Protein 5VAF (pdb70)

Nearest PDB structures (foldseek):
  5vaf-assembly1_A  TM=1.002E+00  e=0.000E+00  Streptococcus gordonii
  5vaf-assembly4_D  TM=9.985E-01  e=1.748E-100  Streptococcus gordonii
  5vaf-assembly2_B  TM=9.983E-01  e=6.876E-99  Streptococcus gordonii
  5vae-assembly5_E  TM=8.268E-01  e=1.071E-94  Streptococcus gordonii
  5vae-assembly1_A  TM=8.304E-01  e=3.941E-94  Streptococcus gordonii

Structure (mmCIF, N/CA/C/O backbone):
data_5VAF
#
_entry.id   5VAF
#
_cell.length_a   41.502
_cell.length_b   99.897
_cell.length_c   179.069
_cell.angle_alpha   100.660
_cell.angle_beta   90.070
_cell.angle_gamma   95.780
#
_symmetry.space_group_name_H-M   'P 1'
#
loop_
_entity.id
_entity.type
_entity.pdbx_description
1 polymer 'Accessory Sec system protein Asp1'
2 water water
#
loop_
_atom_site.group_PDB
_atom_site.id
_atom_site.type_symbol
_atom_site.label_atom_id
_atom_site.label_alt_id
_atom_site.label_comp_id
_atom_site.label_asym_id
_atom_site.label_entity_id
_atom_site.label_seq_id
_atom_site.pdbx_PDB_ins_code
_atom_site.Cartn_x
_atom_site.Cartn_y
_atom_site.Cartn_z
_atom_site.occupancy
_atom_site.B_iso_or_equiv
_atom_site.auth_seq_id
_atom_site.auth_comp_id
_atom_site.auth_asym_id
_atom_site.auth_atom_id
_atom_site.pdbx_PDB_model_num
ATOM 1 N N . MET A 1 1 ? 11.007 11.568 17.694 1.00 49.17 1 MET A N 1
ATOM 2 C CA . MET A 1 1 ? 11.092 11.065 16.334 1.00 45.27 1 MET A CA 1
ATOM 3 C C . MET A 1 1 ? 9.906 11.584 15.533 1.00 45.09 1 MET A C 1
ATOM 4 O O . MET A 1 1 ? 8.862 11.850 16.111 1.00 49.42 1 MET A O 1
ATOM 9 N N . TYR A 1 2 ? 10.089 11.777 14.222 1.00 44.18 2 TYR A N 1
ATOM 10 C CA . TYR A 1 2 ? 9.010 12.131 13.311 1.00 36.40 2 TYR A CA 1
ATOM 11 C C . TYR A 1 2 ? 8.453 10.878 12.660 1.00 38.61 2 TYR A C 1
ATOM 12 O O . TYR A 1 2 ? 9.202 9.988 12.243 1.00 38.26 2 TYR A O 1
ATOM 21 N N . TYR A 1 3 ? 7.132 10.830 12.551 1.00 41.63 3 TYR A N 1
ATOM 22 C CA . TYR A 1 3 ? 6.433 9.770 11.845 1.00 39.03 3 TYR A CA 1
ATOM 23 C C . TYR A 1 3 ? 5.767 10.379 10.620 1.00 41.66 3 TYR A C 1
ATOM 24 O O . TYR A 1 3 ? 5.091 11.413 10.727 1.00 41.16 3 TYR A O 1
ATOM 33 N N . PHE A 1 4 ? 5.976 9.763 9.459 1.00 33.96 4 PHE A N 1
ATOM 34 C CA . PHE A 1 4 ? 5.359 10.232 8.228 1.00 37.17 4 PHE A CA 1
ATOM 35 C C . PHE A 1 4 ? 4.283 9.249 7.808 1.00 37.24 4 PHE A C 1
ATOM 36 O O . PHE A 1 4 ? 4.544 8.044 7.704 1.00 37.73 4 PHE A O 1
ATOM 44 N N . ILE A 1 5 ? 3.080 9.766 7.585 1.00 35.51 5 ILE A N 1
ATOM 45 C CA . ILE A 1 5 ? 1.966 8.969 7.085 1.00 38.40 5 ILE A CA 1
ATOM 46 C C . ILE A 1 5 ? 1.684 9.417 5.653 1.00 35.90 5 ILE A C 1
ATOM 47 O O . ILE A 1 5 ? 1.075 10.478 5.439 1.00 33.27 5 ILE A O 1
ATOM 52 N N . PRO A 1 6 ? 2.160 8.680 4.652 1.00 33.87 6 PRO A N 1
ATOM 53 C CA . PRO A 1 6 ? 1.917 9.057 3.259 1.00 40.19 6 PRO A CA 1
ATOM 54 C C . PRO A 1 6 ? 0.495 8.759 2.784 1.00 43.36 6 PRO A C 1
ATOM 55 O O . PRO A 1 6 ? -0.315 8.094 3.439 1.00 35.17 6 PRO A O 1
ATOM 59 N N . SER A 1 7 ? 0.209 9.285 1.598 1.00 40.14 7 SER A N 1
ATOM 60 C CA . SER A 1 7 ? -1.080 9.080 0.975 1.00 43.44 7 SER A CA 1
ATOM 61 C C . SER A 1 7 ? -0.866 8.309 -0.314 1.00 43.12 7 SER A C 1
ATOM 62 O O . SER A 1 7 ? -1.399 8.678 -1.362 1.00 50.36 7 SER A O 1
ATOM 65 N N . TRP A 1 8 ? -0.074 7.247 -0.250 1.00 38.36 8 TRP A N 1
ATOM 66 C CA . TRP A 1 8 ? 0.321 6.524 -1.453 1.00 38.92 8 TRP A CA 1
ATOM 67 C C . TRP A 1 8 ? -0.791 5.544 -1.824 1.00 47.62 8 TRP A C 1
ATOM 68 O O . TRP A 1 8 ? -0.724 4.333 -1.609 1.00 49.39 8 TRP A O 1
ATOM 79 N N . SER A 1 9 ? -1.843 6.114 -2.400 1.00 51.87 9 SER A N 1
ATOM 80 C CA . SER A 1 9 ? -3.079 5.393 -2.644 1.00 50.13 9 SER A CA 1
ATOM 81 C C . SER A 1 9 ? -3.186 4.966 -4.097 1.00 51.87 9 SER A C 1
ATOM 82 O O . SER A 1 9 ? -2.370 5.320 -4.947 1.00 53.11 9 SER A O 1
ATOM 85 N N . GLY A 1 10 ? -4.222 4.174 -4.370 1.00 55.96 10 GLY A N 1
ATOM 86 C CA . GLY A 1 10 ? -4.559 3.790 -5.718 1.00 55.31 10 GLY A CA 1
ATOM 87 C C . GLY A 1 10 ? -5.568 4.734 -6.352 1.00 59.25 10 GLY A C 1
ATOM 88 O O . GLY A 1 10 ? -6.106 5.652 -5.735 1.00 63.56 10 GLY A O 1
ATOM 89 N N . SER A 1 11 ? -5.826 4.478 -7.624 1.00 63.37 11 SER A N 1
ATOM 90 C CA . SER A 1 11 ? -6.802 5.260 -8.365 1.00 64.94 11 SER A CA 1
ATOM 91 C C . SER A 1 11 ? -8.199 4.643 -8.369 1.00 68.08 11 SER A C 1
ATOM 92 O O . SER A 1 11 ? -9.163 5.352 -8.680 1.00 75.56 11 SER A O 1
ATOM 95 N N . GLY A 1 12 ? -8.337 3.355 -8.043 1.00 60.25 12 GLY A N 1
ATOM 96 C CA . GLY A 1 12 ? -9.613 2.672 -8.138 1.00 68.79 12 GLY A CA 1
ATOM 97 C C . GLY A 1 12 ? -10.517 2.977 -6.958 1.00 75.80 12 GLY A C 1
ATOM 98 O O . GLY A 1 12 ? -10.228 3.826 -6.113 1.00 79.52 12 GLY A O 1
ATOM 99 N N . LYS A 1 13 ? -11.643 2.258 -6.902 1.00 73.90 13 LYS A N 1
ATOM 100 C CA . LYS A 1 13 ? -12.530 2.416 -5.751 1.00 69.79 13 LYS A CA 1
ATOM 101 C C . LYS A 1 13 ? -11.811 2.081 -4.452 1.00 63.67 13 LYS A C 1
ATOM 102 O O . LYS A 1 13 ? -12.128 2.649 -3.400 1.00 66.35 13 LYS A O 1
ATOM 108 N N . ARG A 1 14 ? -10.827 1.187 -4.503 1.00 63.57 14 ARG A N 1
ATOM 109 C CA . ARG A 1 14 ? -10.068 0.817 -3.310 1.00 60.71 14 ARG A CA 1
ATOM 110 C C . ARG A 1 14 ? -8.854 1.734 -3.226 1.00 53.48 14 ARG A C 1
ATOM 111 O O . ARG A 1 14 ? -7.804 1.476 -3.815 1.00 55.21 14 ARG A O 1
ATOM 119 N N . VAL A 1 15 ? -9.023 2.838 -2.494 1.00 50.86 15 VAL A N 1
ATOM 120 C CA . VAL A 1 15 ? -7.959 3.828 -2.347 1.00 51.67 15 VAL A CA 1
ATOM 121 C C . VAL A 1 15 ? -6.702 3.173 -1.786 1.00 52.71 15 VAL A C 1
ATOM 122 O O . VAL A 1 15 ? -5.601 3.328 -2.329 1.00 52.29 15 VAL A O 1
ATOM 126 N N . TRP A 1 16 ? -6.864 2.380 -0.723 1.00 55.09 16 TRP A N 1
ATOM 127 C CA . TRP A 1 16 ? -5.834 1.663 0.029 1.00 49.22 16 TRP A CA 1
ATOM 128 C C . TRP A 1 16 ? -5.207 0.516 -0.752 1.00 48.02 16 TRP A C 1
ATOM 129 O O . TRP A 1 16 ? -4.376 -0.212 -0.185 1.00 42.63 16 TRP A O 1
ATOM 140 N N . HIS A 1 17 ? -5.610 0.311 -2.008 1.00 50.84 17 HIS A N 1
ATOM 141 C CA . HIS A 1 17 ? -4.946 -0.623 -2.906 1.00 47.74 17 HIS A CA 1
ATOM 142 C C . HIS A 1 17 ? -4.158 0.173 -3.923 1.00 51.38 17 HIS A C 1
ATOM 143 O O . HIS A 1 17 ? -4.687 1.110 -4.532 1.00 56.63 17 HIS A O 1
ATOM 150 N N . ARG A 1 18 ? -2.897 -0.193 -4.093 1.00 48.86 18 ARG A N 1
ATOM 151 C CA . ARG A 1 18 ? -2.081 0.482 -5.077 1.00 55.34 18 ARG A CA 1
ATOM 152 C C . ARG A 1 18 ? -2.368 -0.077 -6.456 1.00 51.08 18 ARG A C 1
ATOM 153 O O . ARG A 1 18 ? -2.607 -1.279 -6.625 1.00 46.98 18 ARG A O 1
ATOM 161 N N . ASP A 1 19 ? -2.380 0.824 -7.433 1.00 53.99 19 ASP A N 1
ATOM 162 C CA . ASP A 1 19 ? -2.448 0.445 -8.843 1.00 52.85 19 ASP A CA 1
ATOM 163 C C . ASP A 1 19 ? -1.308 -0.497 -9.198 1.00 46.22 19 ASP A C 1
ATOM 164 O O . ASP A 1 19 ? -0.149 -0.238 -8.869 1.00 52.44 19 ASP A O 1
ATOM 169 N N . ILE A 1 20 ? -1.638 -1.599 -9.855 1.00 42.18 20 ILE A N 1
ATOM 170 C CA . ILE A 1 20 ? -0.634 -2.501 -10.400 1.00 47.33 20 ILE A CA 1
ATOM 171 C C . ILE A 1 20 ? -0.553 -2.232 -11.898 1.00 55.81 20 ILE A C 1
ATOM 172 O O . ILE A 1 20 ? -1.513 -2.446 -12.645 1.00 57.37 20 ILE A O 1
ATOM 177 N N . ILE A 1 21 ? 0.593 -1.729 -12.342 1.00 60.49 21 ILE A N 1
ATOM 178 C CA . ILE A 1 21 ? 0.757 -1.197 -13.685 1.00 51.65 21 ILE A CA 1
ATOM 179 C C . ILE A 1 21 ? 1.957 -1.889 -14.318 1.00 57.08 21 ILE A C 1
ATOM 180 O O . ILE A 1 21 ? 3.054 -1.834 -13.756 1.00 57.11 21 ILE A O 1
ATOM 185 N N . PRO A 1 22 ? 1.803 -2.530 -15.475 1.00 59.67 22 PRO A N 1
ATOM 186 C CA . PRO A 1 22 ? 2.972 -3.107 -16.152 1.00 58.49 22 PRO A CA 1
ATOM 187 C C . PRO A 1 22 ? 3.951 -2.011 -16.538 1.00 57.62 22 PRO A C 1
ATOM 188 O O . PRO A 1 22 ? 3.595 -0.836 -16.654 1.00 57.62 22 PRO A O 1
ATOM 192 N N . TRP A 1 23 ? 5.205 -2.414 -16.743 1.00 55.01 23 TRP A N 1
ATOM 193 C CA . TRP A 1 23 ? 6.272 -1.450 -16.981 1.00 49.32 23 TRP A CA 1
ATOM 194 C C . TRP A 1 23 ? 5.936 -0.493 -18.121 1.00 53.41 23 TRP A C 1
ATOM 195 O O . TRP A 1 23 ? 6.210 0.711 -18.035 1.00 51.86 23 TRP A O 1
ATOM 206 N N . TYR A 1 24 ? 5.304 -1.000 -19.178 1.00 56.66 24 TYR A N 1
ATOM 207 C CA . TYR A 1 24 ? 5.106 -0.258 -20.421 1.00 54.88 24 TYR A CA 1
ATOM 208 C C . TYR A 1 24 ? 3.898 0.687 -20.371 1.00 54.10 24 TYR A C 1
ATOM 209 O O . TYR A 1 24 ? 3.521 1.253 -21.401 1.00 57.14 24 TYR A O 1
ATOM 218 N N . ARG A 1 25 ? 3.267 0.832 -19.208 1.00 59.25 25 ARG A N 1
ATOM 219 C CA . ARG A 1 25 ? 2.263 1.865 -18.979 1.00 62.61 25 ARG A CA 1
ATOM 220 C C . ARG A 1 25 ? 2.630 2.744 -17.795 1.00 62.76 25 ARG A C 1
ATOM 221 O O . ARG A 1 25 ? 1.888 3.679 -17.472 1.00 62.60 25 ARG A O 1
ATOM 229 N N . SER A 1 26 ? 3.757 2.464 -17.143 1.00 62.35 26 SER A N 1
ATOM 230 C CA . SER A 1 26 ? 4.383 3.377 -16.193 1.00 56.94 26 SER A CA 1
ATOM 231 C C . SER A 1 26 ? 5.103 4.437 -17.003 1.00 51.65 26 SER A C 1
ATOM 232 O O . SER A 1 26 ? 6.181 4.183 -17.540 1.00 51.24 26 SER A O 1
ATOM 235 N N . MET A 1 27 ? 4.489 5.612 -17.131 1.00 55.36 27 MET A N 1
ATOM 236 C CA . MET A 1 27 ? 5.185 6.760 -17.698 1.00 55.49 27 MET A CA 1
ATOM 237 C C . MET A 1 27 ? 6.195 7.282 -16.684 1.00 53.88 27 MET A C 1
ATOM 238 O O . MET A 1 27 ? 5.914 7.332 -15.480 1.00 52.71 27 MET A O 1
ATOM 243 N N . GLN A 1 28 ? 7.389 7.639 -17.161 1.00 49.76 28 GLN A N 1
ATOM 244 C CA . GLN A 1 28 ? 8.394 8.174 -16.255 1.00 39.37 28 GLN A CA 1
ATOM 245 C C . GLN A 1 28 ? 7.972 9.560 -15.806 1.00 42.08 28 GLN A C 1
ATOM 246 O O . GLN A 1 28 ? 7.575 10.389 -16.626 1.00 44.42 28 GLN A O 1
ATOM 252 N N . ARG A 1 29 ? 8.034 9.808 -14.500 1.00 44.55 29 ARG A N 1
ATOM 253 C CA . ARG A 1 29 ? 7.570 11.062 -13.929 1.00 39.72 29 ARG A CA 1
ATOM 254 C C . ARG A 1 29 ? 8.628 11.615 -12.997 1.00 37.86 29 ARG A C 1
ATOM 255 O O . ARG A 1 29 ? 9.543 10.913 -12.575 1.00 36.35 29 ARG A O 1
ATOM 263 N N . LEU A 1 30 ? 8.475 12.890 -12.683 1.00 39.70 30 LEU A N 1
ATOM 264 C CA . LEU A 1 30 ? 9.183 13.549 -11.596 1.00 33.20 30 LEU A CA 1
ATOM 265 C C . LEU A 1 30 ? 8.153 13.660 -10.479 1.00 38.93 30 LEU A C 1
ATOM 266 O O . LEU A 1 30 ? 7.356 14.590 -10.432 1.00 38.68 30 LEU A O 1
ATOM 271 N N . GLU A 1 31 ? 8.139 12.680 -9.595 1.00 43.18 31 GLU A N 1
ATOM 272 C CA . GLU A 1 31 ? 7.145 12.674 -8.536 1.00 41.24 31 GLU A CA 1
ATOM 273 C C . GLU A 1 31 ? 7.381 13.854 -7.606 1.00 40.08 31 GLU A C 1
ATOM 274 O O . GLU A 1 31 ? 8.426 13.943 -6.964 1.00 39.69 31 GLU A O 1
ATOM 280 N N . PHE A 1 32 ? 6.419 14.778 -7.551 1.00 45.95 32 PHE A N 1
ATOM 281 C CA . PHE A 1 32 ? 6.536 15.978 -6.728 1.00 44.92 32 PHE A CA 1
ATOM 282 C C . PHE A 1 32 ? 5.951 15.804 -5.331 1.00 42.02 32 PHE A C 1
ATOM 283 O O . PHE A 1 32 ? 5.793 16.800 -4.611 1.00 42.55 32 PHE A O 1
ATOM 291 N N . ASP A 1 33 ? 5.648 14.565 -4.939 1.00 41.32 33 ASP A N 1
ATOM 292 C CA . ASP A 1 33 ? 5.075 14.231 -3.640 1.00 40.13 33 ASP A CA 1
ATOM 293 C C . ASP A 1 33 ? 5.746 15.012 -2.525 1.00 39.99 33 ASP A C 1
ATOM 294 O O . ASP A 1 33 ? 6.973 15.086 -2.471 1.00 39.43 33 ASP A O 1
ATOM 299 N N . ASP A 1 34 ? 4.935 15.620 -1.649 1.00 41.59 34 ASP A N 1
ATOM 300 C CA . ASP A 1 34 ? 5.499 16.253 -0.459 1.00 33.95 34 ASP A CA 1
ATOM 301 C C . ASP A 1 34 ? 6.246 15.229 0.377 1.00 39.23 34 ASP A C 1
ATOM 302 O O . ASP A 1 34 ? 7.400 15.445 0.760 1.00 42.58 34 ASP A O 1
ATOM 307 N N . THR A 1 35 ? 5.619 14.083 0.637 1.00 38.31 35 THR A N 1
ATOM 308 C CA . THR A 1 35 ? 6.167 13.170 1.631 1.00 38.47 35 THR A CA 1
ATOM 309 C C . THR A 1 35 ? 7.518 12.613 1.176 1.00 43.43 35 THR A C 1
ATOM 310 O O . THR A 1 35 ? 8.488 12.608 1.944 1.00 41.68 35 THR A O 1
ATOM 314 N N . ILE A 1 36 ? 7.624 12.182 -0.083 1.00 43.91 36 ILE A N 1
ATOM 315 C CA . ILE A 1 36 ? 8.943 11.811 -0.602 1.00 43.34 36 ILE A CA 1
ATOM 316 C C . ILE A 1 36 ? 9.955 12.908 -0.286 1.00 41.22 36 ILE A C 1
ATOM 317 O O . ILE A 1 36 ? 10.968 12.690 0.388 1.00 38.50 36 ILE A O 1
ATOM 322 N N . HIS A 1 37 ? 9.677 14.116 -0.765 1.00 41.24 37 HIS A N 1
ATOM 323 C CA . HIS A 1 37 ? 10.666 15.177 -0.669 1.00 37.09 37 HIS A CA 1
ATOM 324 C C . HIS A 1 37 ? 10.889 15.593 0.767 1.00 34.16 37 HIS A C 1
ATOM 325 O O . HIS A 1 37 ? 12.005 15.969 1.125 1.00 39.68 37 HIS A O 1
ATOM 332 N N . GLN A 1 38 ? 9.863 15.490 1.610 1.00 38.57 38 GLN A N 1
ATOM 333 C CA . GLN A 1 38 ? 10.037 15.803 3.027 1.00 38.80 38 GLN A CA 1
ATOM 334 C C . GLN A 1 38 ? 10.895 14.759 3.724 1.00 34.58 38 GLN A C 1
ATOM 335 O O . GLN A 1 38 ? 11.646 15.087 4.649 1.00 37.00 38 GLN A O 1
ATOM 341 N N . ILE A 1 39 ? 10.816 13.509 3.275 1.00 35.68 39 ILE A N 1
ATOM 342 C CA . ILE A 1 39 ? 11.567 12.431 3.909 1.00 40.25 39 ILE A CA 1
ATOM 343 C C . ILE A 1 39 ? 13.049 12.507 3.547 1.00 38.66 39 ILE A C 1
ATOM 344 O O . ILE A 1 39 ? 13.907 12.447 4.436 1.00 40.30 39 ILE A O 1
ATOM 349 N N . ARG A 1 40 ? 13.368 12.622 2.247 1.00 39.68 40 ARG A N 1
ATOM 350 C CA . ARG A 1 40 ? 14.746 12.769 1.776 1.00 33.83 40 ARG A CA 1
ATOM 351 C C . ARG A 1 40 ? 15.451 13.795 2.641 1.00 30.00 40 ARG A C 1
ATOM 352 O O . ARG A 1 40 ? 16.603 13.601 3.040 1.00 26.21 40 ARG A O 1
ATOM 360 N N . ILE A 1 41 ? 14.732 14.879 2.938 1.00 30.23 41 ILE A N 1
ATOM 361 C CA . ILE A 1 41 ? 15.258 15.932 3.799 1.00 35.21 41 ILE A CA 1
ATOM 362 C C . ILE A 1 41 ? 15.708 15.352 5.132 1.00 41.05 41 ILE A C 1
ATOM 363 O O . ILE A 1 41 ? 16.810 15.640 5.622 1.00 38.95 41 ILE A O 1
ATOM 368 N N . PHE A 1 42 ? 14.862 14.520 5.739 1.00 40.76 42 PHE A N 1
ATOM 369 C CA . PHE A 1 42 ? 15.218 13.958 7.033 1.00 39.85 42 PHE A CA 1
ATOM 370 C C . PHE A 1 42 ? 16.493 13.127 6.949 1.00 43.32 42 PHE A C 1
ATOM 371 O O . PHE A 1 42 ? 17.389 13.277 7.793 1.00 44.11 42 PHE A O 1
ATOM 379 N N . HIS A 1 43 ? 16.614 12.275 5.922 1.00 41.34 43 HIS A N 1
ATOM 380 C CA . HIS A 1 43 ? 17.854 11.521 5.747 1.00 38.47 43 HIS A CA 1
ATOM 381 C C . HIS A 1 43 ? 19.024 12.462 5.566 1.00 35.00 43 HIS A C 1
ATOM 382 O O . HIS A 1 43 ? 20.044 12.330 6.244 1.00 38.35 43 HIS A O 1
ATOM 389 N N . SER A 1 44 ? 18.873 13.446 4.679 1.00 40.33 44 SER A N 1
ATOM 390 C CA . SER A 1 44 ? 19.938 14.413 4.428 1.00 40.69 44 SER A CA 1
ATOM 391 C C . SER A 1 44 ? 20.484 14.984 5.748 1.00 41.92 44 SER A C 1
ATOM 392 O O . SER A 1 44 ? 21.701 15.007 5.971 1.00 39.32 44 SER A O 1
ATOM 395 N N . GLU A 1 45 ? 19.590 15.383 6.660 1.00 40.60 45 GLU A N 1
ATOM 396 C CA . GLU A 1 45 ? 19.948 15.905 7.976 1.00 42.04 45 GLU A CA 1
ATOM 397 C C . GLU A 1 45 ? 20.199 14.804 8.996 1.00 40.72 45 GLU A C 1
ATOM 398 O O . GLU A 1 45 ? 20.218 15.080 10.207 1.00 33.86 45 GLU A O 1
ATOM 404 N N . ASN A 1 46 ? 20.364 13.573 8.517 1.00 40.36 46 ASN A N 1
ATOM 405 C CA . ASN A 1 46 ? 20.556 12.388 9.342 1.00 43.77 46 ASN A CA 1
ATOM 406 C C . ASN A 1 46 ? 19.706 12.393 10.615 1.00 43.32 46 ASN A C 1
ATOM 407 O O . ASN A 1 46 ? 20.232 12.482 11.729 1.00 39.32 46 ASN A O 1
ATOM 412 N N . LEU A 1 47 ? 18.388 12.286 10.460 1.00 41.25 47 LEU A N 1
ATOM 413 C CA . LEU A 1 47 ? 17.486 12.340 11.597 1.00 40.38 47 LEU A CA 1
ATOM 414 C C . LEU A 1 47 ? 16.588 11.108 11.676 1.00 49.09 47 LEU A C 1
ATOM 415 O O . LEU A 1 47 ? 16.356 10.445 10.656 1.00 42.66 47 LEU A O 1
ATOM 420 N N . PRO A 1 48 ? 16.086 10.759 12.875 1.00 44.40 48 PRO A N 1
ATOM 421 C CA . PRO A 1 48 ? 15.246 9.567 12.983 1.00 39.18 48 PRO A CA 1
ATOM 422 C C . PRO A 1 48 ? 13.858 9.901 12.477 1.00 41.01 48 PRO A C 1
ATOM 423 O O . PRO A 1 48 ? 13.341 10.999 12.719 1.00 39.01 48 PRO A O 1
ATOM 427 N N . VAL A 1 49 ? 13.279 8.948 11.741 1.00 38.60 49 VAL A N 1
ATOM 428 C CA . VAL A 1 49 ? 12.017 9.131 11.023 1.00 40.89 49 VAL A CA 1
ATOM 429 C C . VAL A 1 49 ? 11.479 7.769 10.610 1.00 40.78 49 VAL A C 1
ATOM 430 O O . VAL A 1 49 ? 12.235 6.916 10.124 1.00 42.83 49 VAL A O 1
ATOM 434 N N . LYS A 1 50 ? 10.171 7.550 10.773 1.00 37.99 50 LYS A N 1
ATOM 435 C CA . LYS A 1 50 ? 9.558 6.291 10.362 1.00 38.83 50 LYS A CA 1
ATOM 436 C C . LYS A 1 50 ? 8.359 6.534 9.460 1.00 40.29 50 LYS A C 1
ATOM 437 O O . LYS A 1 50 ? 7.646 7.538 9.593 1.00 42.28 50 LYS A O 1
ATOM 443 N N . LEU A 1 51 ? 8.136 5.581 8.551 1.00 43.72 51 LEU A N 1
ATOM 444 C CA . LEU A 1 51 ? 6.996 5.574 7.633 1.00 39.56 51 LEU A CA 1
ATOM 445 C C . LEU A 1 51 ? 5.903 4.618 8.119 1.00 40.60 51 LEU A C 1
ATOM 446 O O . LEU A 1 51 ? 6.171 3.442 8.402 1.00 40.54 51 LEU A O 1
ATOM 451 N N . LEU A 1 52 ? 4.673 5.118 8.215 1.00 39.99 52 LEU A N 1
ATOM 452 C CA . LEU A 1 52 ? 3.509 4.267 8.502 1.00 39.62 52 LEU A CA 1
ATOM 453 C C . LEU A 1 52 ? 2.702 4.103 7.211 1.00 41.65 52 LEU A C 1
ATOM 454 O O . LEU A 1 52 ? 1.910 4.973 6.829 1.00 42.55 52 LEU A O 1
ATOM 459 N N . LEU A 1 53 ? 2.908 2.972 6.542 1.00 39.91 53 LEU A N 1
ATOM 460 C CA . LEU A 1 53 ? 2.338 2.705 5.221 1.00 33.08 53 LEU A CA 1
ATOM 461 C C . LEU A 1 53 ? 0.932 2.113 5.353 1.00 41.31 53 LEU A C 1
ATOM 462 O O . LEU A 1 53 ? 0.759 0.903 5.562 1.00 43.81 53 LEU A O 1
ATOM 467 N N . GLN A 1 54 ? -0.077 2.965 5.178 1.00 39.06 54 GLN A N 1
ATOM 468 C CA . GLN A 1 54 ? -1.466 2.533 5.300 1.00 37.62 54 GLN A CA 1
ATOM 469 C C . GLN A 1 54 ? -1.884 1.535 4.217 1.00 38.98 54 GLN A C 1
ATOM 470 O O . GLN A 1 54 ? -2.761 0.694 4.468 1.00 41.56 54 GLN A O 1
ATOM 476 N N . ALA A 1 55 ? -1.305 1.612 3.019 1.00 34.30 55 ALA A N 1
ATOM 477 C CA . ALA A 1 55 ? -1.886 0.960 1.846 1.00 39.33 55 ALA A CA 1
ATOM 478 C C . ALA A 1 55 ? -1.125 -0.308 1.474 1.00 37.29 55 ALA A C 1
ATOM 479 O O . ALA A 1 55 ? -0.034 -0.581 1.971 1.00 38.73 55 ALA A O 1
ATOM 481 N N . TYR A 1 56 ? -1.715 -1.066 0.550 1.00 36.89 56 TYR A N 1
ATOM 482 C CA . TYR A 1 56 ? -1.223 -2.390 0.165 1.00 36.27 56 TYR A CA 1
ATOM 483 C C . TYR A 1 56 ? -0.284 -2.224 -1.022 1.00 37.03 56 TYR A C 1
ATOM 484 O O . TYR A 1 56 ? -0.730 -2.067 -2.157 1.00 40.64 56 TYR A O 1
ATOM 493 N N . MET A 1 57 ? 1.025 -2.269 -0.768 1.00 39.82 57 MET A N 1
ATOM 494 C CA . MET A 1 57 ? 2.047 -1.981 -1.776 1.00 38.23 57 MET A CA 1
ATOM 495 C C . MET A 1 57 ? 2.960 -3.192 -1.937 1.00 40.95 57 MET A C 1
ATOM 496 O O . MET A 1 57 ? 4.030 -3.260 -1.311 1.00 37.87 57 MET A O 1
ATOM 501 N N . PRO A 1 58 ? 2.599 -4.156 -2.788 1.00 42.81 58 PRO A N 1
ATOM 502 C CA . PRO A 1 58 ? 3.482 -5.320 -3.007 1.00 42.88 58 PRO A CA 1
ATOM 503 C C . PRO A 1 58 ? 4.852 -4.964 -3.590 1.00 39.27 58 PRO A C 1
ATOM 504 O O . PRO A 1 58 ? 5.797 -5.753 -3.452 1.00 35.11 58 PRO A O 1
ATOM 508 N N . HIS A 1 59 ? 4.972 -3.837 -4.283 1.00 40.05 59 HIS A N 1
ATOM 509 C CA . HIS A 1 59 ? 6.233 -3.396 -4.862 1.00 38.10 59 HIS A CA 1
ATOM 510 C C . HIS A 1 59 ? 6.741 -2.152 -4.144 1.00 40.59 59 HIS A C 1
ATOM 511 O O . HIS A 1 59 ? 7.250 -1.218 -4.764 1.00 38.83 59 HIS A O 1
ATOM 518 N N . ALA A 1 60 ? 6.600 -2.119 -2.822 1.00 40.13 60 ALA A N 1
ATOM 519 C CA . ALA A 1 60 ? 6.973 -0.912 -2.112 1.00 39.56 60 ALA A CA 1
ATOM 520 C C . ALA A 1 60 ? 8.486 -0.741 -2.051 1.00 38.36 60 ALA A C 1
ATOM 521 O O . ALA A 1 60 ? 8.972 0.389 -1.898 1.00 36.31 60 ALA A O 1
ATOM 523 N N . ARG A 1 61 ? 9.243 -1.822 -2.212 1.00 33.45 61 ARG A N 1
ATOM 524 C CA . ARG A 1 61 ? 10.688 -1.690 -2.108 1.00 37.12 61 ARG A CA 1
ATOM 525 C C . ARG A 1 61 ? 11.271 -1.042 -3.359 1.00 45.29 61 ARG A C 1
ATOM 526 O O . ARG A 1 61 ? 12.069 -0.095 -3.266 1.00 41.53 61 ARG A O 1
ATOM 534 N N . TYR A 1 62 ? 10.843 -1.509 -4.539 1.00 44.35 62 TYR A N 1
ATOM 535 C CA . TYR A 1 62 ? 11.223 -0.844 -5.778 1.00 37.80 62 TYR A CA 1
ATOM 536 C C . TYR A 1 62 ? 10.652 0.566 -5.861 1.00 37.58 62 TYR A C 1
ATOM 537 O O . TYR A 1 62 ? 11.278 1.451 -6.458 1.00 40.64 62 TYR A O 1
ATOM 546 N N . PHE A 1 63 ? 9.467 0.797 -5.292 1.00 37.19 63 PHE A N 1
ATOM 547 C CA . PHE A 1 63 ? 8.969 2.164 -5.216 1.00 37.60 63 PHE A CA 1
ATOM 548 C C . PHE A 1 63 ? 9.893 3.027 -4.377 1.00 43.10 63 PHE A C 1
ATOM 549 O O . PHE A 1 63 ? 10.146 4.188 -4.722 1.00 43.47 63 PHE A O 1
ATOM 557 N N . LEU A 1 64 ? 10.398 2.474 -3.264 1.00 41.13 64 LEU A N 1
ATOM 558 C CA . LEU A 1 64 ? 11.226 3.245 -2.344 1.00 39.14 64 LEU A CA 1
ATOM 559 C C . LEU A 1 64 ? 12.606 3.511 -2.922 1.00 41.83 64 LEU A C 1
ATOM 560 O O . LEU A 1 64 ? 13.186 4.581 -2.690 1.00 38.36 64 LEU A O 1
ATOM 565 N N . HIS A 1 65 ? 13.154 2.536 -3.651 1.00 41.03 65 HIS A N 1
ATOM 566 C CA . HIS A 1 65 ? 14.430 2.731 -4.329 1.00 43.06 65 HIS A CA 1
ATOM 567 C C . HIS A 1 65 ? 14.336 3.830 -5.393 1.00 47.15 65 HIS A C 1
ATOM 568 O O . HIS A 1 65 ? 15.236 4.673 -5.505 1.00 42.60 65 HIS A O 1
ATOM 575 N N . ARG A 1 66 ? 13.240 3.844 -6.172 1.00 43.59 66 ARG A N 1
ATOM 576 C CA . ARG A 1 66 ? 13.082 4.809 -7.257 1.00 42.58 66 ARG A CA 1
ATOM 577 C C . ARG A 1 66 ? 12.982 6.235 -6.744 1.00 43.83 66 ARG A C 1
ATOM 578 O O . ARG A 1 66 ? 13.348 7.178 -7.457 1.00 47.08 66 ARG A O 1
ATOM 586 N N . GLN A 1 67 ? 12.465 6.430 -5.540 1.00 39.37 67 GLN A N 1
ATOM 587 C CA . GLN A 1 67 ? 12.413 7.767 -4.974 1.00 41.27 67 GLN A CA 1
ATOM 588 C C . GLN A 1 67 ? 13.593 8.054 -4.054 1.00 41.35 67 GLN A C 1
ATOM 589 O O . GLN A 1 67 ? 13.551 9.033 -3.299 1.00 42.61 67 GLN A O 1
ATOM 595 N N . ASP A 1 68 ? 14.653 7.237 -4.116 1.00 38.97 68 ASP A N 1
ATOM 596 C CA . ASP A 1 68 ? 15.865 7.454 -3.318 1.00 42.94 68 ASP A CA 1
ATOM 597 C C . ASP A 1 68 ? 15.531 7.651 -1.841 1.00 47.49 68 ASP A C 1
ATOM 598 O O . ASP A 1 68 ? 16.180 8.431 -1.144 1.00 48.55 68 ASP A O 1
ATOM 603 N N . ILE A 1 69 ? 14.483 6.973 -1.365 1.00 43.39 69 ILE A N 1
ATOM 604 C CA . ILE A 1 69 ? 14.189 6.930 0.058 1.00 44.10 69 ILE A CA 1
ATOM 605 C C . ILE A 1 69 ? 14.156 5.478 0.517 1.00 45.57 69 ILE A C 1
ATOM 606 O O . ILE A 1 69 ? 13.511 5.149 1.519 1.00 46.64 69 ILE A O 1
ATOM 611 N N . PHE A 1 70 ? 14.870 4.606 -0.201 1.00 44.91 70 PHE A N 1
ATOM 612 C CA . PHE A 1 70 ? 14.931 3.194 0.174 1.00 49.02 70 PHE A CA 1
ATOM 613 C C . PHE A 1 70 ? 15.325 3.023 1.641 1.00 50.85 70 PHE A C 1
ATOM 614 O O . PHE A 1 70 ? 14.768 2.183 2.356 1.00 44.58 70 PHE A O 1
ATOM 622 N N . GLU A 1 71 ? 16.279 3.827 2.097 1.00 53.47 71 GLU A N 1
ATOM 623 C CA . GLU A 1 71 ? 16.807 3.792 3.452 1.00 46.98 71 GLU A CA 1
ATOM 624 C C . GLU A 1 71 ? 15.749 3.856 4.545 1.00 48.00 71 GLU A C 1
ATOM 625 O O . GLU A 1 71 ? 16.048 3.510 5.695 1.00 53.25 71 GLU A O 1
ATOM 631 N N . THR A 1 72 ? 14.538 4.322 4.246 1.00 47.40 72 THR A N 1
ATOM 632 C CA . THR A 1 72 ? 13.620 4.729 5.309 1.00 50.93 72 THR A CA 1
ATOM 633 C C . THR A 1 72 ? 12.998 3.535 6.021 1.00 52.94 72 THR A C 1
ATOM 634 O O . THR A 1 72 ? 12.482 2.610 5.382 1.00 52.81 72 THR A O 1
ATOM 638 N N . GLU A 1 73 ? 13.025 3.564 7.349 1.00 53.08 73 GLU A N 1
ATOM 639 C CA . GLU A 1 73 ? 12.395 2.486 8.100 1.00 55.44 73 GLU A CA 1
ATOM 640 C C . GLU A 1 73 ? 10.885 2.632 8.016 1.00 51.06 73 GLU A C 1
ATOM 641 O O . GLU A 1 73 ? 10.346 3.736 8.159 1.00 47.02 73 GLU A O 1
ATOM 647 N N . TYR A 1 74 ? 10.195 1.531 7.770 1.00 48.28 74 TYR A N 1
ATOM 648 C CA . TYR A 1 74 ? 8.755 1.609 7.612 1.00 47.26 74 TYR A CA 1
ATOM 649 C C . TYR A 1 74 ? 8.063 0.495 8.381 1.00 44.25 74 TYR A C 1
ATOM 650 O O . TYR A 1 74 ? 8.581 -0.613 8.521 1.00 44.37 74 TYR A O 1
ATOM 659 N N . TYR A 1 75 ? 6.871 0.815 8.860 1.00 45.94 75 TYR A N 1
ATOM 660 C CA . TYR A 1 75 ? 5.895 -0.150 9.331 1.00 43.12 75 TYR A CA 1
ATOM 661 C C . TYR A 1 75 ? 4.787 -0.245 8.279 1.00 48.09 75 TYR A C 1
ATOM 662 O O . TYR A 1 75 ? 4.128 0.752 7.954 1.00 44.75 75 TYR A O 1
ATOM 671 N N . SER A 1 76 ? 4.582 -1.452 7.755 1.00 46.39 76 SER A N 1
ATOM 672 C CA . SER A 1 76 ? 3.586 -1.726 6.724 1.00 41.00 76 SER A CA 1
ATOM 673 C C . SER A 1 76 ? 2.375 -2.442 7.343 1.00 43.91 76 SER A C 1
ATOM 674 O O . SER A 1 76 ? 2.471 -3.610 7.747 1.00 43.73 76 SER A O 1
ATOM 677 N N . VAL A 1 77 ? 1.216 -1.769 7.355 1.00 42.49 77 VAL A N 1
ATOM 678 C CA . VAL A 1 77 ? -0.012 -2.385 7.872 1.00 35.68 77 VAL A CA 1
ATOM 679 C C . VAL A 1 77 ? -0.350 -3.683 7.135 1.00 38.45 77 VAL A C 1
ATOM 680 O O . VAL A 1 77 ? -0.782 -4.661 7.749 1.00 45.56 77 VAL A O 1
ATOM 684 N N . PHE A 1 78 ? -0.164 -3.727 5.818 1.00 38.37 78 PHE A N 1
ATOM 685 C CA . PHE A 1 78 ? -0.594 -4.923 5.106 1.00 35.77 78 PHE A CA 1
ATOM 686 C C . PHE A 1 78 ? 0.340 -6.093 5.366 1.00 42.46 78 PHE A C 1
ATOM 687 O O . PHE A 1 78 ? -0.101 -7.248 5.327 1.00 42.44 78 PHE A O 1
ATOM 695 N N . ASP A 1 79 ? 1.623 -5.820 5.642 1.00 43.28 79 ASP A N 1
ATOM 696 C CA . ASP A 1 79 ? 2.545 -6.903 5.987 1.00 46.11 79 ASP A CA 1
ATOM 697 C C . ASP A 1 79 ? 2.261 -7.451 7.382 1.00 46.52 79 ASP A C 1
ATOM 698 O O . ASP A 1 79 ? 2.512 -8.634 7.648 1.00 48.51 79 ASP A O 1
ATOM 703 N N . GLU A 1 80 ? 1.738 -6.628 8.288 1.00 39.54 80 GLU A N 1
ATOM 704 C CA . GLU A 1 80 ? 1.244 -7.209 9.521 1.00 39.55 80 GLU A CA 1
ATOM 705 C C . GLU A 1 80 ? 0.051 -8.108 9.233 1.00 47.36 80 GLU A C 1
ATOM 706 O O . GLU A 1 80 ? -0.068 -9.197 9.809 1.00 49.61 80 GLU A O 1
ATOM 712 N N . ILE A 1 81 ? -0.832 -7.681 8.322 1.00 45.99 81 ILE A N 1
ATOM 713 C CA . ILE A 1 81 ? -1.953 -8.527 7.915 1.00 45.99 81 ILE A CA 1
ATOM 714 C C . ILE A 1 81 ? -1.436 -9.848 7.375 1.00 44.53 81 ILE A C 1
ATOM 715 O O . ILE A 1 81 ? -1.871 -10.927 7.791 1.00 54.03 81 ILE A O 1
ATOM 720 N N . GLN A 1 82 ? -0.505 -9.777 6.440 1.00 41.40 82 GLN A N 1
ATOM 721 C CA . GLN A 1 82 ? -0.011 -10.953 5.748 1.00 44.69 82 GLN A CA 1
ATOM 722 C C . GLN A 1 82 ? 1.098 -11.669 6.506 1.00 43.54 82 GLN A C 1
ATOM 723 O O . GLN A 1 82 ? 1.646 -12.647 5.984 1.00 42.43 82 GLN A O 1
ATOM 729 N N . ALA A 1 83 ? 1.434 -11.199 7.714 1.00 45.64 83 ALA A N 1
ATOM 730 C CA . ALA A 1 83 ? 2.436 -11.820 8.591 1.00 47.26 83 ALA A CA 1
ATOM 731 C C . ALA A 1 83 ? 3.834 -11.822 7.970 1.00 46.82 83 ALA A C 1
ATOM 732 O O . ALA A 1 83 ? 4.618 -12.754 8.188 1.00 54.70 83 ALA A O 1
ATOM 734 N N . VAL A 1 84 ? 4.176 -10.781 7.213 1.00 42.76 84 VAL A N 1
ATOM 735 C CA . VAL A 1 84 ? 5.488 -10.701 6.556 1.00 55.43 84 VAL A CA 1
ATOM 736 C C . VAL A 1 84 ? 6.498 -10.231 7.601 1.00 47.87 84 VAL A C 1
ATOM 737 O O . VAL A 1 84 ? 6.506 -9.065 8.000 1.00 42.84 84 VAL A O 1
ATOM 741 N N . GLU A 1 85 ? 7.344 -11.144 8.064 1.00 54.25 85 GLU A N 1
ATOM 742 C CA . GLU A 1 85 ? 8.280 -10.843 9.141 1.00 65.20 85 GLU A CA 1
ATOM 743 C C . GLU A 1 85 ? 9.707 -10.745 8.618 1.00 67.74 85 GLU A C 1
ATOM 744 O O . GLU A 1 85 ? 10.664 -11.059 9.331 1.00 71.22 85 GLU A O 1
ATOM 750 N N . SER A 1 86 ? 9.852 -10.312 7.369 1.00 67.60 86 SER A N 1
ATOM 751 C CA . SER A 1 86 ? 11.156 -10.073 6.771 1.00 66.42 86 SER A CA 1
ATOM 752 C C . SER A 1 86 ? 10.976 -9.163 5.566 1.00 63.05 86 SER A C 1
ATOM 753 O O . SER A 1 86 ? 9.956 -9.230 4.871 1.00 60.36 86 SER A O 1
ATOM 756 N N . ASN A 1 87 ? 11.966 -8.296 5.341 1.00 57.98 87 ASN A N 1
ATOM 757 C CA . ASN A 1 87 ? 12.098 -7.564 4.088 1.00 52.52 87 ASN A CA 1
ATOM 758 C C . ASN A 1 87 ? 13.174 -8.167 3.210 1.00 57.33 87 ASN A C 1
ATOM 759 O O . ASN A 1 87 ? 13.665 -7.509 2.283 1.00 58.46 87 ASN A O 1
ATOM 764 N N . ASP A 1 88 ? 13.561 -9.404 3.508 1.00 57.35 88 ASP A N 1
ATOM 765 C CA . ASP A 1 88 ? 14.595 -10.107 2.767 1.00 62.57 88 ASP A CA 1
ATOM 766 C C . ASP A 1 88 ? 14.173 -10.303 1.324 1.00 58.15 88 ASP A C 1
ATOM 767 O O . ASP A 1 88 ? 13.305 -11.138 1.046 1.00 60.76 88 ASP A O 1
ATOM 772 N N . MET A 1 89 ? 14.778 -9.543 0.408 1.00 58.56 89 MET A N 1
ATOM 773 C CA . MET A 1 89 ? 14.403 -9.635 -0.999 1.00 63.66 89 MET A CA 1
ATOM 774 C C . MET A 1 89 ? 14.950 -10.919 -1.613 1.00 66.87 89 MET A C 1
ATOM 775 O O . MET A 1 89 ? 16.071 -11.341 -1.315 1.00 71.10 89 MET A O 1
ATOM 780 N N . GLN A 1 90 ? 14.146 -11.540 -2.480 1.00 61.90 90 GLN A N 1
ATOM 781 C CA . GLN A 1 90 ? 14.477 -12.815 -3.119 1.00 61.88 90 GLN A CA 1
ATOM 782 C C . GLN A 1 90 ? 13.856 -12.776 -4.514 1.00 67.51 90 GLN A C 1
ATOM 783 O O . GLN A 1 90 ? 12.777 -13.326 -4.753 1.00 73.35 90 GLN A O 1
ATOM 789 N N . VAL A 1 91 ? 14.528 -12.112 -5.455 1.00 60.88 91 VAL A N 1
ATOM 790 C CA . VAL A 1 91 ? 13.892 -11.801 -6.732 1.00 64.37 91 VAL A CA 1
ATOM 791 C C . VAL A 1 91 ? 13.697 -13.080 -7.540 1.00 60.98 91 VAL A C 1
ATOM 792 O O . VAL A 1 91 ? 14.648 -13.837 -7.770 1.00 63.31 91 VAL A O 1
ATOM 796 N N . LEU A 1 92 ? 12.461 -13.321 -7.983 1.00 57.73 92 LEU A N 1
ATOM 797 C CA . LEU A 1 92 ? 12.067 -14.605 -8.555 1.00 59.08 92 LEU A CA 1
ATOM 798 C C . LEU A 1 92 ? 12.370 -14.698 -10.042 1.00 65.90 92 LEU A C 1
ATOM 799 O O . LEU A 1 92 ? 12.031 -13.792 -10.815 1.00 59.87 92 LEU A O 1
ATOM 804 N N . GLN A 1 93 ? 12.980 -15.815 -10.437 1.00 71.54 93 GLN A N 1
ATOM 805 C CA . GLN A 1 93 ? 13.250 -16.091 -11.836 1.00 71.36 93 GLN A CA 1
ATOM 806 C C . GLN A 1 93 ? 12.032 -16.730 -12.474 1.00 69.15 93 GLN A C 1
ATOM 807 O O . GLN A 1 93 ? 11.217 -17.375 -11.807 1.00 69.94 93 GLN A O 1
ATOM 813 N N . ILE A 1 94 ? 11.912 -16.545 -13.787 1.00 72.47 94 ILE A N 1
ATOM 814 C CA . ILE A 1 94 ? 10.777 -17.132 -14.484 1.00 74.59 94 ILE A CA 1
ATOM 815 C C . ILE A 1 94 ? 10.731 -18.635 -14.254 1.00 73.47 94 ILE A C 1
ATOM 816 O O . ILE A 1 94 ? 9.648 -19.230 -14.188 1.00 73.06 94 ILE A O 1
ATOM 821 N N . LYS A 1 95 ? 11.897 -19.262 -14.071 1.00 73.31 95 LYS A N 1
ATOM 822 C CA . LYS A 1 95 ? 12.002 -20.716 -14.037 1.00 73.54 95 LYS A CA 1
ATOM 823 C C . LYS A 1 95 ? 11.561 -21.311 -12.705 1.00 76.74 95 LYS A C 1
ATOM 824 O O . LYS A 1 95 ? 10.987 -22.410 -12.683 1.00 75.17 95 LYS A O 1
ATOM 830 N N . ASP A 1 96 ? 11.818 -20.623 -11.594 1.00 73.85 96 ASP A N 1
ATOM 831 C CA . ASP A 1 96 ? 11.504 -21.175 -10.279 1.00 72.62 96 ASP A CA 1
ATOM 832 C C . ASP A 1 96 ? 10.081 -20.876 -9.862 1.00 75.87 96 ASP A C 1
ATOM 833 O O . ASP A 1 96 ? 9.823 -20.507 -8.716 1.00 74.23 96 ASP A O 1
ATOM 838 N N . LEU A 1 97 ? 9.130 -21.038 -10.779 1.00 78.63 97 LEU A N 1
ATOM 839 C CA . LEU A 1 97 ? 7.712 -21.000 -10.449 1.00 75.49 97 LEU A CA 1
ATOM 840 C C . LEU A 1 97 ? 7.068 -22.333 -10.798 1.00 79.51 97 LEU A C 1
ATOM 841 O O . LEU A 1 97 ? 7.540 -23.057 -11.683 1.00 79.32 97 LEU A O 1
ATOM 846 N N . GLU A 1 98 ? 5.994 -22.656 -10.086 1.00 83.07 98 GLU A N 1
ATOM 847 C CA . GLU A 1 98 ? 5.310 -23.930 -10.270 1.00 83.93 98 GLU A CA 1
ATOM 848 C C . GLU A 1 98 ? 4.552 -23.912 -11.588 1.00 80.98 98 GLU A C 1
ATOM 849 O O . GLU A 1 98 ? 3.564 -23.187 -11.734 1.00 84.49 98 GLU A O 1
ATOM 855 N N . TRP A 1 99 ? 5.017 -24.692 -12.559 1.00 81.96 99 TRP A N 1
ATOM 856 C CA . TRP A 1 99 ? 4.362 -24.783 -13.856 1.00 84.04 99 TRP A CA 1
ATOM 857 C C . TRP A 1 99 ? 3.973 -26.225 -14.141 1.00 83.77 99 TRP A C 1
ATOM 858 O O . TRP A 1 99 ? 4.715 -27.156 -13.811 1.00 81.51 99 TRP A O 1
ATOM 869 N N . GLU A 1 100 ? 2.806 -26.400 -14.765 1.00 83.97 100 GLU A N 1
ATOM 870 C CA . GLU A 1 100 ? 2.442 -27.685 -15.344 1.00 85.59 100 GLU A CA 1
ATOM 871 C C . GLU A 1 100 ? 3.547 -28.126 -16.297 1.00 88.53 100 GLU A C 1
ATOM 872 O O . GLU A 1 100 ? 4.353 -27.302 -16.744 1.00 86.94 100 GLU A O 1
ATOM 878 N N . ASP A 1 101 ? 3.593 -29.416 -16.626 1.00 91.72 101 ASP A N 1
ATOM 879 C CA . ASP A 1 101 ? 4.770 -29.961 -17.293 1.00 93.71 101 ASP A CA 1
ATOM 880 C C . ASP A 1 101 ? 4.783 -29.735 -18.803 1.00 88.17 101 ASP A C 1
ATOM 881 O O . ASP A 1 101 ? 5.833 -29.909 -19.431 1.00 86.22 101 ASP A O 1
ATOM 886 N N . ASP A 1 102 ? 3.671 -29.312 -19.396 1.00 83.03 102 ASP A N 1
ATOM 887 C CA . ASP A 1 102 ? 3.569 -29.168 -20.841 1.00 79.24 102 ASP A CA 1
ATOM 888 C C . ASP A 1 102 ? 3.459 -27.706 -21.271 1.00 83.45 102 ASP A C 1
ATOM 889 O O . ASP A 1 102 ? 2.904 -27.404 -22.334 1.00 82.70 102 ASP A O 1
ATOM 894 N N . CYS A 1 103 ? 3.986 -26.787 -20.464 1.00 86.49 103 CYS A N 1
ATOM 895 C CA . CYS A 1 103 ? 3.813 -25.358 -20.707 1.00 78.98 103 CYS A CA 1
ATOM 896 C C . CYS A 1 103 ? 4.918 -24.817 -21.604 1.00 74.58 103 CYS A C 1
ATOM 897 O O . CYS A 1 103 ? 6.108 -25.055 -21.363 1.00 64.85 103 CYS A O 1
ATOM 900 N N . GLU A 1 104 ? 4.514 -24.092 -22.638 1.00 74.81 104 GLU A N 1
ATOM 901 C CA . GLU A 1 104 ? 5.435 -23.434 -23.547 1.00 68.46 104 GLU A CA 1
ATOM 902 C C . GLU A 1 104 ? 5.340 -21.927 -23.328 1.00 69.38 104 GLU A C 1
ATOM 903 O O . GLU A 1 104 ? 4.245 -21.383 -23.150 1.00 71.38 104 GLU A O 1
ATOM 909 N N . PHE A 1 105 ? 6.495 -21.263 -23.306 1.00 70.48 105 PHE A N 1
ATOM 910 C CA . PHE A 1 105 ? 6.609 -19.851 -22.949 1.00 70.29 105 PHE A CA 1
ATOM 911 C C . PHE A 1 105 ? 6.978 -19.035 -24.186 1.00 62.98 105 PHE A C 1
ATOM 912 O O . PHE A 1 105 ? 8.002 -19.305 -24.821 1.00 61.29 105 PHE A O 1
ATOM 920 N N . ILE A 1 106 ? 6.162 -18.031 -24.512 1.00 63.19 106 ILE A N 1
ATOM 921 C CA . ILE A 1 106 ? 6.396 -17.152 -25.659 1.00 68.64 106 ILE A CA 1
ATOM 922 C C . ILE A 1 106 ? 6.699 -15.746 -25.159 1.00 70.12 106 ILE A C 1
ATOM 923 O O . ILE A 1 106 ? 5.900 -15.157 -24.416 1.00 65.51 106 ILE A O 1
ATOM 928 N N . TYR A 1 107 ? 7.823 -15.193 -25.616 1.00 71.76 107 TYR A N 1
ATOM 929 C CA . TYR A 1 107 ? 8.324 -13.890 -25.204 1.00 67.32 107 TYR A CA 1
ATOM 930 C C . TYR A 1 107 ? 7.807 -12.798 -26.140 1.00 65.22 107 TYR A C 1
ATOM 931 O O . TYR A 1 107 ? 7.448 -13.049 -27.291 1.00 70.57 107 TYR A O 1
ATOM 940 N N . THR A 1 108 ? 7.758 -11.576 -25.620 1.00 61.58 108 THR A N 1
ATOM 941 C CA . THR A 1 108 ? 7.083 -10.453 -26.254 1.00 58.72 108 THR A CA 1
ATOM 942 C C . THR A 1 108 ? 7.838 -9.195 -25.868 1.00 61.95 108 THR A C 1
ATOM 943 O O . THR A 1 108 ? 8.381 -9.122 -24.761 1.00 66.61 108 THR A O 1
ATOM 947 N N . PRO A 1 109 ? 7.906 -8.203 -26.742 1.00 63.92 109 PRO A N 1
ATOM 948 C CA . PRO A 1 109 ? 8.379 -6.883 -26.303 1.00 59.50 109 PRO A CA 1
ATOM 949 C C . PRO A 1 109 ? 7.640 -6.347 -25.078 1.00 59.00 109 PRO A C 1
ATOM 950 O O . PRO A 1 109 ? 8.084 -5.371 -24.468 1.00 63.64 109 PRO A O 1
ATOM 954 N N . PHE A 1 110 ? 6.518 -6.958 -24.701 1.00 61.71 110 PHE A N 1
ATOM 955 C CA . PHE A 1 110 ? 5.696 -6.468 -23.600 1.00 65.90 110 PHE A CA 1
ATOM 956 C C . PHE A 1 110 ? 5.623 -7.424 -22.413 1.00 69.36 110 PHE A C 1
ATOM 957 O O . PHE A 1 110 ? 5.852 -6.999 -21.274 1.00 68.85 110 PHE A O 1
ATOM 965 N N . LEU A 1 111 ? 5.299 -8.707 -22.633 1.00 65.76 111 LEU A N 1
ATOM 966 C CA . LEU A 1 111 ? 5.211 -9.671 -21.535 1.00 60.80 111 LEU A CA 1
ATOM 967 C C . LEU A 1 111 ? 5.665 -11.054 -21.990 1.00 60.30 111 LEU A C 1
ATOM 968 O O . LEU A 1 111 ? 6.471 -11.169 -22.920 1.00 63.79 111 LEU A O 1
ATOM 973 N N . ILE A 1 112 ? 5.185 -12.103 -21.325 1.00 54.38 112 ILE A N 1
ATOM 974 C CA . ILE A 1 112 ? 5.411 -13.483 -21.742 1.00 59.37 112 ILE A CA 1
ATOM 975 C C . ILE A 1 112 ? 4.050 -14.154 -21.836 1.00 59.30 112 ILE A C 1
ATOM 976 O O . ILE A 1 112 ? 3.150 -13.855 -21.044 1.00 60.11 112 ILE A O 1
ATOM 981 N N . ILE A 1 113 ? 3.891 -15.057 -22.803 1.00 58.98 113 ILE A N 1
ATOM 982 C CA . ILE A 1 113 ? 2.668 -15.844 -22.943 1.00 63.34 113 ILE A CA 1
ATOM 983 C C . ILE A 1 113 ? 2.985 -17.311 -22.669 1.00 65.20 113 ILE A C 1
ATOM 984 O O . ILE A 1 113 ? 3.940 -17.869 -23.224 1.00 63.31 113 ILE A O 1
ATOM 989 N N . VAL A 1 114 ? 2.185 -17.930 -21.807 1.00 64.41 114 VAL A N 1
ATOM 990 C CA . VAL A 1 114 ? 2.331 -19.335 -21.455 1.00 65.05 114 VAL A CA 1
ATOM 991 C C . VAL A 1 114 ? 1.164 -20.092 -22.074 1.00 64.23 114 VAL A C 1
ATOM 992 O O . VAL A 1 114 ? 0.001 -19.708 -21.890 1.00 62.46 114 VAL A O 1
ATOM 996 N N . ARG A 1 115 ? 1.472 -21.158 -22.812 1.00 64.74 115 ARG A N 1
ATOM 997 C CA . ARG A 1 115 ? 0.450 -21.981 -23.439 1.00 70.26 115 ARG A CA 1
ATOM 998 C C . ARG A 1 115 ? 0.643 -23.440 -23.044 1.00 75.68 115 ARG A C 1
ATOM 999 O O . ARG A 1 115 ? 1.766 -23.899 -22.808 1.00 75.60 115 ARG A O 1
ATOM 1007 N N . ARG A 1 116 ? -0.477 -24.155 -22.962 1.00 72.06 116 ARG A N 1
ATOM 1008 C CA . ARG A 1 116 ? -0.525 -25.560 -22.564 1.00 70.98 116 ARG A CA 1
ATOM 1009 C C . ARG A 1 116 ? -1.217 -26.322 -23.683 1.00 68.96 116 ARG A C 1
ATOM 1010 O O . ARG A 1 116 ? -2.450 -26.327 -23.758 1.00 76.95 116 ARG A O 1
ATOM 1018 N N . GLN A 1 117 ? -0.432 -26.968 -24.542 1.00 65.93 117 GLN A N 1
ATOM 1019 C CA . GLN A 1 117 ? -0.960 -27.640 -25.732 1.00 62.28 117 GLN A CA 1
ATOM 1020 C C . GLN A 1 117 ? -1.633 -26.637 -26.673 1.00 60.42 117 GLN A C 1
ATOM 1021 O O . GLN A 1 117 ? -2.740 -26.861 -27.164 1.00 57.83 117 GLN A O 1
ATOM 1027 N N . GLY A 1 118 ? -0.967 -25.509 -26.914 1.00 62.08 118 GLY A N 1
ATOM 1028 C CA . GLY A 1 118 ? -1.524 -24.472 -27.757 1.00 63.09 118 GLY A CA 1
ATOM 1029 C C . GLY A 1 118 ? -2.652 -23.669 -27.148 1.00 63.61 118 GLY A C 1
ATOM 1030 O O . GLY A 1 118 ? -3.203 -22.790 -27.824 1.00 63.76 118 GLY A O 1
ATOM 1031 N N . GLN A 1 119 ? -3.009 -23.923 -25.898 1.00 62.63 119 GLN A N 1
ATOM 1032 C CA . GLN A 1 119 ? -4.115 -23.236 -25.252 1.00 66.92 119 GLN A CA 1
ATOM 1033 C C . GLN A 1 119 ? -3.584 -22.121 -24.362 1.00 71.59 119 GLN A C 1
ATOM 1034 O O . GLN A 1 119 ? -2.532 -22.275 -23.735 1.00 74.40 119 GLN A O 1
ATOM 1040 N N . LEU A 1 120 ? -4.308 -20.995 -24.313 1.00 66.01 120 LEU A N 1
ATOM 1041 C CA . LEU A 1 120 ? -3.875 -19.877 -23.478 1.00 65.59 120 LEU A CA 1
ATOM 1042 C C . LEU A 1 120 ? -3.835 -20.285 -22.005 1.00 70.36 120 LEU A C 1
ATOM 1043 O O . LEU A 1 120 ? -4.792 -20.861 -21.473 1.00 65.40 120 LEU A O 1
ATOM 1048 N N . TYR A 1 121 ? -2.729 -19.987 -21.348 1.00 64.90 121 TYR A N 1
ATOM 1049 C CA . TYR A 1 121 ? -2.590 -20.430 -19.969 1.00 67.51 121 TYR A CA 1
ATOM 1050 C C . TYR A 1 121 ? -2.217 -19.305 -19.015 1.00 67.82 121 TYR A C 1
ATOM 1051 O O . TYR A 1 121 ? -2.737 -19.262 -17.895 1.00 63.84 121 TYR A O 1
ATOM 1060 N N . ALA A 1 122 ? -1.347 -18.382 -19.430 1.00 70.46 122 ALA A N 1
ATOM 1061 C CA . ALA A 1 122 ? -0.898 -17.332 -18.525 1.00 65.89 122 ALA A CA 1
ATOM 1062 C C . ALA A 1 122 ? -0.275 -16.170 -19.292 1.00 60.07 122 ALA A C 1
ATOM 1063 O O . ALA A 1 122 ? 0.431 -16.377 -20.281 1.00 62.09 122 ALA A O 1
ATOM 1065 N N . HIS A 1 123 ? -0.559 -14.950 -18.820 1.00 60.14 123 HIS A N 1
ATOM 1066 C CA . HIS A 1 123 ? 0.192 -13.740 -19.156 1.00 60.02 123 HIS A CA 1
ATOM 1067 C C . HIS A 1 123 ? 1.076 -13.387 -17.954 1.00 60.29 123 HIS A C 1
ATOM 1068 O O . HIS A 1 123 ? 0.562 -13.051 -16.878 1.00 54.80 123 HIS A O 1
ATOM 1075 N N . VAL A 1 124 ? 2.399 -13.452 -18.125 1.00 60.10 124 VAL A N 1
ATOM 1076 C CA . VAL A 1 124 ? 3.342 -13.112 -17.056 1.00 58.74 124 VAL A CA 1
ATOM 1077 C C . VAL A 1 124 ? 3.903 -11.718 -17.314 1.00 55.92 124 VAL A C 1
ATOM 1078 O O . VAL A 1 124 ? 4.443 -11.449 -18.394 1.00 57.26 124 VAL A O 1
ATOM 1082 N N . GLU A 1 125 ? 3.800 -10.839 -16.313 1.00 55.75 125 GLU A N 1
ATOM 1083 C CA . GLU A 1 125 ? 4.071 -9.414 -16.458 1.00 55.25 125 GLU A CA 1
ATOM 1084 C C . GLU A 1 125 ? 5.131 -8.928 -15.466 1.00 52.00 125 GLU A C 1
ATOM 1085 O O . GLU A 1 125 ? 5.360 -9.540 -14.419 1.00 51.19 125 GLU A O 1
ATOM 1091 N N . PHE A 1 126 ? 5.766 -7.796 -15.804 1.00 54.25 126 PHE A N 1
ATOM 1092 C CA . PHE A 1 126 ? 6.938 -7.289 -15.094 1.00 48.13 126 PHE A CA 1
ATOM 1093 C C . PHE A 1 126 ? 6.833 -5.790 -14.872 1.00 48.39 126 PHE A C 1
ATOM 1094 O O . PHE A 1 126 ? 6.262 -5.062 -15.687 1.00 54.99 126 PHE A O 1
ATOM 1102 N N . GLY A 1 127 ? 7.428 -5.332 -13.766 1.00 48.49 127 GLY A N 1
ATOM 1103 C CA . GLY A 1 127 ? 7.455 -3.925 -13.428 1.00 44.32 127 GLY A CA 1
ATOM 1104 C C . GLY A 1 127 ? 8.642 -3.212 -14.054 1.00 51.79 127 GLY A C 1
ATOM 1105 O O . GLY A 1 127 ? 9.401 -3.782 -14.839 1.00 54.12 127 GLY A O 1
ATOM 1106 N N . VAL A 1 128 ? 8.794 -1.937 -13.672 1.00 50.63 128 VAL A N 1
ATOM 1107 C CA . VAL A 1 128 ? 9.803 -1.006 -14.188 1.00 45.19 128 VAL A CA 1
ATOM 1108 C C . VAL A 1 128 ? 11.199 -1.633 -14.259 1.00 50.37 128 VAL A C 1
ATOM 1109 O O . VAL A 1 128 ? 11.929 -1.449 -15.241 1.00 51.87 128 VAL 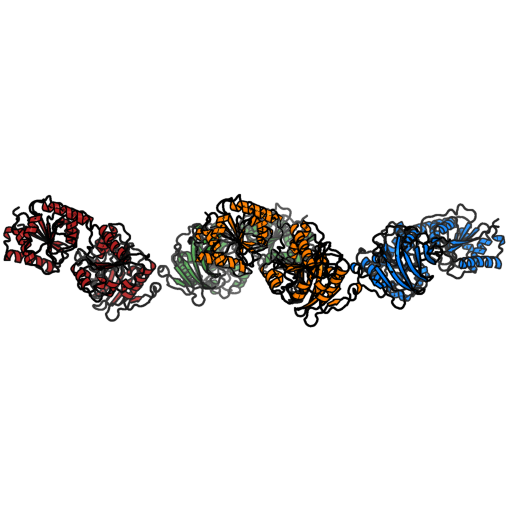A O 1
ATOM 1113 N N . GLU A 1 129 ? 11.569 -2.400 -13.231 1.00 51.62 129 GLU A N 1
ATOM 1114 C CA . GLU A 1 129 ? 12.904 -2.974 -13.108 1.00 48.87 129 GLU A CA 1
ATOM 1115 C C . GLU A 1 129 ? 12.929 -4.479 -13.402 1.00 49.83 129 GLU A C 1
ATOM 1116 O O . GLU A 1 129 ? 13.887 -5.172 -13.030 1.00 41.60 129 GLU A O 1
ATOM 1122 N N . GLY A 1 130 ? 11.897 -4.999 -14.071 1.00 50.12 130 GLY A N 1
ATOM 1123 C CA . GLY A 1 130 ? 11.935 -6.367 -14.565 1.00 51.44 130 GLY A CA 1
ATOM 1124 C C . GLY A 1 130 ? 11.745 -7.464 -13.533 1.00 53.69 130 GLY A C 1
ATOM 1125 O O . GLY A 1 130 ? 12.052 -8.631 -13.814 1.00 53.45 130 GLY A O 1
ATOM 1126 N N . PHE A 1 131 ? 11.270 -7.126 -12.337 1.00 49.86 131 PHE A N 1
ATOM 1127 C CA . PHE A 1 131 ? 10.787 -8.138 -11.412 1.00 48.95 131 PHE A CA 1
ATOM 1128 C C . PHE A 1 131 ? 9.416 -8.615 -11.862 1.00 48.34 131 PHE A C 1
ATOM 1129 O O . PHE A 1 131 ? 8.596 -7.829 -12.344 1.00 48.36 131 PHE A O 1
ATOM 1137 N N . ILE A 1 132 ? 9.174 -9.911 -11.723 1.00 46.36 132 ILE A N 1
ATOM 1138 C CA . ILE A 1 132 ? 7.843 -10.451 -11.978 1.00 50.72 132 ILE A CA 1
ATOM 1139 C C . ILE A 1 132 ? 6.813 -9.675 -11.150 1.00 48.78 132 ILE A C 1
ATOM 1140 O O . ILE A 1 132 ? 6.874 -9.661 -9.912 1.00 46.89 132 ILE A O 1
ATOM 1145 N N . SER A 1 133 ? 5.882 -8.997 -11.832 1.00 44.89 133 SER A N 1
ATOM 1146 C CA . SER A 1 133 ? 4.864 -8.164 -11.184 1.00 50.89 133 SER A CA 1
ATOM 1147 C C . SER A 1 133 ? 3.547 -8.907 -10.939 1.00 54.29 133 SER A C 1
ATOM 1148 O O . SER A 1 133 ? 3.061 -8.974 -9.802 1.00 47.89 133 SER A O 1
ATOM 1151 N N . PHE A 1 134 ? 2.938 -9.433 -12.005 1.00 52.88 134 PHE A N 1
ATOM 1152 C CA . PHE A 1 134 ? 1.731 -10.234 -11.861 1.00 53.80 134 PHE A CA 1
ATOM 1153 C C . PHE A 1 134 ? 1.620 -11.226 -13.010 1.00 50.48 134 PHE A C 1
ATOM 1154 O O . PHE A 1 134 ? 2.002 -10.923 -14.141 1.00 56.95 134 PHE A O 1
ATOM 1162 N N . ILE A 1 135 ? 1.112 -12.417 -12.708 1.00 48.71 135 ILE A N 1
ATOM 1163 C CA . ILE A 1 135 ? 0.783 -13.410 -13.722 1.00 54.92 135 ILE A CA 1
ATOM 1164 C C . ILE A 1 135 ? -0.732 -13.471 -13.828 1.00 50.57 135 ILE A C 1
ATOM 1165 O O . ILE A 1 135 ? -1.428 -13.492 -12.804 1.00 47.42 135 ILE A O 1
ATOM 1170 N N . LYS A 1 136 ? -1.238 -13.464 -15.063 1.00 51.85 136 LYS A N 1
ATOM 1171 C CA . LYS A 1 136 ? -2.662 -13.591 -15.350 1.00 51.57 136 LYS A CA 1
ATOM 1172 C C . LYS A 1 136 ? -2.926 -15.011 -15.825 1.00 54.12 136 LYS A C 1
ATOM 1173 O O . LYS A 1 136 ? -2.373 -15.435 -16.838 1.00 56.49 136 LYS A O 1
ATOM 1179 N N . PHE A 1 137 ? -3.769 -15.738 -15.101 1.00 60.89 137 PHE A N 1
ATOM 1180 C CA . PHE A 1 137 ? -4.083 -17.123 -15.417 1.00 59.24 137 PHE A CA 1
ATOM 1181 C C . PHE A 1 137 ? -5.450 -17.220 -16.080 1.00 62.68 137 PHE A C 1
ATOM 1182 O O . PHE A 1 137 ? -6.326 -16.378 -15.858 1.00 62.18 137 PHE A O 1
ATOM 1190 N N . PHE A 1 138 ? -5.624 -18.259 -16.903 1.00 70.88 138 PHE A N 1
ATOM 1191 C CA . PHE A 1 138 ? -6.794 -18.380 -17.767 1.00 72.33 138 PHE A CA 1
ATOM 1192 C C . PHE A 1 138 ? -7.360 -19.800 -17.726 1.00 70.22 138 PHE A C 1
ATOM 1193 O O . PHE A 1 138 ? -6.648 -20.772 -17.458 1.00 60.04 138 PHE A O 1
ATOM 1201 N N . LYS A 1 139 ? -8.665 -19.894 -18.000 1.00 77.58 139 LYS A N 1
ATOM 1202 C CA . LYS A 1 139 ? -9.414 -21.149 -18.131 1.00 73.41 139 LYS A CA 1
ATOM 1203 C C . LYS A 1 139 ? -10.293 -20.995 -19.368 1.00 77.40 139 LYS A C 1
ATOM 1204 O O . LYS A 1 139 ? -11.354 -20.366 -19.300 1.00 78.03 139 LYS A O 1
ATOM 1210 N N . ASP A 1 140 ? -9.855 -21.565 -20.489 1.00 81.00 140 ASP A N 1
ATOM 1211 C CA . ASP A 1 140 ? -10.554 -21.450 -21.771 1.00 91.17 140 ASP A CA 1
ATOM 1212 C C . ASP A 1 140 ? -10.814 -19.987 -22.128 1.00 81.08 140 ASP A C 1
ATOM 1213 O O . ASP A 1 140 ? -11.952 -19.529 -22.247 1.00 80.10 140 ASP A O 1
ATOM 1218 N N . ASP A 1 141 ? -9.714 -19.260 -22.291 1.00 82.61 141 ASP A N 1
ATOM 1219 C CA . ASP A 1 141 ? -9.729 -17.883 -22.780 1.00 80.99 141 ASP A CA 1
ATOM 1220 C C . ASP A 1 141 ? -10.579 -16.955 -21.916 1.00 78.59 141 ASP A C 1
ATOM 1221 O O . ASP A 1 141 ? -11.104 -15.951 -22.404 1.00 82.90 141 ASP A O 1
ATOM 1226 N N . GLN A 1 142 ? -10.715 -17.275 -20.627 1.00 75.76 142 GLN A N 1
ATOM 1227 C CA . GLN A 1 142 ? -11.307 -16.371 -19.647 1.00 75.42 142 GLN A CA 1
ATOM 1228 C C . GLN A 1 142 ? -10.380 -16.251 -18.443 1.00 68.81 142 GLN A C 1
ATOM 1229 O O . GLN A 1 142 ? -9.685 -17.199 -18.068 1.00 65.67 142 GLN A O 1
ATOM 1235 N N . LEU A 1 143 ? -10.369 -15.066 -17.846 1.00 59.96 143 LEU A N 1
ATOM 1236 C CA . LEU A 1 143 ? -9.430 -14.752 -16.777 1.00 57.14 143 LEU A CA 1
ATOM 1237 C C . LEU A 1 143 ? -9.810 -15.495 -15.494 1.00 59.50 143 LEU A C 1
ATOM 1238 O O . LEU A 1 143 ? -10.757 -15.112 -14.803 1.00 61.78 143 LEU A O 1
ATOM 1243 N N . GLU A 1 144 ? -9.074 -16.546 -15.140 1.00 58.30 144 GLU A N 1
ATOM 1244 C CA . GLU A 1 144 ? -9.359 -17.206 -13.865 1.00 55.75 144 GLU A CA 1
ATOM 1245 C C . GLU A 1 144 ? -8.780 -16.411 -12.694 1.00 57.78 144 GLU A C 1
ATOM 1246 O O . GLU A 1 144 ? -9.521 -15.768 -11.943 1.00 58.49 144 GLU A O 1
ATOM 1252 N N . LYS A 1 145 ? -7.455 -16.436 -12.527 1.00 59.24 145 LYS A N 1
ATOM 1253 C CA . LYS A 1 145 ? -6.781 -15.831 -11.383 1.00 52.66 145 LYS A CA 1
ATOM 1254 C C . LYS A 1 145 ? -5.790 -14.765 -11.829 1.00 57.69 145 LYS A C 1
ATOM 1255 O O . LYS A 1 145 ? -5.296 -14.773 -12.960 1.00 58.26 145 LYS A O 1
ATOM 1261 N N . LEU A 1 146 ? -5.471 -13.866 -10.898 1.00 60.46 146 LEU A N 1
ATOM 1262 C CA . LEU A 1 146 ? -4.383 -12.900 -11.054 1.00 58.04 146 LEU A CA 1
ATOM 1263 C C . LEU A 1 146 ? -3.514 -12.956 -9.801 1.00 54.95 146 LEU A C 1
ATOM 1264 O O . LEU A 1 146 ? -3.927 -12.497 -8.729 1.00 54.73 146 LEU A O 1
ATOM 1269 N N . ASN A 1 147 ? -2.315 -13.517 -9.933 1.00 52.69 147 ASN A N 1
ATOM 1270 C CA . ASN A 1 147 ? -1.372 -13.633 -8.822 1.00 50.31 147 ASN A CA 1
ATOM 1271 C C . ASN A 1 147 ? -0.518 -12.365 -8.767 1.00 55.70 147 ASN A C 1
ATOM 1272 O O . ASN A 1 147 ? 0.398 -12.180 -9.583 1.00 50.75 147 ASN A O 1
ATOM 1277 N N . ILE A 1 148 ? -0.819 -11.482 -7.807 1.00 53.49 148 ILE A N 1
ATOM 1278 C CA . ILE A 1 148 ? 0.009 -10.302 -7.554 1.00 49.65 148 ILE A CA 1
ATOM 1279 C C . ILE A 1 148 ? 1.261 -10.737 -6.804 1.00 46.72 148 ILE A C 1
ATOM 1280 O O . ILE A 1 148 ? 1.172 -11.382 -5.755 1.00 46.99 148 ILE A O 1
ATOM 1285 N N . PHE A 1 149 ? 2.430 -10.370 -7.317 1.00 47.93 149 PHE A N 1
ATOM 1286 C CA . PHE A 1 149 ? 3.668 -10.702 -6.630 1.00 45.96 149 PHE A CA 1
ATOM 1287 C C . PHE A 1 149 ? 4.138 -9.541 -5.769 1.00 44.97 149 PHE A C 1
ATOM 1288 O O . PHE A 1 149 ? 3.921 -8.368 -6.085 1.00 37.83 149 PHE A O 1
ATOM 1296 N N . ASP A 1 150 ? 4.722 -9.905 -4.635 1.00 42.71 150 ASP A N 1
ATOM 1297 C CA . ASP A 1 150 ? 5.534 -9.008 -3.836 1.00 40.82 150 ASP A CA 1
ATOM 1298 C C . ASP A 1 150 ? 6.899 -8.913 -4.501 1.00 40.44 150 ASP A C 1
ATOM 1299 O O . ASP A 1 150 ? 7.381 -9.898 -5.071 1.00 41.00 150 ASP A O 1
ATOM 1304 N N . ASP A 1 151 ? 7.507 -7.719 -4.469 1.00 40.48 151 ASP A N 1
ATOM 1305 C CA . ASP A 1 151 ? 8.859 -7.574 -5.024 1.00 39.58 151 ASP A CA 1
ATOM 1306 C C . ASP A 1 151 ? 9.934 -8.297 -4.205 1.00 43.15 151 ASP A C 1
ATOM 1307 O O . ASP A 1 151 ? 11.019 -8.549 -4.735 1.00 51.42 151 ASP A O 1
ATOM 1312 N N . ARG A 1 152 ? 9.672 -8.640 -2.939 1.00 40.10 152 ARG A N 1
ATOM 1313 C CA . ARG A 1 152 ? 10.609 -9.484 -2.209 1.00 48.19 152 ARG A CA 1
ATOM 1314 C C . ARG A 1 152 ? 10.583 -10.930 -2.683 1.00 54.55 152 ARG A C 1
ATOM 1315 O O . ARG A 1 152 ? 11.481 -11.695 -2.304 1.00 59.66 152 ARG A O 1
ATOM 1323 N N . GLY A 1 153 ? 9.563 -11.335 -3.446 1.00 45.60 153 GLY A N 1
ATOM 1324 C CA . GLY A 1 153 ? 9.600 -12.620 -4.118 1.00 48.29 153 GLY A CA 1
ATOM 1325 C C . GLY A 1 153 ? 8.683 -13.731 -3.653 1.00 43.92 153 GLY A C 1
ATOM 1326 O O . GLY A 1 153 ? 9.144 -14.839 -3.400 1.00 43.81 153 GLY A O 1
ATOM 1327 N N . PHE A 1 154 ? 7.382 -13.457 -3.589 1.00 50.68 154 PHE A N 1
ATOM 1328 C CA . PHE A 1 154 ? 6.327 -14.422 -3.281 1.00 48.23 154 PHE A CA 1
ATOM 1329 C C . PHE A 1 154 ? 5.003 -13.803 -3.704 1.00 45.81 154 PHE A C 1
ATOM 1330 O O . PHE A 1 154 ? 4.874 -12.571 -3.766 1.00 44.90 154 PHE A O 1
ATOM 1338 N N . VAL A 1 155 ? 4.025 -14.654 -4.029 1.00 44.94 155 VAL A N 1
ATOM 1339 C CA . VAL A 1 155 ? 2.750 -14.077 -4.459 1.00 44.72 155 VAL A CA 1
ATOM 1340 C C . VAL A 1 155 ? 2.090 -13.444 -3.235 1.00 41.93 155 VAL A C 1
ATOM 1341 O O . VAL A 1 155 ? 1.955 -14.088 -2.180 1.00 47.97 155 VAL A O 1
ATOM 1345 N N . SER A 1 156 ? 1.813 -12.136 -3.323 1.00 38.29 156 SER A N 1
ATOM 1346 C CA . SER A 1 156 ? 1.246 -11.405 -2.192 1.00 38.95 156 SER A CA 1
ATOM 1347 C C . SER A 1 156 ? -0.230 -11.727 -2.049 1.00 50.40 156 SER A C 1
ATOM 1348 O O . SER A 1 156 ? -0.678 -12.226 -1.004 1.00 48.84 156 SER A O 1
ATOM 1351 N N . SER A 1 157 ? -0.979 -11.547 -3.133 1.00 41.95 157 SER A N 1
ATOM 1352 C CA . SER A 1 157 ? -2.412 -11.751 -3.134 1.00 47.78 157 SER A CA 1
ATOM 1353 C C . SER A 1 157 ? -2.831 -12.365 -4.459 1.00 51.90 157 SER A C 1
ATOM 1354 O O . SER A 1 157 ? -2.061 -12.417 -5.425 1.00 51.91 157 SER A O 1
ATOM 1357 N N . ILE A 1 158 ? -4.069 -12.858 -4.477 1.00 47.39 158 ILE A N 1
ATOM 1358 C CA . ILE A 1 158 ? -4.643 -13.540 -5.626 1.00 49.75 158 ILE A CA 1
ATOM 1359 C C . ILE A 1 158 ? -6.053 -13.011 -5.813 1.00 51.70 158 ILE A C 1
ATOM 1360 O O . ILE A 1 158 ? -6.830 -12.944 -4.855 1.00 49.00 158 ILE A O 1
ATOM 1365 N N . VAL A 1 159 ? -6.367 -12.604 -7.031 1.00 52.35 159 VAL A N 1
ATOM 1366 C CA . VAL A 1 159 ? -7.697 -12.138 -7.384 1.00 55.22 159 VAL A CA 1
ATOM 1367 C C . VAL A 1 159 ? -8.380 -13.241 -8.171 1.00 56.27 159 VAL A C 1
ATOM 1368 O O . VAL A 1 159 ? -7.812 -13.773 -9.131 1.00 57.06 159 VAL A O 1
ATOM 1372 N N . TYR A 1 160 ? -9.586 -13.598 -7.751 1.00 56.11 160 TYR A N 1
ATOM 1373 C CA . TYR A 1 160 ? -10.395 -14.588 -8.443 1.00 60.53 160 TYR A CA 1
ATOM 1374 C C . TYR A 1 160 ? -11.494 -13.886 -9.233 1.00 61.48 160 TYR A C 1
ATOM 1375 O O . TYR A 1 160 ? -12.228 -13.049 -8.688 1.00 58.07 160 TYR A O 1
ATOM 1384 N N . TYR A 1 161 ? -11.607 -14.240 -10.511 1.00 60.90 161 TYR A N 1
ATOM 1385 C CA . TYR A 1 161 ? -12.553 -13.632 -11.435 1.00 66.04 161 TYR A CA 1
ATOM 1386 C C . TYR A 1 161 ? -13.604 -14.644 -11.907 1.00 68.73 161 TYR A C 1
ATOM 1387 O O . TYR A 1 161 ? -13.319 -15.839 -12.042 1.00 62.49 161 TYR A O 1
ATOM 1396 N N . GLU A 1 162 ? -14.832 -14.172 -12.157 1.00 70.82 162 GLU A N 1
ATOM 1397 C CA . GLU A 1 162 ? -15.822 -14.985 -12.868 1.00 79.30 162 GLU A CA 1
ATOM 1398 C C . GLU A 1 162 ? -16.497 -14.150 -13.950 1.00 82.86 162 GLU A C 1
ATOM 1399 O O . GLU A 1 162 ? -17.043 -13.075 -13.673 1.00 80.58 162 GLU A O 1
ATOM 1405 N N . ASP A 1 163 ? -16.447 -14.657 -15.185 1.00 85.98 163 ASP A N 1
ATOM 1406 C CA . ASP A 1 163 ? -16.970 -13.964 -16.361 1.00 86.97 163 ASP A CA 1
ATOM 1407 C C . ASP A 1 163 ? -16.331 -12.586 -16.515 1.00 87.56 163 ASP A C 1
ATOM 1408 O O . ASP A 1 163 ? -17.002 -11.603 -16.838 1.00 85.81 163 ASP A O 1
ATOM 1413 N N . GLY A 1 164 ? -15.020 -12.516 -16.279 1.00 83.63 164 GLY A N 1
ATOM 1414 C CA . GLY A 1 164 ? -14.294 -11.265 -16.412 1.00 86.02 164 GLY A CA 1
ATOM 1415 C C . GLY A 1 164 ? -14.770 -10.203 -15.440 1.00 79.50 164 GLY A C 1
ATOM 1416 O O . GLY A 1 164 ? -15.084 -9.072 -15.829 1.00 74.35 164 GLY A O 1
ATOM 1417 N N . GLN A 1 165 ? -14.837 -10.570 -14.164 1.00 71.52 165 GLN A N 1
ATOM 1418 C CA . GLN A 1 165 ? -15.303 -9.659 -13.131 1.00 72.73 165 GLN A CA 1
ATOM 1419 C C . GLN A 1 165 ? -14.613 -10.020 -11.821 1.00 67.43 165 GLN A C 1
ATOM 1420 O O . GLN A 1 165 ? -14.508 -11.201 -11.481 1.00 68.50 165 GLN A O 1
ATOM 1426 N N . GLU A 1 166 ? -14.115 -9.013 -11.106 1.00 63.07 166 GLU A N 1
ATOM 1427 C CA . GLU A 1 166 ? -13.519 -9.256 -9.796 1.00 63.67 166 GLU A CA 1
ATOM 1428 C C . GLU A 1 166 ? -14.537 -9.888 -8.849 1.00 63.40 166 GLU A C 1
ATOM 1429 O O . GLU A 1 166 ? -15.648 -9.377 -8.682 1.00 68.11 166 GLU A O 1
ATOM 1435 N N . VAL A 1 167 ? -14.155 -10.988 -8.205 1.00 61.17 167 VAL A N 1
ATOM 1436 C CA . VAL A 1 167 ? -15.001 -11.649 -7.209 1.00 64.98 167 VAL A CA 1
ATOM 1437 C C . VAL A 1 167 ? -14.473 -11.425 -5.790 1.00 63.00 167 VAL A C 1
ATOM 1438 O O . VAL A 1 167 ? -15.194 -10.933 -4.917 1.00 59.60 167 VAL A O 1
ATOM 1442 N N . CYS A 1 168 ? -13.217 -11.785 -5.542 1.00 62.07 168 CYS A N 1
ATOM 1443 C CA . CYS A 1 168 ? -12.640 -11.690 -4.208 1.00 62.35 168 CYS A CA 1
ATOM 1444 C C . CYS A 1 168 ? -11.127 -11.689 -4.349 1.00 55.22 168 CYS A C 1
ATOM 1445 O O . CYS A 1 168 ? -10.584 -11.978 -5.420 1.00 54.36 168 CYS A O 1
ATOM 1448 N N . GLN A 1 169 ? -10.450 -11.359 -3.252 1.00 48.89 169 GLN A N 1
ATOM 1449 C CA . GLN A 1 169 ? -8.997 -11.266 -3.261 1.00 55.27 169 GLN A CA 1
ATOM 1450 C C . GLN A 1 169 ? -8.447 -11.942 -2.020 1.00 54.88 169 GLN A C 1
ATOM 1451 O O . GLN A 1 169 ? -8.937 -11.708 -0.912 1.00 57.22 169 GLN A O 1
ATOM 1457 N N . ASP A 1 170 ? -7.423 -12.768 -2.213 1.00 54.00 170 ASP A N 1
ATOM 1458 C CA . ASP A 1 170 ? -6.842 -13.577 -1.149 1.00 52.94 170 ASP A CA 1
ATOM 1459 C C . ASP A 1 170 ? -5.432 -13.076 -0.867 1.00 51.55 170 ASP A C 1
ATOM 1460 O O . ASP A 1 170 ? -4.484 -13.446 -1.562 1.00 51.17 170 ASP A O 1
ATOM 1465 N N . TYR A 1 171 ? -5.306 -12.244 0.161 1.00 53.77 171 TYR A N 1
ATOM 1466 C CA . TYR A 1 171 ? -4.013 -11.757 0.630 1.00 54.14 171 TYR A CA 1
ATOM 1467 C C . TYR A 1 171 ? -3.271 -12.882 1.352 1.00 52.33 171 TYR A C 1
ATOM 1468 O O . TYR A 1 171 ? -3.686 -13.312 2.434 1.00 49.28 171 TYR A O 1
ATOM 1477 N N . LEU A 1 172 ? -2.168 -13.358 0.762 1.00 47.99 172 LEU A N 1
ATOM 1478 C CA . LEU A 1 172 ? -1.459 -14.517 1.286 1.00 47.99 172 LEU A CA 1
ATOM 1479 C C . LEU A 1 172 ? -0.375 -14.121 2.289 1.00 47.76 172 LEU A C 1
ATOM 1480 O O . LEU A 1 172 ? -0.084 -12.946 2.514 1.00 47.08 172 LEU A O 1
ATOM 1485 N N . ASN A 1 173 ? 0.240 -15.123 2.895 1.00 52.60 173 ASN A N 1
ATOM 1486 C CA . ASN A 1 173 ? 1.454 -14.962 3.685 1.00 54.51 173 ASN A CA 1
ATOM 1487 C C . ASN A 1 173 ? 2.611 -15.622 2.941 1.00 51.32 173 ASN A C 1
ATOM 1488 O O . ASN A 1 173 ? 2.390 -16.454 2.053 1.00 54.63 173 ASN A O 1
ATOM 1493 N N . PRO A 1 174 ? 3.858 -15.277 3.269 1.00 45.84 174 PRO A N 1
ATOM 1494 C CA . PRO A 1 174 ? 4.992 -15.752 2.462 1.00 45.19 174 PRO A CA 1
ATOM 1495 C C . PRO A 1 174 ? 5.061 -17.264 2.247 1.00 50.00 174 PRO A C 1
ATOM 1496 O O . PRO A 1 174 ? 5.819 -17.729 1.387 1.00 47.73 174 PRO A O 1
ATOM 1500 N N . ASN A 1 175 ? 4.284 -18.041 3.015 1.00 52.60 175 ASN A N 1
ATOM 1501 C CA . ASN A 1 175 ? 4.256 -19.490 2.829 1.00 54.09 175 ASN A CA 1
ATOM 1502 C C . ASN A 1 175 ? 3.264 -19.890 1.743 1.00 54.66 175 ASN A C 1
ATOM 1503 O O . ASN A 1 175 ? 3.562 -20.757 0.913 1.00 57.13 175 ASN A O 1
ATOM 1508 N N . GLY A 1 176 ? 2.088 -19.266 1.730 1.00 52.69 176 GLY A N 1
ATOM 1509 C CA . GLY A 1 176 ? 1.110 -19.530 0.697 1.00 48.09 176 GLY A CA 1
ATOM 1510 C C . GLY A 1 176 ? -0.324 -19.380 1.155 1.00 56.83 176 GLY A C 1
ATOM 1511 O O . GLY A 1 176 ? -1.236 -19.249 0.331 1.00 60.89 176 GLY A O 1
ATOM 1512 N N . ASP A 1 177 ? -0.544 -19.382 2.468 1.00 57.75 177 ASP A N 1
ATOM 1513 C CA . ASP A 1 177 ? -1.893 -19.481 3.015 1.00 61.98 177 ASP A CA 1
ATOM 1514 C C . ASP A 1 177 ? -2.559 -18.118 3.106 1.00 57.43 177 ASP A C 1
ATOM 1515 O O . ASP A 1 177 ? -1.941 -17.134 3.531 1.00 53.69 177 ASP A O 1
ATOM 1520 N N . TRP A 1 178 ? -3.832 -18.073 2.718 1.00 55.49 178 TRP A N 1
ATOM 1521 C CA . TRP A 1 178 ? -4.584 -16.832 2.806 1.00 55.15 178 TRP A CA 1
ATOM 1522 C C . TRP A 1 178 ? -4.714 -16.385 4.259 1.00 55.42 178 TRP A C 1
ATOM 1523 O O . TRP A 1 178 ? -5.126 -17.159 5.128 1.00 55.49 178 TRP A O 1
ATOM 1534 N N . ARG A 1 179 ? -4.339 -15.131 4.522 1.00 55.01 179 ARG A N 1
ATOM 1535 C CA . ARG A 1 179 ? -4.608 -14.534 5.826 1.00 52.77 179 ARG A CA 1
ATOM 1536 C C . ARG A 1 179 ? -6.006 -13.931 5.878 1.00 49.44 179 ARG A C 1
ATOM 1537 O O . ARG A 1 179 ? -6.716 -14.092 6.873 1.00 56.67 179 ARG A O 1
ATOM 1545 N N . ILE A 1 180 ? -6.418 -13.242 4.816 1.00 48.85 180 ILE A N 1
ATOM 1546 C CA . ILE A 1 180 ? -7.728 -12.611 4.730 1.00 51.37 180 ILE A CA 1
ATOM 1547 C C . ILE A 1 180 ? -8.227 -12.757 3.300 1.00 54.35 180 ILE A C 1
ATOM 1548 O O . ILE A 1 180 ? -7.452 -12.949 2.361 1.00 57.07 180 ILE A O 1
ATOM 1553 N N . ARG A 1 181 ? -9.545 -12.672 3.143 1.00 57.95 181 ARG A N 1
ATOM 1554 C CA . ARG A 1 181 ? -10.186 -12.661 1.832 1.00 56.41 181 ARG A CA 1
ATOM 1555 C C . ARG A 1 181 ? -11.135 -11.476 1.791 1.00 57.45 181 ARG A C 1
ATOM 1556 O O . ARG A 1 181 ? -12.096 -11.418 2.565 1.00 56.35 181 ARG A O 1
ATOM 1564 N N . GLU A 1 182 ? -10.851 -10.522 0.917 1.00 56.33 182 GLU A N 1
ATOM 1565 C CA . GLU A 1 182 ? -11.744 -9.401 0.692 1.00 57.15 182 GLU A CA 1
ATOM 1566 C C . GLU A 1 182 ? -12.608 -9.723 -0.518 1.00 63.66 182 GLU A C 1
ATOM 1567 O O . GLU A 1 182 ? -12.084 -10.055 -1.593 1.00 59.01 182 GLU A O 1
ATOM 1573 N N . TYR A 1 183 ? -13.922 -9.621 -0.345 1.00 61.51 183 TYR A N 1
ATOM 1574 C CA . TYR A 1 183 ? -14.835 -9.806 -1.460 1.00 61.17 183 TYR A CA 1
ATOM 1575 C C . TYR A 1 183 ? -14.963 -8.492 -2.220 1.00 56.28 183 TYR A C 1
ATOM 1576 O O . TYR A 1 183 ? -14.973 -7.411 -1.622 1.00 52.97 183 TYR A O 1
ATOM 1585 N N . LEU A 1 184 ? -15.035 -8.595 -3.549 1.00 57.19 184 LEU A N 1
ATOM 1586 C CA . LEU A 1 184 ? -14.842 -7.460 -4.445 1.00 58.98 184 LEU A CA 1
ATOM 1587 C C . LEU A 1 184 ? -16.077 -7.105 -5.254 1.00 64.64 184 LEU A C 1
ATOM 1588 O O . LEU A 1 184 ? -16.010 -6.203 -6.102 1.00 63.14 184 LEU A O 1
ATOM 1593 N N . LYS A 1 185 ? -17.190 -7.785 -5.033 1.00 67.49 185 LYS A N 1
ATOM 1594 C CA . LYS A 1 185 ? -18.417 -7.473 -5.737 1.00 65.40 185 LYS A CA 1
ATOM 1595 C C . LYS A 1 185 ? -19.254 -6.485 -4.936 1.00 64.06 185 LYS A C 1
ATOM 1596 O O . LYS A 1 185 ? -19.035 -6.260 -3.742 1.00 58.24 185 LYS A O 1
ATOM 1602 N N . PHE A 1 186 ? -20.209 -5.870 -5.634 1.00 64.05 186 PHE A N 1
ATOM 1603 C CA . PHE A 1 186 ? -21.231 -5.068 -4.969 1.00 70.78 186 PHE A CA 1
ATOM 1604 C C . PHE A 1 186 ? -21.972 -5.890 -3.914 1.00 70.69 186 PHE A C 1
ATOM 1605 O O . PHE A 1 186 ? -22.272 -5.394 -2.818 1.00 63.35 186 PHE A O 1
ATOM 1613 N N . GLU A 1 187 ? -22.277 -7.148 -4.245 1.00 71.00 187 GLU A N 1
ATOM 1614 C CA . GLU A 1 187 ? -22.809 -8.177 -3.358 1.00 71.26 187 GLU A CA 1
ATOM 1615 C C . GLU A 1 187 ? -22.248 -8.082 -1.942 1.00 71.20 187 GLU A C 1
ATOM 1616 O O . GLU A 1 187 ? -22.876 -7.492 -1.055 1.00 68.35 187 GLU A O 1
ATOM 1622 N N . ASN A 1 188 ? -21.071 -8.674 -1.727 1.00 75.89 188 ASN A N 1
ATOM 1623 C CA . ASN A 1 188 ? -20.333 -8.605 -0.469 1.00 72.59 188 ASN A CA 1
ATOM 1624 C C . ASN A 1 188 ? -19.121 -7.713 -0.674 1.00 69.47 188 ASN A C 1
ATOM 1625 O O . ASN A 1 188 ? -18.340 -7.935 -1.605 1.00 68.45 188 ASN A O 1
ATOM 1630 N N . SER A 1 189 ? -18.973 -6.702 0.179 1.00 68.61 189 SER A N 1
ATOM 1631 C CA . SER A 1 189 ? -17.931 -5.689 0.034 1.00 71.96 189 SER A CA 1
ATOM 1632 C C . SER A 1 189 ? -17.074 -5.604 1.294 1.00 75.20 189 SER A C 1
ATOM 1633 O O . SER A 1 189 ? -16.765 -4.512 1.784 1.00 73.48 189 SER A O 1
ATOM 1636 N N . HIS A 1 190 ? -16.660 -6.758 1.821 1.00 64.55 190 HIS A N 1
ATOM 1637 C CA . HIS A 1 190 ? -16.144 -6.822 3.176 1.00 55.86 190 HIS A CA 1
ATOM 1638 C C . HIS A 1 190 ? -15.134 -7.955 3.290 1.00 59.19 190 HIS A C 1
ATOM 1639 O O . HIS A 1 190 ? -14.877 -8.689 2.330 1.00 60.02 190 HIS A O 1
ATOM 1646 N N . VAL A 1 191 ? -14.544 -8.084 4.478 1.00 58.65 191 VAL A N 1
ATOM 1647 C CA . VAL A 1 191 ? -13.298 -8.828 4.648 1.00 58.33 191 VAL A CA 1
ATOM 1648 C C . VAL A 1 191 ? -13.424 -9.788 5.826 1.00 61.52 191 VAL A C 1
ATOM 1649 O O . VAL A 1 191 ? -13.804 -9.382 6.933 1.00 55.29 191 VAL A O 1
ATOM 1653 N N . VAL A 1 192 ? -13.049 -11.045 5.590 1.00 59.24 192 VAL A N 1
ATOM 1654 C CA . VAL A 1 192 ? -13.161 -12.120 6.563 1.00 58.26 192 VAL A CA 1
ATOM 1655 C C . VAL A 1 192 ? -11.789 -12.763 6.742 1.00 57.10 192 VAL A C 1
ATOM 1656 O O . VAL A 1 192 ? -11.069 -13.007 5.765 1.00 54.30 192 VAL A O 1
ATOM 1660 N N . VAL A 1 193 ? -11.433 -13.033 8.009 1.00 50.08 193 VAL A N 1
ATOM 1661 C CA . VAL A 1 193 ? -10.133 -13.564 8.392 1.00 50.72 193 VAL A CA 1
ATOM 1662 C C . VAL A 1 193 ? -10.157 -15.088 8.350 1.00 59.20 193 VAL A C 1
ATOM 1663 O O . VAL A 1 193 ? -11.179 -15.724 8.641 1.00 61.07 193 VAL A O 1
ATOM 1667 N N . ASN A 1 194 ? -9.015 -15.689 7.997 1.00 58.11 194 ASN A N 1
ATOM 1668 C CA . ASN A 1 194 ? -8.864 -17.145 8.104 1.00 59.91 194 ASN A CA 1
ATOM 1669 C C . ASN A 1 194 ? -8.831 -17.549 9.571 1.00 59.87 194 ASN A C 1
ATOM 1670 O O . ASN A 1 194 ? -7.956 -17.079 10.312 1.00 60.64 194 ASN A O 1
ATOM 1675 N N . PRO A 1 195 ? -9.733 -18.426 10.021 1.00 61.00 195 PRO A N 1
ATOM 1676 C CA . PRO A 1 195 ? -9.795 -18.776 11.452 1.00 62.80 195 PRO A CA 1
ATOM 1677 C C . PRO A 1 195 ? -8.482 -19.266 12.059 1.00 54.56 195 PRO A C 1
ATOM 1678 O O . PRO A 1 195 ? -8.230 -19.027 13.249 1.00 47.43 195 PRO A O 1
ATOM 1682 N N . VAL A 1 196 ? -7.622 -19.919 11.277 1.00 54.05 196 VAL A N 1
ATOM 1683 C CA . VAL A 1 196 ? -6.328 -20.350 11.790 1.00 52.10 196 VAL A CA 1
ATOM 1684 C C . VAL A 1 196 ? -5.544 -19.200 12.418 1.00 58.57 196 VAL A C 1
ATOM 1685 O O . VAL A 1 196 ? -4.614 -19.440 13.195 1.00 57.01 196 VAL A O 1
ATOM 1689 N N . PHE A 1 197 ? -5.915 -17.945 12.126 1.00 61.96 197 PHE A N 1
ATOM 1690 C CA . PHE A 1 197 ? -5.126 -16.776 12.498 1.00 59.42 197 PHE A CA 1
ATOM 1691 C C . PHE A 1 197 ? -5.871 -15.827 13.437 1.00 59.01 197 PHE A C 1
ATOM 1692 O O . PHE A 1 197 ? -5.548 -14.636 13.497 1.00 56.81 197 PHE A O 1
ATOM 1700 N N . SER A 1 198 ? -6.843 -16.341 14.203 1.00 60.35 198 SER A N 1
ATOM 1701 C CA . SER A 1 198 ? -7.566 -15.520 15.174 1.00 59.14 198 SER A CA 1
ATOM 1702 C C . SER A 1 198 ? -6.636 -14.839 16.176 1.00 61.69 198 SER A C 1
ATOM 1703 O O . SER A 1 198 ? -7.010 -13.807 16.755 1.00 52.55 198 SER A O 1
ATOM 1706 N N . ARG A 1 199 ? -5.447 -15.411 16.401 1.00 60.09 199 ARG A N 1
ATOM 1707 C CA . ARG A 1 199 ? -4.430 -14.765 17.223 1.00 54.81 199 ARG A CA 1
ATOM 1708 C C . ARG A 1 199 ? -4.194 -13.328 16.776 1.00 55.90 199 ARG A C 1
ATOM 1709 O O . ARG A 1 199 ? -4.138 -12.409 17.604 1.00 44.86 199 ARG A O 1
ATOM 1717 N N . ASP A 1 200 ? -4.068 -13.119 15.453 1.00 57.60 200 ASP A N 1
ATOM 1718 C CA . ASP A 1 200 ? -3.529 -11.889 14.877 1.00 52.58 200 ASP A CA 1
ATOM 1719 C C . ASP A 1 200 ? -4.574 -10.810 14.608 1.00 49.82 200 ASP A C 1
ATOM 1720 O O . ASP A 1 200 ? -4.198 -9.650 14.414 1.00 49.51 200 ASP A O 1
ATOM 1725 N N . PHE A 1 201 ? -5.862 -11.139 14.614 1.00 50.80 201 PHE A N 1
ATOM 1726 C CA . PHE A 1 201 ? -6.905 -10.175 14.295 1.00 49.72 201 PHE A CA 1
ATOM 1727 C C . PHE A 1 201 ? -7.896 -10.061 15.440 1.00 47.21 201 PHE A C 1
ATOM 1728 O O . PHE A 1 201 ? -8.200 -11.052 16.105 1.00 57.61 201 PHE A O 1
ATOM 1736 N N . ASP A 1 202 ? -8.390 -8.849 15.677 1.00 44.00 202 ASP A N 1
ATOM 1737 C CA . ASP A 1 202 ? -9.437 -8.669 16.676 1.00 50.45 202 ASP A CA 1
ATOM 1738 C C . ASP A 1 202 ? -10.737 -9.335 16.226 1.00 51.36 202 ASP A C 1
ATOM 1739 O O . ASP A 1 202 ? -11.068 -10.423 16.706 1.00 56.51 202 ASP A O 1
ATOM 1744 N N . LYS A 1 203 ? -11.476 -8.720 15.303 1.00 46.20 203 LYS A N 1
ATOM 1745 C CA . LYS A 1 203 ? -12.650 -9.389 14.755 1.00 48.51 203 LYS A CA 1
ATOM 1746 C C . LYS A 1 203 ? -12.223 -10.556 13.862 1.00 49.06 203 LYS A C 1
ATOM 1747 O O . LYS A 1 203 ? -11.040 -10.853 13.690 1.00 50.45 203 LYS A O 1
ATOM 1753 N N . LEU A 1 204 ? -13.208 -11.251 13.309 1.00 54.12 204 LEU A N 1
ATOM 1754 C CA . LEU A 1 204 ? -12.963 -12.214 12.247 1.00 56.31 204 LEU A CA 1
ATOM 1755 C C . LEU A 1 204 ? -13.574 -11.783 10.929 1.00 57.60 204 LEU A C 1
ATOM 1756 O O . LEU A 1 204 ? -13.328 -12.435 9.906 1.00 54.91 204 LEU A O 1
ATOM 1761 N N . GLU A 1 205 ? -14.343 -10.696 10.929 1.00 56.94 205 GLU A N 1
ATOM 1762 C CA . GLU A 1 205 ? -14.959 -10.170 9.723 1.00 59.88 205 GLU A CA 1
ATOM 1763 C C . GLU A 1 205 ? -15.074 -8.656 9.851 1.00 58.71 205 GLU A C 1
ATOM 1764 O O . GLU A 1 205 ? -15.415 -8.145 10.923 1.00 53.42 205 GLU A O 1
ATOM 1770 N N . TYR A 1 206 ? -14.789 -7.950 8.750 1.00 58.37 206 TYR A N 1
ATOM 1771 C CA . TYR A 1 206 ? -14.781 -6.492 8.701 1.00 58.60 206 TYR A CA 1
ATOM 1772 C C . TYR A 1 206 ? -15.708 -5.996 7.589 1.00 62.13 206 TYR A C 1
ATOM 1773 O O . TYR A 1 206 ? -15.770 -6.602 6.514 1.00 55.45 206 TYR A O 1
ATOM 1782 N N . GLU A 1 207 ? -16.428 -4.893 7.863 1.00 62.99 207 GLU A N 1
ATOM 1783 C CA . GLU A 1 207 ? -17.315 -4.279 6.869 1.00 55.99 207 GLU A CA 1
ATOM 1784 C C . GLU A 1 207 ? -16.531 -3.758 5.671 1.00 57.60 207 GLU A C 1
ATOM 1785 O O . GLU A 1 207 ? -16.848 -4.068 4.523 1.00 60.30 207 GLU A O 1
ATOM 1791 N N . CYS A 1 208 ? -15.535 -2.919 5.917 1.00 58.85 208 CYS A N 1
ATOM 1792 C CA . CYS A 1 208 ? -14.659 -2.405 4.876 1.00 52.91 208 CYS A CA 1
ATOM 1793 C C . CYS A 1 208 ? -13.217 -2.683 5.267 1.00 51.59 208 CYS A C 1
ATOM 1794 O O . CYS A 1 208 ? -12.892 -2.766 6.458 1.00 53.49 208 CYS A O 1
ATOM 1797 N N . MET A 1 209 ? -12.358 -2.845 4.263 1.00 43.83 209 MET A N 1
ATOM 1798 C CA . MET A 1 209 ? -10.927 -2.961 4.541 1.00 46.88 209 MET A CA 1
ATOM 1799 C C . MET A 1 209 ? -10.394 -1.798 5.371 1.00 46.00 209 MET A C 1
ATOM 1800 O O . MET A 1 209 ? -9.561 -2.042 6.262 1.00 39.13 209 MET A O 1
ATOM 1805 N N . PRO A 1 210 ? -10.837 -0.544 5.166 1.00 45.05 210 PRO A N 1
ATOM 1806 C CA . PRO A 1 210 ? -10.489 0.542 6.092 1.00 41.96 210 PRO A CA 1
ATOM 1807 C C . PRO A 1 210 ? -10.814 0.316 7.561 1.00 45.27 210 PRO A C 1
ATOM 1808 O O . PRO A 1 210 ? -10.602 1.231 8.358 1.00 51.90 210 PRO A O 1
ATOM 1812 N N . ASP A 1 211 ? -11.357 -0.831 7.950 1.00 45.60 211 ASP A N 1
ATOM 1813 C CA . ASP A 1 211 ? -11.491 -1.143 9.383 1.00 45.05 211 ASP A CA 1
ATOM 1814 C C . ASP A 1 211 ? -10.225 -1.859 9.852 1.00 45.27 211 ASP A C 1
ATOM 1815 O O . ASP A 1 211 ? -9.484 -1.347 10.697 1.00 42.50 211 ASP A O 1
ATOM 1820 N N . LEU A 1 212 ? -9.997 -3.064 9.323 1.00 39.43 212 LEU A N 1
ATOM 1821 C CA . LEU A 1 212 ? -8.744 -3.783 9.492 1.00 37.69 212 LEU A CA 1
ATOM 1822 C C . LEU A 1 212 ? -7.535 -2.854 9.497 1.00 44.41 212 LEU A C 1
ATOM 1823 O O . LEU A 1 212 ? -6.754 -2.827 10.457 1.00 46.97 212 LEU A O 1
ATOM 1828 N N . ILE A 1 213 ? -7.378 -2.082 8.418 1.00 44.36 213 ILE A N 1
ATOM 1829 C CA . ILE A 1 213 ? -6.248 -1.167 8.300 1.00 41.86 213 ILE A CA 1
ATOM 1830 C C . ILE A 1 213 ? -6.172 -0.263 9.524 1.00 44.49 213 ILE A C 1
ATOM 1831 O O . ILE A 1 213 ? -5.143 -0.192 10.206 1.00 40.97 213 ILE A O 1
ATOM 1836 N N . LEU A 1 214 ? -7.268 0.433 9.831 1.00 40.71 214 LEU A N 1
ATOM 1837 C CA . LEU A 1 214 ? -7.232 1.341 10.969 1.00 42.85 214 LEU A CA 1
ATOM 1838 C C . LEU A 1 214 ? -7.179 0.611 12.308 1.00 45.74 214 LEU A C 1
ATOM 1839 O O . LEU A 1 214 ? -6.833 1.226 13.323 1.00 46.30 214 LEU A O 1
ATOM 1844 N N . GLU A 1 215 ? -7.517 -0.677 12.347 1.00 46.27 215 GLU A N 1
ATOM 1845 C CA . GLU A 1 215 ? -7.308 -1.442 13.569 1.00 40.73 215 GLU A CA 1
ATOM 1846 C C . GLU A 1 215 ? -5.822 -1.626 13.833 1.00 45.53 215 GLU A C 1
ATOM 1847 O O . GLU A 1 215 ? -5.293 -1.185 14.863 1.00 42.65 215 GLU A O 1
ATOM 1853 N N . LYS A 1 216 ? -5.133 -2.276 12.895 1.00 44.53 216 LYS A N 1
ATOM 1854 C CA . LYS A 1 216 ? -3.729 -2.606 13.092 1.00 41.91 216 LYS A CA 1
ATOM 1855 C C . LYS A 1 216 ? -2.883 -1.343 13.279 1.00 47.67 216 LYS A C 1
ATOM 1856 O O . LYS A 1 216 ? -2.089 -1.252 14.229 1.00 52.18 216 LYS A O 1
ATOM 1862 N N . LEU A 1 217 ? -3.053 -0.349 12.396 1.00 40.72 217 LEU A N 1
ATOM 1863 C CA . LEU A 1 217 ? -2.271 0.881 12.507 1.00 39.45 217 LEU A CA 1
ATOM 1864 C C . LEU A 1 217 ? -2.600 1.630 13.793 1.00 41.55 217 LEU A C 1
ATOM 1865 O O . LEU A 1 217 ? -1.720 2.249 14.403 1.00 45.30 217 LEU A O 1
ATOM 1870 N N . GLY A 1 218 ? -3.856 1.587 14.224 1.00 41.77 218 GLY A N 1
ATOM 1871 C CA . GLY A 1 218 ? -4.186 2.170 15.512 1.00 46.06 218 GLY A CA 1
ATOM 1872 C C . GLY A 1 218 ? -3.436 1.520 16.660 1.00 53.85 218 GLY A C 1
ATOM 1873 O O . GLY A 1 218 ? -3.009 2.200 17.601 1.00 54.94 218 GLY A O 1
ATOM 1874 N N . TYR A 1 219 ? -3.261 0.194 16.601 1.00 52.60 219 TYR A N 1
ATOM 1875 C CA . TYR A 1 219 ? -2.526 -0.493 17.654 1.00 49.74 219 TYR A CA 1
ATOM 1876 C C . TYR A 1 219 ? -1.078 -0.029 17.695 1.00 54.02 219 TYR A C 1
ATOM 1877 O O . TYR A 1 219 ? -0.552 0.305 18.765 1.00 56.59 219 TYR A O 1
ATOM 1886 N N . TYR A 1 220 ? -0.417 -0.002 16.534 1.00 51.51 220 TYR A N 1
ATOM 1887 C CA . TYR A 1 220 ? 0.977 0.428 16.481 1.00 50.40 220 TYR A CA 1
ATOM 1888 C C . TYR A 1 220 ? 1.162 1.795 17.141 1.00 51.38 220 TYR A C 1
ATOM 1889 O O . TYR A 1 220 ? 2.095 1.994 17.930 1.00 50.00 220 TYR A O 1
ATOM 1898 N N . ILE A 1 221 ? 0.285 2.755 16.827 1.00 43.19 221 ILE A N 1
ATOM 1899 C CA . ILE A 1 221 ? 0.507 4.104 17.331 1.00 50.09 221 ILE A CA 1
ATOM 1900 C C . ILE A 1 221 ? 0.350 4.178 18.846 1.00 52.76 221 ILE A C 1
ATOM 1901 O O . ILE A 1 221 ? 0.936 5.056 19.491 1.00 56.16 221 ILE A O 1
ATOM 1906 N N . SER A 1 222 ? -0.396 3.258 19.449 1.00 52.68 222 SER A N 1
ATOM 1907 C CA . SER A 1 222 ? -0.596 3.274 20.890 1.00 56.47 222 SER A CA 1
ATOM 1908 C C . SER A 1 222 ? 0.291 2.264 21.611 1.00 55.04 222 SER A C 1
ATOM 1909 O O . SER A 1 222 ? 0.049 1.958 22.778 1.00 59.55 222 SER A O 1
ATOM 1912 N N . HIS A 1 223 ? 1.307 1.747 20.951 1.00 54.39 223 HIS A N 1
ATOM 1913 C CA . HIS A 1 223 ? 2.150 0.742 21.578 1.00 49.66 223 HIS A CA 1
ATOM 1914 C C . HIS A 1 223 ? 3.607 0.777 21.131 1.00 57.21 223 HIS A C 1
ATOM 1915 O O . HIS A 1 223 ? 4.384 -0.056 21.603 1.00 63.89 223 HIS A O 1
ATOM 1922 N N . ASN A 1 224 ? 4.017 1.677 20.235 1.00 53.11 224 ASN A N 1
ATOM 1923 C CA . ASN A 1 224 ? 5.410 1.690 19.796 1.00 54.47 224 ASN A CA 1
ATOM 1924 C C . ASN A 1 224 ? 5.999 3.078 19.647 1.00 53.32 224 ASN A C 1
ATOM 1925 O O . ASN A 1 224 ? 7.213 3.188 19.454 1.00 55.69 224 ASN A O 1
ATOM 1930 N N . VAL A 1 225 ? 5.203 4.132 19.713 1.00 56.08 225 VAL A N 1
ATOM 1931 C CA . VAL A 1 225 ? 5.693 5.477 19.465 1.00 65.78 225 VAL A CA 1
ATOM 1932 C C . VAL A 1 225 ? 5.889 6.150 20.810 1.00 61.69 225 VAL A C 1
ATOM 1933 O O . VAL A 1 225 ? 4.974 6.177 21.649 1.00 58.55 225 VAL A O 1
ATOM 1937 N N . GLU A 1 226 ? 7.103 6.641 21.036 1.00 57.46 226 GLU A N 1
ATOM 1938 C CA . GLU A 1 226 ? 7.406 7.212 22.331 1.00 65.16 226 GLU A CA 1
ATOM 1939 C C . GLU A 1 226 ? 6.744 8.578 22.468 1.00 58.64 226 GLU A C 1
ATOM 1940 O O . GLU A 1 226 ? 6.185 9.134 21.518 1.00 62.59 226 GLU A O 1
ATOM 1946 N N . GLU A 1 227 ? 6.779 9.104 23.684 1.00 58.02 227 GLU A N 1
ATOM 1947 C CA . GLU A 1 227 ? 6.071 10.342 23.951 1.00 62.88 227 GLU A CA 1
ATOM 1948 C C . GLU A 1 227 ? 6.675 11.471 23.127 1.00 60.21 227 GLU A C 1
ATOM 1949 O O . GLU A 1 227 ? 7.789 11.371 22.599 1.00 56.43 227 GLU A O 1
ATOM 1955 N N . ASP A 1 228 ? 5.900 12.540 22.983 1.00 60.32 228 ASP A N 1
ATOM 1956 C CA . ASP A 1 228 ? 6.301 13.775 22.328 1.00 59.09 228 ASP A CA 1
ATOM 1957 C C . ASP A 1 228 ? 6.516 13.627 20.816 1.00 57.38 228 ASP A C 1
ATOM 1958 O O . ASP A 1 228 ? 6.857 14.620 20.161 1.00 52.92 228 ASP A O 1
ATOM 1963 N N . SER A 1 229 ? 6.311 12.439 20.240 1.00 54.39 229 SER A N 1
ATOM 1964 C CA . SER A 1 229 ? 6.563 12.203 18.823 1.00 48.77 229 SER A CA 1
ATOM 1965 C C . SER A 1 229 ? 5.750 13.151 17.939 1.00 46.27 229 SER A C 1
ATOM 1966 O O . SER A 1 229 ? 4.717 13.691 18.340 1.00 50.30 229 SER A O 1
ATOM 1969 N N . ARG A 1 230 ? 6.235 13.342 16.712 1.00 44.11 230 ARG A N 1
ATOM 1970 C CA . ARG A 1 230 ? 5.606 14.202 15.717 1.00 40.82 230 ARG A CA 1
ATOM 1971 C C . ARG A 1 230 ? 5.065 13.358 14.572 1.00 37.51 230 ARG A C 1
ATOM 1972 O O . ARG A 1 230 ? 5.703 12.390 14.141 1.00 36.07 230 ARG A O 1
ATOM 1980 N N . PHE A 1 231 ? 3.886 13.730 14.084 1.00 33.79 231 PHE A N 1
ATOM 1981 C CA . PHE A 1 231 ? 3.227 13.022 12.993 1.00 39.75 231 PHE A CA 1
ATOM 1982 C C . PHE A 1 231 ? 3.013 13.959 11.813 1.00 35.22 231 PHE A C 1
ATOM 1983 O O . PHE A 1 231 ? 2.400 15.021 11.961 1.00 40.91 231 PHE A O 1
ATOM 1991 N N . VAL A 1 232 ? 3.508 13.573 10.649 1.00 32.49 232 VAL A N 1
ATOM 1992 C CA . VAL A 1 232 ? 3.260 14.323 9.420 1.00 39.96 232 VAL A CA 1
ATOM 1993 C C . VAL A 1 232 ? 2.272 13.518 8.591 1.00 35.21 232 VAL A C 1
ATOM 1994 O O . VAL A 1 232 ? 2.600 12.414 8.125 1.00 32.45 232 VAL A O 1
ATOM 1998 N N . VAL A 1 233 ? 1.063 14.052 8.403 1.00 34.36 233 VAL A N 1
ATOM 1999 C CA . VAL A 1 233 ? 0.034 13.370 7.617 1.00 35.67 233 VAL A CA 1
ATOM 2000 C C . VAL A 1 233 ? -0.125 14.039 6.260 1.00 30.08 233 VAL A C 1
ATOM 2001 O O . VAL A 1 233 ? -0.353 15.252 6.175 1.00 33.50 233 VAL A O 1
ATOM 2005 N N . ALA A 1 234 ? -0.028 13.250 5.199 1.00 25.74 234 ALA A N 1
ATOM 2006 C CA . ALA A 1 234 ? -0.439 13.751 3.889 1.00 36.97 234 ALA A CA 1
ATOM 2007 C C . ALA A 1 234 ? -1.954 13.779 3.854 1.00 35.63 234 ALA A C 1
ATOM 2008 O O . ALA A 1 234 ? -2.595 12.725 3.816 1.00 39.66 234 ALA A O 1
ATOM 2010 N N . ALA A 1 235 ? -2.518 14.976 3.928 1.00 32.56 235 ALA A N 1
ATOM 2011 C CA . ALA A 1 235 ? -3.960 15.155 3.826 1.00 37.49 235 ALA A CA 1
ATOM 2012 C C . ALA A 1 235 ? -4.543 14.405 2.635 1.00 37.22 235 ALA A C 1
ATOM 2013 O O . ALA A 1 235 ? -4.092 14.568 1.505 1.00 35.55 235 ALA A O 1
ATOM 2015 N N . GLN A 1 236 ? -5.548 13.576 2.902 1.00 38.92 236 GLN A N 1
ATOM 2016 C CA . GLN A 1 236 ? -6.393 13.095 1.838 1.00 39.38 236 GLN A CA 1
ATOM 2017 C C . GLN A 1 236 ? -7.302 14.230 1.396 1.00 47.15 236 GLN A C 1
ATOM 2018 O O . GLN A 1 236 ? -7.648 15.106 2.198 1.00 48.16 236 GLN A O 1
ATOM 2024 N N . PRO A 1 237 ? -7.703 14.244 0.123 1.00 46.25 237 PRO A N 1
ATOM 2025 C CA . PRO A 1 237 ? -8.657 15.266 -0.333 1.00 43.22 237 PRO A CA 1
ATOM 2026 C C . PRO A 1 237 ? -9.990 15.239 0.407 1.00 42.24 237 PRO A C 1
ATOM 2027 O O . PRO A 1 237 ? -10.796 16.148 0.211 1.00 47.45 237 PRO A O 1
ATOM 2031 N N . PHE A 1 238 ? -10.229 14.246 1.258 1.00 49.66 238 PHE A N 1
ATOM 2032 C CA . PHE A 1 238 ? -11.403 14.117 2.118 1.00 49.08 238 PHE A CA 1
ATOM 2033 C C . PHE A 1 238 ? -10.943 14.058 3.577 1.00 46.67 238 PHE A C 1
ATOM 2034 O O . PHE A 1 238 ? -9.787 14.395 3.848 1.00 45.48 238 PHE A O 1
ATOM 2042 N N . THR A 1 239 ? -11.788 13.622 4.528 1.00 55.31 239 THR A N 1
ATOM 2043 C CA . THR A 1 239 ? -11.354 13.638 5.936 1.00 56.41 239 THR A CA 1
ATOM 2044 C C . THR A 1 239 ? -10.167 12.725 6.156 1.00 47.10 239 THR A C 1
ATOM 2045 O O . THR A 1 239 ? -10.133 11.576 5.692 1.00 39.47 239 THR A O 1
ATOM 2049 N N . ASN A 1 240 ? -9.212 13.255 6.911 1.00 44.07 240 ASN A N 1
ATOM 2050 C CA . ASN A 1 240 ? -8.122 12.478 7.480 1.00 49.89 240 ASN A CA 1
ATOM 2051 C C . ASN A 1 240 ? -8.419 12.115 8.914 1.00 42.59 240 ASN A C 1
ATOM 2052 O O . ASN A 1 240 ? -7.531 12.113 9.763 1.00 44.93 240 ASN A O 1
ATOM 2057 N N . GLN A 1 241 ? -9.681 11.774 9.177 1.00 48.07 241 GLN A N 1
ATOM 2058 C CA . GLN A 1 241 ? -10.138 11.570 10.546 1.00 49.51 241 GLN A CA 1
ATOM 2059 C C . GLN A 1 241 ? -9.773 10.185 11.048 1.00 42.56 241 GLN A C 1
ATOM 2060 O O . GLN A 1 241 ? -9.168 10.047 12.113 1.00 40.80 241 GLN A O 1
ATOM 2066 N N . GLY A 1 242 ? -10.063 9.153 10.258 1.00 45.90 242 GLY A N 1
ATOM 2067 C CA . GLY A 1 242 ? -9.774 7.791 10.656 1.00 37.59 242 GLY A CA 1
ATOM 2068 C C . GLY A 1 242 ? -8.291 7.575 10.842 1.00 47.28 242 GLY A C 1
ATOM 2069 O O . GLY A 1 242 ? -7.840 6.442 11.020 1.00 55.80 242 GLY A O 1
ATOM 2070 N N . VAL A 1 243 ? -7.512 8.652 10.776 1.00 46.29 243 VAL A N 1
ATOM 2071 C CA . VAL A 1 243 ? -6.099 8.584 11.106 1.00 45.41 243 VAL A CA 1
ATOM 2072 C C . VAL A 1 243 ? -5.800 9.630 12.171 1.00 43.66 243 VAL A C 1
ATOM 2073 O O . VAL A 1 243 ? -5.149 9.335 13.182 1.00 45.13 243 VAL A O 1
ATOM 2077 N N . LEU A 1 244 ? -6.288 10.852 11.982 1.00 33.84 244 LEU A N 1
ATOM 2078 C CA . LEU A 1 244 ? -5.960 11.853 12.980 1.00 35.96 244 LEU A CA 1
ATOM 2079 C C . LEU A 1 244 ? -6.516 11.488 14.347 1.00 41.24 244 LEU A C 1
ATOM 2080 O O . LEU A 1 244 ? -6.065 12.049 15.351 1.00 39.39 244 LEU A O 1
ATOM 2085 N N . ASP A 1 245 ? -7.471 10.549 14.406 1.00 45.25 245 ASP A N 1
ATOM 2086 C CA . ASP A 1 245 ? -8.062 10.123 15.670 1.00 47.56 245 ASP A CA 1
ATOM 2087 C C . ASP A 1 245 ? -7.211 9.101 16.403 1.00 44.82 245 ASP A C 1
ATOM 2088 O O . ASP A 1 245 ? -7.315 8.995 17.623 1.00 46.82 245 ASP A O 1
ATOM 2093 N N . LEU A 1 246 ? -6.363 8.377 15.697 1.00 44.52 246 LEU A N 1
ATOM 2094 C CA . LEU A 1 246 ? -5.498 7.374 16.279 1.00 41.07 246 LEU A CA 1
ATOM 2095 C C . LEU A 1 246 ? -4.228 7.976 16.873 1.00 43.14 246 LEU A C 1
ATOM 2096 O O . LEU A 1 246 ? -3.338 7.229 17.288 1.00 42.74 246 LEU A O 1
ATOM 2101 N N . LEU A 1 247 ? -4.129 9.303 16.936 1.00 40.73 247 LEU A N 1
ATOM 2102 C CA . LEU A 1 247 ? -2.841 9.822 17.371 1.00 43.32 247 LEU A CA 1
ATOM 2103 C C . LEU A 1 247 ? -2.871 10.183 18.848 1.00 52.88 247 LEU A C 1
ATOM 2104 O O . LEU A 1 247 ? -3.880 10.713 19.339 1.00 56.86 247 LEU A O 1
ATOM 2109 N N . PRO A 1 248 ? -1.778 9.919 19.566 1.00 50.36 248 PRO A N 1
ATOM 2110 C CA . PRO A 1 248 ? -1.776 10.138 21.015 1.00 52.39 248 PRO A CA 1
ATOM 2111 C C . PRO A 1 248 ? -2.028 11.594 21.360 1.00 51.80 248 PRO A C 1
ATOM 2112 O O . PRO A 1 248 ? -1.787 12.500 20.567 1.00 52.23 248 PRO A O 1
ATOM 2116 N N . GLN A 1 249 ? -2.543 11.813 22.567 1.00 60.95 249 GLN A N 1
ATOM 2117 C CA . GLN A 1 249 ? -2.757 13.180 23.024 1.00 62.03 249 GLN A CA 1
ATOM 2118 C C . GLN A 1 249 ? -1.442 13.879 23.326 1.00 58.56 249 GLN A C 1
ATOM 2119 O O . GLN A 1 249 ? -1.413 15.111 23.417 1.00 57.73 249 GLN A O 1
ATOM 2125 N N . HIS A 1 250 ? -0.359 13.121 23.460 1.00 58.46 250 HIS A N 1
ATOM 2126 C CA . HIS A 1 250 ? 0.964 13.674 23.737 1.00 62.70 250 HIS A CA 1
ATOM 2127 C C . HIS A 1 250 ? 1.831 13.639 22.485 1.00 60.91 250 HIS A C 1
ATOM 2128 O O . HIS A 1 250 ? 2.968 13.176 22.488 1.00 63.42 250 HIS A O 1
ATOM 2135 N N . SER A 1 251 ? 1.269 14.142 21.387 1.00 61.22 251 SER A N 1
ATOM 2136 C CA . SER A 1 251 ? 1.937 14.193 20.096 1.00 54.25 251 SER A CA 1
ATOM 2137 C C . SER A 1 251 ? 1.665 15.543 19.445 1.00 52.14 251 SER A C 1
ATOM 2138 O O . SER A 1 251 ? 0.938 16.388 19.979 1.00 52.79 251 SER A O 1
ATOM 2141 N N . HIS A 1 252 ? 2.247 15.739 18.270 1.00 46.72 252 HIS A N 1
ATOM 2142 C CA . HIS A 1 252 ? 2.043 16.949 17.493 1.00 45.50 252 HIS A CA 1
ATOM 2143 C C . HIS A 1 252 ? 1.863 16.573 16.036 1.00 37.72 252 HIS A C 1
ATOM 2144 O O . HIS A 1 252 ? 2.605 15.744 15.504 1.00 41.15 252 HIS A O 1
ATOM 2151 N N . SER A 1 253 ? 0.892 17.185 15.388 1.00 35.95 253 SER A N 1
ATOM 2152 C CA . SER A 1 253 ? 0.532 16.815 14.025 1.00 39.41 253 SER A CA 1
ATOM 2153 C C . SER A 1 253 ? 0.914 17.912 13.033 1.00 33.52 253 SER A C 1
ATOM 2154 O O . SER A 1 253 ? 0.823 19.113 13.329 1.00 32.69 253 SER A O 1
ATOM 2157 N N . ILE A 1 254 ? 1.338 17.487 11.851 1.00 30.57 254 ILE A N 1
ATOM 2158 C CA . ILE A 1 254 ? 1.429 18.367 10.695 1.00 35.63 254 ILE A CA 1
ATOM 2159 C C . ILE A 1 254 ? 0.519 17.820 9.611 1.00 30.43 254 ILE A C 1
ATOM 2160 O O . ILE A 1 254 ? 0.610 16.639 9.242 1.00 30.84 254 ILE A O 1
ATOM 2165 N N . LEU A 1 255 ? -0.357 18.668 9.108 1.00 26.28 255 LEU A N 1
ATOM 2166 C CA . LEU A 1 255 ? -1.158 18.326 7.950 1.00 30.21 255 LEU A CA 1
ATOM 2167 C C . LEU A 1 255 ? -0.500 18.958 6.744 1.00 31.27 255 LEU A C 1
ATOM 2168 O O . LEU A 1 255 ? -0.404 20.189 6.662 1.00 30.69 255 LEU A O 1
ATOM 2173 N N . SER A 1 256 ? -0.034 18.119 5.824 1.00 30.08 256 SER A N 1
ATOM 2174 C CA . SER A 1 256 ? 0.640 18.581 4.620 1.00 34.39 256 SER A CA 1
ATOM 2175 C C . SER A 1 256 ? -0.250 18.395 3.403 1.00 30.20 256 SER A C 1
ATOM 2176 O O . SER A 1 256 ? -0.691 17.270 3.123 1.00 28.85 256 SER A O 1
ATOM 2179 N N . PHE A 1 257 ? -0.466 19.497 2.667 1.00 31.20 257 PHE A N 1
ATOM 2180 C CA . PHE A 1 257 ? -1.256 19.523 1.435 1.00 31.80 257 PHE A CA 1
ATOM 2181 C C . PHE A 1 257 ? -0.355 19.623 0.204 1.00 33.22 257 PHE A C 1
ATOM 2182 O O . PHE A 1 257 ? 0.302 20.647 -0.024 1.00 34.44 257 PHE A O 1
ATOM 2190 N N . PHE A 1 258 ? -0.374 18.576 -0.604 1.00 35.28 258 PHE A N 1
ATOM 2191 C CA . PHE A 1 258 ? 0.309 18.521 -1.888 1.00 38.07 258 PHE A CA 1
ATOM 2192 C C . PHE A 1 258 ? -0.709 18.855 -2.978 1.00 39.91 258 PHE A C 1
ATOM 2193 O O . PHE A 1 258 ? -1.783 18.246 -3.030 1.00 35.64 258 PHE A O 1
ATOM 2201 N N . HIS A 1 259 ? -0.367 19.824 -3.841 1.00 42.89 259 HIS A N 1
ATOM 2202 C CA . HIS A 1 259 ? -1.335 20.376 -4.789 1.00 36.31 259 HIS A CA 1
ATOM 2203 C C . HIS A 1 259 ? -1.865 19.324 -5.749 1.00 34.14 259 HIS A C 1
ATOM 2204 O O . HIS A 1 259 ? -3.052 19.341 -6.088 1.00 40.13 259 HIS A O 1
ATOM 2211 N N . GLU A 1 260 ? -1.009 18.419 -6.226 1.00 33.36 260 GLU A N 1
ATOM 2212 C CA . GLU A 1 260 ? -1.502 17.400 -7.153 1.00 37.32 260 GLU A CA 1
ATOM 2213 C C . GLU A 1 260 ? -2.512 16.474 -6.483 1.00 42.30 260 GLU A C 1
ATOM 2214 O O . GLU A 1 260 ? -3.390 15.916 -7.150 1.00 36.60 260 GLU A O 1
ATOM 2220 N N . ARG A 1 261 ? -2.423 16.317 -5.172 1.00 39.52 261 ARG A N 1
ATOM 2221 C CA . ARG A 1 261 ? -3.364 15.471 -4.476 1.00 36.44 261 ARG A CA 1
ATOM 2222 C C . ARG A 1 261 ? -4.582 16.231 -3.984 1.00 36.76 261 ARG A C 1
ATOM 2223 O O . ARG A 1 261 ? -5.668 15.653 -3.903 1.00 39.02 261 ARG A O 1
ATOM 2231 N N . ASN A 1 262 ? -4.433 17.517 -3.691 1.00 34.11 262 ASN A N 1
ATOM 2232 C CA . ASN A 1 262 ? -5.395 18.266 -2.900 1.00 36.69 262 ASN A CA 1
ATOM 2233 C C . ASN A 1 262 ? -6.000 19.427 -3.667 1.00 39.91 262 ASN A C 1
ATOM 2234 O O . ASN A 1 262 ? -6.619 20.309 -3.051 1.00 41.53 262 ASN A O 1
ATOM 2239 N N . GLN A 1 263 ? -5.801 19.481 -4.984 1.00 43.97 263 GLN A N 1
ATOM 2240 C CA . GLN A 1 263 ? -6.262 20.639 -5.743 1.00 51.10 263 GLN A CA 1
ATOM 2241 C C . GLN A 1 263 ? -7.789 20.729 -5.743 1.00 49.86 263 GLN A C 1
ATOM 2242 O O . GLN A 1 263 ? -8.352 21.787 -5.436 1.00 54.05 263 GLN A O 1
ATOM 2248 N N . ALA A 1 264 ? -8.476 19.632 -6.063 1.00 42.17 264 ALA A N 1
ATOM 2249 C CA . ALA A 1 264 ? -9.944 19.587 -6.015 1.00 51.11 264 ALA A CA 1
ATOM 2250 C C . ALA A 1 264 ? -10.436 18.918 -4.735 1.00 50.20 264 ALA A C 1
ATOM 2251 O O . ALA A 1 264 ? -11.302 18.041 -4.743 1.00 46.22 264 ALA A O 1
ATOM 2253 N N . SER A 1 265 ? -9.879 19.303 -3.599 1.00 49.07 265 SER A N 1
ATOM 2254 C CA . SER A 1 265 ? -10.193 18.545 -2.407 1.00 50.56 265 SER A CA 1
ATOM 2255 C C . SER A 1 265 ? -11.501 19.064 -1.816 1.00 53.43 265 SER A C 1
ATOM 2256 O O . SER A 1 265 ? -11.844 20.247 -1.935 1.00 55.84 265 SER A O 1
ATOM 2259 N N . ASN A 1 266 ? -12.272 18.138 -1.254 1.00 49.95 266 ASN A N 1
ATOM 2260 C CA . ASN A 1 266 ? -13.481 18.442 -0.508 1.00 39.34 266 ASN A CA 1
ATOM 2261 C C . ASN A 1 266 ? -13.139 19.421 0.611 1.00 43.66 266 ASN A C 1
ATOM 2262 O O . ASN A 1 266 ? -12.794 18.999 1.719 1.00 45.43 266 ASN A O 1
ATOM 2267 N N . ILE A 1 267 ? -13.226 20.728 0.334 1.00 40.84 267 ILE A N 1
ATOM 2268 C CA . ILE A 1 267 ? -12.689 21.733 1.253 1.00 35.78 267 ILE A CA 1
ATOM 2269 C C . ILE A 1 267 ? -13.428 21.729 2.592 1.00 40.28 267 ILE A C 1
ATOM 2270 O O . ILE A 1 267 ? -12.796 21.788 3.655 1.00 41.77 267 ILE A O 1
ATOM 2275 N N . GLU A 1 268 ? -14.767 21.651 2.590 1.00 47.88 268 GLU A N 1
ATOM 2276 C CA . GLU A 1 268 ? -15.438 21.650 3.895 1.00 46.96 268 GLU A CA 1
ATOM 2277 C C . GLU A 1 268 ? -15.308 20.310 4.608 1.00 44.83 268 GLU A C 1
ATOM 2278 O O . GLU A 1 268 ? -15.348 20.256 5.843 1.00 42.73 268 GLU A O 1
ATOM 2284 N N . ASN A 1 269 ? -15.077 19.234 3.869 1.00 43.47 269 ASN A N 1
ATOM 2285 C CA . ASN A 1 269 ? -14.858 17.962 4.528 1.00 41.04 269 ASN A CA 1
ATOM 2286 C C . ASN A 1 269 ? -13.649 17.993 5.450 1.00 47.77 269 ASN A C 1
ATOM 2287 O O . ASN A 1 269 ? -13.564 17.172 6.363 1.00 59.02 269 ASN A O 1
ATOM 2292 N N . LEU A 1 270 ? -12.720 18.917 5.254 1.00 45.66 270 LEU A N 1
ATOM 2293 C CA . LEU A 1 270 ? -11.547 18.970 6.108 1.00 41.18 270 LEU A CA 1
ATOM 2294 C C . LEU A 1 270 ? -11.721 19.857 7.328 1.00 39.35 270 LEU A C 1
ATOM 2295 O O . LEU A 1 270 ? -10.766 19.984 8.090 1.00 44.69 270 LEU A O 1
ATOM 2300 N N . LYS A 1 271 ? -12.883 20.493 7.510 1.00 39.10 271 LYS A N 1
ATOM 2301 C CA . LYS A 1 271 ? -13.130 21.378 8.651 1.00 39.71 271 LYS A CA 1
ATOM 2302 C C . LYS A 1 271 ? -12.381 20.940 9.897 1.00 43.70 271 LYS A C 1
ATOM 2303 O O . LYS A 1 271 ? -11.672 21.733 10.527 1.00 43.35 271 LYS A O 1
ATOM 2309 N N . ALA A 1 272 ? -12.497 19.651 10.229 1.00 44.09 272 ALA A N 1
ATOM 2310 C CA . ALA A 1 272 ? -12.046 19.114 11.508 1.00 47.58 272 ALA A CA 1
ATOM 2311 C C . ALA A 1 272 ? -10.573 18.748 11.526 1.00 44.81 272 ALA A C 1
ATOM 2312 O O . ALA A 1 272 ? -9.948 18.811 12.591 1.00 43.63 272 ALA A O 1
ATOM 2314 N N . ASP A 1 273 ? -10.018 18.323 10.387 1.00 44.67 273 ASP A N 1
ATOM 2315 C CA . ASP A 1 273 ? -8.574 18.123 10.302 1.00 42.66 273 ASP A CA 1
ATOM 2316 C C . ASP A 1 273 ? -7.834 19.433 10.556 1.00 36.83 273 ASP A C 1
ATOM 2317 O O . ASP A 1 273 ? -6.894 19.490 11.348 1.00 38.97 273 ASP A O 1
ATOM 2322 N N . LEU A 1 274 ? -8.276 20.511 9.927 1.00 38.35 274 LEU A N 1
ATOM 2323 C CA . LEU A 1 274 ? -7.668 21.804 10.200 1.00 44.00 274 LEU A CA 1
ATOM 2324 C C . LEU A 1 274 ? -7.841 22.246 11.648 1.00 37.28 274 LEU A C 1
ATOM 2325 O O . LEU A 1 274 ? -7.057 23.078 12.119 1.00 35.84 274 LEU A O 1
ATOM 2330 N N . GLU A 1 275 ? -8.854 21.732 12.354 1.00 39.50 275 GLU A N 1
ATOM 2331 C CA . GLU A 1 275 ? -9.016 22.056 13.773 1.00 43.82 275 GLU A CA 1
ATOM 2332 C C . GLU A 1 275 ? -8.112 21.198 14.643 1.00 39.04 275 GLU A C 1
ATOM 2333 O O . GLU A 1 275 ? -7.593 21.674 15.656 1.00 36.08 275 GLU A O 1
ATOM 2339 N N . TYR A 1 276 ? -7.882 19.953 14.232 1.00 38.21 276 TYR A N 1
ATOM 2340 C CA . TYR A 1 276 ? -7.004 19.067 14.978 1.00 34.06 276 TYR A CA 1
ATOM 2341 C C . TYR A 1 276 ? -5.566 19.519 14.885 1.00 38.15 276 TYR A C 1
ATOM 2342 O O . TYR A 1 276 ? -4.867 19.599 15.899 1.00 49.82 276 TYR A O 1
ATOM 2351 N N . ALA A 1 277 ? -5.115 19.821 13.669 1.00 40.91 277 ALA A N 1
ATOM 2352 C CA . ALA A 1 277 ? -3.696 19.821 13.341 1.00 34.17 277 ALA A CA 1
ATOM 2353 C C . ALA A 1 277 ? -2.952 20.984 13.985 1.00 33.74 277 ALA A C 1
ATOM 2354 O O . ALA A 1 277 ? -3.453 22.112 14.065 1.00 29.17 277 ALA A O 1
ATOM 2356 N N . ASP A 1 278 ? -1.725 20.698 14.425 1.00 34.67 278 ASP A N 1
ATOM 2357 C CA . ASP A 1 278 ? -0.876 21.752 14.961 1.00 33.16 278 ASP A CA 1
ATOM 2358 C C . ASP A 1 278 ? -0.364 22.650 13.863 1.00 35.21 278 ASP A C 1
ATOM 2359 O O . ASP A 1 278 ? -0.317 23.875 14.024 1.00 40.27 278 ASP A O 1
ATOM 2364 N N . LEU A 1 279 ? 0.017 22.059 12.740 1.00 35.06 279 LEU A N 1
ATOM 2365 C CA . LEU A 1 279 ? 0.570 22.791 11.618 1.00 36.37 279 LEU A CA 1
ATOM 2366 C C . LEU A 1 279 ? -0.088 22.305 10.341 1.00 37.78 279 LEU A C 1
ATOM 2367 O O . LEU A 1 279 ? -0.337 21.101 10.190 1.00 36.56 279 LEU A O 1
ATOM 2372 N N . VAL A 1 280 ? -0.352 23.236 9.421 1.00 33.99 280 VAL A N 1
ATOM 2373 C CA . VAL A 1 280 ? -0.940 22.916 8.122 1.00 33.00 280 VAL A CA 1
ATOM 2374 C C . VAL A 1 280 ? -0.046 23.501 7.034 1.00 33.72 280 VAL A C 1
ATOM 2375 O O . VAL A 1 280 ? 0.154 24.722 6.977 1.00 35.35 280 VAL A O 1
ATOM 2379 N N . LEU A 1 281 ? 0.473 22.639 6.165 1.00 29.72 281 LEU A N 1
ATOM 2380 C CA . LEU A 1 281 ? 1.385 23.042 5.107 1.00 26.34 281 LEU A CA 1
ATOM 2381 C C . LEU A 1 281 ? 0.758 22.779 3.752 1.00 32.61 281 LEU A C 1
ATOM 2382 O O . LEU A 1 281 ? 0.280 21.667 3.507 1.00 33.95 281 LEU A O 1
ATOM 2387 N N . THR A 1 282 ? 0.781 23.781 2.863 1.00 33.57 282 THR A N 1
ATOM 2388 C CA . THR A 1 282 ? 0.548 23.526 1.441 1.00 35.79 282 THR A CA 1
ATOM 2389 C C . THR A 1 282 ? 1.721 23.992 0.589 1.00 35.97 282 THR A C 1
ATOM 2390 O O . THR A 1 282 ? 2.624 24.691 1.052 1.00 35.01 282 THR A O 1
ATOM 2394 N N . ASP A 1 283 ? 1.662 23.599 -0.686 1.00 41.10 283 ASP A N 1
ATOM 2395 C CA . ASP A 1 283 ? 2.606 23.993 -1.727 1.00 34.45 283 ASP A CA 1
ATOM 2396 C C . ASP A 1 283 ? 2.089 25.096 -2.631 1.00 37.42 283 ASP A C 1
ATOM 2397 O O . ASP A 1 283 ? 2.772 25.446 -3.592 1.00 43.68 283 ASP A O 1
ATOM 2402 N N . ARG A 1 284 ? 0.901 25.631 -2.379 1.00 34.38 284 ARG A N 1
ATOM 2403 C CA . ARG A 1 284 ? 0.314 26.630 -3.254 1.00 35.36 284 ARG A CA 1
ATOM 2404 C C . ARG A 1 284 ? -0.061 27.855 -2.442 1.00 35.33 284 ARG A C 1
ATOM 2405 O O . ARG A 1 284 ? -0.753 27.733 -1.432 1.00 38.99 284 ARG A O 1
ATOM 2413 N N . MET A 1 285 ? 0.388 29.035 -2.880 1.00 37.68 285 MET A N 1
ATOM 2414 C CA . MET A 1 285 ? -0.029 30.267 -2.212 1.00 37.07 285 MET A CA 1
ATOM 2415 C C . MET A 1 285 ? -1.545 30.403 -2.188 1.00 37.14 285 MET A C 1
ATOM 2416 O O . MET A 1 285 ? -2.110 30.932 -1.223 1.00 35.49 285 MET A O 1
ATOM 2421 N N . ASP A 1 286 ? -2.222 29.945 -3.252 1.00 43.14 286 ASP A N 1
ATOM 2422 C CA . ASP A 1 286 ? -3.668 30.128 -3.351 1.00 39.94 286 ASP A CA 1
ATOM 2423 C C . ASP A 1 286 ? -4.440 29.068 -2.566 1.00 40.46 286 ASP A C 1
ATOM 2424 O O . ASP A 1 286 ? -5.525 29.374 -2.062 1.00 40.49 286 ASP A O 1
ATOM 2429 N N . PHE A 1 287 ? -3.899 27.848 -2.416 1.00 36.66 287 PHE A N 1
ATOM 2430 C CA . PHE A 1 287 ? -4.491 26.885 -1.487 1.00 37.81 287 PHE A CA 1
ATOM 2431 C C . PHE A 1 287 ? -4.470 27.417 -0.058 1.00 38.29 287 PHE A C 1
ATOM 2432 O O . PHE A 1 287 ? -5.471 27.333 0.665 1.00 42.13 287 PHE A O 1
ATOM 2440 N N . LYS A 1 288 ? -3.332 27.958 0.370 1.00 35.20 288 LYS A N 1
ATOM 2441 C CA . LYS A 1 288 ? -3.273 28.638 1.655 1.00 38.20 288 LYS A CA 1
ATOM 2442 C C . LYS A 1 288 ? -4.360 29.699 1.768 1.00 35.99 288 LYS A C 1
ATOM 2443 O O . LYS A 1 288 ? -5.169 29.685 2.698 1.00 44.36 288 LYS A O 1
ATOM 2449 N N . GLU A 1 289 ? -4.383 30.633 0.825 1.00 40.48 289 GLU A N 1
ATOM 2450 C CA . GLU A 1 289 ? -5.383 31.699 0.819 1.00 49.71 289 GLU A CA 1
ATOM 2451 C C . GLU A 1 289 ? -6.809 31.173 1.051 1.00 45.15 289 GLU A C 1
ATOM 2452 O O . GLU A 1 289 ? -7.567 31.731 1.853 1.00 37.18 289 GLU A O 1
ATOM 2458 N N . THR A 1 290 ? -7.196 30.111 0.334 1.00 44.16 290 THR A N 1
ATOM 2459 C CA . THR A 1 290 ? -8.555 29.590 0.456 1.00 44.60 290 THR A CA 1
ATOM 2460 C C . THR A 1 290 ? -8.812 29.058 1.856 1.00 43.84 290 THR A C 1
ATOM 2461 O O . THR A 1 290 ? -9.811 29.419 2.494 1.00 39.08 290 THR A O 1
ATOM 2465 N N . LEU A 1 291 ? -7.932 28.170 2.334 1.00 38.54 291 LEU A N 1
ATOM 2466 C CA . LEU A 1 291 ? -8.050 27.662 3.696 1.00 36.52 291 LEU A CA 1
ATOM 2467 C C . LEU A 1 291 ? -8.232 28.801 4.688 1.00 37.45 291 LEU A C 1
ATOM 2468 O O . LEU A 1 291 ? -9.157 28.789 5.507 1.00 41.60 291 LEU A O 1
ATOM 2473 N N . GLN A 1 292 ? -7.374 29.812 4.609 1.00 36.64 292 GLN A N 1
ATOM 2474 C CA . GLN A 1 292 ? -7.478 30.922 5.542 1.00 38.37 292 GLN A CA 1
ATOM 2475 C C . GLN A 1 292 ? -8.819 31.621 5.404 1.00 37.79 292 GLN A C 1
ATOM 2476 O O . GLN A 1 292 ? -9.483 31.908 6.403 1.00 40.70 292 GLN A O 1
ATOM 2482 N N . ASN A 1 293 ? -9.241 31.894 4.165 1.00 41.85 293 ASN A N 1
ATOM 2483 C CA . ASN A 1 293 ? -10.448 32.681 3.951 1.00 39.45 293 ASN A CA 1
ATOM 2484 C C . ASN A 1 293 ? -11.707 31.859 4.220 1.00 40.16 293 ASN A C 1
ATOM 2485 O O . ASN A 1 293 ? -12.717 32.408 4.672 1.00 38.72 293 ASN A O 1
ATOM 2490 N N . TYR A 1 294 ? -11.651 30.549 3.980 1.00 37.13 294 TYR A N 1
ATOM 2491 C CA . TYR A 1 294 ? -12.777 29.664 4.247 1.00 33.80 294 TYR A CA 1
ATOM 2492 C C . TYR A 1 294 ? -12.935 29.370 5.737 1.00 43.14 294 TYR A C 1
ATOM 2493 O O . TYR A 1 294 ? -14.061 29.349 6.246 1.00 49.48 294 TYR A O 1
ATOM 2502 N N . PHE A 1 295 ? -11.832 29.120 6.450 1.00 38.56 295 PHE A N 1
ATOM 2503 C CA . PHE A 1 295 ? -11.853 28.769 7.869 1.00 36.26 295 PHE A CA 1
ATOM 2504 C C . PHE A 1 295 ? -11.007 29.741 8.677 1.00 36.88 295 PHE A C 1
ATOM 2505 O O . PHE A 1 295 ? -9.906 29.380 9.108 1.00 39.45 295 PHE A O 1
ATOM 2513 N N . PRO A 1 296 ? -11.478 30.962 8.918 1.00 37.56 296 PRO A N 1
ATOM 2514 C CA . PRO A 1 296 ? -10.636 31.924 9.659 1.00 39.65 296 PRO A CA 1
ATOM 2515 C C . PRO A 1 296 ? -10.141 31.412 11.007 1.00 44.35 296 PRO A C 1
ATOM 2516 O O . PRO A 1 296 ? -9.023 31.750 11.418 1.00 43.19 296 PRO A O 1
ATOM 2520 N N . LEU A 1 297 ? -10.930 30.575 11.691 1.00 56.76 297 LEU A N 1
ATOM 2521 C CA . LEU A 1 297 ? -10.546 29.971 12.972 1.00 52.29 297 LEU A CA 1
ATOM 2522 C C . LEU A 1 297 ? -9.236 29.190 12.918 1.00 43.60 297 LEU A C 1
ATOM 2523 O O . LEU A 1 297 ? -8.718 28.822 13.974 1.00 46.80 297 LEU A O 1
ATOM 2528 N N . GLN A 1 298 ? -8.722 28.866 11.737 1.00 34.74 298 GLN A N 1
ATOM 2529 C CA . GLN A 1 298 ? -7.455 28.163 11.646 1.00 43.20 298 GLN A CA 1
ATOM 2530 C C . GLN A 1 298 ? -6.439 28.949 10.847 1.00 40.97 298 GLN A C 1
ATOM 2531 O O . GLN A 1 298 ? -5.389 28.401 10.496 1.00 38.13 298 GLN A O 1
ATOM 2537 N N . ALA A 1 299 ? -6.731 30.216 10.553 1.00 42.81 299 ALA A N 1
ATOM 2538 C CA . ALA A 1 299 ? -5.965 30.928 9.542 1.00 38.51 299 ALA A CA 1
ATOM 2539 C C . ALA A 1 299 ? -4.501 30.967 9.921 1.00 40.47 299 ALA A C 1
ATOM 2540 O O . ALA A 1 299 ? -3.620 30.789 9.069 1.00 40.94 299 ALA A O 1
ATOM 2542 N N . GLU A 1 300 ? -4.221 31.124 11.211 1.00 38.63 300 GLU A N 1
ATOM 2543 C CA . GLU A 1 300 ? -2.858 31.445 11.590 1.00 43.50 300 GLU A CA 1
ATOM 2544 C C . GLU A 1 300 ? -1.924 30.248 11.467 1.00 38.08 300 GLU A C 1
ATOM 2545 O O . GLU A 1 300 ? -0.720 30.442 11.258 1.00 41.70 300 GLU A O 1
ATOM 2551 N N . LYS A 1 301 ? -2.448 29.031 11.496 1.00 30.19 301 LYS A N 1
ATOM 2552 C CA . LYS A 1 301 ? -1.608 27.843 11.467 1.00 31.83 301 LYS A CA 1
ATOM 2553 C C . LYS A 1 301 ? -1.392 27.277 10.070 1.00 36.86 301 LYS A C 1
ATOM 2554 O O . LYS A 1 301 ? -0.754 26.229 9.935 1.00 39.01 301 LYS A O 1
ATOM 2560 N N . ILE A 1 302 ? -1.913 27.921 9.035 1.00 38.02 302 ILE A N 1
ATOM 2561 C CA . ILE A 1 302 ? -1.735 27.469 7.661 1.00 35.32 302 ILE A CA 1
ATOM 2562 C C . ILE A 1 302 ? -0.559 28.232 7.059 1.00 35.53 302 ILE A C 1
ATOM 2563 O O . ILE A 1 302 ? -0.515 29.472 7.116 1.00 37.68 302 ILE A O 1
ATOM 2568 N N . HIS A 1 303 ? 0.406 27.500 6.495 1.00 32.07 303 HIS A N 1
ATOM 2569 C CA . HIS A 1 303 ? 1.657 28.096 6.031 1.00 29.29 303 HIS A CA 1
ATOM 2570 C C . HIS A 1 303 ? 1.979 27.664 4.610 1.00 32.17 303 HIS A C 1
ATOM 2571 O O . HIS A 1 303 ? 1.888 26.476 4.275 1.00 29.35 303 HIS A O 1
ATOM 2578 N N . TYR A 1 304 ? 2.377 28.622 3.779 1.00 33.41 304 TYR A N 1
ATOM 2579 C CA . TYR A 1 304 ? 2.905 28.289 2.465 1.00 32.76 304 TYR A CA 1
ATOM 2580 C C . TYR A 1 304 ? 4.411 28.073 2.577 1.00 32.72 304 TYR A C 1
ATOM 2581 O O . TYR A 1 304 ? 5.128 28.911 3.134 1.00 40.75 304 TYR A O 1
ATOM 2590 N N . LEU A 1 305 ? 4.888 26.941 2.071 1.00 25.72 305 LEU A N 1
ATOM 2591 C CA . LEU A 1 305 ? 6.262 26.567 2.347 1.00 26.61 305 LEU A CA 1
ATOM 2592 C C . LEU A 1 305 ? 6.654 25.412 1.441 1.00 31.04 305 LEU A C 1
ATOM 2593 O O . LEU A 1 305 ? 5.874 24.481 1.252 1.00 35.68 305 LEU A O 1
ATOM 2598 N N . SER A 1 306 ? 7.861 25.468 0.899 1.00 33.88 306 SER A N 1
ATOM 2599 C CA . SER A 1 306 ? 8.270 24.453 -0.061 1.00 34.72 306 SER A CA 1
ATOM 2600 C C . SER A 1 306 ? 8.674 23.175 0.660 1.00 32.65 306 SER A C 1
ATOM 2601 O O . SER A 1 306 ? 9.386 23.235 1.661 1.00 36.74 306 SER A O 1
ATOM 2604 N N . PRO A 1 307 ? 8.264 22.007 0.163 1.00 34.50 307 PRO A N 1
ATOM 2605 C CA . PRO A 1 307 ? 8.854 20.756 0.635 1.00 29.78 307 PRO A CA 1
ATOM 2606 C C . PRO A 1 307 ? 10.170 20.409 -0.043 1.00 36.72 307 PRO A C 1
ATOM 2607 O O . PRO A 1 307 ? 10.678 19.305 0.166 1.00 43.33 307 PRO A O 1
ATOM 2611 N N . PHE A 1 308 ? 10.728 21.315 -0.844 1.00 37.78 308 PHE A N 1
ATOM 2612 C CA . PHE A 1 308 ? 11.898 21.038 -1.668 1.00 33.80 308 PHE A CA 1
ATOM 2613 C C . PHE A 1 308 ? 13.147 21.653 -1.058 1.00 31.12 308 PHE A C 1
ATOM 2614 O O . PHE A 1 308 ? 13.188 22.853 -0.768 1.00 28.56 308 PHE A O 1
ATOM 2622 N N . ASP A 1 309 ? 14.150 20.809 -0.856 1.00 39.70 309 ASP A N 1
ATOM 2623 C CA . ASP A 1 309 ? 15.460 21.220 -0.372 1.00 36.02 309 ASP A CA 1
ATOM 2624 C C . ASP A 1 309 ? 16.112 22.183 -1.352 1.00 35.62 309 ASP A C 1
ATOM 2625 O O . ASP A 1 309 ? 16.029 21.995 -2.565 1.00 44.88 309 ASP A O 1
ATOM 2630 N N . THR A 1 310 ? 16.823 23.171 -0.828 1.00 35.04 310 THR A N 1
ATOM 2631 C CA . THR A 1 310 ? 17.777 23.953 -1.613 1.00 38.44 310 THR A CA 1
ATOM 2632 C C . THR A 1 310 ? 19.211 23.511 -1.293 1.00 34.29 310 THR A C 1
ATOM 2633 O O . THR A 1 310 ? 19.719 23.825 -0.221 1.00 39.94 310 THR A O 1
ATOM 2637 N N . ARG A 1 311 ? 19.860 22.774 -2.209 1.00 35.58 311 ARG A N 1
ATOM 2638 C CA . ARG A 1 311 ? 21.284 22.434 -2.085 1.00 37.85 311 ARG A CA 1
ATOM 2639 C C . ARG A 1 311 ? 22.138 23.625 -2.526 1.00 37.96 311 ARG A C 1
ATOM 2640 O O . ARG A 1 311 ? 21.630 24.703 -2.825 1.00 43.56 311 ARG A O 1
ATOM 2648 N N . LEU A 1 312 ? 23.458 23.456 -2.574 1.00 38.83 312 LEU A N 1
ATOM 2649 C CA . LEU A 1 312 ? 24.363 24.434 -3.196 1.00 33.91 312 LEU A CA 1
ATOM 2650 C C . LEU A 1 312 ? 24.944 23.765 -4.436 1.00 36.18 312 LEU A C 1
ATOM 2651 O O . LEU A 1 312 ? 25.719 22.807 -4.323 1.00 29.29 312 LEU A O 1
ATOM 2656 N N . GLN A 1 313 ? 24.536 24.241 -5.616 1.00 36.45 313 GLN A N 1
ATOM 2657 C CA . GLN A 1 313 ? 24.875 23.652 -6.905 1.00 38.36 313 GLN A CA 1
ATOM 2658 C C . GLN A 1 313 ? 25.006 24.784 -7.925 1.00 42.18 313 GLN A C 1
ATOM 2659 O O . GLN A 1 313 ? 24.204 24.903 -8.850 1.00 43.31 313 GLN A O 1
ATOM 2665 N N . LEU A 1 314 ? 26.044 25.601 -7.771 1.00 40.34 314 LEU A N 1
ATOM 2666 C CA . LEU A 1 314 ? 26.174 26.787 -8.599 1.00 37.50 314 LEU A CA 1
ATOM 2667 C C . LEU A 1 314 ? 26.513 26.406 -10.035 1.00 43.70 314 LEU A C 1
ATOM 2668 O O . LEU A 1 314 ? 27.378 25.557 -10.282 1.00 46.23 314 LEU A O 1
ATOM 2673 N N . GLY A 1 315 ? 25.800 27.018 -10.985 1.00 43.92 315 GLY A N 1
ATOM 2674 C CA . GLY A 1 315 ? 25.979 26.693 -12.383 1.00 42.99 315 GLY A CA 1
ATOM 2675 C C . GLY A 1 315 ? 27.185 27.373 -12.979 1.00 37.69 315 GLY A C 1
ATOM 2676 O O . GLY A 1 315 ? 27.796 28.226 -12.344 1.00 43.23 315 GLY A O 1
ATOM 2677 N N . LYS A 1 316 ? 27.518 26.955 -14.206 1.00 43.83 316 LYS A N 1
ATOM 2678 C CA . LYS A 1 316 ? 28.664 27.434 -14.990 1.00 44.13 316 LYS A CA 1
ATOM 2679 C C . LYS A 1 316 ? 28.210 28.346 -16.137 1.00 45.08 316 LYS A C 1
ATOM 2680 O O . LYS A 1 316 ? 28.629 28.192 -17.288 1.00 38.19 316 LYS A O 1
ATOM 2686 N N . SER A 1 317 ? 27.298 29.274 -15.851 1.00 45.17 317 SER A N 1
ATOM 2687 C CA . SER A 1 317 ? 26.773 30.122 -16.908 1.00 38.29 317 SER A CA 1
ATOM 2688 C C . SER A 1 317 ? 27.711 31.274 -17.214 1.00 41.91 317 SER A C 1
ATOM 2689 O O . SER A 1 317 ? 27.637 31.847 -18.307 1.00 45.56 317 SER A O 1
ATOM 2692 N N . GLN A 1 318 ? 28.601 31.620 -16.284 1.00 41.15 318 GLN A N 1
ATOM 2693 C CA . GLN A 1 318 ? 29.623 32.601 -16.625 1.00 43.37 318 GLN A CA 1
ATOM 2694 C C . GLN A 1 318 ? 30.571 32.073 -17.693 1.00 44.55 318 GLN A C 1
ATOM 2695 O O . GLN A 1 318 ? 31.096 32.862 -18.490 1.00 49.31 318 GLN A O 1
ATOM 2701 N N . GLN A 1 319 ? 30.761 30.751 -17.749 1.00 41.87 319 GLN A N 1
ATOM 2702 C CA . GLN A 1 319 ? 31.572 30.086 -18.764 1.00 43.61 319 GLN A CA 1
ATOM 2703 C C . GLN A 1 319 ? 30.885 30.004 -20.119 1.00 43.77 319 GLN A C 1
ATOM 2704 O O . GLN A 1 319 ? 31.139 29.061 -20.875 1.00 47.85 319 GLN A O 1
ATOM 2710 N N . ARG A 1 320 ? 30.018 30.956 -20.446 1.00 39.01 320 ARG A N 1
ATOM 2711 C CA . ARG A 1 320 ? 29.183 30.815 -21.633 1.00 43.90 320 ARG A CA 1
ATOM 2712 C C . ARG A 1 320 ? 29.099 32.141 -22.366 1.00 45.05 320 ARG A C 1
ATOM 2713 O O . ARG A 1 320 ? 29.316 33.208 -21.782 1.00 45.11 320 ARG A O 1
ATOM 2721 N N . HIS A 1 321 ? 28.776 32.052 -23.664 1.00 50.06 321 HIS A N 1
ATOM 2722 C CA . HIS A 1 321 ? 28.715 33.205 -24.571 1.00 58.14 321 HIS A CA 1
ATOM 2723 C C . HIS A 1 321 ? 27.283 33.671 -24.801 1.00 53.06 321 HIS A C 1
ATOM 2724 O O . HIS A 1 321 ? 26.940 34.826 -24.532 1.00 56.86 321 HIS A O 1
ATOM 2731 N N . GLU A 1 322 ? 26.452 32.788 -25.330 1.00 46.51 322 GLU A N 1
ATOM 2732 C CA . GLU A 1 322 ? 25.024 33.021 -25.370 1.00 39.13 322 GLU A CA 1
ATOM 2733 C C . GLU A 1 322 ? 24.450 32.984 -23.963 1.00 35.24 322 GLU A C 1
ATOM 2734 O O . GLU A 1 322 ? 24.862 32.168 -23.145 1.00 39.26 322 GLU A O 1
ATOM 2740 N N . SER A 1 323 ? 23.496 33.870 -23.683 1.00 31.34 323 SER A N 1
ATOM 2741 C CA . SER A 1 323 ? 22.658 33.779 -22.488 1.00 30.85 323 SER A CA 1
ATOM 2742 C C . SER A 1 323 ? 21.523 32.776 -22.692 1.00 25.38 323 SER A C 1
ATOM 2743 O O . SER A 1 323 ? 20.616 33.007 -23.488 1.00 28.42 323 SER A O 1
ATOM 2746 N N . LYS A 1 324 ? 21.538 31.685 -21.942 1.00 32.61 324 LYS A N 1
ATOM 2747 C CA . LYS A 1 324 ? 20.485 30.671 -22.015 1.00 35.62 324 LYS A CA 1
ATOM 2748 C C . LYS A 1 324 ? 19.317 31.042 -21.111 1.00 30.44 324 LYS A C 1
ATOM 2749 O O . LYS A 1 324 ? 19.498 31.240 -19.909 1.00 26.45 324 LYS A O 1
ATOM 2755 N N . ILE A 1 325 ? 18.121 31.113 -21.682 1.00 33.09 325 ILE A N 1
ATOM 2756 C CA . ILE A 1 325 ? 16.915 31.462 -20.936 1.00 36.07 325 ILE A CA 1
ATOM 2757 C C . ILE A 1 325 ? 16.060 30.215 -20.763 1.00 34.23 325 ILE A C 1
ATOM 2758 O O . ILE A 1 325 ? 15.680 29.571 -21.749 1.00 39.44 325 ILE A O 1
ATOM 2763 N N . PHE A 1 326 ? 15.738 29.885 -19.518 1.00 28.30 326 PHE A N 1
ATOM 2764 C CA . PHE A 1 326 ? 14.855 28.765 -19.208 1.00 31.19 326 PHE A CA 1
ATOM 2765 C C . PHE A 1 326 ? 13.462 29.302 -18.848 1.00 32.41 326 PHE A C 1
ATOM 2766 O O . PHE A 1 326 ? 13.284 30.000 -17.836 1.00 30.69 326 PHE A O 1
ATOM 2774 N N . TYR A 1 327 ? 12.476 28.982 -19.677 1.00 30.23 327 TYR A N 1
ATOM 2775 C CA . TYR A 1 327 ? 11.128 29.519 -19.530 1.00 30.86 327 TYR A CA 1
ATOM 2776 C C . TYR A 1 327 ? 10.192 28.425 -19.023 1.00 29.97 327 TYR A C 1
ATOM 2777 O O . TYR A 1 327 ? 9.987 27.410 -19.703 1.00 32.13 327 TYR A O 1
ATOM 2786 N N . GLN A 1 328 ? 9.639 28.618 -17.824 1.00 27.18 328 GLN A N 1
ATOM 2787 C CA . GLN A 1 328 ? 8.820 27.582 -17.202 1.00 31.46 328 GLN A CA 1
ATOM 2788 C C . GLN A 1 328 ? 7.370 27.739 -17.643 1.00 25.06 328 GLN A C 1
ATOM 2789 O O . GLN A 1 328 ? 6.733 28.768 -17.382 1.00 22.38 328 GLN A O 1
ATOM 2795 N N . ILE A 1 329 ? 6.864 26.721 -18.319 1.00 27.18 329 ILE A N 1
ATOM 2796 C CA . ILE A 1 329 ? 5.473 26.680 -18.769 1.00 34.25 329 ILE A CA 1
ATOM 2797 C C . ILE A 1 329 ? 4.699 25.714 -17.874 1.00 33.54 329 ILE A C 1
ATOM 2798 O O . ILE A 1 329 ? 5.135 24.581 -17.639 1.00 31.52 329 ILE A O 1
ATOM 2803 N N . ASP A 1 330 ? 3.564 26.161 -17.373 1.00 31.04 330 ASP A N 1
ATOM 2804 C CA . ASP A 1 330 ? 2.677 25.313 -16.600 1.00 37.07 330 ASP A CA 1
ATOM 2805 C C . ASP A 1 330 ? 1.513 24.830 -17.479 1.00 45.63 330 ASP A C 1
ATOM 2806 O O . ASP A 1 330 ? 0.610 25.603 -17.830 1.00 42.17 330 ASP A O 1
ATOM 2811 N N . LEU A 1 331 ? 1.517 23.541 -17.808 1.00 39.91 331 LEU A N 1
ATOM 2812 C CA . LEU A 1 331 ? 0.470 23.013 -18.668 1.00 40.39 331 LEU A CA 1
ATOM 2813 C C . LEU A 1 331 ? -0.878 22.857 -17.957 1.00 47.37 331 LEU A C 1
ATOM 2814 O O . LEU A 1 331 ? -1.878 22.513 -18.596 1.00 48.49 331 LEU A O 1
ATOM 2819 N N . SER A 1 332 ? -0.936 23.121 -16.659 1.00 52.55 332 SER A N 1
ATOM 2820 C CA . SER A 1 332 ? -2.181 22.998 -15.920 1.00 53.67 332 SER A CA 1
ATOM 2821 C C . SER A 1 332 ? -3.105 24.180 -16.169 1.00 53.68 332 SER A C 1
ATOM 2822 O O . SER A 1 332 ? -4.328 24.031 -16.101 1.00 64.36 332 SER A O 1
ATOM 2825 N N . GLU A 1 333 ? -2.543 25.345 -16.437 1.00 49.92 333 GLU A N 1
ATOM 2826 C CA . GLU A 1 333 ? -3.276 26.534 -16.829 1.00 55.82 333 GLU A CA 1
ATOM 2827 C C . GLU A 1 333 ? -3.559 26.499 -18.336 1.00 60.28 333 GLU A C 1
ATOM 2828 O O . GLU A 1 333 ? -3.073 25.628 -19.067 1.00 64.79 333 GLU A O 1
ATOM 2834 N N . LEU A 1 334 ? -4.331 27.472 -18.813 1.00 53.35 334 LEU A N 1
ATOM 2835 C CA . LEU A 1 334 ? -4.338 27.747 -20.240 1.00 52.36 334 LEU A CA 1
ATOM 2836 C C . LEU A 1 334 ? -3.054 28.488 -20.577 1.00 55.82 334 LEU A C 1
ATOM 2837 O O . LEU A 1 334 ? -2.585 29.336 -19.809 1.00 56.83 334 LEU A O 1
ATOM 2842 N N . LEU A 1 335 ? -2.478 28.158 -21.723 1.00 52.91 335 LEU A N 1
ATOM 2843 C CA . LEU A 1 335 ? -1.263 28.836 -22.131 1.00 41.89 335 LEU A CA 1
ATOM 2844 C C . LEU A 1 335 ? -1.533 30.326 -22.243 1.00 37.79 335 LEU A C 1
ATOM 2845 O O . LEU A 1 335 ? -2.585 30.744 -22.729 1.00 39.45 335 LEU A O 1
ATOM 2850 N N . ASN A 1 336 ? -0.607 31.138 -21.741 1.00 33.78 336 ASN A N 1
ATOM 2851 C CA . ASN A 1 336 ? -0.780 32.580 -21.850 1.00 30.33 336 ASN A CA 1
ATOM 2852 C C . ASN A 1 336 ? -0.111 33.021 -23.139 1.00 32.40 336 ASN A C 1
ATOM 2853 O O . ASN A 1 336 ? 1.110 33.205 -23.183 1.00 36.71 336 ASN A O 1
ATOM 2858 N N . ASP A 1 337 ? -0.925 33.220 -24.185 1.00 32.60 337 ASP A N 1
ATOM 2859 C CA . ASP A 1 337 ? -0.391 33.475 -25.525 1.00 29.81 337 ASP A CA 1
ATOM 2860 C C . ASP A 1 337 ? 0.412 34.762 -25.571 1.00 30.71 337 ASP A C 1
ATOM 2861 O O . ASP A 1 337 ? 1.442 34.837 -26.250 1.00 32.72 337 ASP A O 1
ATOM 2866 N N . TYR A 1 338 ? -0.047 35.791 -24.865 1.00 32.62 338 TYR A N 1
ATOM 2867 C CA . TYR A 1 338 ? 0.736 37.017 -24.779 1.00 29.51 338 TYR A CA 1
ATOM 2868 C C . TYR A 1 338 ? 2.086 36.754 -24.126 1.00 34.55 338 TYR A C 1
ATOM 2869 O O . TYR A 1 338 ? 3.118 37.260 -24.585 1.00 31.42 338 TYR A O 1
ATOM 2878 N N . ALA A 1 339 ? 2.099 35.945 -23.063 1.00 32.79 339 ALA A N 1
ATOM 2879 C CA . ALA A 1 339 ? 3.318 35.770 -22.292 1.00 28.91 339 ALA A CA 1
ATOM 2880 C C . ALA A 1 339 ? 4.324 34.897 -23.031 1.00 34.15 339 ALA A C 1
ATOM 2881 O O . ALA A 1 339 ? 5.524 35.209 -23.056 1.00 35.34 339 ALA A O 1
ATOM 2883 N N . ILE A 1 340 ? 3.872 33.776 -23.606 1.00 25.67 340 ILE A N 1
ATOM 2884 C CA . ILE A 1 340 ? 4.776 32.991 -24.436 1.00 25.03 340 ILE A CA 1
ATOM 2885 C C . ILE A 1 340 ? 5.393 33.882 -25.496 1.00 34.04 340 ILE A C 1
ATOM 2886 O O . ILE A 1 340 ? 6.603 33.855 -25.756 1.00 35.82 340 ILE A O 1
ATOM 2891 N N . PHE A 1 341 ? 4.548 34.684 -26.135 1.00 34.73 341 PHE A N 1
ATOM 2892 C CA . PHE A 1 341 ? 5.010 35.556 -27.198 1.00 33.04 341 PHE A CA 1
ATOM 2893 C C . PHE A 1 341 ? 6.085 36.506 -26.678 1.00 30.05 341 PHE A C 1
ATOM 2894 O O . PHE A 1 341 ? 7.186 36.580 -27.226 1.00 34.99 341 PHE A O 1
ATOM 2902 N N . LYS A 1 342 ? 5.790 37.212 -25.594 1.00 30.96 342 LYS A N 1
ATOM 2903 C CA . LYS A 1 342 ? 6.738 38.154 -25.019 1.00 30.90 342 LYS A CA 1
ATOM 2904 C C . LYS A 1 342 ? 8.101 37.511 -24.733 1.00 33.19 342 LYS A C 1
ATOM 2905 O O . LYS A 1 342 ? 9.141 38.172 -24.854 1.00 30.41 342 LYS A O 1
ATOM 2911 N N . VAL A 1 343 ? 8.126 36.235 -24.344 1.00 30.47 343 VAL A N 1
ATOM 2912 C CA . VAL A 1 343 ? 9.420 35.581 -24.196 1.00 32.13 343 VAL A CA 1
ATOM 2913 C C . VAL A 1 343 ? 10.018 35.328 -25.563 1.00 31.28 343 VAL A C 1
ATOM 2914 O O . VAL A 1 343 ? 11.220 35.512 -25.771 1.00 37.30 343 VAL A O 1
ATOM 2918 N N . LEU A 1 344 ? 9.187 34.926 -26.523 1.00 32.97 344 LEU A N 1
ATOM 2919 C CA . LEU A 1 344 ? 9.677 34.677 -27.873 1.00 31.50 344 LEU A CA 1
ATOM 2920 C C . LEU A 1 344 ? 10.160 35.960 -28.534 1.00 34.20 344 LEU A C 1
ATOM 2921 O O . LEU A 1 344 ? 11.209 35.963 -29.198 1.00 36.44 344 LEU A O 1
ATOM 2926 N N . PHE A 1 345 ? 9.403 37.054 -28.375 1.00 29.67 345 PHE A N 1
ATOM 2927 C CA . PHE A 1 345 ? 9.844 38.336 -28.911 1.00 28.45 345 PHE A CA 1
ATOM 2928 C C . PHE A 1 345 ? 11.230 38.680 -28.393 1.00 33.99 345 PHE A C 1
ATOM 2929 O O . PHE A 1 345 ? 12.128 39.018 -29.173 1.00 34.71 345 PHE A O 1
ATOM 2937 N N . TYR A 1 346 ? 11.425 38.583 -27.071 1.00 34.73 346 TYR A N 1
ATOM 2938 C CA . TYR A 1 346 ? 12.700 38.969 -26.481 1.00 29.20 346 TYR A CA 1
ATOM 2939 C C . TYR A 1 346 ? 13.830 38.186 -27.116 1.00 31.50 346 TYR A C 1
ATOM 2940 O O . TYR A 1 346 ? 14.786 38.764 -27.654 1.00 26.06 346 TYR A O 1
ATOM 2949 N N . VAL A 1 347 ? 13.726 36.859 -27.065 1.00 33.12 347 VAL A N 1
ATOM 2950 C CA . VAL A 1 347 ? 14.739 36.010 -27.673 1.00 33.41 347 VAL A CA 1
ATOM 2951 C C . VAL A 1 347 ? 14.881 36.343 -29.146 1.00 31.53 347 VAL A C 1
ATOM 2952 O O . VAL A 1 347 ? 15.993 36.350 -29.684 1.00 35.24 347 VAL A O 1
ATOM 2956 N N . ALA A 1 348 ? 13.771 36.675 -29.810 1.00 32.77 348 ALA A N 1
ATOM 2957 C CA . ALA A 1 348 ? 13.826 36.913 -31.257 1.00 36.16 348 ALA A CA 1
ATOM 2958 C C . ALA A 1 348 ? 14.844 37.989 -31.604 1.00 31.98 348 ALA A C 1
ATOM 2959 O O . ALA A 1 348 ? 15.721 37.766 -32.441 1.00 33.52 348 ALA A O 1
ATOM 2961 N N . GLN A 1 349 ? 14.755 39.150 -30.932 1.00 30.65 349 GLN A N 1
ATOM 2962 C CA . GLN A 1 349 ? 15.540 40.368 -31.137 1.00 26.81 349 GLN A CA 1
ATOM 2963 C C . GLN A 1 349 ? 16.931 40.350 -30.491 1.00 29.61 349 GLN A C 1
ATOM 2964 O O . GLN A 1 349 ? 17.645 41.354 -30.573 1.00 29.97 349 GLN A O 1
ATOM 2970 N N . HIS A 1 350 ? 17.330 39.276 -29.819 1.00 32.71 350 HIS A N 1
ATOM 2971 C CA . HIS A 1 350 ? 18.632 39.208 -29.155 1.00 34.44 350 HIS A CA 1
ATOM 2972 C C . HIS A 1 350 ? 19.338 37.951 -29.645 1.00 35.04 350 HIS A C 1
ATOM 2973 O O . HIS A 1 350 ? 19.120 36.854 -29.107 1.00 30.10 350 HIS A O 1
ATOM 2980 N N . PRO A 1 351 ? 20.164 38.071 -30.695 1.00 37.99 351 PRO A N 1
ATOM 2981 C CA . PRO A 1 351 ? 20.836 36.879 -31.247 1.00 32.10 351 PRO A CA 1
ATOM 2982 C C . PRO A 1 351 ? 21.670 36.096 -30.241 1.00 32.67 351 PRO A C 1
ATOM 2983 O O . PRO A 1 351 ? 21.774 34.869 -30.384 1.00 32.42 351 PRO A O 1
ATOM 2987 N N . ASP A 1 352 ? 22.266 36.735 -29.234 1.00 30.07 352 ASP A N 1
ATOM 2988 C CA . ASP A 1 352 ? 23.072 35.979 -28.259 1.00 33.94 352 ASP A CA 1
ATOM 2989 C C . ASP A 1 352 ? 22.258 35.532 -27.033 1.00 40.50 352 ASP A C 1
ATOM 2990 O O . ASP A 1 352 ? 22.680 35.679 -25.884 1.00 41.96 352 ASP A O 1
ATOM 2995 N N . THR A 1 353 ? 21.064 34.996 -27.269 1.00 35.19 353 THR A N 1
ATOM 2996 C CA . THR A 1 353 ? 20.304 34.297 -26.255 1.00 31.05 353 THR A CA 1
ATOM 2997 C C . THR A 1 353 ? 19.756 33.015 -26.861 1.00 33.65 353 THR A C 1
ATOM 2998 O O . THR A 1 353 ? 19.530 32.929 -28.073 1.00 33.25 353 THR A O 1
ATOM 3002 N N . GLU A 1 354 ? 19.533 32.020 -26.010 1.00 28.90 354 GLU A N 1
ATOM 3003 C CA . GLU A 1 354 ? 18.754 30.861 -26.405 1.00 33.27 354 GLU A CA 1
ATOM 3004 C C . GLU A 1 354 ? 17.715 30.558 -25.336 1.00 38.43 354 GLU A C 1
ATOM 3005 O O . GLU A 1 354 ? 17.815 30.999 -24.183 1.00 40.91 354 GLU A O 1
ATOM 3011 N N . LEU A 1 355 ? 16.714 29.783 -25.743 1.00 36.41 355 LEU A N 1
ATOM 3012 C CA . LEU A 1 355 ? 15.496 29.589 -24.970 1.00 34.90 355 LEU A CA 1
ATOM 3013 C C . LEU A 1 355 ? 15.236 28.107 -24.777 1.00 32.19 355 LEU A C 1
ATOM 3014 O O . LEU A 1 355 ? 15.311 27.323 -25.728 1.00 30.92 355 LEU A O 1
ATOM 3019 N N . VAL A 1 356 ? 14.940 27.727 -23.548 1.00 34.31 356 VAL A N 1
ATOM 3020 C CA . VAL A 1 356 ? 14.381 26.419 -23.252 1.00 32.86 356 VAL A CA 1
ATOM 3021 C C . VAL A 1 356 ? 13.026 26.675 -22.629 1.00 35.42 356 VAL A C 1
ATOM 3022 O O . VAL A 1 356 ? 12.941 27.234 -21.527 1.00 40.58 356 VAL A O 1
ATOM 3026 N N . ILE A 1 357 ? 11.968 26.325 -23.349 1.00 31.36 357 ILE A N 1
ATOM 3027 C CA . ILE A 1 357 ? 10.631 26.246 -22.772 1.00 30.79 357 ILE A CA 1
ATOM 3028 C C . ILE A 1 357 ? 10.542 24.882 -22.103 1.00 33.23 357 ILE A C 1
ATOM 3029 O O . ILE A 1 357 ? 10.614 23.865 -22.797 1.00 34.67 357 ILE A O 1
ATOM 3034 N N . GLY A 1 358 ? 10.428 24.849 -20.772 1.00 30.62 358 GLY A N 1
ATOM 3035 C CA . GLY A 1 358 ? 10.369 23.595 -20.012 1.00 23.99 358 GLY A CA 1
ATOM 3036 C C . GLY A 1 358 ? 8.982 23.323 -19.453 1.00 27.86 358 GLY A C 1
ATOM 3037 O O . GLY A 1 358 ? 8.324 24.227 -18.914 1.00 27.45 358 GLY A O 1
ATOM 3038 N N . VAL A 1 359 ? 8.532 22.073 -19.582 1.00 27.00 359 VAL A N 1
ATOM 3039 C CA . VAL A 1 359 ? 7.334 21.603 -18.885 1.00 31.13 359 VAL A CA 1
ATOM 3040 C C . VAL A 1 359 ? 7.648 20.295 -18.163 1.00 33.05 359 VAL A C 1
ATOM 3041 O O . VAL A 1 359 ? 8.443 19.480 -18.640 1.00 36.45 359 VAL A O 1
ATOM 3045 N N . TYR A 1 360 ? 6.997 20.079 -17.017 1.00 30.50 360 TYR A N 1
ATOM 3046 C CA . TYR A 1 360 ? 7.147 18.845 -16.253 1.00 32.09 360 TYR A CA 1
ATOM 3047 C C . TYR A 1 360 ? 6.048 17.842 -16.577 1.00 37.18 360 TYR A C 1
ATOM 3048 O O . TYR A 1 360 ? 4.875 18.215 -16.693 1.00 33.97 360 TYR A O 1
ATOM 3057 N N . ASN A 1 361 ? 6.436 16.560 -16.676 1.00 36.75 361 ASN A N 1
ATOM 3058 C CA . ASN A 1 361 ? 5.504 15.428 -16.663 1.00 36.50 361 ASN A CA 1
ATOM 3059 C C . ASN A 1 361 ? 4.381 15.581 -17.690 1.00 43.08 361 ASN A C 1
ATOM 3060 O O . ASN A 1 361 ? 3.192 15.440 -17.379 1.00 44.54 361 ASN A O 1
ATOM 3065 N N . ALA A 1 362 ? 4.763 15.867 -18.930 1.00 47.68 362 ALA A N 1
ATOM 3066 C CA . ALA A 1 362 ? 3.795 16.211 -19.962 1.00 47.61 362 ALA A CA 1
ATOM 3067 C C . ALA A 1 362 ? 3.372 14.972 -20.737 1.00 54.31 362 ALA A C 1
ATOM 3068 O O . ALA A 1 362 ? 4.214 14.189 -21.186 1.00 49.28 362 ALA A O 1
ATOM 3070 N N . TRP A 1 363 ? 2.063 14.784 -20.864 1.00 63.26 363 TRP A N 1
ATOM 3071 C CA . TRP A 1 363 ? 1.556 13.915 -21.909 1.00 67.23 363 TRP A CA 1
ATOM 3072 C C . TRP A 1 363 ? 2.010 14.452 -23.266 1.00 63.39 363 TRP A C 1
ATOM 3073 O O . TRP A 1 363 ? 2.256 15.653 -23.435 1.00 63.53 363 TRP A O 1
ATOM 3084 N N . GLN A 1 364 ? 2.124 13.566 -24.254 1.00 61.52 364 GLN A N 1
ATOM 3085 C CA . GLN A 1 364 ? 2.618 14.081 -25.525 1.00 66.61 364 GLN A CA 1
ATOM 3086 C C . GLN A 1 364 ? 1.525 14.752 -26.354 1.00 55.49 364 GLN A C 1
ATOM 3087 O O . GLN A 1 364 ? 1.847 15.462 -27.300 1.00 53.80 364 GLN A O 1
ATOM 3093 N N . GLU A 1 365 ? 0.251 14.576 -26.005 1.00 60.70 365 GLU A N 1
ATOM 3094 C CA . GLU A 1 365 ? -0.764 15.573 -26.345 1.00 60.84 365 GLU A CA 1
ATOM 3095 C C . GLU A 1 365 ? -0.313 16.972 -25.921 1.00 57.40 365 GLU A C 1
ATOM 3096 O O . GLU A 1 365 ? -0.351 17.925 -26.710 1.00 57.80 365 GLU A O 1
ATOM 3102 N N . GLY A 1 366 ? 0.090 17.113 -24.653 1.00 57.71 366 GLY A N 1
ATOM 3103 C CA . GLY A 1 366 ? 0.448 18.413 -24.122 1.00 48.52 366 GLY A CA 1
ATOM 3104 C C . GLY A 1 366 ? 1.704 18.967 -24.748 1.00 49.89 366 GLY A C 1
ATOM 3105 O O . GLY A 1 366 ? 1.844 20.186 -24.885 1.00 45.06 366 GLY A O 1
ATOM 3106 N N . ILE A 1 367 ? 2.625 18.089 -25.151 1.00 47.46 367 ILE A N 1
ATOM 3107 C CA . ILE A 1 367 ? 3.813 18.537 -25.874 1.00 50.41 367 ILE A CA 1
ATOM 3108 C C . ILE A 1 367 ? 3.420 19.114 -27.227 1.00 53.25 367 ILE A C 1
ATOM 3109 O O . ILE A 1 367 ? 3.861 20.207 -27.611 1.00 53.21 367 ILE A O 1
ATOM 3114 N N . LYS A 1 368 ? 2.586 18.380 -27.975 1.00 54.68 368 LYS A N 1
ATOM 3115 C CA . LYS A 1 368 ? 2.075 18.888 -29.242 1.00 48.22 368 LYS A CA 1
ATOM 3116 C C . LYS A 1 368 ? 1.341 20.209 -29.061 1.00 44.07 368 LYS A C 1
ATOM 3117 O O . LYS A 1 368 ? 1.335 21.036 -29.973 1.00 45.10 368 LYS A O 1
ATOM 3123 N N . GLN A 1 369 ? 0.738 20.452 -27.899 1.00 44.52 369 GLN A N 1
ATOM 3124 C CA . GLN A 1 369 ? 0.103 21.755 -27.708 1.00 48.99 369 GLN A CA 1
ATOM 3125 C C . GLN A 1 369 ? 1.148 22.860 -27.573 1.00 42.99 369 GLN A C 1
ATOM 3126 O O . GLN A 1 369 ? 1.029 23.918 -28.198 1.00 39.11 369 GLN A O 1
ATOM 3132 N N . VAL A 1 370 ? 2.182 22.625 -26.770 1.00 44.45 370 VAL A N 1
ATOM 3133 C CA . VAL A 1 370 ? 3.189 23.649 -26.524 1.00 42.02 370 VAL A CA 1
ATOM 3134 C C . VAL A 1 370 ? 3.979 23.925 -27.793 1.00 40.20 370 VAL A C 1
ATOM 3135 O O . VAL A 1 370 ? 4.225 25.086 -28.150 1.00 35.77 370 VAL A O 1
ATOM 3139 N N . GLU A 1 371 ? 4.373 22.865 -28.501 1.00 38.64 371 GLU A N 1
ATOM 3140 C CA . GLU A 1 371 ? 5.045 23.035 -29.784 1.00 46.38 371 GLU A CA 1
ATOM 3141 C C . GLU A 1 371 ? 4.189 23.835 -30.755 1.00 47.01 371 GLU A C 1
ATOM 3142 O O . GLU A 1 371 ? 4.641 24.844 -31.313 1.00 46.78 371 GLU A O 1
ATOM 3148 N N . ASN A 1 372 ? 2.937 23.404 -30.949 1.00 40.33 372 ASN A N 1
ATOM 3149 C CA . ASN A 1 372 ? 2.073 24.027 -31.941 1.00 36.66 372 ASN A CA 1
ATOM 3150 C C . ASN A 1 372 ? 1.792 25.484 -31.611 1.00 36.13 372 ASN A C 1
ATOM 3151 O O . ASN A 1 372 ? 1.745 26.327 -32.511 1.00 48.82 372 ASN A O 1
ATOM 3156 N N . LYS A 1 373 ? 1.620 25.813 -30.339 1.00 35.21 373 LYS A N 1
ATOM 3157 C CA . LYS A 1 373 ? 1.397 27.214 -29.989 1.00 36.78 373 LYS A CA 1
ATOM 3158 C C . LYS A 1 373 ? 2.628 28.083 -30.267 1.00 39.57 373 LYS A C 1
ATOM 3159 O O . LYS A 1 373 ? 2.480 29.282 -30.532 1.00 36.70 373 LYS A O 1
ATOM 3165 N N . VAL A 1 374 ? 3.848 27.533 -30.229 1.00 37.36 374 VAL A N 1
ATOM 3166 C CA . VAL A 1 374 ? 4.963 28.431 -30.532 1.00 40.99 374 VAL A CA 1
ATOM 3167 C C . VAL A 1 374 ? 5.139 28.571 -32.043 1.00 40.73 374 VAL A C 1
ATOM 3168 O O . VAL A 1 374 ? 5.398 29.669 -32.549 1.00 38.07 374 VAL A O 1
ATOM 3172 N N . GLU A 1 375 ? 4.954 27.492 -32.798 1.00 40.76 375 GLU A N 1
ATOM 3173 C CA . GLU A 1 375 ? 4.959 27.635 -34.247 1.00 39.15 375 GLU A CA 1
ATOM 3174 C C . GLU A 1 375 ? 3.854 28.583 -34.682 1.00 45.14 375 GLU A C 1
ATOM 3175 O O . GLU A 1 375 ? 4.084 29.491 -35.489 1.00 47.62 375 GLU A O 1
ATOM 3181 N N . GLU A 1 376 ? 2.650 28.413 -34.121 1.00 44.81 376 GLU A N 1
ATOM 3182 C CA . GLU A 1 376 ? 1.549 29.309 -34.447 1.00 39.19 376 GLU A CA 1
ATOM 3183 C C . GLU A 1 376 ? 1.899 30.748 -34.089 1.00 38.50 376 GLU A C 1
ATOM 3184 O O . GLU A 1 376 ? 1.702 31.660 -34.896 1.00 39.49 376 GLU A O 1
ATOM 3190 N N . LEU A 1 377 ? 2.453 30.967 -32.895 1.00 32.41 377 LEU A N 1
ATOM 3191 C CA . LEU A 1 377 ? 2.728 32.338 -32.475 1.00 35.80 377 LEU A CA 1
ATOM 3192 C C . LEU A 1 377 ? 3.921 32.926 -33.214 1.00 34.10 377 LEU A C 1
ATOM 3193 O O . LEU A 1 377 ? 3.920 34.115 -33.536 1.00 34.96 377 LEU A O 1
ATOM 3198 N N . ILE A 1 378 ? 4.973 32.144 -33.450 1.00 32.10 378 ILE A N 1
ATOM 3199 C CA . ILE A 1 378 ? 6.060 32.683 -34.256 1.00 36.95 378 ILE A CA 1
ATOM 3200 C C . ILE A 1 378 ? 5.539 32.990 -35.641 1.00 36.31 378 ILE A C 1
ATOM 3201 O O . ILE A 1 378 ? 5.758 34.082 -36.175 1.00 37.34 378 ILE A O 1
ATOM 3206 N N . SER A 1 379 ? 4.782 32.047 -36.213 1.00 36.78 379 SER A N 1
ATOM 3207 C CA . SER A 1 379 ? 4.220 32.237 -37.546 1.00 38.41 379 SER A CA 1
ATOM 3208 C C . SER A 1 379 ? 3.399 33.513 -37.620 1.00 37.96 379 SER A C 1
ATOM 3209 O O . SER A 1 379 ? 3.630 34.368 -38.480 1.00 40.47 379 SER A O 1
ATOM 3212 N N . ASP A 1 380 ? 2.459 33.675 -36.700 1.00 37.31 380 ASP A N 1
ATOM 3213 C CA . ASP A 1 380 ? 1.508 34.767 -36.769 1.00 32.61 380 ASP A CA 1
ATOM 3214 C C . ASP A 1 380 ? 2.078 36.114 -36.345 1.00 32.94 380 ASP A C 1
ATOM 3215 O O . ASP A 1 380 ? 1.411 37.126 -36.558 1.00 38.18 380 ASP A O 1
ATOM 3220 N N . TYR A 1 381 ? 3.278 36.191 -35.767 1.00 36.16 381 TYR A N 1
ATOM 3221 C CA . TYR A 1 381 ? 3.752 37.501 -35.304 1.00 33.24 381 TYR A CA 1
ATOM 3222 C C . TYR A 1 381 ? 5.232 37.771 -35.515 1.00 37.60 381 TYR A C 1
ATOM 3223 O O . TYR A 1 381 ? 5.648 38.937 -35.437 1.00 38.15 381 TYR A O 1
ATOM 3232 N N . LEU A 1 382 ? 6.051 36.764 -35.758 1.00 37.18 382 LEU A N 1
ATOM 3233 C CA . LEU A 1 382 ? 7.481 36.971 -35.840 1.00 34.78 382 LEU A CA 1
ATOM 3234 C C . LEU A 1 382 ? 8.018 36.296 -37.086 1.00 35.80 382 LEU A C 1
ATOM 3235 O O . LEU A 1 382 ? 7.299 35.623 -37.831 1.00 41.28 382 LEU A O 1
ATOM 3240 N N . ASP A 1 383 ? 9.310 36.470 -37.290 1.00 37.89 383 ASP A N 1
ATOM 3241 C CA . ASP A 1 383 ? 10.017 35.865 -38.402 1.00 42.64 383 ASP A CA 1
ATOM 3242 C C . ASP A 1 383 ? 10.899 34.756 -37.843 1.00 38.14 383 ASP A C 1
ATOM 3243 O O . ASP A 1 383 ? 11.823 35.020 -37.061 1.00 40.37 383 ASP A O 1
ATOM 3248 N N . LEU A 1 384 ? 10.584 33.520 -38.229 1.00 32.76 384 LEU A N 1
ATOM 3249 C CA . LEU A 1 384 ? 11.352 32.352 -37.827 1.00 34.06 384 LEU A CA 1
ATOM 3250 C C . LEU A 1 384 ? 12.811 32.439 -38.248 1.00 41.71 384 LEU A C 1
ATOM 3251 O O . LEU A 1 384 ? 13.649 31.784 -37.624 1.00 42.10 384 LEU A O 1
ATOM 3256 N N . LYS A 1 385 ? 13.134 33.234 -39.281 1.00 47.92 385 LYS A N 1
ATOM 3257 C CA . LYS A 1 385 ? 14.528 33.428 -39.681 1.00 42.92 385 LYS A CA 1
ATOM 3258 C C . LYS A 1 385 ? 15.386 33.878 -38.507 1.00 37.34 385 LYS A C 1
ATOM 3259 O O . LYS A 1 385 ? 16.495 33.370 -38.316 1.00 38.61 385 LYS A O 1
ATOM 3265 N N . ASP A 1 386 ? 14.887 34.826 -37.704 1.00 37.38 386 ASP A N 1
ATOM 3266 C CA . ASP A 1 386 ? 15.659 35.361 -36.577 1.00 38.97 386 ASP A CA 1
ATOM 3267 C C . ASP A 1 386 ? 15.982 34.315 -35.503 1.00 38.97 386 ASP A C 1
ATOM 3268 O O . ASP A 1 386 ? 16.814 34.571 -34.629 1.00 44.65 386 ASP A O 1
ATOM 3273 N N . PHE A 1 387 ? 15.344 33.163 -35.515 1.00 37.86 387 PHE A N 1
ATOM 3274 C CA . PHE A 1 387 ? 15.708 32.138 -34.560 1.00 35.13 387 PHE A CA 1
ATOM 3275 C C . PHE A 1 387 ? 16.805 31.215 -35.074 1.00 37.98 387 PHE A C 1
ATOM 3276 O O . PHE A 1 387 ? 17.205 30.300 -34.358 1.00 42.91 387 PHE A O 1
ATOM 3284 N N . ILE A 1 388 ? 17.318 31.442 -36.278 1.00 43.82 388 ILE A N 1
ATOM 3285 C CA . ILE A 1 388 ? 18.372 30.605 -36.843 1.00 45.87 388 ILE A CA 1
ATOM 3286 C C . ILE A 1 388 ? 19.705 31.041 -36.258 1.00 45.79 388 ILE A C 1
ATOM 3287 O O . ILE A 1 388 ? 20.040 32.235 -36.267 1.00 46.32 388 ILE A O 1
ATOM 3292 N N . LYS A 1 389 ? 20.460 30.088 -35.711 1.00 45.79 389 LYS A N 1
ATOM 3293 C CA . LYS A 1 389 ? 21.712 30.468 -35.065 1.00 51.23 389 LYS A CA 1
ATOM 3294 C C . LYS A 1 389 ? 22.811 30.620 -36.105 1.00 54.93 389 LYS A C 1
ATOM 3295 O O . LYS A 1 389 ? 23.165 29.650 -36.796 1.00 55.26 389 LYS A O 1
ATOM 3301 N N . LYS A 1 390 ? 23.346 31.839 -36.185 1.00 55.42 390 LYS A N 1
ATOM 3302 C CA . LYS A 1 390 ? 24.380 32.248 -37.123 1.00 52.97 390 LYS A CA 1
ATOM 3303 C C . LYS A 1 390 ? 25.723 31.657 -36.725 1.00 47.71 390 LYS A C 1
ATOM 3304 O O . LYS A 1 390 ? 25.873 30.445 -36.622 1.00 48.52 390 LYS A O 1
ATOM 3310 N N . LEU A 1 407 ? 20.089 22.888 -39.970 1.00 51.48 407 LEU A N 1
ATOM 3311 C CA . LEU A 1 407 ? 19.197 24.037 -39.797 1.00 53.78 407 LEU A CA 1
ATOM 3312 C C . LEU A 1 407 ? 18.755 24.154 -38.336 1.00 59.84 407 LEU A C 1
ATOM 3313 O O . LEU A 1 407 ? 17.634 23.764 -37.989 1.00 67.14 407 LEU A O 1
ATOM 3318 N N . GLU A 1 408 ? 19.629 24.717 -37.498 1.00 56.73 408 GLU A N 1
ATOM 3319 C CA . GLU A 1 408 ? 19.506 24.680 -36.042 1.00 52.24 408 GLU A CA 1
ATOM 3320 C C . GLU A 1 408 ? 18.889 25.973 -35.508 1.00 54.07 408 GLU A C 1
ATOM 3321 O O . GLU A 1 408 ? 19.335 27.066 -35.874 1.00 53.12 408 GLU A O 1
ATOM 3327 N N . TYR A 1 409 ? 17.885 25.847 -34.620 1.00 52.92 409 TYR A N 1
ATOM 3328 C CA . TYR A 1 409 ? 17.118 26.982 -34.100 1.00 41.92 409 TYR A CA 1
ATOM 3329 C C . TYR A 1 409 ? 17.403 27.247 -32.624 1.00 33.96 409 TYR A C 1
ATOM 3330 O O . TYR A 1 409 ? 17.696 26.335 -31.853 1.00 35.86 409 TYR A O 1
ATOM 3339 N N . ARG A 1 410 ? 17.249 28.510 -32.231 1.00 32.28 410 ARG A N 1
ATOM 3340 C CA . ARG A 1 410 ? 17.696 29.024 -30.943 1.00 32.70 410 ARG A CA 1
ATOM 3341 C C . ARG A 1 410 ? 16.661 28.868 -29.825 1.00 38.52 410 ARG A C 1
ATOM 3342 O O . ARG A 1 410 ? 16.806 29.488 -28.768 1.00 41.53 410 ARG A O 1
ATOM 3350 N N . PHE A 1 411 ? 15.615 28.083 -30.036 1.00 30.89 411 PHE A N 1
ATOM 3351 C CA . PHE A 1 411 ? 14.679 27.756 -28.985 1.00 26.09 411 PHE A CA 1
ATOM 3352 C C . PHE A 1 411 ? 14.366 26.273 -29.117 1.00 31.06 411 PHE A C 1
ATOM 3353 O O . PHE A 1 411 ? 14.395 25.719 -30.215 1.00 31.72 411 PHE A O 1
ATOM 3361 N N . ARG A 1 412 ? 14.104 25.622 -27.987 1.00 32.32 412 ARG A N 1
ATOM 3362 C CA . ARG A 1 412 ? 13.556 24.280 -27.993 1.00 30.91 412 ARG A CA 1
ATOM 3363 C C . ARG A 1 412 ? 12.519 24.201 -26.884 1.00 32.47 412 ARG A C 1
ATOM 3364 O O . ARG A 1 412 ? 12.218 25.198 -26.212 1.00 31.24 412 ARG A O 1
ATOM 3372 N N . ILE A 1 413 ? 11.941 23.012 -26.730 1.00 28.87 413 ILE A N 1
ATOM 3373 C CA . ILE A 1 413 ? 10.935 22.735 -25.719 1.00 30.51 413 ILE A CA 1
ATOM 3374 C C . ILE A 1 413 ? 11.367 21.458 -25.030 1.00 37.31 413 ILE A C 1
ATOM 3375 O O . ILE A 1 413 ? 11.571 20.439 -25.701 1.00 41.97 413 ILE A O 1
ATOM 3380 N N . ARG A 1 414 ? 11.521 21.510 -23.704 1.00 33.64 414 ARG A N 1
ATOM 3381 C CA . ARG A 1 414 ? 12.064 20.395 -22.933 1.00 34.51 414 ARG A CA 1
ATOM 3382 C C . ARG A 1 414 ? 11.020 19.847 -21.975 1.00 38.02 414 ARG A C 1
ATOM 3383 O O . ARG A 1 414 ? 10.583 20.551 -21.052 1.00 36.03 414 ARG A O 1
ATOM 3391 N N . ASN A 1 415 ? 10.643 18.586 -22.176 1.00 37.10 415 ASN A N 1
ATOM 3392 C CA . ASN A 1 415 ? 9.799 17.887 -21.218 1.00 39.27 415 ASN A CA 1
ATOM 3393 C C . ASN A 1 415 ? 10.707 17.286 -20.156 1.00 36.97 415 ASN A C 1
ATOM 3394 O O . ASN A 1 415 ? 11.472 16.357 -20.439 1.00 38.09 415 ASN A O 1
ATOM 3399 N N . ILE A 1 416 ? 10.636 17.834 -18.946 1.00 32.79 416 ILE A N 1
ATOM 3400 C CA . ILE A 1 416 ? 11.425 17.361 -17.819 1.00 38.28 416 ILE A CA 1
ATOM 3401 C C . ILE A 1 416 ? 10.626 16.295 -17.069 1.00 42.75 416 ILE A C 1
ATOM 3402 O O . ILE A 1 416 ? 9.502 16.548 -16.612 1.00 36.23 416 ILE A O 1
ATOM 3407 N N . THR A 1 417 ? 11.222 15.102 -16.935 1.00 41.17 417 THR A N 1
ATOM 3408 C CA . THR A 1 417 ? 10.624 13.969 -16.239 1.00 42.37 417 THR A CA 1
ATOM 3409 C C . THR A 1 417 ? 11.601 13.335 -15.251 1.00 40.69 417 THR A C 1
ATOM 3410 O O . THR A 1 417 ? 11.417 12.175 -14.865 1.00 34.17 417 THR A O 1
ATOM 3414 N N . ASP A 1 418 ? 12.660 14.061 -14.889 1.00 41.16 418 ASP A N 1
ATOM 3415 C CA . ASP A 1 418 ? 13.748 13.591 -14.037 1.00 43.61 418 ASP A CA 1
ATOM 3416 C C . ASP A 1 418 ? 14.221 14.772 -13.216 1.00 46.56 418 ASP A C 1
ATOM 3417 O O . ASP A 1 418 ? 14.119 15.919 -13.656 1.00 48.73 418 ASP A O 1
ATOM 3422 N N . GLU A 1 419 ? 14.768 14.495 -12.034 1.00 45.61 419 GLU A N 1
ATOM 3423 C CA . GLU A 1 419 ? 15.389 15.579 -11.290 1.00 42.23 419 GLU A CA 1
ATOM 3424 C C . GLU A 1 419 ? 16.785 15.858 -11.805 1.00 41.12 419 GLU A C 1
ATOM 3425 O O . GLU A 1 419 ? 17.250 17.002 -11.763 1.00 40.40 419 GLU A O 1
ATOM 3431 N N . LEU A 1 420 ? 17.460 14.832 -12.299 1.00 38.90 420 LEU A N 1
ATOM 3432 C CA . LEU A 1 420 ? 18.801 15.053 -12.798 1.00 42.31 420 LEU A CA 1
ATOM 3433 C C . LEU A 1 420 ? 18.772 15.858 -14.092 1.00 45.28 420 LEU A C 1
ATOM 3434 O O . LEU A 1 420 ? 19.704 16.628 -14.360 1.00 47.61 420 LEU A O 1
ATOM 3439 N N . SER A 1 421 ? 17.697 15.736 -14.880 1.00 41.34 421 SER A N 1
ATOM 3440 C CA . SER A 1 421 ? 17.641 16.465 -16.140 1.00 37.47 421 SER A CA 1
ATOM 3441 C C . SER A 1 421 ? 17.394 17.950 -15.918 1.00 39.52 421 SER A C 1
ATOM 3442 O O . SER A 1 421 ? 17.996 18.786 -16.598 1.00 41.86 421 SER A O 1
ATOM 3445 N N . LEU A 1 422 ? 16.515 18.308 -14.981 1.00 38.96 422 LEU A N 1
ATOM 3446 C CA . LEU A 1 422 ? 16.331 19.724 -14.678 1.00 36.60 422 LEU A CA 1
ATOM 3447 C C . LEU A 1 422 ? 17.645 20.350 -14.242 1.00 39.62 422 LEU A C 1
ATOM 3448 O O . LEU A 1 422 ? 18.012 21.443 -14.697 1.00 34.65 422 LEU A O 1
ATOM 3453 N N . ILE A 1 423 ? 18.367 19.671 -13.346 1.00 41.47 423 ILE A N 1
ATOM 3454 C CA . ILE A 1 423 ? 19.655 20.197 -12.911 1.00 42.71 423 ILE A CA 1
ATOM 3455 C C . ILE A 1 423 ? 20.546 20.424 -14.113 1.00 41.07 423 ILE A C 1
ATOM 3456 O O . ILE A 1 423 ? 21.087 21.518 -14.311 1.00 47.07 423 ILE A O 1
ATOM 3461 N N . GLN A 1 424 ? 20.676 19.395 -14.951 1.00 36.05 424 GLN A N 1
ATOM 3462 C CA . GLN A 1 424 ? 21.472 19.500 -16.162 1.00 33.21 424 GLN A CA 1
ATOM 3463 C C . GLN A 1 424 ? 21.060 20.711 -16.997 1.00 38.32 424 GLN A C 1
ATOM 3464 O O . GLN A 1 424 ? 21.907 21.484 -17.461 1.00 41.83 424 GLN A O 1
ATOM 3470 N N . GLU A 1 425 ? 19.761 20.915 -17.190 1.00 39.50 425 GLU A N 1
ATOM 3471 C CA . GLU A 1 425 ? 19.355 22.104 -17.929 1.00 40.96 425 GLU A CA 1
ATOM 3472 C C . GLU A 1 425 ? 19.838 23.352 -17.211 1.00 36.85 425 GLU A C 1
ATOM 3473 O O . GLU A 1 425 ? 20.539 24.185 -17.793 1.00 35.23 425 GLU A O 1
ATOM 3479 N N . LEU A 1 426 ? 19.554 23.444 -15.915 1.00 39.69 426 LEU A N 1
ATOM 3480 C CA . LEU A 1 426 ? 19.779 24.691 -15.199 1.00 38.22 426 LEU A CA 1
ATOM 3481 C C . LEU A 1 426 ? 21.244 25.034 -15.058 1.00 35.36 426 LEU A C 1
ATOM 3482 O O . LEU A 1 426 ? 21.565 26.204 -14.816 1.00 32.98 426 LEU A O 1
ATOM 3487 N N . ASP A 1 427 ? 22.142 24.064 -15.207 1.00 32.95 427 ASP A N 1
ATOM 3488 C CA . ASP A 1 427 ? 23.525 24.358 -14.867 1.00 41.04 427 ASP A CA 1
ATOM 3489 C C . ASP A 1 427 ? 24.025 25.551 -15.672 1.00 39.43 427 ASP A C 1
ATOM 3490 O O . ASP A 1 427 ? 24.288 26.617 -15.108 1.00 44.02 427 ASP A O 1
ATOM 3495 N N . ASP A 1 428 ? 24.081 25.424 -16.998 1.00 38.10 428 ASP A N 1
ATOM 3496 C CA . ASP A 1 428 ? 24.491 26.542 -17.842 1.00 39.22 428 ASP A CA 1
ATOM 3497 C C . ASP A 1 428 ? 23.375 27.564 -18.111 1.00 35.23 428 ASP A C 1
ATOM 3498 O O . ASP A 1 428 ? 23.595 28.515 -18.856 1.00 39.30 428 ASP A O 1
ATOM 3503 N N . THR A 1 429 ? 22.187 27.397 -17.549 1.00 36.00 429 THR A N 1
ATOM 3504 C CA . THR A 1 429 ? 21.155 28.423 -17.645 1.00 32.18 429 THR A CA 1
ATOM 3505 C C . THR A 1 429 ? 21.597 29.717 -16.965 1.00 31.41 429 THR A C 1
ATOM 3506 O O . THR A 1 429 ? 22.209 29.705 -15.891 1.00 35.25 429 THR A O 1
ATOM 3510 N N . ARG A 1 430 ? 21.238 30.839 -17.583 1.00 26.70 430 ARG A N 1
ATOM 3511 C CA . ARG A 1 430 ? 21.623 32.171 -17.141 1.00 25.90 430 ARG A CA 1
ATOM 3512 C C . ARG A 1 430 ? 20.455 32.993 -16.609 1.00 28.06 430 ARG A C 1
ATOM 3513 O O . ARG A 1 430 ? 20.670 33.929 -15.838 1.00 29.70 430 ARG A O 1
ATOM 3521 N N . LEU A 1 431 ? 19.228 32.670 -17.001 1.00 29.13 431 LEU A N 1
ATOM 3522 C CA . LEU A 1 431 ? 18.061 33.423 -16.578 1.00 28.11 431 LEU A CA 1
ATOM 3523 C C . LEU A 1 431 ? 16.865 32.485 -16.534 1.00 33.33 431 LEU A C 1
ATOM 3524 O O . LEU A 1 431 ? 16.718 31.610 -17.396 1.00 33.32 431 LEU A O 1
ATOM 3529 N N . ILE A 1 432 ? 16.016 32.666 -15.525 1.00 33.27 432 ILE A N 1
ATOM 3530 C CA . ILE A 1 432 ? 14.769 31.933 -15.421 1.00 29.30 432 ILE A CA 1
ATOM 3531 C C . ILE A 1 432 ? 13.619 32.915 -15.581 1.00 32.07 432 ILE A C 1
ATOM 3532 O O . ILE A 1 432 ? 13.659 34.033 -15.046 1.00 27.25 432 ILE A O 1
ATOM 3537 N N . ILE A 1 433 ? 12.618 32.503 -16.368 1.00 31.38 433 ILE A N 1
ATOM 3538 C CA . ILE A 1 433 ? 11.356 33.213 -16.539 1.00 31.97 433 ILE A CA 1
ATOM 3539 C C . ILE A 1 433 ? 10.209 32.263 -16.193 1.00 33.04 433 ILE A C 1
ATOM 3540 O O . ILE A 1 433 ? 10.165 31.129 -16.692 1.00 33.32 433 ILE A O 1
ATOM 3545 N N . ASP A 1 434 ? 9.297 32.712 -15.319 1.00 30.96 434 ASP A N 1
ATOM 3546 C CA . ASP A 1 434 ? 8.076 31.959 -14.989 1.00 27.53 434 ASP A CA 1
ATOM 3547 C C . ASP A 1 434 ? 7.005 33.021 -14.792 1.00 34.07 434 ASP A C 1
ATOM 3548 O O . ASP A 1 434 ? 6.964 33.690 -13.749 1.00 31.83 434 ASP A O 1
ATOM 3553 N N . LEU A 1 435 ? 6.163 33.185 -15.816 1.00 34.67 435 LEU A N 1
ATOM 3554 C CA . LEU A 1 435 ? 5.157 34.233 -15.867 1.00 28.00 435 LEU A CA 1
ATOM 3555 C C . LEU A 1 435 ? 3.822 33.788 -15.311 1.00 32.36 435 LEU A C 1
ATOM 3556 O O . LEU A 1 435 ? 2.877 34.584 -15.328 1.00 30.54 435 LEU A O 1
ATOM 3561 N N . SER A 1 436 ? 3.747 32.552 -14.797 1.00 34.54 436 SER A N 1
ATOM 3562 C CA . SER A 1 436 ? 2.529 31.959 -14.254 1.00 34.31 436 SER A CA 1
ATOM 3563 C C . SER A 1 436 ? 2.009 32.746 -13.043 1.00 32.25 436 SER A C 1
ATOM 3564 O O . SER A 1 436 ? 2.728 33.552 -12.438 1.00 30.59 436 SER A O 1
ATOM 3567 N N . GLN A 1 437 ? 0.716 32.512 -12.716 1.00 36.74 437 GLN A N 1
ATOM 3568 C CA . GLN A 1 437 ? 0.108 33.049 -11.495 1.00 28.64 437 GLN A CA 1
ATOM 3569 C C . GLN A 1 437 ? 0.674 32.376 -10.254 1.00 34.47 437 GLN A C 1
ATOM 3570 O O . GLN A 1 437 ? 0.976 33.043 -9.263 1.00 35.36 437 GLN A O 1
ATOM 3576 N N . GLN A 1 438 ? 0.788 31.057 -10.278 1.00 32.19 438 GLN A N 1
ATOM 3577 C CA . GLN A 1 438 ? 1.508 30.317 -9.257 1.00 28.91 438 GLN A CA 1
ATOM 3578 C C . GLN A 1 438 ? 2.856 29.889 -9.810 1.00 27.62 438 GLN A C 1
ATOM 3579 O O . GLN A 1 438 ? 2.955 28.814 -10.418 1.00 26.18 438 GLN A O 1
ATOM 3585 N N . PRO A 1 439 ? 3.909 30.673 -9.612 1.00 26.74 439 PRO A N 1
ATOM 3586 C CA . PRO A 1 439 ? 5.226 30.282 -10.150 1.00 31.13 439 PRO A CA 1
ATOM 3587 C C . PRO A 1 439 ? 5.640 28.927 -9.609 1.00 31.52 439 PRO A C 1
ATOM 3588 O O . PRO A 1 439 ? 5.519 28.652 -8.413 1.00 41.09 439 PRO A O 1
ATOM 3592 N N . ASN A 1 440 ? 6.117 28.075 -10.501 1.00 27.29 440 ASN A N 1
ATOM 3593 C CA . ASN A 1 440 ? 6.445 26.712 -10.128 1.00 22.29 440 ASN A CA 1
ATOM 3594 C C . ASN A 1 440 ? 7.501 26.701 -9.025 1.00 34.07 440 ASN A C 1
ATOM 3595 O O . ASN A 1 440 ? 8.645 27.129 -9.231 1.00 36.58 440 ASN A O 1
ATOM 3600 N N . LEU A 1 441 ? 7.098 26.199 -7.853 1.00 34.43 441 LEU A N 1
ATOM 3601 C CA . LEU A 1 441 ? 7.959 26.188 -6.675 1.00 31.41 441 LEU A CA 1
ATOM 3602 C C . LEU A 1 441 ? 9.259 25.435 -6.921 1.00 30.17 441 LEU A C 1
ATOM 3603 O O . LEU A 1 441 ? 10.327 25.870 -6.478 1.00 32.21 441 LEU A O 1
ATOM 3608 N N . TYR A 1 442 ? 9.189 24.295 -7.608 1.00 26.53 442 TYR A N 1
ATOM 3609 C CA . TYR A 1 442 ? 10.364 23.446 -7.767 1.00 26.47 442 TYR A CA 1
ATOM 3610 C C . TYR A 1 442 ? 11.475 24.168 -8.545 1.00 32.85 442 TYR A C 1
ATOM 3611 O O . TYR A 1 442 ? 12.631 24.236 -8.101 1.00 27.52 442 TYR A O 1
ATOM 3620 N N . THR A 1 443 ? 11.127 24.734 -9.702 1.00 30.42 443 THR A N 1
ATOM 3621 C CA . THR A 1 443 ? 12.073 25.538 -10.459 1.00 29.59 443 THR A CA 1
ATOM 3622 C C . THR A 1 443 ? 12.635 26.671 -9.598 1.00 29.15 443 THR A C 1
ATOM 3623 O O . THR A 1 443 ? 13.831 26.980 -9.657 1.00 30.89 443 THR A O 1
ATOM 3627 N N . GLN A 1 444 ? 11.788 27.313 -8.795 1.00 28.15 444 GLN A N 1
ATOM 3628 C CA . GLN A 1 444 ? 12.310 28.326 -7.885 1.00 32.74 444 GLN A CA 1
ATOM 3629 C C . GLN A 1 444 ? 13.345 27.708 -6.947 1.00 33.89 444 GLN A C 1
ATOM 3630 O O . GLN A 1 444 ? 14.365 28.324 -6.624 1.00 32.48 444 GLN A O 1
ATOM 3636 N N . ILE A 1 445 ? 13.126 26.464 -6.542 1.00 29.08 445 ILE A N 1
ATOM 3637 C CA . ILE A 1 445 ? 14.032 25.897 -5.561 1.00 34.97 445 ILE A CA 1
ATOM 3638 C C . ILE A 1 445 ? 15.319 25.439 -6.226 1.00 31.59 445 ILE A C 1
ATOM 3639 O O . ILE A 1 445 ? 16.405 25.556 -5.644 1.00 32.96 445 ILE A O 1
ATOM 3644 N N . ALA A 1 446 ? 15.219 24.919 -7.446 1.00 28.32 446 ALA A N 1
ATOM 3645 C CA . ALA A 1 446 ? 16.411 24.514 -8.169 1.00 30.13 446 ALA A CA 1
ATOM 3646 C C . ALA A 1 446 ? 17.151 25.723 -8.731 1.00 34.34 446 ALA A C 1
ATOM 3647 O O . ALA A 1 446 ? 18.379 25.677 -8.920 1.00 31.56 446 ALA A O 1
ATOM 3649 N N . GLY A 1 447 ? 16.426 26.813 -8.981 1.00 29.88 447 GLY A N 1
ATOM 3650 C CA . GLY A 1 447 ? 17.079 28.011 -9.467 1.00 32.59 447 GLY A CA 1
ATOM 3651 C C . GLY A 1 447 ? 17.927 28.656 -8.393 1.00 36.01 447 GLY A C 1
ATOM 3652 O O . GLY A 1 447 ? 19.095 29.006 -8.628 1.00 33.31 447 GLY A O 1
ATOM 3653 N N . ILE A 1 448 ? 17.353 28.810 -7.192 1.00 34.66 448 ILE A N 1
ATOM 3654 C CA . ILE A 1 448 ? 18.128 29.286 -6.045 1.00 35.07 448 ILE A CA 1
ATOM 3655 C C . ILE A 1 448 ? 19.382 28.439 -5.865 1.00 36.22 448 ILE A C 1
ATOM 3656 O O . ILE A 1 448 ? 20.489 28.965 -5.695 1.00 31.33 448 ILE A O 1
ATOM 3661 N N . SER A 1 449 ? 19.236 27.113 -5.960 1.00 34.18 449 SER A N 1
ATOM 3662 C CA . SER A 1 449 ? 20.375 26.225 -5.768 1.00 33.95 449 SER A CA 1
ATOM 3663 C C . SER A 1 449 ? 21.456 26.412 -6.827 1.00 36.54 449 SER A C 1
ATOM 3664 O O . SER A 1 449 ? 22.580 25.951 -6.626 1.00 39.98 449 SER A O 1
ATOM 3667 N N . ALA A 1 450 ? 21.137 27.041 -7.961 1.00 39.62 450 ALA A N 1
ATOM 3668 C CA . ALA A 1 450 ? 22.106 27.287 -9.014 1.00 36.20 450 ALA A CA 1
ATOM 3669 C C . ALA A 1 450 ? 22.473 28.758 -9.169 1.00 33.89 450 ALA A C 1
ATOM 3670 O O . ALA A 1 450 ? 23.412 29.069 -9.914 1.00 34.78 450 ALA A O 1
ATOM 3672 N N . GLY A 1 451 ? 21.781 29.664 -8.480 1.00 27.64 451 GLY A N 1
ATOM 3673 C CA . GLY A 1 451 ? 22.195 31.052 -8.480 1.00 27.39 451 GLY A CA 1
ATOM 3674 C C . GLY A 1 451 ? 21.731 31.820 -9.679 1.00 28.02 451 GLY A C 1
ATOM 3675 O O . GLY A 1 451 ? 22.298 32.868 -10.010 1.00 31.11 451 GLY A O 1
ATOM 3676 N N . ILE A 1 452 ? 20.726 31.294 -10.349 1.00 29.04 452 ILE A N 1
ATOM 3677 C CA . ILE A 1 452 ? 20.141 31.904 -11.531 1.00 23.60 452 ILE A CA 1
ATOM 3678 C C . ILE A 1 452 ? 19.165 32.987 -11.085 1.00 26.26 452 ILE A C 1
ATOM 3679 O O . ILE A 1 452 ? 18.282 32.701 -10.269 1.00 29.27 452 ILE A O 1
ATOM 3684 N N . PRO A 1 453 ? 19.274 34.218 -11.585 1.00 25.12 453 PRO A N 1
ATOM 3685 C CA . PRO A 1 453 ? 18.217 35.192 -11.317 1.00 23.94 453 PRO A CA 1
ATOM 3686 C C . PRO A 1 453 ? 16.955 34.731 -12.008 1.00 27.96 453 PRO A C 1
ATOM 3687 O O . PRO A 1 453 ? 17.002 34.050 -13.039 1.00 25.30 453 PRO A O 1
ATOM 3691 N N . GLN A 1 454 ? 15.820 35.054 -11.384 1.00 31.41 454 GLN A N 1
ATOM 3692 C CA . GLN A 1 454 ? 14.520 34.512 -11.766 1.00 28.66 454 GLN A CA 1
ATOM 3693 C C . GLN A 1 454 ? 13.560 35.661 -11.993 1.00 32.58 454 GLN A C 1
ATOM 3694 O O . GLN A 1 454 ? 13.355 36.480 -11.091 1.00 34.28 454 GLN A O 1
ATOM 3700 N N . ILE A 1 455 ? 12.989 35.729 -13.198 1.00 35.66 455 ILE A N 1
ATOM 3701 C CA . ILE A 1 455 ? 11.973 36.726 -13.527 1.00 34.16 455 ILE A CA 1
ATOM 3702 C C . ILE A 1 455 ? 10.591 36.124 -13.296 1.00 33.81 455 ILE A C 1
ATOM 3703 O O . ILE A 1 455 ? 10.295 34.999 -13.739 1.00 33.19 455 ILE A O 1
ATOM 3708 N N . ASN A 1 456 ? 9.733 36.876 -12.616 1.00 29.33 456 ASN A N 1
ATOM 3709 C CA . ASN A 1 456 ? 8.501 36.300 -12.112 1.00 30.13 456 ASN A CA 1
ATOM 3710 C C . ASN A 1 456 ? 7.424 37.357 -12.074 1.00 30.06 456 ASN A C 1
ATOM 3711 O O . ASN A 1 456 ? 7.704 38.548 -11.897 1.00 32.47 456 ASN A O 1
ATOM 3716 N N . LEU A 1 457 ? 6.185 36.901 -12.202 1.00 32.87 457 LEU A N 1
ATOM 3717 C CA . LEU A 1 457 ? 5.079 37.833 -12.349 1.00 32.31 457 LEU A CA 1
ATOM 3718 C C . LEU A 1 457 ? 4.403 38.168 -11.019 1.00 34.68 457 LEU A C 1
ATOM 3719 O O . LEU A 1 457 ? 3.872 39.275 -10.867 1.00 34.93 457 LEU A O 1
ATOM 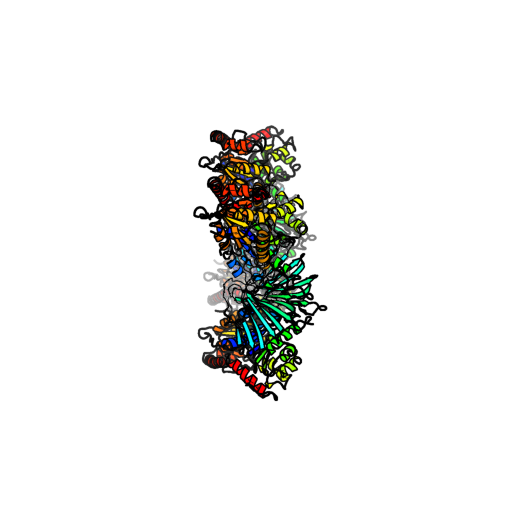3724 N N . VAL A 1 458 ? 4.461 37.267 -10.037 1.00 32.78 458 VAL A N 1
ATOM 3725 C CA . VAL A 1 458 ? 3.806 37.454 -8.745 1.00 41.19 458 VAL A CA 1
ATOM 3726 C C . VAL A 1 458 ? 4.824 37.241 -7.622 1.00 30.71 458 VAL A C 1
ATOM 3727 O O . VAL A 1 458 ? 5.700 36.370 -7.717 1.00 30.12 458 VAL A O 1
ATOM 3731 N N . ALA A 1 459 ? 4.700 38.037 -6.559 1.00 25.33 459 ALA A N 1
ATOM 3732 C CA . ALA A 1 459 ? 5.569 37.927 -5.386 1.00 28.93 459 ALA A CA 1
ATOM 3733 C C . ALA A 1 459 ? 5.440 36.573 -4.675 1.00 32.53 459 ALA A C 1
ATOM 3734 O O . ALA A 1 459 ? 4.422 35.880 -4.756 1.00 28.53 459 ALA A O 1
ATOM 3736 N N . SER A 1 460 ? 6.493 36.239 -3.920 1.00 39.45 460 SER A N 1
ATOM 3737 C CA . SER A 1 460 ? 6.773 34.907 -3.394 1.00 33.83 460 SER A CA 1
ATOM 3738 C C . SER A 1 460 ? 7.810 35.029 -2.286 1.00 39.73 460 SER A C 1
ATOM 3739 O O . SER A 1 460 ? 8.610 35.967 -2.275 1.00 41.68 460 SER A O 1
ATOM 3742 N N . ASP A 1 461 ? 7.802 34.067 -1.356 1.00 47.45 461 ASP A N 1
ATOM 3743 C CA . ASP A 1 461 ? 8.864 34.024 -0.350 1.00 46.18 461 ASP A CA 1
ATOM 3744 C C . ASP A 1 461 ? 10.224 33.759 -0.989 1.00 41.86 461 ASP A C 1
ATOM 3745 O O . ASP A 1 461 ? 11.261 34.130 -0.431 1.00 40.03 461 ASP A O 1
ATOM 3750 N N . TYR A 1 462 ? 10.238 33.119 -2.154 1.00 36.65 462 TYR A N 1
ATOM 3751 C CA . TYR A 1 462 ? 11.443 32.503 -2.674 1.00 36.04 462 TYR A CA 1
ATOM 3752 C C . TYR A 1 462 ? 12.102 33.302 -3.791 1.00 39.98 462 TYR A C 1
ATOM 3753 O O . TYR A 1 462 ? 13.238 32.987 -4.172 1.00 40.30 462 TYR A O 1
ATOM 3762 N N . VAL A 1 463 ? 11.420 34.309 -4.327 1.00 34.98 463 VAL A N 1
ATOM 3763 C CA . VAL A 1 463 ? 11.986 35.237 -5.281 1.00 25.92 463 VAL A CA 1
ATOM 3764 C C . VAL A 1 463 ? 11.649 36.623 -4.776 1.00 29.56 463 VAL A C 1
ATOM 3765 O O . VAL A 1 463 ? 10.492 37.054 -4.853 1.00 29.47 463 VAL A O 1
ATOM 3769 N N . THR A 1 464 ? 12.648 37.319 -4.251 1.00 31.20 464 THR A N 1
ATOM 3770 C CA . THR A 1 464 ? 12.446 38.648 -3.709 1.00 33.11 464 THR A CA 1
ATOM 3771 C C . THR A 1 464 ? 12.954 39.667 -4.707 1.00 34.63 464 THR A C 1
ATOM 3772 O O . THR A 1 464 ? 14.057 39.518 -5.244 1.00 35.70 464 THR A O 1
ATOM 3776 N N . HIS A 1 465 ? 12.149 40.706 -4.925 1.00 34.67 465 HIS A N 1
ATOM 3777 C CA . HIS A 1 465 ? 12.397 41.661 -5.987 1.00 32.88 465 HIS A CA 1
ATOM 3778 C C . HIS A 1 465 ? 13.754 42.322 -5.820 1.00 36.03 465 HIS A C 1
ATOM 3779 O O . HIS A 1 465 ? 14.176 42.638 -4.705 1.00 39.16 465 HIS A O 1
ATOM 3786 N N . LEU A 1 466 ? 14.440 42.514 -6.948 1.00 33.23 466 LEU A N 1
ATOM 3787 C CA . LEU A 1 466 ? 15.721 43.209 -7.007 1.00 36.45 466 LEU A CA 1
ATOM 3788 C C . LEU A 1 466 ? 16.764 42.598 -6.066 1.00 36.15 466 LEU A C 1
ATOM 3789 O O . LEU A 1 466 ? 17.789 43.226 -5.758 1.00 32.72 466 LEU A O 1
ATOM 3794 N N . GLN A 1 467 ? 16.515 41.354 -5.626 1.00 39.94 467 GLN A N 1
ATOM 3795 C CA . GLN A 1 467 ? 17.467 40.559 -4.856 1.00 35.58 467 GLN A CA 1
ATOM 3796 C C . GLN A 1 467 ? 17.876 39.405 -5.701 1.00 32.93 467 GLN A C 1
ATOM 3797 O O . GLN A 1 467 ? 18.682 39.566 -6.657 1.00 35.07 467 GLN A O 1
ATOM 3803 N N . ASN A 1 468 ? 17.386 38.186 -5.456 1.00 26.66 468 ASN A N 1
ATOM 3804 C CA . ASN A 1 468 ? 17.645 37.077 -6.340 1.00 23.69 468 ASN A CA 1
ATOM 3805 C C . ASN A 1 468 ? 16.729 37.086 -7.548 1.00 29.18 468 ASN A C 1
ATOM 3806 O O . ASN A 1 468 ? 16.773 36.134 -8.337 1.00 30.54 468 ASN A O 1
ATOM 3811 N N . GLY A 1 469 ? 15.929 38.136 -7.729 1.00 25.45 469 GLY A N 1
ATOM 3812 C CA . GLY A 1 469 ? 14.950 38.102 -8.796 1.00 29.19 469 GLY A CA 1
ATOM 3813 C C . GLY A 1 469 ? 14.274 39.439 -8.990 1.00 33.86 469 GLY A C 1
ATOM 3814 O O . GLY A 1 469 ? 14.449 40.377 -8.204 1.00 32.69 469 GLY A O 1
ATOM 3815 N N . TYR A 1 470 ? 13.485 39.492 -10.067 1.00 30.52 470 TYR A N 1
ATOM 3816 C CA . TYR A 1 470 ? 12.731 40.659 -10.500 1.00 29.98 470 TYR A CA 1
ATOM 3817 C C . TYR A 1 470 ? 11.254 40.274 -10.573 1.00 33.44 470 TYR A C 1
ATOM 3818 O O . TYR A 1 470 ? 10.890 39.307 -11.256 1.00 31.61 470 TYR A O 1
ATOM 3827 N N . ILE A 1 471 ? 10.405 41.017 -9.869 1.00 32.91 471 ILE A N 1
ATOM 3828 C CA . ILE A 1 471 ? 8.965 40.785 -9.891 1.00 33.04 471 ILE A CA 1
ATOM 3829 C C . ILE A 1 471 ? 8.343 41.859 -10.761 1.00 33.04 471 ILE A C 1
ATOM 3830 O O . ILE A 1 471 ? 8.477 43.050 -10.460 1.00 32.09 471 ILE A O 1
ATOM 3835 N N . LEU A 1 472 ? 7.668 41.437 -11.834 1.00 33.94 472 LEU A N 1
ATOM 3836 C CA . LEU A 1 472 ? 7.078 42.372 -12.780 1.00 34.81 472 LEU A CA 1
ATOM 3837 C C . LEU A 1 472 ? 5.751 42.922 -12.260 1.00 40.05 472 LEU A C 1
ATOM 3838 O O . LEU A 1 472 ? 4.919 42.190 -11.707 1.00 38.22 472 LEU A O 1
ATOM 3843 N N . ASP A 1 473 ? 5.565 44.234 -12.427 1.00 40.65 473 ASP A N 1
ATOM 3844 C CA . ASP A 1 473 ? 4.217 44.783 -12.390 1.00 43.13 473 ASP A CA 1
ATOM 3845 C C . ASP A 1 473 ? 3.331 44.112 -13.431 1.00 47.38 473 ASP A C 1
ATOM 3846 O O . ASP A 1 473 ? 2.115 43.987 -13.226 1.00 45.81 473 ASP A O 1
ATOM 3851 N N . SER A 1 474 ? 3.922 43.680 -14.550 1.00 47.58 474 SER A N 1
ATOM 3852 C CA . SER A 1 474 ? 3.174 43.216 -15.716 1.00 46.18 474 SER A CA 1
ATOM 3853 C C . SER A 1 474 ? 4.098 42.521 -16.715 1.00 44.94 474 SER A C 1
ATOM 3854 O O . SER A 1 474 ? 5.275 42.872 -16.856 1.00 47.31 474 SER A O 1
ATOM 3857 N N . ILE A 1 475 ? 3.533 41.538 -17.418 1.00 39.75 475 ILE A N 1
ATOM 3858 C CA . ILE A 1 475 ? 4.164 40.964 -18.605 1.00 42.62 475 ILE A CA 1
ATOM 3859 C C . ILE A 1 475 ? 4.616 42.039 -19.588 1.00 43.52 475 ILE A C 1
ATOM 3860 O O . ILE A 1 475 ? 5.598 41.855 -20.321 1.00 39.53 475 ILE A O 1
ATOM 3865 N N . SER A 1 476 ? 3.909 43.170 -19.636 1.00 39.29 476 SER A N 1
ATOM 3866 C CA . SER A 1 476 ? 4.325 44.258 -20.510 1.00 39.02 476 SER A CA 1
ATOM 3867 C C . SER A 1 476 ? 5.766 44.716 -20.236 1.00 44.58 476 SER A C 1
ATOM 3868 O O . SER A 1 476 ? 6.386 45.346 -21.108 1.00 40.92 476 SER A O 1
ATOM 3871 N N . GLN A 1 477 ? 6.336 44.389 -19.072 1.00 36.65 477 GLN A N 1
ATOM 3872 C CA . GLN A 1 477 ? 7.637 44.936 -18.700 1.00 43.77 477 GLN A CA 1
ATOM 3873 C C . GLN A 1 477 ? 8.779 43.906 -18.748 1.00 38.42 477 GLN A C 1
ATOM 3874 O O . GLN A 1 477 ? 9.840 44.153 -18.165 1.00 31.61 477 GLN A O 1
ATOM 3880 N N . LEU A 1 478 ? 8.602 42.787 -19.471 1.00 33.01 478 LEU A N 1
ATOM 3881 C CA . LEU A 1 478 ? 9.570 41.690 -19.434 1.00 26.46 478 LEU A CA 1
ATOM 3882 C C . LEU A 1 478 ? 10.956 42.128 -19.906 1.00 33.31 478 LEU A C 1
ATOM 3883 O O . LEU A 1 478 ? 11.966 41.831 -19.253 1.00 32.33 478 LEU A O 1
ATOM 3888 N N . ALA A 1 479 ? 11.035 42.812 -21.051 1.00 32.93 479 ALA A N 1
ATOM 3889 C CA . ALA A 1 479 ? 12.347 43.178 -21.584 1.00 30.37 479 ALA A CA 1
ATOM 3890 C C . ALA A 1 479 ? 13.193 43.923 -20.544 1.00 30.04 479 ALA A C 1
ATOM 3891 O O . ALA A 1 479 ? 14.367 43.596 -20.333 1.00 31.30 479 ALA A O 1
ATOM 3893 N N . VAL A 1 480 ? 12.599 44.906 -19.859 1.00 27.22 480 VAL A N 1
ATOM 3894 C CA . VAL A 1 480 ? 13.333 45.667 -18.849 1.00 26.64 480 VAL A CA 1
ATOM 3895 C C . VAL A 1 480 ? 14.021 44.725 -17.856 1.00 33.91 480 VAL A C 1
ATOM 3896 O O . VAL A 1 480 ? 15.223 44.852 -17.569 1.00 39.94 480 VAL A O 1
ATOM 3900 N N . ALA A 1 481 ? 13.278 43.739 -17.346 1.00 33.38 481 ALA A N 1
ATOM 3901 C CA . ALA A 1 481 ? 13.872 42.764 -16.436 1.00 32.76 481 ALA A CA 1
ATOM 3902 C C . ALA A 1 481 ? 14.920 41.899 -17.126 1.00 27.57 481 ALA A C 1
ATOM 3903 O O . ALA A 1 481 ? 15.910 41.519 -16.502 1.00 28.97 481 ALA A O 1
ATOM 3905 N N . ALA A 1 482 ? 14.717 41.548 -18.393 1.00 31.86 482 ALA A N 1
ATOM 3906 C CA . ALA A 1 482 ? 15.723 40.742 -19.075 1.00 32.37 482 ALA A CA 1
ATOM 3907 C C . ALA A 1 482 ? 16.980 41.557 -19.330 1.00 34.74 482 ALA A C 1
ATOM 3908 O O . ALA A 1 482 ? 18.098 41.078 -19.073 1.00 33.30 482 ALA A O 1
ATOM 3910 N N . ASP A 1 483 ? 16.817 42.802 -19.800 1.00 31.92 483 ASP A N 1
ATOM 3911 C CA . ASP A 1 483 ? 17.976 43.671 -19.971 1.00 33.84 483 ASP A CA 1
ATOM 3912 C C . ASP A 1 483 ? 18.749 43.755 -18.661 1.00 33.91 483 ASP A C 1
ATOM 3913 O O . ASP A 1 483 ? 19.986 43.690 -18.642 1.00 32.90 483 ASP A O 1
ATOM 3918 N N . TYR A 1 484 ? 18.015 43.857 -17.554 1.00 29.35 484 TYR A N 1
ATOM 3919 C CA . TYR A 1 484 ? 18.613 44.096 -16.250 1.00 30.81 484 TYR A CA 1
ATOM 3920 C C . TYR A 1 484 ? 19.711 43.083 -15.938 1.00 33.79 484 TYR A C 1
ATOM 3921 O O . TYR A 1 484 ? 20.829 43.458 -15.558 1.00 30.70 484 TYR A O 1
ATOM 3930 N N . TYR A 1 485 ? 19.428 41.795 -16.145 1.00 31.64 485 TYR A N 1
ATOM 3931 C CA . TYR A 1 485 ? 20.415 40.757 -15.861 1.00 30.22 485 TYR A CA 1
ATOM 3932 C C . TYR A 1 485 ? 21.324 40.422 -17.041 1.00 28.72 485 TYR A C 1
ATOM 3933 O O . TYR A 1 485 ? 22.483 40.046 -16.827 1.00 26.85 485 TYR A O 1
ATOM 3942 N N . LEU A 1 486 ? 20.851 40.548 -18.285 1.00 32.34 486 LEU A N 1
ATOM 3943 C CA . LEU A 1 486 ? 21.686 40.138 -19.416 1.00 30.03 486 LEU A CA 1
ATOM 3944 C C . LEU A 1 486 ? 22.610 41.232 -19.957 1.00 32.88 486 LEU A C 1
ATOM 3945 O O . LEU A 1 486 ? 23.603 40.895 -20.618 1.00 33.53 486 LEU A O 1
ATOM 3950 N N . GLN A 1 487 ? 22.333 42.518 -19.696 1.00 27.58 487 GLN A N 1
ATOM 3951 C CA . GLN A 1 487 ? 23.237 43.601 -20.105 1.00 30.21 487 GLN A CA 1
ATOM 3952 C C . GLN A 1 487 ? 24.221 43.858 -18.972 1.00 37.63 487 GLN A C 1
ATOM 3953 O O . GLN A 1 487 ? 23.874 44.483 -17.961 1.00 34.41 487 GLN A O 1
ATOM 3959 N N . GLY A 1 488 ? 25.463 43.393 -19.144 1.00 39.77 488 GLY A N 1
ATOM 3960 C CA . GLY A 1 488 ? 26.488 43.598 -18.137 1.00 29.53 488 GLY A CA 1
ATOM 3961 C C . GLY A 1 488 ? 26.530 42.414 -17.199 1.00 32.65 488 GLY A C 1
ATOM 3962 O O . GLY A 1 488 ? 25.903 41.378 -17.446 1.00 33.12 488 GLY A O 1
ATOM 3963 N N . LEU A 1 489 ? 27.280 42.572 -16.097 1.00 25.43 489 LEU A N 1
ATOM 3964 C CA . LEU A 1 489 ? 27.488 41.481 -15.148 1.00 24.26 489 LEU A CA 1
ATOM 3965 C C . LEU A 1 489 ? 27.148 41.915 -13.728 1.00 25.44 489 LEU A C 1
ATOM 3966 O O . LEU A 1 489 ? 26.684 41.107 -12.916 1.00 25.77 489 LEU A O 1
ATOM 3971 N N . LYS A 1 490 ? 27.390 43.190 -13.438 1.00 20.44 490 LYS A N 1
ATOM 3972 C CA . LYS A 1 490 ? 26.945 43.869 -12.234 1.00 19.23 490 LYS A CA 1
ATOM 3973 C C . LYS A 1 490 ? 25.647 43.291 -11.690 1.00 22.59 490 LYS A C 1
ATOM 3974 O O . LYS A 1 490 ? 25.653 42.573 -10.693 1.00 24.45 490 LYS A O 1
ATOM 3980 N N . ASN A 1 491 ? 24.528 43.560 -12.355 1.00 28.67 491 ASN A N 1
ATOM 3981 C CA . ASN A 1 491 ? 23.242 43.193 -11.774 1.00 28.91 491 ASN A CA 1
ATOM 3982 C C . ASN A 1 491 ? 23.158 41.694 -11.501 1.00 30.83 491 ASN A C 1
ATOM 3983 O O . ASN A 1 491 ? 22.710 41.266 -10.423 1.00 28.60 491 ASN A O 1
ATOM 3988 N N . TRP A 1 492 ? 23.624 40.886 -12.448 1.00 27.01 492 TRP A N 1
ATOM 3989 C CA . TRP A 1 492 ? 23.541 39.440 -12.290 1.00 30.89 492 TRP A CA 1
ATOM 3990 C C . TRP A 1 492 ? 24.474 38.939 -11.184 1.00 28.86 492 TRP A C 1
ATOM 3991 O O . TRP A 1 492 ? 24.155 37.982 -10.481 1.00 33.09 492 TRP A O 1
ATOM 4002 N N . ASN A 1 493 ? 25.631 39.549 -11.014 1.00 26.37 493 ASN A N 1
ATOM 4003 C CA . ASN A 1 493 ? 26.502 39.107 -9.941 1.00 30.08 493 ASN A CA 1
ATOM 4004 C C . ASN A 1 493 ? 25.844 39.364 -8.584 1.00 37.05 493 ASN A C 1
ATOM 4005 O O . ASN A 1 493 ? 25.786 38.478 -7.711 1.00 30.21 493 ASN A O 1
ATOM 4010 N N . GLN A 1 494 ? 25.314 40.579 -8.407 1.00 34.82 494 GLN A N 1
ATOM 4011 C CA . GLN A 1 494 ? 24.566 40.922 -7.206 1.00 30.41 494 GLN A CA 1
ATOM 4012 C C . GLN A 1 494 ? 23.463 39.903 -6.937 1.00 38.54 494 GLN A C 1
ATOM 4013 O O . GLN A 1 494 ? 23.329 39.387 -5.821 1.00 43.61 494 GLN A O 1
ATOM 4019 N N . ALA A 1 495 ? 22.671 39.584 -7.960 1.00 36.19 495 ALA A N 1
ATOM 4020 C CA . ALA A 1 495 ? 21.616 38.600 -7.768 1.00 36.77 495 ALA A CA 1
ATOM 4021 C C . ALA A 1 495 ? 22.189 37.254 -7.338 1.00 37.11 495 ALA A C 1
ATOM 4022 O O . ALA A 1 495 ? 21.619 36.587 -6.473 1.00 39.33 495 ALA A O 1
ATOM 4024 N N . LEU A 1 496 ? 23.319 36.836 -7.922 1.00 38.09 496 LEU A N 1
ATOM 4025 C CA . LEU A 1 496 ? 23.931 35.576 -7.498 1.00 36.06 496 LEU A CA 1
ATOM 4026 C C . LEU A 1 496 ? 24.184 35.578 -5.996 1.00 36.94 496 LEU A C 1
ATOM 4027 O O . LEU A 1 496 ? 23.938 34.582 -5.309 1.00 38.68 496 LEU A O 1
ATOM 4032 N N . ILE A 1 497 ? 24.658 36.700 -5.473 1.00 35.72 497 ILE A N 1
ATOM 4033 C CA . ILE A 1 497 ? 24.849 36.843 -4.039 1.00 35.02 497 ILE A CA 1
ATOM 4034 C C . ILE A 1 497 ? 23.551 36.568 -3.283 1.00 36.49 497 ILE A C 1
ATOM 4035 O O . ILE A 1 497 ? 23.521 35.766 -2.341 1.00 39.06 497 ILE A O 1
ATOM 4040 N N . TYR A 1 498 ? 22.460 37.225 -3.678 1.00 33.93 498 TYR A N 1
ATOM 4041 C CA . TYR A 1 498 ? 21.207 37.028 -2.955 1.00 31.72 498 TYR A CA 1
ATOM 4042 C C . TYR A 1 498 ? 20.687 35.599 -3.082 1.00 32.66 498 TYR A C 1
ATOM 4043 O O . TYR A 1 498 ? 19.988 35.121 -2.191 1.00 40.02 498 TYR A O 1
ATOM 4052 N N . SER A 1 499 ? 21.004 34.895 -4.163 1.00 31.87 499 SER A N 1
ATOM 4053 C CA . SER A 1 499 ? 20.574 33.506 -4.252 1.00 33.06 499 SER A CA 1
ATOM 4054 C C . SER A 1 499 ? 21.361 32.607 -3.297 1.00 36.75 499 SER A C 1
ATOM 4055 O O . SER A 1 499 ? 20.843 31.587 -2.819 1.00 35.56 499 SER A O 1
ATOM 4058 N N . ILE A 1 500 ? 22.615 32.953 -3.020 1.00 35.73 500 ILE A N 1
ATOM 4059 C CA . ILE A 1 500 ? 23.350 32.230 -1.992 1.00 37.83 500 ILE A CA 1
ATOM 4060 C C . ILE A 1 500 ? 22.744 32.503 -0.619 1.00 38.26 500 ILE A C 1
ATOM 4061 O O . ILE A 1 500 ? 22.594 31.590 0.199 1.00 33.37 500 ILE A O 1
ATOM 4066 N N . GLU A 1 501 ? 22.390 33.762 -0.342 1.00 35.28 501 GLU A N 1
ATOM 4067 C CA . GLU A 1 501 ? 21.712 34.063 0.908 1.00 31.23 501 GLU A CA 1
ATOM 4068 C C . GLU A 1 501 ? 20.406 33.279 1.009 1.00 38.16 501 GLU A C 1
ATOM 4069 O O . GLU A 1 501 ? 20.057 32.780 2.084 1.00 42.39 501 GLU A O 1
ATOM 4075 N N . LYS A 1 502 ? 19.692 33.122 -0.106 1.00 33.31 502 LYS A N 1
ATOM 4076 C CA . LYS A 1 502 ? 18.463 32.336 -0.091 1.00 34.59 502 LYS A CA 1
ATOM 4077 C C . LYS A 1 502 ? 18.770 30.852 0.006 1.00 40.46 502 LYS A C 1
ATOM 4078 O O . LYS A 1 502 ? 18.036 30.091 0.660 1.00 43.89 502 LYS A O 1
ATOM 4084 N N . ILE A 1 503 ? 19.849 30.424 -0.645 1.00 39.41 503 ILE A N 1
ATOM 4085 C CA . ILE A 1 503 ? 20.249 29.020 -0.581 1.00 45.59 503 ILE A CA 1
ATOM 4086 C C . ILE A 1 503 ? 20.463 28.589 0.880 1.00 43.83 503 ILE A C 1
ATOM 4087 O O . ILE A 1 503 ? 19.829 27.637 1.351 1.00 42.72 503 ILE A O 1
ATOM 4092 N N . LYS A 1 504 ? 21.282 29.344 1.647 1.00 46.51 504 LYS A N 1
ATOM 4093 C CA . LYS A 1 504 ? 21.615 28.974 3.031 1.00 42.14 504 LYS A CA 1
ATOM 4094 C C . LYS A 1 504 ? 20.387 28.999 3.912 1.00 41.06 504 LYS A C 1
ATOM 4095 O O . LYS A 1 504 ? 20.299 28.247 4.898 1.00 40.47 504 LYS A O 1
ATOM 4101 N N . LEU A 1 505 ? 19.438 29.866 3.570 1.00 34.16 505 LEU A N 1
ATOM 4102 C CA . LEU A 1 505 ? 18.262 30.139 4.382 1.00 40.03 505 LEU A CA 1
ATOM 4103 C C . LEU A 1 505 ? 17.081 29.239 4.060 1.00 39.65 505 LEU A C 1
ATOM 4104 O O . LEU A 1 505 ? 15.965 29.554 4.467 1.00 36.67 505 LEU A O 1
ATOM 4109 N N . ASN A 1 506 ? 17.302 28.121 3.367 1.00 38.11 506 ASN A N 1
ATOM 4110 C CA . ASN A 1 506 ? 16.173 27.272 2.980 1.00 35.49 506 ASN A CA 1
ATOM 4111 C C . ASN A 1 506 ? 16.601 25.826 2.747 1.00 36.55 506 ASN A C 1
ATOM 4112 O O . ASN A 1 506 ? 15.924 25.116 1.999 1.00 46.39 506 ASN A O 1
ATOM 4117 N N . THR A 1 507 ? 17.691 25.372 3.332 1.00 36.25 507 THR A N 1
ATOM 4118 C CA . THR A 1 507 ? 18.121 23.982 3.267 1.00 44.01 507 THR A CA 1
ATOM 4119 C C . THR A 1 507 ? 17.279 23.069 4.187 1.00 39.80 507 THR A C 1
ATOM 4120 O O . THR A 1 507 ? 16.468 23.518 5.002 1.00 35.62 507 THR A O 1
ATOM 4124 N N . GLY A 1 508 ? 17.528 21.763 4.081 1.00 36.29 508 GLY A N 1
ATOM 4125 C CA . GLY A 1 508 ? 16.853 20.813 4.949 1.00 35.41 508 GLY A CA 1
ATOM 4126 C C . GLY A 1 508 ? 16.929 21.194 6.411 1.00 42.20 508 GLY A C 1
ATOM 4127 O O . GLY A 1 508 ? 15.914 21.211 7.113 1.00 44.20 508 GLY A O 1
ATOM 4128 N N . HIS A 1 509 ? 18.140 21.497 6.891 1.00 40.20 509 HIS A N 1
ATOM 4129 C CA . HIS A 1 509 ? 18.309 22.003 8.245 1.00 35.05 509 HIS A CA 1
ATOM 4130 C C . HIS A 1 509 ? 17.327 23.123 8.523 1.00 36.11 509 HIS A C 1
ATOM 4131 O O . HIS A 1 509 ? 16.777 23.223 9.628 1.00 40.82 509 HIS A O 1
ATOM 4138 N N . GLN A 1 510 ? 17.055 23.951 7.511 1.00 37.51 510 GLN A N 1
ATOM 4139 C CA . GLN A 1 510 ? 16.288 25.177 7.710 1.00 39.66 510 GLN A CA 1
ATOM 4140 C C . GLN A 1 510 ? 14.787 24.929 7.680 1.00 36.68 510 GLN A C 1
ATOM 4141 O O . GLN A 1 510 ? 14.016 25.728 8.234 1.00 30.44 510 GLN A O 1
ATOM 4147 N N . VAL A 1 511 ? 14.378 23.832 7.045 1.00 37.06 511 VAL A N 1
ATOM 4148 C CA . VAL A 1 511 ? 12.978 23.453 6.979 1.00 34.60 511 VAL A CA 1
ATOM 4149 C C . VAL A 1 511 ? 12.526 22.891 8.308 1.00 35.84 511 VAL A C 1
ATOM 4150 O O . VAL A 1 511 ? 11.517 23.331 8.873 1.00 35.09 511 VAL A O 1
ATOM 4154 N N . ILE A 1 512 ? 13.265 21.903 8.820 1.00 36.33 512 ILE A N 1
ATOM 4155 C CA . ILE A 1 512 ? 12.895 21.318 10.093 1.00 33.95 512 ILE A CA 1
ATOM 4156 C C . ILE A 1 512 ? 13.043 22.349 11.199 1.00 35.90 512 ILE A C 1
ATOM 4157 O O . ILE A 1 512 ? 12.283 22.328 12.175 1.00 42.53 512 ILE A O 1
ATOM 4162 N N . LYS A 1 513 ? 13.963 23.302 11.052 1.00 28.25 513 LYS A N 1
ATOM 4163 C CA . LYS A 1 513 ? 13.967 24.438 11.971 1.00 35.76 513 LYS A CA 1
ATOM 4164 C C . LYS A 1 513 ? 12.632 25.182 11.930 1.00 34.81 513 LYS A C 1
ATOM 4165 O O . LYS A 1 513 ? 12.049 25.503 12.971 1.00 39.59 513 LYS A O 1
ATOM 4171 N N . ARG A 1 514 ? 12.133 25.459 10.728 1.00 37.89 514 ARG A N 1
ATOM 4172 C CA . ARG A 1 514 ? 10.897 26.221 10.591 1.00 37.21 514 ARG A CA 1
ATOM 4173 C C . ARG A 1 514 ? 9.701 25.411 11.081 1.00 35.96 514 ARG A C 1
ATOM 4174 O O . ARG A 1 514 ? 8.853 25.935 11.813 1.00 31.67 514 ARG A O 1
ATOM 4182 N N . TRP A 1 515 ? 9.624 24.132 10.686 1.00 35.19 515 TRP A N 1
ATOM 4183 C CA . TRP A 1 515 ? 8.638 23.218 11.256 1.00 35.39 515 TRP A CA 1
ATOM 4184 C C . TRP A 1 515 ? 8.672 23.271 12.770 1.00 39.41 515 TRP A C 1
ATOM 4185 O O . TRP A 1 515 ? 7.678 23.613 13.425 1.00 39.01 515 TRP A O 1
ATOM 4196 N N . GLU A 1 516 ? 9.820 22.905 13.342 1.00 38.06 516 GLU A N 1
ATOM 4197 C CA . GLU A 1 516 ? 9.904 22.817 14.786 1.00 38.69 516 GLU A CA 1
ATOM 4198 C C . GLU A 1 516 ? 9.546 24.140 15.444 1.00 36.79 516 GLU A C 1
ATOM 4199 O O . GLU A 1 516 ? 8.938 24.144 16.517 1.00 36.10 516 GLU A O 1
ATOM 4205 N N . LYS A 1 517 ? 9.861 25.269 14.805 1.00 32.20 517 LYS A N 1
ATOM 4206 C CA . LYS A 1 517 ? 9.512 26.542 15.423 1.00 33.94 517 LYS A CA 1
ATOM 4207 C C . LYS A 1 517 ? 8.003 26.745 15.445 1.00 37.98 517 LYS A C 1
ATOM 4208 O O . LYS A 1 517 ? 7.418 26.974 16.509 1.00 37.08 517 LYS A O 1
ATOM 4214 N N . TRP A 1 518 ? 7.357 26.643 14.277 1.00 39.21 518 TRP A N 1
ATOM 4215 C CA . TRP A 1 518 ? 5.913 26.817 14.196 1.00 34.14 518 TRP A CA 1
ATOM 4216 C C . TRP A 1 518 ? 5.205 25.945 15.220 1.00 39.09 518 TRP A C 1
ATOM 4217 O O . TRP A 1 518 ? 4.305 26.409 15.927 1.00 42.72 518 TRP A O 1
ATOM 4228 N N . LEU A 1 519 ? 5.614 24.677 15.323 1.00 36.28 519 LEU A N 1
ATOM 4229 C CA . LEU A 1 519 ? 5.076 23.790 16.348 1.00 36.41 519 LEU A CA 1
ATOM 4230 C C . LEU A 1 519 ? 5.177 24.420 17.731 1.00 42.22 519 LEU A C 1
ATOM 4231 O O . LEU A 1 519 ? 4.156 24.705 18.369 1.00 46.96 519 LEU A O 1
ATOM 4236 N N . LYS A 1 520 ? 6.406 24.675 18.198 1.00 37.21 520 LYS A N 1
ATOM 4237 C CA . LYS A 1 520 ? 6.605 25.122 19.575 1.00 37.35 520 LYS A CA 1
ATOM 4238 C C . LYS A 1 520 ? 5.837 26.407 19.891 1.00 44.34 520 LYS A C 1
ATOM 4239 O O . LYS A 1 520 ? 5.595 26.700 21.069 1.00 45.36 520 LYS A O 1
ATOM 4245 N N . GLU A 1 521 ? 5.421 27.162 18.867 1.00 41.78 521 GLU A N 1
ATOM 4246 C CA . GLU A 1 521 ? 4.528 28.296 19.080 1.00 44.92 521 GLU A CA 1
ATOM 4247 C C . GLU A 1 521 ? 3.089 27.842 19.311 1.00 50.86 521 GLU A C 1
ATOM 4248 O O . GLU A 1 521 ? 2.336 28.506 20.034 1.00 53.67 521 GLU A O 1
ATOM 4254 N N . ALA A 1 522 ? 2.681 26.736 18.689 1.00 49.94 522 ALA A N 1
ATOM 4255 C CA . ALA A 1 522 ? 1.310 26.267 18.847 1.00 50.11 522 ALA A CA 1
ATOM 4256 C C . ALA A 1 522 ? 1.120 25.641 20.216 1.00 54.70 522 ALA A C 1
ATOM 4257 O O . ALA A 1 522 ? 0.095 25.855 20.873 1.00 59.57 522 ALA A O 1
ATOM 4259 N N . ILE A 1 523 ? 2.105 24.858 20.649 1.00 52.25 523 ILE A N 1
ATOM 4260 C CA . ILE A 1 523 ? 2.174 24.415 22.035 1.00 52.52 523 ILE A CA 1
ATOM 4261 C C . ILE A 1 523 ? 2.018 25.597 22.983 1.00 54.56 523 ILE A C 1
ATOM 4262 O O . ILE A 1 523 ? 1.226 25.564 23.932 1.00 61.26 523 ILE A O 1
ATOM 4267 N N . ASP A 1 524 ? 2.760 26.667 22.722 1.00 56.88 524 ASP A N 1
ATOM 4268 C CA . ASP A 1 524 ? 2.888 27.757 23.681 1.00 61.12 524 ASP A CA 1
ATOM 4269 C C . ASP A 1 524 ? 1.653 28.651 23.765 1.00 63.78 524 ASP A C 1
ATOM 4270 O O . ASP A 1 524 ? 1.375 29.199 24.842 1.00 60.99 524 ASP A O 1
ATOM 4275 N N . GLU A 1 525 ? 0.916 28.831 22.655 1.00 63.51 525 GLU A N 1
ATOM 4276 C CA . GLU A 1 525 ? -0.147 29.834 22.601 1.00 63.27 525 GLU A CA 1
ATOM 4277 C C . GLU A 1 525 ? -1.446 29.366 23.251 1.00 63.37 525 GLU A C 1
ATOM 4278 O O . GLU A 1 525 ? -2.271 30.210 23.629 1.00 59.10 525 GLU A O 1
ATOM 4284 N N . LYS A 1 526 ? -1.633 28.056 23.395 1.00 61.12 526 LYS A N 1
ATOM 4285 C CA . LYS A 1 526 ? -2.762 27.454 24.108 1.00 61.82 526 LYS A CA 1
ATOM 4286 C C . LYS A 1 526 ? -3.241 28.225 25.352 1.00 63.98 526 LYS A C 1
ATOM 4287 O O . LYS A 1 526 ? -4.354 28.783 25.391 1.00 57.15 526 LYS A O 1
ATOM 4293 N N . MET B 1 1 ? 0.087 -52.450 14.170 1.00 47.65 1 MET B N 1
ATOM 4294 C CA . MET B 1 1 ? 0.207 -51.351 15.120 1.00 47.47 1 MET B CA 1
ATOM 4295 C C . MET B 1 1 ? -0.958 -51.348 16.085 1.00 46.75 1 MET B C 1
ATOM 4296 O O . MET B 1 1 ? -2.073 -51.669 15.703 1.00 46.15 1 MET B O 1
ATOM 4301 N N . TYR B 1 2 ? -0.711 -50.960 17.330 1.00 46.49 2 TYR B N 1
ATOM 4302 C CA . TYR B 1 2 ? -1.744 -50.986 18.350 1.00 47.35 2 TYR B CA 1
ATOM 4303 C C . TYR B 1 2 ? -2.247 -49.582 18.649 1.00 46.64 2 TYR B C 1
ATOM 4304 O O . TYR B 1 2 ? -1.463 -48.634 18.761 1.00 43.24 2 TYR B O 1
ATOM 4313 N N . TYR B 1 3 ? -3.567 -49.462 18.756 1.00 48.17 3 TYR B N 1
ATOM 4314 C CA . TYR B 1 3 ? -4.223 -48.296 19.327 1.00 46.05 3 TYR B CA 1
ATOM 4315 C C . TYR B 1 3 ? -4.845 -48.715 20.655 1.00 43.73 3 TYR B C 1
ATOM 4316 O O . TYR B 1 3 ? -5.308 -49.851 20.801 1.00 41.88 3 TYR B O 1
ATOM 4325 N N . PHE B 1 4 ? -4.826 -47.812 21.629 1.00 40.50 4 PHE B N 1
ATOM 4326 C CA . PHE B 1 4 ? -5.407 -48.065 22.939 1.00 40.09 4 PHE B CA 1
ATOM 4327 C C . PHE B 1 4 ? -6.481 -47.021 23.181 1.00 40.87 4 PHE B C 1
ATOM 4328 O O . PHE B 1 4 ? -6.179 -45.825 23.198 1.00 46.39 4 PHE B O 1
ATOM 4336 N N . ILE B 1 5 ? -7.725 -47.465 23.358 1.00 45.34 5 ILE B N 1
ATOM 4337 C CA . ILE B 1 5 ? -8.819 -46.551 23.704 1.00 42.42 5 ILE B CA 1
ATOM 4338 C C . ILE B 1 5 ? -9.106 -46.689 25.205 1.00 41.27 5 ILE B C 1
ATOM 4339 O O . ILE B 1 5 ? -9.861 -47.579 25.649 1.00 31.45 5 ILE B O 1
ATOM 4344 N N . PRO B 1 6 ? -8.515 -45.822 26.019 1.00 38.01 6 PRO B N 1
ATOM 4345 C CA . PRO B 1 6 ? -8.627 -45.974 27.467 1.00 42.57 6 PRO B CA 1
ATOM 4346 C C . PRO B 1 6 ? -9.999 -45.543 27.962 1.00 40.36 6 PRO B C 1
ATOM 4347 O O . PRO B 1 6 ? -10.842 -45.044 27.215 1.00 31.64 6 PRO B O 1
ATOM 4351 N N . SER B 1 7 ? -10.222 -45.762 29.260 1.00 45.63 7 SER B N 1
ATOM 4352 C CA . SER B 1 7 ? -11.520 -45.482 29.862 1.00 48.28 7 SER B CA 1
ATOM 4353 C C . SER B 1 7 ? -11.466 -44.375 30.902 1.00 51.21 7 SER B C 1
ATOM 4354 O O . SER B 1 7 ? -12.455 -44.165 31.614 1.00 60.44 7 SER B O 1
ATOM 4357 N N . TRP B 1 8 ? -10.347 -43.653 30.992 1.00 50.22 8 TRP B N 1
ATOM 4358 C CA . TRP B 1 8 ? -10.125 -42.604 31.985 1.00 51.33 8 TRP B CA 1
ATOM 4359 C C . TRP B 1 8 ? -11.245 -41.565 31.982 1.00 54.99 8 TRP B C 1
ATOM 4360 O O . TRP B 1 8 ? -11.266 -40.664 31.137 1.00 57.93 8 TRP B O 1
ATOM 4371 N N . SER B 1 9 ? -12.176 -41.681 32.929 1.00 55.23 9 SER B N 1
ATOM 4372 C CA . SER B 1 9 ? -13.409 -40.911 32.943 1.00 51.56 9 SER B CA 1
ATOM 4373 C C . SER B 1 9 ? -13.423 -39.939 34.122 1.00 58.67 9 SER B C 1
ATOM 4374 O O . SER B 1 9 ? -12.405 -39.718 34.790 1.00 63.05 9 SER B O 1
ATOM 4377 N N . GLY B 1 10 ? -14.587 -39.350 34.371 1.00 55.84 10 GLY B N 1
ATOM 4378 C CA . GLY B 1 10 ? -14.777 -38.463 35.497 1.00 56.19 10 GLY B CA 1
ATOM 4379 C C . GLY B 1 10 ? -15.816 -39.045 36.434 1.00 70.88 10 GLY B C 1
ATOM 4380 O O . GLY B 1 10 ? -16.751 -39.730 36.003 1.00 71.62 10 GLY B O 1
ATOM 4381 N N . SER B 1 11 ? -15.634 -38.779 37.732 1.00 67.86 11 SER B N 1
ATOM 4382 C CA . SER B 1 11 ? -16.576 -39.187 38.777 1.00 62.86 11 SER B CA 1
ATOM 4383 C C . SER B 1 11 ? -17.772 -38.236 38.771 1.00 68.14 11 SER B C 1
ATOM 4384 O O . SER B 1 11 ? -17.885 -37.304 39.572 1.00 67.99 11 SER B O 1
ATOM 4387 N N . GLY B 1 12 ? -18.686 -38.481 37.848 1.00 62.05 12 GLY B N 1
ATOM 4388 C CA . GLY B 1 12 ? -19.854 -37.637 37.738 1.00 57.61 12 GLY B CA 1
ATOM 4389 C C . GLY B 1 12 ? -20.684 -38.100 36.568 1.00 69.39 12 GLY B C 1
ATOM 4390 O O . GLY B 1 12 ? -20.300 -39.013 35.826 1.00 67.40 12 GLY B O 1
ATOM 4391 N N . LYS B 1 13 ? -21.852 -37.465 36.435 1.00 72.20 13 LYS B N 1
ATOM 4392 C CA . LYS B 1 13 ? -22.749 -37.693 35.313 1.00 57.19 13 LYS B CA 1
ATOM 4393 C C . LYS B 1 13 ? -21.950 -37.635 34.024 1.00 59.93 13 LYS B C 1
ATOM 4394 O O . LYS B 1 13 ? -21.765 -38.662 33.364 1.00 63.14 13 LYS B O 1
ATOM 4400 N N . ARG B 1 14 ? -21.424 -36.453 33.694 1.00 59.02 14 ARG B N 1
ATOM 4401 C CA . ARG B 1 14 ? -20.606 -36.274 32.500 1.00 58.90 14 ARG B CA 1
ATOM 4402 C C . ARG B 1 14 ? -19.301 -37.057 32.600 1.00 54.99 14 ARG B C 1
ATOM 4403 O O . ARG B 1 14 ? -18.306 -36.542 33.107 1.00 59.37 14 ARG B O 1
ATOM 4411 N N . VAL B 1 15 ? -19.277 -38.298 32.121 1.00 54.05 15 VAL B N 1
ATOM 4412 C CA . VAL B 1 15 ? -18.058 -39.089 32.257 1.00 57.91 15 VAL B CA 1
ATOM 4413 C C . VAL B 1 15 ? -16.974 -38.662 31.289 1.00 53.83 15 VAL B C 1
ATOM 4414 O O . VAL B 1 15 ? -15.800 -38.943 31.525 1.00 54.77 15 VAL B O 1
ATOM 4418 N N . TRP B 1 16 ? -17.315 -38.015 30.217 1.00 56.98 16 TRP B N 1
ATOM 4419 C CA . TRP B 1 16 ? -16.328 -37.556 29.254 1.00 56.47 16 TRP B CA 1
ATOM 4420 C C . TRP B 1 16 ? -15.572 -36.357 29.744 1.00 51.22 16 TRP B C 1
ATOM 4421 O O . TRP B 1 16 ? -14.926 -35.706 28.939 1.00 52.95 16 TRP B O 1
ATOM 4432 N N . HIS B 1 17 ? -15.655 -36.039 31.032 1.00 50.95 17 HIS B N 1
ATOM 4433 C CA . HIS B 1 17 ? -15.015 -34.864 31.610 1.00 53.01 17 HIS B CA 1
ATOM 4434 C C . HIS B 1 17 ? -14.273 -35.298 32.866 1.00 56.82 17 HIS B C 1
ATOM 4435 O O . HIS B 1 17 ? -14.892 -35.811 33.809 1.00 58.17 17 HIS B O 1
ATOM 4442 N N . ARG B 1 18 ? -12.954 -35.086 32.882 1.00 54.87 18 ARG B N 1
ATOM 4443 C CA . ARG B 1 18 ? -12.123 -35.516 34.005 1.00 52.55 18 ARG B CA 1
ATOM 4444 C C . ARG B 1 18 ? -12.270 -34.580 35.194 1.00 49.46 18 ARG B C 1
ATOM 4445 O O . ARG B 1 18 ? -12.430 -33.367 35.045 1.00 50.77 18 ARG B O 1
ATOM 4453 N N . ASP B 1 19 ? -12.193 -35.156 36.384 1.00 53.92 19 ASP B N 1
ATOM 4454 C CA . ASP B 1 19 ? -12.321 -34.370 37.600 1.00 54.13 19 ASP B CA 1
ATOM 4455 C C . ASP B 1 19 ? -11.150 -33.407 37.748 1.00 58.31 19 ASP B C 1
ATOM 4456 O O . ASP B 1 19 ? -9.993 -33.748 37.474 1.00 56.99 19 ASP B O 1
ATOM 4461 N N . ILE B 1 20 ? -11.466 -32.185 38.158 1.00 59.03 20 ILE B N 1
ATOM 4462 C CA . ILE B 1 20 ? -10.480 -31.143 38.402 1.00 55.79 20 ILE B CA 1
ATOM 4463 C C . ILE B 1 20 ? -10.423 -30.941 39.913 1.00 61.44 20 ILE B C 1
ATOM 4464 O O . ILE B 1 20 ? -11.412 -30.549 40.546 1.00 59.08 20 ILE B O 1
ATOM 4469 N N . ILE B 1 21 ? -9.282 -31.265 40.511 1.00 66.22 21 ILE B N 1
ATOM 4470 C CA . ILE B 1 21 ? -9.197 -31.314 41.969 1.00 64.14 21 ILE B CA 1
ATOM 4471 C C . ILE B 1 21 ? -7.939 -30.598 42.449 1.00 69.85 21 ILE B C 1
ATOM 4472 O O . ILE B 1 21 ? -6.853 -30.795 41.881 1.00 69.26 21 ILE B O 1
ATOM 4477 N N . PRO B 1 22 ? -8.040 -29.748 43.473 1.00 71.60 22 PRO B N 1
ATOM 4478 C CA . PRO B 1 22 ? -6.836 -29.134 44.041 1.00 73.59 22 PRO B CA 1
ATOM 4479 C C . PRO B 1 22 ? -5.915 -30.176 44.661 1.00 73.47 22 PRO B C 1
ATOM 4480 O O . PRO B 1 22 ? -6.364 -31.146 45.279 1.00 71.82 22 PRO B O 1
ATOM 4484 N N . TRP B 1 23 ? -4.612 -29.942 44.501 1.00 67.83 23 TRP B N 1
ATOM 4485 C CA . TRP B 1 23 ? -3.555 -30.827 44.975 1.00 69.31 23 TRP B CA 1
ATOM 4486 C C . TRP B 1 23 ? -3.839 -31.480 46.325 1.00 69.35 23 TRP B C 1
ATOM 4487 O O . TRP B 1 23 ? -3.501 -32.651 46.525 1.00 73.08 23 TRP B O 1
ATOM 4498 N N . TYR B 1 24 ? -4.465 -30.756 47.252 1.00 69.04 24 TYR B N 1
ATOM 4499 C CA . TYR B 1 24 ? -4.625 -31.253 48.617 1.00 69.81 24 TYR B CA 1
ATOM 4500 C C . TYR B 1 24 ? -5.840 -32.155 48.801 1.00 69.04 24 TYR B C 1
ATOM 4501 O O . TYR B 1 24 ? -6.075 -32.615 49.922 1.00 73.34 24 TYR B O 1
ATOM 4510 N N . ARG B 1 25 ? -6.627 -32.409 47.755 1.00 60.44 25 ARG B N 1
ATOM 4511 C CA . ARG B 1 25 ? -7.603 -33.488 47.810 1.00 62.80 25 ARG B CA 1
ATOM 4512 C C . ARG B 1 25 ? -7.268 -34.634 46.872 1.00 62.15 25 ARG B C 1
ATOM 4513 O O . ARG B 1 25 ? -7.958 -35.658 46.892 1.00 62.94 25 ARG B O 1
ATOM 4521 N N . SER B 1 26 ? -6.250 -34.490 46.038 1.00 67.23 26 SER B N 1
ATOM 4522 C CA . SER B 1 26 ? -5.778 -35.631 45.275 1.00 67.33 26 SER B CA 1
ATOM 4523 C C . SER B 1 26 ? -5.067 -36.578 46.226 1.00 67.17 26 SER B C 1
ATOM 4524 O O . SER B 1 26 ? -4.205 -36.153 46.998 1.00 68.81 26 SER B O 1
ATOM 4527 N N . MET B 1 27 ? -5.437 -37.851 46.190 1.00 63.52 27 MET B N 1
ATOM 4528 C CA . MET B 1 27 ? -4.845 -38.849 47.067 1.00 65.97 27 MET B CA 1
ATOM 4529 C C . MET B 1 27 ? -3.807 -39.677 46.317 1.00 64.15 27 MET B C 1
ATOM 4530 O O . MET B 1 27 ? -4.033 -40.095 45.178 1.00 63.47 27 MET B O 1
ATOM 4535 N N . GLN B 1 28 ? -2.668 -39.912 46.969 1.00 57.96 28 GLN B N 1
ATOM 4536 C CA . GLN B 1 28 ? -1.663 -40.816 46.428 1.00 55.58 28 GLN B CA 1
ATOM 4537 C C . GLN B 1 28 ? -2.246 -42.213 46.245 1.00 59.82 28 GLN B C 1
ATOM 4538 O O . GLN B 1 28 ? -2.859 -42.775 47.158 1.00 61.44 28 GLN B O 1
ATOM 4544 N N . ARG B 1 29 ? -2.051 -42.780 45.061 1.00 50.94 29 ARG B N 1
ATOM 4545 C CA . ARG B 1 29 ? -2.586 -44.091 44.764 1.00 45.36 29 ARG B CA 1
ATOM 4546 C C . ARG B 1 29 ? -1.593 -44.861 43.923 1.00 46.16 29 ARG B C 1
ATOM 4547 O O . ARG B 1 29 ? -0.754 -44.280 43.235 1.00 53.44 29 ARG B O 1
ATOM 4555 N N . LEU B 1 30 ? -1.709 -46.179 43.962 1.00 43.24 30 LEU B N 1
ATOM 4556 C CA . LEU B 1 30 ? -1.077 -47.044 42.973 1.00 45.24 30 LEU B CA 1
ATOM 4557 C C . LEU B 1 30 ? -2.141 -47.432 41.949 1.00 48.37 30 LEU B C 1
ATOM 4558 O O . LEU B 1 30 ? -3.050 -48.205 42.262 1.00 50.78 30 LEU B O 1
ATOM 4563 N N . GLU B 1 31 ? -2.019 -46.926 40.719 1.00 46.51 31 GLU B N 1
ATOM 4564 C CA . GLU B 1 31 ? -3.034 -47.184 39.698 1.00 45.93 31 GLU B CA 1
ATOM 4565 C C . GLU B 1 31 ? -2.774 -48.529 39.013 1.00 42.23 31 GLU B C 1
ATOM 4566 O O . GLU B 1 31 ? -1.788 -48.702 38.292 1.00 38.26 31 GLU B O 1
ATOM 4572 N N . PHE B 1 32 ? -3.661 -49.493 39.245 1.00 46.42 32 PHE B N 1
ATOM 4573 C CA . PHE B 1 32 ? -3.649 -50.756 38.521 1.00 45.49 32 PHE B CA 1
ATOM 4574 C C . PHE B 1 32 ? -4.480 -50.702 37.227 1.00 42.54 32 PHE B C 1
ATOM 4575 O O . PHE B 1 32 ? -4.832 -51.762 36.688 1.00 40.00 32 PHE B O 1
ATOM 4583 N N . ASP B 1 33 ? -4.818 -49.498 36.740 1.00 40.54 33 ASP B N 1
ATOM 4584 C CA . ASP B 1 33 ? -5.643 -49.346 35.540 1.00 39.98 33 ASP B CA 1
ATOM 4585 C C . ASP B 1 33 ? -5.059 -50.126 34.372 1.00 37.92 33 ASP B C 1
ATOM 4586 O O . ASP B 1 33 ? -3.882 -49.970 34.035 1.00 40.76 33 ASP B O 1
ATOM 4591 N N . ASP B 1 34 ? -5.892 -50.971 33.757 1.00 34.98 34 ASP B N 1
ATOM 4592 C CA . ASP B 1 34 ? -5.379 -51.929 32.782 1.00 33.89 34 ASP B CA 1
ATOM 4593 C C . ASP B 1 34 ? -4.587 -51.230 31.686 1.00 41.37 34 ASP B C 1
ATOM 4594 O O . ASP B 1 34 ? -3.537 -51.719 31.249 1.00 39.86 34 ASP B O 1
ATOM 4599 N N . THR B 1 35 ? -5.054 -50.062 31.258 1.00 38.99 35 THR B N 1
ATOM 4600 C CA . THR B 1 35 ? -4.505 -49.466 30.054 1.00 40.88 35 THR B CA 1
ATOM 4601 C C . THR B 1 35 ? -3.105 -48.926 30.312 1.00 42.96 35 THR B C 1
ATOM 4602 O O . THR B 1 35 ? -2.151 -49.287 29.607 1.00 39.11 35 THR B O 1
ATOM 4606 N N . ILE B 1 36 ? -2.957 -48.104 31.353 1.00 40.64 36 ILE B N 1
ATOM 4607 C CA . ILE B 1 36 ? -1.670 -47.539 31.732 1.00 38.19 36 ILE B CA 1
ATOM 4608 C C . ILE B 1 36 ? -0.593 -48.620 31.673 1.00 41.79 36 ILE B C 1
ATOM 4609 O O . ILE B 1 36 ? 0.409 -48.461 30.968 1.00 40.46 36 ILE B O 1
ATOM 4614 N N . HIS B 1 37 ? -0.827 -49.752 32.354 1.00 41.69 37 HIS B N 1
ATOM 4615 C CA . HIS B 1 37 ? 0.193 -50.799 32.440 1.00 39.60 37 HIS B CA 1
ATOM 4616 C C . HIS B 1 37 ? 0.405 -51.483 31.100 1.00 41.01 37 HIS B C 1
ATOM 4617 O O . HIS B 1 37 ? 1.537 -51.862 30.758 1.00 40.40 37 HIS B O 1
ATOM 4624 N N . GLN B 1 38 ? -0.674 -51.663 30.334 1.00 42.55 38 GLN B N 1
ATOM 4625 C CA . GLN B 1 38 ? -0.542 -52.303 29.033 1.00 39.14 38 GLN B CA 1
ATOM 4626 C C . GLN B 1 38 ? 0.307 -51.442 28.108 1.00 40.48 38 GLN B C 1
ATOM 4627 O O . GLN B 1 38 ? 1.143 -51.962 27.355 1.00 35.87 38 GLN B O 1
ATOM 4633 N N . ILE B 1 39 ? 0.150 -50.116 28.217 1.00 41.49 39 ILE B N 1
ATOM 4634 C CA . ILE B 1 39 ? 0.936 -49.167 27.432 1.00 38.01 39 ILE B CA 1
ATOM 4635 C C . ILE B 1 39 ? 2.414 -49.284 27.769 1.00 42.24 39 ILE B C 1
ATOM 4636 O O . ILE B 1 39 ? 3.265 -49.337 26.868 1.00 43.39 39 ILE B O 1
ATOM 4641 N N . ARG B 1 40 ? 2.737 -49.270 29.074 1.00 34.14 40 ARG B N 1
ATOM 4642 C CA . ARG B 1 40 ? 4.120 -49.357 29.543 1.00 35.40 40 ARG B CA 1
ATOM 4643 C C . ARG B 1 40 ? 4.876 -50.495 28.879 1.00 35.45 40 ARG B C 1
ATOM 4644 O O . ARG B 1 40 ? 6.032 -50.337 28.470 1.00 33.68 40 ARG B O 1
ATOM 4652 N N . ILE B 1 41 ? 4.238 -51.662 28.803 1.00 35.63 41 ILE B N 1
ATOM 4653 C CA . ILE B 1 41 ? 4.870 -52.845 28.234 1.00 36.31 41 ILE B CA 1
ATOM 4654 C C . ILE B 1 41 ? 5.259 -52.597 26.792 1.00 39.77 41 ILE B C 1
ATOM 4655 O O . ILE B 1 41 ? 6.301 -53.082 26.330 1.00 43.31 41 ILE B O 1
ATOM 4660 N N . PHE B 1 42 ? 4.421 -51.852 26.051 1.00 36.01 42 PHE B N 1
ATOM 4661 C CA . PHE B 1 42 ? 4.691 -51.591 24.637 1.00 38.78 42 PHE B CA 1
ATOM 4662 C C . PHE B 1 42 ? 5.926 -50.705 24.456 1.00 45.84 42 PHE B C 1
ATOM 4663 O O . PHE B 1 42 ? 6.756 -50.953 23.568 1.00 42.73 42 PHE B O 1
ATOM 4671 N N . HIS B 1 43 ? 6.070 -49.681 25.303 1.00 43.77 43 HIS B N 1
ATOM 4672 C CA . HIS B 1 43 ? 7.233 -48.808 25.242 1.00 38.54 43 HIS B CA 1
ATOM 4673 C C . HIS B 1 43 ? 8.512 -49.567 25.571 1.00 46.86 43 HIS B C 1
ATOM 4674 O O . HIS B 1 43 ? 9.524 -49.440 24.867 1.00 49.60 43 HIS B O 1
ATOM 4681 N N . SER B 1 44 ? 8.490 -50.358 26.650 1.00 46.59 44 SER B N 1
ATOM 4682 C CA . SER B 1 44 ? 9.677 -51.116 27.035 1.00 43.63 44 SER B CA 1
ATOM 4683 C C . SER B 1 44 ? 10.085 -52.120 25.965 1.00 42.31 44 SER B C 1
ATOM 4684 O O . SER B 1 44 ? 11.204 -52.638 26.008 1.00 45.98 44 SER B O 1
ATOM 4687 N N . GLU B 1 45 ? 9.195 -52.429 25.032 1.00 39.93 45 GLU B N 1
ATOM 4688 C CA . GLU B 1 45 ? 9.552 -53.184 23.846 1.00 48.09 45 GLU B CA 1
ATOM 4689 C C . GLU B 1 45 ? 9.556 -52.306 22.603 1.00 46.97 45 GLU B C 1
ATOM 4690 O O . GLU B 1 45 ? 9.773 -52.805 21.495 1.00 38.83 45 GLU B O 1
ATOM 4696 N N . ASN B 1 46 ? 9.316 -51.011 22.776 1.00 49.92 46 ASN B N 1
ATOM 4697 C CA . ASN B 1 46 ? 9.460 -50.011 21.724 1.00 53.68 46 ASN B CA 1
ATOM 4698 C C . ASN B 1 46 ? 8.820 -50.461 20.407 1.00 51.05 46 ASN B C 1
ATOM 4699 O O . ASN B 1 46 ? 9.415 -50.354 19.333 1.00 54.93 46 ASN B O 1
ATOM 4704 N N . LEU B 1 47 ? 7.495 -51.019 20.505 1.00 50.30 47 LEU B N 1
ATOM 4705 C CA . LEU B 1 47 ? 6.599 -51.249 19.375 1.00 45.51 47 LEU B CA 1
ATOM 4706 C C . LEU B 1 47 ? 5.683 -50.041 19.177 1.00 49.28 47 LEU B C 1
ATOM 4707 O O . LEU B 1 47 ? 5.339 -49.349 20.140 1.00 49.63 47 LEU B O 1
ATOM 4712 N N . PRO B 1 48 ? 5.278 -49.738 17.947 1.00 46.02 48 PRO B N 1
ATOM 4713 C CA . PRO B 1 48 ? 4.390 -48.595 17.740 1.00 47.82 48 PRO B CA 1
ATOM 4714 C C . PRO B 1 48 ? 3.086 -48.809 18.482 1.00 49.06 48 PRO B C 1
ATOM 4715 O O . PRO B 1 48 ? 2.551 -49.920 18.523 1.00 46.01 48 PRO B O 1
ATOM 4719 N N . VAL B 1 49 ? 2.579 -47.722 19.055 1.00 41.87 49 VAL B N 1
ATOM 4720 C CA . VAL B 1 49 ? 1.341 -47.718 19.810 1.00 38.97 49 VAL B CA 1
ATOM 4721 C C . VAL B 1 49 ? 0.916 -46.275 20.037 1.00 45.16 49 VAL B C 1
ATOM 4722 O O . VAL B 1 49 ? 1.769 -45.387 20.151 1.00 50.04 49 VAL B O 1
ATOM 4726 N N . LYS B 1 50 ? -0.393 -46.010 20.104 1.00 46.36 50 LYS B N 1
ATOM 4727 C CA . LYS B 1 50 ? -0.800 -44.672 20.531 1.00 45.68 50 LYS B CA 1
ATOM 4728 C C . LYS B 1 50 ? -2.260 -44.644 20.949 1.00 48.54 50 LYS B C 1
ATOM 4729 O O . LYS B 1 50 ? -3.084 -45.392 20.417 1.00 47.91 50 LYS B O 1
ATOM 4735 N N . LEU B 1 51 ? -2.565 -43.738 21.886 1.00 46.99 51 LEU B N 1
ATOM 4736 C CA . LEU B 1 51 ? -3.865 -43.685 22.537 1.00 45.63 51 LEU B CA 1
ATOM 4737 C C . LEU B 1 51 ? -4.813 -42.815 21.736 1.00 48.81 51 LEU B C 1
ATOM 4738 O O . LEU B 1 51 ? -4.412 -41.765 21.227 1.00 46.61 51 LEU B O 1
ATOM 4743 N N . LEU B 1 52 ? -6.074 -43.247 21.649 1.00 46.42 52 LEU B N 1
ATOM 4744 C CA . LEU B 1 52 ? -7.170 -42.403 21.196 1.00 41.87 52 LEU B CA 1
ATOM 4745 C C . LEU B 1 52 ? -7.937 -41.937 22.427 1.00 44.92 52 LEU B C 1
ATOM 4746 O O . LEU B 1 52 ? -8.520 -42.761 23.146 1.00 46.60 52 LEU B O 1
ATOM 4751 N N . LEU B 1 53 ? -7.951 -40.619 22.654 1.00 42.07 53 LEU B N 1
ATOM 4752 C CA . LEU B 1 53 ? -8.369 -40.031 23.924 1.00 44.30 53 LEU B CA 1
ATOM 4753 C C . LEU B 1 53 ? -9.759 -39.423 23.802 1.00 46.99 53 LEU B C 1
ATOM 4754 O O . LEU B 1 53 ? -9.917 -38.321 23.267 1.00 45.31 53 LEU B O 1
ATOM 4759 N N . GLN B 1 54 ? -10.757 -40.102 24.371 1.00 50.66 54 GLN B N 1
ATOM 4760 C CA . GLN B 1 54 ? -12.129 -39.628 24.231 1.00 46.11 54 GLN B CA 1
ATOM 4761 C C . GLN B 1 54 ? -12.401 -38.412 25.100 1.00 49.25 54 GLN B C 1
ATOM 4762 O O . GLN B 1 54 ? -12.942 -37.412 24.616 1.00 47.24 54 GLN B O 1
ATOM 4768 N N . ALA B 1 55 ? -12.051 -38.480 26.387 1.00 49.01 55 ALA B N 1
ATOM 4769 C CA . ALA B 1 55 ? -12.585 -37.527 27.351 1.00 45.46 55 ALA B CA 1
ATOM 4770 C C . ALA B 1 55 ? -11.767 -36.243 27.419 1.00 42.65 55 ALA B C 1
ATOM 4771 O O . ALA B 1 55 ? -10.569 -36.222 27.126 1.00 43.29 55 ALA B O 1
ATOM 4773 N N . TYR B 1 56 ? -12.452 -35.163 27.802 1.00 41.83 56 TYR B N 1
ATOM 4774 C CA . TYR B 1 56 ? -11.864 -33.890 28.204 1.00 44.23 56 TYR B CA 1
ATOM 4775 C C . TYR B 1 56 ? -10.847 -34.058 29.330 1.00 49.12 56 TYR B C 1
ATOM 4776 O O . TYR B 1 56 ? -11.233 -34.262 30.487 1.00 45.34 56 TYR B O 1
ATOM 4785 N N . MET B 1 57 ? -9.551 -33.963 29.005 1.00 51.64 57 MET B N 1
ATOM 4786 C CA . MET B 1 57 ? -8.453 -34.165 29.955 1.00 46.85 57 MET B CA 1
ATOM 4787 C C . MET B 1 57 ? -7.576 -32.920 29.982 1.00 42.44 57 MET B C 1
ATOM 4788 O O . MET B 1 57 ? -6.452 -32.942 29.466 1.00 38.32 57 MET B O 1
ATOM 4793 N N . PRO B 1 58 ? -8.038 -31.833 30.612 1.00 47.24 58 PRO B N 1
ATOM 4794 C CA . PRO B 1 58 ? -7.252 -30.585 30.612 1.00 48.10 58 PRO B CA 1
ATOM 4795 C C . PRO B 1 58 ? -5.890 -30.692 31.289 1.00 50.78 58 PRO B C 1
ATOM 4796 O O . PRO B 1 58 ? -5.130 -29.718 31.235 1.00 55.47 58 PRO B O 1
ATOM 4800 N N . HIS B 1 59 ? -5.568 -31.809 31.941 1.00 45.78 59 HIS B N 1
ATOM 4801 C CA . HIS B 1 59 ? -4.300 -31.994 32.630 1.00 44.67 59 HIS B CA 1
ATOM 4802 C C . HIS B 1 59 ? -3.664 -33.316 32.245 1.00 44.49 59 HIS B C 1
ATOM 4803 O O . HIS B 1 59 ? -3.054 -33.989 33.079 1.00 49.63 59 HIS B O 1
ATOM 4810 N N . ALA B 1 60 ? -3.795 -33.733 30.991 1.00 47.24 60 ALA B N 1
ATOM 4811 C CA . ALA B 1 60 ? -3.311 -35.066 30.652 1.00 44.27 60 ALA B CA 1
ATOM 4812 C C . ALA B 1 60 ? -1.793 -35.143 30.569 1.00 49.72 60 ALA B C 1
ATOM 4813 O O . ALA B 1 60 ? -1.264 -36.253 30.456 1.00 50.83 60 ALA B O 1
ATOM 4815 N N . ARG B 1 61 ? -1.078 -34.014 30.621 1.00 52.03 61 ARG B N 1
ATOM 4816 C CA . ARG B 1 61 ? 0.379 -34.090 30.575 1.00 55.15 61 ARG B CA 1
ATOM 4817 C C . ARG B 1 61 ? 0.959 -34.443 31.938 1.00 51.41 61 ARG B C 1
ATOM 4818 O O . ARG B 1 61 ? 1.848 -35.294 32.040 1.00 54.83 61 ARG B O 1
ATOM 4826 N N . TYR B 1 62 ? 0.476 -33.804 33.001 1.00 50.41 62 TYR B N 1
ATOM 4827 C CA . TYR B 1 62 ? 0.901 -34.233 34.329 1.00 60.52 62 TYR B CA 1
ATOM 4828 C C . TYR B 1 62 ? 0.340 -35.603 34.704 1.00 56.84 62 TYR B C 1
ATOM 4829 O O . TYR B 1 62 ? 0.865 -36.243 35.626 1.00 59.53 62 TYR B O 1
ATOM 4838 N N . PHE B 1 63 ? -0.705 -36.068 34.014 1.00 51.31 63 PHE B N 1
ATOM 4839 C CA . PHE B 1 63 ? -1.215 -37.410 34.261 1.00 51.52 63 PHE B CA 1
ATOM 4840 C C . PHE B 1 63 ? -0.320 -38.459 33.621 1.00 50.00 63 PHE B C 1
ATOM 4841 O O . PHE B 1 63 ? -0.073 -39.515 34.213 1.00 53.71 63 PHE B O 1
ATOM 4849 N N . LEU B 1 64 ? 0.175 -38.180 32.421 1.00 49.16 64 LEU B N 1
ATOM 4850 C CA . LEU B 1 64 ? 0.961 -39.163 31.687 1.00 53.14 64 LEU B CA 1
ATOM 4851 C C . LEU B 1 64 ? 2.373 -39.291 32.233 1.00 53.00 64 LEU B C 1
ATOM 4852 O O . LEU B 1 64 ? 2.956 -40.381 32.165 1.00 51.84 64 LEU B O 1
ATOM 4857 N N . HIS B 1 65 ? 2.935 -38.200 32.768 1.00 55.12 65 HIS B N 1
ATOM 4858 C CA . HIS B 1 65 ? 4.241 -38.276 33.421 1.00 59.77 65 HIS B CA 1
ATOM 4859 C C . HIS B 1 65 ? 4.154 -39.042 34.741 1.00 51.49 65 HIS B C 1
ATOM 4860 O O . HIS B 1 65 ? 5.023 -39.869 35.046 1.00 51.31 65 HIS B O 1
ATOM 4867 N N . ARG B 1 66 ? 3.115 -38.775 35.536 1.00 50.66 66 ARG B N 1
ATOM 4868 C CA . ARG B 1 66 ? 2.951 -39.463 36.814 1.00 56.98 66 ARG B CA 1
ATOM 4869 C C . ARG B 1 66 ? 2.778 -40.962 36.625 1.00 49.69 66 ARG B C 1
ATOM 4870 O O . ARG B 1 66 ? 3.299 -41.759 37.417 1.00 38.87 66 ARG B O 1
ATOM 4878 N N . GLN B 1 67 ? 2.026 -41.363 35.599 1.00 48.19 67 GLN B N 1
ATOM 4879 C CA . GLN B 1 67 ? 1.874 -42.768 35.246 1.00 45.71 67 GLN B CA 1
ATOM 4880 C C . GLN B 1 67 ? 3.064 -43.294 34.474 1.00 47.93 67 GLN B C 1
ATOM 4881 O O . GLN B 1 67 ? 3.105 -44.495 34.165 1.00 42.57 67 GLN B O 1
ATOM 4887 N N . ASP B 1 68 ? 4.024 -42.412 34.208 1.00 48.27 68 ASP B N 1
ATOM 4888 C CA . ASP B 1 68 ? 5.168 -42.628 33.331 1.00 51.46 68 ASP B CA 1
ATOM 4889 C C . ASP B 1 68 ? 4.770 -43.414 32.087 1.00 50.07 68 ASP B C 1
ATOM 4890 O O . ASP B 1 68 ? 5.301 -44.484 31.783 1.00 49.95 68 ASP B O 1
ATOM 4895 N N . ILE B 1 69 ? 3.813 -42.839 31.359 1.00 50.72 69 ILE B N 1
ATOM 4896 C CA . ILE B 1 69 ? 3.562 -43.235 29.979 1.00 49.36 69 ILE B CA 1
ATOM 4897 C C . ILE B 1 69 ? 3.552 -41.964 29.140 1.00 46.95 69 ILE B C 1
ATOM 4898 O O . ILE B 1 69 ? 2.600 -41.702 28.399 1.00 51.14 69 ILE B O 1
ATOM 4903 N N . PHE B 1 70 ? 4.621 -41.168 29.249 1.00 45.42 70 PHE B N 1
ATOM 4904 C CA . PHE B 1 70 ? 4.628 -39.822 28.694 1.00 48.69 70 PHE B CA 1
ATOM 4905 C C . PHE B 1 70 ? 5.069 -39.788 27.241 1.00 51.82 70 PHE B C 1
ATOM 4906 O O . PHE B 1 70 ? 4.625 -38.914 26.487 1.00 49.58 70 PHE B O 1
ATOM 4914 N N . GLU B 1 71 ? 5.909 -40.730 26.824 1.00 51.58 71 GLU B N 1
ATOM 4915 C CA . GLU B 1 71 ? 6.350 -40.814 25.441 1.00 52.40 71 GLU B CA 1
ATOM 4916 C C . GLU B 1 71 ? 5.300 -41.447 24.504 1.00 53.09 71 GLU B C 1
ATOM 4917 O O . GLU B 1 71 ? 5.668 -41.893 23.403 1.00 55.83 71 GLU B O 1
ATOM 4923 N N . THR B 1 72 ? 4.021 -41.471 24.898 1.00 50.35 72 THR B N 1
ATOM 4924 C CA . THR B 1 72 ? 2.965 -42.136 24.131 1.00 52.13 72 THR B CA 1
ATOM 4925 C C . THR B 1 72 ? 2.294 -41.148 23.173 1.00 48.62 72 THR B C 1
ATOM 4926 O O . THR B 1 72 ? 1.686 -40.162 23.619 1.00 45.03 72 THR B O 1
ATOM 4930 N N . GLU B 1 73 ? 2.400 -41.415 21.861 1.00 44.24 73 GLU B N 1
ATOM 4931 C CA . GLU B 1 73 ? 1.633 -40.665 20.862 1.00 50.41 73 GLU B CA 1
ATOM 4932 C C . GLU B 1 73 ? 0.154 -40.617 21.246 1.00 52.28 73 GLU B C 1
ATOM 4933 O O . GLU B 1 73 ? -0.409 -41.597 21.744 1.00 49.05 73 GLU B O 1
ATOM 4939 N N . TYR B 1 74 ? -0.497 -39.480 21.017 1.00 47.70 74 TYR B N 1
ATOM 4940 C CA . TYR B 1 74 ? -1.932 -39.536 21.239 1.00 49.52 74 TYR B CA 1
ATOM 4941 C C . TYR B 1 74 ? -2.693 -38.600 20.314 1.00 50.06 74 TYR B C 1
ATOM 4942 O O . TYR B 1 74 ? -2.286 -37.458 20.073 1.00 47.04 74 TYR B O 1
ATOM 4951 N N . TYR B 1 75 ? -3.781 -39.135 19.770 1.00 47.98 75 TYR B N 1
ATOM 4952 C CA . TYR B 1 75 ? -4.865 -38.341 19.228 1.00 52.28 75 TYR B CA 1
ATOM 4953 C C . TYR B 1 75 ? -5.842 -38.026 20.352 1.00 45.62 75 TYR B C 1
ATOM 4954 O O . TYR B 1 75 ? -6.178 -38.898 21.151 1.00 49.91 75 TYR B O 1
ATOM 4963 N N . SER B 1 76 ? -6.299 -36.780 20.416 1.00 46.57 76 SER B N 1
ATOM 4964 C CA . SER B 1 76 ? -7.189 -36.348 21.491 1.00 50.73 76 SER B CA 1
ATOM 4965 C C . SER B 1 76 ? -8.415 -35.649 20.903 1.00 52.12 76 SER B C 1
ATOM 4966 O O . SER B 1 76 ? -8.317 -34.524 20.398 1.00 50.92 76 SER B O 1
ATOM 4969 N N . VAL B 1 77 ? -9.565 -36.324 20.985 1.00 42.68 77 VAL B N 1
ATOM 4970 C CA . VAL B 1 77 ? -10.868 -35.814 20.571 1.00 47.47 77 VAL B CA 1
ATOM 4971 C C . VAL B 1 77 ? -11.054 -34.342 20.934 1.00 55.65 77 VAL B C 1
ATOM 4972 O O . VAL B 1 77 ? -11.514 -33.547 20.104 1.00 59.82 77 VAL B O 1
ATOM 4976 N N . PHE B 1 78 ? -10.692 -33.957 22.162 1.00 55.77 78 PHE B N 1
ATOM 4977 C CA . PHE B 1 78 ? -10.896 -32.573 22.581 1.00 52.88 78 PHE B CA 1
ATOM 4978 C C . PHE B 1 78 ? -9.831 -31.626 22.050 1.00 60.89 78 PHE B C 1
ATOM 4979 O O . PHE B 1 78 ? -10.122 -30.442 21.855 1.00 61.61 78 PHE B O 1
ATOM 4987 N N . ASP B 1 79 ? -8.599 -32.105 21.840 1.00 58.92 79 ASP B N 1
ATOM 4988 C CA . ASP B 1 79 ? -7.606 -31.300 21.135 1.00 58.26 79 ASP B CA 1
ATOM 4989 C C . ASP B 1 79 ? -8.185 -30.759 19.838 1.00 64.97 79 ASP B C 1
ATOM 4990 O O . ASP B 1 79 ? -8.211 -29.544 19.607 1.00 70.82 79 ASP B O 1
ATOM 4995 N N . GLU B 1 80 ? -8.663 -31.661 18.975 1.00 58.67 80 GLU B N 1
ATOM 4996 C CA . GLU B 1 80 ? -9.273 -31.218 17.730 1.00 58.65 80 GLU B CA 1
ATOM 4997 C C . GLU B 1 80 ? -10.423 -30.250 17.997 1.00 65.74 80 GLU B C 1
ATOM 4998 O O . GLU B 1 80 ? -10.509 -29.192 17.360 1.00 72.07 80 GLU B O 1
ATOM 5004 N N . ILE B 1 81 ? -11.286 -30.572 18.968 1.00 61.39 81 ILE B N 1
ATOM 5005 C CA . ILE B 1 81 ? -12.515 -29.807 19.165 1.00 60.06 81 ILE B CA 1
ATOM 5006 C C . ILE B 1 81 ? -12.197 -28.353 19.472 1.00 61.81 81 ILE B C 1
ATOM 5007 O O . ILE B 1 81 ? -12.810 -27.441 18.904 1.00 68.16 81 ILE B O 1
ATOM 5012 N N . GLN B 1 82 ? -11.229 -28.101 20.353 1.00 62.24 82 GLN B N 1
ATOM 5013 C CA . GLN B 1 82 ? -10.845 -26.727 20.656 1.00 66.51 82 GLN B CA 1
ATOM 5014 C C . GLN B 1 82 ? -9.609 -26.280 19.873 1.00 59.35 82 GLN B C 1
ATOM 5015 O O . GLN B 1 82 ? -8.946 -25.321 20.269 1.00 57.51 82 GLN B O 1
ATOM 5021 N N . ALA B 1 83 ? -9.306 -26.939 18.760 1.00 62.53 83 ALA B N 1
ATOM 5022 C CA . ALA B 1 83 ? -8.276 -26.491 17.820 1.00 70.65 83 ALA B CA 1
ATOM 5023 C C . ALA B 1 83 ? -6.959 -26.167 18.530 1.00 71.86 83 ALA B C 1
ATOM 5024 O O . ALA B 1 83 ? -6.440 -25.046 18.464 1.00 71.92 83 ALA B O 1
ATOM 5026 N N . VAL B 1 84 ? -6.416 -27.177 19.207 1.00 67.81 84 VAL B N 1
ATOM 5027 C CA . VAL B 1 84 ? -5.201 -27.021 20.000 1.00 63.12 84 VAL B CA 1
ATOM 5028 C C . VAL B 1 84 ? -4.009 -27.393 19.126 1.00 67.69 84 VAL B C 1
ATOM 5029 O O . VAL B 1 84 ? -3.818 -28.565 18.788 1.00 65.10 84 VAL B O 1
ATOM 5033 N N . GLU B 1 85 ? -3.186 -26.379 18.825 1.00 72.66 85 GLU B N 1
ATOM 5034 C CA . GLU B 1 85 ? -2.205 -26.414 17.739 1.00 73.82 85 GLU B CA 1
ATOM 5035 C C . GLU B 1 85 ? -1.214 -27.555 17.913 1.00 76.41 85 GLU B C 1
ATOM 5036 O O . GLU B 1 85 ? -0.923 -28.298 16.966 1.00 72.62 85 GLU B O 1
ATOM 5042 N N . SER B 1 86 ? -0.654 -27.672 19.112 1.00 74.62 86 SER B N 1
ATOM 5043 C CA . SER B 1 86 ? 0.490 -28.519 19.383 1.00 73.52 86 SER B CA 1
ATOM 5044 C C . SER B 1 86 ? 0.471 -28.866 20.863 1.00 72.48 86 SER B C 1
ATOM 5045 O O . SER B 1 86 ? -0.529 -28.650 21.554 1.00 71.61 86 SER B O 1
ATOM 5048 N N . ASN B 1 87 ? 1.594 -29.387 21.356 1.00 77.08 87 ASN B N 1
ATOM 5049 C CA . ASN B 1 87 ? 1.712 -29.804 22.744 1.00 69.57 87 ASN B CA 1
ATOM 5050 C C . ASN B 1 87 ? 2.863 -29.157 23.488 1.00 75.04 87 ASN B C 1
ATOM 5051 O O . ASN B 1 87 ? 3.079 -29.505 24.656 1.00 82.19 87 ASN B O 1
ATOM 5056 N N . ASP B 1 88 ? 3.625 -28.256 22.861 1.00 74.92 88 ASP B N 1
ATOM 5057 C CA . ASP B 1 88 ? 4.757 -27.660 23.563 1.00 77.56 88 ASP B CA 1
ATOM 5058 C C . ASP B 1 88 ? 4.258 -26.968 24.829 1.00 76.34 88 ASP B C 1
ATOM 5059 O O . ASP B 1 88 ? 3.441 -26.043 24.766 1.00 73.33 88 ASP B O 1
ATOM 5064 N N . MET B 1 89 ? 4.718 -27.459 25.981 1.00 74.48 89 MET B N 1
ATOM 5065 C CA . MET B 1 89 ? 4.189 -27.014 27.262 1.00 68.17 89 MET B CA 1
ATOM 5066 C C . MET B 1 89 ? 4.656 -25.602 27.606 1.00 72.34 89 MET B C 1
ATOM 5067 O O . MET B 1 89 ? 5.828 -25.256 27.433 1.00 80.76 89 MET B O 1
ATOM 5072 N N . GLN B 1 90 ? 3.719 -24.787 28.096 1.00 73.32 90 GLN B N 1
ATOM 5073 C CA . GLN B 1 90 ? 3.971 -23.433 28.587 1.00 74.73 90 GLN B CA 1
ATOM 5074 C C . GLN B 1 90 ? 3.448 -23.381 30.016 1.00 76.02 90 GLN B C 1
ATOM 5075 O O . GLN B 1 90 ? 2.232 -23.396 30.233 1.00 80.18 90 GLN B O 1
ATOM 5081 N N . VAL B 1 91 ? 4.318 -23.335 31.000 1.00 76.55 91 VAL B N 1
ATOM 5082 C CA . VAL B 1 91 ? 3.772 -23.177 32.341 1.00 84.61 91 VAL B CA 1
ATOM 5083 C C . VAL B 1 91 ? 3.517 -21.710 32.611 1.00 89.73 91 VAL B C 1
ATOM 5084 O O . VAL B 1 91 ? 4.303 -20.833 32.230 1.00 92.52 91 VAL B O 1
ATOM 5088 N N . LEU B 1 92 ? 2.410 -21.463 33.286 1.00 90.52 92 LEU B N 1
ATOM 5089 C CA . LEU B 1 92 ? 1.945 -20.133 33.608 1.00 92.23 92 LEU B CA 1
ATOM 5090 C C . LEU B 1 92 ? 2.288 -19.822 35.061 1.00 95.83 92 LEU B C 1
ATOM 5091 O O . LEU B 1 92 ? 2.270 -20.707 35.924 1.00 91.13 92 LEU B O 1
ATOM 5096 N N . GLN B 1 93 ? 2.642 -18.569 35.313 1.00 102.10 93 GLN B N 1
ATOM 5097 C CA . GLN B 1 93 ? 2.857 -18.069 36.656 1.00 102.70 93 GLN B CA 1
ATOM 5098 C C . GLN B 1 93 ? 1.673 -17.195 37.041 1.00 100.19 93 GLN B C 1
ATOM 5099 O O . GLN B 1 93 ? 1.036 -16.570 36.188 1.00 103.26 93 GLN B O 1
ATOM 5105 N N . ILE B 1 94 ? 1.377 -17.169 38.340 1.00 97.37 94 ILE B N 1
ATOM 5106 C CA . ILE B 1 94 ? 0.134 -16.578 38.816 1.00 95.90 94 ILE B CA 1
ATOM 5107 C C . ILE B 1 94 ? 0.023 -15.098 38.476 1.00 99.48 94 ILE B C 1
ATOM 5108 O O . ILE B 1 94 ? -1.089 -14.564 38.402 1.00 99.67 94 ILE B O 1
ATOM 5113 N N . LYS B 1 95 ? 1.152 -14.416 38.263 1.00 104.94 95 LYS B N 1
ATOM 5114 C CA . LYS B 1 95 ? 1.128 -13.016 37.852 1.00 107.22 95 LYS B CA 1
ATOM 5115 C C . LYS B 1 95 ? 0.954 -12.845 36.348 1.00 104.55 95 LYS B C 1
ATOM 5116 O O . LYS B 1 95 ? 0.623 -11.747 35.894 1.00 104.73 95 LYS B O 1
ATOM 5122 N N . ASP B 1 96 ? 1.165 -13.905 35.570 1.00 101.18 96 ASP B N 1
ATOM 5123 C CA . ASP B 1 96 ? 1.094 -13.808 34.117 1.00 102.75 96 ASP B CA 1
ATOM 5124 C C . ASP B 1 96 ? -0.311 -13.486 33.629 1.00 105.21 96 ASP B C 1
ATOM 5125 O O . ASP B 1 96 ? -0.476 -13.052 32.481 1.00 99.45 96 ASP B O 1
ATOM 5130 N N . LEU B 1 97 ? -1.324 -13.711 34.462 1.00 106.10 97 LEU B N 1
ATOM 5131 C CA . LEU B 1 97 ? -2.711 -13.673 34.020 1.00 106.68 97 LEU B CA 1
ATOM 5132 C C . LEU B 1 97 ? -3.217 -12.241 33.872 1.00 109.01 97 LEU B C 1
ATOM 5133 O O . LEU B 1 97 ? -2.629 -11.286 34.390 1.00 111.22 97 LEU B O 1
ATOM 5138 N N . GLU B 1 98 ? -4.329 -12.104 33.149 1.00 109.31 98 GLU B N 1
ATOM 5139 C CA . GLU B 1 98 ? -5.064 -10.846 33.163 1.00 107.65 98 GLU B CA 1
ATOM 5140 C C . GLU B 1 98 ? -5.592 -10.615 34.573 1.00 104.65 98 GLU B C 1
ATOM 5141 O O . GLU B 1 98 ? -6.321 -11.447 35.128 1.00 102.96 98 GLU B O 1
ATOM 5147 N N . TRP B 1 99 ? -5.160 -9.521 35.184 1.00 101.63 99 TRP B N 1
ATOM 5148 C CA . TRP B 1 99 ? -5.456 -9.274 36.580 1.00 103.14 99 TRP B CA 1
ATOM 5149 C C . TRP B 1 99 ? -5.889 -7.833 36.768 1.00 105.76 99 TRP B C 1
ATOM 5150 O O . TRP B 1 99 ? -5.327 -6.915 36.161 1.00 100.43 99 TRP B O 1
ATOM 5161 N N . GLU B 1 100 ? -6.906 -7.661 37.612 1.00 110.00 100 GLU B N 1
ATOM 5162 C CA . GLU B 1 100 ? -7.453 -6.366 37.990 1.00 114.32 100 GLU B CA 1
ATOM 5163 C C . GLU B 1 100 ? -6.343 -5.392 38.366 1.00 115.69 100 GLU B C 1
ATOM 5164 O O . GLU B 1 100 ? -5.282 -5.813 38.835 1.00 118.96 100 GLU B O 1
ATOM 5170 N N . ASP B 1 101 ? -6.552 -4.094 38.147 1.00 119.44 101 ASP B N 1
ATOM 5171 C CA . ASP B 1 101 ? -5.695 -3.092 38.778 1.00 115.81 101 ASP B CA 1
ATOM 5172 C C . ASP B 1 101 ? -5.713 -3.228 40.304 1.00 114.98 101 ASP B C 1
ATOM 5173 O O . ASP B 1 101 ? -4.678 -3.071 40.963 1.00 110.94 101 ASP B O 1
ATOM 5178 N N . ASP B 1 102 ? -6.878 -3.540 40.883 1.00 113.76 102 ASP B N 1
ATOM 5179 C CA . ASP B 1 102 ? -7.066 -3.513 42.332 1.00 112.18 102 ASP B CA 1
ATOM 5180 C C . ASP B 1 102 ? -6.506 -4.734 43.045 1.00 115.35 102 ASP B C 1
ATOM 5181 O O . ASP B 1 102 ? -6.411 -4.718 44.278 1.00 113.33 102 ASP B O 1
ATOM 5186 N N . CYS B 1 103 ? -6.159 -5.790 42.316 1.00 116.47 103 CYS B N 1
ATOM 5187 C CA . CYS B 1 103 ? -6.043 -7.113 42.916 1.00 109.37 103 CYS B CA 1
ATOM 5188 C C . CYS B 1 103 ? -4.947 -7.185 43.976 1.00 109.26 103 CYS B C 1
ATOM 5189 O O . CYS B 1 103 ? -3.758 -7.012 43.678 1.00 107.85 103 CYS B O 1
ATOM 5192 N N . GLU B 1 104 ? -5.363 -7.438 45.216 1.00 106.83 104 GLU B N 1
ATOM 5193 C CA . GLU B 1 104 ? -4.482 -8.025 46.206 1.00 104.45 104 GLU B CA 1
ATOM 5194 C C . GLU B 1 104 ? -4.183 -9.480 45.834 1.00 102.67 104 GLU B C 1
ATOM 5195 O O . GLU B 1 104 ? -4.809 -10.072 44.950 1.00 103.67 104 GLU B O 1
ATOM 5201 N N . PHE B 1 105 ? -3.223 -10.068 46.544 1.00 98.20 105 PHE B N 1
ATOM 5202 C CA . PHE B 1 105 ? -2.882 -11.474 46.342 1.00 92.92 105 PHE B CA 1
ATOM 5203 C C . PHE B 1 105 ? -2.474 -12.029 47.704 1.00 93.14 105 PHE B C 1
ATOM 5204 O O . PHE B 1 105 ? -1.354 -11.783 48.162 1.00 99.72 105 PHE B O 1
ATOM 5212 N N . ILE B 1 106 ? -3.373 -12.770 48.340 1.00 89.72 106 ILE B N 1
ATOM 5213 C CA . ILE B 1 106 ? -3.176 -13.251 49.706 1.00 91.31 106 ILE B CA 1
ATOM 5214 C C . ILE B 1 106 ? -2.885 -14.757 49.673 1.00 92.44 106 ILE B C 1
ATOM 5215 O O . ILE B 1 106 ? -3.789 -15.579 49.463 1.00 90.19 106 ILE B O 1
ATOM 5220 N N . TYR B 1 107 ? -1.617 -15.117 49.896 1.00 89.13 107 TYR B N 1
ATOM 5221 C CA . TYR B 1 107 ? -1.131 -16.477 49.689 1.00 85.62 107 TYR B CA 1
ATOM 5222 C C . TYR B 1 107 ? -1.329 -17.315 50.949 1.00 85.84 107 TYR B C 1
ATOM 5223 O O . TYR B 1 107 ? -1.029 -16.858 52.056 1.00 89.46 107 TYR B O 1
ATOM 5232 N N . THR B 1 108 ? -1.841 -18.533 50.781 1.00 86.09 108 THR B N 1
ATOM 5233 C CA . THR B 1 108 ? -2.196 -19.426 51.875 1.00 84.98 108 THR B CA 1
ATOM 5234 C C . THR B 1 108 ? -1.597 -20.814 51.671 1.00 84.31 108 THR B C 1
ATOM 5235 O O . THR B 1 108 ? -1.228 -21.182 50.550 1.00 87.72 108 THR B O 1
ATOM 5239 N N . PRO B 1 109 ? -1.471 -21.607 52.749 1.00 79.51 109 PRO B N 1
ATOM 5240 C CA . PRO B 1 109 ? -1.005 -23.004 52.612 1.00 81.51 109 PRO B CA 1
ATOM 5241 C C . PRO B 1 109 ? -1.726 -23.844 51.562 1.00 83.66 109 PRO B C 1
ATOM 5242 O O . PRO B 1 109 ? -1.108 -24.737 50.967 1.00 83.68 109 PRO B O 1
ATOM 5246 N N . PHE B 1 110 ? -3.017 -23.619 51.340 1.00 81.60 110 PHE B N 1
ATOM 5247 C CA . PHE B 1 110 ? -3.785 -24.463 50.433 1.00 79.18 110 PHE B CA 1
ATOM 5248 C C . PHE B 1 110 ? -3.890 -23.884 49.027 1.00 78.69 110 PHE B C 1
ATOM 5249 O O . PHE B 1 110 ? -3.798 -24.633 48.048 1.00 76.51 110 PHE B O 1
ATOM 5257 N N . LEU B 1 111 ? -4.072 -22.571 48.902 1.00 81.37 111 LEU B N 1
ATOM 5258 C CA . LEU B 1 111 ? -4.292 -21.935 47.607 1.00 80.00 111 LEU B CA 1
ATOM 5259 C C . LEU B 1 111 ? -4.179 -20.426 47.767 1.00 84.95 111 LEU B C 1
ATOM 5260 O O . LEU B 1 111 ? -4.369 -19.883 48.860 1.00 89.36 111 LEU B O 1
ATOM 5265 N N . ILE B 1 112 ? -3.886 -19.753 46.653 1.00 85.66 112 ILE B N 1
ATOM 5266 C CA . ILE B 1 112 ? -3.963 -18.298 46.616 1.00 86.30 112 ILE B CA 1
ATOM 5267 C C . ILE B 1 112 ? -5.418 -17.851 46.654 1.00 84.30 112 ILE B C 1
ATOM 5268 O O . ILE B 1 112 ? -6.307 -18.496 46.085 1.00 82.18 112 ILE B O 1
ATOM 5273 N N . ILE B 1 113 ? -5.671 -16.718 47.302 1.00 82.33 113 ILE B N 1
ATOM 5274 C CA . ILE B 1 113 ? -6.970 -16.066 47.214 1.00 84.53 113 ILE B CA 1
ATOM 5275 C C . ILE B 1 113 ? -6.712 -14.651 46.722 1.00 91.23 113 ILE B C 1
ATOM 5276 O O . ILE B 1 113 ? -5.940 -13.902 47.341 1.00 92.54 113 ILE B O 1
ATOM 5281 N N . VAL B 1 114 ? -7.299 -14.305 45.576 1.00 96.43 114 VAL B N 1
ATOM 5282 C CA . VAL B 1 114 ? -7.066 -13.006 44.943 1.00 99.14 114 VAL B CA 1
ATOM 5283 C C . VAL B 1 114 ? -8.218 -12.061 45.242 1.00 101.26 114 VAL B C 1
ATOM 5284 O O . VAL B 1 114 ? -9.393 -12.462 45.232 1.00 99.17 114 VAL B O 1
ATOM 5288 N N . ARG B 1 115 ? -7.880 -10.800 45.484 1.00 104.87 115 ARG B N 1
ATOM 5289 C CA . ARG B 1 115 ? -8.863 -9.743 45.622 1.00 105.50 115 ARG B CA 1
ATOM 5290 C C . ARG B 1 115 ? -8.223 -8.456 45.093 1.00 107.93 115 ARG B C 1
ATOM 5291 O O . ARG B 1 115 ? -7.703 -7.633 45.861 1.00 109.61 115 ARG B O 1
ATOM 5299 N N . GLY B 1 118 ? -13.770 -5.448 50.970 1.00 110.59 118 GLY B N 1
ATOM 5300 C CA . GLY B 1 118 ? -14.512 -6.669 51.228 1.00 114.49 118 GLY B CA 1
ATOM 5301 C C . GLY B 1 118 ? -15.306 -7.145 50.021 1.00 114.16 118 GLY B C 1
ATOM 5302 O O . GLY B 1 118 ? -16.354 -7.765 50.134 1.00 108.37 118 GLY B O 1
ATOM 5303 N N . GLN B 1 119 ? -14.785 -6.794 48.848 1.00 113.10 119 GLN B N 1
ATOM 5304 C CA . GLN B 1 119 ? -15.209 -7.234 47.518 1.00 113.96 119 GLN B CA 1
ATOM 5305 C C . GLN B 1 119 ? -14.426 -8.469 47.042 1.00 111.73 119 GLN B C 1
ATOM 5306 O O . GLN B 1 119 ? -13.919 -8.485 45.916 1.00 114.10 119 GLN B O 1
ATOM 5312 N N . LEU B 1 120 ? -14.351 -9.525 47.871 1.00 107.71 120 LEU B N 1
ATOM 5313 C CA . LEU B 1 120 ? -13.712 -10.812 47.556 1.00 102.85 120 LEU B CA 1
ATOM 5314 C C . LEU B 1 120 ? -13.877 -11.267 46.107 1.00 100.03 120 LEU B C 1
ATOM 5315 O O . LEU B 1 120 ? -14.979 -11.192 45.554 1.00 95.99 120 LEU B O 1
ATOM 5320 N N . TYR B 1 121 ? -12.810 -11.787 45.493 1.00 100.79 121 TYR B N 1
ATOM 5321 C CA . TYR B 1 121 ? -12.820 -11.986 44.043 1.00 100.94 121 TYR B CA 1
ATOM 5322 C C . TYR B 1 121 ? -12.674 -13.445 43.619 1.00 96.79 121 TYR B C 1
ATOM 5323 O O . TYR B 1 121 ? -13.658 -14.067 43.211 1.00 95.08 121 TYR B O 1
ATOM 5332 N N . ALA B 1 122 ? -11.464 -13.999 43.678 1.00 93.51 122 ALA B N 1
ATOM 5333 C CA . ALA B 1 122 ? -11.242 -15.292 43.053 1.00 89.88 122 ALA B CA 1
ATOM 5334 C C . ALA B 1 122 ? -10.339 -16.156 43.936 1.00 84.94 122 ALA B C 1
ATOM 5335 O O . ALA B 1 122 ? -9.955 -15.772 45.046 1.00 79.04 122 ALA B O 1
ATOM 5337 N N . HIS B 1 123 ? -10.010 -17.348 43.406 1.00 82.64 123 HIS B N 1
ATOM 5338 C CA . HIS B 1 123 ? -9.322 -18.438 44.106 1.00 80.47 123 HIS B CA 1
ATOM 5339 C C . HIS B 1 123 ? -8.451 -19.156 43.069 1.00 81.87 123 HIS B C 1
ATOM 5340 O O . HIS B 1 123 ? -8.919 -20.030 42.344 1.00 81.65 123 HIS B O 1
ATOM 5347 N N . VAL B 1 124 ? -7.179 -18.779 43.001 1.00 82.32 124 VAL B N 1
ATOM 5348 C CA . VAL B 1 124 ? -6.240 -19.525 42.167 1.00 76.37 124 VAL B CA 1
ATOM 5349 C C . VAL B 1 124 ? -5.922 -20.853 42.855 1.00 80.68 124 VAL B C 1
ATOM 5350 O O . VAL B 1 124 ? -5.550 -20.892 44.041 1.00 78.90 124 VAL B O 1
ATOM 5354 N N . GLU B 1 125 ? -6.107 -21.954 42.128 1.00 79.18 125 GLU B N 1
ATOM 5355 C CA . GLU B 1 125 ? -5.908 -23.281 42.687 1.00 78.60 125 GLU B CA 1
ATOM 5356 C C . GLU B 1 125 ? -4.879 -24.043 41.862 1.00 76.03 125 GLU B C 1
ATOM 5357 O O . GLU B 1 125 ? -4.666 -23.741 40.683 1.00 72.18 125 GLU B O 1
ATOM 5363 N N . PHE B 1 126 ? -4.259 -25.052 42.487 1.00 73.46 126 PHE B N 1
ATOM 5364 C CA . PHE B 1 126 ? -3.153 -25.770 41.868 1.00 72.81 126 PHE B CA 1
ATOM 5365 C C . PHE B 1 126 ? -3.365 -27.279 41.848 1.00 67.58 126 PHE B C 1
ATOM 5366 O O . PHE B 1 126 ? -3.967 -27.861 42.754 1.00 64.02 126 PHE B O 1
ATOM 5374 N N . GLY B 1 127 ? -2.822 -27.906 40.796 1.00 66.52 127 GLY B N 1
ATOM 5375 C CA . GLY B 1 127 ? -2.768 -29.348 40.680 1.00 62.63 127 GLY B CA 1
ATOM 5376 C C . GLY B 1 127 ? -1.613 -29.928 41.469 1.00 65.54 127 GLY B C 1
ATOM 5377 O O . GLY B 1 127 ? -0.864 -29.217 42.141 1.00 67.13 127 GLY B O 1
ATOM 5378 N N . VAL B 1 128 ? -1.451 -31.254 41.358 1.00 67.70 128 VAL B N 1
ATOM 5379 C CA . VAL B 1 128 ? -0.604 -31.990 42.307 1.00 69.46 128 VAL B CA 1
ATOM 5380 C C . VAL B 1 128 ? 0.847 -31.528 42.229 1.00 61.41 128 VAL B C 1
ATOM 5381 O O . VAL B 1 128 ? 1.548 -31.469 43.246 1.00 60.77 128 VAL B O 1
ATOM 5385 N N . GLU B 1 129 ? 1.317 -31.188 41.029 1.00 60.44 129 GLU B N 1
ATOM 5386 C CA . GLU B 1 129 ? 2.690 -30.744 40.846 1.00 58.65 129 GLU B CA 1
ATOM 5387 C C . GLU B 1 129 ? 2.859 -29.257 41.097 1.00 57.07 129 GLU B C 1
ATOM 5388 O O . GLU B 1 129 ? 3.982 -28.754 40.991 1.00 52.36 129 GLU B O 1
ATOM 5394 N N . GLY B 1 130 ? 1.775 -28.550 41.422 1.00 55.55 130 GLY B N 1
ATOM 5395 C CA . GLY B 1 130 ? 1.822 -27.136 41.712 1.00 58.81 130 GLY B CA 1
ATOM 5396 C C . GLY B 1 130 ? 1.495 -26.209 40.558 1.00 65.49 130 GLY B C 1
ATOM 5397 O O . GLY B 1 130 ? 1.612 -24.987 40.721 1.00 68.39 130 GLY B O 1
ATOM 5398 N N . PHE B 1 131 ? 1.106 -26.736 39.399 1.00 61.75 131 PHE B N 1
ATOM 5399 C CA . PHE B 1 131 ? 0.690 -25.876 38.299 1.00 69.89 131 PHE B CA 1
ATOM 5400 C C . PHE B 1 131 ? -0.693 -25.295 38.580 1.00 69.70 131 PHE B C 1
ATOM 5401 O O . PHE B 1 131 ? -1.495 -25.876 39.316 1.00 64.35 131 PHE B O 1
ATOM 5409 N N . ILE B 1 132 ? -0.976 -24.142 37.976 1.00 71.69 132 ILE B N 1
ATOM 5410 C CA . ILE B 1 132 ? -2.298 -23.536 38.117 1.00 74.68 132 ILE B CA 1
ATOM 5411 C C . ILE B 1 132 ? -3.331 -24.483 37.517 1.00 67.22 132 ILE B C 1
ATOM 5412 O O . ILE B 1 132 ? -3.384 -24.677 36.299 1.00 66.13 132 ILE B O 1
ATOM 5417 N N . SER B 1 133 ? -4.147 -25.094 38.369 1.00 67.83 133 SER B N 1
ATOM 5418 C CA . SER B 1 133 ? -5.156 -26.034 37.889 1.00 71.13 133 SER B CA 1
ATOM 5419 C C . SER B 1 133 ? -6.394 -25.304 37.382 1.00 66.01 133 SER B C 1
ATOM 5420 O O . SER B 1 133 ? -6.874 -25.562 36.269 1.00 58.93 133 SER B O 1
ATOM 5423 N N . PHE B 1 134 ? -6.917 -24.390 38.192 1.00 67.77 134 PHE B N 1
ATOM 5424 C CA . PHE B 1 134 ? -8.111 -23.632 37.851 1.00 67.25 134 PHE B CA 1
ATOM 5425 C C . PHE B 1 134 ? -8.195 -22.413 38.763 1.00 68.33 134 PHE B C 1
ATOM 5426 O O . PHE B 1 134 ? -7.430 -22.266 39.723 1.00 71.24 134 PHE B O 1
ATOM 5434 N N . ILE B 1 135 ? -9.139 -21.533 38.436 1.00 68.30 135 ILE B N 1
ATOM 5435 C CA . ILE B 1 135 ? -9.486 -20.382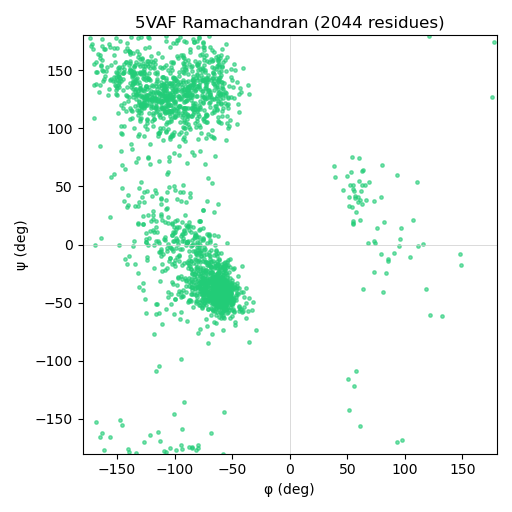 39.261 1.00 72.85 135 ILE B CA 1
ATOM 5436 C C . ILE B 1 135 ? -11.006 -20.314 39.357 1.00 74.24 135 ILE B C 1
ATOM 5437 O O . ILE B 1 135 ? -11.703 -20.393 38.337 1.00 67.16 135 ILE B O 1
ATOM 5442 N N . LYS B 1 136 ? -11.515 -20.201 40.585 1.00 76.74 136 LYS B N 1
ATOM 5443 C CA . LYS B 1 136 ? -12.924 -19.924 40.847 1.00 76.44 136 LYS B CA 1
ATOM 5444 C C . LYS B 1 136 ? -13.120 -18.414 40.929 1.00 80.05 136 LYS B C 1
ATOM 5445 O O . LYS B 1 136 ? -12.422 -17.749 41.696 1.00 86.54 136 LYS B O 1
ATOM 5451 N N . PHE B 1 137 ? -14.077 -17.872 40.178 1.00 76.57 137 PHE B N 1
ATOM 5452 C CA . PHE B 1 137 ? -14.382 -16.446 40.232 1.00 78.57 137 PHE B CA 1
ATOM 5453 C C . PHE B 1 137 ? -15.660 -16.207 41.027 1.00 82.75 137 PHE B C 1
ATOM 5454 O O . PHE B 1 137 ? -16.631 -16.953 40.890 1.00 86.91 137 PHE B O 1
ATOM 5462 N N . PHE B 1 138 ? -15.658 -15.167 41.864 1.00 89.49 138 PHE B N 1
ATOM 5463 C CA . PHE B 1 138 ? -16.787 -14.860 42.736 1.00 91.80 138 PHE B CA 1
ATOM 5464 C C . PHE B 1 138 ? -17.363 -13.482 42.422 1.00 95.64 138 PHE B C 1
ATOM 5465 O O . PHE B 1 138 ? -16.694 -12.610 41.855 1.00 94.79 138 PHE B O 1
ATOM 5473 N N . LYS B 1 139 ? -18.630 -13.308 42.799 1.00 97.47 139 LYS B N 1
ATOM 5474 C CA . LYS B 1 139 ? -19.273 -12.002 42.879 1.00 101.47 139 LYS B CA 1
ATOM 5475 C C . LYS B 1 139 ? -20.323 -12.117 43.971 1.00 103.26 139 LYS B C 1
ATOM 5476 O O . LYS B 1 139 ? -21.143 -13.044 43.943 1.00 97.57 139 LYS B O 1
ATOM 5482 N N . ASP B 1 140 ? -20.286 -11.172 44.915 1.00 108.96 140 ASP B N 1
ATOM 5483 C CA . ASP B 1 140 ? -20.770 -11.384 46.276 1.00 105.52 140 ASP B CA 1
ATOM 5484 C C . ASP B 1 140 ? -19.945 -12.504 46.902 1.00 103.96 140 ASP B C 1
ATOM 5485 O O . ASP B 1 140 ? -18.807 -12.744 46.479 1.00 105.02 140 ASP B O 1
ATOM 5490 N N . ASP B 1 141 ? -20.485 -13.183 47.913 1.00 99.74 141 ASP B N 1
ATOM 5491 C CA . ASP B 1 141 ? -19.841 -14.386 48.442 1.00 94.93 141 ASP B CA 1
ATOM 5492 C C . ASP B 1 141 ? -20.334 -15.632 47.725 1.00 94.10 141 ASP B C 1
ATOM 5493 O O . ASP B 1 141 ? -20.493 -16.698 48.328 1.00 93.30 141 ASP B O 1
ATOM 5498 N N . GLN B 1 142 ? -20.565 -15.494 46.416 1.00 95.81 142 GLN B N 1
ATOM 5499 C CA . GLN B 1 142 ? -21.185 -16.493 45.557 1.00 93.47 142 GLN B CA 1
ATOM 5500 C C . GLN B 1 142 ? -20.242 -16.821 44.407 1.00 90.94 142 GLN B C 1
ATOM 5501 O O . GLN B 1 142 ? -19.554 -15.932 43.891 1.00 91.49 142 GLN B O 1
ATOM 5507 N N . LEU B 1 143 ? -20.211 -18.094 43.998 1.00 85.25 143 LEU B N 1
ATOM 5508 C CA . LEU B 1 143 ? -19.353 -18.514 42.889 1.00 86.17 143 LEU B CA 1
ATOM 5509 C C . LEU B 1 143 ? -20.046 -18.242 41.553 1.00 84.80 143 LEU B C 1
ATOM 5510 O O . LEU B 1 143 ? -21.116 -18.796 41.270 1.00 85.19 143 LEU B O 1
ATOM 5515 N N . GLU B 1 144 ? -19.423 -17.402 40.727 1.00 80.70 144 GLU B N 1
ATOM 5516 C CA . GLU B 1 144 ? -19.974 -16.996 39.442 1.00 79.68 144 GLU B CA 1
ATOM 5517 C C . GLU B 1 144 ? -19.375 -17.770 38.273 1.00 80.22 144 GLU B C 1
ATOM 5518 O O . GLU B 1 144 ? -20.111 -18.266 37.417 1.00 80.54 144 GLU B O 1
ATOM 5524 N N . LYS B 1 145 ? -18.054 -17.905 38.227 1.00 76.29 145 LYS B N 1
ATOM 5525 C CA . LYS B 1 145 ? -17.393 -18.377 37.020 1.00 75.18 145 LYS B CA 1
ATOM 5526 C C . LYS B 1 145 ? -16.142 -19.157 37.403 1.00 77.96 145 LYS B C 1
ATOM 5527 O O . LYS B 1 145 ? -15.433 -18.776 38.335 1.00 82.61 145 LYS B O 1
ATOM 5533 N N . LEU B 1 146 ? -15.879 -20.253 36.690 1.00 78.72 146 LEU B N 1
ATOM 5534 C CA . LEU B 1 146 ? -14.729 -21.110 36.968 1.00 71.14 146 LEU B CA 1
ATOM 5535 C C . LEU B 1 146 ? -13.895 -21.279 35.709 1.00 69.89 146 LEU B C 1
ATOM 5536 O O . LEU B 1 146 ? -14.436 -21.557 34.631 1.00 65.02 146 LEU B O 1
ATOM 5541 N N . ASN B 1 147 ? -12.575 -21.141 35.860 1.00 76.18 147 ASN B N 1
ATOM 5542 C CA . ASN B 1 147 ? -11.628 -21.158 34.748 1.00 74.67 147 ASN B CA 1
ATOM 5543 C C . ASN B 1 147 ? -10.735 -22.393 34.858 1.00 69.75 147 ASN B C 1
ATOM 5544 O O . ASN B 1 147 ? -9.729 -22.375 35.568 1.00 69.50 147 ASN B O 1
ATOM 5549 N N . ILE B 1 148 ? -11.098 -23.457 34.140 1.00 66.17 148 ILE B N 1
ATOM 5550 C CA . ILE B 1 148 ? -10.240 -24.631 34.039 1.00 61.99 148 ILE B CA 1
ATOM 5551 C C . ILE B 1 148 ? -9.044 -24.301 33.159 1.00 62.94 148 ILE B C 1
ATOM 5552 O O . ILE B 1 148 ? -9.204 -23.847 32.017 1.00 62.58 148 ILE B O 1
ATOM 5557 N N . PHE B 1 149 ? -7.840 -24.534 33.676 1.00 64.06 149 PHE B N 1
ATOM 5558 C CA . PHE B 1 149 ? -6.609 -24.287 32.930 1.00 61.89 149 PHE B CA 1
ATOM 5559 C C . PHE B 1 149 ? -6.063 -25.574 32.338 1.00 60.09 149 PHE B C 1
ATOM 5560 O O . PHE B 1 149 ? -5.931 -26.581 33.037 1.00 58.45 149 PHE B O 1
ATOM 5568 N N . ASP B 1 150 ? -5.734 -25.534 31.055 1.00 62.22 150 ASP B N 1
ATOM 5569 C CA . ASP B 1 150 ? -4.923 -26.594 30.487 1.00 62.34 150 ASP B CA 1
ATOM 5570 C C . ASP B 1 150 ? -3.536 -26.555 31.118 1.00 67.23 150 ASP B C 1
ATOM 5571 O O . ASP B 1 150 ? -3.017 -25.491 31.481 1.00 66.32 150 ASP B O 1
ATOM 5576 N N . ASP B 1 151 ? -2.943 -27.734 31.276 1.00 69.13 151 ASP B N 1
ATOM 5577 C CA . ASP B 1 151 ? -1.622 -27.809 31.886 1.00 69.99 151 ASP B CA 1
ATOM 5578 C C . ASP B 1 151 ? -0.500 -27.446 30.916 1.00 70.57 151 ASP B C 1
ATOM 5579 O O . ASP B 1 151 ? 0.667 -27.407 31.325 1.00 75.88 151 ASP B O 1
ATOM 5584 N N . ARG B 1 152 ? -0.816 -27.206 29.644 1.00 68.43 152 ARG B N 1
ATOM 5585 C CA . ARG B 1 152 ? 0.125 -26.563 28.738 1.00 69.93 152 ARG B CA 1
ATOM 5586 C C . ARG B 1 152 ? -0.061 -25.053 28.712 1.00 71.31 152 ARG B C 1
ATOM 5587 O O . ARG B 1 152 ? 0.495 -24.383 27.833 1.00 71.02 152 ARG B O 1
ATOM 5595 N N . GLY B 1 153 ? -0.848 -24.517 29.647 1.00 70.92 153 GLY B N 1
ATOM 5596 C CA . GLY B 1 153 ? -0.787 -23.120 30.028 1.00 69.11 153 GLY B CA 1
ATOM 5597 C C . GLY B 1 153 ? -1.721 -22.172 29.313 1.00 71.14 153 GLY B C 1
ATOM 5598 O O . GLY B 1 153 ? -1.259 -21.226 28.669 1.00 80.06 153 GLY B O 1
ATOM 5599 N N . PHE B 1 154 ? -3.027 -22.401 29.421 1.00 69.14 154 PHE B N 1
ATOM 5600 C CA . PHE B 1 154 ? -4.031 -21.466 28.925 1.00 65.95 154 PHE B CA 1
ATOM 5601 C C . PHE B 1 154 ? -5.378 -21.928 29.447 1.00 63.27 154 PHE B C 1
ATOM 5602 O O . PHE B 1 154 ? -5.562 -23.106 29.763 1.00 62.83 154 PHE B O 1
ATOM 5610 N N . VAL B 1 155 ? -6.314 -20.984 29.546 1.00 66.36 155 VAL B N 1
ATOM 5611 C CA . VAL B 1 155 ? -7.683 -21.311 29.934 1.00 63.72 155 VAL B CA 1
ATOM 5612 C C . VAL B 1 155 ? -8.309 -22.185 28.852 1.00 65.53 155 VAL B C 1
ATOM 5613 O O . VAL B 1 155 ? -8.426 -21.772 27.692 1.00 68.79 155 VAL B O 1
ATOM 5617 N N . SER B 1 156 ? -8.709 -23.403 29.231 1.00 60.34 156 SER B N 1
ATOM 5618 C CA . SER B 1 156 ? -9.294 -24.381 28.321 1.00 57.26 156 SER B CA 1
ATOM 5619 C C . SER B 1 156 ? -10.811 -24.336 28.327 1.00 63.02 156 SER B C 1
ATOM 5620 O O . SER B 1 156 ? -11.438 -24.361 27.262 1.00 61.89 156 SER B O 1
ATOM 5623 N N . SER B 1 157 ? -11.407 -24.277 29.520 1.00 64.18 157 SER B N 1
ATOM 5624 C CA . SER B 1 157 ? -12.850 -24.221 29.692 1.00 63.24 157 SER B CA 1
ATOM 5625 C C . SER B 1 157 ? -13.216 -23.084 30.619 1.00 68.64 157 SER B C 1
ATOM 5626 O O . SER B 1 157 ? -12.482 -22.759 31.555 1.00 77.79 157 SER B O 1
ATOM 5629 N N . ILE B 1 158 ? -14.378 -22.506 30.369 1.00 64.56 158 ILE B N 1
ATOM 5630 C CA . ILE B 1 158 ? -15.044 -21.648 31.332 1.00 67.57 158 ILE B CA 1
ATOM 5631 C C . ILE B 1 158 ? -16.401 -22.272 31.588 1.00 67.08 158 ILE B C 1
ATOM 5632 O O . ILE B 1 158 ? -17.108 -22.630 30.640 1.00 68.88 158 ILE B O 1
ATOM 5637 N N . VAL B 1 159 ? -16.750 -22.443 32.853 1.00 62.88 159 VAL B N 1
ATOM 5638 C CA . VAL B 1 159 ? -18.090 -22.867 33.213 1.00 66.12 159 VAL B CA 1
ATOM 5639 C C . VAL B 1 159 ? -18.718 -21.727 33.995 1.00 67.08 159 VAL B C 1
ATOM 5640 O O . VAL B 1 159 ? -18.127 -21.225 34.959 1.00 68.89 159 VAL B O 1
ATOM 5644 N N . TYR B 1 160 ? -19.880 -21.276 33.543 1.00 65.36 160 TYR B N 1
ATOM 5645 C CA . TYR B 1 160 ? -20.564 -20.165 34.179 1.00 67.81 160 TYR B CA 1
ATOM 5646 C C . TYR B 1 160 ? -21.623 -20.693 35.136 1.00 70.31 160 TYR B C 1
ATOM 5647 O O . TYR B 1 160 ? -22.051 -21.845 35.057 1.00 71.83 160 TYR B O 1
ATOM 5656 N N . TYR B 1 161 ? -22.029 -19.837 36.062 1.00 73.57 161 TYR B N 1
ATOM 5657 C CA . TYR B 1 161 ? -22.968 -20.220 37.101 1.00 73.70 161 TYR B CA 1
ATOM 5658 C C . TYR B 1 161 ? -24.036 -19.145 37.253 1.00 72.90 161 TYR B C 1
ATOM 5659 O O . TYR B 1 161 ? -23.782 -17.953 37.049 1.00 71.77 161 TYR B O 1
ATOM 5668 N N . GLU B 1 162 ? -25.245 -19.583 37.593 1.00 77.96 162 GLU B N 1
ATOM 5669 C CA . GLU B 1 162 ? -26.285 -18.699 38.096 1.00 81.01 162 GLU B CA 1
ATOM 5670 C C . GLU B 1 162 ? -26.913 -19.372 39.306 1.00 79.28 162 GLU B C 1
ATOM 5671 O O . GLU B 1 162 ? -27.079 -20.595 39.325 1.00 74.75 162 GLU B O 1
ATOM 5677 N N . ASP B 1 163 ? -27.205 -18.572 40.337 1.00 86.07 163 ASP B N 1
ATOM 5678 C CA . ASP B 1 163 ? -27.709 -19.064 41.626 1.00 90.25 163 ASP B CA 1
ATOM 5679 C C . ASP B 1 163 ? -26.778 -20.115 42.231 1.00 85.79 163 ASP B C 1
ATOM 5680 O O . ASP B 1 163 ? -27.179 -20.890 43.110 1.00 83.61 163 ASP B O 1
ATOM 5685 N N . GLY B 1 164 ? -25.533 -20.161 41.766 1.00 84.56 164 GLY B N 1
ATOM 5686 C CA . GLY B 1 164 ? -24.609 -21.182 42.214 1.00 92.12 164 GLY B CA 1
ATOM 5687 C C . GLY B 1 164 ? -24.968 -22.579 41.744 1.00 85.76 164 GLY B C 1
ATOM 5688 O O . GLY B 1 164 ? -25.111 -23.499 42.556 1.00 85.94 164 GLY B O 1
ATOM 5689 N N . GLN B 1 165 ? -25.146 -22.740 40.433 1.00 80.56 165 GLN B N 1
ATOM 5690 C CA . GLN B 1 165 ? -25.337 -24.044 39.809 1.00 77.02 165 GLN B CA 1
ATOM 5691 C C . GLN B 1 165 ? -24.716 -24.003 38.422 1.00 76.09 165 GLN B C 1
ATOM 5692 O O . GLN B 1 165 ? -24.772 -22.973 37.745 1.00 73.97 165 GLN B O 1
ATOM 5698 N N . GLU B 1 166 ? -24.119 -25.120 38.009 1.00 74.48 166 GLU B N 1
ATOM 5699 C CA . GLU B 1 166 ? -23.580 -25.213 36.660 1.00 65.99 166 GLU B CA 1
ATOM 5700 C C . GLU B 1 166 ? -24.677 -24.931 35.641 1.00 69.40 166 GLU B C 1
ATOM 5701 O O . GLU B 1 166 ? -25.821 -25.360 35.803 1.00 72.21 166 GLU B O 1
ATOM 5707 N N . VAL B 1 167 ? -24.321 -24.185 34.595 1.00 73.33 167 VAL B N 1
ATOM 5708 C CA . VAL B 1 167 ? -25.261 -23.728 33.576 1.00 66.66 167 VAL B CA 1
ATOM 5709 C C . VAL B 1 167 ? -24.779 -24.155 32.196 1.00 68.22 167 VAL B C 1
ATOM 5710 O O . VAL B 1 167 ? -25.481 -24.874 31.472 1.00 69.37 167 VAL B O 1
ATOM 5714 N N . CYS B 1 168 ? -23.577 -23.713 31.823 1.00 71.26 168 CYS B N 1
ATOM 5715 C CA . CYS B 1 168 ? -22.996 -24.016 30.520 1.00 69.93 168 CYS B CA 1
ATOM 5716 C C . CYS B 1 168 ? -21.478 -24.010 30.638 1.00 67.04 168 CYS B C 1
ATOM 5717 O O . CYS B 1 168 ? -20.909 -23.378 31.532 1.00 65.32 168 CYS B O 1
ATOM 5720 N N . GLN B 1 169 ? -20.824 -24.705 29.711 1.00 66.20 169 GLN B N 1
ATOM 5721 C CA . GLN B 1 169 ? -19.370 -24.777 29.674 1.00 71.07 169 GLN B CA 1
ATOM 5722 C C . GLN B 1 169 ? -18.876 -24.387 28.284 1.00 72.54 169 GLN B C 1
ATOM 5723 O O . GLN B 1 169 ? -19.335 -24.933 27.274 1.00 71.69 169 GLN B O 1
ATOM 5729 N N . ASP B 1 170 ? -17.957 -23.431 28.230 1.00 73.46 170 ASP B N 1
ATOM 5730 C CA . ASP B 1 170 ? -17.255 -23.129 26.991 1.00 76.27 170 ASP B CA 1
ATOM 5731 C C . ASP B 1 170 ? -16.021 -24.017 26.878 1.00 73.78 170 ASP B C 1
ATOM 5732 O O . ASP B 1 170 ? -15.516 -24.552 27.868 1.00 73.72 170 ASP B O 1
ATOM 5737 N N . TYR B 1 171 ? -15.539 -24.181 25.645 1.00 69.95 171 TYR B N 1
ATOM 5738 C CA . TYR B 1 171 ? -14.334 -24.967 25.375 1.00 68.96 171 TYR B CA 1
ATOM 5739 C C . TYR B 1 171 ? -13.450 -24.128 24.453 1.00 68.55 171 TYR B C 1
ATOM 5740 O O . TYR B 1 171 ? -13.342 -24.392 23.254 1.00 69.50 171 TYR B O 1
ATOM 5749 N N . LEU B 1 172 ? -12.818 -23.110 25.032 1.00 66.42 172 LEU B N 1
ATOM 5750 C CA . LEU B 1 172 ? -12.040 -22.150 24.267 1.00 66.78 172 LEU B CA 1
ATOM 5751 C C . LEU B 1 172 ? -10.903 -22.837 23.519 1.00 68.21 172 LEU B C 1
ATOM 5752 O O . LEU B 1 172 ? -10.523 -23.969 23.822 1.00 69.73 172 LEU B O 1
ATOM 5757 N N . ASN B 1 173 ? -10.351 -22.130 22.527 1.00 67.12 173 ASN B N 1
ATOM 5758 C CA . ASN B 1 173 ? -9.117 -22.587 21.898 1.00 65.28 173 ASN B CA 1
ATOM 5759 C C . ASN B 1 173 ? -7.945 -21.881 22.574 1.00 64.70 173 ASN B C 1
ATOM 5760 O O . ASN B 1 173 ? -8.151 -21.104 23.519 1.00 62.87 173 ASN B O 1
ATOM 5765 N N . PRO B 1 174 ? -6.706 -22.169 22.175 1.00 66.63 174 PRO B N 1
ATOM 5766 C CA . PRO B 1 174 ? -5.579 -21.386 22.701 1.00 66.77 174 PRO B CA 1
ATOM 5767 C C . PRO B 1 174 ? -5.760 -19.879 22.612 1.00 62.76 174 PRO B C 1
ATOM 5768 O O . PRO B 1 174 ? -5.306 -19.161 23.512 1.00 66.28 174 PRO B O 1
ATOM 5772 N N . ASN B 1 175 ? -6.416 -19.372 21.565 1.00 68.35 175 ASN B N 1
ATOM 5773 C CA . ASN B 1 175 ? -6.598 -17.927 21.438 1.00 67.12 175 ASN B CA 1
ATOM 5774 C C . ASN B 1 175 ? -7.410 -17.359 22.597 1.00 65.04 175 ASN B C 1
ATOM 5775 O O . ASN B 1 175 ? -7.134 -16.249 23.062 1.00 64.47 175 ASN B O 1
ATOM 5780 N N . GLY B 1 176 ? -8.386 -18.109 23.097 1.00 66.64 176 GLY B N 1
ATOM 5781 C CA . GLY B 1 176 ? -9.254 -17.635 24.158 1.00 68.81 176 GLY B CA 1
ATOM 5782 C C . GLY B 1 176 ? -10.706 -17.502 23.760 1.00 68.85 176 GLY B C 1
ATOM 5783 O O . GLY B 1 176 ? -11.528 -17.098 24.595 1.00 70.69 176 GLY B O 1
ATOM 5784 N N . ASP B 1 177 ? -11.073 -17.812 22.530 1.00 65.91 177 ASP B N 1
ATOM 5785 C CA . ASP B 1 177 ? -12.453 -17.709 22.100 1.00 73.95 177 ASP B CA 1
ATOM 5786 C C . ASP B 1 177 ? -13.037 -19.108 21.952 1.00 74.49 177 ASP B C 1
ATOM 5787 O O . ASP B 1 177 ? -12.313 -20.084 21.729 1.00 70.65 177 ASP B O 1
ATOM 5792 N N . TRP B 1 178 ? -14.355 -19.198 22.094 1.00 74.94 178 TRP B N 1
ATOM 5793 C CA . TRP B 1 178 ? -15.003 -20.484 22.303 1.00 75.22 178 TRP B CA 1
ATOM 5794 C C . TRP B 1 178 ? -15.198 -21.231 20.989 1.00 74.55 178 TRP B C 1
ATOM 5795 O O . TRP B 1 178 ? -15.643 -20.659 19.988 1.00 77.90 178 TRP B O 1
ATOM 5806 N N . ARG B 1 179 ? -14.853 -22.515 20.998 1.00 72.08 179 ARG B N 1
ATOM 5807 C CA . ARG B 1 179 ? -15.161 -23.380 19.873 1.00 73.33 179 ARG B CA 1
ATOM 5808 C C . ARG B 1 179 ? -16.549 -23.998 20.015 1.00 72.57 179 ARG B C 1
ATOM 5809 O O . ARG B 1 179 ? -17.347 -23.954 19.074 1.00 66.04 179 ARG B O 1
ATOM 5817 N N . ILE B 1 180 ? -16.859 -24.565 21.184 1.00 67.91 180 ILE B N 1
ATOM 5818 C CA . ILE B 1 180 ? -18.181 -25.108 21.450 1.00 61.01 180 ILE B CA 1
ATOM 5819 C C . ILE B 1 180 ? -18.631 -24.620 22.815 1.00 64.52 180 ILE B C 1
ATOM 5820 O O . ILE B 1 180 ? -17.819 -24.231 23.656 1.00 71.32 180 ILE B O 1
ATOM 5825 N N . ARG B 1 181 ? -19.952 -24.615 23.014 1.00 68.49 181 ARG B N 1
ATOM 5826 C CA . ARG B 1 181 ? -20.573 -24.283 24.297 1.00 72.36 181 ARG B CA 1
ATOM 5827 C C . ARG B 1 181 ? -21.556 -25.390 24.653 1.00 69.59 181 ARG B C 1
ATOM 5828 O O . ARG B 1 181 ? -22.504 -25.646 23.905 1.00 66.54 181 ARG B O 1
ATOM 5836 N N . GLU B 1 182 ? -21.324 -26.052 25.782 1.00 70.09 182 GLU B N 1
ATOM 5837 C CA . GLU B 1 182 ? -22.115 -27.198 26.206 1.00 68.69 182 GLU B CA 1
ATOM 5838 C C . GLU B 1 182 ? -22.944 -26.817 27.424 1.00 71.81 182 GLU B C 1
ATOM 5839 O O . GLU B 1 182 ? -22.411 -26.285 28.407 1.00 67.40 182 GLU B O 1
ATOM 5845 N N . TYR B 1 183 ? -24.247 -27.087 27.348 1.00 72.31 183 TYR B N 1
ATOM 5846 C CA . TYR B 1 183 ? -25.189 -26.720 28.391 1.00 70.74 183 TYR B CA 1
ATOM 5847 C C . TYR B 1 183 ? -25.353 -27.882 29.357 1.00 71.32 183 TYR B C 1
ATOM 5848 O O . TYR B 1 183 ? -25.385 -29.045 28.946 1.00 71.30 183 TYR B O 1
ATOM 5857 N N . LEU B 1 184 ? -25.459 -27.558 30.647 1.00 67.02 184 LEU B N 1
ATOM 5858 C CA . LEU B 1 184 ? -25.266 -28.538 31.708 1.00 67.05 184 LEU B CA 1
ATOM 5859 C C . LEU B 1 184 ? -26.497 -28.703 32.592 1.00 71.34 184 LEU B C 1
ATOM 5860 O O . LEU B 1 184 ? -26.387 -29.180 33.728 1.00 70.32 184 LEU B O 1
ATOM 5865 N N . LYS B 1 185 ? -27.662 -28.312 32.104 1.00 74.31 185 LYS B N 1
ATOM 5866 C CA . LYS B 1 185 ? -28.908 -28.550 32.811 1.00 75.32 185 LYS B CA 1
ATOM 5867 C C . LYS B 1 185 ? -29.600 -29.784 32.236 1.00 79.27 185 LYS B C 1
ATOM 5868 O O . LYS B 1 185 ? -29.157 -30.376 31.246 1.00 77.54 185 LYS B O 1
ATOM 5874 N N . PHE B 1 186 ? -30.689 -30.187 32.897 1.00 78.85 186 PHE B N 1
ATOM 5875 C CA . PHE B 1 186 ? -31.543 -31.248 32.367 1.00 78.26 186 PHE B CA 1
ATOM 5876 C C . PHE B 1 186 ? -32.292 -30.766 31.121 1.00 81.50 186 PHE B C 1
ATOM 5877 O O . PHE B 1 186 ? -32.421 -31.504 30.130 1.00 80.79 186 PHE B O 1
ATOM 5885 N N . GLU B 1 187 ? -32.709 -29.500 31.134 1.00 77.85 187 GLU B N 1
ATOM 5886 C CA . GLU B 1 187 ? -33.415 -28.845 30.050 1.00 76.76 187 GLU B CA 1
ATOM 5887 C C . GLU B 1 187 ? -32.457 -28.584 28.875 1.00 80.26 187 GLU B C 1
ATOM 5888 O O . GLU B 1 187 ? -32.594 -29.231 27.838 1.00 85.24 187 GLU B O 1
ATOM 5894 N N . ASN B 1 188 ? -31.511 -27.647 29.034 1.00 82.61 188 ASN B N 1
ATOM 5895 C CA . ASN B 1 188 ? -30.476 -27.406 28.051 1.00 88.58 188 ASN B CA 1
ATOM 5896 C C . ASN B 1 188 ? -29.388 -28.428 28.294 1.00 83.00 188 ASN B C 1
ATOM 5897 O O . ASN B 1 188 ? -28.653 -28.323 29.259 1.00 82.28 188 ASN B O 1
ATOM 5902 N N . SER B 1 189 ? -29.321 -29.444 27.432 1.00 78.22 189 SER B N 1
ATOM 5903 C CA . SER B 1 189 ? -28.326 -30.499 27.590 1.00 75.23 189 SER B CA 1
ATOM 5904 C C . SER B 1 189 ? -27.581 -30.788 26.282 1.00 78.91 189 SER B C 1
ATOM 5905 O O . SER B 1 189 ? -27.000 -31.881 26.114 1.00 72.44 189 SER B O 1
ATOM 5908 N N . HIS B 1 190 ? -27.620 -29.858 25.328 1.00 76.96 190 HIS B N 1
ATOM 5909 C CA . HIS B 1 190 ? -27.032 -30.038 24.010 1.00 73.52 190 HIS B CA 1
ATOM 5910 C C . HIS B 1 190 ? -25.730 -29.250 23.908 1.00 72.18 190 HIS B C 1
ATOM 5911 O O . HIS B 1 190 ? -25.260 -28.650 24.877 1.00 68.77 190 HIS B O 1
ATOM 5918 N N . VAL B 1 191 ? -25.133 -29.252 22.717 1.00 73.63 191 VAL B N 1
ATOM 5919 C CA . VAL B 1 191 ? -23.859 -28.554 22.485 1.00 77.85 191 VAL B CA 1
ATOM 5920 C C . VAL B 1 191 ? -23.980 -27.648 21.253 1.00 69.51 191 VAL B C 1
ATOM 5921 O O . VAL B 1 191 ? -24.261 -28.125 20.145 1.00 61.67 191 VAL B O 1
ATOM 5925 N N . VAL B 1 192 ? -23.764 -26.347 21.456 1.00 70.01 192 VAL B N 1
ATOM 5926 C CA . VAL B 1 192 ? -23.799 -25.354 20.395 1.00 67.93 192 VAL B CA 1
ATOM 5927 C C . VAL B 1 192 ? -22.399 -25.218 19.827 1.00 57.95 192 VAL B C 1
ATOM 5928 O O . VAL B 1 192 ? -21.449 -24.947 20.559 1.00 60.84 192 VAL B O 1
ATOM 5932 N N . VAL B 1 193 ? -22.258 -25.420 18.532 1.00 57.18 193 VAL B N 1
ATOM 5933 C CA . VAL B 1 193 ? -20.992 -25.157 17.856 1.00 66.90 193 VAL B CA 1
ATOM 5934 C C . VAL B 1 193 ? -20.966 -23.703 17.394 1.00 63.72 193 VAL B C 1
ATOM 5935 O O . VAL B 1 193 ? -21.926 -23.210 16.790 1.00 67.41 193 VAL B O 1
ATOM 5939 N N . ASN B 1 194 ? -19.869 -23.025 17.667 1.00 66.36 194 ASN B N 1
ATOM 5940 C CA . ASN B 1 194 ? -19.712 -21.626 17.289 1.00 72.69 194 ASN B CA 1
ATOM 5941 C C . ASN B 1 194 ? -19.631 -21.500 15.776 1.00 74.63 194 ASN B C 1
ATOM 5942 O O . ASN B 1 194 ? -18.639 -21.955 15.182 1.00 69.23 194 ASN B O 1
ATOM 5947 N N . PRO B 1 195 ? -20.621 -20.885 15.118 1.00 72.26 195 PRO B N 1
ATOM 5948 C CA . PRO B 1 195 ? -20.665 -20.927 13.646 1.00 73.89 195 PRO B CA 1
ATOM 5949 C C . PRO B 1 195 ? -19.427 -20.338 12.997 1.00 71.16 195 PRO B C 1
ATOM 5950 O O . PRO B 1 195 ? -19.172 -20.603 11.816 1.00 61.10 195 PRO B O 1
ATOM 5954 N N . VAL B 1 196 ? -18.642 -19.567 13.750 1.00 74.33 196 VAL B N 1
ATOM 5955 C CA . VAL B 1 196 ? -17.376 -19.032 13.259 1.00 74.41 196 VAL B CA 1
ATOM 5956 C C . VAL B 1 196 ? -16.408 -20.148 12.881 1.00 75.70 196 VAL B C 1
ATOM 5957 O O . VAL B 1 196 ? -15.552 -19.972 11.998 1.00 68.45 196 VAL B O 1
ATOM 5961 N N . PHE B 1 197 ? -16.522 -21.311 13.533 1.00 74.89 197 PHE B N 1
ATOM 5962 C CA . PHE B 1 197 ? -15.682 -22.465 13.239 1.00 67.00 197 PHE B CA 1
ATOM 5963 C C . PHE B 1 197 ? -16.463 -23.603 12.611 1.00 67.58 197 PHE B C 1
ATOM 5964 O O . PHE B 1 197 ? -16.044 -24.758 12.712 1.00 64.36 197 PHE B O 1
ATOM 5972 N N . SER B 1 198 ? -17.585 -23.293 11.951 1.00 73.18 198 SER B N 1
ATOM 5973 C CA . SER B 1 198 ? -18.368 -24.308 11.251 1.00 74.48 198 SER B CA 1
ATOM 5974 C C . SER B 1 198 ? -17.549 -25.066 10.213 1.00 71.20 198 SER B C 1
ATOM 5975 O O . SER B 1 198 ? -17.982 -26.131 9.748 1.00 65.96 198 SER B O 1
ATOM 5978 N N . ARG B 1 199 ? -16.387 -24.530 9.837 1.00 72.03 199 ARG B N 1
ATOM 5979 C CA . ARG B 1 199 ? -15.368 -25.216 9.053 1.00 74.05 199 ARG B CA 1
ATOM 5980 C C . ARG B 1 199 ? -15.063 -26.614 9.588 1.00 77.94 199 ARG B C 1
ATOM 5981 O O . ARG B 1 199 ? -14.844 -27.546 8.806 1.00 76.61 199 ARG B O 1
ATOM 5989 N N . ASP B 1 200 ? -15.064 -26.762 10.919 1.00 75.50 200 ASP B N 1
ATOM 5990 C CA . ASP B 1 200 ? -14.509 -27.922 11.609 1.00 70.85 200 ASP B CA 1
ATOM 5991 C C . ASP B 1 200 ? -15.550 -28.904 12.142 1.00 69.80 200 ASP B C 1
ATOM 5992 O O . ASP B 1 200 ? -15.171 -29.927 12.718 1.00 68.71 200 ASP B O 1
ATOM 5997 N N . PHE B 1 201 ? -16.843 -28.629 11.993 1.00 69.95 201 PHE B N 1
ATOM 5998 C CA . PHE B 1 201 ? -17.861 -29.432 12.656 1.00 67.13 201 PHE B CA 1
ATOM 5999 C C . PHE B 1 201 ? -18.936 -29.857 11.669 1.00 66.79 201 PHE B C 1
ATOM 6000 O O . PHE B 1 201 ? -19.427 -29.030 10.893 1.00 73.76 201 PHE B O 1
ATOM 6008 N N . ASP B 1 202 ? -19.311 -31.144 11.720 1.00 63.02 202 ASP B N 1
ATOM 6009 C CA . ASP B 1 202 ? -20.333 -31.660 10.812 1.00 61.08 202 ASP B CA 1
ATOM 6010 C C . ASP B 1 202 ? -21.657 -30.935 11.013 1.00 62.99 202 ASP B C 1
ATOM 6011 O O . ASP B 1 202 ? -22.298 -30.516 10.041 1.00 69.11 202 ASP B O 1
ATOM 6016 N N . LYS B 1 203 ? -22.071 -30.757 12.264 1.00 60.46 203 LYS B N 1
ATOM 6017 C CA . LYS B 1 203 ? -23.325 -30.077 12.557 1.00 62.44 203 LYS B CA 1
ATOM 6018 C C . LYS B 1 203 ? -23.046 -28.770 13.291 1.00 59.04 203 LYS B C 1
ATOM 6019 O O . LYS B 1 203 ? -21.932 -28.247 13.232 1.00 63.14 203 LYS B O 1
ATOM 6025 N N . LEU B 1 204 ? -24.036 -28.235 13.956 1.00 62.34 204 LEU B N 1
ATOM 6026 C CA . LEU B 1 204 ? -23.879 -27.045 14.782 1.00 62.57 204 LEU B CA 1
ATOM 6027 C C . LEU B 1 204 ? -24.472 -27.227 16.174 1.00 68.29 204 LEU B C 1
ATOM 6028 O O . LEU B 1 204 ? -23.909 -26.718 17.151 1.00 71.73 204 LEU B O 1
ATOM 6033 N N . GLU B 1 205 ? -25.592 -27.934 16.291 1.00 60.93 205 GLU B N 1
ATOM 6034 C CA . GLU B 1 205 ? -26.123 -28.368 17.573 1.00 65.66 205 GLU B CA 1
ATOM 6035 C C . GLU B 1 205 ? -25.941 -29.880 17.675 1.00 66.84 205 GLU B C 1
ATOM 6036 O O . GLU B 1 205 ? -26.146 -30.607 16.694 1.00 64.84 205 GLU B O 1
ATOM 6042 N N . TYR B 1 206 ? -25.499 -30.337 18.848 1.00 69.78 206 TYR B N 1
ATOM 6043 C CA . TYR B 1 206 ? -25.387 -31.753 19.182 1.00 70.29 206 TYR B CA 1
ATOM 6044 C C . TYR B 1 206 ? -26.181 -32.027 20.451 1.00 71.40 206 TYR B C 1
ATOM 6045 O O . TYR B 1 206 ? -25.951 -31.375 21.475 1.00 67.77 206 TYR B O 1
ATOM 6054 N N . GLU B 1 207 ? -27.093 -33.008 20.387 1.00 76.12 207 GLU B N 1
ATOM 6055 C CA . GLU B 1 207 ? -27.941 -33.346 21.532 1.00 68.51 207 GLU B CA 1
ATOM 6056 C C . GLU B 1 207 ? -27.139 -33.593 22.805 1.00 64.78 207 GLU B C 1
ATOM 6057 O O . GLU B 1 207 ? -27.617 -33.302 23.903 1.00 69.60 207 GLU B O 1
ATOM 6063 N N . CYS B 1 208 ? -25.928 -34.129 22.685 1.00 61.92 208 CYS B N 1
ATOM 6064 C CA . CYS B 1 208 ? -25.149 -34.515 23.853 1.00 61.11 208 CYS B CA 1
ATOM 6065 C C . CYS B 1 208 ? -23.674 -34.617 23.468 1.00 64.50 208 CYS B C 1
ATOM 6066 O O . CYS B 1 208 ? -23.342 -34.955 22.323 1.00 62.90 208 CYS B O 1
ATOM 6069 N N . MET B 1 209 ? -22.794 -34.332 24.437 1.00 58.38 209 MET B N 1
ATOM 6070 C CA . MET B 1 209 ? -21.357 -34.371 24.167 1.00 56.46 209 MET B CA 1
ATOM 6071 C C . MET B 1 209 ? -20.897 -35.690 23.560 1.00 52.94 209 MET B C 1
ATOM 6072 O O . MET B 1 209 ? -20.045 -35.652 22.657 1.00 53.71 209 MET B O 1
ATOM 6077 N N . PRO B 1 210 ? -21.382 -36.856 23.988 1.00 53.11 210 PRO B N 1
ATOM 6078 C CA . PRO B 1 210 ? -20.953 -38.102 23.332 1.00 57.38 210 PRO B CA 1
ATOM 6079 C C . PRO B 1 210 ? -21.121 -38.111 21.821 1.00 54.18 210 PRO B C 1
ATOM 6080 O O . PRO B 1 210 ? -20.315 -38.736 21.117 1.00 49.69 210 PRO B O 1
ATOM 6084 N N . ASP B 1 211 ? -22.137 -37.424 21.299 1.00 55.95 211 ASP B N 1
ATOM 6085 C CA . ASP B 1 211 ? -22.340 -37.379 19.856 1.00 52.14 211 ASP B CA 1
ATOM 6086 C C . ASP B 1 211 ? -21.159 -36.706 19.161 1.00 56.53 211 ASP B C 1
ATOM 6087 O O . ASP B 1 211 ? -20.580 -37.257 18.216 1.00 59.83 211 ASP B O 1
ATOM 6092 N N . LEU B 1 212 ? -20.789 -35.507 19.621 1.00 54.45 212 LEU B N 1
ATOM 6093 C CA . LEU B 1 212 ? -19.624 -34.813 19.077 1.00 54.50 212 LEU B CA 1
ATOM 6094 C C . LEU B 1 212 ? -18.358 -35.664 19.180 1.00 61.18 212 LEU B C 1
ATOM 6095 O O . LEU B 1 212 ? -17.562 -35.721 18.229 1.00 57.10 212 LEU B O 1
ATOM 6100 N N . ILE B 1 213 ? -18.163 -36.334 20.331 1.00 57.03 213 ILE B N 1
ATOM 6101 C CA . ILE B 1 213 ? -16.952 -37.114 20.592 1.00 49.14 213 ILE B CA 1
ATOM 6102 C C . ILE B 1 213 ? -16.799 -38.215 19.554 1.00 52.93 213 ILE B C 1
ATOM 6103 O O . ILE B 1 213 ? -15.787 -38.294 18.843 1.00 54.15 213 ILE B O 1
ATOM 6108 N N . LEU B 1 214 ? -17.806 -39.099 19.474 1.00 49.00 214 LEU B N 1
ATOM 6109 C CA . LEU B 1 214 ? -17.744 -40.231 18.559 1.00 53.53 214 LEU B CA 1
ATOM 6110 C C . LEU B 1 214 ? -17.734 -39.787 17.115 1.00 54.00 214 LEU B C 1
ATOM 6111 O O . LEU B 1 214 ? -17.341 -40.559 16.251 1.00 55.35 214 LEU B O 1
ATOM 6116 N N . GLU B 1 215 ? -18.154 -38.565 16.823 1.00 52.33 215 GLU B N 1
ATOM 6117 C CA . GLU B 1 215 ? -17.905 -38.026 15.488 1.00 63.00 215 GLU B CA 1
ATOM 6118 C C . GLU B 1 215 ? -16.408 -37.832 15.257 1.00 60.76 215 GLU B C 1
ATOM 6119 O O . GLU B 1 215 ? -15.806 -38.482 14.389 1.00 58.93 215 GLU B O 1
ATOM 6125 N N . LYS B 1 216 ? -15.800 -36.895 15.997 1.00 57.95 216 LYS B N 1
ATOM 6126 C CA . LYS B 1 216 ? -14.383 -36.616 15.798 1.00 56.97 216 LYS B CA 1
ATOM 6127 C C . LYS B 1 216 ? -13.570 -37.901 15.841 1.00 57.10 216 LYS B C 1
ATOM 6128 O O . LYS B 1 216 ? -12.694 -38.115 14.997 1.00 54.58 216 LYS B O 1
ATOM 6134 N N . LEU B 1 217 ? -13.892 -38.799 16.781 1.00 58.12 217 LEU B N 1
ATOM 6135 C CA . LEU B 1 217 ? -13.116 -40.031 16.913 1.00 59.05 217 LEU B CA 1
ATOM 6136 C C . LEU B 1 217 ? -13.344 -40.960 15.720 1.00 57.40 217 LEU B C 1
ATOM 6137 O O . LEU B 1 217 ? -12.388 -41.530 15.170 1.00 51.36 217 LEU B O 1
ATOM 6142 N N . GLY B 1 218 ? -14.600 -41.122 15.306 1.00 53.36 218 GLY B N 1
ATOM 6143 C CA . GLY B 1 218 ? -14.884 -41.998 14.185 1.00 54.92 218 GLY B CA 1
ATOM 6144 C C . GLY B 1 218 ? -14.218 -41.541 12.907 1.00 57.45 218 GLY B C 1
ATOM 6145 O O . GLY B 1 218 ? -13.845 -42.367 12.071 1.00 58.46 218 GLY B O 1
ATOM 6146 N N . TYR B 1 219 ? -14.060 -40.223 12.741 1.00 59.95 219 TYR B N 1
ATOM 6147 C CA . TYR B 1 219 ? -13.370 -39.689 11.571 1.00 62.85 219 TYR B CA 1
ATOM 6148 C C . TYR B 1 219 ? -11.859 -39.869 11.685 1.00 60.64 219 TYR B C 1
ATOM 6149 O O . TYR B 1 219 ? -11.190 -40.076 10.667 1.00 59.43 219 TYR B O 1
ATOM 6158 N N . TYR B 1 220 ? -11.302 -39.807 12.903 1.00 61.18 220 TYR B N 1
ATOM 6159 C CA . TYR B 1 220 ? -9.897 -40.172 13.078 1.00 51.48 220 TYR B CA 1
ATOM 6160 C C . TYR B 1 220 ? -9.665 -41.636 12.716 1.00 53.26 220 TYR B C 1
ATOM 6161 O O . TYR B 1 220 ? -8.732 -41.964 11.974 1.00 50.73 220 TYR B O 1
ATOM 6170 N N . ILE B 1 221 ? -10.488 -42.536 13.262 1.00 51.27 221 ILE B N 1
ATOM 6171 C CA . ILE B 1 221 ? -10.312 -43.963 13.013 1.00 49.66 221 ILE B CA 1
ATOM 6172 C C . ILE B 1 221 ? -10.478 -44.301 11.537 1.00 56.48 221 ILE B C 1
ATOM 6173 O O . ILE B 1 221 ? -9.906 -45.284 11.043 1.00 60.63 221 ILE B O 1
ATOM 6178 N N . SER B 1 222 ? -11.229 -43.486 10.802 1.00 59.52 222 SER B N 1
ATOM 6179 C CA . SER B 1 222 ? -11.523 -43.766 9.405 1.00 59.96 222 SER B CA 1
ATOM 6180 C C . SER B 1 222 ? -10.457 -43.265 8.440 1.00 61.20 222 SER B C 1
ATOM 6181 O O . SER B 1 222 ? -10.455 -43.689 7.279 1.00 61.99 222 SER B O 1
ATOM 6184 N N . HIS B 1 223 ? -9.537 -42.404 8.884 1.00 59.01 223 HIS B N 1
ATOM 6185 C CA . HIS B 1 223 ? -8.658 -41.728 7.943 1.00 54.29 223 HIS B CA 1
ATOM 6186 C C . HIS B 1 223 ? -7.191 -41.673 8.337 1.00 60.85 223 HIS B C 1
ATOM 6187 O O . HIS B 1 223 ? -6.408 -41.051 7.613 1.00 62.88 223 HIS B O 1
ATOM 6194 N N . ASN B 1 224 ? -6.794 -42.272 9.455 1.00 61.61 224 ASN B N 1
ATOM 6195 C CA . ASN B 1 224 ? -5.391 -42.467 9.761 1.00 50.86 224 ASN B CA 1
ATOM 6196 C C . ASN B 1 224 ? -5.055 -43.923 10.013 1.00 57.28 224 ASN B C 1
ATOM 6197 O O . ASN B 1 224 ? -3.866 -44.275 9.997 1.00 66.22 224 ASN B O 1
ATOM 6202 N N . VAL B 1 225 ? -6.060 -44.780 10.197 1.00 49.68 225 VAL B N 1
ATOM 6203 C CA . VAL B 1 225 ? -5.865 -46.127 10.729 1.00 58.61 225 VAL B CA 1
ATOM 6204 C C . VAL B 1 225 ? -5.763 -47.113 9.569 1.00 49.66 225 VAL B C 1
ATOM 6205 O O . VAL B 1 225 ? -6.712 -47.279 8.789 1.00 50.27 225 VAL B O 1
ATOM 6209 N N . GLU B 1 226 ? -4.618 -47.785 9.482 1.00 44.12 226 GLU B N 1
ATOM 6210 C CA . GLU B 1 226 ? -4.327 -48.713 8.411 1.00 48.35 226 GLU B CA 1
ATOM 6211 C C . GLU B 1 226 ? -4.908 -50.091 8.709 1.00 49.74 226 GLU B C 1
ATOM 6212 O O . GLU B 1 226 ? -5.494 -50.345 9.765 1.00 52.29 226 GLU B O 1
ATOM 6218 N N . GLU B 1 227 ? -4.753 -50.989 7.746 1.00 54.68 227 GLU B N 1
ATOM 6219 C CA . GLU B 1 227 ? -5.435 -52.267 7.781 1.00 53.22 227 GLU B CA 1
ATOM 6220 C C . GLU B 1 227 ? -4.704 -53.232 8.701 1.00 53.94 227 GLU B C 1
ATOM 6221 O O . GLU B 1 227 ? -3.502 -53.101 8.950 1.00 58.37 227 GLU B O 1
ATOM 6227 N N . ASP B 1 228 ? -5.459 -54.205 9.219 1.00 49.48 228 ASP B N 1
ATOM 6228 C CA . ASP B 1 228 ? -4.947 -55.190 10.163 1.00 46.73 228 ASP B CA 1
ATOM 6229 C C . ASP B 1 228 ? -4.295 -54.504 11.359 1.00 49.96 228 ASP B C 1
ATOM 6230 O O . ASP B 1 228 ? -3.325 -55.005 11.941 1.00 48.41 228 ASP B O 1
ATOM 6235 N N . SER B 1 229 ? -4.826 -53.334 11.708 1.00 47.05 229 SER B N 1
ATOM 6236 C CA . SER B 1 229 ? -4.484 -52.645 12.938 1.00 44.32 229 SER B CA 1
ATOM 6237 C C . SER B 1 229 ? -5.239 -53.284 14.099 1.00 43.77 229 SER B C 1
ATOM 6238 O O . SER B 1 229 ? -6.279 -53.920 13.910 1.00 47.74 229 SER B O 1
ATOM 6241 N N . ARG B 1 230 ? -4.704 -53.111 15.311 1.00 44.93 230 ARG B N 1
ATOM 6242 C CA . ARG B 1 230 ? -5.235 -53.750 16.512 1.00 40.26 230 ARG B CA 1
ATOM 6243 C C . ARG B 1 230 ? -5.709 -52.696 17.506 1.00 38.81 230 ARG B C 1
ATOM 6244 O O . ARG B 1 230 ? -4.968 -51.769 17.842 1.00 39.68 230 ARG B O 1
ATOM 6252 N N . PHE B 1 231 ? -6.950 -52.842 17.967 1.00 44.82 231 PHE B N 1
ATOM 6253 C CA . PHE B 1 231 ? -7.566 -51.935 18.930 1.00 44.03 231 PHE B CA 1
ATOM 6254 C C . PHE B 1 231 ? -7.720 -52.621 20.280 1.00 42.99 231 PHE B C 1
ATOM 6255 O O . PHE B 1 231 ? -8.178 -53.765 20.355 1.00 44.35 231 PHE B O 1
ATOM 6263 N N . VAL B 1 232 ? -7.335 -51.926 21.346 1.00 39.65 232 VAL B N 1
ATOM 6264 C CA . VAL B 1 232 ? -7.505 -52.434 22.700 1.00 42.72 232 VAL B CA 1
ATOM 6265 C C . VAL B 1 232 ? -8.434 -51.472 23.433 1.00 41.30 232 VAL B C 1
ATOM 6266 O O . VAL B 1 232 ? -8.050 -50.338 23.761 1.00 35.26 232 VAL B O 1
ATOM 6270 N N . VAL B 1 233 ? -9.665 -51.921 23.679 1.00 38.59 233 VAL B N 1
ATOM 6271 C CA . VAL B 1 233 ? -10.699 -51.067 24.237 1.00 38.92 233 VAL B CA 1
ATOM 6272 C C . VAL B 1 233 ? -10.869 -51.380 25.718 1.00 38.69 233 VAL B C 1
ATOM 6273 O O . VAL B 1 233 ? -11.054 -52.539 26.114 1.00 36.31 233 VAL B O 1
ATOM 6277 N N . ALA B 1 234 ? -10.778 -50.344 26.533 1.00 37.20 234 ALA B N 1
ATOM 6278 C CA . ALA B 1 234 ? -11.028 -50.472 27.953 1.00 33.54 234 ALA B CA 1
ATOM 6279 C C . ALA B 1 234 ? -12.538 -50.461 28.049 1.00 42.14 234 ALA B C 1
ATOM 6280 O O . ALA B 1 234 ? -13.179 -49.406 28.105 1.00 44.29 234 ALA B O 1
ATOM 6282 N N . ALA B 1 235 ? -13.104 -51.663 27.988 1.00 42.87 235 ALA B N 1
ATOM 6283 C CA . ALA B 1 235 ? -14.536 -51.863 28.114 1.00 41.49 235 ALA B CA 1
ATOM 6284 C C . ALA B 1 235 ? -15.095 -51.037 29.254 1.00 44.15 235 ALA B C 1
ATOM 6285 O O . ALA B 1 235 ? -14.732 -51.260 30.412 1.00 46.30 235 ALA B O 1
ATOM 6287 N N . GLN B 1 236 ? -15.944 -50.057 28.939 1.00 47.16 236 GLN B N 1
ATOM 6288 C CA . GLN B 1 236 ? -16.745 -49.433 29.975 1.00 47.40 236 GLN B CA 1
ATOM 6289 C C . GLN B 1 236 ? -17.664 -50.486 30.603 1.00 46.24 236 GLN B C 1
ATOM 6290 O O . GLN B 1 236 ? -17.893 -51.555 30.024 1.00 42.38 236 GLN B O 1
ATOM 6296 N N . PRO B 1 237 ? -18.170 -50.227 31.815 1.00 50.18 237 PRO B N 1
ATOM 6297 C CA . PRO B 1 237 ? -19.128 -51.161 32.432 1.00 49.00 237 PRO B CA 1
ATOM 6298 C C . PRO B 1 237 ? -20.491 -51.192 31.765 1.00 46.13 237 PRO B C 1
ATOM 6299 O O . PRO B 1 237 ? -21.316 -52.018 32.153 1.00 50.54 237 PRO B O 1
ATOM 6303 N N . PHE B 1 238 ? -20.761 -50.322 30.796 1.00 55.81 238 PHE B N 1
ATOM 6304 C CA . PHE B 1 238 ? -21.997 -50.377 30.024 1.00 51.43 238 PHE B CA 1
ATOM 6305 C C . PHE B 1 238 ? -21.783 -51.025 28.660 1.00 48.09 238 PHE B C 1
ATOM 6306 O O . PHE B 1 238 ? -20.983 -51.952 28.509 1.00 48.69 238 PHE B O 1
ATOM 6314 N N . THR B 1 239 ? -22.510 -50.553 27.656 1.00 56.56 239 THR B N 1
ATOM 6315 C CA . THR B 1 239 ? -22.240 -50.988 26.296 1.00 57.22 239 THR B CA 1
ATOM 6316 C C . THR B 1 239 ? -21.043 -50.228 25.747 1.00 51.47 239 THR B C 1
ATOM 6317 O O . THR B 1 239 ? -20.763 -49.090 26.144 1.00 49.27 239 THR B O 1
ATOM 6321 N N . ASN B 1 240 ? -20.312 -50.894 24.853 1.00 50.56 240 ASN B N 1
ATOM 6322 C CA . ASN B 1 240 ? -19.218 -50.271 24.119 1.00 54.81 240 ASN B CA 1
ATOM 6323 C C . ASN B 1 240 ? -19.502 -50.225 22.622 1.00 52.72 240 ASN B C 1
ATOM 6324 O O . ASN B 1 240 ? -18.567 -50.097 21.827 1.00 55.66 240 ASN B O 1
ATOM 6329 N N . GLN B 1 241 ? -20.774 -50.332 22.212 1.00 51.29 241 GLN B N 1
ATOM 6330 C CA . GLN B 1 241 ? -21.054 -50.330 20.781 1.00 53.12 241 GLN B CA 1
ATOM 6331 C C . GLN B 1 241 ? -20.788 -48.961 20.169 1.00 52.56 241 GLN B C 1
ATOM 6332 O O . GLN B 1 241 ? -20.307 -48.879 19.035 1.00 50.22 241 GLN B O 1
ATOM 6338 N N . GLY B 1 242 ? -21.055 -47.884 20.913 1.00 51.16 242 GLY B N 1
ATOM 6339 C CA . GLY B 1 242 ? -20.804 -46.546 20.411 1.00 46.40 242 GLY B CA 1
ATOM 6340 C C . GLY B 1 242 ? -19.368 -46.315 19.999 1.00 49.80 242 GLY B C 1
ATOM 6341 O O . GLY B 1 242 ? -19.095 -45.407 19.207 1.00 58.55 242 GLY B O 1
ATOM 6342 N N . VAL B 1 243 ? -18.439 -47.115 20.509 1.00 46.28 243 VAL B N 1
ATOM 6343 C CA . VAL B 1 243 ? -17.074 -47.092 20.021 1.00 45.68 243 VAL B CA 1
ATOM 6344 C C . VAL B 1 243 ? -16.787 -48.279 19.116 1.00 45.40 243 VAL B C 1
ATOM 6345 O O . VAL B 1 243 ? -16.179 -48.122 18.057 1.00 45.87 243 VAL B O 1
ATOM 6349 N N . LEU B 1 244 ? -17.249 -49.469 19.490 1.00 46.81 244 LEU B N 1
ATOM 6350 C CA . LEU B 1 244 ? -16.939 -50.642 18.684 1.00 49.08 244 LEU B CA 1
ATOM 6351 C C . LEU B 1 244 ? -17.486 -50.512 17.275 1.00 50.64 244 LEU B C 1
ATOM 6352 O O . LEU B 1 244 ? -16.906 -51.060 16.334 1.00 53.87 244 LEU B O 1
ATOM 6357 N N . ASP B 1 245 ? -18.578 -49.772 17.104 1.00 55.33 245 ASP B N 1
ATOM 6358 C CA . ASP B 1 245 ? -19.138 -49.527 15.779 1.00 53.47 245 ASP B CA 1
ATOM 6359 C C . ASP B 1 245 ? -18.348 -48.509 14.970 1.00 48.91 245 ASP B C 1
ATOM 6360 O O . ASP B 1 245 ? -18.774 -48.161 13.865 1.00 50.67 245 ASP B O 1
ATOM 6365 N N . LEU B 1 246 ? -17.209 -48.040 15.467 1.00 50.14 246 LEU B N 1
ATOM 6366 C CA . LEU B 1 246 ? -16.366 -47.110 14.730 1.00 39.08 246 LEU B CA 1
ATOM 6367 C C . LEU B 1 246 ? -15.167 -47.800 14.105 1.00 42.74 246 LEU B C 1
ATOM 6368 O O . LEU B 1 246 ? -14.290 -47.130 13.561 1.00 50.12 246 LEU B O 1
ATOM 6373 N N . LEU B 1 247 ? -15.110 -49.123 14.152 1.00 45.71 247 LEU B N 1
ATOM 6374 C CA . LEU B 1 247 ? -13.833 -49.766 13.941 1.00 48.34 247 LEU B CA 1
ATOM 6375 C C . LEU B 1 247 ? -13.767 -50.475 12.604 1.00 49.92 247 LEU B C 1
ATOM 6376 O O . LEU B 1 247 ? -14.650 -51.281 12.284 1.00 50.08 247 LEU B O 1
ATOM 6381 N N . PRO B 1 248 ? -12.702 -50.224 11.838 1.00 53.67 248 PRO B N 1
ATOM 6382 C CA . PRO B 1 248 ? -12.546 -50.857 10.520 1.00 52.41 248 PRO B CA 1
ATOM 6383 C C . PRO B 1 248 ? -12.753 -52.367 10.564 1.00 52.69 248 PRO B C 1
ATOM 6384 O O . PRO B 1 248 ? -12.233 -53.055 11.441 1.00 60.30 248 PRO B O 1
ATOM 6388 N N . GLN B 1 249 ? -13.509 -52.893 9.602 1.00 53.42 249 GLN B N 1
ATOM 6389 C CA . GLN B 1 249 ? -13.608 -54.343 9.493 1.00 56.57 249 GLN B CA 1
ATOM 6390 C C . GLN B 1 249 ? -12.245 -54.963 9.219 1.00 57.88 249 GLN B C 1
ATOM 6391 O O . GLN B 1 249 ? -12.000 -56.116 9.596 1.00 63.52 249 GLN B O 1
ATOM 6397 N N . HIS B 1 250 ? -11.337 -54.219 8.593 1.00 50.51 250 HIS B N 1
ATOM 6398 C CA . HIS B 1 250 ? -9.996 -54.749 8.389 1.00 53.45 250 HIS B CA 1
ATOM 6399 C C . HIS B 1 250 ? -9.130 -54.652 9.643 1.00 54.53 250 HIS B C 1
ATOM 6400 O O . HIS B 1 250 ? -7.939 -54.969 9.583 1.00 54.25 250 HIS B O 1
ATOM 6407 N N . SER B 1 251 ? -9.692 -54.238 10.769 1.00 48.35 251 SER B N 1
ATOM 6408 C CA . SER B 1 251 ? -8.975 -54.178 12.027 1.00 49.80 251 SER B CA 1
ATOM 6409 C C . SER B 1 251 ? -9.458 -55.291 12.959 1.00 54.56 251 SER B C 1
ATOM 6410 O O . SER B 1 251 ? -10.351 -56.081 12.616 1.00 50.17 251 SER B O 1
ATOM 6413 N N . HIS B 1 252 ? -8.851 -55.343 14.154 1.00 46.92 252 HIS B N 1
ATOM 6414 C CA . HIS B 1 252 ? -9.124 -56.383 15.140 1.00 42.66 252 HIS B CA 1
ATOM 6415 C C . HIS B 1 252 ? -9.196 -55.766 16.527 1.00 45.46 252 HIS B C 1
ATOM 6416 O O . HIS B 1 252 ? -8.549 -54.755 16.814 1.00 43.74 252 HIS B O 1
ATOM 6423 N N . SER B 1 253 ? -9.988 -56.404 17.387 1.00 43.36 253 SER B N 1
ATOM 6424 C CA . SER B 1 253 ? -10.444 -55.806 18.632 1.00 44.15 253 SER B CA 1
ATOM 6425 C C . SER B 1 253 ? -10.099 -56.686 19.827 1.00 41.57 253 SER B C 1
ATOM 6426 O O . SER B 1 253 ? -10.455 -57.873 19.865 1.00 41.34 253 SER B O 1
ATOM 6429 N N . ILE B 1 254 ? -9.418 -56.096 20.803 1.00 35.74 254 ILE B N 1
ATOM 6430 C CA . ILE B 1 254 ? -9.241 -56.697 22.114 1.00 39.35 254 ILE B CA 1
ATOM 6431 C C . ILE B 1 254 ? -10.074 -55.895 23.100 1.00 42.77 254 ILE B C 1
ATOM 6432 O O . ILE B 1 254 ? -9.845 -54.688 23.288 1.00 38.14 254 ILE B O 1
ATOM 6437 N N . LEU B 1 255 ? -11.054 -56.558 23.711 1.00 33.58 255 LEU B N 1
ATOM 6438 C CA . LEU B 1 255 ? -11.820 -55.948 24.779 1.00 34.10 255 LEU B CA 1
ATOM 6439 C C . LEU B 1 255 ? -11.199 -56.345 26.121 1.00 35.47 255 LEU B C 1
ATOM 6440 O O . LEU B 1 255 ? -11.014 -57.533 26.403 1.00 33.85 255 LEU B O 1
ATOM 6445 N N . SER B 1 256 ? -10.860 -55.351 26.939 1.00 33.99 256 SER B N 1
ATOM 6446 C CA . SER B 1 256 ? -10.063 -55.563 28.146 1.00 35.92 256 SER B CA 1
ATOM 6447 C C . SER B 1 256 ? -10.831 -55.110 29.386 1.00 33.61 256 SER B C 1
ATOM 6448 O O . SER B 1 256 ? -11.140 -53.921 29.526 1.00 35.12 256 SER B O 1
ATOM 6451 N N . PHE B 1 257 ? -11.122 -56.050 30.291 1.00 33.75 257 PHE B N 1
ATOM 6452 C CA . PHE B 1 257 ? -11.876 -55.760 31.515 1.00 39.06 257 PHE B CA 1
ATOM 6453 C C . PHE B 1 257 ? -10.948 -55.696 32.729 1.00 35.29 257 PHE B C 1
ATOM 6454 O O . PHE B 1 257 ? -10.213 -56.650 33.007 1.00 33.16 257 PHE B O 1
ATOM 6462 N N . PHE B 1 258 ? -11.028 -54.596 33.474 1.00 33.49 258 PHE B N 1
ATOM 6463 C CA . PHE B 1 258 ? -10.160 -54.348 34.620 1.00 40.62 258 PHE B CA 1
ATOM 6464 C C . PHE B 1 258 ? -10.998 -54.269 35.896 1.00 41.88 258 PHE B C 1
ATOM 6465 O O . PHE B 1 258 ? -12.006 -53.554 35.935 1.00 39.28 258 PHE B O 1
ATOM 6473 N N . HIS B 1 259 ? -10.568 -54.997 36.946 1.00 46.18 259 HIS B N 1
ATOM 6474 C CA . HIS B 1 259 ? -11.475 -55.318 38.055 1.00 42.51 259 HIS B CA 1
ATOM 6475 C C . HIS B 1 259 ? -12.105 -54.072 38.647 1.00 41.09 259 HIS B C 1
ATOM 6476 O O . HIS B 1 259 ? -13.313 -54.050 38.895 1.00 38.73 259 HIS B O 1
ATOM 6483 N N . GLU B 1 260 ? -11.316 -53.016 38.859 1.00 42.50 260 GLU B N 1
ATOM 6484 C CA . GLU B 1 260 ? -11.853 -51.865 39.572 1.00 39.10 260 GLU B CA 1
ATOM 6485 C C . GLU B 1 260 ? -12.860 -51.110 38.721 1.00 42.28 260 GLU B C 1
ATOM 6486 O O . GLU B 1 260 ? -13.786 -50.493 39.260 1.00 45.83 260 GLU B O 1
ATOM 6492 N N . ARG B 1 261 ? -12.749 -51.211 37.396 1.00 43.12 261 ARG B N 1
ATOM 6493 C CA . ARG B 1 261 ? -13.682 -50.515 36.518 1.00 38.39 261 ARG B CA 1
ATOM 6494 C C . ARG B 1 261 ? -14.960 -51.325 36.282 1.00 37.22 261 ARG B C 1
ATOM 6495 O O . ARG B 1 261 ? -16.057 -50.753 36.239 1.00 34.82 261 ARG B O 1
ATOM 6503 N N . ASN B 1 262 ? -14.839 -52.645 36.130 1.00 34.29 262 ASN B N 1
ATOM 6504 C CA . ASN B 1 262 ? -15.910 -53.483 35.621 1.00 37.60 262 ASN B CA 1
ATOM 6505 C C . ASN B 1 262 ? -16.553 -54.364 36.676 1.00 44.83 262 ASN B C 1
ATOM 6506 O O . ASN B 1 262 ? -17.384 -55.206 36.330 1.00 45.57 262 ASN B O 1
ATOM 6511 N N . GLN B 1 263 ? -16.186 -54.199 37.948 1.00 51.06 263 GLN B N 1
ATOM 6512 C CA . GLN B 1 263 ? -16.581 -55.133 39.010 1.00 54.65 263 GLN B CA 1
ATOM 6513 C C . GLN B 1 263 ? -18.097 -55.188 39.204 1.00 57.27 263 GLN B C 1
ATOM 6514 O O . GLN B 1 263 ? -18.605 -56.133 39.818 1.00 67.15 263 GLN B O 1
ATOM 6520 N N . ALA B 1 264 ? -18.836 -54.204 38.702 1.00 56.38 264 ALA B N 1
ATOM 6521 C CA . ALA B 1 264 ? -20.289 -54.285 38.671 1.00 60.32 264 ALA B CA 1
ATOM 6522 C C . ALA B 1 264 ? -20.819 -54.037 37.253 1.00 55.53 264 ALA B C 1
ATOM 6523 O O . ALA B 1 264 ? -21.786 -53.302 37.046 1.00 45.01 264 ALA B O 1
ATOM 6525 N N . SER B 1 265 ? -20.202 -54.660 36.252 1.00 52.63 265 SER B N 1
ATOM 6526 C CA . SER B 1 265 ? -20.638 -54.442 34.880 1.00 57.37 265 SER B CA 1
ATOM 6527 C C . SER B 1 265 ? -22.077 -54.900 34.670 1.00 59.11 265 SER B C 1
ATOM 6528 O O . SER B 1 265 ? -22.521 -55.931 35.195 1.00 54.16 265 SER B O 1
ATOM 6531 N N . ASN B 1 266 ? -22.807 -54.101 33.905 1.00 50.06 266 ASN B N 1
ATOM 6532 C CA . ASN B 1 266 ? -24.049 -54.542 33.294 1.00 54.04 266 ASN B CA 1
ATOM 6533 C C . ASN B 1 266 ? -23.688 -55.642 32.303 1.00 54.86 266 ASN B C 1
ATOM 6534 O O . ASN B 1 266 ? -23.652 -55.386 31.093 1.00 58.83 266 ASN B O 1
ATOM 6539 N N . ILE B 1 267 ? -23.391 -56.850 32.791 1.00 53.25 267 ILE B N 1
ATOM 6540 C CA . ILE B 1 267 ? -23.363 -58.006 31.905 1.00 49.92 267 ILE B CA 1
ATOM 6541 C C . ILE B 1 267 ? -24.734 -58.060 31.241 1.00 61.42 267 ILE B C 1
ATOM 6542 O O . ILE B 1 267 ? -25.700 -57.480 31.757 1.00 64.62 267 ILE B O 1
ATOM 6547 N N . GLU B 1 268 ? -24.830 -58.734 30.092 1.00 59.61 268 GLU B N 1
ATOM 6548 C CA . GLU B 1 268 ? -26.028 -58.745 29.244 1.00 61.53 268 GLU B CA 1
ATOM 6549 C C . GLU B 1 268 ? -26.039 -57.476 28.409 1.00 54.23 268 GLU B C 1
ATOM 6550 O O . GLU B 1 268 ? -26.359 -57.523 27.217 1.00 56.36 268 GLU B O 1
ATOM 6556 N N . ASN B 1 269 ? -25.671 -56.346 29.007 1.00 50.26 269 ASN B N 1
ATOM 6557 C CA . ASN B 1 269 ? -25.395 -55.169 28.196 1.00 50.82 269 ASN B CA 1
ATOM 6558 C C . ASN B 1 269 ? -24.085 -55.290 27.428 1.00 58.24 269 ASN B C 1
ATOM 6559 O O . ASN B 1 269 ? -23.787 -54.437 26.584 1.00 59.62 269 ASN B O 1
ATOM 6564 N N . LEU B 1 270 ? -23.288 -56.316 27.702 1.00 59.09 270 LEU B N 1
ATOM 6565 C CA . LEU B 1 270 ? -22.026 -56.503 27.007 1.00 54.91 270 LEU B CA 1
ATOM 6566 C C . LEU B 1 270 ? -22.147 -57.464 25.842 1.00 52.11 270 LEU B C 1
ATOM 6567 O O . LEU B 1 270 ? -21.198 -57.579 25.059 1.00 55.61 270 LEU B O 1
ATOM 6572 N N . LYS B 1 271 ? -23.283 -58.145 25.726 1.00 50.31 271 LYS B N 1
ATOM 6573 C CA . LYS B 1 271 ? -23.476 -59.247 24.808 1.00 49.14 271 LYS B CA 1
ATOM 6574 C C . LYS B 1 271 ? -22.951 -58.913 23.409 1.00 48.76 271 LYS B C 1
ATOM 6575 O O . LYS B 1 271 ? -22.256 -59.718 22.785 1.00 47.76 271 LYS B O 1
ATOM 6581 N N . ALA B 1 272 ? -23.267 -57.719 22.921 1.00 46.60 272 ALA B N 1
ATOM 6582 C CA . ALA B 1 272 ? -22.850 -57.325 21.580 1.00 49.02 272 ALA B CA 1
ATOM 6583 C C . ALA B 1 272 ? -21.368 -56.974 21.531 1.00 49.21 272 ALA B C 1
ATOM 6584 O O . ALA B 1 272 ? -20.738 -57.127 20.479 1.00 43.22 272 ALA B O 1
ATOM 6586 N N . ASP B 1 273 ? -20.813 -56.489 22.647 1.00 49.82 273 ASP B N 1
ATOM 6587 C CA . ASP B 1 273 ? -19.380 -56.212 22.721 1.00 44.98 273 ASP B CA 1
ATOM 6588 C C . ASP B 1 273 ? -18.580 -57.501 22.849 1.00 40.79 273 ASP B C 1
ATOM 6589 O O . ASP B 1 273 ? -17.577 -57.689 22.157 1.00 36.95 273 ASP B O 1
ATOM 6594 N N . LEU B 1 274 ? -19.021 -58.413 23.714 1.00 42.44 274 LEU B N 1
ATOM 6595 C CA . LEU B 1 274 ? -18.350 -59.700 23.795 1.00 39.35 274 LEU B CA 1
ATOM 6596 C C . LEU B 1 274 ? -18.458 -60.454 22.480 1.00 37.73 274 LEU B C 1
ATOM 6597 O O . LEU B 1 274 ? -17.518 -61.155 22.092 1.00 33.79 274 LEU B O 1
ATOM 6602 N N . GLU B 1 275 ? -19.570 -60.285 21.758 1.00 44.60 275 GLU B N 1
ATOM 6603 C CA . GLU B 1 275 ? -19.728 -60.961 20.467 1.00 47.39 275 GLU B CA 1
ATOM 6604 C C . GLU B 1 275 ? -18.925 -60.292 19.361 1.00 42.86 275 GLU B C 1
ATOM 6605 O O . GLU B 1 275 ? -18.360 -60.978 18.501 1.00 42.77 275 GLU B O 1
ATOM 6611 N N . TYR B 1 276 ? -18.860 -58.961 19.364 1.00 43.72 276 TYR B N 1
ATOM 6612 C CA . TYR B 1 276 ? -18.014 -58.258 18.404 1.00 39.77 276 TYR B CA 1
ATOM 6613 C C . TYR B 1 276 ? -16.538 -58.616 18.596 1.00 43.27 276 TYR B C 1
ATOM 6614 O O . TYR B 1 276 ? -15.833 -58.938 17.633 1.00 43.40 276 TYR B O 1
ATOM 6623 N N . ALA B 1 277 ? -16.055 -58.573 19.837 1.00 47.72 277 ALA B N 1
ATOM 6624 C CA . ALA B 1 277 ? -14.620 -58.490 20.085 1.00 39.79 277 ALA B CA 1
ATOM 6625 C C . ALA B 1 277 ? -13.893 -59.757 19.656 1.00 38.23 277 ALA B C 1
ATOM 6626 O O . ALA B 1 277 ? -14.370 -60.872 19.871 1.00 35.77 277 ALA B O 1
ATOM 6628 N N . ASP B 1 278 ? -12.721 -59.577 19.036 1.00 41.77 278 ASP B N 1
ATOM 6629 C CA . ASP B 1 278 ? -11.947 -60.729 18.588 1.00 37.72 278 ASP B CA 1
ATOM 6630 C C . ASP B 1 278 ? -11.336 -61.469 19.764 1.00 43.13 278 ASP B C 1
ATOM 6631 O O . ASP B 1 278 ? -11.189 -62.697 19.716 1.00 47.65 278 ASP B O 1
ATOM 6636 N N . LEU B 1 279 ? -10.973 -60.754 20.824 1.00 41.71 279 LEU B N 1
ATOM 6637 C CA . LEU B 1 279 ? -10.499 -61.412 22.031 1.00 36.78 279 LEU B CA 1
ATOM 6638 C C . LEU B 1 279 ? -10.837 -60.532 23.219 1.00 35.80 279 LEU B C 1
ATOM 6639 O O . LEU B 1 279 ? -10.886 -59.298 23.108 1.00 32.51 279 LEU B O 1
ATOM 6644 N N . VAL B 1 280 ? -11.093 -61.180 24.352 1.00 36.10 280 VAL B N 1
ATOM 6645 C CA . VAL B 1 280 ? -11.424 -60.490 25.594 1.00 39.99 280 VAL B CA 1
ATOM 6646 C C . VAL B 1 280 ? -10.417 -60.905 26.662 1.00 40.38 280 VAL B C 1
ATOM 6647 O O . VAL B 1 280 ? -10.080 -62.091 26.777 1.00 40.61 280 VAL B O 1
ATOM 6651 N N . LEU B 1 281 ? -9.914 -59.923 27.418 1.00 38.61 281 LEU B N 1
ATOM 6652 C CA . LEU B 1 281 ? -8.999 -60.148 28.533 1.00 37.07 281 LEU B CA 1
ATOM 6653 C C . LEU B 1 281 ? -9.606 -59.591 29.814 1.00 36.72 281 LEU B C 1
ATOM 6654 O O . LEU B 1 281 ? -10.234 -58.522 29.800 1.00 36.46 281 LEU B O 1
ATOM 6659 N N . THR B 1 282 ? -9.411 -60.315 30.921 1.00 31.99 282 THR B N 1
ATOM 6660 C CA . THR B 1 282 ? -9.863 -59.897 32.248 1.00 32.28 282 THR B CA 1
ATOM 6661 C C . THR B 1 282 ? -8.743 -60.161 33.244 1.00 28.19 282 THR B C 1
ATOM 6662 O O . THR B 1 282 ? -8.005 -61.142 33.133 1.00 32.62 282 THR B O 1
ATOM 6666 N N . ASP B 1 283 ? -8.630 -59.283 34.230 1.00 24.02 283 ASP B N 1
ATOM 6667 C CA . ASP B 1 283 ? -7.642 -59.415 35.291 1.00 28.76 283 ASP B CA 1
ATOM 6668 C C . ASP B 1 283 ? -8.152 -60.204 36.528 1.00 38.62 283 ASP B C 1
ATOM 6669 O O . ASP B 1 283 ? -7.634 -60.010 37.647 1.00 37.82 283 ASP B O 1
ATOM 6674 N N . ARG B 1 284 ? -9.134 -61.097 36.367 1.00 40.45 284 ARG B N 1
ATOM 6675 C CA . ARG B 1 284 ? -9.725 -61.795 37.507 1.00 47.76 284 ARG B CA 1
ATOM 6676 C C . ARG B 1 284 ? -10.225 -63.167 37.089 1.00 42.53 284 ARG B C 1
ATOM 6677 O O . ARG B 1 284 ? -10.847 -63.306 36.034 1.00 47.06 284 ARG B O 1
ATOM 6685 N N . MET B 1 285 ? -9.959 -64.177 37.917 1.00 41.58 285 MET B N 1
ATOM 6686 C CA . MET B 1 285 ? -10.423 -65.511 37.559 1.00 46.39 285 MET B CA 1
ATOM 6687 C C . MET B 1 285 ? -11.942 -65.565 37.596 1.00 45.02 285 MET B C 1
ATOM 6688 O O . MET B 1 285 ? -12.571 -66.007 36.632 1.00 44.50 285 MET B O 1
ATOM 6693 N N . ASP B 1 286 ? -12.554 -65.022 38.654 1.00 43.41 286 ASP B N 1
ATOM 6694 C CA . ASP B 1 286 ? -14.008 -65.105 38.794 1.00 41.52 286 ASP B CA 1
ATOM 6695 C C . ASP B 1 286 ? -14.744 -64.385 37.660 1.00 43.19 286 ASP B C 1
ATOM 6696 O O . ASP B 1 286 ? -15.696 -64.930 37.096 1.00 46.70 286 ASP B O 1
ATOM 6701 N N . PHE B 1 287 ? -14.328 -63.159 37.307 1.00 45.02 287 PHE B N 1
ATOM 6702 C CA . PHE B 1 287 ? -14.987 -62.447 36.204 1.00 44.51 287 PHE B CA 1
ATOM 6703 C C . PHE B 1 287 ? -14.818 -63.177 34.870 1.00 43.13 287 PHE B C 1
ATOM 6704 O O . PHE B 1 287 ? -15.716 -63.140 34.019 1.00 38.67 287 PHE B O 1
ATOM 6712 N N . LYS B 1 288 ? -13.679 -63.839 34.667 1.00 41.66 288 LYS B N 1
ATOM 6713 C CA . LYS B 1 288 ? -13.526 -64.665 33.478 1.00 44.25 288 LYS B CA 1
ATOM 6714 C C . LYS B 1 288 ? -14.655 -65.683 33.383 1.00 43.12 288 LYS B C 1
ATOM 6715 O O . LYS B 1 288 ? -15.296 -65.820 32.339 1.00 45.75 288 LYS B O 1
ATOM 6721 N N . GLU B 1 289 ? -14.946 -66.369 34.486 1.00 44.63 289 GLU B N 1
ATOM 6722 C CA . GLU B 1 289 ? -15.882 -67.485 34.455 1.00 47.44 289 GLU B CA 1
ATOM 6723 C C . GLU B 1 289 ? -17.331 -67.007 34.420 1.00 48.12 289 GLU B C 1
ATOM 6724 O O . GLU B 1 289 ? -18.168 -67.606 33.732 1.00 46.45 289 GLU B O 1
ATOM 6730 N N . THR B 1 290 ? -17.640 -65.924 35.141 1.00 46.53 290 THR B N 1
ATOM 6731 C CA . THR B 1 290 ? -18.950 -65.295 35.012 1.00 45.29 290 THR B CA 1
ATOM 6732 C C . THR B 1 290 ? -19.280 -65.015 33.549 1.00 46.63 290 THR B C 1
ATOM 6733 O O . THR B 1 290 ? -20.383 -65.326 33.081 1.00 47.07 290 THR B O 1
ATOM 6737 N N . LEU B 1 291 ? -18.325 -64.428 32.809 1.00 43.38 291 LEU B N 1
ATOM 6738 C CA . LEU B 1 291 ? -18.545 -64.173 31.386 1.00 42.28 291 LEU B CA 1
ATOM 6739 C C . LEU B 1 291 ? -18.683 -65.476 30.607 1.00 44.67 291 LEU B C 1
ATOM 6740 O O . LEU B 1 291 ? -19.584 -65.621 29.769 1.00 42.83 291 LEU B O 1
ATOM 6745 N N . GLN B 1 292 ? -17.805 -66.439 30.875 1.00 41.88 292 GLN B N 1
ATOM 6746 C CA . GLN B 1 292 ? -17.852 -67.691 30.134 1.00 44.82 292 GLN B CA 1
ATOM 6747 C C . GLN B 1 292 ? -19.148 -68.428 30.401 1.00 43.64 292 GLN B C 1
ATOM 6748 O O . GLN B 1 292 ? -19.715 -69.057 29.495 1.00 42.81 292 GLN B O 1
ATOM 6754 N N . ASN B 1 293 ? -19.618 -68.380 31.650 1.00 42.36 293 ASN B N 1
ATOM 6755 C CA . ASN B 1 293 ? -20.823 -69.106 32.023 1.00 39.06 293 ASN B CA 1
ATOM 6756 C C . ASN B 1 293 ? -22.071 -68.397 31.505 1.00 40.53 293 ASN B C 1
ATOM 6757 O O . ASN B 1 293 ? -23.021 -69.050 31.065 1.00 42.26 293 ASN B O 1
ATOM 6762 N N . TYR B 1 294 ? -22.075 -67.063 31.543 1.00 39.91 294 TYR B N 1
ATOM 6763 C CA . TYR B 1 294 ? -23.196 -66.286 31.033 1.00 37.56 294 TYR B CA 1
ATOM 6764 C C . TYR B 1 294 ? -23.251 -66.305 29.512 1.00 45.46 294 TYR B C 1
ATOM 6765 O O . TYR B 1 294 ? -24.342 -66.310 28.930 1.00 46.94 294 TYR B O 1
ATOM 6774 N N . PHE B 1 295 ? -22.090 -66.302 28.851 1.00 48.26 295 PHE B N 1
ATOM 6775 C CA . PHE B 1 295 ? -21.987 -66.263 27.393 1.00 46.02 295 PHE B CA 1
ATOM 6776 C C . PHE B 1 295 ? -21.216 -67.491 26.915 1.00 46.47 295 PHE B C 1
ATOM 6777 O O . PHE B 1 295 ? -20.088 -67.380 26.418 1.00 42.75 295 PHE B O 1
ATOM 6785 N N . PRO B 1 296 ? -21.816 -68.681 27.041 1.00 48.21 296 PRO B N 1
ATOM 6786 C CA . PRO B 1 296 ? -21.078 -69.918 26.742 1.00 40.87 296 PRO B CA 1
ATOM 6787 C C . PRO B 1 296 ? -20.530 -69.976 25.339 1.00 37.24 296 PRO B C 1
ATOM 6788 O O . PRO B 1 296 ? -19.515 -70.650 25.134 1.00 38.96 296 PRO B O 1
ATOM 6792 N N . LEU B 1 297 ? -21.193 -69.327 24.363 1.00 41.89 297 LEU B N 1
ATOM 6793 C CA . LEU B 1 297 ? -20.777 -69.303 22.954 1.00 43.00 297 LEU B CA 1
ATOM 6794 C C . LEU B 1 297 ? -19.617 -68.356 22.692 1.00 39.90 297 LEU B C 1
ATOM 6795 O O . LEU B 1 297 ? -19.154 -68.269 21.553 1.00 46.29 297 LEU B O 1
ATOM 6800 N N . GLN B 1 298 ? -19.186 -67.619 23.706 1.00 40.67 298 GLN B N 1
ATOM 6801 C CA . GLN B 1 298 ? -18.061 -66.713 23.632 1.00 38.14 298 GLN B CA 1
ATOM 6802 C C . GLN B 1 298 ? -16.914 -67.167 24.512 1.00 38.21 298 GLN B C 1
ATOM 6803 O O . GLN B 1 298 ? -15.888 -66.484 24.581 1.00 36.61 298 GLN B O 1
ATOM 6809 N N . ALA B 1 299 ? -17.061 -68.320 25.162 1.00 39.23 299 ALA B N 1
ATOM 6810 C CA . ALA B 1 299 ? -16.148 -68.700 26.229 1.00 39.83 299 ALA B CA 1
ATOM 6811 C C . ALA B 1 299 ? -14.696 -68.754 25.756 1.00 41.77 299 ALA B C 1
ATOM 6812 O O . ALA B 1 299 ? -13.800 -68.256 26.453 1.00 40.89 299 ALA B O 1
ATOM 6814 N N . GLU B 1 300 ? -14.442 -69.348 24.577 1.00 37.54 300 GLU B N 1
ATOM 6815 C CA . GLU B 1 300 ? -13.060 -69.620 24.170 1.00 43.13 300 GLU B CA 1
ATOM 6816 C C . GLU B 1 300 ? -12.234 -68.347 24.009 1.00 38.30 300 GLU B C 1
ATOM 6817 O O . GLU B 1 300 ? -11.017 -68.377 24.210 1.00 34.77 300 GLU B O 1
ATOM 6823 N N . LYS B 1 301 ? -12.866 -67.231 23.658 1.00 32.87 301 LYS B N 1
ATOM 6824 C CA . LYS B 1 301 ? -12.145 -65.991 23.395 1.00 36.62 301 LYS B CA 1
ATOM 6825 C C . LYS B 1 301 ? -11.840 -65.195 24.660 1.00 36.89 301 LYS B C 1
ATOM 6826 O O . LYS B 1 301 ? -11.225 -64.120 24.579 1.00 33.79 301 LYS B O 1
ATOM 6832 N N . ILE B 1 302 ? -12.237 -65.686 25.824 1.00 38.16 302 ILE B N 1
ATOM 6833 C CA . ILE B 1 302 ? -12.137 -64.926 27.059 1.00 38.80 302 ILE B CA 1
ATOM 6834 C C . ILE B 1 302 ? -10.999 -65.484 27.899 1.00 38.29 302 ILE B C 1
ATOM 6835 O O . ILE B 1 302 ? -10.951 -66.687 28.192 1.00 36.83 302 ILE B O 1
ATOM 6840 N N . HIS B 1 303 ? -10.083 -64.604 28.282 1.00 40.77 303 HIS B N 1
ATOM 6841 C CA . HIS B 1 303 ? -8.839 -65.006 28.905 1.00 38.44 303 HIS B CA 1
ATOM 6842 C C . HIS B 1 303 ? -8.630 -64.215 30.179 1.00 40.16 303 HIS B C 1
ATOM 6843 O O . HIS B 1 303 ? -8.829 -62.991 30.196 1.00 33.72 303 HIS B O 1
ATOM 6850 N N . TYR B 1 304 ? -8.275 -64.943 31.243 1.00 36.19 304 TYR B N 1
ATOM 6851 C CA . TYR B 1 304 ? -7.648 -64.371 32.421 1.00 37.26 304 TYR B CA 1
ATOM 6852 C C . TYR B 1 304 ? -6.188 -64.121 32.102 1.00 34.98 304 TYR B C 1
ATOM 6853 O O . TYR B 1 304 ? -5.472 -65.052 31.720 1.00 36.80 304 TYR B O 1
ATOM 6862 N N . LEU B 1 305 ? -5.746 -62.875 32.251 1.00 34.52 305 LEU B N 1
ATOM 6863 C CA . LEU B 1 305 ? -4.382 -62.506 31.895 1.00 38.43 305 LEU B CA 1
ATOM 6864 C C . LEU B 1 305 ? -3.921 -61.343 32.756 1.00 37.97 305 LEU B C 1
ATOM 6865 O O . LEU B 1 305 ? -4.641 -60.345 32.892 1.00 36.54 305 LEU B O 1
ATOM 6870 N N . SER B 1 306 ? -2.712 -61.462 33.301 1.00 40.34 306 SER B N 1
ATOM 6871 C CA . SER B 1 306 ? -2.117 -60.354 34.062 1.00 41.81 306 SER B CA 1
ATOM 6872 C C . SER B 1 306 ? -1.762 -59.180 33.153 1.00 32.60 306 SER B C 1
ATOM 6873 O O . SER B 1 306 ? -1.102 -59.381 32.127 1.00 28.73 306 SER B O 1
ATOM 6876 N N . PRO B 1 307 ? -2.150 -57.951 33.505 1.00 33.65 307 PRO B N 1
ATOM 6877 C CA . PRO B 1 307 ? -1.687 -56.773 32.769 1.00 32.70 307 PRO B CA 1
ATOM 6878 C C . PRO B 1 307 ? -0.322 -56.260 33.202 1.00 34.65 307 PRO B C 1
ATOM 6879 O O . PRO B 1 307 ? 0.090 -55.199 32.720 1.00 36.57 307 PRO B O 1
ATOM 6883 N N . PHE B 1 308 ? 0.369 -56.962 34.108 1.00 33.18 308 PHE B N 1
ATOM 6884 C CA . PHE B 1 308 ? 1.642 -56.520 34.665 1.00 30.79 308 PHE B CA 1
ATOM 6885 C C . PHE B 1 308 ? 2.768 -57.466 34.257 1.00 35.62 308 PHE B C 1
ATOM 6886 O O . PHE B 1 308 ? 2.627 -58.690 34.363 1.00 31.08 308 PHE B O 1
ATOM 6894 N N . ASP B 1 309 ? 3.891 -56.902 33.808 1.00 37.97 309 ASP B N 1
ATOM 6895 C CA . ASP B 1 309 ? 4.996 -57.705 33.299 1.00 34.50 309 ASP B CA 1
ATOM 6896 C C . ASP B 1 309 ? 5.979 -58.053 34.414 1.00 39.72 309 ASP B C 1
ATOM 6897 O O . ASP B 1 309 ? 6.140 -57.308 35.388 1.00 36.11 309 ASP B O 1
ATOM 6902 N N . THR B 1 310 ? 6.636 -59.204 34.261 1.00 36.57 310 THR B N 1
ATOM 6903 C CA . THR B 1 310 ? 7.661 -59.625 35.206 1.00 38.63 310 THR B CA 1
ATOM 6904 C C . THR B 1 310 ? 9.038 -59.104 34.780 1.00 39.88 310 THR B C 1
ATOM 6905 O O . THR B 1 310 ? 9.309 -58.894 33.596 1.00 40.43 310 THR B O 1
ATOM 6909 N N . ARG B 1 311 ? 9.895 -58.861 35.772 1.00 37.94 311 ARG B N 1
ATOM 6910 C CA . ARG B 1 311 ? 11.278 -58.466 35.568 1.00 37.33 311 ARG B CA 1
ATOM 6911 C C . ARG B 1 311 ? 12.154 -59.275 36.496 1.00 42.82 311 ARG B C 1
ATOM 6912 O O . ARG B 1 311 ? 11.721 -59.725 37.560 1.00 43.27 311 ARG B O 1
ATOM 6920 N N . LEU B 1 312 ? 13.411 -59.437 36.107 1.00 48.53 312 LEU B N 1
ATOM 6921 C CA . LEU B 1 312 ? 14.390 -59.949 37.060 1.00 39.81 312 LEU B CA 1
ATOM 6922 C C . LEU B 1 312 ? 14.666 -58.850 38.081 1.00 39.98 312 LEU B C 1
ATOM 6923 O O . LEU B 1 312 ? 15.182 -57.783 37.737 1.00 42.91 312 LEU B O 1
ATOM 6928 N N . GLN B 1 313 ? 14.241 -59.067 39.320 1.00 39.32 313 GLN B N 1
ATOM 6929 C CA . GLN B 1 313 ? 14.510 -58.136 40.414 1.00 41.01 313 GLN B CA 1
ATOM 6930 C C . GLN B 1 313 ? 14.695 -58.953 41.684 1.00 37.13 313 GLN B C 1
ATOM 6931 O O . GLN B 1 313 ? 14.104 -58.660 42.724 1.00 36.85 313 GLN B O 1
ATOM 6937 N N . LEU B 1 314 ? 15.520 -59.995 41.591 1.00 34.77 314 LEU B N 1
ATOM 6938 C CA . LEU B 1 314 ? 15.676 -60.988 42.651 1.00 34.75 314 LEU B CA 1
ATOM 6939 C C . LEU B 1 314 ? 16.158 -60.359 43.961 1.00 38.36 314 LEU B C 1
ATOM 6940 O O . LEU B 1 314 ? 17.220 -59.734 44.024 1.00 48.07 314 LEU B O 1
ATOM 6945 N N . GLY B 1 315 ? 15.385 -60.519 45.014 1.00 35.98 315 GLY B N 1
ATOM 6946 C CA . GLY B 1 315 ? 15.715 -59.872 46.261 1.00 40.34 315 GLY B CA 1
ATOM 6947 C C . GLY B 1 315 ? 16.797 -60.612 47.015 1.00 42.92 315 GLY B C 1
ATOM 6948 O O . GLY B 1 315 ? 17.270 -61.672 46.603 1.00 46.56 315 GLY B O 1
ATOM 6949 N N . LYS B 1 316 ? 17.173 -60.042 48.159 1.00 40.83 316 LYS B N 1
ATOM 6950 C CA . LYS B 1 316 ? 18.290 -60.510 48.973 1.00 45.35 316 LYS B CA 1
ATOM 6951 C C . LYS B 1 316 ? 17.812 -61.003 50.336 1.00 48.93 316 LYS B C 1
ATOM 6952 O O . LYS B 1 316 ? 18.388 -60.688 51.385 1.00 46.85 316 LYS B O 1
ATOM 6958 N N . SER B 1 317 ? 16.731 -61.773 50.343 1.00 48.97 317 SER B N 1
ATOM 6959 C CA . SER B 1 317 ? 16.310 -62.379 51.593 1.00 45.06 317 SER B CA 1
ATOM 6960 C C . SER B 1 317 ? 17.375 -63.339 52.108 1.00 44.32 317 SER B C 1
ATOM 6961 O O . SER B 1 317 ? 17.512 -63.518 53.323 1.00 48.34 317 SER B O 1
ATOM 6964 N N . GLN B 1 318 ? 18.169 -63.929 51.209 1.00 45.04 318 GLN B N 1
ATOM 6965 C CA . GLN B 1 318 ? 19.203 -64.864 51.646 1.00 46.50 318 GLN B CA 1
ATOM 6966 C C . GLN B 1 318 ? 20.230 -64.232 52.579 1.00 48.18 318 GLN B C 1
ATOM 6967 O O . GLN B 1 318 ? 20.927 -64.965 53.289 1.00 49.27 318 GLN B O 1
ATOM 6973 N N . GLN B 1 319 ? 20.339 -62.901 52.590 1.00 52.72 319 GLN B N 1
ATOM 6974 C CA . GLN B 1 319 ? 21.209 -62.160 53.493 1.00 49.81 319 GLN B CA 1
ATOM 6975 C C . GLN B 1 319 ? 20.543 -61.843 54.828 1.00 47.01 319 GLN B C 1
ATOM 6976 O O . GLN B 1 319 ? 20.990 -60.930 55.532 1.00 50.30 319 GLN B O 1
ATOM 6982 N N . ARG B 1 320 ? 19.484 -62.553 55.188 1.00 46.80 320 ARG B N 1
ATOM 6983 C CA . ARG B 1 320 ? 18.687 -62.189 56.345 1.00 45.79 320 ARG B CA 1
ATOM 6984 C C . ARG B 1 320 ? 18.645 -63.340 57.340 1.00 59.09 320 ARG B C 1
ATOM 6985 O O . ARG B 1 320 ? 18.698 -64.516 56.957 1.00 62.21 320 ARG B O 1
ATOM 6993 N N . HIS B 1 321 ? 18.565 -62.991 58.631 1.00 60.71 321 HIS B N 1
ATOM 6994 C CA . HIS B 1 321 ? 18.372 -63.995 59.672 1.00 65.23 321 HIS B CA 1
ATOM 6995 C C . HIS B 1 321 ? 16.893 -64.177 60.020 1.00 58.90 321 HIS B C 1
ATOM 6996 O O . HIS B 1 321 ? 16.417 -65.316 60.121 1.00 58.93 321 HIS B O 1
ATOM 7003 N N . GLU B 1 322 ? 16.138 -63.093 60.174 1.00 53.73 322 GLU B N 1
ATOM 7004 C CA . GLU B 1 322 ? 14.692 -63.240 60.276 1.00 53.49 322 GLU B CA 1
ATOM 7005 C C . GLU B 1 322 ? 14.109 -63.587 58.916 1.00 45.72 322 GLU B C 1
ATOM 7006 O O . GLU B 1 322 ? 14.571 -63.102 57.883 1.00 49.40 322 GLU B O 1
ATOM 7012 N N . SER B 1 323 ? 13.090 -64.432 58.918 1.00 43.02 323 SER B N 1
ATOM 7013 C CA . SER B 1 323 ? 12.318 -64.707 57.709 1.00 49.01 323 SER B CA 1
ATOM 7014 C C . SER B 1 323 ? 11.143 -63.733 57.660 1.00 42.78 323 SER B C 1
ATOM 7015 O O . SER B 1 323 ? 10.181 -63.864 58.424 1.00 33.49 323 SER B O 1
ATOM 7018 N N . LYS B 1 324 ? 11.243 -62.726 56.774 1.00 49.47 324 LYS B N 1
ATOM 7019 C CA . LYS B 1 324 ? 10.178 -61.741 56.606 1.00 44.97 324 LYS B CA 1
ATOM 7020 C C . LYS B 1 324 ? 9.104 -62.305 55.698 1.00 42.46 324 LYS B C 1
ATOM 7021 O O . LYS B 1 324 ? 9.362 -62.572 54.516 1.00 40.31 324 LYS B O 1
ATOM 7027 N N . ILE B 1 325 ? 7.908 -62.464 56.255 1.00 37.45 325 ILE B N 1
ATOM 7028 C CA . ILE B 1 325 ? 6.747 -62.965 55.543 1.00 38.34 325 ILE B CA 1
ATOM 7029 C C . ILE B 1 325 ? 5.890 -61.774 55.156 1.00 39.56 325 ILE B C 1
ATOM 7030 O O . ILE B 1 325 ? 5.612 -60.908 55.996 1.00 40.93 325 ILE B O 1
ATOM 7035 N N . PHE B 1 326 ? 5.472 -61.724 53.890 1.00 39.00 326 PHE B N 1
ATOM 7036 C CA . PHE B 1 326 ? 4.584 -60.672 53.393 1.00 45.01 326 PHE B CA 1
ATOM 7037 C C . PHE B 1 326 ? 3.196 -61.262 53.146 1.00 42.01 326 PHE B C 1
ATOM 7038 O O . PHE B 1 326 ? 3.022 -62.122 52.272 1.00 39.04 326 PHE B O 1
ATOM 7046 N N . TYR B 1 327 ? 2.217 -60.810 53.920 1.00 40.72 327 TYR B N 1
ATOM 7047 C CA . TYR B 1 327 ? 0.860 -61.332 53.858 1.00 34.57 327 TYR B CA 1
ATOM 7048 C C . TYR B 1 327 ? 0.018 -60.272 53.170 1.00 38.11 327 TYR B C 1
ATOM 7049 O O . TYR B 1 327 ? -0.057 -59.136 53.653 1.00 42.91 327 TYR B O 1
ATOM 7058 N N . GLN B 1 328 ? -0.580 -60.627 52.032 1.00 36.58 328 GLN B N 1
ATOM 7059 C CA . GLN B 1 328 ? -1.387 -59.695 51.256 1.00 37.63 328 GLN B CA 1
ATOM 7060 C C . GLN B 1 328 ? -2.856 -59.896 51.590 1.00 38.38 328 GLN B C 1
ATOM 7061 O O . GLN B 1 328 ? -3.334 -61.033 51.691 1.00 38.27 328 GLN B O 1
ATOM 7067 N N . ILE B 1 329 ? -3.566 -58.776 51.737 1.00 35.64 329 ILE B N 1
ATOM 7068 C CA . ILE B 1 329 ? -4.919 -58.732 52.272 1.00 45.38 329 ILE B CA 1
ATOM 7069 C C . ILE B 1 329 ? -5.784 -57.868 51.361 1.00 46.27 329 ILE B C 1
ATOM 7070 O O . ILE B 1 329 ? -5.300 -56.908 50.752 1.00 47.06 329 ILE B O 1
ATOM 7075 N N . ASP B 1 330 ? -7.074 -58.204 51.263 1.00 41.63 330 ASP B N 1
ATOM 7076 C CA . ASP B 1 330 ? -7.983 -57.469 50.391 1.00 47.11 330 ASP B CA 1
ATOM 7077 C C . ASP B 1 330 ? -9.032 -56.719 51.205 1.00 47.59 330 ASP B C 1
ATOM 7078 O O . ASP B 1 330 ? -10.078 -57.274 51.548 1.00 46.27 330 ASP B O 1
ATOM 7083 N N . LEU B 1 331 ? -8.773 -55.435 51.460 1.00 51.57 331 LEU B N 1
ATOM 7084 C CA . LEU B 1 331 ? -9.782 -54.599 52.103 1.00 55.39 331 LEU B CA 1
ATOM 7085 C C . LEU B 1 331 ? -11.061 -54.544 51.286 1.00 59.99 331 LEU B C 1
ATOM 7086 O O . LEU B 1 331 ? -12.155 -54.361 51.841 1.00 58.07 331 LEU B O 1
ATOM 7091 N N . SER B 1 332 ? -10.943 -54.715 49.970 1.00 60.88 332 SER B N 1
ATOM 7092 C CA . SER B 1 332 ? -12.087 -54.688 49.073 1.00 58.61 332 SER B CA 1
ATOM 7093 C C . SER B 1 332 ? -12.872 -55.984 49.193 1.00 61.76 332 SER B C 1
ATOM 7094 O O . SER B 1 332 ? -13.491 -56.420 48.219 1.00 67.52 332 SER B O 1
ATOM 7097 N N . GLU B 1 333 ? -12.854 -56.604 50.377 1.00 61.64 333 GLU B N 1
ATOM 7098 C CA . GLU B 1 333 ? -13.576 -57.846 50.637 1.00 56.96 333 GLU B CA 1
ATOM 7099 C C . GLU B 1 333 ? -13.522 -58.150 52.134 1.00 60.10 333 GLU B C 1
ATOM 7100 O O . GLU B 1 333 ? -12.755 -57.542 52.890 1.00 58.30 333 GLU B O 1
ATOM 7106 N N . LEU B 1 334 ? -14.342 -59.128 52.541 1.00 64.16 334 LEU B N 1
ATOM 7107 C CA . LEU B 1 334 ? -14.590 -59.447 53.948 1.00 56.70 334 LEU B CA 1
ATOM 7108 C C . LEU B 1 334 ? -13.350 -60.063 54.608 1.00 47.99 334 LEU B C 1
ATOM 7109 O O . LEU B 1 334 ? -12.899 -61.144 54.215 1.00 46.08 334 LEU B O 1
ATOM 7114 N N . LEU B 1 335 ? -12.814 -59.384 55.625 1.00 43.98 335 LEU B N 1
ATOM 7115 C CA . LEU B 1 335 ? -11.618 -59.840 56.329 1.00 43.93 335 LEU B CA 1
ATOM 7116 C C . LEU B 1 335 ? -11.805 -61.209 56.965 1.00 42.81 335 LEU B C 1
ATOM 7117 O O . LEU B 1 335 ? -12.443 -61.328 58.015 1.00 45.30 335 LEU B O 1
ATOM 7122 N N . ASN B 1 336 ? -11.231 -62.241 56.361 1.00 40.51 336 ASN B N 1
ATOM 7123 C CA . ASN B 1 336 ? -11.361 -63.598 56.887 1.00 36.28 336 ASN B CA 1
ATOM 7124 C C . ASN B 1 336 ? -10.609 -63.705 58.218 1.00 33.20 336 ASN B C 1
ATOM 7125 O O . ASN B 1 336 ? -9.393 -63.906 58.249 1.00 35.72 336 ASN B O 1
ATOM 7130 N N . ASP B 1 337 ? -11.351 -63.599 59.330 1.00 37.77 337 ASP B N 1
ATOM 7131 C CA . ASP B 1 337 ? -10.752 -63.668 60.667 1.00 36.59 337 ASP B CA 1
ATOM 7132 C C . ASP B 1 337 ? -9.927 -64.930 60.855 1.00 36.34 337 ASP B C 1
ATOM 7133 O O . ASP B 1 337 ? -8.866 -64.900 61.494 1.00 38.92 337 ASP B O 1
ATOM 7138 N N . TYR B 1 338 ? -10.395 -66.056 60.320 1.00 33.30 338 TYR B N 1
ATOM 7139 C CA . TYR B 1 338 ? -9.622 -67.285 60.493 1.00 37.81 338 TYR B CA 1
ATOM 7140 C C . TYR B 1 338 ? -8.311 -67.226 59.724 1.00 38.03 338 TYR B C 1
ATOM 7141 O O . TYR B 1 338 ? -7.281 -67.726 60.202 1.00 29.97 338 TYR B O 1
ATOM 7150 N N . ALA B 1 339 ? -8.347 -66.643 58.514 1.00 35.94 339 ALA B N 1
ATOM 7151 C CA . ALA B 1 339 ? -7.142 -66.523 57.709 1.00 31.43 339 ALA B CA 1
ATOM 7152 C C . ALA B 1 339 ? -6.117 -65.646 58.410 1.00 33.13 339 ALA B C 1
ATOM 7153 O O . ALA B 1 339 ? -4.966 -66.047 58.610 1.00 32.04 339 ALA B O 1
ATOM 7155 N N . ILE B 1 340 ? -6.530 -64.448 58.810 1.00 29.86 340 ILE B N 1
ATOM 7156 C CA . ILE B 1 340 ? -5.644 -63.590 59.575 1.00 29.73 340 ILE B CA 1
ATOM 7157 C C . ILE B 1 340 ? -5.111 -64.333 60.792 1.00 40.20 340 ILE B C 1
ATOM 7158 O O . ILE B 1 340 ? -3.899 -64.335 61.055 1.00 42.03 340 ILE B O 1
ATOM 7163 N N . PHE B 1 341 ? -6.006 -64.999 61.543 1.00 42.96 341 PHE B N 1
ATOM 7164 C CA . PHE B 1 341 ? -5.589 -65.650 62.786 1.00 36.52 341 PHE B CA 1
ATOM 7165 C C . PHE B 1 341 ? -4.437 -66.609 62.538 1.00 34.34 341 PHE B C 1
ATOM 7166 O O . PHE B 1 341 ? -3.423 -66.560 63.237 1.00 37.29 341 PHE B O 1
ATOM 7174 N N . LYS B 1 342 ? -4.586 -67.502 61.552 1.00 32.90 342 LYS B N 1
ATOM 7175 C CA . LYS B 1 342 ? -3.577 -68.532 61.321 1.00 33.02 342 LYS B CA 1
ATOM 7176 C C . LYS B 1 342 ? -2.222 -67.937 60.958 1.00 36.80 342 LYS B C 1
ATOM 7177 O O . LYS B 1 342 ? -1.185 -68.534 61.262 1.00 35.89 342 LYS B O 1
ATOM 7183 N N . VAL B 1 343 ? -2.200 -66.775 60.304 1.00 33.41 343 VAL B N 1
ATOM 7184 C CA . VAL B 1 343 ? -0.916 -66.192 59.943 1.00 33.65 343 VAL B CA 1
ATOM 7185 C C . VAL B 1 343 ? -0.222 -65.653 61.183 1.00 33.26 343 VAL B C 1
ATOM 7186 O O . VAL B 1 343 ? 0.974 -65.880 61.386 1.00 34.09 343 VAL B O 1
ATOM 7190 N N . LEU B 1 344 ? -0.963 -64.939 62.031 1.00 32.01 344 LEU B N 1
ATOM 7191 C CA . LEU B 1 344 ? -0.418 -64.485 63.306 1.00 31.88 344 LEU B CA 1
ATOM 7192 C C . LEU B 1 344 ? -0.008 -65.662 64.180 1.00 35.86 344 LEU B C 1
ATOM 7193 O O . LEU B 1 344 ? 1.010 -65.611 64.881 1.00 38.52 344 LEU B O 1
ATOM 7198 N N . PHE B 1 345 ? -0.802 -66.729 64.175 1.00 37.93 345 PHE B N 1
ATOM 7199 C CA . PHE B 1 345 ? -0.413 -67.891 64.952 1.00 33.95 345 PHE B CA 1
ATOM 7200 C C . PHE B 1 345 ? 0.964 -68.359 64.529 1.00 30.94 345 PHE B C 1
ATOM 7201 O O . PHE B 1 345 ? 1.837 -68.578 65.370 1.00 36.90 345 PHE B O 1
ATOM 7209 N N . TYR B 1 346 ? 1.195 -68.470 63.221 1.00 33.51 346 TYR B N 1
ATOM 7210 C CA . TYR B 1 346 ? 2.480 -68.969 62.763 1.00 28.05 346 TYR B CA 1
ATOM 7211 C C . TYR B 1 346 ? 3.601 -68.080 63.268 1.00 31.99 346 TYR B C 1
ATOM 7212 O O . TYR B 1 346 ? 4.658 -68.566 63.685 1.00 31.12 346 TYR B O 1
ATOM 7221 N N . VAL B 1 347 ? 3.368 -66.776 63.281 1.00 32.92 347 VAL B N 1
ATOM 7222 C CA . VAL B 1 347 ? 4.446 -65.848 63.549 1.00 32.99 347 VAL B CA 1
ATOM 7223 C C . VAL B 1 347 ? 4.761 -65.828 65.033 1.00 38.17 347 VAL B C 1
ATOM 7224 O O . VAL B 1 347 ? 5.927 -65.948 65.435 1.00 43.45 347 VAL B O 1
ATOM 7228 N N . ALA B 1 348 ? 3.728 -65.707 65.869 1.00 40.99 348 ALA B N 1
ATOM 7229 C CA . ALA B 1 348 ? 3.884 -65.941 67.305 1.00 39.71 348 ALA B CA 1
ATOM 7230 C C . ALA B 1 348 ? 4.770 -67.146 67.573 1.00 32.73 348 ALA B C 1
ATOM 7231 O O . ALA B 1 348 ? 5.820 -67.026 68.198 1.00 40.20 348 ALA B O 1
ATOM 7233 N N . GLN B 1 349 ? 4.382 -68.305 67.051 1.00 31.21 349 GLN B N 1
ATOM 7234 C CA . GLN B 1 349 ? 5.078 -69.554 67.318 1.00 33.92 349 GLN B CA 1
ATOM 7235 C C . GLN B 1 349 ? 6.458 -69.669 66.675 1.00 37.51 349 GLN B C 1
ATOM 7236 O O . GLN B 1 349 ? 7.098 -70.717 66.741 1.00 35.91 349 GLN B O 1
ATOM 7242 N N . HIS B 1 350 ? 6.963 -68.586 66.092 1.00 35.97 350 HIS B N 1
ATOM 7243 C CA . HIS B 1 350 ? 8.223 -68.612 65.348 1.00 36.69 350 HIS B CA 1
ATOM 7244 C C . HIS B 1 350 ? 8.936 -67.278 65.540 1.00 41.11 350 HIS B C 1
ATOM 7245 O O . HIS B 1 350 ? 8.641 -66.304 64.823 1.00 36.18 350 HIS B O 1
ATOM 7252 N N . PRO B 1 351 ? 9.859 -67.184 66.514 1.00 40.01 351 PRO B N 1
ATOM 7253 C CA . PRO B 1 351 ? 10.538 -65.894 66.759 1.00 40.01 351 PRO B CA 1
ATOM 7254 C C . PRO B 1 351 ? 11.400 -65.485 65.591 1.00 37.22 351 PRO B C 1
ATOM 7255 O O . PRO B 1 351 ? 11.473 -64.301 65.241 1.00 35.14 351 PRO B O 1
ATOM 7259 N N . ASP B 1 352 ? 12.030 -66.473 64.974 1.00 37.89 352 ASP B N 1
ATOM 7260 C CA . ASP B 1 352 ? 12.769 -66.432 63.727 1.00 38.51 352 ASP B CA 1
ATOM 7261 C C . ASP B 1 352 ? 12.138 -65.598 62.603 1.00 50.72 352 ASP B C 1
ATOM 7262 O O . ASP B 1 352 ? 12.839 -65.246 61.650 1.00 56.77 352 ASP B O 1
ATOM 7267 N N . THR B 1 353 ? 10.839 -65.282 62.673 1.00 45.24 353 THR B N 1
ATOM 7268 C CA . THR B 1 353 ? 10.108 -64.663 61.571 1.00 39.68 353 THR B CA 1
ATOM 7269 C C . THR B 1 353 ? 9.633 -63.255 61.908 1.00 36.09 353 THR B C 1
ATOM 7270 O O . THR B 1 353 ? 9.596 -62.849 63.066 1.00 37.99 353 THR B O 1
ATOM 7274 N N . GLU B 1 354 ? 9.240 -62.513 60.879 1.00 38.06 354 GLU B N 1
ATOM 7275 C CA . GLU B 1 354 ? 8.522 -61.264 61.084 1.00 42.03 354 GLU B CA 1
ATOM 7276 C C . GLU B 1 354 ? 7.435 -61.122 60.011 1.00 42.61 354 GLU B C 1
ATOM 7277 O O . GLU B 1 354 ? 7.371 -61.899 59.052 1.00 41.82 354 GLU B O 1
ATOM 7283 N N . LEU B 1 355 ? 6.546 -60.139 60.190 1.00 38.01 355 LEU B N 1
ATOM 7284 C CA . LEU B 1 355 ? 5.297 -60.095 59.437 1.00 33.94 355 LEU B CA 1
ATOM 7285 C C . LEU B 1 355 ? 4.957 -58.673 59.029 1.00 38.09 355 LEU B C 1
ATOM 7286 O O . LEU B 1 355 ? 4.848 -57.793 59.887 1.00 40.21 355 LEU B O 1
ATOM 7291 N N . VAL B 1 356 ? 4.777 -58.441 57.728 1.00 37.60 356 VAL B N 1
ATOM 7292 C CA . VAL B 1 356 ? 4.110 -57.234 57.249 1.00 33.30 356 VAL B CA 1
ATOM 7293 C C . VAL B 1 356 ? 2.741 -57.640 56.730 1.00 38.77 356 VAL B C 1
ATOM 7294 O O . VAL B 1 356 ? 2.589 -58.713 56.124 1.00 41.01 356 VAL B O 1
ATOM 7298 N N . ILE B 1 357 ? 1.754 -56.783 56.954 1.00 37.59 357 ILE B N 1
ATOM 7299 C CA . ILE B 1 357 ? 0.400 -57.015 56.482 1.00 36.58 357 ILE B CA 1
ATOM 7300 C C . ILE B 1 357 ? 0.117 -55.961 55.416 1.00 37.68 357 ILE B C 1
ATOM 7301 O O . ILE B 1 357 ? -0.154 -54.792 55.718 1.00 36.51 357 ILE B O 1
ATOM 7306 N N . GLY B 1 358 ? 0.233 -56.358 54.151 1.00 37.66 358 GLY B N 1
ATOM 7307 C CA . GLY B 1 358 ? 0.224 -55.401 53.059 1.00 38.63 358 GLY B CA 1
ATOM 7308 C C . GLY B 1 358 ? -1.171 -55.137 52.533 1.00 37.08 358 GLY B C 1
ATOM 7309 O O . GLY B 1 358 ? -1.902 -56.071 52.193 1.00 39.75 358 GLY B O 1
ATOM 7310 N N . VAL B 1 359 ? -1.527 -53.855 52.433 1.00 37.82 359 VAL B N 1
ATOM 7311 C CA . VAL B 1 359 ? -2.773 -53.449 51.794 1.00 44.72 359 VAL B CA 1
ATOM 7312 C C . VAL B 1 359 ? -2.491 -52.392 50.718 1.00 47.52 359 VAL B C 1
ATOM 7313 O O . VAL B 1 359 ? -1.477 -51.687 50.752 1.00 44.29 359 VAL B O 1
ATOM 7317 N N . TYR B 1 360 ? -3.405 -52.298 49.739 1.00 51.53 360 TYR B N 1
ATOM 7318 C CA . TYR B 1 360 ? -3.279 -51.391 48.590 1.00 44.40 360 TYR B CA 1
ATOM 7319 C C . TYR B 1 360 ? -4.296 -50.262 48.677 1.00 45.96 360 TYR B C 1
ATOM 7320 O O . TYR B 1 360 ? -5.506 -50.516 48.700 1.00 47.97 360 TYR B O 1
ATOM 7329 N N . ASN B 1 361 ? -3.807 -49.021 48.658 1.00 46.90 361 ASN B N 1
ATOM 7330 C CA . ASN B 1 361 ? -4.650 -47.845 48.413 1.00 51.28 361 ASN B CA 1
ATOM 7331 C C . ASN B 1 361 ? -5.765 -47.732 49.446 1.00 48.82 361 ASN B C 1
ATOM 7332 O O . ASN B 1 361 ? -6.906 -47.394 49.125 1.00 51.17 361 ASN B O 1
ATOM 7337 N N . ALA B 1 362 ? -5.428 -48.009 50.693 1.00 45.26 362 ALA B N 1
ATOM 7338 C CA . ALA B 1 362 ? -6.412 -47.995 51.752 1.00 53.87 362 ALA B CA 1
ATOM 7339 C C . ALA B 1 362 ? -6.692 -46.577 52.230 1.00 55.82 362 ALA B C 1
ATOM 7340 O O . ALA B 1 362 ? -5.815 -45.709 52.242 1.00 54.79 362 ALA B O 1
ATOM 7342 N N . TRP B 1 363 ? -7.937 -46.356 52.625 1.00 62.96 363 TRP B N 1
ATOM 7343 C CA . TRP B 1 363 ? -8.324 -45.184 53.388 1.00 66.79 363 TRP B CA 1
ATOM 7344 C C . TRP B 1 363 ? -7.841 -45.327 54.826 1.00 61.44 363 TRP B C 1
ATOM 7345 O O . TRP B 1 363 ? -7.539 -46.428 55.291 1.00 63.34 363 TRP B O 1
ATOM 7356 N N . GLN B 1 364 ? -7.779 -44.202 55.543 1.00 59.11 364 GLN B N 1
ATOM 7357 C CA . GLN B 1 364 ? -7.438 -44.282 56.961 1.00 64.92 364 GLN B CA 1
ATOM 7358 C C . GLN B 1 364 ? -8.426 -45.170 57.711 1.00 66.29 364 GLN B C 1
ATOM 7359 O O . GLN B 1 364 ? -8.025 -46.033 58.503 1.00 62.26 364 GLN B O 1
ATOM 7365 N N . GLU B 1 365 ? -9.723 -44.997 57.441 1.00 65.01 365 GLU B N 1
ATOM 7366 C CA . GLU B 1 365 ? -10.756 -45.868 57.990 1.00 63.05 365 GLU B CA 1
ATOM 7367 C C . GLU B 1 365 ? -10.441 -47.352 57.814 1.00 63.37 365 GLU B C 1
ATOM 7368 O O . GLU B 1 365 ? -10.996 -48.192 58.538 1.00 64.83 365 GLU B O 1
ATOM 7374 N N . GLY B 1 366 ? -9.573 -47.697 56.872 1.00 58.12 366 GLY B N 1
ATOM 7375 C CA . GLY B 1 366 ? -9.350 -49.088 56.556 1.00 55.31 366 GLY B CA 1
ATOM 7376 C C . GLY B 1 366 ? -8.000 -49.534 57.042 1.00 53.06 366 GLY B C 1
ATOM 7377 O O . GLY B 1 366 ? -7.765 -50.734 57.209 1.00 50.57 366 GLY B O 1
ATOM 7378 N N . ILE B 1 367 ? -7.093 -48.578 57.245 1.00 48.90 367 ILE B N 1
ATOM 7379 C CA . ILE B 1 367 ? -5.881 -48.892 57.987 1.00 50.73 367 ILE B CA 1
ATOM 7380 C C . ILE B 1 367 ? -6.234 -49.181 59.434 1.00 53.06 367 ILE B C 1
ATOM 7381 O O . ILE B 1 367 ? -5.953 -50.263 59.954 1.00 51.97 367 ILE B O 1
ATOM 7386 N N . LYS B 1 368 ? -6.905 -48.240 60.088 1.00 56.89 368 LYS B N 1
ATOM 7387 C CA . LYS B 1 368 ? -7.330 -48.475 61.461 1.00 61.50 368 LYS B CA 1
ATOM 7388 C C . LYS B 1 368 ? -8.332 -49.620 61.588 1.00 55.50 368 LYS B C 1
ATOM 7389 O O . LYS B 1 368 ? -8.645 -50.007 62.715 1.00 53.15 368 LYS B O 1
ATOM 7395 N N . GLN B 1 369 ? -8.792 -50.208 60.486 1.00 53.60 369 GLN B N 1
ATOM 7396 C CA . GLN B 1 369 ? -9.686 -51.357 60.581 1.00 55.38 369 GLN B CA 1
ATOM 7397 C C . GLN B 1 369 ? -8.914 -52.670 60.647 1.00 51.89 369 GLN B C 1
ATOM 7398 O O . GLN B 1 369 ? -9.177 -53.510 61.516 1.00 52.26 369 GLN B O 1
ATOM 7404 N N . VAL B 1 370 ? -7.968 -52.860 59.726 1.00 49.83 370 VAL B N 1
ATOM 7405 C CA . VAL B 1 370 ? -7.101 -54.029 59.782 1.00 48.52 370 VAL B CA 1
ATOM 7406 C C . VAL B 1 370 ? -6.230 -53.977 61.034 1.00 49.04 370 VAL B C 1
ATOM 7407 O O . VAL B 1 370 ? -5.982 -55.001 61.679 1.00 51.37 370 VAL B O 1
ATOM 7411 N N . GLU B 1 371 ? -5.783 -52.782 61.424 1.00 49.68 371 GLU B N 1
ATOM 7412 C CA . GLU B 1 371 ? -5.026 -52.655 62.663 1.00 46.08 371 GLU B CA 1
ATOM 7413 C C . GLU B 1 371 ? -5.852 -53.079 63.865 1.00 50.19 371 GLU B C 1
ATOM 7414 O O . GLU B 1 371 ? -5.284 -53.486 64.884 1.00 43.81 371 GLU B O 1
ATOM 7420 N N . ASN B 1 372 ? -7.183 -53.024 63.755 1.00 52.58 372 ASN B N 1
ATOM 7421 C CA . ASN B 1 372 ? -8.029 -53.454 64.858 1.00 44.60 372 ASN B CA 1
ATOM 7422 C C . ASN B 1 372 ? -8.251 -54.958 64.839 1.00 49.73 372 ASN B C 1
ATOM 7423 O O . ASN B 1 372 ? -7.979 -55.632 65.836 1.00 55.19 372 ASN B O 1
ATOM 7428 N N . LYS B 1 373 ? -8.715 -55.518 63.717 1.00 52.04 373 LYS B N 1
ATOM 7429 C CA . LYS B 1 373 ? -8.849 -56.970 63.673 1.00 47.53 373 LYS B CA 1
ATOM 7430 C C . LYS B 1 373 ? -7.564 -57.643 64.114 1.00 46.37 373 LYS B C 1
ATOM 7431 O O . LYS B 1 373 ? -7.607 -58.688 64.770 1.00 51.55 373 LYS B O 1
ATOM 7437 N N . VAL B 1 374 ? -6.412 -57.040 63.819 1.00 44.08 374 VAL B N 1
ATOM 7438 C CA . VAL B 1 374 ? -5.166 -57.647 64.268 1.00 43.49 374 VAL B CA 1
ATOM 7439 C C . VAL B 1 374 ? -5.071 -57.585 65.781 1.00 44.19 374 VAL B C 1
ATOM 7440 O O . VAL B 1 374 ? -4.706 -58.570 66.429 1.00 39.95 374 VAL B O 1
ATOM 7444 N N . GLU B 1 375 ? -5.425 -56.443 66.373 1.00 45.91 375 GLU B N 1
ATOM 7445 C CA . GLU B 1 375 ? -5.308 -56.331 67.820 1.00 43.46 375 GLU B CA 1
ATOM 7446 C C . GLU B 1 375 ? -6.396 -57.130 68.534 1.00 48.24 375 GLU B C 1
ATOM 7447 O O . GLU B 1 375 ? -6.115 -57.752 69.561 1.00 48.95 375 GLU B O 1
ATOM 7453 N N . GLU B 1 376 ? -7.634 -57.150 68.013 1.00 44.81 376 GLU B N 1
ATOM 7454 C CA . GLU B 1 376 ? -8.647 -58.026 68.602 1.00 44.15 376 GLU B CA 1
ATOM 7455 C C . GLU B 1 376 ? -8.208 -59.481 68.528 1.00 43.96 376 GLU B C 1
ATOM 7456 O O . GLU B 1 376 ? -8.337 -60.230 69.501 1.00 45.83 376 GLU B O 1
ATOM 7462 N N . LEU B 1 377 ? -7.715 -59.913 67.362 1.00 41.93 377 LEU B N 1
ATOM 7463 C CA . LEU B 1 377 ? -7.391 -61.327 67.190 1.00 43.26 377 LEU B CA 1
ATOM 7464 C C . LEU B 1 377 ? -6.240 -61.764 68.093 1.00 42.03 377 LEU B C 1
ATOM 7465 O O . LEU B 1 377 ? -6.264 -62.886 68.611 1.00 42.41 377 LEU B O 1
ATOM 7470 N N . ILE B 1 378 ? -5.224 -60.911 68.297 1.00 35.56 378 ILE B N 1
ATOM 7471 C CA . ILE B 1 378 ? -4.172 -61.247 69.254 1.00 39.35 378 ILE B CA 1
ATOM 7472 C C . ILE B 1 378 ? -4.747 -61.281 70.666 1.00 47.06 378 ILE B C 1
ATOM 7473 O O . ILE B 1 378 ? -4.556 -62.248 71.419 1.00 40.78 378 ILE B O 1
ATOM 7478 N N . SER B 1 379 ? -5.471 -60.220 71.032 1.00 46.89 379 SER B N 1
ATOM 7479 C CA . SER B 1 379 ? -6.173 -60.152 72.305 1.00 40.21 379 SER B CA 1
ATOM 7480 C C . SER B 1 379 ? -6.942 -61.425 72.606 1.00 49.44 379 SER B C 1
ATOM 7481 O O . SER B 1 379 ? -7.022 -61.841 73.767 1.00 55.47 379 SER B O 1
ATOM 7484 N N . ASP B 1 380 ? -7.503 -62.067 71.581 1.00 45.62 380 ASP B N 1
ATOM 7485 C CA . ASP B 1 380 ? -8.473 -63.123 71.813 1.00 46.48 380 ASP B CA 1
ATOM 7486 C C . ASP B 1 380 ? -7.914 -64.528 71.686 1.00 48.06 380 ASP B C 1
ATOM 7487 O O . ASP B 1 380 ? -8.565 -65.470 72.152 1.00 56.02 380 ASP B O 1
ATOM 7492 N N . TYR B 1 381 ? -6.748 -64.717 71.082 1.00 42.52 381 TYR B N 1
ATOM 7493 C CA . TYR B 1 381 ? -6.259 -66.076 70.905 1.00 42.15 381 TYR B CA 1
ATOM 7494 C C . TYR B 1 381 ? -4.794 -66.279 71.256 1.00 47.20 381 TYR B C 1
ATOM 7495 O O . TYR B 1 381 ? -4.388 -67.433 71.454 1.00 49.91 381 TYR B O 1
ATOM 7504 N N . LEU B 1 382 ? -3.997 -65.214 71.364 1.00 46.53 382 LEU B N 1
ATOM 7505 C CA . LEU B 1 382 ? -2.550 -65.328 71.504 1.00 41.80 382 LEU B CA 1
ATOM 7506 C C . LEU B 1 382 ? -2.049 -64.420 72.624 1.00 40.56 382 LEU B C 1
ATOM 7507 O O . LEU B 1 382 ? -2.813 -63.711 73.290 1.00 42.53 382 LEU B O 1
ATOM 7512 N N . ASP B 1 383 ? -0.747 -64.440 72.821 1.00 41.18 383 ASP B N 1
ATOM 7513 C CA . ASP B 1 383 ? -0.088 -63.530 73.741 1.00 48.79 383 ASP B CA 1
ATOM 7514 C C . ASP B 1 383 ? 0.693 -62.525 72.908 1.00 44.41 383 ASP B C 1
ATOM 7515 O O . ASP B 1 383 ? 1.650 -62.897 72.223 1.00 42.09 383 ASP B O 1
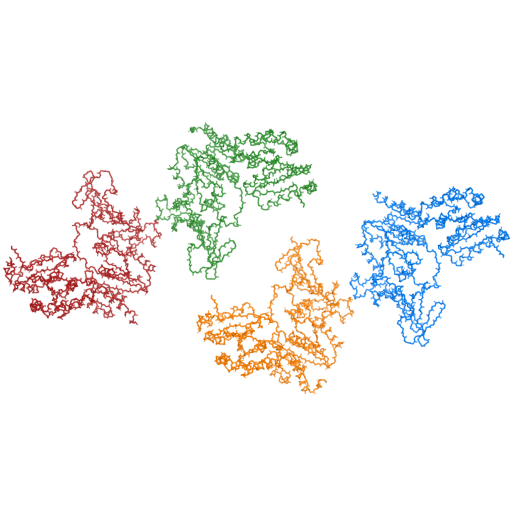ATOM 7520 N N . LEU B 1 384 ? 0.269 -61.260 72.961 1.00 41.72 384 LEU B N 1
ATOM 7521 C CA . LEU B 1 384 ? 1.010 -60.149 72.380 1.00 40.68 384 LEU B CA 1
ATOM 7522 C C . LEU B 1 384 ? 2.500 -60.238 72.702 1.00 43.69 384 LEU B C 1
ATOM 7523 O O . LEU B 1 384 ? 3.341 -59.946 71.855 1.00 46.72 384 LEU B O 1
ATOM 7528 N N . LYS B 1 385 ? 2.827 -60.681 73.917 1.00 49.01 385 LYS B N 1
ATOM 7529 C CA . LYS B 1 385 ? 4.211 -60.768 74.371 1.00 46.79 385 LYS B CA 1
ATOM 7530 C C . LYS B 1 385 ? 5.081 -61.585 73.424 1.00 47.53 385 LYS B C 1
ATOM 7531 O O . LYS B 1 385 ? 6.301 -61.376 73.365 1.00 43.87 385 LYS B O 1
ATOM 7537 N N . ASP B 1 386 ? 4.491 -62.536 72.707 1.00 42.82 386 ASP B N 1
ATOM 7538 C CA . ASP B 1 386 ? 5.290 -63.406 71.860 1.00 42.79 386 ASP B CA 1
ATOM 7539 C C . ASP B 1 386 ? 5.730 -62.733 70.570 1.00 48.60 386 ASP B C 1
ATOM 7540 O O . ASP B 1 386 ? 6.558 -63.302 69.845 1.00 48.22 386 ASP B O 1
ATOM 7545 N N . PHE B 1 387 ? 5.192 -61.555 70.256 1.00 46.14 387 PHE B N 1
ATOM 7546 C CA . PHE B 1 387 ? 5.624 -60.796 69.089 1.00 47.95 387 PHE B CA 1
ATOM 7547 C C . PHE B 1 387 ? 6.649 -59.722 69.435 1.00 50.02 387 PHE B C 1
ATOM 7548 O O . PHE B 1 387 ? 7.077 -58.981 68.546 1.00 46.60 387 PHE B O 1
ATOM 7556 N N . ILE B 1 388 ? 7.025 -59.608 70.710 1.00 49.42 388 ILE B N 1
ATOM 7557 C CA . ILE B 1 388 ? 8.104 -58.720 71.106 1.00 47.25 388 ILE B CA 1
ATOM 7558 C C . ILE B 1 388 ? 9.401 -59.233 70.504 1.00 54.22 388 ILE B C 1
ATOM 7559 O O . ILE B 1 388 ? 9.694 -60.440 70.553 1.00 44.63 388 ILE B O 1
ATOM 7564 N N . LYS B 1 389 ? 10.168 -58.313 69.905 1.00 55.49 389 LYS B N 1
ATOM 7565 C CA . LYS B 1 389 ? 11.436 -58.625 69.258 1.00 56.55 389 LYS B CA 1
ATOM 7566 C C . LYS B 1 389 ? 12.552 -58.571 70.292 1.00 58.98 389 LYS B C 1
ATOM 7567 O O . LYS B 1 389 ? 12.697 -57.568 71.002 1.00 58.63 389 LYS B O 1
ATOM 7573 N N . LYS B 1 390 ? 13.334 -59.647 70.377 1.00 63.17 390 LYS B N 1
ATOM 7574 C CA . LYS B 1 390 ? 14.381 -59.765 71.400 1.00 62.89 390 LYS B CA 1
ATOM 7575 C C . LYS B 1 390 ? 15.687 -60.344 70.851 1.00 70.09 390 LYS B C 1
ATOM 7576 O O . LYS B 1 390 ? 16.031 -60.148 69.679 1.00 74.34 390 LYS B O 1
ATOM 7582 N N . LEU B 1 407 ? 8.569 -50.184 72.846 1.00 50.23 407 LEU B N 1
ATOM 7583 C CA . LEU B 1 407 ? 8.806 -51.538 72.331 1.00 62.43 407 LEU B CA 1
ATOM 7584 C C . LEU B 1 407 ? 8.513 -51.697 70.824 1.00 66.55 407 LEU B C 1
ATOM 7585 O O . LEU B 1 407 ? 7.583 -51.076 70.296 1.00 63.71 407 LEU B O 1
ATOM 7590 N N . GLU B 1 408 ? 9.301 -52.544 70.150 1.00 67.34 408 GLU B N 1
ATOM 7591 C CA . GLU B 1 408 ? 9.109 -52.886 68.742 1.00 65.71 408 GLU B CA 1
ATOM 7592 C C . GLU B 1 408 ? 8.513 -54.290 68.610 1.00 54.65 408 GLU B C 1
ATOM 7593 O O . GLU B 1 408 ? 8.915 -55.219 69.321 1.00 58.92 408 GLU B O 1
ATOM 7599 N N . TYR B 1 409 ? 7.565 -54.445 67.687 1.00 53.10 409 TYR B N 1
ATOM 7600 C CA . TYR B 1 409 ? 6.867 -55.707 67.470 1.00 51.11 409 TYR B CA 1
ATOM 7601 C C . TYR B 1 409 ? 7.209 -56.307 66.108 1.00 42.52 409 TYR B C 1
ATOM 7602 O O . TYR B 1 409 ? 7.540 -55.594 65.167 1.00 52.51 409 TYR B O 1
ATOM 7611 N N . ARG B 1 410 ? 7.116 -57.633 66.012 1.00 42.19 410 ARG B N 1
ATOM 7612 C CA . ARG B 1 410 ? 7.475 -58.398 64.822 1.00 40.42 410 ARG B CA 1
ATOM 7613 C C . ARG B 1 410 ? 6.372 -58.420 63.741 1.00 45.61 410 ARG B C 1
ATOM 7614 O O . ARG B 1 410 ? 6.495 -59.161 62.756 1.00 42.55 410 ARG B O 1
ATOM 7622 N N . PHE B 1 411 ? 5.310 -57.634 63.892 1.00 37.43 411 PHE B N 1
ATOM 7623 C CA . PHE B 1 411 ? 4.238 -57.586 62.917 1.00 33.72 411 PHE B CA 1
ATOM 7624 C C . PHE B 1 411 ? 3.874 -56.131 62.710 1.00 36.57 411 PHE B C 1
ATOM 7625 O O . PHE B 1 411 ? 3.851 -55.362 63.674 1.00 39.40 411 PHE B O 1
ATOM 7633 N N . ARG B 1 412 ? 3.593 -55.756 61.460 1.00 34.58 412 ARG B N 1
ATOM 7634 C CA . ARG B 1 412 ? 3.171 -54.395 61.156 1.00 33.04 412 ARG B CA 1
ATOM 7635 C C . ARG B 1 412 ? 2.377 -54.404 59.863 1.00 41.37 412 ARG B C 1
ATOM 7636 O O . ARG B 1 412 ? 2.333 -55.396 59.134 1.00 45.43 412 ARG B O 1
ATOM 7644 N N . ILE B 1 413 ? 1.755 -53.274 59.585 1.00 39.07 413 ILE B N 1
ATOM 7645 C CA . ILE B 1 413 ? 0.856 -53.155 58.460 1.00 37.62 413 ILE B CA 1
ATOM 7646 C C . ILE B 1 413 ? 1.465 -52.130 57.513 1.00 44.59 413 ILE B C 1
ATOM 7647 O O . ILE B 1 413 ? 2.306 -51.323 57.912 1.00 43.67 413 ILE B O 1
ATOM 7652 N N . ARG B 1 414 ? 1.108 -52.220 56.225 1.00 44.04 414 ARG B N 1
ATOM 7653 C CA . ARG B 1 414 ? 1.693 -51.308 55.244 1.00 43.87 414 ARG B CA 1
ATOM 7654 C C . ARG B 1 414 ? 0.679 -50.948 54.165 1.00 47.39 414 ARG B C 1
ATOM 7655 O O . ARG B 1 414 ? 0.216 -51.807 53.402 1.00 45.76 414 ARG B O 1
ATOM 7663 N N . ASN B 1 415 ? 0.360 -49.664 54.089 1.00 45.33 415 ASN B N 1
ATOM 7664 C CA . ASN B 1 415 ? -0.505 -49.129 53.048 1.00 41.67 415 ASN B CA 1
ATOM 7665 C C . ASN B 1 415 ? 0.364 -48.776 51.850 1.00 46.00 415 ASN B C 1
ATOM 7666 O O . ASN B 1 415 ? 1.013 -47.726 51.826 1.00 40.93 415 ASN B O 1
ATOM 7671 N N . ILE B 1 416 ? 0.373 -49.646 50.845 1.00 47.04 416 ILE B N 1
ATOM 7672 C CA . ILE B 1 416 ? 1.219 -49.438 49.675 1.00 45.70 416 ILE B CA 1
ATOM 7673 C C . ILE B 1 416 ? 0.492 -48.523 48.698 1.00 49.88 416 ILE B C 1
ATOM 7674 O O . ILE B 1 416 ? -0.566 -48.880 48.173 1.00 51.08 416 ILE B O 1
ATOM 7679 N N . THR B 1 417 ? 1.066 -47.335 48.452 1.00 51.52 417 THR B N 1
ATOM 7680 C CA . THR B 1 417 ? 0.541 -46.391 47.469 1.00 54.97 417 THR B CA 1
ATOM 7681 C C . THR B 1 417 ? 1.614 -45.936 46.479 1.00 50.39 417 THR B C 1
ATOM 7682 O O . THR B 1 417 ? 1.503 -44.848 45.918 1.00 48.08 417 THR B O 1
ATOM 7686 N N . ASP B 1 418 ? 2.659 -46.736 46.278 1.00 50.65 418 ASP B N 1
ATOM 7687 C CA . ASP B 1 418 ? 3.736 -46.450 45.335 1.00 52.77 418 ASP B CA 1
ATOM 7688 C C . ASP B 1 418 ? 4.164 -47.781 44.764 1.00 51.94 418 ASP B C 1
ATOM 7689 O O . ASP B 1 418 ? 4.390 -48.721 45.531 1.00 51.92 418 ASP B O 1
ATOM 7694 N N . GLU B 1 419 ? 4.308 -47.859 43.441 1.00 48.64 419 GLU B N 1
ATOM 7695 C CA . GLU B 1 419 ? 4.827 -49.094 42.868 1.00 49.32 419 GLU B CA 1
ATOM 7696 C C . GLU B 1 419 ? 6.202 -49.426 43.430 1.00 51.64 419 GLU B C 1
ATOM 7697 O O . GLU B 1 419 ? 6.570 -50.604 43.510 1.00 54.46 419 GLU B O 1
ATOM 7703 N N . LEU B 1 420 ? 6.954 -48.410 43.865 1.00 50.39 420 LEU B N 1
ATOM 7704 C CA . LEU B 1 420 ? 8.299 -48.643 44.379 1.00 53.09 420 LEU B CA 1
ATOM 7705 C C . LEU B 1 420 ? 8.300 -49.085 45.849 1.00 50.39 420 LEU B C 1
ATOM 7706 O O . LEU B 1 420 ? 9.140 -49.898 46.247 1.00 50.82 420 LEU B O 1
ATOM 7711 N N . SER B 1 421 ? 7.381 -48.571 46.674 1.00 52.90 421 SER B N 1
ATOM 7712 C CA . SER B 1 421 ? 7.241 -49.085 48.040 1.00 53.38 421 SER B CA 1
ATOM 7713 C C . SER B 1 421 ? 7.101 -50.605 48.057 1.00 51.02 421 SER B C 1
ATOM 7714 O O . SER B 1 421 ? 7.724 -51.287 48.880 1.00 52.85 421 SER B O 1
ATOM 7717 N N . LEU B 1 422 ? 6.284 -51.150 47.152 1.00 45.62 422 LEU B N 1
ATOM 7718 C CA . LEU B 1 422 ? 6.046 -52.587 47.138 1.00 45.73 422 LEU B CA 1
ATOM 7719 C C . LEU B 1 422 ? 7.310 -53.349 46.785 1.00 42.42 422 LEU B C 1
ATOM 7720 O O . LEU B 1 422 ? 7.584 -54.405 47.364 1.00 47.56 422 LEU B O 1
ATOM 7725 N N . ILE B 1 423 ? 8.088 -52.835 45.837 1.00 44.39 423 ILE B N 1
ATOM 7726 C CA . ILE B 1 423 ? 9.347 -53.484 45.494 1.00 46.55 423 ILE B CA 1
ATOM 7727 C C . ILE B 1 423 ? 10.279 -53.457 46.689 1.00 46.00 423 ILE B C 1
ATOM 7728 O O . ILE B 1 423 ? 10.958 -54.447 46.991 1.00 47.69 423 ILE B O 1
ATOM 7733 N N . GLN B 1 424 ? 10.326 -52.315 47.384 1.00 45.63 424 GLN B N 1
ATOM 7734 C CA . GLN B 1 424 ? 11.212 -52.163 48.533 1.00 46.77 424 GLN B CA 1
ATOM 7735 C C . GLN B 1 424 ? 10.924 -53.222 49.582 1.00 47.57 424 GLN B C 1
ATOM 7736 O O . GLN B 1 424 ? 11.822 -53.961 50.008 1.00 49.56 424 GLN B O 1
ATOM 7742 N N . GLU B 1 425 ? 9.665 -53.305 50.012 1.00 44.85 425 GLU B N 1
ATOM 7743 C CA . GLU B 1 425 ? 9.289 -54.275 51.025 1.00 39.99 425 GLU B CA 1
ATOM 7744 C C . GLU B 1 425 ? 9.696 -55.673 50.608 1.00 38.38 425 GLU B C 1
ATOM 7745 O O . GLU B 1 425 ? 10.247 -56.436 51.410 1.00 38.76 425 GLU B O 1
ATOM 7751 N N . LEU B 1 426 ? 9.465 -56.015 49.347 1.00 34.50 426 LEU B N 1
ATOM 7752 C CA . LEU B 1 426 ? 9.702 -57.382 48.918 1.00 36.05 426 LEU B CA 1
ATOM 7753 C C . LEU B 1 426 ? 11.166 -57.680 48.649 1.00 38.03 426 LEU B C 1
ATOM 7754 O O . LEU B 1 426 ? 11.523 -58.859 48.549 1.00 32.60 426 LEU B O 1
ATOM 7759 N N . ASP B 1 427 ? 12.016 -56.649 48.540 1.00 40.90 427 ASP B N 1
ATOM 7760 C CA . ASP B 1 427 ? 13.396 -56.887 48.141 1.00 42.92 427 ASP B CA 1
ATOM 7761 C C . ASP B 1 427 ? 14.148 -57.737 49.147 1.00 41.67 427 ASP B C 1
ATOM 7762 O O . ASP B 1 427 ? 15.162 -58.341 48.787 1.00 44.33 427 ASP B O 1
ATOM 7767 N N . ASP B 1 428 ? 13.672 -57.821 50.386 1.00 43.94 428 ASP B N 1
ATOM 7768 C CA . ASP B 1 428 ? 14.185 -58.820 51.316 1.00 43.65 428 ASP B CA 1
ATOM 7769 C C . ASP B 1 428 ? 13.105 -59.753 51.858 1.00 40.99 428 ASP B C 1
ATOM 7770 O O . ASP B 1 428 ? 13.411 -60.585 52.714 1.00 41.18 428 ASP B O 1
ATOM 7775 N N . THR B 1 429 ? 11.864 -59.664 51.368 1.00 37.39 429 THR B N 1
ATOM 7776 C CA . THR B 1 429 ? 10.805 -60.552 51.842 1.00 32.98 429 THR B CA 1
ATOM 7777 C C . THR B 1 429 ? 11.095 -62.003 51.468 1.00 35.34 429 THR B C 1
ATOM 7778 O O . THR B 1 429 ? 11.486 -62.302 50.339 1.00 34.76 429 THR B O 1
ATOM 7782 N N . ARG B 1 430 ? 10.876 -62.915 52.434 1.00 41.17 430 ARG B N 1
ATOM 7783 C CA . ARG B 1 430 ? 11.254 -64.323 52.313 1.00 35.18 430 ARG B CA 1
ATOM 7784 C C . ARG B 1 430 ? 10.127 -65.211 51.793 1.00 35.13 430 ARG B C 1
ATOM 7785 O O . ARG B 1 430 ? 10.388 -66.242 51.145 1.00 30.41 430 ARG B O 1
ATOM 7793 N N . LEU B 1 431 ? 8.881 -64.839 52.071 1.00 31.24 431 LEU B N 1
ATOM 7794 C CA . LEU B 1 431 ? 7.755 -65.715 51.793 1.00 32.68 431 LEU B CA 1
ATOM 7795 C C . LEU B 1 431 ? 6.523 -64.841 51.677 1.00 36.50 431 LEU B C 1
ATOM 7796 O O . LEU B 1 431 ? 6.329 -63.934 52.498 1.00 37.67 431 LEU B O 1
ATOM 7801 N N . ILE B 1 432 ? 5.719 -65.077 50.640 1.00 34.47 432 ILE B N 1
ATOM 7802 C CA . ILE B 1 432 ? 4.523 -64.281 50.390 1.00 32.46 432 ILE B CA 1
ATOM 7803 C C . ILE B 1 432 ? 3.315 -65.135 50.721 1.00 35.76 432 ILE B C 1
ATOM 7804 O O . ILE B 1 432 ? 3.314 -66.352 50.489 1.00 38.10 432 ILE B O 1
ATOM 7809 N N . ILE B 1 433 ? 2.302 -64.513 51.312 1.00 34.43 433 ILE B N 1
ATOM 7810 C CA . ILE B 1 433 ? 1.068 -65.212 51.630 1.00 38.46 433 ILE B CA 1
ATOM 7811 C C . ILE B 1 433 ? -0.104 -64.364 51.156 1.00 36.31 433 ILE B C 1
ATOM 7812 O O . ILE B 1 433 ? -0.291 -63.237 51.633 1.00 38.19 433 ILE B O 1
ATOM 7817 N N . ASP B 1 434 ? -0.864 -64.879 50.192 1.00 33.47 434 ASP B N 1
ATOM 7818 C CA . ASP B 1 434 ? -2.158 -64.305 49.820 1.00 40.55 434 ASP B CA 1
ATOM 7819 C C . ASP B 1 434 ? -3.173 -65.427 50.000 1.00 37.27 434 ASP B C 1
ATOM 7820 O O . ASP B 1 434 ? -3.085 -66.465 49.334 1.00 38.74 434 ASP B O 1
ATOM 7825 N N . LEU B 1 435 ? -4.078 -65.268 50.959 1.00 36.51 435 LEU B N 1
ATOM 7826 C CA . LEU B 1 435 ? -5.023 -66.333 51.282 1.00 39.33 435 LEU B CA 1
ATOM 7827 C C . LEU B 1 435 ? -6.389 -66.073 50.686 1.00 41.80 435 LEU B C 1
ATOM 7828 O O . LEU B 1 435 ? -7.340 -66.778 51.021 1.00 31.55 435 LEU B O 1
ATOM 7833 N N . SER B 1 436 ? -6.490 -65.086 49.794 1.00 44.10 436 SER B N 1
ATOM 7834 C CA . SER B 1 436 ? -7.752 -64.600 49.280 1.00 30.17 436 SER B CA 1
ATOM 7835 C C . SER B 1 436 ? -8.342 -65.544 48.246 1.00 35.01 436 SER B C 1
ATOM 7836 O O . SER B 1 436 ? -7.688 -66.465 47.749 1.00 35.95 436 SER B O 1
ATOM 7839 N N . GLN B 1 437 ? -9.637 -65.327 47.983 1.00 47.64 437 GLN B N 1
ATOM 7840 C CA . GLN B 1 437 ? -10.356 -66.093 46.971 1.00 49.24 437 GLN B CA 1
ATOM 7841 C C . GLN B 1 437 ? -9.826 -65.771 45.591 1.00 42.09 437 GLN B C 1
ATOM 7842 O O . GLN B 1 437 ? -9.631 -66.668 44.765 1.00 42.59 437 GLN B O 1
ATOM 7848 N N . GLN B 1 438 ? -9.556 -64.495 45.347 1.00 40.84 438 GLN B N 1
ATOM 7849 C CA . GLN B 1 438 ? -8.864 -64.033 44.154 1.00 39.52 438 GLN B CA 1
ATOM 7850 C C . GLN B 1 438 ? -7.536 -63.445 44.598 1.00 38.85 438 GLN B C 1
ATOM 7851 O O . GLN B 1 438 ? -7.473 -62.256 44.960 1.00 38.45 438 GLN B O 1
ATOM 7857 N N . PRO B 1 439 ? -6.433 -64.255 44.607 1.00 34.22 439 PRO B N 1
ATOM 7858 C CA . PRO B 1 439 ? -5.087 -63.706 44.829 1.00 32.33 439 PRO B CA 1
ATOM 7859 C C . PRO B 1 439 ? -4.799 -62.421 44.081 1.00 32.98 439 PRO B C 1
ATOM 7860 O O . PRO B 1 439 ? -5.126 -62.270 42.898 1.00 39.22 439 PRO B O 1
ATOM 7864 N N . ASN B 1 440 ? -4.205 -61.478 44.793 1.00 29.05 440 ASN B N 1
ATOM 7865 C CA . ASN B 1 440 ? -3.837 -60.194 44.217 1.00 31.78 440 ASN B CA 1
ATOM 7866 C C . ASN B 1 440 ? -2.876 -60.374 43.041 1.00 37.24 440 ASN B C 1
ATOM 7867 O O . ASN B 1 440 ? -1.719 -60.769 43.248 1.00 37.47 440 ASN B O 1
ATOM 7872 N N . LEU B 1 441 ? -3.341 -60.089 41.808 1.00 38.86 441 LEU B N 1
ATOM 7873 C CA . LEU B 1 441 ? -2.511 -60.304 40.613 1.00 37.83 441 LEU B CA 1
ATOM 7874 C C . LEU B 1 441 ? -1.201 -59.533 40.695 1.00 30.83 441 LEU B C 1
ATOM 7875 O O . LEU B 1 441 ? -0.123 -60.077 40.424 1.00 31.19 441 LEU B O 1
ATOM 7880 N N . TYR B 1 442 ? -1.274 -58.265 41.076 1.00 28.09 442 TYR B N 1
ATOM 7881 C CA . TYR B 1 442 ? -0.074 -57.440 41.107 1.00 31.85 442 TYR B CA 1
ATOM 7882 C C . TYR B 1 442 ? 0.999 -58.060 41.999 1.00 39.01 442 TYR B C 1
ATOM 7883 O O . TYR B 1 442 ? 2.102 -58.357 41.525 1.00 41.23 442 TYR B O 1
ATOM 7892 N N . THR B 1 443 ? 0.673 -58.319 43.281 1.00 34.00 443 THR B N 1
ATOM 7893 C CA . THR B 1 443 ? 1.647 -58.911 44.204 1.00 33.91 443 THR B CA 1
ATOM 7894 C C . THR B 1 443 ? 2.258 -60.193 43.641 1.00 33.62 443 THR B C 1
ATOM 7895 O O . THR B 1 443 ? 3.484 -60.361 43.638 1.00 37.49 443 THR B O 1
ATOM 7899 N N . GLN B 1 444 ? 1.418 -61.113 43.157 1.00 33.77 444 GLN B N 1
ATOM 7900 C CA . GLN B 1 444 ? 1.935 -62.357 42.588 1.00 32.83 444 GLN B CA 1
ATOM 7901 C C . GLN B 1 444 ? 2.986 -62.099 41.518 1.00 34.46 444 GLN B C 1
ATOM 7902 O O . GLN B 1 444 ? 3.955 -62.858 41.410 1.00 33.54 444 GLN B O 1
ATOM 7908 N N . ILE B 1 445 ? 2.800 -61.049 40.700 1.00 28.90 445 ILE B N 1
ATOM 7909 C CA . ILE B 1 445 ? 3.774 -60.749 39.651 1.00 34.72 445 ILE B CA 1
ATOM 7910 C C . ILE B 1 445 ? 5.069 -60.219 40.266 1.00 33.94 445 ILE B C 1
ATOM 7911 O O . ILE B 1 445 ? 6.157 -60.749 40.011 1.00 29.94 445 ILE B O 1
ATOM 7916 N N . ALA B 1 446 ? 4.964 -59.156 41.074 1.00 31.93 446 ALA B N 1
ATOM 7917 C CA . ALA B 1 446 ? 6.106 -58.658 41.832 1.00 32.33 446 ALA B CA 1
ATOM 7918 C C . ALA B 1 446 ? 6.844 -59.786 42.537 1.00 38.67 446 ALA B C 1
ATOM 7919 O O . ALA B 1 446 ? 8.084 -59.836 42.521 1.00 38.37 446 ALA B O 1
ATOM 7921 N N . GLY B 1 447 ? 6.097 -60.707 43.156 1.00 34.83 447 GLY B N 1
ATOM 7922 C CA . GLY B 1 447 ? 6.733 -61.814 43.851 1.00 37.46 447 GLY B CA 1
ATOM 7923 C C . GLY B 1 447 ? 7.479 -62.751 42.918 1.00 37.11 447 GLY B C 1
ATOM 7924 O O . GLY B 1 447 ? 8.552 -63.259 43.259 1.00 36.98 447 GLY B O 1
ATOM 7925 N N . ILE B 1 448 ? 6.913 -63.014 41.737 1.00 34.76 448 ILE B N 1
ATOM 7926 C CA . ILE B 1 448 ? 7.674 -63.735 40.723 1.00 34.49 448 ILE B CA 1
ATOM 7927 C C . ILE B 1 448 ? 8.947 -62.969 40.400 1.00 34.63 448 ILE B C 1
ATOM 7928 O O . ILE B 1 448 ? 10.023 -63.554 40.259 1.00 32.41 448 ILE B O 1
ATOM 7933 N N . SER B 1 449 ? 8.853 -61.643 40.353 1.00 32.01 449 SER B N 1
ATOM 7934 C CA . SER B 1 449 ? 9.934 -60.776 39.932 1.00 32.29 449 SER B CA 1
ATOM 7935 C C . SER B 1 449 ? 10.991 -60.576 40.996 1.00 41.35 449 SER B C 1
ATOM 7936 O O . SER B 1 449 ? 11.997 -59.924 40.709 1.00 44.14 449 SER B O 1
ATOM 7939 N N . ALA B 1 450 ? 10.782 -61.085 42.213 1.00 37.12 450 ALA B N 1
ATOM 7940 C CA . ALA B 1 450 ? 11.830 -61.111 43.227 1.00 34.78 450 ALA B CA 1
ATOM 7941 C C . ALA B 1 450 ? 12.185 -62.536 43.624 1.00 36.16 450 ALA B C 1
ATOM 7942 O O . ALA B 1 450 ? 12.912 -62.744 44.616 1.00 36.06 450 ALA B O 1
ATOM 7944 N N . GLY B 1 451 ? 11.694 -63.518 42.873 1.00 29.98 451 GLY B N 1
ATOM 7945 C CA . GLY B 1 451 ? 11.934 -64.915 43.198 1.00 35.79 451 GLY B CA 1
ATOM 7946 C C . GLY B 1 451 ? 11.430 -65.330 44.563 1.00 30.88 451 GLY B C 1
ATOM 7947 O O . GLY B 1 451 ? 12.078 -66.132 45.239 1.00 36.10 451 GLY B O 1
ATOM 7948 N N . ILE B 1 452 ? 10.294 -64.797 44.985 1.00 28.23 452 ILE B N 1
ATOM 7949 C CA . ILE B 1 452 ? 9.720 -65.103 46.293 1.00 38.56 452 ILE B CA 1
ATOM 7950 C C . ILE B 1 452 ? 8.690 -66.233 46.203 1.00 39.91 452 ILE B C 1
ATOM 7951 O O . ILE B 1 452 ? 7.799 -66.203 45.333 1.00 40.69 452 ILE B O 1
ATOM 7956 N N . PRO B 1 453 ? 8.768 -67.241 47.077 1.00 34.76 453 PRO B N 1
ATOM 7957 C CA . PRO B 1 453 ? 7.756 -68.318 47.072 1.00 38.49 453 PRO B CA 1
ATOM 7958 C C . PRO B 1 453 ? 6.415 -67.838 47.616 1.00 36.14 453 PRO B C 1
ATOM 7959 O O . PRO B 1 453 ? 6.353 -67.043 48.557 1.00 38.91 453 PRO B O 1
ATOM 7963 N N . GLN B 1 454 ? 5.328 -68.334 47.027 1.00 35.00 454 GLN B N 1
ATOM 7964 C CA . GLN B 1 454 ? 4.007 -67.776 47.297 1.00 32.64 454 GLN B CA 1
ATOM 7965 C C . GLN B 1 454 ? 3.014 -68.864 47.677 1.00 37.09 454 GLN B C 1
ATOM 7966 O O . GLN B 1 454 ? 2.748 -69.779 46.892 1.00 32.06 454 GLN B O 1
ATOM 7972 N N . ILE B 1 455 ? 2.476 -68.759 48.888 1.00 38.26 455 ILE B N 1
ATOM 7973 C CA . ILE B 1 455 ? 1.436 -69.654 49.366 1.00 36.28 455 ILE B CA 1
ATOM 7974 C C . ILE B 1 455 ? 0.094 -69.051 48.983 1.00 36.97 455 ILE B C 1
ATOM 7975 O O . ILE B 1 455 ? -0.142 -67.854 49.187 1.00 40.55 455 ILE B O 1
ATOM 7980 N N . ASN B 1 456 ? -0.782 -69.858 48.410 1.00 29.89 456 ASN B N 1
ATOM 7981 C CA . ASN B 1 456 ? -2.102 -69.367 48.086 1.00 31.63 456 ASN B CA 1
ATOM 7982 C C . ASN B 1 456 ? -3.139 -70.403 48.472 1.00 38.48 456 ASN B C 1
ATOM 7983 O O . ASN B 1 456 ? -2.836 -71.577 48.712 1.00 36.42 456 ASN B O 1
ATOM 7988 N N . LEU B 1 457 ? -4.379 -69.929 48.517 1.00 39.90 457 LEU B N 1
ATOM 7989 C CA . LEU B 1 457 ? -5.520 -70.787 48.748 1.00 32.97 457 LEU B CA 1
ATOM 7990 C C . LEU B 1 457 ? -6.007 -71.449 47.461 1.00 39.99 457 LEU B C 1
ATOM 7991 O O . LEU B 1 457 ? -6.458 -72.601 47.500 1.00 39.31 457 LEU B O 1
ATOM 7996 N N . VAL B 1 458 ? -5.872 -70.755 46.323 1.00 46.42 458 VAL B N 1
ATOM 7997 C CA . VAL B 1 458 ? -6.615 -71.023 45.092 1.00 47.32 458 VAL B CA 1
ATOM 7998 C C . VAL B 1 458 ? -5.643 -71.083 43.915 1.00 41.52 458 VAL B C 1
ATOM 7999 O O . VAL B 1 458 ? -5.023 -70.073 43.566 1.00 32.86 458 VAL B O 1
ATOM 8003 N N . ALA B 1 459 ? -5.535 -72.257 43.290 1.00 43.91 459 ALA B N 1
ATOM 8004 C CA . ALA B 1 459 ? -4.771 -72.438 42.052 1.00 45.41 459 ALA B CA 1
ATOM 8005 C C . ALA B 1 459 ? -4.945 -71.288 41.068 1.00 42.75 459 ALA B C 1
ATOM 8006 O O . ALA B 1 459 ? -5.992 -70.632 41.057 1.00 42.43 459 ALA B O 1
ATOM 8008 N N . SER B 1 460 ? -3.923 -71.053 40.237 1.00 50.16 460 SER B N 1
ATOM 8009 C CA . SER B 1 460 ? -3.786 -69.866 39.389 1.00 46.10 460 SER B CA 1
ATOM 8010 C C . SER B 1 460 ? -2.712 -70.131 38.340 1.00 48.86 460 SER B C 1
ATOM 8011 O O . SER B 1 460 ? -1.901 -71.054 38.473 1.00 46.56 460 SER B O 1
ATOM 8014 N N . ASP B 1 461 ? -2.717 -69.303 37.290 1.00 50.02 461 ASP B N 1
ATOM 8015 C CA . ASP B 1 461 ? -1.661 -69.399 36.288 1.00 49.13 461 ASP B CA 1
ATOM 8016 C C . ASP B 1 461 ? -0.295 -69.087 36.884 1.00 46.49 461 ASP B C 1
ATOM 8017 O O . ASP B 1 461 ? 0.704 -69.690 36.480 1.00 50.02 461 ASP B O 1
ATOM 8022 N N . TYR B 1 462 ? -0.228 -68.171 37.853 1.00 42.90 462 TYR B N 1
ATOM 8023 C CA . TYR B 1 462 ? 1.034 -67.549 38.239 1.00 41.31 462 TYR B CA 1
ATOM 8024 C C . TYR B 1 462 ? 1.671 -68.146 39.484 1.00 44.75 462 TYR B C 1
ATOM 8025 O O . TYR B 1 462 ? 2.838 -67.850 39.754 1.00 44.69 462 TYR B O 1
ATOM 8034 N N . VAL B 1 463 ? 0.947 -68.958 40.253 1.00 45.03 463 VAL B N 1
ATOM 8035 C CA . VAL B 1 463 ? 1.531 -69.739 41.339 1.00 37.44 463 VAL B CA 1
ATOM 8036 C C . VAL B 1 463 ? 1.112 -71.185 41.129 1.00 34.94 463 VAL B C 1
ATOM 8037 O O . VAL B 1 463 ? -0.087 -71.484 41.056 1.00 41.03 463 VAL B O 1
ATOM 8041 N N . THR B 1 464 ? 2.090 -72.073 41.006 1.00 33.72 464 THR B N 1
ATOM 8042 C CA . THR B 1 464 ? 1.865 -73.425 40.517 1.00 33.96 464 THR B CA 1
ATOM 8043 C C . THR B 1 464 ? 2.350 -74.387 41.576 1.00 41.71 464 THR B C 1
ATOM 8044 O O . THR B 1 464 ? 3.514 -74.310 41.973 1.00 46.81 464 THR B O 1
ATOM 8048 N N . HIS B 1 465 ? 1.475 -75.301 42.011 1.00 40.69 465 HIS B N 1
ATOM 8049 C CA . HIS B 1 465 ? 1.724 -76.035 43.247 1.00 39.02 465 HIS B CA 1
ATOM 8050 C C . HIS B 1 465 ? 3.111 -76.663 43.284 1.00 38.93 465 HIS B C 1
ATOM 8051 O O . HIS B 1 465 ? 3.606 -77.176 42.275 1.00 34.94 465 HIS B O 1
ATOM 8058 N N . LEU B 1 466 ? 3.699 -76.669 44.492 1.00 38.42 466 LEU B N 1
ATOM 8059 C CA . LEU B 1 466 ? 5.099 -76.997 44.714 1.00 36.28 466 LEU B CA 1
ATOM 8060 C C . LEU B 1 466 ? 5.820 -76.102 43.726 1.00 46.80 466 LEU B C 1
ATOM 8061 O O . LEU B 1 466 ? 5.345 -74.980 43.548 1.00 56.04 466 LEU B O 1
ATOM 8066 N N . GLN B 1 467 ? 6.900 -76.509 43.061 1.00 40.13 467 GLN B N 1
ATOM 8067 C CA . GLN B 1 467 ? 7.422 -75.563 42.068 1.00 44.84 467 GLN B CA 1
ATOM 8068 C C . GLN B 1 467 ? 7.632 -74.151 42.621 1.00 42.10 467 GLN B C 1
ATOM 8069 O O . GLN B 1 467 ? 8.377 -73.933 43.576 1.00 49.36 467 GLN B O 1
ATOM 8075 N N . ASN B 1 468 ? 6.883 -73.211 42.079 1.00 36.31 468 ASN B N 1
ATOM 8076 C CA . ASN B 1 468 ? 7.027 -71.787 42.347 1.00 39.72 468 ASN B CA 1
ATOM 8077 C C . ASN B 1 468 ? 6.261 -71.297 43.583 1.00 39.95 468 ASN B C 1
ATOM 8078 O O . ASN B 1 468 ? 6.503 -70.186 44.076 1.00 35.81 468 ASN B O 1
ATOM 8083 N N . GLY B 1 469 ? 5.347 -72.076 44.105 1.00 42.85 469 GLY B N 1
ATOM 8084 C CA . GLY B 1 469 ? 4.643 -71.661 45.291 1.00 37.50 469 GLY B CA 1
ATOM 8085 C C . GLY B 1 469 ? 3.975 -72.844 45.914 1.00 34.14 469 GLY B C 1
ATOM 8086 O O . GLY B 1 469 ? 4.318 -73.993 45.636 1.00 34.83 469 GLY B O 1
ATOM 8087 N N . TYR B 1 470 ? 3.009 -72.577 46.781 1.00 33.97 470 TYR B N 1
ATOM 8088 C CA . TYR B 1 470 ? 2.316 -73.661 47.466 1.00 30.49 470 TYR B CA 1
ATOM 8089 C C . TYR B 1 470 ? 0.850 -73.352 47.390 1.00 30.12 470 TYR B C 1
ATOM 8090 O O . TYR B 1 470 ? 0.447 -72.219 47.666 1.00 34.62 470 TYR B O 1
ATOM 8099 N N . ILE B 1 471 ? 0.061 -74.343 47.007 1.00 31.75 471 ILE B N 1
ATOM 8100 C CA . ILE B 1 471 ? -1.388 -74.205 46.935 1.00 32.96 471 ILE B CA 1
ATOM 8101 C C . ILE B 1 471 ? -1.977 -75.125 48.000 1.00 37.69 471 ILE B C 1
ATOM 8102 O O . ILE B 1 471 ? -1.884 -76.357 47.886 1.00 38.45 471 ILE B O 1
ATOM 8107 N N . LEU B 1 472 ? -2.571 -74.525 49.040 1.00 35.53 472 LEU B N 1
ATOM 8108 C CA . LEU B 1 472 ? -3.204 -75.267 50.124 1.00 36.70 472 LEU B CA 1
ATOM 8109 C C . LEU B 1 472 ? -4.533 -75.862 49.679 1.00 36.75 472 LEU B C 1
ATOM 8110 O O . LEU B 1 472 ? -5.158 -75.407 48.723 1.00 42.83 472 LEU B O 1
ATOM 8115 N N . ASP B 1 473 ? -4.973 -76.897 50.396 1.00 44.44 473 ASP B N 1
ATOM 8116 C CA . ASP B 1 473 ? -6.370 -77.324 50.276 1.00 41.84 473 ASP B CA 1
ATOM 8117 C C . ASP B 1 473 ? -7.263 -76.529 51.205 1.00 41.54 473 ASP B C 1
ATOM 8118 O O . ASP B 1 473 ? -8.427 -76.279 50.881 1.00 42.79 473 ASP B O 1
ATOM 8123 N N . SER B 1 474 ? -6.717 -76.143 52.357 1.00 41.41 474 SER B N 1
ATOM 8124 C CA . SER B 1 474 ? -7.401 -75.427 53.418 1.00 31.03 474 SER B CA 1
ATOM 8125 C C . SER B 1 474 ? -6.396 -74.532 54.139 1.00 37.03 474 SER B C 1
ATOM 8126 O O . SER B 1 474 ? -5.219 -74.886 54.292 1.00 37.22 474 SER B O 1
ATOM 8129 N N . ILE B 1 475 ? -6.867 -73.372 54.572 1.00 34.40 475 ILE B N 1
ATOM 8130 C CA . ILE B 1 475 ? -6.091 -72.484 55.422 1.00 26.71 475 ILE B CA 1
ATOM 8131 C C . ILE B 1 475 ? -5.433 -73.274 56.532 1.00 33.60 475 ILE B C 1
ATOM 8132 O O . ILE B 1 475 ? -4.312 -72.973 56.932 1.00 40.98 475 ILE B O 1
ATOM 8137 N N . SER B 1 476 ? -6.133 -74.280 57.058 1.00 42.93 476 SER B N 1
ATOM 8138 C CA . SER B 1 476 ? -5.566 -75.087 58.133 1.00 39.09 476 SER B CA 1
ATOM 8139 C C . SER B 1 476 ? -4.219 -75.700 57.760 1.00 43.31 476 SER B C 1
ATOM 8140 O O . SER B 1 476 ? -3.423 -75.998 58.655 1.00 46.30 476 SER B O 1
ATOM 8143 N N . GLN B 1 477 ? -3.928 -75.899 56.468 1.00 41.70 477 GLN B N 1
ATOM 8144 C CA . GLN B 1 477 ? -2.639 -76.508 56.137 1.00 44.40 477 GLN B CA 1
ATOM 8145 C C . GLN B 1 477 ? -1.501 -75.494 56.045 1.00 36.46 477 GLN B C 1
ATOM 8146 O O . GLN B 1 477 ? -0.400 -75.867 55.646 1.00 34.64 477 GLN B O 1
ATOM 8152 N N . LEU B 1 478 ? -1.738 -74.258 56.482 1.00 32.56 478 LEU B N 1
ATOM 8153 C CA . LEU B 1 478 ? -0.815 -73.158 56.237 1.00 31.51 478 LEU B CA 1
ATOM 8154 C C . LEU B 1 478 ? 0.542 -73.388 56.894 1.00 36.17 478 LEU B C 1
ATOM 8155 O O . LEU B 1 478 ? 1.586 -73.109 56.294 1.00 38.47 478 LEU B O 1
ATOM 8160 N N . ALA B 1 479 ? 0.559 -73.855 58.143 1.00 35.43 479 ALA B N 1
ATOM 8161 C CA . ALA B 1 479 ? 1.844 -73.996 58.815 1.00 29.82 479 ALA B CA 1
ATOM 8162 C C . ALA B 1 479 ? 2.734 -75.010 58.108 1.00 35.39 479 ALA B C 1
ATOM 8163 O O . ALA B 1 479 ? 3.957 -74.883 58.143 1.00 40.44 479 ALA B O 1
ATOM 8165 N N . VAL B 1 480 ? 2.143 -76.024 57.476 1.00 34.27 480 VAL B N 1
ATOM 8166 C CA . VAL B 1 480 ? 2.914 -76.980 56.688 1.00 33.32 480 VAL B CA 1
ATOM 8167 C C . VAL B 1 480 ? 3.574 -76.278 55.506 1.00 41.23 480 VAL B C 1
ATOM 8168 O O . VAL B 1 480 ? 4.768 -76.468 55.223 1.00 45.39 480 VAL B O 1
ATOM 8172 N N . ALA B 1 481 ? 2.807 -75.451 54.797 1.00 37.49 481 ALA B N 1
ATOM 8173 C CA . ALA B 1 481 ? 3.344 -74.767 53.626 1.00 37.48 481 ALA B CA 1
ATOM 8174 C C . ALA B 1 481 ? 4.480 -73.831 54.016 1.00 36.83 481 ALA B C 1
ATOM 8175 O O . ALA B 1 481 ? 5.559 -73.865 53.416 1.00 38.37 481 ALA B O 1
ATOM 8177 N N . ALA B 1 482 ? 4.255 -73.000 55.041 1.00 36.05 482 ALA B N 1
ATOM 8178 C CA . ALA B 1 482 ? 5.313 -72.149 55.569 1.00 35.59 482 ALA B CA 1
ATOM 8179 C C . ALA B 1 482 ? 6.512 -72.975 56.023 1.00 40.98 482 ALA B C 1
ATOM 8180 O O . ALA B 1 482 ? 7.666 -72.593 55.777 1.00 42.73 482 ALA B O 1
ATOM 8182 N N . ASP B 1 483 ? 6.260 -74.117 56.678 1.00 37.70 483 ASP B N 1
ATOM 8183 C CA . ASP B 1 483 ? 7.357 -74.968 57.142 1.00 43.15 483 ASP B CA 1
ATOM 8184 C C . ASP B 1 483 ? 8.173 -75.476 55.966 1.00 43.25 483 ASP B C 1
ATOM 8185 O O . ASP B 1 483 ? 9.402 -75.604 56.068 1.00 43.56 483 ASP B O 1
ATOM 8190 N N . TYR B 1 484 ? 7.498 -75.727 54.834 1.00 42.66 484 TYR B N 1
ATOM 8191 C CA . TYR B 1 484 ? 8.145 -76.262 53.633 1.00 41.61 484 TYR B CA 1
ATOM 8192 C C . TYR B 1 484 ? 9.235 -75.337 53.104 1.00 38.30 484 TYR B C 1
ATOM 8193 O O . TYR B 1 484 ? 10.255 -75.803 52.583 1.00 33.22 484 TYR B O 1
ATOM 8202 N N . TYR B 1 485 ? 9.021 -74.023 53.207 1.00 39.41 485 TYR B N 1
ATOM 8203 C CA . TYR B 1 485 ? 9.875 -73.021 52.582 1.00 35.72 485 TYR B CA 1
ATOM 8204 C C . TYR B 1 485 ? 10.835 -72.357 53.554 1.00 39.42 485 TYR B C 1
ATOM 8205 O O . TYR B 1 485 ? 11.807 -71.739 53.116 1.00 40.91 485 TYR B O 1
ATOM 8214 N N . LEU B 1 486 ? 10.586 -72.476 54.857 1.00 44.34 486 LEU B N 1
ATOM 8215 C CA . LEU B 1 486 ? 11.325 -71.752 55.872 1.00 38.98 486 LEU B CA 1
ATOM 8216 C C . LEU B 1 486 ? 12.202 -72.643 56.736 1.00 44.72 486 LEU B C 1
ATOM 8217 O O . LEU B 1 486 ? 13.014 -72.116 57.509 1.00 46.12 486 LEU B O 1
ATOM 8222 N N . GLN B 1 487 ? 12.068 -73.968 56.636 1.00 39.44 487 GLN B N 1
ATOM 8223 C CA . GLN B 1 487 ? 12.948 -74.879 57.365 1.00 42.31 487 GLN B CA 1
ATOM 8224 C C . GLN B 1 487 ? 14.074 -75.304 56.431 1.00 47.92 487 GLN B C 1
ATOM 8225 O O . GLN B 1 487 ? 14.036 -76.360 55.794 1.00 51.52 487 GLN B O 1
ATOM 8231 N N . GLY B 1 488 ? 15.100 -74.472 56.368 1.00 40.90 488 GLY B N 1
ATOM 8232 C CA . GLY B 1 488 ? 16.210 -74.775 55.505 1.00 39.01 488 GLY B CA 1
ATOM 8233 C C . GLY B 1 488 ? 16.106 -74.045 54.185 1.00 42.14 488 GLY B C 1
ATOM 8234 O O . GLY B 1 488 ? 15.286 -73.141 53.977 1.00 42.17 488 GLY B O 1
ATOM 8235 N N . LEU B 1 489 ? 16.966 -74.485 53.266 1.00 39.46 489 LEU B N 1
ATOM 8236 C CA . LEU B 1 489 ? 17.249 -73.767 52.035 1.00 37.40 489 LEU B CA 1
ATOM 8237 C C . LEU B 1 489 ? 16.883 -74.520 50.772 1.00 28.98 489 LEU B C 1
ATOM 8238 O O . LEU B 1 489 ? 16.761 -73.889 49.727 1.00 29.13 489 LEU B O 1
ATOM 8243 N N . LYS B 1 490 ? 16.741 -75.838 50.831 1.00 24.97 490 LYS B N 1
ATOM 8244 C CA . LYS B 1 490 ? 16.543 -76.619 49.625 1.00 28.19 490 LYS B CA 1
ATOM 8245 C C . LYS B 1 490 ? 15.285 -76.181 48.892 1.00 41.84 490 LYS B C 1
ATOM 8246 O O . LYS B 1 490 ? 15.354 -75.688 47.753 1.00 42.29 490 LYS B O 1
ATOM 8252 N N . ASN B 1 491 ? 14.118 -76.348 49.538 1.00 37.95 491 ASN B N 1
ATOM 8253 C CA . ASN B 1 491 ? 12.846 -76.028 48.891 1.00 35.36 491 ASN B CA 1
ATOM 8254 C C . ASN B 1 491 ? 12.805 -74.569 48.419 1.00 38.02 491 ASN B C 1
ATOM 8255 O O . ASN B 1 491 ? 12.464 -74.283 47.262 1.00 35.70 491 ASN B O 1
ATOM 8260 N N . TRP B 1 492 ? 13.151 -73.628 49.305 1.00 34.12 492 TRP B N 1
ATOM 8261 C CA . TRP B 1 492 ? 13.079 -72.217 48.940 1.00 30.84 492 TRP B CA 1
ATOM 8262 C C . TRP B 1 492 ? 13.970 -71.918 47.734 1.00 38.13 492 TRP B C 1
ATOM 8263 O O . TRP B 1 492 ? 13.596 -71.142 46.841 1.00 37.91 492 TRP B O 1
ATOM 8274 N N . ASN B 1 493 ? 15.147 -72.537 47.684 1.00 33.78 493 ASN B N 1
ATOM 8275 C CA . ASN B 1 493 ? 16.003 -72.398 46.522 1.00 32.43 493 ASN B CA 1
ATOM 8276 C C . ASN B 1 493 ? 15.317 -72.916 45.258 1.00 39.67 493 ASN B C 1
ATOM 8277 O O . ASN B 1 493 ? 15.240 -72.204 44.245 1.00 40.89 493 ASN B O 1
ATOM 8282 N N . GLN B 1 494 ? 14.805 -74.149 45.281 1.00 38.65 494 GLN B N 1
ATOM 8283 C CA . GLN B 1 494 ? 14.167 -74.624 44.057 1.00 40.45 494 GLN B CA 1
ATOM 8284 C C . GLN B 1 494 ? 12.963 -73.767 43.687 1.00 44.38 494 GLN B C 1
ATOM 8285 O O . GLN B 1 494 ? 12.686 -73.566 42.494 1.00 43.45 494 GLN B O 1
ATOM 8291 N N . ALA B 1 495 ? 12.259 -73.227 44.685 1.00 40.61 495 ALA B N 1
ATOM 8292 C CA . ALA B 1 495 ? 11.240 -72.231 44.385 1.00 39.13 495 ALA B CA 1
ATOM 8293 C C . ALA B 1 495 ? 11.829 -71.051 43.617 1.00 39.97 495 ALA B C 1
ATOM 8294 O O . ALA B 1 495 ? 11.201 -70.558 42.678 1.00 39.65 495 ALA B O 1
ATOM 8296 N N . LEU B 1 496 ? 13.040 -70.592 43.981 1.00 39.45 496 LEU B N 1
ATOM 8297 C CA . LEU B 1 496 ? 13.669 -69.514 43.210 1.00 36.71 496 LEU B CA 1
ATOM 8298 C C . LEU B 1 496 ? 13.871 -69.916 41.753 1.00 38.28 496 LEU B C 1
ATOM 8299 O O . LEU B 1 496 ? 13.601 -69.121 40.845 1.00 39.75 496 LEU B O 1
ATOM 8304 N N . ILE B 1 497 ? 14.317 -71.151 41.504 1.00 36.83 497 ILE B N 1
ATOM 8305 C CA . ILE B 1 497 ? 14.529 -71.608 40.128 1.00 36.70 497 ILE B CA 1
ATOM 8306 C C . ILE B 1 497 ? 13.238 -71.478 39.313 1.00 41.75 497 ILE B C 1
ATOM 8307 O O . ILE B 1 497 ? 13.199 -70.808 38.272 1.00 39.15 497 ILE B O 1
ATOM 8312 N N . TYR B 1 498 ? 12.155 -72.106 39.791 1.00 47.87 498 TYR B N 1
ATOM 8313 C CA . TYR B 1 498 ? 10.865 -72.026 39.099 1.00 42.15 498 TYR B CA 1
ATOM 8314 C C . TYR B 1 498 ? 10.380 -70.590 38.973 1.00 39.08 498 TYR B C 1
ATOM 8315 O O . TYR B 1 498 ? 9.886 -70.191 37.915 1.00 45.33 498 TYR B O 1
ATOM 8324 N N . SER B 1 499 ? 10.490 -69.803 40.044 1.00 36.09 499 SER B N 1
ATOM 8325 C CA . SER B 1 499 ? 10.137 -68.390 39.954 1.00 36.09 499 SER B CA 1
ATOM 8326 C C . SER B 1 499 ? 10.935 -67.692 38.859 1.00 42.66 499 SER B C 1
ATOM 8327 O O . SER B 1 499 ? 10.406 -66.833 38.131 1.00 40.53 499 SER B O 1
ATOM 8330 N N . ILE B 1 500 ? 12.215 -68.043 38.732 1.00 36.91 500 ILE B N 1
ATOM 8331 C CA . ILE B 1 500 ? 13.028 -67.447 37.688 1.00 35.87 500 ILE B CA 1
ATOM 8332 C C . ILE B 1 500 ? 12.429 -67.766 36.315 1.00 44.08 500 ILE B C 1
ATOM 8333 O O . ILE B 1 500 ? 12.211 -66.869 35.489 1.00 41.14 500 ILE B O 1
ATOM 8338 N N . GLU B 1 501 ? 12.095 -69.040 36.067 1.00 36.57 501 GLU B N 1
ATOM 8339 C CA . GLU B 1 501 ? 11.417 -69.356 34.816 1.00 37.71 501 GLU B CA 1
ATOM 8340 C C . GLU B 1 501 ? 10.054 -68.679 34.715 1.00 44.66 501 GLU B C 1
ATOM 8341 O O . GLU B 1 501 ? 9.605 -68.342 33.610 1.00 41.38 501 GLU B O 1
ATOM 8347 N N . LYS B 1 502 ? 9.362 -68.501 35.837 1.00 43.81 502 LYS B N 1
ATOM 8348 C CA . LYS B 1 502 ? 8.096 -67.787 35.796 1.00 40.41 502 LYS B CA 1
ATOM 8349 C C . LYS B 1 502 ? 8.315 -66.358 35.317 1.00 42.73 502 LYS B C 1
ATOM 8350 O O . LYS B 1 502 ? 7.514 -65.815 34.538 1.00 44.64 502 LYS B O 1
ATOM 8356 N N . ILE B 1 503 ? 9.429 -65.750 35.735 1.00 43.48 503 ILE B N 1
ATOM 8357 C CA . ILE B 1 503 ? 9.757 -64.397 35.277 1.00 44.33 503 ILE B CA 1
ATOM 8358 C C . ILE B 1 503 ? 9.826 -64.350 33.752 1.00 39.55 503 ILE B C 1
ATOM 8359 O O . ILE B 1 503 ? 9.195 -63.503 33.116 1.00 35.17 503 ILE B O 1
ATOM 8364 N N . LYS B 1 504 ? 10.582 -65.291 33.154 1.00 43.94 504 LYS B N 1
ATOM 8365 C CA . LYS B 1 504 ? 10.881 -65.338 31.721 1.00 34.36 504 LYS B CA 1
ATOM 8366 C C . LYS B 1 504 ? 9.642 -65.584 30.858 1.00 45.35 504 LYS B C 1
ATOM 8367 O O . LYS B 1 504 ? 9.601 -65.157 29.692 1.00 46.07 504 LYS B O 1
ATOM 8373 N N . LEU B 1 505 ? 8.638 -66.297 31.383 1.00 47.37 505 LEU B N 1
ATOM 8374 C CA . LEU B 1 505 ? 7.420 -66.537 30.623 1.00 37.83 505 LEU B CA 1
ATOM 8375 C C . LEU B 1 505 ? 6.462 -65.364 30.651 1.00 36.61 505 LEU B C 1
ATOM 8376 O O . LEU B 1 505 ? 5.416 -65.443 30.004 1.00 43.80 505 LEU B O 1
ATOM 8381 N N . ASN B 1 506 ? 6.779 -64.283 31.359 1.00 33.79 506 ASN B N 1
ATOM 8382 C CA . ASN B 1 506 ? 5.792 -63.238 31.579 1.00 35.00 506 ASN B CA 1
ATOM 8383 C C . ASN B 1 506 ? 6.400 -61.839 31.484 1.00 41.83 506 ASN B C 1
ATOM 8384 O O . ASN B 1 506 ? 5.934 -60.908 32.159 1.00 40.21 506 ASN B O 1
ATOM 8389 N N . THR B 1 507 ? 7.398 -61.661 30.599 1.00 47.15 507 THR B N 1
ATOM 8390 C CA . THR B 1 507 ? 8.272 -60.485 30.631 1.00 50.47 507 THR B CA 1
ATOM 8391 C C . THR B 1 507 ? 7.635 -59.236 30.038 1.00 52.42 507 THR B C 1
ATOM 8392 O O . THR B 1 507 ? 8.069 -58.118 30.371 1.00 54.02 507 THR B O 1
ATOM 8396 N N . GLY B 1 508 ? 6.632 -59.393 29.172 1.00 50.50 508 GLY B N 1
ATOM 8397 C CA . GLY B 1 508 ? 6.105 -58.257 28.435 1.00 47.10 508 GLY B CA 1
ATOM 8398 C C . GLY B 1 508 ? 6.299 -58.481 26.959 1.00 41.63 508 GLY B C 1
ATOM 8399 O O . GLY B 1 508 ? 5.448 -58.124 26.148 1.00 42.17 508 GLY B O 1
ATOM 8400 N N . HIS B 1 509 ? 7.443 -59.074 26.611 1.00 48.81 509 HIS B N 1
ATOM 8401 C CA . HIS B 1 509 ? 7.601 -59.695 25.301 1.00 45.27 509 HIS B CA 1
ATOM 8402 C C . HIS B 1 509 ? 6.675 -60.896 25.148 1.00 40.72 509 HIS B C 1
ATOM 8403 O O . HIS B 1 509 ? 6.140 -61.142 24.064 1.00 39.26 509 HIS B O 1
ATOM 8410 N N . GLN B 1 510 ? 6.499 -61.672 26.217 1.00 45.85 510 GLN B N 1
ATOM 8411 C CA . GLN B 1 510 ? 5.648 -62.856 26.146 1.00 47.94 510 GLN B CA 1
ATOM 8412 C C . GLN B 1 510 ? 4.159 -62.495 26.185 1.00 43.45 510 GLN B C 1
ATOM 8413 O O . GLN B 1 510 ? 3.333 -63.186 25.573 1.00 38.96 510 GLN B O 1
ATOM 8419 N N . VAL B 1 511 ? 3.812 -61.420 26.897 1.00 41.87 511 VAL B N 1
ATOM 8420 C CA . VAL B 1 511 ? 2.434 -60.946 26.957 1.00 33.56 511 VAL B CA 1
ATOM 8421 C C . VAL B 1 511 ? 1.919 -60.639 25.561 1.00 35.22 511 VAL B C 1
ATOM 8422 O O . VAL B 1 511 ? 0.947 -61.240 25.096 1.00 38.89 511 VAL B O 1
ATOM 8426 N N . ILE B 1 512 ? 2.560 -59.677 24.887 1.00 36.20 512 ILE B N 1
ATOM 8427 C CA . ILE B 1 512 ? 2.188 -59.300 23.523 1.00 31.77 512 ILE B CA 1
ATOM 8428 C C . ILE B 1 512 ? 2.138 -60.534 22.635 1.00 32.58 512 ILE B C 1
ATOM 8429 O O . ILE B 1 512 ? 1.221 -60.710 21.824 1.00 36.25 512 ILE B O 1
ATOM 8434 N N . LYS B 1 513 ? 3.142 -61.396 22.762 1.00 28.79 513 LYS B N 1
ATOM 8435 C CA . LYS B 1 513 ? 3.128 -62.649 22.029 1.00 30.79 513 LYS B CA 1
ATOM 8436 C C . LYS B 1 513 ? 1.873 -63.436 22.357 1.00 38.56 513 LYS B C 1
ATOM 8437 O O . LYS B 1 513 ? 1.257 -64.042 21.467 1.00 38.55 513 LYS B O 1
ATOM 8443 N N . ARG B 1 514 ? 1.461 -63.406 23.637 1.00 40.06 514 ARG B N 1
ATOM 8444 C CA . ARG B 1 514 ? 0.266 -64.132 24.055 1.00 39.24 514 ARG B CA 1
ATOM 8445 C C . ARG B 1 514 ? -1.003 -63.462 23.533 1.00 37.45 514 ARG B C 1
ATOM 8446 O O . ARG B 1 514 ? -1.926 -64.162 23.103 1.00 39.15 514 ARG B O 1
ATOM 8454 N N . TRP B 1 515 ? -1.070 -62.117 23.559 1.00 29.55 515 TRP B N 1
ATOM 8455 C CA . TRP B 1 515 ? -2.155 -61.409 22.877 1.00 33.39 515 TRP B CA 1
ATOM 8456 C C . TRP B 1 515 ? -2.212 -61.810 21.405 1.00 40.14 515 TRP B C 1
ATOM 8457 O O . TRP B 1 515 ? -3.269 -62.172 20.878 1.00 44.70 515 TRP B O 1
ATOM 8468 N N . GLU B 1 516 ? -1.078 -61.728 20.721 1.00 36.05 516 GLU B N 1
ATOM 8469 C CA . GLU B 1 516 ? -1.071 -61.996 19.296 1.00 37.24 516 GLU B CA 1
ATOM 8470 C C . GLU B 1 516 ? -1.465 -63.436 19.018 1.00 34.38 516 GLU B C 1
ATOM 8471 O O . GLU B 1 516 ? -2.316 -63.698 18.169 1.00 40.22 516 GLU B O 1
ATOM 8477 N N . LYS B 1 517 ? -0.876 -64.390 19.731 1.00 36.05 517 LYS B N 1
ATOM 8478 C CA . LYS B 1 517 ? -1.292 -65.772 19.518 1.00 41.14 517 LYS B CA 1
ATOM 8479 C C . LYS B 1 517 ? -2.792 -65.914 19.765 1.00 45.48 517 LYS B C 1
ATOM 8480 O O . LYS B 1 517 ? -3.535 -66.372 18.885 1.00 44.54 517 LYS B O 1
ATOM 8486 N N . TRP B 1 518 ? -3.261 -65.449 20.934 1.00 39.77 518 TRP B N 1
ATOM 8487 C CA . TRP B 1 518 ? -4.663 -65.606 21.314 1.00 41.37 518 TRP B CA 1
ATOM 8488 C C . TRP B 1 518 ? -5.592 -64.883 20.354 1.00 42.40 518 TRP B C 1
ATOM 8489 O O . TRP B 1 518 ? -6.659 -65.405 19.998 1.00 41.49 518 TRP B O 1
ATOM 8500 N N . LEU B 1 519 ? -5.224 -63.664 19.960 1.00 39.17 519 LEU B N 1
ATOM 8501 C CA . LEU B 1 519 ? -5.999 -62.946 18.951 1.00 40.15 519 LEU B CA 1
ATOM 8502 C C . LEU B 1 519 ? -6.148 -63.772 17.684 1.00 40.18 519 LEU B C 1
ATOM 8503 O O . LEU B 1 519 ? -7.225 -63.813 17.080 1.00 37.80 519 LEU B O 1
ATOM 8508 N N . LYS B 1 520 ? -5.078 -64.447 17.272 1.00 39.49 520 LYS B N 1
ATOM 8509 C CA . LYS B 1 520 ? -5.146 -65.185 16.023 1.00 40.11 520 LYS B CA 1
ATOM 8510 C C . LYS B 1 520 ? -5.879 -66.502 16.209 1.00 36.96 520 LYS B C 1
ATOM 8511 O O . LYS B 1 520 ? -6.644 -66.908 15.328 1.00 36.08 520 LYS B O 1
ATOM 8517 N N . GLU B 1 521 ? -5.684 -67.157 17.364 1.00 40.99 521 GLU B N 1
ATOM 8518 C CA . GLU B 1 521 ? -6.406 -68.395 17.668 1.00 42.58 521 GLU B CA 1
ATOM 8519 C C . GLU B 1 521 ? -7.917 -68.167 17.753 1.00 40.47 521 GLU B C 1
ATOM 8520 O O . GLU B 1 521 ? -8.703 -68.989 17.272 1.00 37.33 521 GLU B O 1
ATOM 8526 N N . ALA B 1 522 ? -8.340 -67.054 18.365 1.00 37.01 522 ALA B N 1
ATOM 8527 C CA . ALA B 1 522 ? -9.764 -66.769 18.507 1.00 37.31 522 ALA B CA 1
ATOM 8528 C C . ALA B 1 522 ? -10.420 -66.446 17.170 1.00 45.70 522 ALA B C 1
ATOM 8529 O O . ALA B 1 522 ? -11.538 -66.895 16.903 1.00 50.61 522 ALA B O 1
ATOM 8531 N N . ILE B 1 523 ? -9.769 -65.623 16.344 1.00 45.33 523 ILE B N 1
ATOM 8532 C CA . ILE B 1 523 ? -10.296 -65.280 15.022 1.00 43.68 523 ILE B CA 1
ATOM 8533 C C . ILE B 1 523 ? -10.361 -66.520 14.152 1.00 45.20 523 ILE B C 1
ATOM 8534 O O . ILE B 1 523 ? -11.239 -66.645 13.287 1.00 46.12 523 ILE B O 1
ATOM 8539 N N . ASP B 1 524 ? -9.437 -67.456 14.363 1.00 43.64 524 ASP B N 1
ATOM 8540 C CA . ASP B 1 524 ? -9.501 -68.734 13.675 1.00 47.72 524 ASP B CA 1
ATOM 8541 C C . ASP B 1 524 ? -10.683 -69.569 14.151 1.00 52.09 524 ASP B C 1
ATOM 8542 O O . ASP B 1 524 ? -11.035 -70.555 13.494 1.00 60.80 524 ASP B O 1
ATOM 8547 N N . GLU B 1 525 ? -11.296 -69.196 15.277 1.00 52.08 525 GLU B N 1
ATOM 8548 C CA . GLU B 1 525 ? -12.546 -69.789 15.741 1.00 55.14 525 GLU B CA 1
ATOM 8549 C C . GLU B 1 525 ? -13.770 -69.104 15.128 1.00 50.21 525 GLU B C 1
ATOM 8550 O O . GLU B 1 525 ? -14.772 -69.769 14.826 1.00 53.82 525 GLU B O 1
ATOM 8556 N N . LYS B 1 526 ? -13.695 -67.786 14.946 1.00 41.81 526 LYS B N 1
ATOM 8557 C CA . LYS B 1 526 ? -14.716 -67.041 14.230 1.00 39.04 526 LYS B CA 1
ATOM 8558 C C . LYS B 1 526 ? -14.912 -67.618 12.843 1.00 42.72 526 LYS B C 1
ATOM 8559 O O . LYS B 1 526 ? -13.967 -67.759 12.071 1.00 43.57 526 LYS B O 1
ATOM 8565 N N . VAL B 1 527 ? -16.127 -67.904 12.492 1.00 49.31 527 VAL B N 1
ATOM 8566 C CA . VAL B 1 527 ? -16.408 -68.570 11.274 1.00 48.61 527 VAL B CA 1
ATOM 8567 C C . VAL B 1 527 ? -16.375 -67.743 10.029 1.00 49.62 527 VAL B C 1
ATOM 8568 O O . VAL B 1 527 ? -16.223 -68.254 8.947 1.00 44.21 527 VAL B O 1
ATOM 8572 N N . ASP B 1 528 ? -16.391 -66.454 10.178 1.00 50.06 528 ASP B N 1
ATOM 8573 C CA . ASP B 1 528 ? -16.410 -65.628 9.018 1.00 55.33 528 ASP B CA 1
ATOM 8574 C C . ASP B 1 528 ? -15.206 -64.764 8.739 1.00 53.53 528 ASP B C 1
ATOM 8575 O O . ASP B 1 528 ? -15.198 -64.074 7.777 1.00 54.41 528 ASP B O 1
ATOM 8580 N N . LYS B 1 529 ? -14.179 -64.824 9.551 1.00 50.31 529 LYS B N 1
ATOM 8581 C CA . LYS B 1 529 ? -13.032 -63.986 9.371 1.00 47.16 529 LYS B CA 1
ATOM 8582 C C . LYS B 1 529 ? -11.796 -64.757 9.105 1.00 48.84 529 LYS B C 1
ATOM 8583 O O . LYS B 1 529 ? -11.695 -65.866 9.511 1.00 50.71 529 LYS B O 1
ATOM 8589 N N . LEU B 1 530 ? -10.868 -64.159 8.387 1.00 49.27 530 LEU B N 1
ATOM 8590 C CA . LEU B 1 530 ? -9.563 -64.737 8.065 1.00 49.13 530 LEU B CA 1
ATOM 8591 C C . LEU B 1 530 ? -8.541 -64.406 9.149 1.00 43.83 530 LEU B C 1
ATOM 8592 O O . LEU B 1 530 ? -8.452 -63.258 9.604 1.00 44.75 530 LEU B O 1
ATOM 8597 N N . VAL B 1 531 ? -7.760 -65.403 9.552 1.00 45.03 531 VAL B N 1
ATOM 8598 C CA . VAL B 1 531 ? -6.815 -65.169 10.658 1.00 53.00 531 VAL B CA 1
ATOM 8599 C C . VAL B 1 531 ? -5.648 -64.326 10.153 1.00 49.28 531 VAL B C 1
ATOM 8600 O O . VAL B 1 531 ? -5.041 -64.670 9.130 1.00 56.72 531 VAL B O 1
ATOM 8604 N N . PRO B 1 532 ? -5.322 -63.209 10.801 1.00 50.08 532 PRO B N 1
ATOM 8605 C CA . PRO B 1 532 ? -4.303 -62.300 10.268 1.00 56.11 532 PRO B CA 1
ATOM 8606 C C . PRO B 1 532 ? -2.908 -62.602 10.801 1.00 59.07 532 PRO B C 1
ATOM 8607 O O . PRO B 1 532 ? -2.734 -63.152 11.890 1.00 56.06 532 PRO B O 1
ATOM 8611 N N . ARG B 1 533 ? -1.891 -62.235 10.017 1.00 64.96 533 ARG B N 1
ATOM 8612 C CA . ARG B 1 533 ? -2.051 -61.648 8.681 1.00 71.77 533 ARG B CA 1
ATOM 8613 C C . ARG B 1 533 ? -1.126 -62.339 7.664 1.00 74.48 533 ARG B C 1
ATOM 8614 O O . ARG B 1 533 ? 0.096 -62.123 7.647 1.00 72.50 533 ARG B O 1
ATOM 8622 N N . MET C 1 1 ? 10.414 5.528 111.205 1.00 44.00 1 MET C N 1
ATOM 8623 C CA . MET C 1 1 ? 10.575 4.418 110.269 1.00 46.63 1 MET C CA 1
ATOM 8624 C C . MET C 1 1 ? 9.656 4.666 109.078 1.00 46.23 1 MET C C 1
ATOM 8625 O O . MET C 1 1 ? 8.667 5.386 109.214 1.00 48.74 1 MET C O 1
ATOM 8630 N N . TYR C 1 2 ? 9.973 4.114 107.906 1.00 44.19 2 TYR C N 1
ATOM 8631 C CA . TYR C 1 2 ? 9.120 4.279 106.734 1.00 48.12 2 TYR C CA 1
ATOM 8632 C C . TYR C 1 2 ? 8.557 2.933 106.299 1.00 48.03 2 TYR C C 1
ATOM 8633 O O . TYR C 1 2 ? 9.273 1.921 106.249 1.00 44.62 2 TYR C O 1
ATOM 8642 N N . TYR C 1 3 ? 7.266 2.958 105.973 1.00 44.97 3 TYR C N 1
ATOM 8643 C CA . TYR C 1 3 ? 6.467 1.793 105.634 1.00 42.87 3 TYR C CA 1
ATOM 8644 C C . TYR C 1 3 ? 5.739 2.074 104.324 1.00 42.08 3 TYR C C 1
ATOM 8645 O O . TYR C 1 3 ? 5.082 3.117 104.177 1.00 38.15 3 TYR C O 1
ATOM 8654 N N . PHE C 1 4 ? 5.858 1.150 103.377 1.00 36.85 4 PHE C N 1
ATOM 8655 C CA . PHE C 1 4 ? 5.285 1.324 102.047 1.00 39.05 4 PHE C CA 1
ATOM 8656 C C . PHE C 1 4 ? 4.199 0.278 101.827 1.00 36.90 4 PHE C C 1
ATOM 8657 O O . PHE C 1 4 ? 4.484 -0.922 101.818 1.00 41.17 4 PHE C O 1
ATOM 8665 N N . ILE C 1 5 ? 2.957 0.726 101.687 1.00 35.08 5 ILE C N 1
ATOM 8666 C CA . ILE C 1 5 ? 1.892 -0.157 101.218 1.00 38.17 5 ILE C CA 1
ATOM 8667 C C . ILE C 1 5 ? 1.752 0.007 99.702 1.00 43.81 5 ILE C C 1
ATOM 8668 O O . ILE C 1 5 ? 1.109 0.957 99.209 1.00 34.57 5 ILE C O 1
ATOM 8673 N N . PRO C 1 6 ? 2.367 -0.874 98.923 1.00 36.39 6 PRO C N 1
ATOM 8674 C CA . PRO C 1 6 ? 2.176 -0.816 97.483 1.00 36.31 6 PRO C CA 1
ATOM 8675 C C . PRO C 1 6 ? 0.750 -1.166 97.107 1.00 39.73 6 PRO C C 1
ATOM 8676 O O . PRO C 1 6 ? -0.005 -1.797 97.850 1.00 36.19 6 PRO C O 1
ATOM 8680 N N . SER C 1 7 ? 0.385 -0.701 95.926 1.00 46.70 7 SER C N 1
ATOM 8681 C CA . SER C 1 7 ? -0.781 -1.208 95.243 1.00 43.79 7 SER C CA 1
ATOM 8682 C C . SER C 1 7 ? -0.311 -2.096 94.106 1.00 43.54 7 SER C C 1
ATOM 8683 O O . SER C 1 7 ? -0.531 -1.777 92.935 1.00 52.35 7 SER C O 1
ATOM 8686 N N . TRP C 1 8 ? 0.377 -3.185 94.437 1.00 41.47 8 TRP C N 1
ATOM 8687 C CA . TRP C 1 8 ? 0.752 -4.192 93.451 1.00 41.75 8 TRP C CA 1
ATOM 8688 C C . TRP C 1 8 ? -0.395 -5.187 93.384 1.00 51.15 8 TRP C C 1
ATOM 8689 O O . TRP C 1 8 ? -0.650 -5.915 94.347 1.00 53.20 8 TRP C O 1
ATOM 8700 N N . SER C 1 9 ? -1.101 -5.191 92.264 1.00 52.50 9 SER C N 1
ATOM 8701 C CA . SER C 1 9 ? -2.353 -5.900 92.101 1.00 47.71 9 SER C CA 1
ATOM 8702 C C . SER C 1 9 ? -2.251 -6.864 90.926 1.00 56.75 9 SER C C 1
ATOM 8703 O O . SER C 1 9 ? -1.220 -6.968 90.253 1.00 59.38 9 SER C O 1
ATOM 8706 N N . GLY C 1 10 ? -3.338 -7.591 90.702 1.00 58.28 10 GLY C N 1
ATOM 8707 C CA . GLY C 1 10 ? -3.563 -8.299 89.459 1.00 58.69 10 GLY C CA 1
ATOM 8708 C C . GLY C 1 10 ? -4.677 -7.588 88.720 1.00 60.27 10 GLY C C 1
ATOM 8709 O O . GLY C 1 10 ? -5.521 -6.932 89.335 1.00 61.42 10 GLY C O 1
ATOM 8710 N N . SER C 1 11 ? -4.670 -7.695 87.394 1.00 66.44 11 SER C N 1
ATOM 8711 C CA . SER C 1 11 ? -5.757 -7.115 86.609 1.00 68.96 11 SER C CA 1
ATOM 8712 C C . SER C 1 11 ? -7.038 -7.943 86.694 1.00 70.37 11 SER C C 1
ATOM 8713 O O . SER C 1 11 ? -8.024 -7.632 86.018 1.00 65.64 11 SER C O 1
ATOM 8716 N N . GLY C 1 12 ? -7.033 -8.984 87.522 1.00 76.29 12 GLY C N 1
ATOM 8717 C CA . GLY C 1 12 ? -8.196 -9.810 87.716 1.00 69.35 12 GLY C CA 1
ATOM 8718 C C . GLY C 1 12 ? -9.213 -9.174 88.640 1.00 72.70 12 GLY C C 1
ATOM 8719 O O . GLY C 1 12 ? -9.028 -8.090 89.201 1.00 66.51 12 GLY C O 1
ATOM 8720 N N . LYS C 1 13 ? -10.318 -9.898 88.804 1.00 78.56 13 LYS C N 1
ATOM 8721 C CA . LYS C 1 13 ? -11.427 -9.405 89.606 1.00 66.94 13 LYS C CA 1
ATOM 8722 C C . LYS C 1 13 ? -11.093 -9.410 91.094 1.00 61.02 13 LYS C C 1
ATOM 8723 O O . LYS C 1 13 ? -11.608 -8.580 91.855 1.00 60.39 13 LYS C O 1
ATOM 8729 N N . ARG C 1 14 ? -10.275 -10.362 91.524 1.00 58.06 14 ARG C N 1
ATOM 8730 C CA . ARG C 1 14 ? -9.570 -10.288 92.796 1.00 62.45 14 ARG C CA 1
ATOM 8731 C C . ARG C 1 14 ? -8.334 -9.419 92.571 1.00 56.91 14 ARG C C 1
ATOM 8732 O O . ARG C 1 14 ? -7.346 -9.860 91.980 1.00 57.65 14 ARG C O 1
ATOM 8740 N N . VAL C 1 15 ? -8.409 -8.153 92.988 1.00 50.81 15 VAL C N 1
ATOM 8741 C CA . VAL C 1 15 ? -7.268 -7.267 92.818 1.00 53.37 15 VAL C CA 1
ATOM 8742 C C . VAL C 1 15 ? -6.113 -7.674 93.708 1.00 52.71 15 VAL C C 1
ATOM 8743 O O . VAL C 1 15 ? -4.962 -7.355 93.405 1.00 54.34 15 VAL C O 1
ATOM 8747 N N . TRP C 1 16 ? -6.388 -8.368 94.800 1.00 55.01 16 TRP C N 1
ATOM 8748 C CA . TRP C 1 16 ? -5.358 -8.859 95.703 1.00 54.33 16 TRP C CA 1
ATOM 8749 C C . TRP C 1 16 ? -4.745 -10.160 95.218 1.00 50.52 16 TRP C C 1
ATOM 8750 O O . TRP C 1 16 ? -4.025 -10.807 95.979 1.00 49.99 16 TRP C O 1
ATOM 8761 N N . HIS C 1 17 ? -5.044 -10.584 93.993 1.00 53.46 17 HIS C N 1
ATOM 8762 C CA . HIS C 1 17 ? -4.408 -11.753 93.399 1.00 55.33 17 HIS C CA 1
ATOM 8763 C C . HIS C 1 17 ? -3.698 -11.331 92.122 1.00 58.50 17 HIS C C 1
ATOM 8764 O O . HIS C 1 17 ? -4.319 -10.760 91.217 1.00 60.09 17 HIS C O 1
ATOM 8771 N N . ARG C 1 18 ? -2.406 -11.629 92.046 1.00 56.65 18 ARG C N 1
ATOM 8772 C CA . ARG C 1 18 ? -1.586 -11.175 90.936 1.00 60.38 18 ARG C CA 1
ATOM 8773 C C . ARG C 1 18 ? -1.698 -12.139 89.764 1.00 57.56 18 ARG C C 1
ATOM 8774 O O . ARG C 1 18 ? -1.761 -13.358 89.946 1.00 54.49 18 ARG C O 1
ATOM 8782 N N . ASP C 1 19 ? -1.730 -11.580 88.556 1.00 57.12 19 ASP C N 1
ATOM 8783 C CA . ASP C 1 19 ? -1.834 -12.403 87.359 1.00 59.85 19 ASP C CA 1
ATOM 8784 C C . ASP C 1 19 ? -0.649 -13.353 87.264 1.00 59.19 19 ASP C C 1
ATOM 8785 O O . ASP C 1 19 ? 0.489 -12.988 87.575 1.00 62.59 19 ASP C O 1
ATOM 8790 N N . ILE C 1 20 ? -0.918 -14.585 86.853 1.00 55.28 20 ILE C N 1
ATOM 8791 C CA . ILE C 1 20 ? 0.130 -15.564 86.587 1.00 62.16 20 ILE C CA 1
ATOM 8792 C C . ILE C 1 20 ? 0.239 -15.696 85.073 1.00 64.74 20 ILE C C 1
ATOM 8793 O O . ILE C 1 20 ? -0.755 -15.981 84.392 1.00 61.16 20 ILE C O 1
ATOM 8798 N N . ILE C 1 21 ? 1.433 -15.454 84.541 1.00 69.03 21 ILE C N 1
ATOM 8799 C CA . ILE C 1 21 ? 1.598 -15.275 83.100 1.00 63.23 21 ILE C CA 1
ATOM 8800 C C . ILE C 1 21 ? 2.826 -16.040 82.614 1.00 65.46 21 ILE C C 1
ATOM 8801 O O . ILE C 1 21 ? 3.933 -15.870 83.159 1.00 59.43 21 ILE C O 1
ATOM 8806 N N . PRO C 1 22 ? 2.680 -16.891 81.600 1.00 64.10 22 PRO C N 1
ATOM 8807 C CA . PRO C 1 22 ? 3.851 -17.561 81.032 1.00 67.29 22 PRO C CA 1
ATOM 8808 C C . PRO C 1 22 ? 4.742 -16.556 80.324 1.00 72.68 22 PRO C C 1
ATOM 8809 O O . PRO C 1 22 ? 4.287 -15.522 79.824 1.00 65.94 22 PRO C O 1
ATOM 8813 N N . TRP C 1 23 ? 6.029 -16.885 80.266 1.00 72.45 23 TRP C N 1
ATOM 8814 C CA . TRP C 1 23 ? 7.010 -15.897 79.856 1.00 72.83 23 TRP C CA 1
ATOM 8815 C C . TRP C 1 23 ? 6.797 -15.378 78.440 1.00 73.72 23 TRP C C 1
ATOM 8816 O O . TRP C 1 23 ? 7.405 -14.365 78.084 1.00 73.68 23 TRP C O 1
ATOM 8827 N N . TYR C 1 24 ? 5.948 -16.018 77.637 1.00 74.23 24 TYR C N 1
ATOM 8828 C CA . TYR C 1 24 ? 5.725 -15.595 76.257 1.00 76.05 24 TYR C CA 1
ATOM 8829 C C . TYR C 1 24 ? 4.539 -14.647 76.099 1.00 73.01 24 TYR C C 1
ATOM 8830 O O . TYR C 1 24 ? 4.285 -14.172 74.988 1.00 76.18 24 TYR C O 1
ATOM 8839 N N . ARG C 1 25 ? 3.798 -14.372 77.170 1.00 75.02 25 ARG C N 1
ATOM 8840 C CA . ARG C 1 25 ? 2.878 -13.243 77.202 1.00 74.92 25 ARG C CA 1
ATOM 8841 C C . ARG C 1 25 ? 3.348 -12.152 78.153 1.00 71.02 25 ARG C C 1
ATOM 8842 O O . ARG C 1 25 ? 2.856 -11.023 78.074 1.00 71.34 25 ARG C O 1
ATOM 8850 N N . SER C 1 26 ? 4.279 -12.471 79.050 1.00 75.23 26 SER C N 1
ATOM 8851 C CA . SER C 1 26 ? 4.882 -11.481 79.930 1.00 75.66 26 SER C CA 1
ATOM 8852 C C . SER C 1 26 ? 5.822 -10.614 79.114 1.00 72.24 26 SER C C 1
ATOM 8853 O O . SER C 1 26 ? 7.001 -10.949 78.966 1.00 79.89 26 SER C O 1
ATOM 8856 N N . MET C 1 27 ? 5.331 -9.506 78.581 1.00 58.36 27 MET C N 1
ATOM 8857 C CA . MET C 1 27 ? 6.169 -8.739 77.679 1.00 68.47 27 MET C CA 1
ATOM 8858 C C . MET C 1 27 ? 6.771 -7.515 78.366 1.00 66.54 27 MET C C 1
ATOM 8859 O O . MET C 1 27 ? 6.244 -6.981 79.345 1.00 66.05 27 MET C O 1
ATOM 8864 N N . GLN C 1 28 ? 7.890 -7.071 77.794 1.00 71.09 28 GLN C N 1
ATOM 8865 C CA . GLN C 1 28 ? 8.831 -6.162 78.435 1.00 56.26 28 GLN C CA 1
ATOM 8866 C C . GLN C 1 28 ? 8.244 -4.767 78.601 1.00 54.15 28 GLN C C 1
ATOM 8867 O O . GLN C 1 28 ? 7.769 -4.165 77.635 1.00 61.83 28 GLN C O 1
ATOM 8873 N N . ARG C 1 29 ? 8.316 -4.237 79.817 1.00 47.35 29 ARG C N 1
ATOM 8874 C CA . ARG C 1 29 ? 7.879 -2.881 80.110 1.00 48.12 29 ARG C CA 1
ATOM 8875 C C . ARG C 1 29 ? 8.945 -2.178 80.937 1.00 48.53 29 ARG C C 1
ATOM 8876 O O . ARG C 1 29 ? 9.872 -2.800 81.459 1.00 48.54 29 ARG C O 1
ATOM 8884 N N . LEU C 1 30 ? 8.805 -0.860 81.043 1.00 45.17 30 LEU C N 1
ATOM 8885 C CA . LEU C 1 30 ? 9.572 -0.047 81.974 1.00 44.91 30 LEU C CA 1
ATOM 8886 C C . LEU C 1 30 ? 8.593 0.441 83.028 1.00 50.21 30 LEU C C 1
ATOM 8887 O O . LEU C 1 30 ? 7.667 1.195 82.703 1.00 46.83 30 LEU C O 1
ATOM 8892 N N . GLU C 1 31 ? 8.815 0.035 84.286 1.00 49.53 31 GLU C N 1
ATOM 8893 C CA . GLU C 1 31 ? 7.854 0.267 85.368 1.00 51.26 31 GLU C CA 1
ATOM 8894 C C . GLU C 1 31 ? 8.047 1.656 85.980 1.00 43.45 31 GLU C C 1
ATOM 8895 O O . GLU C 1 31 ? 9.036 1.904 86.671 1.00 42.01 31 GLU C O 1
ATOM 8901 N N . PHE C 1 32 ? 7.082 2.551 85.747 1.00 45.77 32 PHE C N 1
ATOM 8902 C CA . PHE C 1 32 ? 7.058 3.888 86.327 1.00 43.20 32 PHE C CA 1
ATOM 8903 C C . PHE C 1 32 ? 6.353 3.944 87.684 1.00 44.56 32 PHE C C 1
ATOM 8904 O O . PHE C 1 32 ? 6.008 5.045 88.145 1.00 43.15 32 PHE C O 1
ATOM 8912 N N . ASP C 1 33 ? 6.148 2.786 88.328 1.00 46.33 33 ASP C N 1
ATOM 8913 C CA . ASP C 1 33 ? 5.374 2.673 89.567 1.00 43.38 33 ASP C CA 1
ATOM 8914 C C . ASP C 1 33 ? 5.938 3.553 90.678 1.00 43.92 33 ASP C C 1
ATOM 8915 O O . ASP C 1 33 ? 7.124 3.450 91.019 1.00 44.27 33 ASP C O 1
ATOM 8920 N N . ASP C 1 34 ? 5.073 4.399 91.264 1.00 42.56 34 ASP C N 1
ATOM 8921 C CA . ASP C 1 34 ? 5.527 5.344 92.287 1.00 38.67 34 ASP C CA 1
ATOM 8922 C C . ASP C 1 34 ? 6.327 4.630 93.366 1.00 45.95 34 ASP C C 1
ATOM 8923 O O . ASP C 1 34 ? 7.475 4.995 93.657 1.00 48.60 34 ASP C O 1
ATOM 8928 N N . THR C 1 35 ? 5.761 3.557 93.913 1.00 46.94 35 THR C N 1
ATOM 8929 C CA . THR C 1 35 ? 6.345 2.942 95.096 1.00 47.17 35 THR C CA 1
ATOM 8930 C C . THR C 1 35 ? 7.715 2.339 94.793 1.00 47.95 35 THR C C 1
ATOM 8931 O O . THR C 1 35 ? 8.655 2.502 95.583 1.00 44.42 35 THR C O 1
ATOM 8935 N N . ILE C 1 36 ? 7.859 1.661 93.649 1.00 45.72 36 ILE C N 1
ATOM 8936 C CA . ILE C 1 36 ? 9.143 1.046 93.336 1.00 42.68 36 ILE C CA 1
ATOM 8937 C C . ILE C 1 36 ? 10.232 2.104 93.297 1.00 43.06 36 ILE C C 1
ATOM 8938 O O . ILE C 1 36 ? 11.332 1.904 93.821 1.00 44.44 36 ILE C O 1
ATOM 8943 N N . HIS C 1 37 ? 9.935 3.262 92.721 1.00 41.48 37 HIS C N 1
ATOM 8944 C CA . HIS C 1 37 ? 10.994 4.253 92.574 1.00 43.08 37 HIS C CA 1
ATOM 8945 C C . HIS C 1 37 ? 11.256 4.963 93.888 1.00 40.61 37 HIS C C 1
ATOM 8946 O O . HIS C 1 37 ? 12.414 5.213 94.240 1.00 41.63 37 HIS C O 1
ATOM 8953 N N . GLN C 1 38 ? 10.188 5.273 94.629 1.00 47.59 38 GLN C N 1
ATOM 8954 C CA . GLN C 1 38 ? 10.335 5.792 95.988 1.00 44.74 38 GLN C CA 1
ATOM 8955 C C . GLN C 1 38 ? 11.198 4.869 96.835 1.00 39.54 38 GLN C C 1
ATOM 8956 O O . GLN C 1 38 ? 12.011 5.331 97.640 1.00 40.60 38 GLN C O 1
ATOM 8962 N N . ILE C 1 39 ? 11.051 3.559 96.646 1.00 41.84 39 ILE C N 1
ATOM 8963 C CA . ILE C 1 39 ? 11.782 2.592 97.462 1.00 45.58 39 ILE C CA 1
ATOM 8964 C C . ILE C 1 39 ? 13.284 2.731 97.235 1.00 44.01 39 ILE C C 1
ATOM 8965 O O . ILE C 1 39 ? 14.048 2.965 98.178 1.00 43.76 39 ILE C O 1
ATOM 8970 N N . ARG C 1 40 ? 13.720 2.584 95.978 1.00 42.82 40 ARG C N 1
ATOM 8971 C CA . ARG C 1 40 ? 15.098 2.802 95.535 1.00 38.23 40 ARG C CA 1
ATOM 8972 C C . ARG C 1 40 ? 15.777 3.945 96.267 1.00 37.63 40 ARG C C 1
ATOM 8973 O O . ARG C 1 40 ? 16.932 3.829 96.690 1.00 36.91 40 ARG C O 1
ATOM 8981 N N . ILE C 1 41 ? 15.056 5.059 96.394 1.00 33.78 41 ILE C N 1
ATOM 8982 C CA . ILE C 1 41 ? 15.586 6.234 97.065 1.00 35.65 41 ILE C CA 1
ATOM 8983 C C . ILE C 1 41 ? 15.873 5.942 98.536 1.00 45.13 41 ILE C C 1
ATOM 8984 O O . ILE C 1 41 ? 16.846 6.464 99.109 1.00 44.53 41 ILE C O 1
ATOM 8989 N N . PHE C 1 42 ? 15.061 5.098 99.175 1.00 43.31 42 PHE C N 1
ATOM 8990 C CA . PHE C 1 42 ? 15.344 4.785 100.570 1.00 43.16 42 PHE C CA 1
ATOM 8991 C C . PHE C 1 42 ? 16.566 3.883 100.695 1.00 44.71 42 PHE C C 1
ATOM 8992 O O . PHE C 1 42 ? 17.379 4.065 101.611 1.00 50.45 42 PHE C O 1
ATOM 9000 N N . HIS C 1 43 ? 16.746 2.943 99.765 1.00 41.43 43 HIS C N 1
ATOM 9001 C CA . HIS C 1 43 ? 17.965 2.142 99.764 1.00 39.16 43 HIS C CA 1
ATOM 9002 C C . HIS C 1 43 ? 19.180 2.999 99.432 1.00 45.02 43 HIS C C 1
ATOM 9003 O O . HIS C 1 43 ? 20.134 3.067 100.214 1.00 47.41 43 HIS C O 1
ATOM 9010 N N . SER C 1 44 ? 19.157 3.674 98.276 1.00 46.29 44 SER C N 1
ATOM 9011 C CA . SER C 1 44 ? 20.293 4.486 97.856 1.00 39.89 44 SER C CA 1
ATOM 9012 C C . SER C 1 44 ? 20.621 5.563 98.879 1.00 46.47 44 SER C C 1
ATOM 9013 O O . SER C 1 44 ? 21.766 6.028 98.944 1.00 45.97 44 SER C O 1
ATOM 9016 N N . GLU C 1 45 ? 19.651 5.958 99.694 1.00 47.86 45 GLU C N 1
ATOM 9017 C CA . GLU C 1 45 ? 19.964 6.803 100.835 1.00 50.99 45 GLU C CA 1
ATOM 9018 C C . GLU C 1 45 ? 20.337 5.988 102.063 1.00 48.87 45 GLU C C 1
ATOM 9019 O O . GLU C 1 45 ? 20.891 6.553 103.013 1.00 47.07 45 GLU C O 1
ATOM 9025 N N . ASN C 1 46 ? 20.066 4.678 102.043 1.00 47.09 46 ASN C N 1
ATOM 9026 C CA . ASN C 1 46 ? 20.400 3.756 103.129 1.00 52.47 46 ASN C CA 1
ATOM 9027 C C . ASN C 1 46 ? 19.657 4.123 104.422 1.00 51.57 46 ASN C C 1
ATOM 9028 O O . ASN C 1 46 ? 20.257 4.448 105.452 1.00 50.52 46 ASN C O 1
ATOM 9033 N N . LEU C 1 47 ? 18.327 4.042 104.355 1.00 46.35 47 LEU C N 1
ATOM 9034 C CA . LEU C 1 47 ? 17.457 4.337 105.484 1.00 45.30 47 LEU C CA 1
ATOM 9035 C C . LEU C 1 47 ? 16.514 3.176 105.756 1.00 45.90 47 LEU C C 1
ATOM 9036 O O . LEU C 1 47 ? 16.203 2.403 104.845 1.00 48.21 47 LEU C O 1
ATOM 9041 N N . PRO C 1 48 ? 16.049 3.020 107.000 1.00 49.38 48 PRO C N 1
ATOM 9042 C CA . PRO C 1 48 ? 15.095 1.939 107.292 1.00 49.40 48 PRO C CA 1
ATOM 9043 C C . PRO C 1 48 ? 13.778 2.171 106.571 1.00 43.30 48 PRO C C 1
ATOM 9044 O O . PRO C 1 48 ? 13.146 3.228 106.700 1.00 36.04 48 PRO C O 1
ATOM 9048 N N . VAL C 1 49 ? 13.377 1.162 105.808 1.00 41.49 49 VAL C N 1
ATOM 9049 C CA . VAL C 1 49 ? 12.111 1.170 105.094 1.00 45.97 49 VAL C CA 1
ATOM 9050 C C . VAL C 1 49 ? 11.633 -0.270 105.015 1.00 43.91 49 VAL C C 1
ATOM 9051 O O . VAL C 1 49 ? 12.437 -1.204 105.006 1.00 45.83 49 VAL C O 1
ATOM 9055 N N . LYS C 1 50 ? 10.317 -0.455 104.981 1.00 41.63 50 LYS C N 1
ATOM 9056 C CA . LYS C 1 50 ? 9.761 -1.801 104.943 1.00 45.69 50 LYS C CA 1
ATOM 9057 C C . LYS C 1 50 ? 8.499 -1.846 104.098 1.00 44.18 50 LYS C C 1
ATOM 9058 O O . LYS C 1 50 ? 7.674 -0.925 104.136 1.00 38.57 50 LYS C O 1
ATOM 9064 N N . LEU C 1 51 ? 8.350 -2.947 103.367 1.00 40.49 51 LEU C N 1
ATOM 9065 C CA . LEU C 1 51 ? 7.171 -3.197 102.566 1.00 41.23 51 LEU C CA 1
ATOM 9066 C C . LEU C 1 51 ? 6.158 -3.981 103.383 1.00 43.84 51 LEU C C 1
ATOM 9067 O O . LEU C 1 51 ? 6.491 -5.029 103.944 1.00 44.07 51 LEU C O 1
ATOM 9072 N N . LEU C 1 52 ? 4.926 -3.472 103.443 1.00 42.84 52 LEU C N 1
ATOM 9073 C CA . LEU C 1 52 ? 3.774 -4.223 103.944 1.00 39.57 52 LEU C CA 1
ATOM 9074 C C . LEU C 1 52 ? 2.989 -4.708 102.728 1.00 36.79 52 LEU C C 1
ATOM 9075 O O . LEU C 1 52 ? 2.133 -4.001 102.189 1.00 33.46 52 LEU C O 1
ATOM 9080 N N . LEU C 1 53 ? 3.278 -5.935 102.305 1.00 37.95 53 LEU C N 1
ATOM 9081 C CA . LEU C 1 53 ? 2.636 -6.527 101.139 1.00 37.72 53 LEU C CA 1
ATOM 9082 C C . LEU C 1 53 ? 1.281 -7.116 101.521 1.00 45.37 53 LEU C C 1
ATOM 9083 O O . LEU C 1 53 ? 1.199 -8.014 102.368 1.00 47.25 53 LEU C O 1
ATOM 9088 N N . GLN C 1 54 ? 0.214 -6.650 100.880 1.00 44.69 54 GLN C N 1
ATOM 9089 C CA . GLN C 1 54 ? -1.065 -7.269 101.164 1.00 43.17 54 GLN C CA 1
ATOM 9090 C C . GLN C 1 54 ? -1.580 -8.166 100.052 1.00 44.83 54 GLN C C 1
ATOM 9091 O O . GLN C 1 54 ? -2.376 -9.062 100.337 1.00 50.25 54 GLN C O 1
ATOM 9097 N N . ALA C 1 55 ? -1.110 -8.016 98.820 1.00 42.60 55 ALA C N 1
ATOM 9098 C CA . ALA C 1 55 ? -1.558 -8.932 97.778 1.00 48.20 55 ALA C CA 1
ATOM 9099 C C . ALA C 1 55 ? -0.813 -10.269 97.839 1.00 47.75 55 ALA C C 1
ATOM 9100 O O . ALA C 1 55 ? 0.310 -10.367 98.343 1.00 47.53 55 ALA C O 1
ATOM 9102 N N . TYR C 1 56 ? -1.465 -11.305 97.319 1.00 42.25 56 TYR C N 1
ATOM 9103 C CA . TYR C 1 56 ? -0.870 -12.627 97.172 1.00 43.13 56 TYR C CA 1
ATOM 9104 C C . TYR C 1 56 ? 0.064 -12.626 95.964 1.00 47.61 56 TYR C C 1
ATOM 9105 O O . TYR C 1 56 ? -0.378 -12.384 94.835 1.00 46.72 56 TYR C O 1
ATOM 9114 N N . MET C 1 57 ? 1.354 -12.881 96.196 1.00 50.01 57 MET C N 1
ATOM 9115 C CA . MET C 1 57 ? 2.388 -12.761 95.165 1.00 44.24 57 MET C CA 1
ATOM 9116 C C . MET C 1 57 ? 3.294 -13.983 95.193 1.00 52.36 57 MET C C 1
ATOM 9117 O O . MET C 1 57 ? 4.470 -13.893 95.572 1.00 47.98 57 MET C O 1
ATOM 9122 N N . PRO C 1 58 ? 2.785 -15.138 94.760 1.00 51.56 58 PRO C N 1
ATOM 9123 C CA . PRO C 1 58 ? 3.606 -16.360 94.707 1.00 54.27 58 PRO C CA 1
ATOM 9124 C C . PRO C 1 58 ? 5.009 -16.189 94.129 1.00 53.75 58 PRO C C 1
ATOM 9125 O O . PRO C 1 58 ? 5.908 -16.963 94.476 1.00 53.15 58 PRO C O 1
ATOM 9129 N N . HIS C 1 59 ? 5.216 -15.200 93.256 1.00 48.54 59 HIS C N 1
ATOM 9130 C CA . HIS C 1 59 ? 6.516 -14.963 92.631 1.00 54.67 59 HIS C CA 1
ATOM 9131 C C . HIS C 1 59 ? 7.066 -13.576 92.963 1.00 51.05 59 HIS C C 1
ATOM 9132 O O . HIS C 1 59 ? 7.621 -12.885 92.105 1.00 49.83 59 HIS C O 1
ATOM 9139 N N . ALA C 1 60 ? 6.933 -13.149 94.211 1.00 48.92 60 ALA C N 1
ATOM 9140 C CA . ALA C 1 60 ? 7.347 -11.800 94.556 1.00 47.15 60 ALA C CA 1
ATOM 9141 C C . ALA C 1 60 ? 8.852 -11.665 94.776 1.00 51.52 60 ALA C C 1
ATOM 9142 O O . ALA C 1 60 ? 9.321 -10.546 95.000 1.00 51.54 60 ALA C O 1
ATOM 9144 N N . ARG C 1 61 ? 9.635 -12.744 94.730 1.00 48.72 61 ARG C N 1
ATOM 9145 C CA . ARG C 1 61 ? 11.066 -12.496 94.868 1.00 53.35 61 ARG C CA 1
ATOM 9146 C C . ARG C 1 61 ? 11.722 -12.205 93.524 1.00 53.38 61 ARG C C 1
ATOM 9147 O O . ARG C 1 61 ? 12.608 -11.344 93.448 1.00 47.55 61 ARG C O 1
ATOM 9155 N N . TYR C 1 62 ? 11.277 -12.861 92.450 1.00 50.17 62 TYR C N 1
ATOM 9156 C CA . TYR C 1 62 ? 11.724 -12.441 91.127 1.00 52.96 62 TYR C CA 1
ATOM 9157 C C . TYR C 1 62 ? 11.229 -11.041 90.812 1.00 51.00 62 TYR C C 1
ATOM 9158 O O . TYR C 1 62 ? 11.962 -10.231 90.231 1.00 57.41 62 TYR C O 1
ATOM 9167 N N . PHE C 1 63 ? 9.994 -10.733 91.200 1.00 44.54 63 PHE C N 1
ATOM 9168 C CA . PHE C 1 63 ? 9.476 -9.386 91.013 1.00 48.72 63 PHE C CA 1
ATOM 9169 C C . PHE C 1 63 ? 10.440 -8.339 91.563 1.00 49.78 63 PHE C C 1
ATOM 9170 O O . PHE C 1 63 ? 10.810 -7.386 90.863 1.00 44.73 63 PHE C O 1
ATOM 9178 N N . LEU C 1 64 ? 10.863 -8.514 92.821 1.00 47.16 64 LEU C N 1
ATOM 9179 C CA . LEU C 1 64 ? 11.697 -7.527 93.494 1.00 45.97 64 LEU C CA 1
ATOM 9180 C C . LEU C 1 64 ? 13.127 -7.531 92.968 1.00 47.37 64 LEU C C 1
ATOM 9181 O O . LEU C 1 64 ? 13.773 -6.483 92.967 1.00 48.19 64 LEU C O 1
ATOM 9186 N N . HIS C 1 65 ? 13.633 -8.688 92.524 1.00 45.42 65 HIS C N 1
ATOM 9187 C CA . HIS C 1 65 ? 14.936 -8.748 91.869 1.00 48.59 65 HIS C CA 1
ATOM 9188 C C . HIS C 1 65 ? 14.927 -7.991 90.543 1.00 59.56 65 HIS C C 1
ATOM 9189 O O . HIS C 1 65 ? 15.938 -7.382 90.153 1.00 56.57 65 HIS C O 1
ATOM 9196 N N . ARG C 1 66 ? 13.787 -8.001 89.855 1.00 56.17 66 ARG C N 1
ATOM 9197 C CA . ARG C 1 66 ? 13.666 -7.459 88.513 1.00 52.12 66 ARG C CA 1
ATOM 9198 C C . ARG C 1 66 ? 13.396 -5.963 88.508 1.00 51.21 66 ARG C C 1
ATOM 9199 O O . ARG C 1 66 ? 13.711 -5.289 87.521 1.00 51.70 66 ARG C O 1
ATOM 9207 N N . GLN C 1 67 ? 12.802 -5.428 89.571 1.00 47.10 67 GLN C N 1
ATOM 9208 C CA . GLN C 1 67 ? 12.715 -3.987 89.751 1.00 47.23 67 GLN C CA 1
ATOM 9209 C C . GLN C 1 67 ? 13.802 -3.472 90.680 1.00 48.79 67 GLN C C 1
ATOM 9210 O O . GLN C 1 67 ? 13.817 -2.280 91.004 1.00 48.24 67 GLN C O 1
ATOM 9216 N N . ASP C 1 68 ? 14.697 -4.356 91.124 1.00 50.12 68 ASP C N 1
ATOM 9217 C CA . ASP C 1 68 ? 15.954 -3.987 91.779 1.00 56.54 68 ASP C CA 1
ATOM 9218 C C . ASP C 1 68 ? 15.748 -3.475 93.204 1.00 54.16 68 ASP C C 1
ATOM 9219 O O . ASP C 1 68 ? 16.437 -2.556 93.655 1.00 54.69 68 ASP C O 1
ATOM 9224 N N . ILE C 1 69 ? 14.802 -4.068 93.926 1.00 51.54 69 ILE C N 1
ATOM 9225 C CA . ILE C 1 69 ? 14.616 -3.701 95.324 1.00 52.74 69 ILE C CA 1
ATOM 9226 C C . ILE C 1 69 ? 14.529 -4.974 96.164 1.00 50.61 69 ILE C C 1
ATOM 9227 O O . ILE C 1 69 ? 13.859 -5.027 97.201 1.00 49.91 69 ILE C O 1
ATOM 9232 N N . PHE C 1 70 ? 15.262 -5.997 95.733 1.00 49.61 70 PHE C N 1
ATOM 9233 C CA . PHE C 1 70 ? 15.264 -7.289 96.397 1.00 48.55 70 PHE C CA 1
ATOM 9234 C C . PHE C 1 70 ? 15.846 -7.213 97.809 1.00 51.37 70 PHE C C 1
ATOM 9235 O O . PHE C 1 70 ? 15.645 -8.134 98.601 1.00 52.49 70 PHE C O 1
ATOM 9243 N N . GLU C 1 71 ? 16.554 -6.135 98.134 1.00 56.83 71 GLU C N 1
ATOM 9244 C CA . GLU C 1 71 ? 17.096 -5.841 99.457 1.00 51.72 71 GLU C CA 1
ATOM 9245 C C . GLU C 1 71 ? 16.046 -5.304 100.420 1.00 46.52 71 GLU C C 1
ATOM 9246 O O . GLU C 1 71 ? 16.382 -4.993 101.564 1.00 47.58 71 GLU C O 1
ATOM 9252 N N . THR C 1 72 ? 14.799 -5.158 99.987 1.00 44.70 72 THR C N 1
ATOM 9253 C CA . THR C 1 72 ? 13.775 -4.548 100.828 1.00 49.30 72 THR C CA 1
ATOM 9254 C C . THR C 1 72 ? 13.194 -5.613 101.757 1.00 47.37 72 THR C C 1
ATOM 9255 O O . THR C 1 72 ? 12.669 -6.631 101.296 1.00 46.51 72 THR C O 1
ATOM 9259 N N . GLU C 1 73 ? 13.314 -5.400 103.062 1.00 47.59 73 GLU C N 1
ATOM 9260 C CA . GLU C 1 73 ? 12.687 -6.302 104.017 1.00 50.37 73 GLU C CA 1
ATOM 9261 C C . GLU C 1 73 ? 11.178 -6.073 104.008 1.00 52.01 73 GLU C C 1
ATOM 9262 O O . GLU C 1 73 ? 10.722 -4.925 104.001 1.00 51.24 73 GLU C O 1
ATOM 9268 N N . TYR C 1 74 ? 10.398 -7.162 103.989 1.00 50.40 74 TYR C N 1
ATOM 9269 C CA . TYR C 1 74 ? 8.951 -7.047 103.836 1.00 47.52 74 TYR C CA 1
ATOM 9270 C C . TYR C 1 74 ? 8.192 -7.976 104.765 1.00 45.16 74 TYR C C 1
ATOM 9271 O O . TYR C 1 74 ? 8.617 -9.098 105.043 1.00 47.33 74 TYR C O 1
ATOM 9280 N N . TYR C 1 75 ? 7.044 -7.493 105.214 1.00 43.84 75 TYR C N 1
ATOM 9281 C CA . TYR C 1 75 ? 5.994 -8.330 105.770 1.00 45.53 75 TYR C CA 1
ATOM 9282 C C . TYR C 1 75 ? 4.983 -8.641 104.670 1.00 49.22 75 TYR C C 1
ATOM 9283 O O . TYR C 1 75 ? 4.357 -7.722 104.119 1.00 47.21 75 TYR C O 1
ATOM 9292 N N . SER C 1 76 ? 4.816 -9.928 104.356 1.00 53.17 76 SER C N 1
ATOM 9293 C CA . SER C 1 76 ? 3.771 -10.385 103.436 1.00 59.38 76 SER C CA 1
ATOM 9294 C C . SER C 1 76 ? 2.563 -10.902 104.217 1.00 49.42 76 SER C C 1
ATOM 9295 O O . SER C 1 76 ? 2.717 -11.669 105.171 1.00 45.37 76 SER C O 1
ATOM 9298 N N . VAL C 1 77 ? 1.367 -10.476 103.809 1.00 44.90 77 VAL C N 1
ATOM 9299 C CA . VAL C 1 77 ? 0.152 -10.941 104.473 1.00 50.13 77 VAL C CA 1
ATOM 9300 C C . VAL C 1 77 ? -0.108 -12.409 104.143 1.00 51.02 77 VAL C C 1
ATOM 9301 O O . VAL C 1 77 ? -0.352 -13.232 105.032 1.00 50.03 77 VAL C O 1
ATOM 9305 N N . PHE C 1 78 ? -0.053 -12.765 102.865 1.00 50.17 78 PHE C N 1
ATOM 9306 C CA . PHE C 1 78 ? -0.277 -14.156 102.516 1.00 50.74 78 PHE C CA 1
ATOM 9307 C C . PHE C 1 78 ? 0.851 -15.063 102.982 1.00 47.17 78 PHE C C 1
ATOM 9308 O O . PHE C 1 78 ? 0.631 -16.263 103.126 1.00 49.44 78 PHE C O 1
ATOM 9316 N N . ASP C 1 79 ? 2.050 -14.532 103.222 1.00 53.01 79 ASP C N 1
ATOM 9317 C CA . ASP C 1 79 ? 3.103 -15.387 103.761 1.00 53.08 79 ASP C CA 1
ATOM 9318 C C . ASP C 1 79 ? 2.804 -15.791 105.200 1.00 55.38 79 ASP C C 1
ATOM 9319 O O . ASP C 1 79 ? 3.185 -16.891 105.618 1.00 60.24 79 ASP C O 1
ATOM 9324 N N . GLU C 1 80 ? 2.128 -14.926 105.968 1.00 46.59 80 GLU C N 1
ATOM 9325 C CA . GLU C 1 80 ? 1.597 -15.347 107.261 1.00 51.70 80 GLU C CA 1
ATOM 9326 C C . GLU C 1 80 ? 0.382 -16.254 107.084 1.00 53.53 80 GLU C C 1
ATOM 9327 O O . GLU C 1 80 ? 0.312 -17.324 107.693 1.00 53.39 80 GLU C O 1
ATOM 9333 N N . ILE C 1 81 ? -0.574 -15.839 106.235 1.00 57.11 81 ILE C N 1
ATOM 9334 C CA . ILE C 1 81 ? -1.794 -16.604 105.957 1.00 53.23 81 ILE C CA 1
ATOM 9335 C C . ILE C 1 81 ? -1.466 -18.041 105.582 1.00 52.37 81 ILE C C 1
ATOM 9336 O O . ILE C 1 81 ? -2.205 -18.973 105.930 1.00 53.33 81 ILE C O 1
ATOM 9341 N N . GLN C 1 82 ? -0.366 -18.246 104.859 1.00 46.60 82 GLN C N 1
ATOM 9342 C CA . GLN C 1 82 ? 0.065 -19.583 104.480 1.00 52.79 82 GLN C CA 1
ATOM 9343 C C . GLN C 1 82 ? 1.149 -20.137 105.392 1.00 54.77 82 GLN C C 1
ATOM 9344 O O . GLN C 1 82 ? 1.617 -21.258 105.158 1.00 55.77 82 GLN C O 1
ATOM 9350 N N . ALA C 1 83 ? 1.535 -19.393 106.434 1.00 53.77 83 ALA C N 1
ATOM 9351 C CA . ALA C 1 83 ? 2.497 -19.855 107.444 1.00 59.51 83 ALA C CA 1
ATOM 9352 C C . ALA C 1 83 ? 3.807 -20.318 106.799 1.00 65.41 83 ALA C C 1
ATOM 9353 O O . ALA C 1 83 ? 4.332 -21.399 107.092 1.00 61.22 83 ALA C O 1
ATOM 9355 N N . VAL C 1 84 ? 4.326 -19.487 105.898 1.00 64.62 84 VAL C N 1
ATOM 9356 C CA . VAL C 1 84 ? 5.587 -19.752 105.217 1.00 67.13 84 VAL C CA 1
ATOM 9357 C C . VAL C 1 84 ? 6.684 -19.072 106.025 1.00 66.15 84 VAL C C 1
ATOM 9358 O O . VAL C 1 84 ? 6.746 -17.841 106.088 1.00 62.72 84 VAL C O 1
ATOM 9362 N N . GLU C 1 85 ? 7.541 -19.879 106.657 1.00 66.42 85 GLU C N 1
ATOM 9363 C CA . GLU C 1 85 ? 8.470 -19.354 107.652 1.00 66.99 85 GLU C CA 1
ATOM 9364 C C . GLU C 1 85 ? 9.662 -18.662 107.002 1.00 64.43 85 GLU C C 1
ATOM 9365 O O . GLU C 1 85 ? 9.962 -17.506 107.313 1.00 63.41 85 GLU C O 1
ATOM 9371 N N . SER C 1 86 ? 10.332 -19.348 106.085 1.00 57.75 86 SER C N 1
ATOM 9372 C CA . SER C 1 86 ? 11.570 -18.883 105.485 1.00 52.77 86 SER C CA 1
ATOM 9373 C C . SER C 1 86 ? 11.315 -18.140 104.169 1.00 70.11 86 SER C C 1
ATOM 9374 O O . SER C 1 86 ? 10.239 -18.224 103.561 1.00 67.78 86 SER C O 1
ATOM 9377 N N . ASN C 1 87 ? 12.328 -17.389 103.734 1.00 67.88 87 ASN C N 1
ATOM 9378 C CA . ASN C 1 87 ? 12.357 -16.846 102.384 1.00 60.94 87 ASN C CA 1
ATOM 9379 C C . ASN C 1 87 ? 13.410 -17.529 101.530 1.00 67.34 87 ASN C C 1
ATOM 9380 O O . ASN C 1 87 ? 13.613 -17.129 100.373 1.00 74.47 87 ASN C O 1
ATOM 9385 N N . ASP C 1 88 ? 14.076 -18.554 102.070 1.00 67.74 88 ASP C N 1
ATOM 9386 C CA . ASP C 1 88 ? 15.083 -19.323 101.351 1.00 71.66 88 ASP C CA 1
ATOM 9387 C C . ASP C 1 88 ? 14.503 -19.854 100.053 1.00 73.55 88 ASP C C 1
ATOM 9388 O O . ASP C 1 88 ? 13.621 -20.719 100.066 1.00 73.98 88 ASP C O 1
ATOM 9393 N N . MET C 1 89 ? 14.965 -19.330 98.922 1.00 72.45 89 MET C N 1
ATOM 9394 C CA . MET C 1 89 ? 14.518 -19.876 97.650 1.00 73.42 89 MET C CA 1
ATOM 9395 C C . MET C 1 89 ? 15.210 -21.213 97.421 1.00 73.00 89 MET C C 1
ATOM 9396 O O . MET C 1 89 ? 16.420 -21.266 97.179 1.00 82.78 89 MET C O 1
ATOM 9401 N N . GLN C 1 90 ? 14.454 -22.294 97.522 1.00 69.68 90 GLN C N 1
ATOM 9402 C CA . GLN C 1 90 ? 14.926 -23.587 97.052 1.00 78.46 90 GLN C CA 1
ATOM 9403 C C . GLN C 1 90 ? 14.642 -23.660 95.555 1.00 83.41 90 GLN C C 1
ATOM 9404 O O . GLN C 1 90 ? 13.482 -23.597 95.136 1.00 81.97 90 GLN C O 1
ATOM 9410 N N . VAL C 1 91 ? 15.704 -23.744 94.747 1.00 86.40 91 VAL C N 1
ATOM 9411 C CA . VAL C 1 91 ? 15.546 -23.828 93.302 1.00 88.21 91 VAL C CA 1
ATOM 9412 C C . VAL C 1 91 ? 14.640 -25.009 92.948 1.00 90.39 91 VAL C C 1
ATOM 9413 O O . VAL C 1 91 ? 14.575 -26.012 93.668 1.00 95.16 91 VAL C O 1
ATOM 9417 N N . LEU C 1 92 ? 13.900 -24.875 91.851 1.00 90.57 92 LEU C N 1
ATOM 9418 C CA . LEU C 1 92 ? 13.036 -25.942 91.367 1.00 88.55 92 LEU C CA 1
ATOM 9419 C C . LEU C 1 92 ? 13.452 -26.368 89.967 1.00 93.29 92 LEU C C 1
ATOM 9420 O O . LEU C 1 92 ? 13.765 -25.527 89.117 1.00 96.17 92 LEU C O 1
ATOM 9425 N N . GLN C 1 93 ? 13.469 -27.676 89.732 1.00 94.78 93 GLN C N 1
ATOM 9426 C CA . GLN C 1 93 ? 13.585 -28.193 88.379 1.00 92.39 93 GLN C CA 1
ATOM 9427 C C . GLN C 1 93 ? 12.634 -29.371 88.240 1.00 96.69 93 GLN C C 1
ATOM 9428 O O . GLN C 1 93 ? 12.262 -30.019 89.224 1.00 95.21 93 GLN C O 1
ATOM 9434 N N . ILE C 1 94 ? 12.245 -29.626 86.989 1.00 95.02 94 ILE C N 1
ATOM 9435 C CA . ILE C 1 94 ? 11.019 -30.361 86.687 1.00 96.40 94 ILE C CA 1
ATOM 9436 C C . ILE C 1 94 ? 11.012 -31.745 87.326 1.00 96.03 94 ILE C C 1
ATOM 9437 O O . ILE C 1 94 ? 9.957 -32.237 87.746 1.00 94.95 94 ILE C O 1
ATOM 9442 N N . LYS C 1 95 ? 12.174 -32.379 87.447 1.00 98.48 95 LYS C N 1
ATOM 9443 C CA . LYS C 1 95 ? 12.209 -33.780 87.851 1.00 104.72 95 LYS C CA 1
ATOM 9444 C C . LYS C 1 95 ? 11.988 -33.998 89.345 1.00 102.24 95 LYS C C 1
ATOM 9445 O O . LYS C 1 95 ? 11.842 -35.150 89.764 1.00 96.77 95 LYS C O 1
ATOM 9451 N N . ASP C 1 96 ? 11.943 -32.942 90.154 1.00 102.72 96 ASP C N 1
ATOM 9452 C CA . ASP C 1 96 ? 11.650 -33.105 91.572 1.00 103.68 96 ASP C CA 1
ATOM 9453 C C . ASP C 1 96 ? 10.163 -33.216 91.856 1.00 107.94 96 ASP C C 1
ATOM 9454 O O . ASP C 1 96 ? 9.782 -33.465 93.006 1.00 108.32 96 ASP C O 1
ATOM 9459 N N . LEU C 1 97 ? 9.322 -33.051 90.842 1.00 106.21 97 LEU C N 1
ATOM 9460 C CA . LEU C 1 97 ? 7.894 -32.903 91.063 1.00 107.82 97 LEU C CA 1
ATOM 9461 C C . LEU C 1 97 ? 7.213 -34.256 91.225 1.00 112.09 97 LEU C C 1
ATOM 9462 O O . LEU C 1 97 ? 7.538 -35.223 90.528 1.00 112.01 97 LEU C O 1
ATOM 9467 N N . GLU C 1 98 ? 6.268 -34.307 92.166 1.00 117.27 98 GLU C N 1
ATOM 9468 C CA . GLU C 1 98 ? 5.433 -35.481 92.398 1.00 114.18 98 GLU C CA 1
ATOM 9469 C C . GLU C 1 98 ? 4.796 -35.959 91.098 1.00 114.98 98 GLU C C 1
ATOM 9470 O O . GLU C 1 98 ? 4.144 -35.184 90.391 1.00 115.24 98 GLU C O 1
ATOM 9476 N N . TRP C 1 99 ? 4.972 -37.243 90.792 1.00 115.24 99 TRP C N 1
ATOM 9477 C CA . TRP C 1 99 ? 4.454 -37.790 89.544 1.00 114.71 99 TRP C CA 1
ATOM 9478 C C . TRP C 1 99 ? 4.365 -39.306 89.637 1.00 117.89 99 TRP C C 1
ATOM 9479 O O . TRP C 1 99 ? 4.902 -39.928 90.557 1.00 117.56 99 TRP C O 1
ATOM 9490 N N . GLU C 1 100 ? 3.678 -39.891 88.655 1.00 113.65 100 GLU C N 1
ATOM 9491 C CA . GLU C 1 100 ? 3.575 -41.338 88.520 1.00 112.29 100 GLU C CA 1
ATOM 9492 C C . GLU C 1 100 ? 4.795 -41.860 87.763 1.00 115.26 100 GLU C C 1
ATOM 9493 O O . GLU C 1 100 ? 5.731 -41.119 87.453 1.00 115.20 100 GLU C O 1
ATOM 9499 N N . ASP C 1 101 ? 4.797 -43.159 87.464 1.00 116.79 101 ASP C N 1
ATOM 9500 C CA . ASP C 1 101 ? 5.787 -43.741 86.565 1.00 113.63 101 ASP C CA 1
ATOM 9501 C C . ASP C 1 101 ? 5.085 -44.054 85.256 1.00 110.02 101 ASP C C 1
ATOM 9502 O O . ASP C 1 101 ? 5.031 -45.211 84.826 1.00 108.42 101 ASP C O 1
ATOM 9507 N N . ASP C 1 102 ? 4.550 -43.014 84.619 1.00 110.72 102 ASP C N 1
ATOM 9508 C CA . ASP C 1 102 ? 3.480 -43.185 83.646 1.00 112.58 102 ASP C CA 1
ATOM 9509 C C . ASP C 1 102 ? 3.336 -41.923 82.790 1.00 112.78 102 ASP C C 1
ATOM 9510 O O . ASP C 1 102 ? 2.455 -41.830 81.925 1.00 110.94 102 ASP C O 1
ATOM 9515 N N . CYS C 1 103 ? 4.246 -40.970 82.974 1.00 109.27 103 CYS C N 1
ATOM 9516 C CA . CYS C 1 103 ? 4.153 -39.665 82.339 1.00 103.54 103 CYS C CA 1
ATOM 9517 C C . CYS C 1 103 ? 5.187 -39.509 81.234 1.00 98.52 103 CYS C C 1
ATOM 9518 O O . CYS C 1 103 ? 6.355 -39.874 81.402 1.00 94.39 103 CYS C O 1
ATOM 9521 N N . GLU C 1 104 ? 4.744 -38.944 80.114 1.00 100.20 104 GLU C N 1
ATOM 9522 C CA . GLU C 1 104 ? 5.590 -38.671 78.960 1.00 99.75 104 GLU C CA 1
ATOM 9523 C C . GLU C 1 104 ? 5.884 -37.174 78.897 1.00 99.05 104 GLU C C 1
ATOM 9524 O O . GLU C 1 104 ? 4.975 -36.360 78.688 1.00 97.63 104 GLU C O 1
ATOM 9530 N N . PHE C 1 105 ? 7.154 -36.818 79.076 1.00 95.32 105 PHE C N 1
ATOM 9531 C CA . PHE C 1 105 ? 7.589 -35.424 79.165 1.00 89.26 105 PHE C CA 1
ATOM 9532 C C . PHE C 1 105 ? 7.999 -34.955 77.768 1.00 90.10 105 PHE C C 1
ATOM 9533 O O . PHE C 1 105 ? 9.154 -35.071 77.361 1.00 89.53 105 PHE C O 1
ATOM 9541 N N . ILE C 1 106 ? 7.038 -34.397 77.032 1.00 90.27 106 ILE C N 1
ATOM 9542 C CA . ILE C 1 106 ? 7.279 -33.926 75.666 1.00 89.26 106 ILE C CA 1
ATOM 9543 C C . ILE C 1 106 ? 7.722 -32.466 75.737 1.00 92.73 106 ILE C C 1
ATOM 9544 O O . ILE C 1 106 ? 6.895 -31.548 75.763 1.00 91.19 106 ILE C O 1
ATOM 9549 N N . TYR C 1 107 ? 9.034 -32.247 75.714 1.00 93.62 107 TYR C N 1
ATOM 9550 C CA . TYR C 1 107 ? 9.589 -30.906 75.822 1.00 87.20 107 TYR C CA 1
ATOM 9551 C C . TYR C 1 107 ? 9.392 -30.150 74.511 1.00 84.43 107 TYR C C 1
ATOM 9552 O O . TYR C 1 107 ? 9.753 -30.643 73.441 1.00 88.00 107 TYR C O 1
ATOM 9561 N N . THR C 1 108 ? 8.803 -28.954 74.601 1.00 84.51 108 THR C N 1
ATOM 9562 C CA . THR C 1 108 ? 8.488 -28.103 73.455 1.00 86.21 108 THR C CA 1
ATOM 9563 C C . THR C 1 108 ? 9.192 -26.760 73.661 1.00 87.23 108 THR C C 1
ATOM 9564 O O . THR C 1 108 ? 9.863 -26.589 74.687 1.00 87.95 108 THR C O 1
ATOM 9568 N N . PRO C 1 109 ? 9.107 -25.795 72.732 1.00 86.78 109 PRO C N 1
ATOM 9569 C CA . PRO C 1 109 ? 9.786 -24.509 72.986 1.00 88.37 109 PRO C CA 1
ATOM 9570 C C . PRO C 1 109 ? 9.085 -23.642 74.022 1.00 85.59 109 PRO C C 1
ATOM 9571 O O . PRO C 1 109 ? 9.755 -22.933 74.785 1.00 79.95 109 PRO C O 1
ATOM 9575 N N . PHE C 1 110 ? 7.752 -23.689 74.076 1.00 87.32 110 PHE C N 1
ATOM 9576 C CA . PHE C 1 110 ? 6.989 -22.773 74.917 1.00 86.89 110 PHE C CA 1
ATOM 9577 C C . PHE C 1 110 ? 6.882 -23.274 76.353 1.00 85.80 110 PHE C C 1
ATOM 9578 O O . PHE C 1 110 ? 6.913 -22.474 77.294 1.00 86.16 110 PHE C O 1
ATOM 9586 N N . LEU C 1 111 ? 6.753 -24.586 76.537 1.00 85.04 111 LEU C N 1
ATOM 9587 C CA . LEU C 1 111 ? 6.409 -25.168 77.828 1.00 78.38 111 LEU C CA 1
ATOM 9588 C C . LEU C 1 111 ? 6.789 -26.646 77.809 1.00 82.01 111 LEU C C 1
ATOM 9589 O O . LEU C 1 111 ? 7.366 -27.145 76.839 1.00 85.31 111 LEU C O 1
ATOM 9594 N N . ILE C 1 112 ? 6.471 -27.348 78.895 1.00 81.42 112 ILE C N 1
ATOM 9595 C CA . ILE C 1 112 ? 6.594 -28.801 78.954 1.00 82.38 112 ILE C CA 1
ATOM 9596 C C . ILE C 1 112 ? 5.199 -29.413 78.884 1.00 85.78 112 ILE C C 1
ATOM 9597 O O . ILE C 1 112 ? 4.306 -29.043 79.660 1.00 83.39 112 ILE C O 1
ATOM 9602 N N . ILE C 1 113 ? 5.018 -30.353 77.957 1.00 87.28 113 ILE C N 1
ATOM 9603 C CA . ILE C 1 113 ? 3.763 -31.084 77.786 1.00 90.80 113 ILE C CA 1
ATOM 9604 C C . ILE C 1 113 ? 3.952 -32.489 78.349 1.00 85.97 113 ILE C C 1
ATOM 9605 O O . ILE C 1 113 ? 4.748 -33.282 77.830 1.00 90.05 113 ILE C O 1
ATOM 9610 N N . VAL C 1 114 ? 3.223 -32.797 79.409 1.00 86.17 114 VAL C N 1
ATOM 9611 C CA . VAL C 1 114 ? 3.295 -34.101 80.056 1.00 94.66 114 VAL C CA 1
ATOM 9612 C C . VAL C 1 114 ? 2.123 -34.946 79.539 1.00 93.13 114 VAL C C 1
ATOM 9613 O O . VAL C 1 114 ? 1.013 -34.426 79.278 1.00 92.60 114 VAL C O 1
ATOM 9617 N N . ARG C 1 115 ? 2.392 -36.207 79.235 1.00 97.18 115 ARG C N 1
ATOM 9618 C CA . ARG C 1 115 ? 1.327 -37.083 78.777 1.00 101.74 115 ARG C CA 1
ATOM 9619 C C . ARG C 1 115 ? 1.382 -38.403 79.525 1.00 105.33 115 ARG C C 1
ATOM 9620 O O . ARG C 1 115 ? 2.437 -39.034 79.591 1.00 107.63 115 ARG C O 1
ATOM 9628 N N . ARG C 1 116 ? 0.246 -38.812 80.082 1.00 105.02 116 ARG C N 1
ATOM 9629 C CA . ARG C 1 116 ? 0.091 -40.142 80.635 1.00 105.56 116 ARG C CA 1
ATOM 9630 C C . ARG C 1 116 ? -0.855 -40.934 79.743 1.00 110.88 116 ARG C C 1
ATOM 9631 O O . ARG C 1 116 ? -1.859 -40.401 79.255 1.00 109.66 116 ARG C O 1
ATOM 9639 N N . GLN C 1 117 ? -0.506 -42.200 79.506 1.00 114.38 117 GLN C N 1
ATOM 9640 C CA . GLN C 1 117 ? -1.206 -43.062 78.556 1.00 114.97 117 GLN C CA 1
ATOM 9641 C C . GLN C 1 117 ? -1.219 -42.465 77.153 1.00 107.93 117 GLN C C 1
ATOM 9642 O O . GLN C 1 117 ? -0.184 -42.430 76.481 1.00 101.74 117 GLN C O 1
ATOM 9648 N N . GLY C 1 118 ? -2.378 -42.005 76.690 1.00 107.10 118 GLY C N 1
ATOM 9649 C CA . GLY C 1 118 ? -2.465 -41.534 75.324 1.00 103.99 118 GLY C CA 1
ATOM 9650 C C . GLY C 1 118 ? -2.997 -40.125 75.174 1.00 103.19 118 GLY C C 1
ATOM 9651 O O . GLY C 1 118 ? -3.271 -39.683 74.054 1.00 102.74 118 GLY C O 1
ATOM 9652 N N . GLN C 1 119 ? -3.145 -39.397 76.278 1.00 104.76 119 GLN C N 1
ATOM 9653 C CA . GLN C 1 119 ? -3.775 -38.087 76.211 1.00 104.52 119 GLN C CA 1
ATOM 9654 C C . GLN C 1 119 ? -3.057 -37.084 77.111 1.00 100.75 119 GLN C C 1
ATOM 9655 O O . GLN C 1 119 ? -2.232 -37.437 77.959 1.00 95.00 119 GLN C O 1
ATOM 9661 N N . LEU C 1 120 ? -3.400 -35.814 76.890 1.00 97.24 120 LEU C N 1
ATOM 9662 C CA . LEU C 1 120 ? -2.892 -34.643 77.586 1.00 90.59 120 LEU C CA 1
ATOM 9663 C C . LEU C 1 120 ? -3.000 -34.774 79.102 1.00 85.54 120 LEU C C 1
ATOM 9664 O O . LEU C 1 120 ? -4.095 -34.657 79.652 1.00 91.09 120 LEU C O 1
ATOM 9669 N N . TYR C 1 121 ? -1.886 -34.985 79.798 1.00 87.18 121 TYR C N 1
ATOM 9670 C CA . TYR C 1 121 ? -1.942 -35.015 81.260 1.00 91.73 121 TYR C CA 1
ATOM 9671 C C . TYR C 1 121 ? -1.781 -33.625 81.885 1.00 91.11 121 TYR C C 1
ATOM 9672 O O . TYR C 1 121 ? -2.565 -33.250 82.766 1.00 89.73 121 TYR C O 1
ATOM 9681 N N . ALA C 1 122 ? -0.784 -32.850 81.451 1.00 90.53 122 ALA C N 1
ATOM 9682 C CA . ALA C 1 122 ? -0.465 -31.597 82.126 1.00 82.03 122 ALA C CA 1
ATOM 9683 C C . ALA C 1 122 ? 0.265 -30.645 81.184 1.00 82.76 122 ALA C C 1
ATOM 9684 O O . ALA C 1 122 ? 0.643 -30.997 80.062 1.00 79.53 122 ALA C O 1
ATOM 9686 N N . HIS C 1 123 ? 0.451 -29.419 81.675 1.00 80.96 123 HIS C N 1
ATOM 9687 C CA . HIS C 1 123 ? 1.249 -28.382 81.024 1.00 75.47 123 HIS C CA 1
ATOM 9688 C C . HIS C 1 123 ? 2.079 -27.713 82.109 1.00 70.41 123 HIS C C 1
ATOM 9689 O O . HIS C 1 123 ? 1.530 -26.995 82.948 1.00 67.54 123 HIS C O 1
ATOM 9696 N N . VAL C 1 124 ? 3.381 -27.948 82.110 1.00 69.97 124 VAL C N 1
ATOM 9697 C CA . VAL C 1 124 ? 4.260 -27.238 83.032 1.00 70.96 124 VAL C CA 1
ATOM 9698 C C . VAL C 1 124 ? 4.637 -25.901 82.407 1.00 69.43 124 VAL C C 1
ATOM 9699 O O . VAL C 1 124 ? 4.931 -25.826 81.208 1.00 68.75 124 VAL C O 1
ATOM 9703 N N . GLU C 1 125 ? 4.599 -24.829 83.198 1.00 68.46 125 GLU C N 1
ATOM 9704 C CA . GLU C 1 125 ? 4.841 -23.496 82.664 1.00 72.46 125 GLU C CA 1
ATOM 9705 C C . GLU C 1 125 ? 5.910 -22.767 83.479 1.00 76.36 125 GLU C C 1
ATOM 9706 O O . GLU C 1 125 ? 6.196 -23.116 84.631 1.00 71.95 125 GLU C O 1
ATOM 9712 N N . PHE C 1 126 ? 6.503 -21.740 82.852 1.00 74.66 126 PHE C N 1
ATOM 9713 C CA . PHE C 1 126 ? 7.665 -21.052 83.401 1.00 70.63 126 PHE C CA 1
ATOM 9714 C C . PHE C 1 126 ? 7.543 -19.547 83.218 1.00 72.20 126 PHE C C 1
ATOM 9715 O O . PHE C 1 126 ? 6.945 -19.063 82.248 1.00 70.26 126 PHE C O 1
ATOM 9723 N N . GLY C 1 127 ? 8.137 -18.816 84.167 1.00 65.59 127 GLY C N 1
ATOM 9724 C CA . GLY C 1 127 ? 8.114 -17.367 84.172 1.00 63.10 127 GLY C CA 1
ATOM 9725 C C . GLY C 1 127 ? 9.325 -16.755 83.487 1.00 68.81 127 GLY C C 1
ATOM 9726 O O . GLY C 1 127 ? 10.193 -17.443 82.941 1.00 64.73 127 GLY C O 1
ATOM 9727 N N . VAL C 1 128 ? 9.378 -15.418 83.549 1.00 70.64 128 VAL C N 1
ATOM 9728 C CA . VAL C 1 128 ? 10.330 -14.639 82.751 1.00 70.07 128 VAL C CA 1
ATOM 9729 C C . VAL C 1 128 ? 11.750 -15.148 82.957 1.00 67.49 128 VAL C C 1
ATOM 9730 O O . VAL C 1 128 ? 12.505 -15.344 81.996 1.00 62.19 128 VAL C O 1
ATOM 9734 N N . GLU C 1 129 ? 12.128 -15.381 84.215 1.00 67.33 129 GLU C N 1
ATOM 9735 C CA . GLU C 1 129 ? 13.477 -15.817 84.541 1.00 61.81 129 GLU C CA 1
ATOM 9736 C C . GLU C 1 129 ? 13.677 -17.310 84.343 1.00 59.43 129 GLU C C 1
ATOM 9737 O O . GLU C 1 129 ? 14.812 -17.784 84.451 1.00 55.53 129 GLU C O 1
ATOM 9743 N N . GLY C 1 130 ? 12.612 -18.051 84.055 1.00 65.41 130 GLY C N 1
ATOM 9744 C CA . GLY C 1 130 ? 12.715 -19.461 83.753 1.00 67.29 130 GLY C CA 1
ATOM 9745 C C . GLY C 1 130 ? 12.457 -20.397 84.906 1.00 59.49 130 GLY C C 1
ATOM 9746 O O . GLY C 1 130 ? 12.788 -21.582 84.802 1.00 58.64 130 GLY C O 1
ATOM 9747 N N . PHE C 1 131 ? 11.889 -19.906 86.000 1.00 64.46 131 PHE C N 1
ATOM 9748 C CA . PHE C 1 131 ? 11.466 -20.759 87.098 1.00 62.00 131 PHE C CA 1
ATOM 9749 C C . PHE C 1 131 ? 10.139 -21.415 86.768 1.00 61.02 131 PHE C C 1
ATOM 9750 O O . PHE C 1 131 ? 9.339 -20.886 85.995 1.00 64.23 131 PHE C O 1
ATOM 9758 N N . ILE C 1 132 ? 9.904 -22.576 87.374 1.00 64.66 132 ILE C N 1
ATOM 9759 C CA . ILE C 1 132 ? 8.585 -23.190 87.305 1.00 69.98 132 ILE C CA 1
ATOM 9760 C C . ILE C 1 132 ? 7.582 -22.285 88.008 1.00 69.37 132 ILE C C 1
ATOM 9761 O O . ILE C 1 132 ? 7.774 -21.897 89.168 1.00 70.07 132 ILE C O 1
ATOM 9766 N N . SER C 1 133 ? 6.508 -21.926 87.305 1.00 63.16 133 SER C N 1
ATOM 9767 C CA . SER C 1 133 ? 5.540 -20.970 87.831 1.00 62.96 133 SER C CA 1
ATOM 9768 C C . SER C 1 133 ? 4.213 -21.652 88.139 1.00 70.40 133 SER C C 1
ATOM 9769 O O . SER C 1 133 ? 3.821 -21.752 89.305 1.00 68.90 133 SER C O 1
ATOM 9772 N N . PHE C 1 134 ? 3.492 -22.095 87.120 1.00 73.24 134 PHE C N 1
ATOM 9773 C CA . PHE C 1 134 ? 2.237 -22.789 87.318 1.00 69.44 134 PHE C CA 1
ATOM 9774 C C . PHE C 1 134 ? 2.244 -24.062 86.484 1.00 73.97 134 PHE C C 1
ATOM 9775 O O . PHE C 1 134 ? 2.980 -24.178 85.496 1.00 72.77 134 PHE C O 1
ATOM 9783 N N . ILE C 1 135 ? 1.451 -25.039 86.920 1.00 68.47 135 ILE C N 1
ATOM 9784 C CA . ILE C 1 135 ? 1.253 -26.273 86.167 1.00 73.38 135 ILE C CA 1
ATOM 9785 C C . ILE C 1 135 ? -0.241 -26.482 85.970 1.00 77.28 135 ILE C C 1
ATOM 9786 O O . ILE C 1 135 ? -0.988 -26.647 86.945 1.00 79.19 135 ILE C O 1
ATOM 9791 N N . LYS C 1 136 ? -0.673 -26.480 84.718 1.00 70.87 136 LYS C N 1
ATOM 9792 C CA . LYS C 1 136 ? -2.041 -26.826 84.391 1.00 73.73 136 LYS C CA 1
ATOM 9793 C C . LYS C 1 136 ? -2.160 -28.340 84.277 1.00 79.10 136 LYS C C 1
ATOM 9794 O O . LYS C 1 136 ? -1.354 -28.986 83.602 1.00 78.16 136 LYS C O 1
ATOM 9800 N N . PHE C 1 137 ? -3.139 -28.904 84.972 1.00 82.42 137 PHE C N 1
ATOM 9801 C CA . PHE C 1 137 ? -3.498 -30.301 84.805 1.00 80.64 137 PHE C CA 1
ATOM 9802 C C . PHE C 1 137 ? -4.689 -30.401 83.865 1.00 84.90 137 PHE C C 1
ATOM 9803 O O . PHE C 1 137 ? -5.384 -29.418 83.596 1.00 83.70 137 PHE C O 1
ATOM 9811 N N . PHE C 1 138 ? -4.904 -31.599 83.337 1.00 87.14 138 PHE C N 1
ATOM 9812 C CA . PHE C 1 138 ? -5.904 -31.781 82.299 1.00 81.76 138 PHE C CA 1
ATOM 9813 C C . PHE C 1 138 ? -6.541 -33.152 82.434 1.00 86.57 138 PHE C C 1
ATOM 9814 O O . PHE C 1 138 ? -5.860 -34.142 82.725 1.00 81.74 138 PHE C O 1
ATOM 9822 N N . LYS C 1 139 ? -7.854 -33.189 82.211 1.00 94.41 139 LYS C N 1
ATOM 9823 C CA . LYS C 1 139 ? -8.638 -34.418 82.131 1.00 89.33 139 LYS C CA 1
ATOM 9824 C C . LYS C 1 139 ? -9.620 -34.222 80.983 1.00 85.94 139 LYS C C 1
ATOM 9825 O O . LYS C 1 139 ? -10.549 -33.418 81.100 1.00 87.65 139 LYS C O 1
ATOM 9831 N N . ASP C 1 140 ? -9.386 -34.914 79.864 1.00 90.05 140 ASP C N 1
ATOM 9832 C CA . ASP C 1 140 ? -10.236 -34.821 78.679 1.00 94.60 140 ASP C CA 1
ATOM 9833 C C . ASP C 1 140 ? -10.410 -33.372 78.223 1.00 91.55 140 ASP C C 1
ATOM 9834 O O . ASP C 1 140 ? -11.468 -32.785 78.456 1.00 98.14 140 ASP C O 1
ATOM 9839 N N . ASP C 1 141 ? -9.394 -32.768 77.598 1.00 88.67 141 ASP C N 1
ATOM 9840 C CA . ASP C 1 141 ? -9.585 -31.508 76.879 1.00 91.22 141 ASP C CA 1
ATOM 9841 C C . ASP C 1 141 ? -9.762 -30.390 77.932 1.00 90.67 141 ASP C C 1
ATOM 9842 O O . ASP C 1 141 ? -9.377 -29.235 77.678 1.00 93.48 141 ASP C O 1
ATOM 9847 N N . GLN C 1 142 ? -10.207 -30.735 79.165 1.00 89.26 142 GLN C N 1
ATOM 9848 C CA . GLN C 1 142 ? -10.640 -29.744 80.158 1.00 88.28 142 GLN C CA 1
ATOM 9849 C C . GLN C 1 142 ? -9.589 -29.494 81.242 1.00 85.86 142 GLN C C 1
ATOM 9850 O O . GLN C 1 142 ? -8.939 -30.422 81.732 1.00 85.92 142 GLN C O 1
ATOM 9856 N N . LEU C 1 143 ? -9.438 -28.221 81.611 1.00 79.62 143 LEU C N 1
ATOM 9857 C CA . LEU C 1 143 ? -8.509 -27.805 82.653 1.00 80.91 143 LEU C CA 1
ATOM 9858 C C . LEU C 1 143 ? -9.106 -28.236 83.986 1.00 79.62 143 LEU C C 1
ATOM 9859 O O . LEU C 1 143 ? -10.082 -27.653 84.461 1.00 82.62 143 LEU C O 1
ATOM 9864 N N . GLU C 1 144 ? -8.554 -29.290 84.583 1.00 74.85 144 GLU C N 1
ATOM 9865 C CA . GLU C 1 144 ? -9.115 -29.741 85.850 1.00 79.98 144 GLU C CA 1
ATOM 9866 C C . GLU C 1 144 ? -8.505 -28.991 87.030 1.00 84.11 144 GLU C C 1
ATOM 9867 O O . GLU C 1 144 ? -9.232 -28.513 87.907 1.00 83.67 144 GLU C O 1
ATOM 9873 N N . LYS C 1 145 ? -7.177 -28.874 87.072 1.00 83.81 145 LYS C N 1
ATOM 9874 C CA . LYS C 1 145 ? -6.494 -28.270 88.208 1.00 76.54 145 LYS C CA 1
ATOM 9875 C C . LYS C 1 145 ? -5.379 -27.358 87.724 1.00 76.38 145 LYS C C 1
ATOM 9876 O O . LYS C 1 145 ? -4.758 -27.615 86.689 1.00 75.91 145 LYS C O 1
ATOM 9882 N N . LEU C 1 146 ? -5.113 -26.305 88.502 1.00 79.58 146 LEU C N 1
ATOM 9883 C CA . LEU C 1 146 ? -3.952 -25.437 88.311 1.00 73.38 146 LEU C CA 1
ATOM 9884 C C . LEU C 1 146 ? -3.118 -25.371 89.585 1.00 66.65 146 LEU C C 1
ATOM 9885 O O . LEU C 1 146 ? -3.626 -25.010 90.654 1.00 63.29 146 LEU C O 1
ATOM 9890 N N . ASN C 1 147 ? -1.829 -25.687 89.455 1.00 69.70 147 ASN C N 1
ATOM 9891 C CA . ASN C 1 147 ? -0.865 -25.613 90.549 1.00 67.81 147 ASN C CA 1
ATOM 9892 C C . ASN C 1 147 ? -0.040 -24.335 90.410 1.00 66.62 147 ASN C C 1
ATOM 9893 O O . ASN C 1 147 ? 0.746 -24.201 89.469 1.00 69.00 147 ASN C O 1
ATOM 9898 N N . ILE C 1 148 ? -0.203 -23.402 91.350 1.00 64.64 148 ILE C N 1
ATOM 9899 C CA . ILE C 1 148 ? 0.568 -22.159 91.378 1.00 61.30 148 ILE C CA 1
ATOM 9900 C C . ILE C 1 148 ? 1.750 -22.334 92.326 1.00 65.47 148 ILE C C 1
ATOM 9901 O O . ILE C 1 148 ? 1.562 -22.538 93.533 1.00 64.62 148 ILE C O 1
ATOM 9906 N N . PHE C 1 149 ? 2.969 -22.226 91.789 1.00 67.80 149 PHE C N 1
ATOM 9907 C CA . PHE C 1 149 ? 4.187 -22.415 92.571 1.00 65.23 149 PHE C CA 1
ATOM 9908 C C . PHE C 1 149 ? 4.695 -21.097 93.155 1.00 59.88 149 PHE C C 1
ATOM 9909 O O . PHE C 1 149 ? 4.528 -20.024 92.571 1.00 57.80 149 PHE C O 1
ATOM 9917 N N . ASP C 1 150 ? 5.310 -21.197 94.332 1.00 61.50 150 ASP C N 1
ATOM 9918 C CA . ASP C 1 150 ? 6.049 -20.097 94.933 1.00 63.90 150 ASP C CA 1
ATOM 9919 C C . ASP C 1 150 ? 7.462 -20.074 94.363 1.00 66.13 150 ASP C C 1
ATOM 9920 O O . ASP C 1 150 ? 8.097 -21.124 94.208 1.00 71.37 150 ASP C O 1
ATOM 9925 N N . ASP C 1 151 ? 7.962 -18.877 94.056 1.00 59.85 151 ASP C N 1
ATOM 9926 C CA . ASP C 1 151 ? 9.312 -18.836 93.501 1.00 62.58 151 ASP C CA 1
ATOM 9927 C C . ASP C 1 151 ? 10.377 -19.230 94.525 1.00 68.38 151 ASP C C 1
ATOM 9928 O O . ASP C 1 151 ? 11.560 -19.349 94.164 1.00 69.74 151 ASP C O 1
ATOM 9933 N N . ARG C 1 152 ? 9.976 -19.452 95.781 1.00 65.53 152 ARG C N 1
ATOM 9934 C CA . ARG C 1 152 ? 10.834 -20.056 96.789 1.00 65.32 152 ARG C CA 1
ATOM 9935 C C . ARG C 1 152 ? 10.940 -21.563 96.631 1.00 68.77 152 ARG C C 1
ATOM 9936 O O . ARG C 1 152 ? 11.596 -22.209 97.458 1.00 69.26 152 ARG C O 1
ATOM 9944 N N . GLY C 1 153 ? 10.310 -22.128 95.601 1.00 65.03 153 GLY C N 1
ATOM 9945 C CA . GLY C 1 153 ? 10.402 -23.548 95.326 1.00 72.98 153 GLY C CA 1
ATOM 9946 C C . GLY C 1 153 ? 9.498 -24.425 96.172 1.00 75.22 153 GLY C C 1
ATOM 9947 O O . GLY C 1 153 ? 9.971 -25.179 97.033 1.00 69.85 153 GLY C O 1
ATOM 9948 N N . PHE C 1 154 ? 8.194 -24.311 95.943 1.00 70.20 154 PHE C N 1
ATOM 9949 C CA . PHE C 1 154 ? 7.177 -25.240 96.435 1.00 69.24 154 PHE C CA 1
ATOM 9950 C C . PHE C 1 154 ? 5.865 -24.799 95.794 1.00 66.75 154 PHE C C 1
ATOM 9951 O O . PHE C 1 154 ? 5.824 -23.804 95.066 1.00 63.01 154 PHE C O 1
ATOM 9959 N N . VAL C 1 155 ? 4.794 -25.543 96.060 1.00 60.84 155 VAL C N 1
ATOM 9960 C CA . VAL C 1 155 ? 3.493 -25.253 95.466 1.00 66.52 155 VAL C CA 1
ATOM 9961 C C . VAL C 1 155 ? 2.706 -24.365 96.434 1.00 65.23 155 VAL C C 1
ATOM 9962 O O . VAL C 1 155 ? 2.273 -24.805 97.504 1.00 62.58 155 VAL C O 1
ATOM 9966 N N . SER C 1 156 ? 2.532 -23.096 96.049 1.00 63.12 156 SER C N 1
ATOM 9967 C CA . SER C 1 156 ? 1.908 -22.096 96.916 1.00 65.97 156 SER C CA 1
ATOM 9968 C C . SER C 1 156 ? 0.409 -22.345 97.068 1.00 64.39 156 SER C C 1
ATOM 9969 O O . SER C 1 156 ? -0.113 -22.435 98.188 1.00 57.77 156 SER C O 1
ATOM 9972 N N . SER C 1 157 ? -0.311 -22.418 95.951 1.00 60.78 157 SER C N 1
ATOM 9973 C CA . SER C 1 157 ? -1.750 -22.610 96.007 1.00 65.90 157 SER C CA 1
ATOM 9974 C C . SER C 1 157 ? -2.181 -23.577 94.910 1.00 64.92 157 SER C C 1
ATOM 9975 O O . SER C 1 157 ? -1.411 -23.916 94.006 1.00 63.32 157 SER C O 1
ATOM 9978 N N . ILE C 1 158 ? -3.424 -24.053 95.030 1.00 69.39 158 ILE C N 1
ATOM 9979 C CA . ILE C 1 158 ? -4.040 -24.974 94.079 1.00 71.49 158 ILE C CA 1
ATOM 9980 C C . ILE C 1 158 ? -5.426 -24.449 93.725 1.00 67.36 158 ILE C C 1
ATOM 9981 O O . ILE C 1 158 ? -6.215 -24.105 94.613 1.00 64.18 158 ILE C O 1
ATOM 9986 N N . VAL C 1 159 ? -5.723 -24.401 92.436 1.00 66.61 159 VAL C N 1
ATOM 9987 C CA . VAL C 1 159 ? -7.049 -24.055 91.953 1.00 64.86 159 VAL C CA 1
ATOM 9988 C C . VAL C 1 159 ? -7.646 -25.302 91.324 1.00 67.18 159 VAL C C 1
ATOM 9989 O O . VAL C 1 159 ? -7.064 -25.885 90.400 1.00 68.48 159 VAL C O 1
ATOM 9993 N N . TYR C 1 160 ? -8.799 -25.718 91.828 1.00 72.02 160 TYR C N 1
ATOM 9994 C CA . TYR C 1 160 ? -9.544 -26.828 91.253 1.00 71.59 160 TYR C CA 1
ATOM 9995 C C . TYR C 1 160 ? -10.704 -26.264 90.434 1.00 71.17 160 TYR C C 1
ATOM 9996 O O . TYR C 1 160 ? -11.423 -25.374 90.903 1.00 72.79 160 TYR C O 1
ATOM 10005 N N . TYR C 1 161 ? -10.860 -26.756 89.203 1.00 74.65 161 TYR C N 1
ATOM 10006 C CA . TYR C 1 161 ? -11.905 -26.323 88.275 1.00 82.01 161 TYR C CA 1
ATOM 10007 C C . TYR C 1 161 ? -12.979 -27.418 88.142 1.00 84.39 161 TYR C C 1
ATOM 10008 O O . TYR C 1 161 ? -12.901 -28.485 88.763 1.00 79.67 161 TYR C O 1
ATOM 10017 N N . GLU C 1 162 ? -13.976 -27.149 87.296 1.00 86.37 162 GLU C N 1
ATOM 10018 C CA . GLU C 1 162 ? -15.127 -28.042 87.147 1.00 91.80 162 GLU C CA 1
ATOM 10019 C C . GLU C 1 162 ? -15.867 -27.645 85.859 1.00 86.20 162 GLU C C 1
ATOM 10020 O O . GLU C 1 162 ? -16.841 -26.893 85.909 1.00 88.56 162 GLU C O 1
ATOM 10026 N N . ASP C 1 163 ? -15.411 -28.177 84.717 1.00 85.87 163 ASP C N 1
ATOM 10027 C CA . ASP C 1 163 ? -16.044 -27.938 83.414 1.00 90.68 163 ASP C CA 1
ATOM 10028 C C . ASP C 1 163 ? -15.961 -26.458 83.023 1.00 88.34 163 ASP C C 1
ATOM 10029 O O . ASP C 1 163 ? -16.963 -25.756 82.896 1.00 78.51 163 ASP C O 1
ATOM 10034 N N . GLY C 1 164 ? -14.720 -25.994 82.842 1.00 92.73 164 GLY C N 1
ATOM 10035 C CA . GLY C 1 164 ? -14.451 -24.679 82.282 1.00 92.84 164 GLY C CA 1
ATOM 10036 C C . GLY C 1 164 ? -14.599 -23.503 83.227 1.00 85.72 164 GLY C C 1
ATOM 10037 O O . GLY C 1 164 ? -14.245 -22.378 82.849 1.00 82.58 164 GLY C O 1
ATOM 10038 N N . GLN C 1 165 ? -15.116 -23.712 84.430 1.00 85.80 165 GLN C N 1
ATOM 10039 C CA . GLN C 1 165 ? -15.279 -22.653 85.413 1.00 85.23 165 GLN C CA 1
ATOM 10040 C C . GLN C 1 165 ? -14.292 -22.858 86.555 1.00 83.51 165 GLN C C 1
ATOM 10041 O O . GLN C 1 165 ? -14.003 -23.997 86.942 1.00 83.55 165 GLN C O 1
ATOM 10047 N N . GLU C 1 166 ? -13.769 -21.761 87.098 1.00 78.96 166 GLU C N 1
ATOM 10048 C CA . GLU C 1 166 ? -12.932 -21.849 88.286 1.00 75.80 166 GLU C CA 1
ATOM 10049 C C . GLU C 1 166 ? -13.825 -21.853 89.520 1.00 82.98 166 GLU C C 1
ATOM 10050 O O . GLU C 1 166 ? -14.690 -20.984 89.679 1.00 87.43 166 GLU C O 1
ATOM 10056 N N . VAL C 1 167 ? -13.637 -22.856 90.370 1.00 81.21 167 VAL C N 1
ATOM 10057 C CA . VAL C 1 167 ? -14.512 -23.083 91.515 1.00 80.40 167 VAL C CA 1
ATOM 10058 C C . VAL C 1 167 ? -13.873 -22.614 92.816 1.00 76.22 167 VAL C C 1
ATOM 10059 O O . VAL C 1 167 ? -14.474 -21.855 93.579 1.00 77.55 167 VAL C O 1
ATOM 10063 N N . CYS C 1 168 ? -12.643 -23.034 93.082 1.00 72.02 168 CYS C N 1
ATOM 10064 C CA . CYS C 1 168 ? -12.117 -22.832 94.418 1.00 73.03 168 CYS C CA 1
ATOM 10065 C C . CYS C 1 168 ? -10.595 -22.873 94.405 1.00 72.40 168 CYS C C 1
ATOM 10066 O O . CYS C 1 168 ? -9.991 -23.538 93.558 1.00 71.45 168 CYS C O 1
ATOM 10069 N N . GLN C 1 169 ? -9.982 -22.168 95.363 1.00 65.20 169 GLN C N 1
ATOM 10070 C CA . GLN C 1 169 ? -8.531 -22.045 95.418 1.00 68.41 169 GLN C CA 1
ATOM 10071 C C . GLN C 1 169 ? -7.998 -22.413 96.794 1.00 62.86 169 GLN C C 1
ATOM 10072 O O . GLN C 1 169 ? -8.413 -21.841 97.807 1.00 59.19 169 GLN C O 1
ATOM 10078 N N . ASP C 1 170 ? -7.037 -23.326 96.811 1.00 62.07 170 ASP C N 1
ATOM 10079 C CA . ASP C 1 170 ? -6.447 -23.859 98.034 1.00 67.51 170 ASP C CA 1
ATOM 10080 C C . ASP C 1 170 ? -5.033 -23.305 98.196 1.00 64.17 170 ASP C C 1
ATOM 10081 O O . ASP C 1 170 ? -4.081 -23.832 97.614 1.00 61.22 170 ASP C O 1
ATOM 10086 N N . TYR C 1 171 ? -4.900 -22.256 99.005 1.00 62.57 171 TYR C N 1
ATOM 10087 C CA . TYR C 1 171 ? -3.592 -21.775 99.440 1.00 59.09 171 TYR C CA 1
ATOM 10088 C C . TYR C 1 171 ? -3.016 -22.719 100.495 1.00 62.61 171 TYR C C 1
ATOM 10089 O O . TYR C 1 171 ? -3.578 -22.861 101.587 1.00 62.78 171 TYR C O 1
ATOM 10098 N N . LEU C 1 172 ? -1.899 -23.371 100.169 1.00 64.46 172 LEU C N 1
ATOM 10099 C CA . LEU C 1 172 ? -1.278 -24.353 101.047 1.00 59.93 172 LEU C CA 1
ATOM 10100 C C . LEU C 1 172 ? -0.187 -23.701 101.894 1.00 60.05 172 LEU C C 1
ATOM 10101 O O . LEU C 1 172 ? -0.010 -22.478 101.890 1.00 54.56 172 LEU C O 1
ATOM 10106 N N . ASN C 1 173 ? 0.567 -24.533 102.637 1.00 59.66 173 ASN C N 1
ATOM 10107 C CA . ASN C 1 173 ? 1.812 -24.125 103.285 1.00 55.26 173 ASN C CA 1
ATOM 10108 C C . ASN C 1 173 ? 2.958 -24.816 102.538 1.00 61.60 173 ASN C C 1
ATOM 10109 O O . ASN C 1 173 ? 2.711 -25.475 101.514 1.00 62.42 173 ASN C O 1
ATOM 10114 N N . PRO C 1 174 ? 4.228 -24.660 102.954 1.00 60.35 174 PRO C N 1
ATOM 10115 C CA . PRO C 1 174 ? 5.300 -25.359 102.230 1.00 64.73 174 PRO C CA 1
ATOM 10116 C C . PRO C 1 174 ? 5.207 -26.876 102.320 1.00 63.03 174 PRO C C 1
ATOM 10117 O O . PRO C 1 174 ? 5.969 -27.597 101.669 1.00 69.81 174 PRO C O 1
ATOM 10121 N N . ASN C 1 175 ? 4.261 -27.366 103.113 1.00 64.90 175 ASN C N 1
ATOM 10122 C CA . ASN C 1 175 ? 4.090 -28.787 103.390 1.00 65.40 175 ASN C CA 1
ATOM 10123 C C . ASN C 1 175 ? 2.992 -29.423 102.539 1.00 59.89 175 ASN C C 1
ATOM 10124 O O . ASN C 1 175 ? 2.799 -30.640 102.600 1.00 66.39 175 ASN C O 1
ATOM 10129 N N . GLY C 1 176 ? 2.291 -28.642 101.724 1.00 59.63 176 GLY C N 1
ATOM 10130 C CA . GLY C 1 176 ? 1.157 -29.137 100.990 1.00 60.84 176 GLY C CA 1
ATOM 10131 C C . GLY C 1 176 ? -0.148 -29.105 101.757 1.00 62.34 176 GLY C C 1
ATOM 10132 O O . GLY C 1 176 ? -1.210 -29.256 101.146 1.00 65.64 176 GLY C O 1
ATOM 10133 N N . ASP C 1 177 ? -0.094 -28.918 103.075 1.00 60.72 177 ASP C N 1
ATOM 10134 C CA . ASP C 1 177 ? -1.311 -28.768 103.859 1.00 63.94 177 ASP C CA 1
ATOM 10135 C C . ASP C 1 177 ? -2.093 -27.556 103.371 1.00 62.62 177 ASP C C 1
ATOM 10136 O O . ASP C 1 177 ? -1.556 -26.451 103.297 1.00 61.78 177 ASP C O 1
ATOM 10141 N N . TRP C 1 178 ? -3.360 -27.762 103.026 1.00 67.55 178 TRP C N 1
ATOM 10142 C CA . TRP C 1 178 ? -4.226 -26.633 102.716 1.00 66.71 178 TRP C CA 1
ATOM 10143 C C . TRP C 1 178 ? -4.456 -25.795 103.973 1.00 63.46 178 TRP C C 1
ATOM 10144 O O . TRP C 1 178 ? -4.532 -26.320 105.086 1.00 64.26 178 TRP C O 1
ATOM 10155 N N . ARG C 1 179 ? -4.525 -24.478 103.800 1.00 66.06 179 ARG C N 1
ATOM 10156 C CA . ARG C 1 179 ? -4.724 -23.575 104.928 1.00 63.32 179 ARG C CA 1
ATOM 10157 C C . ARG C 1 179 ? -6.037 -22.811 104.840 1.00 68.02 179 ARG C C 1
ATOM 10158 O O . ARG C 1 179 ? -6.813 -22.817 105.803 1.00 68.64 179 ARG C O 1
ATOM 10166 N N . ILE C 1 180 ? -6.329 -22.162 103.716 1.00 62.65 180 ILE C N 1
ATOM 10167 C CA . ILE C 1 180 ? -7.632 -21.543 103.514 1.00 62.19 180 ILE C CA 1
ATOM 10168 C C . ILE C 1 180 ? -8.146 -21.926 102.137 1.00 67.10 180 ILE C C 1
ATOM 10169 O O . ILE C 1 180 ? -7.385 -21.968 101.163 1.00 67.52 180 ILE C O 1
ATOM 10174 N N . ARG C 1 181 ? -9.438 -22.230 102.068 1.00 68.59 181 ARG C N 1
ATOM 10175 C CA . ARG C 1 181 ? -10.149 -22.348 100.808 1.00 66.36 181 ARG C CA 1
ATOM 10176 C C . ARG C 1 181 ? -10.772 -21.001 100.467 1.00 65.25 181 ARG C C 1
ATOM 10177 O O . ARG C 1 181 ? -11.270 -20.297 101.350 1.00 65.22 181 ARG C O 1
ATOM 10185 N N . GLU C 1 182 ? -10.721 -20.630 99.190 1.00 63.65 182 GLU C N 1
ATOM 10186 C CA . GLU C 1 182 ? -11.466 -19.479 98.695 1.00 69.74 182 GLU C CA 1
ATOM 10187 C C . GLU C 1 182 ? -12.369 -19.921 97.567 1.00 70.24 182 GLU C C 1
ATOM 10188 O O . GLU C 1 182 ? -11.905 -20.536 96.599 1.00 71.36 182 GLU C O 1
ATOM 10194 N N . TYR C 1 183 ? -13.639 -19.566 97.679 1.00 71.61 183 TYR C N 1
ATOM 10195 C CA . TYR C 1 183 ? -14.639 -19.964 96.700 1.00 76.34 183 TYR C CA 1
ATOM 10196 C C . TYR C 1 183 ? -14.831 -18.815 95.718 1.00 75.00 183 TYR C C 1
ATOM 10197 O O . TYR C 1 183 ? -15.357 -17.755 96.086 1.00 76.78 183 TYR C O 1
ATOM 10206 N N . LEU C 1 184 ? -14.401 -19.035 94.474 1.00 70.96 184 LEU C N 1
ATOM 10207 C CA . LEU C 1 184 ? -14.303 -17.994 93.456 1.00 78.71 184 LEU C CA 1
ATOM 10208 C C . LEU C 1 184 ? -15.598 -17.795 92.692 1.00 77.16 184 LEU C C 1
ATOM 10209 O O . LEU C 1 184 ? -15.712 -16.832 91.927 1.00 77.24 184 LEU C O 1
ATOM 10214 N N . LYS C 1 185 ? -16.556 -18.692 92.896 1.00 80.61 185 LYS C N 1
ATOM 10215 C CA . LYS C 1 185 ? -17.907 -18.618 92.366 1.00 82.01 185 LYS C CA 1
ATOM 10216 C C . LYS C 1 185 ? -18.615 -17.336 92.838 1.00 78.61 185 LYS C C 1
ATOM 10217 O O . LYS C 1 185 ? -18.141 -16.601 93.710 1.00 76.10 185 LYS C O 1
ATOM 10223 N N . PHE C 1 186 ? -19.763 -17.061 92.221 1.00 82.41 186 PHE C N 1
ATOM 10224 C CA . PHE C 1 186 ? -20.618 -15.964 92.665 1.00 86.90 186 PHE C CA 1
ATOM 10225 C C . PHE C 1 186 ? -21.512 -16.411 93.821 1.00 85.68 186 PHE C C 1
ATOM 10226 O O . PHE C 1 186 ? -21.678 -15.682 94.810 1.00 78.42 186 PHE C O 1
ATOM 10234 N N . GLU C 1 187 ? -22.065 -17.621 93.713 1.00 84.55 187 GLU C N 1
ATOM 10235 C CA . GLU C 1 187 ? -22.880 -18.244 94.745 1.00 82.56 187 GLU C CA 1
ATOM 10236 C C . GLU C 1 187 ? -22.090 -18.346 96.036 1.00 86.17 187 GLU C C 1
ATOM 10237 O O . GLU C 1 187 ? -22.351 -17.602 96.987 1.00 92.00 187 GLU C O 1
ATOM 10243 N N . ASN C 1 188 ? -21.129 -19.268 96.083 1.00 91.96 188 ASN C N 1
ATOM 10244 C CA . ASN C 1 188 ? -20.170 -19.339 97.185 1.00 92.65 188 ASN C CA 1
ATOM 10245 C C . ASN C 1 188 ? -18.992 -18.439 96.820 1.00 84.14 188 ASN C C 1
ATOM 10246 O O . ASN C 1 188 ? -18.234 -18.750 95.895 1.00 81.31 188 ASN C O 1
ATOM 10251 N N . SER C 1 189 ? -18.841 -17.313 97.538 1.00 85.32 189 SER C N 1
ATOM 10252 C CA . SER C 1 189 ? -17.872 -16.281 97.161 1.00 81.96 189 SER C CA 1
ATOM 10253 C C . SER C 1 189 ? -17.072 -15.789 98.365 1.00 78.98 189 SER C C 1
ATOM 10254 O O . SER C 1 189 ? -16.677 -14.617 98.419 1.00 72.06 189 SER C O 1
ATOM 10257 N N . HIS C 1 190 ? -16.815 -16.680 99.327 1.00 82.95 190 HIS C N 1
ATOM 10258 C CA . HIS C 1 190 ? -16.203 -16.344 100.611 1.00 73.90 190 HIS C CA 1
ATOM 10259 C C . HIS C 1 190 ? -14.978 -17.215 100.863 1.00 69.17 190 HIS C C 1
ATOM 10260 O O . HIS C 1 190 ? -14.524 -17.923 99.955 1.00 71.81 190 HIS C O 1
ATOM 10267 N N . VAL C 1 191 ? -14.428 -17.172 102.079 1.00 70.22 191 VAL C N 1
ATOM 10268 C CA . VAL C 1 191 ? -13.199 -17.897 102.414 1.00 73.99 191 VAL C CA 1
ATOM 10269 C C . VAL C 1 191 ? -13.375 -18.567 103.779 1.00 69.19 191 VAL C C 1
ATOM 10270 O O . VAL C 1 191 ? -13.946 -17.972 104.701 1.00 62.35 191 VAL C O 1
ATOM 10274 N N . VAL C 1 192 ? -12.866 -19.801 103.906 1.00 70.56 192 VAL C N 1
ATOM 10275 C CA . VAL C 1 192 ? -13.035 -20.624 105.104 1.00 68.87 192 VAL C CA 1
ATOM 10276 C C . VAL C 1 192 ? -11.678 -21.167 105.560 1.00 64.19 192 VAL C C 1
ATOM 10277 O O . VAL C 1 192 ? -10.901 -21.689 104.752 1.00 60.06 192 VAL C O 1
ATOM 10281 N N . VAL C 1 193 ? -11.419 -21.066 106.865 1.00 66.45 193 VAL C N 1
ATOM 10282 C CA . VAL C 1 193 ? -10.159 -21.477 107.480 1.00 61.65 193 VAL C CA 1
ATOM 10283 C C . VAL C 1 193 ? -10.209 -22.944 107.898 1.00 66.56 193 VAL C C 1
ATOM 10284 O O . VAL C 1 193 ? -11.072 -23.348 108.692 1.00 67.55 193 VAL C O 1
ATOM 10288 N N . ASN C 1 194 ? -9.248 -23.725 107.413 1.00 62.22 194 ASN C N 1
ATOM 10289 C CA . ASN C 1 194 ? -9.035 -25.077 107.894 1.00 59.94 194 ASN C CA 1
ATOM 10290 C C . ASN C 1 194 ? -8.878 -25.053 109.413 1.00 67.56 194 ASN C C 1
ATOM 10291 O O . ASN C 1 194 ? -7.973 -24.375 109.927 1.00 62.89 194 ASN C O 1
ATOM 10296 N N . PRO C 1 195 ? -9.730 -25.765 110.158 1.00 69.30 195 PRO C N 1
ATOM 10297 C CA . PRO C 1 195 ? -9.699 -25.642 111.625 1.00 68.69 195 PRO C CA 1
ATOM 10298 C C . PRO C 1 195 ? -8.385 -26.074 112.264 1.00 63.92 195 PRO C C 1
ATOM 10299 O O . PRO C 1 195 ? -8.021 -25.519 113.309 1.00 61.36 195 PRO C O 1
ATOM 10303 N N . VAL C 1 196 ? -7.657 -27.032 111.671 1.00 61.18 196 VAL C N 1
ATOM 10304 C CA . VAL C 1 196 ? -6.373 -27.450 112.243 1.00 65.93 196 VAL C CA 1
ATOM 10305 C C . VAL C 1 196 ? -5.437 -26.255 112.425 1.00 65.56 196 VAL C C 1
ATOM 10306 O O . VAL C 1 196 ? -4.642 -26.221 113.375 1.00 57.78 196 VAL C O 1
ATOM 10310 N N . PHE C 1 197 ? -5.538 -25.244 111.553 1.00 67.40 197 PHE C N 1
ATOM 10311 C CA . PHE C 1 197 ? -4.639 -24.094 111.571 1.00 61.21 197 PHE C CA 1
ATOM 10312 C C . PHE C 1 197 ? -5.288 -22.826 112.125 1.00 62.42 197 PHE C C 1
ATOM 10313 O O . PHE C 1 197 ? -4.842 -21.718 111.805 1.00 61.65 197 PHE C O 1
ATOM 10321 N N . SER C 1 198 ? -6.326 -22.958 112.946 1.00 65.70 198 SER C N 1
ATOM 10322 C CA . SER C 1 198 ? -6.820 -21.801 113.676 1.00 66.70 198 SER C CA 1
ATOM 10323 C C . SER C 1 198 ? -5.940 -21.571 114.905 1.00 74.42 198 SER C C 1
ATOM 10324 O O . SER C 1 198 ? -5.069 -22.387 115.227 1.00 72.16 198 SER C O 1
ATOM 10327 N N . ARG C 1 199 ? -6.225 -20.469 115.610 1.00 72.78 199 ARG C N 1
ATOM 10328 C CA . ARG C 1 199 ? -5.363 -19.827 116.600 1.00 70.51 199 ARG C CA 1
ATOM 10329 C C . ARG C 1 199 ? -4.437 -18.889 115.845 1.00 72.03 199 ARG C C 1
ATOM 10330 O O . ARG C 1 199 ? -3.775 -18.036 116.445 1.00 70.07 199 ARG C O 1
ATOM 10338 N N . ASP C 1 200 ? -4.421 -19.047 114.520 1.00 71.53 200 ASP C N 1
ATOM 10339 C CA . ASP C 1 200 ? -3.815 -18.121 113.573 1.00 64.26 200 ASP C CA 1
ATOM 10340 C C . ASP C 1 200 ? -4.845 -17.245 112.857 1.00 67.16 200 ASP C C 1
ATOM 10341 O O . ASP C 1 200 ? -4.465 -16.369 112.071 1.00 71.60 200 ASP C O 1
ATOM 10346 N N . PHE C 1 201 ? -6.136 -17.462 113.101 1.00 63.68 201 PHE C N 1
ATOM 10347 C CA . PHE C 1 201 ? -7.182 -16.687 112.457 1.00 58.60 201 PHE C CA 1
ATOM 10348 C C . PHE C 1 201 ? -8.279 -16.374 113.464 1.00 62.22 201 PHE C C 1
ATOM 10349 O O . PHE C 1 201 ? -8.808 -17.284 114.114 1.00 64.19 201 PHE C O 1
ATOM 10357 N N . ASP C 1 202 ? -8.610 -15.080 113.585 1.00 62.93 202 ASP C N 1
ATOM 10358 C CA . ASP C 1 202 ? -9.676 -14.592 114.463 1.00 59.79 202 ASP C CA 1
ATOM 10359 C C . ASP C 1 202 ? -11.063 -15.062 114.038 1.00 53.54 202 ASP C C 1
ATOM 10360 O O . ASP C 1 202 ? -12.034 -14.834 114.768 1.00 51.29 202 ASP C O 1
ATOM 10365 N N . LYS C 1 203 ? -11.193 -15.669 112.870 1.00 50.98 203 LYS C N 1
ATOM 10366 C CA . LYS C 1 203 ? -12.464 -16.217 112.442 1.00 51.30 203 LYS C CA 1
ATOM 10367 C C . LYS C 1 203 ? -12.182 -17.551 111.780 1.00 54.65 203 LYS C C 1
ATOM 10368 O O . LYS C 1 203 ? -11.035 -17.884 111.465 1.00 51.18 203 LYS C O 1
ATOM 10374 N N . LEU C 1 204 ? -13.248 -18.328 111.600 1.00 59.77 204 LEU C N 1
ATOM 10375 C CA . LEU C 1 204 ? -13.180 -19.608 110.915 1.00 57.65 204 LEU C CA 1
ATOM 10376 C C . LEU C 1 204 ? -13.717 -19.507 109.506 1.00 61.23 204 LEU C C 1
ATOM 10377 O O . LEU C 1 204 ? -13.693 -20.494 108.766 1.00 67.08 204 LEU C O 1
ATOM 10382 N N . GLU C 1 205 ? -14.205 -18.331 109.130 1.00 58.46 205 GLU C N 1
ATOM 10383 C CA . GLU C 1 205 ? -14.590 -18.039 107.763 1.00 59.60 205 GLU C CA 1
ATOM 10384 C C . GLU C 1 205 ? -14.735 -16.529 107.641 1.00 64.25 205 GLU C C 1
ATOM 10385 O O . GLU C 1 205 ? -14.869 -15.815 108.644 1.00 59.72 205 GLU C O 1
ATOM 10391 N N . TYR C 1 206 ? -14.679 -16.053 106.395 1.00 63.18 206 TYR C N 1
ATOM 10392 C CA . TYR C 1 206 ? -14.751 -14.636 106.083 1.00 58.18 206 TYR C CA 1
ATOM 10393 C C . TYR C 1 206 ? -15.612 -14.464 104.838 1.00 61.09 206 TYR C C 1
ATOM 10394 O O . TYR C 1 206 ? -15.642 -15.337 103.971 1.00 64.82 206 TYR C O 1
ATOM 10403 N N . GLU C 1 207 ? -16.316 -13.334 104.753 1.00 65.09 207 GLU C N 1
ATOM 10404 C CA . GLU C 1 207 ? -17.028 -12.977 103.527 1.00 65.43 207 GLU C CA 1
ATOM 10405 C C . GLU C 1 207 ? -16.045 -12.578 102.426 1.00 65.70 207 GLU C C 1
ATOM 10406 O O . GLU C 1 207 ? -15.670 -13.404 101.585 1.00 59.79 207 GLU C O 1
ATOM 10412 N N . CYS C 1 208 ? -15.641 -11.302 102.427 1.00 66.35 208 CYS C N 1
ATOM 10413 C CA . CYS C 1 208 ? -14.562 -10.816 101.574 1.00 54.99 208 CYS C CA 1
ATOM 10414 C C . CYS C 1 208 ? -13.271 -11.583 101.863 1.00 59.43 208 CYS C C 1
ATOM 10415 O O . CYS C 1 208 ? -13.063 -12.103 102.965 1.00 58.75 208 CYS C O 1
ATOM 10418 N N . MET C 1 209 ? -12.398 -11.670 100.853 1.00 57.37 209 MET C N 1
ATOM 10419 C CA . MET C 1 209 ? -11.005 -12.033 101.120 1.00 56.90 209 MET C CA 1
ATOM 10420 C C . MET C 1 209 ? -10.289 -10.816 101.713 1.00 49.86 209 MET C C 1
ATOM 10421 O O . MET C 1 209 ? -9.429 -10.976 102.593 1.00 46.34 209 MET C O 1
ATOM 10426 N N . PRO C 1 210 ? -10.612 -9.592 101.271 1.00 43.73 210 PRO C N 1
ATOM 10427 C CA . PRO C 1 210 ? -10.141 -8.401 101.993 1.00 45.01 210 PRO C CA 1
ATOM 10428 C C . PRO C 1 210 ? -10.302 -8.448 103.494 1.00 51.26 210 PRO C C 1
ATOM 10429 O O . PRO C 1 210 ? -9.471 -7.854 104.197 1.00 54.22 210 PRO C O 1
ATOM 10433 N N . ASP C 1 211 ? -11.349 -9.102 104.014 1.00 51.89 211 ASP C N 1
ATOM 10434 C CA . ASP C 1 211 ? -11.548 -9.143 105.464 1.00 52.66 211 ASP C CA 1
ATOM 10435 C C . ASP C 1 211 ? -10.423 -9.929 106.147 1.00 46.93 211 ASP C C 1
ATOM 10436 O O . ASP C 1 211 ? -9.860 -9.488 107.159 1.00 39.93 211 ASP C O 1
ATOM 10441 N N . LEU C 1 212 ? -10.067 -11.094 105.593 1.00 43.54 212 LEU C N 1
ATOM 10442 C CA . LEU C 1 212 ? -8.941 -11.832 106.146 1.00 43.27 212 LEU C CA 1
ATOM 10443 C C . LEU C 1 212 ? -7.648 -11.047 105.966 1.00 52.43 212 LEU C C 1
ATOM 10444 O O . LEU C 1 212 ? -6.800 -11.022 106.868 1.00 50.20 212 LEU C O 1
ATOM 10449 N N . ILE C 1 213 ? -7.491 -10.371 104.821 1.00 54.63 213 ILE C N 1
ATOM 10450 C CA . ILE C 1 213 ? -6.284 -9.580 104.596 1.00 47.52 213 ILE C CA 1
ATOM 10451 C C . ILE C 1 213 ? -6.192 -8.456 105.620 1.00 48.88 213 ILE C C 1
ATOM 10452 O O . ILE C 1 213 ? -5.171 -8.298 106.304 1.00 46.02 213 ILE C O 1
ATOM 10457 N N . LEU C 1 214 ? -7.281 -7.685 105.772 1.00 48.00 214 LEU C N 1
ATOM 10458 C CA . LEU C 1 214 ? -7.269 -6.538 106.683 1.00 49.37 214 LEU C CA 1
ATOM 10459 C C . LEU C 1 214 ? -7.138 -6.961 108.143 1.00 52.78 214 LEU C C 1
ATOM 10460 O O . LEU C 1 214 ? -6.599 -6.198 108.957 1.00 51.25 214 LEU C O 1
ATOM 10465 N N . GLU C 1 215 ? -7.626 -8.156 108.499 1.00 47.29 215 GLU C N 1
ATOM 10466 C CA . GLU C 1 215 ? -7.341 -8.680 109.830 1.00 53.44 215 GLU C CA 1
ATOM 10467 C C . GLU C 1 215 ? -5.835 -8.830 110.040 1.00 54.31 215 GLU C C 1
ATOM 10468 O O . GLU C 1 215 ? -5.268 -8.288 110.999 1.00 56.78 215 GLU C O 1
ATOM 10474 N N . LYS C 1 216 ? -5.165 -9.548 109.138 1.00 50.34 216 LYS C N 1
ATOM 10475 C CA . LYS C 1 216 ? -3.752 -9.845 109.340 1.00 51.66 216 LYS C CA 1
ATOM 10476 C C . LYS C 1 216 ? -2.889 -8.592 109.190 1.00 53.31 216 LYS C C 1
ATOM 10477 O O . LYS C 1 216 ? -2.031 -8.316 110.039 1.00 51.15 216 LYS C O 1
ATOM 10483 N N . LEU C 1 217 ? -3.104 -7.806 108.132 1.00 56.85 217 LEU C N 1
ATOM 10484 C CA . LEU C 1 217 ? -2.332 -6.571 107.997 1.00 53.59 217 LEU C CA 1
ATOM 10485 C C . LEU C 1 217 ? -2.532 -5.671 109.211 1.00 55.29 217 LEU C C 1
ATOM 10486 O O . LEU C 1 217 ? -1.565 -5.134 109.768 1.00 54.28 217 LEU C O 1
ATOM 10491 N N . GLY C 1 218 ? -3.786 -5.514 109.646 1.00 55.84 218 GLY C N 1
ATOM 10492 C CA . GLY C 1 218 ? -4.074 -4.622 110.753 1.00 52.07 218 GLY C CA 1
ATOM 10493 C C . GLY C 1 218 ? -3.468 -5.079 112.059 1.00 53.36 218 GLY C C 1
ATOM 10494 O O . GLY C 1 218 ? -3.183 -4.256 112.937 1.00 51.75 218 GLY C O 1
ATOM 10495 N N . TYR C 1 219 ? -3.268 -6.388 112.219 1.00 53.89 219 TYR C N 1
ATOM 10496 C CA . TYR C 1 219 ? -2.634 -6.843 113.444 1.00 55.86 219 TYR C CA 1
ATOM 10497 C C . TYR C 1 219 ? -1.147 -6.529 113.415 1.00 56.66 219 TYR C C 1
ATOM 10498 O O . TYR C 1 219 ? -0.599 -6.053 114.417 1.00 59.85 219 TYR C O 1
ATOM 10507 N N . TYR C 1 220 ? -0.489 -6.742 112.263 1.00 56.20 220 TYR C N 1
ATOM 10508 C CA . TYR C 1 220 ? 0.934 -6.419 112.142 1.00 53.99 220 TYR C CA 1
ATOM 10509 C C . TYR C 1 220 ? 1.202 -4.973 112.530 1.00 52.64 220 TYR C C 1
ATOM 10510 O O . TYR C 1 220 ? 2.143 -4.686 113.280 1.00 49.77 220 TYR C O 1
ATOM 10519 N N . ILE C 1 221 ? 0.414 -4.042 111.992 1.00 52.07 221 ILE C N 1
ATOM 10520 C CA . ILE C 1 221 ? 0.620 -2.639 112.338 1.00 55.49 221 ILE C CA 1
ATOM 10521 C C . ILE C 1 221 ? 0.372 -2.419 113.825 1.00 57.37 221 ILE C C 1
ATOM 10522 O O . ILE C 1 221 ? 1.126 -1.707 114.501 1.00 53.42 221 ILE C O 1
ATOM 10527 N N . SER C 1 222 ? -0.668 -3.053 114.367 1.00 57.20 222 SER C N 1
ATOM 10528 C CA . SER C 1 222 ? -1.033 -2.786 115.749 1.00 60.30 222 SER C CA 1
ATOM 10529 C C . SER C 1 222 ? 0.057 -3.188 116.737 1.00 55.84 222 SER C C 1
ATOM 10530 O O . SER C 1 222 ? 0.132 -2.604 117.825 1.00 50.64 222 SER C O 1
ATOM 10533 N N . HIS C 1 223 ? 0.916 -4.151 116.384 1.00 56.77 223 HIS C N 1
ATOM 10534 C CA . HIS C 1 223 ? 1.863 -4.704 117.344 1.00 55.61 223 HIS C CA 1
ATOM 10535 C C . HIS C 1 223 ? 3.331 -4.653 116.934 1.00 54.03 223 HIS C C 1
ATOM 10536 O O . HIS C 1 223 ? 4.178 -5.099 117.709 1.00 54.08 223 HIS C O 1
ATOM 10543 N N . ASN C 1 224 ? 3.679 -4.092 115.775 1.00 57.28 224 ASN C N 1
ATOM 10544 C CA . ASN C 1 224 ? 5.082 -3.975 115.397 1.00 51.75 224 ASN C CA 1
ATOM 10545 C C . ASN C 1 224 ? 5.534 -2.557 115.074 1.00 54.25 224 ASN C C 1
ATOM 10546 O O . ASN C 1 224 ? 6.746 -2.326 114.976 1.00 53.87 224 ASN C O 1
ATOM 10551 N N . VAL C 1 225 ? 4.615 -1.604 114.937 1.00 51.26 225 VAL C N 1
ATOM 10552 C CA . VAL C 1 225 ? 4.909 -0.293 114.360 1.00 54.65 225 VAL C CA 1
ATOM 10553 C C . VAL C 1 225 ? 5.068 0.707 115.499 1.00 50.18 225 VAL C C 1
ATOM 10554 O O . VAL C 1 225 ? 4.116 0.963 116.249 1.00 47.44 225 VAL C O 1
ATOM 10558 N N . GLU C 1 226 ? 6.269 1.272 115.619 1.00 45.52 226 GLU C N 1
ATOM 10559 C CA . GLU C 1 226 ? 6.573 2.253 116.646 1.00 46.35 226 GLU C CA 1
ATOM 10560 C C . GLU C 1 226 ? 5.799 3.542 116.405 1.00 49.62 226 GLU C C 1
ATOM 10561 O O . GLU C 1 226 ? 5.231 3.770 115.336 1.00 56.34 226 GLU C O 1
ATOM 10567 N N . GLU C 1 227 ? 5.795 4.407 117.415 1.00 54.67 227 GLU C N 1
ATOM 10568 C CA . GLU C 1 227 ? 5.114 5.686 117.285 1.00 53.42 227 GLU C CA 1
ATOM 10569 C C . GLU C 1 227 ? 5.884 6.613 116.356 1.00 53.35 227 GLU C C 1
ATOM 10570 O O . GLU C 1 227 ? 7.095 6.475 116.158 1.00 52.61 227 GLU C O 1
ATOM 10576 N N . ASP C 1 228 ? 5.162 7.588 115.803 1.00 58.84 228 ASP C N 1
ATOM 10577 C CA . ASP C 1 228 ? 5.701 8.596 114.883 1.00 53.80 228 ASP C CA 1
ATOM 10578 C C . ASP C 1 228 ? 6.402 7.959 113.690 1.00 44.86 228 ASP C C 1
ATOM 10579 O O . ASP C 1 228 ? 7.183 8.606 113.000 1.00 47.15 228 ASP C O 1
ATOM 10584 N N . SER C 1 229 ? 6.079 6.696 113.433 1.00 44.95 229 SER C N 1
ATOM 10585 C CA . SER C 1 229 ? 6.394 5.994 112.203 1.00 43.39 229 SER C CA 1
ATOM 10586 C C . SER C 1 229 ? 5.780 6.737 111.015 1.00 44.76 229 SER C C 1
ATOM 10587 O O . SER C 1 229 ? 5.127 7.772 111.189 1.00 45.37 229 SER C O 1
ATOM 10590 N N . ARG C 1 230 ? 5.971 6.226 109.802 1.00 46.87 230 ARG C N 1
ATOM 10591 C CA . ARG C 1 230 ? 5.534 6.934 108.603 1.00 43.72 230 ARG C CA 1
ATOM 10592 C C . ARG C 1 230 ? 4.989 5.940 107.591 1.00 39.94 230 ARG C C 1
ATOM 10593 O O . ARG C 1 230 ? 5.661 4.958 107.262 1.00 43.08 230 ARG C O 1
ATOM 10601 N N . PHE C 1 231 ? 3.782 6.197 107.097 1.00 34.46 231 PHE C N 1
ATOM 10602 C CA . PHE C 1 231 ? 3.104 5.277 106.188 1.00 42.57 231 PHE C CA 1
ATOM 10603 C C . PHE C 1 231 ? 2.910 5.932 104.823 1.00 43.52 231 PHE C C 1
ATOM 10604 O O . PHE C 1 231 ? 2.214 6.952 104.710 1.00 44.00 231 PHE C O 1
ATOM 10612 N N . VAL C 1 232 ? 3.501 5.343 103.787 1.00 39.79 232 VAL C N 1
ATOM 10613 C CA . VAL C 1 232 ? 3.307 5.814 102.415 1.00 44.35 232 VAL C CA 1
ATOM 10614 C C . VAL C 1 232 ? 2.335 4.862 101.731 1.00 42.44 232 VAL C C 1
ATOM 10615 O O . VAL C 1 232 ? 2.650 3.684 101.518 1.00 44.64 232 VAL C O 1
ATOM 10619 N N . VAL C 1 233 ? 1.152 5.349 101.373 1.00 37.68 233 VAL C N 1
ATOM 10620 C CA . VAL C 1 233 ? 0.119 4.484 100.824 1.00 35.22 233 VAL C CA 1
ATOM 10621 C C . VAL C 1 233 ? -0.071 4.818 99.359 1.00 32.53 233 VAL C C 1
ATOM 10622 O O . VAL C 1 233 ? -0.443 5.945 99.006 1.00 31.17 233 VAL C O 1
ATOM 10626 N N . ALA C 1 234 ? 0.206 3.838 98.510 1.00 31.95 234 ALA C N 1
ATOM 10627 C CA . ALA C 1 234 ? -0.111 3.947 97.102 1.00 28.87 234 ALA C CA 1
ATOM 10628 C C . ALA C 1 234 ? -1.623 3.974 97.010 1.00 39.20 234 ALA C C 1
ATOM 10629 O O . ALA C 1 234 ? -2.260 2.912 96.989 1.00 42.11 234 ALA C O 1
ATOM 10631 N N . ALA C 1 235 ? -2.203 5.178 97.007 1.00 38.62 235 ALA C N 1
ATOM 10632 C CA . ALA C 1 235 ? -3.650 5.327 96.911 1.00 37.40 235 ALA C CA 1
ATOM 10633 C C . ALA C 1 235 ? -4.206 4.421 95.826 1.00 39.15 235 ALA C C 1
ATOM 10634 O O . ALA C 1 235 ? -3.591 4.230 94.776 1.00 37.42 235 ALA C O 1
ATOM 10636 N N . GLN C 1 236 ? -5.330 3.831 96.101 1.00 44.76 236 GLN C N 1
ATOM 10637 C CA . GLN C 1 236 ? -5.909 3.033 95.047 1.00 43.52 236 GLN C CA 1
ATOM 10638 C C . GLN C 1 236 ? -7.039 3.819 94.392 1.00 46.22 236 GLN C C 1
ATOM 10639 O O . GLN C 1 236 ? -7.551 4.777 94.980 1.00 51.35 236 GLN C O 1
ATOM 10645 N N . PRO C 1 237 ? -7.393 3.497 93.121 1.00 43.24 237 PRO C N 1
ATOM 10646 C CA . PRO C 1 237 ? -8.492 4.194 92.419 1.00 40.89 237 PRO C CA 1
ATOM 10647 C C . PRO C 1 237 ? -9.756 4.489 93.214 1.00 44.94 237 PRO C C 1
ATOM 10648 O O . PRO C 1 237 ? -10.361 5.549 93.065 1.00 54.00 237 PRO C O 1
ATOM 10652 N N . PHE C 1 238 ? -10.183 3.546 94.029 1.00 52.05 238 PHE C N 1
ATOM 10653 C CA . PHE C 1 238 ? -11.353 3.689 94.883 1.00 55.48 238 PHE C CA 1
ATOM 10654 C C . PHE C 1 238 ? -10.927 4.180 96.275 1.00 51.19 238 PHE C C 1
ATOM 10655 O O . PHE C 1 238 ? -9.842 4.738 96.456 1.00 52.27 238 PHE C O 1
ATOM 10663 N N . THR C 1 239 ? -11.761 3.957 97.284 1.00 56.92 239 THR C N 1
ATOM 10664 C CA . THR C 1 239 ? -11.397 4.344 98.644 1.00 61.17 239 THR C CA 1
ATOM 10665 C C . THR C 1 239 ? -10.149 3.596 99.121 1.00 53.87 239 THR C C 1
ATOM 10666 O O . THR C 1 239 ? -9.831 2.495 98.655 1.00 52.59 239 THR C O 1
ATOM 10670 N N . ASN C 1 240 ? -9.435 4.220 100.063 1.00 47.59 240 ASN C N 1
ATOM 10671 C CA . ASN C 1 240 ? -8.312 3.592 100.750 1.00 49.29 240 ASN C CA 1
ATOM 10672 C C . ASN C 1 240 ? -8.552 3.482 102.255 1.00 49.44 240 ASN C C 1
ATOM 10673 O O . ASN C 1 240 ? -7.596 3.332 103.015 1.00 48.20 240 ASN C O 1
ATOM 10678 N N . GLN C 1 241 ? -9.814 3.523 102.702 1.00 54.34 241 GLN C N 1
ATOM 10679 C CA . GLN C 1 241 ? -10.094 3.517 104.139 1.00 54.74 241 GLN C CA 1
ATOM 10680 C C . GLN C 1 241 ? -9.821 2.157 104.779 1.00 54.13 241 GLN C C 1
ATOM 10681 O O . GLN C 1 241 ? -9.416 2.101 105.948 1.00 51.97 241 GLN C O 1
ATOM 10687 N N . GLY C 1 242 ? -10.024 1.062 104.042 1.00 49.20 242 GLY C N 1
ATOM 10688 C CA . GLY C 1 242 ? -9.741 -0.250 104.600 1.00 43.10 242 GLY C CA 1
ATOM 10689 C C . GLY C 1 242 ? -8.324 -0.361 105.126 1.00 52.82 242 GLY C C 1
ATOM 10690 O O . GLY C 1 242 ? -8.074 -1.004 106.149 1.00 54.17 242 GLY C O 1
ATOM 10691 N N . VAL C 1 243 ? -7.379 0.283 104.449 1.00 57.10 243 VAL C N 1
ATOM 10692 C CA . VAL C 1 243 ? -5.999 0.276 104.919 1.00 45.55 243 VAL C CA 1
ATOM 10693 C C . VAL C 1 243 ? -5.727 1.449 105.847 1.00 47.52 243 VAL C C 1
ATOM 10694 O O . VAL C 1 243 ? -5.058 1.292 106.872 1.00 50.46 243 VAL C O 1
ATOM 10698 N N . LEU C 1 244 ? -6.250 2.634 105.541 1.00 40.17 244 LEU C N 1
ATOM 10699 C CA . LEU C 1 244 ? -5.928 3.767 106.394 1.00 42.53 244 LEU C CA 1
ATOM 10700 C C . LEU C 1 244 ? -6.477 3.573 107.797 1.00 51.81 244 LEU C C 1
ATOM 10701 O O . LEU C 1 244 ? -5.830 3.977 108.770 1.00 49.67 244 LEU C O 1
ATOM 10706 N N . ASP C 1 245 ? -7.634 2.905 107.930 1.00 59.58 245 ASP C N 1
ATOM 10707 C CA . ASP C 1 245 ? -8.250 2.724 109.246 1.00 54.32 245 ASP C CA 1
ATOM 10708 C C . ASP C 1 245 ? -7.384 1.899 110.191 1.00 58.38 245 ASP C C 1
ATOM 10709 O O . ASP C 1 245 ? -7.597 1.945 111.411 1.00 68.64 245 ASP C O 1
ATOM 10714 N N . LEU C 1 246 ? -6.408 1.157 109.671 1.00 56.39 246 LEU C N 1
ATOM 10715 C CA . LEU C 1 246 ? -5.489 0.415 110.523 1.00 47.54 246 LEU C CA 1
ATOM 10716 C C . LEU C 1 246 ? -4.367 1.268 111.095 1.00 46.90 246 LEU C C 1
ATOM 10717 O O . LEU C 1 246 ? -3.626 0.783 111.951 1.00 49.27 246 LEU C O 1
ATOM 10722 N N . LEU C 1 247 ? -4.211 2.500 110.657 1.00 48.06 247 LEU C N 1
ATOM 10723 C CA . LEU C 1 247 ? -2.980 3.213 110.982 1.00 53.10 247 LEU C CA 1
ATOM 10724 C C . LEU C 1 247 ? -3.071 3.816 112.379 1.00 50.69 247 LEU C C 1
ATOM 10725 O O . LEU C 1 247 ? -4.076 4.457 112.706 1.00 52.10 247 LEU C O 1
ATOM 10730 N N . PRO C 1 248 ? -2.050 3.637 113.218 1.00 49.94 248 PRO C N 1
ATOM 10731 C CA . PRO C 1 248 ? -2.115 4.163 114.586 1.00 50.54 248 PRO C CA 1
ATOM 10732 C C . PRO C 1 248 ? -2.216 5.677 114.593 1.00 54.32 248 PRO C C 1
ATOM 10733 O O . PRO C 1 248 ? -1.767 6.357 113.668 1.00 57.68 248 PRO C O 1
ATOM 10737 N N . GLN C 1 249 ? -2.818 6.208 115.657 1.00 55.29 249 GLN C N 1
ATOM 10738 C CA . GLN C 1 249 ? -2.930 7.655 115.775 1.00 55.03 249 GLN C CA 1
ATOM 10739 C C . GLN C 1 249 ? -1.560 8.311 115.763 1.00 57.43 249 GLN C C 1
ATOM 10740 O O . GLN C 1 249 ? -1.409 9.434 115.260 1.00 54.30 249 GLN C O 1
ATOM 10746 N N . HIS C 1 250 ? -0.548 7.619 116.294 1.00 58.76 250 HIS C N 1
ATOM 10747 C CA . HIS C 1 250 ? 0.805 8.146 116.377 1.00 55.99 250 HIS C CA 1
ATOM 10748 C C . HIS C 1 250 ? 1.613 7.887 115.114 1.00 53.20 250 HIS C C 1
ATOM 10749 O O . HIS C 1 250 ? 2.837 8.005 115.134 1.00 51.35 250 HIS C O 1
ATOM 10756 N N . SER C 1 251 ? 0.964 7.537 114.020 1.00 54.64 251 SER C N 1
ATOM 10757 C CA . SER C 1 251 ? 1.649 7.426 112.748 1.00 51.51 251 SER C CA 1
ATOM 10758 C C . SER C 1 251 ? 1.447 8.705 111.932 1.00 46.52 251 SER C C 1
ATOM 10759 O O . SER C 1 251 ? 0.736 9.641 112.322 1.00 46.45 251 SER C O 1
ATOM 10762 N N . HIS C 1 252 ? 2.105 8.750 110.786 1.00 43.94 252 HIS C N 1
ATOM 10763 C CA . HIS C 1 252 ? 1.913 9.827 109.829 1.00 41.17 252 HIS C CA 1
ATOM 10764 C C . HIS C 1 252 ? 1.826 9.203 108.445 1.00 39.97 252 HIS C C 1
ATOM 10765 O O . HIS C 1 252 ? 2.563 8.264 108.117 1.00 39.60 252 HIS C O 1
ATOM 10772 N N . SER C 1 253 ? 0.895 9.710 107.654 1.00 38.07 253 SER C N 1
ATOM 10773 C CA . SER C 1 253 ? 0.457 9.045 106.438 1.00 41.05 253 SER C CA 1
ATOM 10774 C C . SER C 1 253 ? 0.741 9.917 105.222 1.00 37.41 253 SER C C 1
ATOM 10775 O O . SER C 1 253 ? 0.495 11.133 105.235 1.00 34.45 253 SER C O 1
ATOM 10778 N N . ILE C 1 254 ? 1.261 9.291 104.173 1.00 38.36 254 ILE C N 1
ATOM 10779 C CA . ILE C 1 254 ? 1.368 9.923 102.861 1.00 42.01 254 ILE C CA 1
ATOM 10780 C C . ILE C 1 254 ? 0.575 9.095 101.872 1.00 37.88 254 ILE C C 1
ATOM 10781 O O . ILE C 1 254 ? 0.828 7.892 101.705 1.00 36.31 254 ILE C O 1
ATOM 10786 N N . LEU C 1 255 ? -0.369 9.736 101.209 1.00 35.85 255 LEU C N 1
ATOM 10787 C CA . LEU C 1 255 ? -1.131 9.097 100.154 1.00 36.37 255 LEU C CA 1
ATOM 10788 C C . LEU C 1 255 ? -0.515 9.491 98.812 1.00 37.84 255 LEU C C 1
ATOM 10789 O O . LEU C 1 255 ? -0.487 10.679 98.464 1.00 36.83 255 LEU C O 1
ATOM 10794 N N . SER C 1 256 ? -0.009 8.496 98.077 1.00 33.11 256 SER C N 1
ATOM 10795 C CA . SER C 1 256 ? 0.745 8.701 96.842 1.00 35.80 256 SER C CA 1
ATOM 10796 C C . SER C 1 256 ? -0.089 8.290 95.631 1.00 37.54 256 SER C C 1
ATOM 10797 O O . SER C 1 256 ? -0.480 7.122 95.506 1.00 36.12 256 SER C O 1
ATOM 10800 N N . PHE C 1 257 ? -0.330 9.240 94.726 1.00 40.22 257 PHE C N 1
ATOM 10801 C CA . PHE C 1 257 ? -1.076 8.996 93.493 1.00 40.66 257 PHE C CA 1
ATOM 10802 C C . PHE C 1 257 ? -0.119 8.858 92.303 1.00 40.64 257 PHE C C 1
ATOM 10803 O O . PHE C 1 257 ? 0.754 9.706 92.090 1.00 44.64 257 PHE C O 1
ATOM 10811 N N . PHE C 1 258 ? -0.288 7.788 91.537 1.00 38.98 258 PHE C N 1
ATOM 10812 C CA . PHE C 1 258 ? 0.547 7.473 90.387 1.00 36.66 258 PHE C CA 1
ATOM 10813 C C . PHE C 1 258 ? -0.372 7.318 89.181 1.00 42.84 258 PHE C C 1
ATOM 10814 O O . PHE C 1 258 ? -1.348 6.558 89.237 1.00 41.84 258 PHE C O 1
ATOM 10822 N N . HIS C 1 259 ? -0.038 8.026 88.092 1.00 45.67 259 HIS C N 1
ATOM 10823 C CA . HIS C 1 259 ? -0.991 8.307 87.018 1.00 41.03 259 HIS C CA 1
ATOM 10824 C C . HIS C 1 259 ? -1.595 7.046 86.412 1.00 43.52 259 HIS C C 1
ATOM 10825 O O . HIS C 1 259 ? -2.804 7.005 86.149 1.00 47.83 259 HIS C O 1
ATOM 10832 N N . GLU C 1 260 ? -0.778 6.018 86.148 1.00 39.74 260 GLU C N 1
ATOM 10833 C CA . GLU C 1 260 ? -1.325 4.808 85.539 1.00 39.06 260 GLU C CA 1
ATOM 10834 C C . GLU C 1 260 ? -2.317 4.119 86.465 1.00 45.19 260 GLU C C 1
ATOM 10835 O O . GLU C 1 260 ? -3.329 3.576 86.014 1.00 44.78 260 GLU C O 1
ATOM 10841 N N . ARG C 1 261 ? -2.051 4.136 87.763 1.00 46.45 261 ARG C N 1
ATOM 10842 C CA . ARG C 1 261 ? -2.981 3.523 88.687 1.00 41.84 261 ARG C CA 1
ATOM 10843 C C . ARG C 1 261 ? -4.205 4.400 88.940 1.00 44.21 261 ARG C C 1
ATOM 10844 O O . ARG C 1 261 ? -5.285 3.867 89.244 1.00 38.66 261 ARG C O 1
ATOM 10852 N N . ASN C 1 262 ? -4.073 5.732 88.805 1.00 36.87 262 ASN C N 1
ATOM 10853 C CA . ASN C 1 262 ? -4.980 6.633 89.510 1.00 41.64 262 ASN C CA 1
ATOM 10854 C C . ASN C 1 262 ? -5.648 7.664 88.607 1.00 48.41 262 ASN C C 1
ATOM 10855 O O . ASN C 1 262 ? -6.172 8.661 89.118 1.00 50.95 262 ASN C O 1
ATOM 10860 N N . GLN C 1 263 ? -5.666 7.456 87.286 1.00 51.97 263 GLN C N 1
ATOM 10861 C CA . GLN C 1 263 ? -6.324 8.428 86.406 1.00 60.77 263 GLN C CA 1
ATOM 10862 C C . GLN C 1 263 ? -7.842 8.351 86.541 1.00 64.98 263 GLN C C 1
ATOM 10863 O O . GLN C 1 263 ? -8.495 9.313 86.968 1.00 66.35 263 GLN C O 1
ATOM 10869 N N . ALA C 1 264 ? -8.428 7.216 86.163 1.00 63.44 264 ALA C N 1
ATOM 10870 C CA . ALA C 1 264 ? -9.884 7.070 86.184 1.00 72.68 264 ALA C CA 1
ATOM 10871 C C . ALA C 1 264 ? -10.338 6.556 87.555 1.00 70.10 264 ALA C C 1
ATOM 10872 O O . ALA C 1 264 ? -10.793 5.421 87.730 1.00 73.97 264 ALA C O 1
ATOM 10874 N N . SER C 1 265 ? -10.211 7.430 88.545 1.00 55.97 265 SER C N 1
ATOM 10875 C CA . SER C 1 265 ? -10.500 7.073 89.923 1.00 62.23 265 SER C CA 1
ATOM 10876 C C . SER C 1 265 ? -11.746 7.809 90.394 1.00 63.36 265 SER C C 1
ATOM 10877 O O . SER C 1 265 ? -11.917 8.998 90.103 1.00 65.16 265 SER C O 1
ATOM 10880 N N . ASN C 1 266 ? -12.627 7.100 91.105 1.00 60.32 266 ASN C N 1
ATOM 10881 C CA . ASN C 1 266 ? -13.734 7.795 91.748 1.00 60.89 266 ASN C CA 1
ATOM 10882 C C . ASN C 1 266 ? -13.110 8.913 92.573 1.00 54.49 266 ASN C C 1
ATOM 10883 O O . ASN C 1 266 ? -12.553 8.639 93.640 1.00 56.30 266 ASN C O 1
ATOM 10888 N N . ILE C 1 267 ? -13.140 10.159 92.090 1.00 49.48 267 ILE C N 1
ATOM 10889 C CA . ILE C 1 267 ? -12.471 11.224 92.836 1.00 47.44 267 ILE C CA 1
ATOM 10890 C C . ILE C 1 267 ? -13.281 11.619 94.067 1.00 51.22 267 ILE C C 1
ATOM 10891 O O . ILE C 1 267 ? -12.710 11.900 95.128 1.00 46.81 267 ILE C O 1
ATOM 10896 N N . GLU C 1 268 ? -14.617 11.629 93.960 1.00 56.61 268 GLU C N 1
ATOM 10897 C CA . GLU C 1 268 ? -15.442 11.918 95.133 1.00 53.97 268 GLU C CA 1
ATOM 10898 C C . GLU C 1 268 ? -15.302 10.823 96.185 1.00 49.12 268 GLU C C 1
ATOM 10899 O O . GLU C 1 268 ? -15.389 11.100 97.389 1.00 46.76 268 GLU C O 1
ATOM 10905 N N . ASN C 1 269 ? -15.036 9.594 95.755 1.00 47.51 269 ASN C N 1
ATOM 10906 C CA . ASN C 1 269 ? -14.804 8.451 96.639 1.00 46.68 269 ASN C CA 1
ATOM 10907 C C . ASN C 1 269 ? -13.483 8.507 97.363 1.00 48.04 269 ASN C C 1
ATOM 10908 O O . ASN C 1 269 ? -13.042 7.533 97.998 1.00 50.66 269 ASN C O 1
ATOM 10913 N N . LEU C 1 270 ? -12.789 9.629 97.263 1.00 48.77 270 LEU C N 1
ATOM 10914 C CA . LEU C 1 270 ? -11.517 9.818 97.928 1.00 44.60 270 LEU C CA 1
ATOM 10915 C C . LEU C 1 270 ? -11.592 10.951 98.924 1.00 40.15 270 LEU C C 1
ATOM 10916 O O . LEU C 1 270 ? -10.583 11.260 99.558 1.00 46.69 270 LEU C O 1
ATOM 10921 N N . LYS C 1 271 ? -12.745 11.598 99.041 1.00 35.23 271 LYS C N 1
ATOM 10922 C CA . LYS C 1 271 ? -13.020 12.608 100.051 1.00 38.37 271 LYS C CA 1
ATOM 10923 C C . LYS C 1 271 ? -12.308 12.353 101.378 1.00 46.48 271 LYS C C 1
ATOM 10924 O O . LYS C 1 271 ? -11.542 13.207 101.825 1.00 41.12 271 LYS C O 1
ATOM 10930 N N . ALA C 1 272 ? -12.519 11.181 102.001 1.00 42.15 272 ALA C N 1
ATOM 10931 C CA . ALA C 1 272 ? -12.027 10.954 103.362 1.00 44.81 272 ALA C CA 1
ATOM 10932 C C . ALA C 1 272 ? -10.561 10.523 103.418 1.00 52.30 272 ALA C C 1
ATOM 10933 O O . ALA C 1 272 ? -9.897 10.736 104.447 1.00 50.34 272 ALA C O 1
ATOM 10935 N N . ASP C 1 273 ? -10.056 9.864 102.365 1.00 50.33 273 ASP C N 1
ATOM 10936 C CA . ASP C 1 273 ? -8.616 9.661 102.250 1.00 43.07 273 ASP C CA 1
ATOM 10937 C C . ASP C 1 273 ? -7.900 11.003 102.185 1.00 41.25 273 ASP C C 1
ATOM 10938 O O . ASP C 1 273 ? -6.901 11.230 102.870 1.00 39.72 273 ASP C O 1
ATOM 10943 N N . LEU C 1 274 ? -8.447 11.926 101.411 1.00 40.50 274 LEU C N 1
ATOM 10944 C CA . LEU C 1 274 ? -7.855 13.240 101.269 1.00 39.65 274 LEU C CA 1
ATOM 10945 C C . LEU C 1 274 ? -7.857 14.006 102.582 1.00 34.65 274 LEU C C 1
ATOM 10946 O O . LEU C 1 274 ? -6.992 14.856 102.808 1.00 36.76 274 LEU C O 1
ATOM 10951 N N . GLU C 1 275 ? -8.802 13.724 103.458 1.00 41.00 275 GLU C N 1
ATOM 10952 C CA . GLU C 1 275 ? -8.791 14.353 104.772 1.00 48.72 275 GLU C CA 1
ATOM 10953 C C . GLU C 1 275 ? -7.959 13.570 105.781 1.00 43.16 275 GLU C C 1
ATOM 10954 O O . GLU C 1 275 ? -7.316 14.185 106.643 1.00 39.32 275 GLU C O 1
ATOM 10960 N N . TYR C 1 276 ? -7.897 12.238 105.667 1.00 42.61 276 TYR C N 1
ATOM 10961 C CA . TYR C 1 276 ? -7.094 11.484 106.627 1.00 48.19 276 TYR C CA 1
ATOM 10962 C C . TYR C 1 276 ? -5.604 11.695 106.394 1.00 43.91 276 TYR C C 1
ATOM 10963 O O . TYR C 1 276 ? -4.833 11.818 107.354 1.00 47.78 276 TYR C O 1
ATOM 10972 N N . ALA C 1 277 ? -5.176 11.721 105.137 1.00 43.37 277 ALA C N 1
ATOM 10973 C CA . ALA C 1 277 ? -3.748 11.756 104.841 1.00 42.09 277 ALA C CA 1
ATOM 10974 C C . ALA C 1 277 ? -3.118 13.021 105.385 1.00 37.99 277 ALA C C 1
ATOM 10975 O O . ALA C 1 277 ? -3.660 14.120 105.234 1.00 35.52 277 ALA C O 1
ATOM 10977 N N . ASP C 1 278 ? -1.970 12.851 106.041 1.00 39.73 278 ASP C N 1
ATOM 10978 C CA . ASP C 1 278 ? -1.209 14.012 106.483 1.00 38.62 278 ASP C CA 1
ATOM 10979 C C . ASP C 1 278 ? -0.654 14.778 105.290 1.00 38.47 278 ASP C C 1
ATOM 10980 O O . ASP C 1 278 ? -0.662 16.015 105.280 1.00 41.34 278 ASP C O 1
ATOM 10985 N N . LEU C 1 279 ? -0.238 14.061 104.251 1.00 38.14 279 LEU C N 1
ATOM 10986 C CA . LEU C 1 279 ? 0.315 14.652 103.041 1.00 34.69 279 LEU C CA 1
ATOM 10987 C C . LEU C 1 279 ? -0.117 13.826 101.834 1.00 35.07 279 LEU C C 1
ATOM 10988 O O . LEU C 1 279 ? -0.318 12.606 101.932 1.00 32.01 279 LEU C O 1
ATOM 10993 N N . VAL C 1 280 ? -0.237 14.491 100.684 1.00 33.39 280 VAL C N 1
ATOM 10994 C CA . VAL C 1 280 ? -0.715 13.861 99.458 1.00 35.28 280 VAL C CA 1
ATOM 10995 C C . VAL C 1 280 ? 0.235 14.200 98.312 1.00 36.38 280 VAL C C 1
ATOM 10996 O O . VAL C 1 280 ? 0.424 15.380 97.993 1.00 39.97 280 VAL C O 1
ATOM 11000 N N . LEU C 1 281 ? 0.791 13.171 97.665 1.00 33.41 281 LEU C N 1
ATOM 11001 C CA . LEU C 1 281 ? 1.719 13.330 96.547 1.00 34.25 281 LEU C CA 1
ATOM 11002 C C . LEU C 1 281 ? 1.135 12.792 95.246 1.00 38.95 281 LEU C C 1
ATOM 11003 O O . LEU C 1 281 ? 0.664 11.653 95.197 1.00 40.88 281 LEU C O 1
ATOM 11008 N N . THR C 1 282 ? 1.207 13.594 94.184 1.00 39.11 282 THR C N 1
ATOM 11009 C CA . THR C 1 282 ? 0.780 13.172 92.853 1.00 38.67 282 THR C CA 1
ATOM 11010 C C . THR C 1 282 ? 1.872 13.467 91.822 1.00 43.63 282 THR C C 1
ATOM 11011 O O . THR C 1 282 ? 2.641 14.432 91.942 1.00 41.25 282 THR C O 1
ATOM 11015 N N . ASP C 1 283 ? 1.942 12.613 90.807 1.00 39.55 283 ASP C N 1
ATOM 11016 C CA . ASP C 1 283 ? 2.959 12.708 89.775 1.00 38.65 283 ASP C CA 1
ATOM 11017 C C . ASP C 1 283 ? 2.451 13.399 88.508 1.00 45.21 283 ASP C C 1
ATOM 11018 O O . ASP C 1 283 ? 3.108 13.323 87.464 1.00 43.64 283 ASP C O 1
ATOM 11023 N N . ARG C 1 284 ? 1.293 14.060 88.583 1.00 46.50 284 ARG C N 1
ATOM 11024 C CA . ARG C 1 284 ? 0.666 14.744 87.457 1.00 44.77 284 ARG C CA 1
ATOM 11025 C C . ARG C 1 284 ? 0.293 16.158 87.887 1.00 40.24 284 ARG C C 1
ATOM 11026 O O . ARG C 1 284 ? -0.362 16.339 88.915 1.00 43.67 284 ARG C O 1
ATOM 11034 N N . MET C 1 285 ? 0.708 17.159 87.111 1.00 39.37 285 MET C N 1
ATOM 11035 C CA . MET C 1 285 ? 0.292 18.526 87.411 1.00 43.50 285 MET C CA 1
ATOM 11036 C C . MET C 1 285 ? -1.226 18.699 87.287 1.00 47.09 285 MET C C 1
ATOM 11037 O O . MET C 1 285 ? -1.824 19.501 88.020 1.00 46.27 285 MET C O 1
ATOM 11042 N N . ASP C 1 286 ? -1.867 17.968 86.366 1.00 43.27 286 ASP C N 1
ATOM 11043 C CA . ASP C 1 286 ? -3.306 18.108 86.171 1.00 39.89 286 ASP C CA 1
ATOM 11044 C C . ASP C 1 286 ? -4.111 17.358 87.224 1.00 46.29 286 ASP C C 1
ATOM 11045 O O . ASP C 1 286 ? -5.210 17.800 87.574 1.00 45.50 286 ASP C O 1
ATOM 11050 N N . PHE C 1 287 ? -3.601 16.218 87.711 1.00 45.81 287 PHE C N 1
ATOM 11051 C CA . PHE C 1 287 ? -4.220 15.544 88.852 1.00 45.80 287 PHE C CA 1
ATOM 11052 C C . PHE C 1 287 ? -4.120 16.396 90.113 1.00 46.47 287 PHE C C 1
ATOM 11053 O O . PHE C 1 287 ? -5.045 16.415 90.931 1.00 44.62 287 PHE C O 1
ATOM 11061 N N . LYS C 1 288 ? -3.014 17.125 90.282 1.00 44.85 288 LYS C N 1
ATOM 11062 C CA . LYS C 1 288 ? -2.918 18.028 91.422 1.00 45.27 288 LYS C CA 1
ATOM 11063 C C . LYS C 1 288 ? -3.979 19.119 91.357 1.00 45.26 288 LYS C C 1
ATOM 11064 O O . LYS C 1 288 ? -4.578 19.470 92.377 1.00 49.32 288 LYS C O 1
ATOM 11070 N N . GLU C 1 289 ? -4.228 19.663 90.165 1.00 52.26 289 GLU C N 1
ATOM 11071 C CA . GLU C 1 289 ? -5.215 20.729 90.007 1.00 53.06 289 GLU C CA 1
ATOM 11072 C C . GLU C 1 289 ? -6.640 20.205 90.218 1.00 50.77 289 GLU C C 1
ATOM 11073 O O . GLU C 1 289 ? -7.431 20.798 90.965 1.00 45.60 289 GLU C O 1
ATOM 11079 N N . THR C 1 290 ? -6.983 19.098 89.554 1.00 50.04 290 THR C N 1
ATOM 11080 C CA . THR C 1 290 ? -8.275 18.453 89.763 1.00 44.29 290 THR C CA 1
ATOM 11081 C C . THR C 1 290 ? -8.561 18.280 91.245 1.00 47.97 290 THR C C 1
ATOM 11082 O O . THR C 1 290 ? -9.647 18.627 91.725 1.00 47.50 290 THR C O 1
ATOM 11086 N N . LEU C 1 291 ? -7.573 17.768 91.995 1.00 47.46 291 LEU C N 1
ATOM 11087 C CA . LEU C 1 291 ? -7.760 17.468 93.409 1.00 39.89 291 LEU C CA 1
ATOM 11088 C C . LEU C 1 291 ? -7.772 18.710 94.286 1.00 36.63 291 LEU C C 1
ATOM 11089 O O . LEU C 1 291 ? -8.183 18.622 95.436 1.00 43.00 291 LEU C O 1
ATOM 11094 N N . GLN C 1 292 ? -7.354 19.858 93.787 1.00 38.92 292 GLN C N 1
ATOM 11095 C CA . GLN C 1 292 ? -7.312 21.056 94.611 1.00 43.75 292 GLN C CA 1
ATOM 11096 C C . GLN C 1 292 ? -8.510 21.969 94.392 1.00 44.98 292 GLN C C 1
ATOM 11097 O O . GLN C 1 292 ? -8.762 22.850 95.228 1.00 40.33 292 GLN C O 1
ATOM 11103 N N . ASN C 1 293 ? -9.183 21.767 93.283 1.00 44.86 293 ASN C N 1
ATOM 11104 C CA . ASN C 1 293 ? -10.364 22.510 92.932 1.00 46.80 293 ASN C CA 1
ATOM 11105 C C . ASN C 1 293 ? -11.562 21.795 93.481 1.00 47.56 293 ASN C C 1
ATOM 11106 O O . ASN C 1 293 ? -12.520 22.384 93.879 1.00 48.46 293 ASN C O 1
ATOM 11111 N N . TYR C 1 294 ? -11.467 20.498 93.455 1.00 45.20 294 TYR C N 1
ATOM 11112 C CA . TYR C 1 294 ? -12.361 19.596 94.053 1.00 42.82 294 TYR C CA 1
ATOM 11113 C C . TYR C 1 294 ? -11.623 19.344 95.330 1.00 52.60 294 TYR C C 1
ATOM 11114 O O . TYR C 1 294 ? -10.450 19.032 95.356 1.00 58.96 294 TYR C O 1
ATOM 11123 N N . PHE C 1 295 ? -12.308 19.388 96.422 1.00 46.60 295 PHE C N 1
ATOM 11124 C CA . PHE C 1 295 ? -11.660 19.304 97.726 1.00 43.07 295 PHE C CA 1
ATOM 11125 C C . PHE C 1 295 ? -10.750 20.500 98.036 1.00 42.71 295 PHE C C 1
ATOM 11126 O O . PHE C 1 295 ? -9.605 20.334 98.402 1.00 39.46 295 PHE C O 1
ATOM 11134 N N . PRO C 1 296 ? -11.266 21.734 97.885 1.00 45.80 296 PRO C N 1
ATOM 11135 C CA . PRO C 1 296 ? -10.390 22.906 98.023 1.00 41.18 296 PRO C CA 1
ATOM 11136 C C . PRO C 1 296 ? -9.839 23.120 99.420 1.00 42.82 296 PRO C C 1
ATOM 11137 O O . PRO C 1 296 ? -8.925 23.942 99.572 1.00 45.47 296 PRO C O 1
ATOM 11141 N N . LEU C 1 297 ? -10.381 22.451 100.445 1.00 46.49 297 LEU C N 1
ATOM 11142 C CA . LEU C 1 297 ? -9.809 22.548 101.790 1.00 46.85 297 LEU C CA 1
ATOM 11143 C C . LEU C 1 297 ? -8.532 21.713 101.905 1.00 45.75 297 LEU C C 1
ATOM 11144 O O . LEU C 1 297 ? -7.469 22.232 102.264 1.00 50.94 297 LEU C O 1
ATOM 11149 N N . GLN C 1 298 ? -8.617 20.429 101.567 1.00 37.45 298 GLN C N 1
ATOM 11150 C CA . GLN C 1 298 ? -7.478 19.522 101.484 1.00 40.35 298 GLN C CA 1
ATOM 11151 C C . GLN C 1 298 ? -6.352 20.028 100.573 1.00 45.74 298 GLN C C 1
ATOM 11152 O O . GLN C 1 298 ? -5.231 19.497 100.590 1.00 37.73 298 GLN C O 1
ATOM 11158 N N . ALA C 1 299 ? -6.649 21.036 99.749 1.00 50.07 299 ALA C N 1
ATOM 11159 C CA . ALA C 1 299 ? -5.619 21.661 98.934 1.00 46.78 299 ALA C CA 1
ATOM 11160 C C . ALA C 1 299 ? -4.712 22.488 99.829 1.00 54.28 299 ALA C C 1
ATOM 11161 O O . ALA C 1 299 ? -5.191 23.124 100.776 1.00 61.68 299 ALA C O 1
ATOM 11163 N N . GLU C 1 300 ? -3.402 22.454 99.527 1.00 45.50 300 GLU C N 1
ATOM 11164 C CA . GLU C 1 300 ? -2.273 23.027 100.291 1.00 51.91 300 GLU C CA 1
ATOM 11165 C C . GLU C 1 300 ? -1.524 21.909 101.006 1.00 44.52 300 GLU C C 1
ATOM 11166 O O . GLU C 1 300 ? -0.431 22.113 101.550 1.00 45.27 300 GLU C O 1
ATOM 11172 N N . LYS C 1 301 ? -2.124 20.725 100.996 1.00 37.63 301 LYS C N 1
ATOM 11173 C CA . LYS C 1 301 ? -1.508 19.480 101.414 1.00 31.04 301 LYS C CA 1
ATOM 11174 C C . LYS C 1 301 ? -1.058 18.655 100.216 1.00 33.26 301 LYS C C 1
ATOM 11175 O O . LYS C 1 301 ? -0.396 17.629 100.375 1.00 29.28 301 LYS C O 1
ATOM 11181 N N . ILE C 1 302 ? -1.380 19.107 99.014 1.00 38.23 302 ILE C N 1
ATOM 11182 C CA . ILE C 1 302 ? -1.351 18.280 97.822 1.00 34.76 302 ILE C CA 1
ATOM 11183 C C . ILE C 1 302 ? -0.259 18.821 96.905 1.00 37.41 302 ILE C C 1
ATOM 11184 O O . ILE C 1 302 ? -0.252 20.012 96.557 1.00 37.87 302 ILE C O 1
ATOM 11189 N N . HIS C 1 303 ? 0.685 17.958 96.547 1.00 31.16 303 HIS C N 1
ATOM 11190 C CA . HIS C 1 303 ? 1.965 18.403 96.018 1.00 31.84 303 HIS C CA 1
ATOM 11191 C C . HIS C 1 303 ? 2.294 17.678 94.728 1.00 38.37 303 HIS C C 1
ATOM 11192 O O . HIS C 1 303 ? 2.114 16.457 94.627 1.00 35.26 303 HIS C O 1
ATOM 11199 N N . TYR C 1 304 ? 2.799 18.433 93.751 1.00 36.91 304 TYR C N 1
ATOM 11200 C CA . TYR C 1 304 ? 3.345 17.837 92.542 1.00 39.38 304 T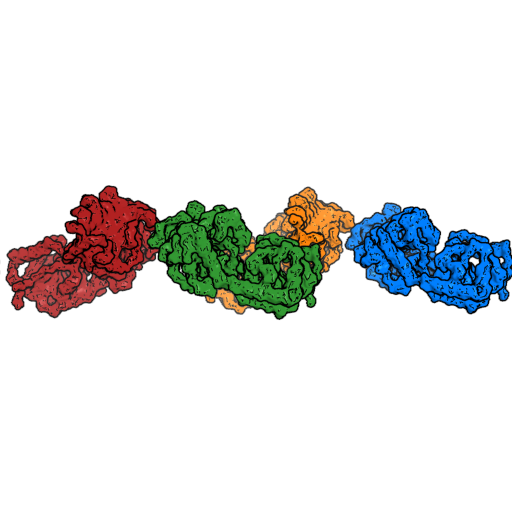YR C CA 1
ATOM 11201 C C . TYR C 1 304 ? 4.819 17.525 92.776 1.00 36.90 304 TYR C C 1
ATOM 11202 O O . TYR C 1 304 ? 5.550 18.351 93.326 1.00 38.80 304 TYR C O 1
ATOM 11211 N N . LEU C 1 305 ? 5.252 16.339 92.366 1.00 30.36 305 LEU C N 1
ATOM 11212 C CA . LEU C 1 305 ? 6.557 15.887 92.810 1.00 35.40 305 LEU C CA 1
ATOM 11213 C C . LEU C 1 305 ? 6.961 14.638 92.048 1.00 39.62 305 LEU C C 1
ATOM 11214 O O . LEU C 1 305 ? 6.157 13.719 91.872 1.00 48.47 305 LEU C O 1
ATOM 11219 N N . SER C 1 306 ? 8.214 14.593 91.639 1.00 43.24 306 SER C N 1
ATOM 11220 C CA . SER C 1 306 ? 8.696 13.421 90.935 1.00 46.15 306 SER C CA 1
ATOM 11221 C C . SER C 1 306 ? 8.878 12.252 91.897 1.00 38.34 306 SER C C 1
ATOM 11222 O O . SER C 1 306 ? 9.175 12.445 93.079 1.00 41.55 306 SER C O 1
ATOM 11225 N N . PRO C 1 307 ? 8.681 11.044 91.421 1.00 38.99 307 PRO C N 1
ATOM 11226 C CA . PRO C 1 307 ? 9.108 9.873 92.186 1.00 42.59 307 PRO C CA 1
ATOM 11227 C C . PRO C 1 307 ? 10.546 9.512 91.868 1.00 40.60 307 PRO C C 1
ATOM 11228 O O . PRO C 1 307 ? 11.175 8.742 92.596 1.00 40.77 307 PRO C O 1
ATOM 11232 N N . PHE C 1 308 ? 11.072 10.040 90.777 1.00 38.91 308 PHE C N 1
ATOM 11233 C CA . PHE C 1 308 ? 12.398 9.663 90.318 1.00 39.82 308 PHE C CA 1
ATOM 11234 C C . PHE C 1 308 ? 13.444 10.697 90.712 1.00 40.22 308 PHE C C 1
ATOM 11235 O O . PHE C 1 308 ? 13.195 11.906 90.698 1.00 37.97 308 PHE C O 1
ATOM 11243 N N . ASP C 1 309 ? 14.609 10.208 91.087 1.00 39.83 309 ASP C N 1
ATOM 11244 C CA . ASP C 1 309 ? 15.634 11.061 91.642 1.00 40.33 309 ASP C CA 1
ATOM 11245 C C . ASP C 1 309 ? 16.675 11.324 90.573 1.00 40.77 309 ASP C C 1
ATOM 11246 O O . ASP C 1 309 ? 16.900 10.503 89.681 1.00 41.97 309 ASP C O 1
ATOM 11251 N N . THR C 1 310 ? 17.288 12.492 90.666 1.00 40.57 310 THR C N 1
ATOM 11252 C CA . THR C 1 310 ? 18.381 12.851 89.786 1.00 44.88 310 THR C CA 1
ATOM 11253 C C . THR C 1 310 ? 19.673 12.150 90.201 1.00 39.44 310 THR C C 1
ATOM 11254 O O . THR C 1 310 ? 19.881 11.820 91.369 1.00 47.29 310 THR C O 1
ATOM 11258 N N . ARG C 1 311 ? 20.508 11.874 89.210 1.00 37.32 311 ARG C N 1
ATOM 11259 C CA . ARG C 1 311 ? 21.870 11.392 89.370 1.00 33.06 311 ARG C CA 1
ATOM 11260 C C . ARG C 1 311 ? 22.752 12.320 88.560 1.00 42.90 311 ARG C C 1
ATOM 11261 O O . ARG C 1 311 ? 22.301 12.931 87.583 1.00 42.91 311 ARG C O 1
ATOM 11269 N N . LEU C 1 312 ? 24.010 12.433 88.958 1.00 41.85 312 LEU C N 1
ATOM 11270 C CA . LEU C 1 312 ? 25.002 12.961 88.036 1.00 33.87 312 LEU C CA 1
ATOM 11271 C C . LEU C 1 312 ? 25.370 11.851 87.053 1.00 39.29 312 LEU C C 1
ATOM 11272 O O . LEU C 1 312 ? 25.852 10.784 87.461 1.00 39.20 312 LEU C O 1
ATOM 11277 N N . GLN C 1 313 ? 25.080 12.076 85.769 1.00 35.23 313 GLN C N 1
ATOM 11278 C CA . GLN C 1 313 ? 25.411 11.124 84.714 1.00 36.69 313 GLN C CA 1
ATOM 11279 C C . GLN C 1 313 ? 25.524 11.869 83.391 1.00 36.65 313 GLN C C 1
ATOM 11280 O O . GLN C 1 313 ? 24.827 11.547 82.420 1.00 38.00 313 GLN C O 1
ATOM 11286 N N . LEU C 1 314 ? 26.423 12.848 83.353 1.00 30.13 314 LEU C N 1
ATOM 11287 C CA . LEU C 1 314 ? 26.424 13.853 82.305 1.00 32.66 314 LEU C CA 1
ATOM 11288 C C . LEU C 1 314 ? 26.741 13.275 80.924 1.00 40.27 314 LEU C C 1
ATOM 11289 O O . LEU C 1 314 ? 27.446 12.265 80.766 1.00 34.57 314 LEU C O 1
ATOM 11294 N N . GLY C 1 315 ? 26.209 13.948 79.914 1.00 44.45 315 GLY C N 1
ATOM 11295 C CA . GLY C 1 315 ? 26.238 13.427 78.563 1.00 48.93 315 GLY C CA 1
ATOM 11296 C C . GLY C 1 315 ? 27.475 13.852 77.799 1.00 48.48 315 GLY C C 1
ATOM 11297 O O . GLY C 1 315 ? 28.070 14.891 78.069 1.00 55.06 315 GLY C O 1
ATOM 11298 N N . LYS C 1 316 ? 27.861 13.018 76.843 1.00 49.92 316 LYS C N 1
ATOM 11299 C CA . LYS C 1 316 ? 29.021 13.282 75.985 1.00 52.90 316 LYS C CA 1
ATOM 11300 C C . LYS C 1 316 ? 28.574 13.829 74.627 1.00 47.92 316 LYS C C 1
ATOM 11301 O O . LYS C 1 316 ? 28.940 13.344 73.553 1.00 42.15 316 LYS C O 1
ATOM 11307 N N . SER C 1 317 ? 27.727 14.858 74.688 1.00 46.80 317 SER C N 1
ATOM 11308 C CA . SER C 1 317 ? 27.156 15.439 73.483 1.00 46.55 317 SER C CA 1
ATOM 11309 C C . SER C 1 317 ? 28.106 16.432 72.841 1.00 45.18 317 SER C C 1
ATOM 11310 O O . SER C 1 317 ? 28.028 16.656 71.625 1.00 48.00 317 SER C O 1
ATOM 11313 N N . GLN C 1 318 ? 29.002 17.021 73.638 1.00 47.39 318 GLN C N 1
ATOM 11314 C CA . GLN C 1 318 ? 30.068 17.855 73.091 1.00 46.87 318 GLN C CA 1
ATOM 11315 C C . GLN C 1 318 ? 30.920 17.082 72.089 1.00 49.29 318 GLN C C 1
ATOM 11316 O O . GLN C 1 318 ? 31.222 17.588 71.000 1.00 45.34 318 GLN C O 1
ATOM 11322 N N . GLN C 1 319 ? 31.269 15.836 72.415 1.00 50.31 319 GLN C N 1
ATOM 11323 C CA . GLN C 1 319 ? 31.921 14.926 71.471 1.00 54.04 319 GLN C CA 1
ATOM 11324 C C . GLN C 1 319 ? 31.127 14.539 70.215 1.00 55.02 319 GLN C C 1
ATOM 11325 O O . GLN C 1 319 ? 31.268 13.404 69.737 1.00 58.64 319 GLN C O 1
ATOM 11331 N N . ARG C 1 320 ? 30.320 15.442 69.641 1.00 45.81 320 ARG C N 1
ATOM 11332 C CA . ARG C 1 320 ? 29.479 15.079 68.499 1.00 41.84 320 ARG C CA 1
ATOM 11333 C C . ARG C 1 320 ? 29.228 16.293 67.621 1.00 49.90 320 ARG C C 1
ATOM 11334 O O . ARG C 1 320 ? 29.027 17.390 68.151 1.00 60.35 320 ARG C O 1
ATOM 11342 N N . HIS C 1 321 ? 29.237 16.104 66.284 1.00 55.66 321 HIS C N 1
ATOM 11343 C CA . HIS C 1 321 ? 29.012 17.209 65.337 1.00 61.16 321 HIS C CA 1
ATOM 11344 C C . HIS C 1 321 ? 27.547 17.334 64.944 1.00 54.98 321 HIS C C 1
ATOM 11345 O O . HIS C 1 321 ? 27.013 18.445 64.873 1.00 58.13 321 HIS C O 1
ATOM 11352 N N . GLU C 1 322 ? 26.896 16.215 64.660 1.00 53.86 322 GLU C N 1
ATOM 11353 C CA . GLU C 1 322 ? 25.448 16.202 64.535 1.00 49.58 322 GLU C CA 1
ATOM 11354 C C . GLU C 1 322 ? 24.806 16.444 65.901 1.00 49.89 322 GLU C C 1
ATOM 11355 O O . GLU C 1 322 ? 25.124 15.753 66.875 1.00 52.59 322 GLU C O 1
ATOM 11361 N N . SER C 1 323 ? 23.905 17.422 65.980 1.00 45.65 323 SER C N 1
ATOM 11362 C CA . SER C 1 323 ? 23.084 17.605 67.174 1.00 43.76 323 SER C CA 1
ATOM 11363 C C . SER C 1 323 ? 21.921 16.614 67.183 1.00 40.53 323 SER C C 1
ATOM 11364 O O . SER C 1 323 ? 21.039 16.678 66.321 1.00 38.34 323 SER C O 1
ATOM 11367 N N . LYS C 1 324 ? 21.906 15.724 68.178 1.00 42.12 324 LYS C N 1
ATOM 11368 C CA . LYS C 1 324 ? 20.849 14.729 68.342 1.00 41.98 324 LYS C CA 1
ATOM 11369 C C . LYS C 1 324 ? 19.758 15.298 69.239 1.00 37.59 324 LYS C C 1
ATOM 11370 O O . LYS C 1 324 ? 20.013 15.621 70.406 1.00 36.31 324 LYS C O 1
ATOM 11376 N N . ILE C 1 325 ? 18.548 15.431 68.689 1.00 36.88 325 ILE C N 1
ATOM 11377 C CA . ILE C 1 325 ? 17.390 15.952 69.417 1.00 41.90 325 ILE C CA 1
ATOM 11378 C C . ILE C 1 325 ? 16.513 14.785 69.847 1.00 37.38 325 ILE C C 1
ATOM 11379 O O . ILE C 1 325 ? 16.126 13.955 69.019 1.00 42.17 325 ILE C O 1
ATOM 11384 N N . PHE C 1 326 ? 16.192 14.720 71.133 1.00 36.20 326 PHE C N 1
ATOM 11385 C CA . PHE C 1 326 ? 15.270 13.716 71.655 1.00 37.24 326 PHE C CA 1
ATOM 11386 C C . PHE C 1 326 ? 13.897 14.358 71.822 1.00 37.35 326 PHE C C 1
ATOM 11387 O O . PHE C 1 326 ? 13.757 15.376 72.518 1.00 32.87 326 PHE C O 1
ATOM 11395 N N . TYR C 1 327 ? 12.898 13.772 71.166 1.00 37.01 327 TYR C N 1
ATOM 11396 C CA . TYR C 1 327 ? 11.534 14.283 71.150 1.00 32.42 327 TYR C CA 1
ATOM 11397 C C . TYR C 1 327 ? 10.643 13.298 71.898 1.00 35.16 327 TYR C C 1
ATOM 11398 O O . TYR C 1 327 ? 10.508 12.137 71.491 1.00 37.18 327 TYR C O 1
ATOM 11407 N N . GLN C 1 328 ? 10.064 13.749 73.006 1.00 35.10 328 GLN C N 1
ATOM 11408 C CA . GLN C 1 328 ? 9.263 12.884 73.857 1.00 33.65 328 GLN C CA 1
ATOM 11409 C C . GLN C 1 328 ? 7.799 13.012 73.486 1.00 36.48 328 GLN C C 1
ATOM 11410 O O . GLN C 1 328 ? 7.252 14.124 73.469 1.00 35.63 328 GLN C O 1
ATOM 11416 N N . ILE C 1 329 ? 7.173 11.869 73.202 1.00 39.30 329 ILE C N 1
ATOM 11417 C CA . ILE C 1 329 ? 5.791 11.798 72.731 1.00 41.06 329 ILE C CA 1
ATOM 11418 C C . ILE C 1 329 ? 4.970 11.037 73.759 1.00 42.70 329 ILE C C 1
ATOM 11419 O O . ILE C 1 329 ? 5.316 9.908 74.127 1.00 44.19 329 ILE C O 1
ATOM 11424 N N . ASP C 1 330 ? 3.888 11.654 74.214 1.00 41.24 330 ASP C N 1
ATOM 11425 C CA . ASP C 1 330 ? 2.858 10.939 74.944 1.00 40.85 330 ASP C CA 1
ATOM 11426 C C . ASP C 1 330 ? 1.998 10.181 73.935 1.00 49.02 330 ASP C C 1
ATOM 11427 O O . ASP C 1 330 ? 1.256 10.787 73.151 1.00 45.84 330 ASP C O 1
ATOM 11432 N N . LEU C 1 331 ? 2.107 8.855 73.940 1.00 49.28 331 LEU C N 1
ATOM 11433 C CA . LEU C 1 331 ? 1.253 8.040 73.088 1.00 51.29 331 LEU C CA 1
ATOM 11434 C C . LEU C 1 331 ? -0.145 7.842 73.690 1.00 56.92 331 LEU C C 1
ATOM 11435 O O . LEU C 1 331 ? -1.126 7.668 72.956 1.00 56.14 331 LEU C O 1
ATOM 11440 N N . SER C 1 332 ? -0.275 7.897 75.013 1.00 57.10 332 SER C N 1
ATOM 11441 C CA . SER C 1 332 ? -1.587 7.799 75.633 1.00 56.21 332 SER C CA 1
ATOM 11442 C C . SER C 1 332 ? -2.342 9.089 75.357 1.00 60.79 332 SER C C 1
ATOM 11443 O O . SER C 1 332 ? -3.070 9.592 76.220 1.00 62.14 332 SER C O 1
ATOM 11446 N N . GLU C 1 333 ? -2.160 9.632 74.154 1.00 56.44 333 GLU C N 1
ATOM 11447 C CA . GLU C 1 333 ? -2.672 10.944 73.799 1.00 57.96 333 GLU C CA 1
ATOM 11448 C C . GLU C 1 333 ? -2.851 11.017 72.295 1.00 60.92 333 GLU C C 1
ATOM 11449 O O . GLU C 1 333 ? -2.189 10.304 71.533 1.00 60.94 333 GLU C O 1
ATOM 11455 N N . LEU C 1 334 ? -3.760 11.891 71.871 1.00 61.01 334 LEU C N 1
ATOM 11456 C CA . LEU C 1 334 ? -3.808 12.236 70.459 1.00 62.22 334 LEU C CA 1
ATOM 11457 C C . LEU C 1 334 ? -2.501 12.891 70.063 1.00 57.07 334 LEU C C 1
ATOM 11458 O O . LEU C 1 334 ? -2.095 13.895 70.659 1.00 56.53 334 LEU C O 1
ATOM 11463 N N . LEU C 1 335 ? -1.842 12.321 69.065 1.00 50.59 335 LEU C N 1
ATOM 11464 C CA . LEU C 1 335 ? -0.682 12.975 68.496 1.00 48.32 335 LEU C CA 1
ATOM 11465 C C . LEU C 1 335 ? -1.060 14.389 68.088 1.00 47.91 335 LEU C C 1
ATOM 11466 O O . LEU C 1 335 ? -2.058 14.598 67.395 1.00 50.44 335 LEU C O 1
ATOM 11471 N N . ASN C 1 336 ? -0.308 15.370 68.579 1.00 45.78 336 ASN C N 1
ATOM 11472 C CA . ASN C 1 336 ? -0.507 16.730 68.102 1.00 42.96 336 ASN C CA 1
ATOM 11473 C C . ASN C 1 336 ? 0.219 16.855 66.774 1.00 40.64 336 ASN C C 1
ATOM 11474 O O . ASN C 1 336 ? 1.452 16.871 66.733 1.00 42.84 336 ASN C O 1
ATOM 11479 N N . ASP C 1 337 ? -0.560 16.944 65.690 1.00 45.55 337 ASP C N 1
ATOM 11480 C CA . ASP C 1 337 ? 0.003 16.970 64.346 1.00 41.75 337 ASP C CA 1
ATOM 11481 C C . ASP C 1 337 ? 0.856 18.211 64.124 1.00 39.85 337 ASP C C 1
ATOM 11482 O O . ASP C 1 337 ? 1.904 18.137 63.475 1.00 37.40 337 ASP C O 1
ATOM 11487 N N . TYR C 1 338 ? 0.414 19.362 64.642 1.00 38.40 338 TYR C N 1
ATOM 11488 C CA . TYR C 1 338 ? 1.217 20.578 64.529 1.00 37.34 338 TYR C CA 1
ATOM 11489 C C . TYR C 1 338 ? 2.540 20.425 65.252 1.00 39.90 338 TYR C C 1
ATOM 11490 O O . TYR C 1 338 ? 3.580 20.879 64.757 1.00 39.99 338 TYR C O 1
ATOM 11499 N N . ALA C 1 339 ? 2.511 19.797 66.434 1.00 36.71 339 ALA C N 1
ATOM 11500 C CA . ALA C 1 339 ? 3.721 19.528 67.192 1.00 32.89 339 ALA C CA 1
ATOM 11501 C C . ALA C 1 339 ? 4.680 18.633 66.416 1.00 40.61 339 ALA C C 1
ATOM 11502 O O . ALA C 1 339 ? 5.856 18.977 66.214 1.00 36.69 339 ALA C O 1
ATOM 11504 N N . ILE C 1 340 ? 4.203 17.464 65.988 1.00 30.93 340 ILE C N 1
ATOM 11505 C CA . ILE C 1 340 ? 5.096 16.563 65.282 1.00 30.40 340 ILE C CA 1
ATOM 11506 C C . ILE C 1 340 ? 5.706 17.261 64.081 1.00 44.12 340 ILE C C 1
ATOM 11507 O O . ILE C 1 340 ? 6.900 17.097 63.789 1.00 47.94 340 ILE C O 1
ATOM 11512 N N . PHE C 1 341 ? 4.917 18.104 63.407 1.00 42.05 341 PHE C N 1
ATOM 11513 C CA . PHE C 1 341 ? 5.390 18.765 62.197 1.00 39.41 341 PHE C CA 1
ATOM 11514 C C . PHE C 1 341 ? 6.514 19.758 62.497 1.00 40.44 341 PHE C C 1
ATOM 11515 O O . PHE C 1 341 ? 7.543 19.747 61.816 1.00 36.67 341 PHE C O 1
ATOM 11523 N N . LYS C 1 342 ? 6.339 20.633 63.504 1.00 38.60 342 LYS C N 1
ATOM 11524 C CA . LYS C 1 342 ? 7.364 21.644 63.770 1.00 39.36 342 LYS C CA 1
ATOM 11525 C C . LYS C 1 342 ? 8.713 21.004 64.087 1.00 42.43 342 LYS C C 1
ATOM 11526 O O . LYS C 1 342 ? 9.760 21.496 63.647 1.00 49.12 342 LYS C O 1
ATOM 11532 N N . VAL C 1 343 ? 8.712 19.915 64.855 1.00 35.92 343 VAL C N 1
ATOM 11533 C CA . VAL C 1 343 ? 9.971 19.247 65.152 1.00 35.96 343 VAL C CA 1
ATOM 11534 C C . VAL C 1 343 ? 10.525 18.612 63.886 1.00 34.23 343 VAL C C 1
ATOM 11535 O O . VAL C 1 343 ? 11.743 18.534 63.703 1.00 34.77 343 VAL C O 1
ATOM 11539 N N . LEU C 1 344 ? 9.653 18.166 62.981 1.00 39.03 344 LEU C N 1
ATOM 11540 C CA . LEU C 1 344 ? 10.132 17.624 61.711 1.00 40.95 344 LEU C CA 1
ATOM 11541 C C . LEU C 1 344 ? 10.656 18.739 60.814 1.00 42.08 344 LEU C C 1
ATOM 11542 O O . LEU C 1 344 ? 11.778 18.653 60.290 1.00 44.14 344 LEU C O 1
ATOM 11547 N N . PHE C 1 345 ? 9.873 19.812 60.663 1.00 35.48 345 PHE C N 1
ATOM 11548 C CA . PHE C 1 345 ? 10.287 20.931 59.832 1.00 35.11 345 PHE C CA 1
ATOM 11549 C C . PHE C 1 345 ? 11.663 21.414 60.251 1.00 41.05 345 PHE C C 1
ATOM 11550 O O . PHE C 1 345 ? 12.559 21.591 59.412 1.00 39.06 345 PHE C O 1
ATOM 11558 N N . TYR C 1 346 ? 11.860 21.592 61.560 1.00 40.12 346 TYR C N 1
ATOM 11559 C CA . TYR C 1 346 ? 13.138 22.103 62.043 1.00 38.47 346 TYR C CA 1
ATOM 11560 C C . TYR C 1 346 ? 14.268 21.168 61.652 1.00 37.20 346 TYR C C 1
ATOM 11561 O O . TYR C 1 346 ? 15.260 21.597 61.058 1.00 32.16 346 TYR C O 1
ATOM 11570 N N . VAL C 1 347 ? 14.121 19.876 61.967 1.00 41.43 347 VAL C N 1
ATOM 11571 C CA . VAL C 1 347 ? 15.174 18.906 61.680 1.00 41.26 347 VAL C CA 1
ATOM 11572 C C . VAL C 1 347 ? 15.482 18.882 60.189 1.00 40.76 347 VAL C C 1
ATOM 11573 O O . VAL C 1 347 ? 16.640 18.704 59.783 1.00 37.51 347 VAL C O 1
ATOM 11577 N N . ALA C 1 348 ? 14.453 19.085 59.352 1.00 42.45 348 ALA C N 1
ATOM 11578 C CA . ALA C 1 348 ? 14.644 19.085 57.898 1.00 42.36 348 ALA C CA 1
ATOM 11579 C C . ALA C 1 348 ? 15.500 20.256 57.455 1.00 39.53 348 ALA C C 1
ATOM 11580 O O . ALA C 1 348 ? 16.434 20.093 56.668 1.00 40.55 348 ALA C O 1
ATOM 11582 N N . GLN C 1 349 ? 15.189 21.447 57.966 1.00 40.95 349 GLN C N 1
ATOM 11583 C CA . GLN C 1 349 ? 15.874 22.670 57.585 1.00 39.45 349 GLN C CA 1
ATOM 11584 C C . GLN C 1 349 ? 17.295 22.775 58.134 1.00 36.69 349 GLN C C 1
ATOM 11585 O O . GLN C 1 349 ? 18.077 23.592 57.632 1.00 37.97 349 GLN C O 1
ATOM 11591 N N . HIS C 1 350 ? 17.646 21.987 59.144 1.00 38.18 350 HIS C N 1
ATOM 11592 C CA . HIS C 1 350 ? 18.965 22.061 59.773 1.00 34.24 350 HIS C CA 1
ATOM 11593 C C . HIS C 1 350 ? 19.679 20.732 59.600 1.00 37.41 350 HIS C C 1
ATOM 11594 O O . HIS C 1 350 ? 19.358 19.760 60.301 1.00 38.57 350 HIS C O 1
ATOM 11601 N N . PRO C 1 351 ? 20.621 20.618 58.659 1.00 41.08 351 PRO C N 1
ATOM 11602 C CA . PRO C 1 351 ? 21.096 19.277 58.274 1.00 38.16 351 PRO C CA 1
ATOM 11603 C C . PRO C 1 351 ? 21.904 18.581 59.344 1.00 39.28 351 PRO C C 1
ATOM 11604 O O . PRO C 1 351 ? 21.961 17.343 59.334 1.00 44.54 351 PRO C O 1
ATOM 11608 N N . ASP C 1 352 ? 22.526 19.310 60.267 1.00 37.54 352 ASP C N 1
ATOM 11609 C CA . ASP C 1 352 ? 23.350 18.666 61.285 1.00 45.27 352 ASP C CA 1
ATOM 11610 C C . ASP C 1 352 ? 22.552 18.320 62.552 1.00 49.30 352 ASP C C 1
ATOM 11611 O O . ASP C 1 352 ? 23.139 17.947 63.575 1.00 48.94 352 ASP C O 1
ATOM 11616 N N . THR C 1 353 ? 21.234 18.436 62.504 1.00 44.09 353 THR C N 1
ATOM 11617 C CA . THR C 1 353 ? 20.401 17.863 63.536 1.00 41.74 353 THR C CA 1
ATOM 11618 C C . THR C 1 353 ? 20.079 16.411 63.205 1.00 40.91 353 THR C C 1
ATOM 11619 O O . THR C 1 353 ? 20.293 15.933 62.094 1.00 37.71 353 THR C O 1
ATOM 11623 N N . GLU C 1 354 ? 19.534 15.723 64.199 1.00 39.77 354 GLU C N 1
ATOM 11624 C CA . GLU C 1 354 ? 19.261 14.298 64.158 1.00 42.35 354 GLU C CA 1
ATOM 11625 C C . GLU C 1 354 ? 18.125 14.068 65.154 1.00 42.28 354 GLU C C 1
ATOM 11626 O O . GLU C 1 354 ? 18.063 14.759 66.175 1.00 46.60 354 GLU C O 1
ATOM 11632 N N . LEU C 1 355 ? 17.188 13.168 64.845 1.00 33.67 355 LEU C N 1
ATOM 11633 C CA . LEU C 1 355 ? 15.961 13.043 65.639 1.00 34.92 355 LEU C CA 1
ATOM 11634 C C . LEU C 1 355 ? 15.761 11.627 66.169 1.00 31.48 355 LEU C C 1
ATOM 11635 O O . LEU C 1 355 ? 15.918 10.642 65.444 1.00 30.61 355 LEU C O 1
ATOM 11640 N N . VAL C 1 356 ? 15.419 11.532 67.436 1.00 33.05 356 VAL C N 1
ATOM 11641 C CA . VAL C 1 356 ? 14.950 10.289 68.027 1.00 39.65 356 VAL C CA 1
ATOM 11642 C C . VAL C 1 356 ? 13.588 10.622 68.621 1.00 41.10 356 VAL C C 1
ATOM 11643 O O . VAL C 1 356 ? 13.499 11.316 69.648 1.00 41.69 356 VAL C O 1
ATOM 11647 N N . ILE C 1 357 ? 12.519 10.184 67.963 1.00 35.06 357 ILE C N 1
ATOM 11648 C CA . ILE C 1 357 ? 11.197 10.263 68.581 1.00 42.91 357 ILE C CA 1
ATOM 11649 C C . ILE C 1 357 ? 11.063 9.118 69.581 1.00 36.83 357 ILE C C 1
ATOM 11650 O O . ILE C 1 357 ? 11.171 7.940 69.215 1.00 32.53 357 ILE C O 1
ATOM 11655 N N . GLY C 1 358 ? 10.843 9.464 70.847 1.00 37.65 358 GLY C N 1
ATOM 11656 C CA . GLY C 1 358 ? 10.765 8.485 71.929 1.00 39.67 358 GLY C CA 1
ATOM 11657 C C . GLY C 1 358 ? 9.346 8.296 72.446 1.00 36.22 358 GLY C C 1
ATOM 11658 O O . GLY C 1 358 ? 8.628 9.271 72.703 1.00 36.20 358 GLY C O 1
ATOM 11659 N N . VAL C 1 359 ? 8.961 7.029 72.595 1.00 34.02 359 VAL C N 1
ATOM 11660 C CA . VAL C 1 359 ? 7.761 6.635 73.329 1.00 40.06 359 VAL C CA 1
ATOM 11661 C C . VAL C 1 359 ? 8.140 5.500 74.276 1.00 41.91 359 VAL C C 1
ATOM 11662 O O . VAL C 1 359 ? 8.981 4.660 73.928 1.00 40.80 359 VAL C O 1
ATOM 11666 N N . TYR C 1 360 ? 7.542 5.483 75.481 1.00 39.22 360 TYR C N 1
ATOM 11667 C CA . TYR C 1 360 ? 7.725 4.359 76.409 1.00 40.88 360 TYR C CA 1
ATOM 11668 C C . TYR C 1 360 ? 6.607 3.345 76.231 1.00 40.35 360 TYR C C 1
ATOM 11669 O O . TYR C 1 360 ? 5.433 3.715 76.167 1.00 46.93 360 TYR C O 1
ATOM 11678 N N . ASN C 1 361 ? 6.975 2.060 76.193 1.00 43.99 361 ASN C N 1
ATOM 11679 C CA . ASN C 1 361 ? 6.039 0.972 76.495 1.00 44.81 361 ASN C CA 1
ATOM 11680 C C . ASN C 1 361 ? 4.935 0.877 75.452 1.00 48.83 361 ASN C C 1
ATOM 11681 O O . ASN C 1 361 ? 3.776 0.623 75.779 1.00 48.45 361 ASN C O 1
ATOM 11686 N N . ALA C 1 362 ? 5.289 1.099 74.196 1.00 49.54 362 ALA C N 1
ATOM 11687 C CA . ALA C 1 362 ? 4.289 1.144 73.154 1.00 48.07 362 ALA C CA 1
ATOM 11688 C C . ALA C 1 362 ? 3.894 -0.262 72.730 1.00 55.29 362 ALA C C 1
ATOM 11689 O O . ALA C 1 362 ? 4.744 -1.148 72.583 1.00 47.35 362 ALA C O 1
ATOM 11691 N N . TRP C 1 363 ? 2.588 -0.464 72.557 1.00 60.26 363 TRP C N 1
ATOM 11692 C CA . TRP C 1 363 ? 2.117 -1.609 71.796 1.00 67.18 363 TRP C CA 1
ATOM 11693 C C . TRP C 1 363 ? 2.625 -1.471 70.366 1.00 66.37 363 TRP C C 1
ATOM 11694 O O . TRP C 1 363 ? 2.664 -0.365 69.816 1.00 62.49 363 TRP C O 1
ATOM 11705 N N . GLN C 1 364 ? 3.030 -2.593 69.759 1.00 67.61 364 GLN C N 1
ATOM 11706 C CA . GLN C 1 364 ? 3.531 -2.538 68.386 1.00 64.30 364 GLN C CA 1
ATOM 11707 C C . GLN C 1 364 ? 2.549 -1.839 67.458 1.00 65.03 364 GLN C C 1
ATOM 11708 O O . GLN C 1 364 ? 2.957 -1.290 66.425 1.00 67.68 364 GLN C O 1
ATOM 11714 N N . GLU C 1 365 ? 1.267 -1.825 67.818 1.00 61.76 365 GLU C N 1
ATOM 11715 C CA . GLU C 1 365 ? 0.293 -1.066 67.051 1.00 60.96 365 GLU C CA 1
ATOM 11716 C C . GLU C 1 365 ? 0.612 0.418 67.124 1.00 59.66 365 GLU C C 1
ATOM 11717 O O . GLU C 1 365 ? 0.779 1.087 66.097 1.00 60.07 365 GLU C O 1
ATOM 11723 N N . GLY C 1 366 ? 0.720 0.944 68.344 1.00 60.09 366 GLY C N 1
ATOM 11724 C CA . GLY C 1 366 ? 1.066 2.343 68.513 1.00 63.76 366 GLY C CA 1
ATOM 11725 C C . GLY C 1 366 ? 2.421 2.709 67.933 1.00 58.64 366 GLY C C 1
ATOM 11726 O O . GLY C 1 366 ? 2.620 3.843 67.497 1.00 51.07 366 GLY C O 1
ATOM 11727 N N . ILE C 1 367 ? 3.377 1.771 67.940 1.00 59.05 367 ILE C N 1
ATOM 11728 C CA . ILE C 1 367 ? 4.657 2.022 67.282 1.00 57.35 367 ILE C CA 1
ATOM 11729 C C . ILE C 1 367 ? 4.434 2.312 65.805 1.00 61.95 367 ILE C C 1
ATOM 11730 O O . ILE C 1 367 ? 4.943 3.304 65.268 1.00 61.71 367 ILE C O 1
ATOM 11735 N N . LYS C 1 368 ? 3.655 1.460 65.129 1.00 59.86 368 LYS C N 1
ATOM 11736 C CA . LYS C 1 368 ? 3.317 1.744 63.741 1.00 59.92 368 LYS C CA 1
ATOM 11737 C C . LYS C 1 368 ? 2.345 2.908 63.633 1.00 55.42 368 LYS C C 1
ATOM 11738 O O . LYS C 1 368 ? 2.195 3.480 62.553 1.00 58.39 368 LYS C O 1
ATOM 11744 N N . GLN C 1 369 ? 1.690 3.300 64.715 1.00 54.85 369 GLN C N 1
ATOM 11745 C CA . GLN C 1 369 ? 0.884 4.505 64.590 1.00 55.28 369 GLN C CA 1
ATOM 11746 C C . GLN C 1 369 ? 1.766 5.740 64.535 1.00 53.02 369 GLN C C 1
ATOM 11747 O O . GLN C 1 369 ? 1.379 6.754 63.945 1.00 55.64 369 GLN C O 1
ATOM 11753 N N . VAL C 1 370 ? 2.955 5.662 65.131 1.00 56.86 370 VAL C N 1
ATOM 11754 C CA . VAL C 1 370 ? 3.880 6.787 65.137 1.00 53.59 370 VAL C CA 1
ATOM 11755 C C . VAL C 1 370 ? 4.637 6.857 63.818 1.00 54.22 370 VAL C C 1
ATOM 11756 O O . VAL C 1 370 ? 4.845 7.943 63.267 1.00 53.45 370 VAL C O 1
ATOM 11760 N N . GLU C 1 371 ? 5.068 5.699 63.307 1.00 52.74 371 GLU C N 1
ATOM 11761 C CA . GLU C 1 371 ? 5.646 5.620 61.971 1.00 53.97 371 GLU C CA 1
ATOM 11762 C C . GLU C 1 371 ? 4.735 6.266 60.937 1.00 56.83 371 GLU C C 1
ATOM 11763 O O . GLU C 1 371 ? 5.193 7.013 60.059 1.00 53.59 371 GLU C O 1
ATOM 11769 N N . ASN C 1 372 ? 3.432 6.016 61.053 1.00 52.80 372 ASN C N 1
ATOM 11770 C CA . ASN C 1 372 ? 2.496 6.488 60.043 1.00 49.26 372 ASN C CA 1
ATOM 11771 C C . ASN C 1 372 ? 2.331 8.000 60.097 1.00 51.63 372 ASN C C 1
ATOM 11772 O O . ASN C 1 372 ? 2.382 8.665 59.058 1.00 60.44 372 ASN C O 1
ATOM 11777 N N . LYS C 1 373 ? 2.136 8.580 61.286 1.00 49.18 373 LYS C N 1
ATOM 11778 C CA . LYS C 1 373 ? 1.954 10.030 61.288 1.00 51.02 373 LYS C CA 1
ATOM 11779 C C . LYS C 1 373 ? 3.211 10.751 60.816 1.00 50.10 373 LYS C C 1
ATOM 11780 O O . LYS C 1 373 ? 3.109 11.796 60.162 1.00 46.08 373 LYS C O 1
ATOM 11786 N N . VAL C 1 374 ? 4.398 10.203 61.088 1.00 48.58 374 VAL C N 1
ATOM 11787 C CA . VAL C 1 374 ? 5.608 10.877 60.628 1.00 51.37 374 VAL C CA 1
ATOM 11788 C C . VAL C 1 374 ? 5.678 10.868 59.106 1.00 45.08 374 VAL C C 1
ATOM 11789 O O . VAL C 1 374 ? 5.863 11.918 58.484 1.00 42.28 374 VAL C O 1
ATOM 11793 N N . GLU C 1 375 ? 5.498 9.697 58.479 1.00 46.28 375 GLU C N 1
ATOM 11794 C CA . GLU C 1 375 ? 5.615 9.624 57.020 1.00 45.99 375 GLU C CA 1
ATOM 11795 C C . GLU C 1 375 ? 4.504 10.402 56.318 1.00 47.45 375 GLU C C 1
ATOM 11796 O O . GLU C 1 375 ? 4.728 10.995 55.251 1.00 39.34 375 GLU C O 1
ATOM 11802 N N . GLU C 1 376 ? 3.312 10.421 56.915 1.00 50.70 376 GLU C N 1
ATOM 11803 C CA . GLU C 1 376 ? 2.194 11.165 56.351 1.00 47.78 376 GLU C CA 1
ATOM 11804 C C . GLU C 1 376 ? 2.442 12.665 56.442 1.00 46.30 376 GLU C C 1
ATOM 11805 O O . GLU C 1 376 ? 2.207 13.397 55.477 1.00 50.78 376 GLU C O 1
ATOM 11811 N N . LEU C 1 377 ? 2.954 13.139 57.575 1.00 49.19 377 LEU C N 1
ATOM 11812 C CA . LEU C 1 377 ? 3.268 14.558 57.689 1.00 48.37 377 LEU C CA 1
ATOM 11813 C C . LEU C 1 377 ? 4.426 14.969 56.784 1.00 47.01 377 LEU C C 1
ATOM 11814 O O . LEU C 1 377 ? 4.523 16.148 56.423 1.00 43.42 377 LEU C O 1
ATOM 11819 N N . ILE C 1 378 ? 5.295 14.040 56.392 1.00 39.41 378 ILE C N 1
ATOM 11820 C CA . ILE C 1 378 ? 6.346 14.426 55.468 1.00 45.40 378 ILE C CA 1
ATOM 11821 C C . ILE C 1 378 ? 5.802 14.497 54.048 1.00 50.59 378 ILE C C 1
ATOM 11822 O O . ILE C 1 378 ? 5.963 15.515 53.357 1.00 42.57 378 ILE C O 1
ATOM 11827 N N . SER C 1 379 ? 5.137 13.424 53.605 1.00 50.98 379 SER C N 1
ATOM 11828 C CA . SER C 1 379 ? 4.380 13.466 52.360 1.00 50.72 379 SER C CA 1
ATOM 11829 C C . SER C 1 379 ? 3.637 14.788 52.233 1.00 50.92 379 SER C C 1
ATOM 11830 O O . SER C 1 379 ? 3.859 15.555 51.290 1.00 52.38 379 SER C O 1
ATOM 11833 N N . ASP C 1 380 ? 2.790 15.093 53.215 1.00 44.72 380 ASP C N 1
ATOM 11834 C CA . ASP C 1 380 ? 1.838 16.178 53.046 1.00 44.15 380 ASP C CA 1
ATOM 11835 C C . ASP C 1 380 ? 2.430 17.556 53.311 1.00 42.02 380 ASP C C 1
ATOM 11836 O O . ASP C 1 380 ? 1.742 18.548 53.038 1.00 40.48 380 ASP C O 1
ATOM 11841 N N . TYR C 1 381 ? 3.672 17.664 53.818 1.00 42.62 381 TYR C N 1
ATOM 11842 C CA . TYR C 1 381 ? 4.209 18.993 54.150 1.00 39.97 381 TYR C CA 1
ATOM 11843 C C . TYR C 1 381 ? 5.690 19.207 53.887 1.00 41.16 381 TYR C C 1
ATOM 11844 O O . TYR C 1 381 ? 6.131 20.364 53.934 1.00 39.65 381 TYR C O 1
ATOM 11853 N N . LEU C 1 382 ? 6.479 18.171 53.624 1.00 43.60 382 LEU C N 1
ATOM 11854 C CA . LEU C 1 382 ? 7.911 18.377 53.457 1.00 46.96 382 LEU C CA 1
ATOM 11855 C C . LEU C 1 382 ? 8.465 17.498 52.345 1.00 46.81 382 LEU C C 1
ATOM 11856 O O . LEU C 1 382 ? 7.786 16.640 51.773 1.00 46.72 382 LEU C O 1
ATOM 11861 N N . ASP C 1 383 ? 9.727 17.731 52.053 1.00 47.32 383 ASP C N 1
ATOM 11862 C CA . ASP C 1 383 ? 10.479 16.912 51.121 1.00 51.79 383 ASP C CA 1
ATOM 11863 C C . ASP C 1 383 ? 11.273 15.900 51.940 1.00 47.74 383 ASP C C 1
ATOM 11864 O O . ASP C 1 383 ? 12.165 16.272 52.711 1.00 44.00 383 ASP C O 1
ATOM 11869 N N . LEU C 1 384 ? 10.922 14.622 51.795 1.00 47.57 384 LEU C N 1
ATOM 11870 C CA . LEU C 1 384 ? 11.658 13.570 52.475 1.00 42.47 384 LEU C CA 1
ATOM 11871 C C . LEU C 1 384 ? 13.135 13.571 52.098 1.00 45.73 384 LEU C C 1
ATOM 11872 O O . LEU C 1 384 ? 13.948 13.025 52.845 1.00 46.11 384 LEU C O 1
ATOM 11877 N N . LYS C 1 385 ? 13.502 14.199 50.974 1.00 53.30 385 LYS C N 1
ATOM 11878 C CA . LYS C 1 385 ? 14.904 14.282 50.564 1.00 49.43 385 LYS C CA 1
ATOM 11879 C C . LYS C 1 385 ? 15.766 14.890 51.657 1.00 46.13 385 LYS C C 1
ATOM 11880 O O . LYS C 1 385 ? 16.894 14.445 51.888 1.00 51.84 385 LYS C O 1
ATOM 11886 N N . ASP C 1 386 ? 15.248 15.897 52.354 1.00 44.05 386 ASP C N 1
ATOM 11887 C CA . ASP C 1 386 ? 16.045 16.618 53.339 1.00 47.27 386 ASP C CA 1
ATOM 11888 C C . ASP C 1 386 ? 16.384 15.815 54.578 1.00 43.05 386 ASP C C 1
ATOM 11889 O O . ASP C 1 386 ? 17.005 16.379 55.486 1.00 48.05 386 ASP C O 1
ATOM 11894 N N . PHE C 1 387 ? 16.030 14.536 54.661 1.00 45.73 387 PHE C N 1
ATOM 11895 C CA . PHE C 1 387 ? 16.310 13.739 55.850 1.00 46.29 387 PHE C CA 1
ATOM 11896 C C . PHE C 1 387 ? 17.353 12.653 55.611 1.00 48.33 387 PHE C C 1
ATOM 11897 O O . PHE C 1 387 ? 17.733 11.960 56.559 1.00 44.37 387 PHE C O 1
ATOM 11905 N N . ILE C 1 388 ? 17.834 12.486 54.382 1.00 49.97 388 ILE C N 1
ATOM 11906 C CA . ILE C 1 388 ? 18.943 11.571 54.133 1.00 54.48 388 ILE C CA 1
ATOM 11907 C C . ILE C 1 388 ? 20.225 12.232 54.617 1.00 62.23 388 ILE C C 1
ATOM 11908 O O . ILE C 1 388 ? 20.577 13.331 54.165 1.00 54.73 388 ILE C O 1
ATOM 11913 N N . LYS C 1 389 ? 20.924 11.570 55.539 1.00 60.28 389 LYS C N 1
ATOM 11914 C CA . LYS C 1 389 ? 22.224 12.074 55.949 1.00 59.97 389 LYS C CA 1
ATOM 11915 C C . LYS C 1 389 ? 23.234 11.752 54.858 1.00 60.84 389 LYS C C 1
ATOM 11916 O O . LYS C 1 389 ? 23.282 10.624 54.355 1.00 59.22 389 LYS C O 1
ATOM 11922 N N . LYS C 1 390 ? 24.016 12.754 54.480 1.00 58.07 390 LYS C N 1
ATOM 11923 C CA . LYS C 1 390 ? 24.992 12.618 53.420 1.00 56.56 390 LYS C CA 1
ATOM 11924 C C . LYS C 1 390 ? 26.409 12.650 53.976 1.00 60.74 390 LYS C C 1
ATOM 11925 O O . LYS C 1 390 ? 26.674 13.312 54.981 1.00 59.55 390 LYS C O 1
ATOM 11931 N N . LEU C 1 407 ? 20.154 3.511 52.518 1.00 71.34 407 LEU C N 1
ATOM 11932 C CA . LEU C 1 407 ? 20.041 4.952 52.747 1.00 77.06 407 LEU C CA 1
ATOM 11933 C C . LEU C 1 407 ? 19.616 5.277 54.174 1.00 78.73 407 LEU C C 1
ATOM 11934 O O . LEU C 1 407 ? 18.492 4.961 54.572 1.00 76.35 407 LEU C O 1
ATOM 11939 N N . GLU C 1 408 ? 20.504 5.924 54.928 1.00 73.21 408 GLU C N 1
ATOM 11940 C CA . GLU C 1 408 ? 20.241 6.250 56.324 1.00 67.81 408 GLU C CA 1
ATOM 11941 C C . GLU C 1 408 ? 19.432 7.540 56.440 1.00 59.25 408 GLU C C 1
ATOM 11942 O O . GLU C 1 408 ? 19.729 8.540 55.777 1.00 64.64 408 GLU C O 1
ATOM 11948 N N . TYR C 1 409 ? 18.412 7.525 57.295 1.00 48.81 409 TYR C N 1
ATOM 11949 C CA . TYR C 1 409 ? 17.605 8.718 57.506 1.00 49.56 409 TYR C CA 1
ATOM 11950 C C . TYR C 1 409 ? 17.946 9.387 58.829 1.00 41.31 409 TYR C C 1
ATOM 11951 O O . TYR C 1 409 ? 18.281 8.731 59.814 1.00 56.07 409 TYR C O 1
ATOM 11960 N N . ARG C 1 410 ? 17.835 10.704 58.847 1.00 38.22 410 ARG C N 1
ATOM 11961 C CA . ARG C 1 410 ? 18.220 11.520 59.989 1.00 39.66 410 ARG C CA 1
ATOM 11962 C C . ARG C 1 410 ? 17.193 11.533 61.129 1.00 45.29 410 ARG C C 1
ATOM 11963 O O . ARG C 1 410 ? 17.321 12.370 62.030 1.00 45.23 410 ARG C O 1
ATOM 11971 N N . PHE C 1 411 ? 16.197 10.644 61.112 1.00 41.94 411 PHE C N 1
ATOM 11972 C CA . PHE C 1 411 ? 15.207 10.542 62.169 1.00 31.26 411 PHE C CA 1
ATOM 11973 C C . PHE C 1 411 ? 14.824 9.076 62.348 1.00 41.81 411 PHE C C 1
ATOM 11974 O O . PHE C 1 411 ? 14.818 8.298 61.388 1.00 41.64 411 PHE C O 1
ATOM 11982 N N . ARG C 1 412 ? 14.503 8.703 63.589 1.00 38.21 412 ARG C N 1
ATOM 11983 C CA . ARG C 1 412 ? 13.977 7.380 63.864 1.00 34.77 412 ARG C CA 1
ATOM 11984 C C . ARG C 1 412 ? 13.056 7.456 65.070 1.00 41.51 412 ARG C C 1
ATOM 11985 O O . ARG C 1 412 ? 12.990 8.471 65.770 1.00 39.41 412 ARG C O 1
ATOM 11993 N N . ILE C 1 413 ? 12.338 6.356 65.295 1.00 42.68 413 ILE C N 1
ATOM 11994 C CA . ILE C 1 413 ? 11.405 6.202 66.402 1.00 38.35 413 ILE C CA 1
ATOM 11995 C C . ILE C 1 413 ? 11.982 5.160 67.345 1.00 36.00 413 ILE C C 1
ATOM 11996 O O . ILE C 1 413 ? 12.315 4.051 66.914 1.00 40.22 413 ILE C O 1
ATOM 12001 N N . ARG C 1 414 ? 12.112 5.511 68.622 1.00 35.63 414 ARG C N 1
ATOM 12002 C CA . ARG C 1 414 ? 12.680 4.607 69.625 1.00 44.79 414 ARG C CA 1
ATOM 12003 C C . ARG C 1 414 ? 11.612 4.193 70.637 1.00 45.88 414 ARG C C 1
ATOM 12004 O O . ARG C 1 414 ? 11.000 5.044 71.297 1.00 45.25 414 ARG C O 1
ATOM 12012 N N . ASN C 1 415 ? 11.402 2.892 70.775 1.00 40.70 415 ASN C N 1
ATOM 12013 C CA . ASN C 1 415 ? 10.521 2.378 71.809 1.00 46.49 415 ASN C CA 1
ATOM 12014 C C . ASN C 1 415 ? 11.362 1.991 73.025 1.00 43.51 415 ASN C C 1
ATOM 12015 O O . ASN C 1 415 ? 12.041 0.960 73.017 1.00 41.98 415 ASN C O 1
ATOM 12020 N N . ILE C 1 416 ? 11.298 2.817 74.068 1.00 45.53 416 ILE C N 1
ATOM 12021 C CA . ILE C 1 416 ? 12.030 2.602 75.315 1.00 45.84 416 ILE C CA 1
ATOM 12022 C C . ILE C 1 416 ? 11.220 1.695 76.244 1.00 43.25 416 ILE C C 1
ATOM 12023 O O . ILE C 1 416 ? 10.136 2.075 76.705 1.00 41.02 416 ILE C O 1
ATOM 12028 N N . THR C 1 417 ? 11.767 0.522 76.565 1.00 42.97 417 THR C N 1
ATOM 12029 C CA . THR C 1 417 ? 11.111 -0.455 77.441 1.00 49.45 417 THR C CA 1
ATOM 12030 C C . THR C 1 417 ? 12.042 -0.909 78.588 1.00 47.60 417 THR C C 1
ATOM 12031 O O . THR C 1 417 ? 12.056 -2.085 78.978 1.00 45.73 417 THR C O 1
ATOM 12035 N N . ASP C 1 418 ? 12.787 0.031 79.183 1.00 40.84 418 ASP C N 1
ATOM 12036 C CA . ASP C 1 418 ? 14.086 -0.268 79.789 1.00 44.13 418 ASP C CA 1
ATOM 12037 C C . ASP C 1 418 ? 14.731 1.026 80.274 1.00 43.98 418 ASP C C 1
ATOM 12038 O O . ASP C 1 418 ? 14.891 1.968 79.497 1.00 45.49 418 ASP C O 1
ATOM 12043 N N . GLU C 1 419 ? 15.143 1.082 81.539 1.00 43.86 419 GLU C N 1
ATOM 12044 C CA . GLU C 1 419 ? 15.675 2.340 82.045 1.00 45.97 419 GLU C CA 1
ATOM 12045 C C . GLU C 1 419 ? 17.064 2.637 81.484 1.00 50.77 419 GLU C C 1
ATOM 12046 O O . GLU C 1 419 ? 17.400 3.806 81.253 1.00 50.11 419 GLU C O 1
ATOM 12052 N N . LEU C 1 420 ? 17.877 1.605 81.241 1.00 49.73 420 LEU C N 1
ATOM 12053 C CA . LEU C 1 420 ? 19.215 1.845 80.710 1.00 49.71 420 LEU C CA 1
ATOM 12054 C C . LEU C 1 420 ? 19.158 2.390 79.289 1.00 51.94 420 LEU C C 1
ATOM 12055 O O . LEU C 1 420 ? 19.916 3.302 78.933 1.00 53.63 420 LEU C O 1
ATOM 12060 N N . SER C 1 421 ? 18.274 1.840 78.459 1.00 52.58 421 SER C N 1
ATOM 12061 C CA . SER C 1 421 ? 18.197 2.302 77.081 1.00 45.62 421 SER C CA 1
ATOM 12062 C C . SER C 1 421 ? 18.022 3.809 77.019 1.00 45.66 421 SER C C 1
ATOM 12063 O O . SER C 1 421 ? 18.718 4.484 76.249 1.00 51.24 421 SER C O 1
ATOM 12066 N N . LEU C 1 422 ? 17.154 4.366 77.869 1.00 37.01 422 LEU C N 1
ATOM 12067 C CA . LEU C 1 422 ? 16.909 5.803 77.801 1.00 38.03 422 LEU C CA 1
ATOM 12068 C C . LEU C 1 422 ? 18.162 6.594 78.153 1.00 44.63 422 LEU C C 1
ATOM 12069 O O . LEU C 1 422 ? 18.470 7.606 77.503 1.00 46.95 422 LEU C O 1
ATOM 12074 N N . ILE C 1 423 ? 18.898 6.147 79.176 1.00 43.85 423 ILE C N 1
ATOM 12075 C CA . ILE C 1 423 ? 20.203 6.734 79.472 1.00 44.11 423 ILE C CA 1
ATOM 12076 C C . ILE C 1 423 ? 21.068 6.709 78.224 1.00 46.53 423 ILE C C 1
ATOM 12077 O O . ILE C 1 423 ? 21.676 7.718 77.844 1.00 47.28 423 ILE C O 1
ATOM 12082 N N . GLN C 1 424 ? 21.117 5.547 77.563 1.00 44.02 424 GLN C N 1
ATOM 12083 C CA . GLN C 1 424 ? 21.976 5.383 76.400 1.00 44.62 424 GLN C CA 1
ATOM 12084 C C . GLN C 1 424 ? 21.522 6.279 75.260 1.00 52.26 424 GLN C C 1
ATOM 12085 O O . GLN C 1 424 ? 22.352 6.876 74.555 1.00 54.51 424 GLN C O 1
ATOM 12091 N N . GLU C 1 425 ? 20.210 6.395 75.054 1.00 47.85 425 GLU C N 1
ATOM 12092 C CA . GLU C 1 425 ? 19.766 7.342 74.047 1.00 46.12 425 GLU C CA 1
ATOM 12093 C C . GLU C 1 425 ? 20.203 8.740 74.429 1.00 43.56 425 GLU C C 1
ATOM 12094 O O . GLU C 1 425 ? 20.719 9.485 73.591 1.00 43.06 425 GLU C O 1
ATOM 12100 N N . LEU C 1 426 ? 20.082 9.079 75.714 1.00 40.47 426 LEU C N 1
ATOM 12101 C CA . LEU C 1 426 ? 20.258 10.452 76.164 1.00 41.01 426 LEU C CA 1
ATOM 12102 C C . LEU C 1 426 ? 21.698 10.863 76.411 1.00 40.76 426 LEU C C 1
ATOM 12103 O O . LEU C 1 426 ? 21.914 12.035 76.717 1.00 39.74 426 LEU C O 1
ATOM 12108 N N . ASP C 1 427 ? 22.683 9.961 76.320 1.00 47.67 427 ASP C N 1
ATOM 12109 C CA . ASP C 1 427 ? 24.061 10.370 76.606 1.00 50.78 427 ASP C CA 1
ATOM 12110 C C . ASP C 1 427 ? 24.498 11.404 75.577 1.00 51.90 427 ASP C C 1
ATOM 12111 O O . ASP C 1 427 ? 24.666 12.585 75.904 1.00 52.88 427 ASP C O 1
ATOM 12116 N N . ASP C 1 428 ? 24.629 10.976 74.326 1.00 48.72 428 ASP C N 1
ATOM 12117 C CA . ASP C 1 428 ? 24.939 11.854 73.209 1.00 49.00 428 ASP C CA 1
ATOM 12118 C C . ASP C 1 428 ? 23.740 12.659 72.702 1.00 46.41 428 ASP C C 1
ATOM 12119 O O . ASP C 1 428 ? 23.773 13.103 71.555 1.00 49.45 428 ASP C O 1
ATOM 12124 N N . THR C 1 429 ? 22.683 12.851 73.480 1.00 45.15 429 THR C N 1
ATOM 12125 C CA . THR C 1 429 ? 21.604 13.749 73.078 1.00 43.64 429 THR C CA 1
ATOM 12126 C C . THR C 1 429 ? 21.964 15.189 73.453 1.00 39.93 429 THR C C 1
ATOM 12127 O O . THR C 1 429 ? 22.493 15.453 74.537 1.00 46.98 429 THR C O 1
ATOM 12131 N N . ARG C 1 430 ? 21.692 16.123 72.541 1.00 40.42 430 ARG C N 1
ATOM 12132 C CA . ARG C 1 430 ? 21.985 17.538 72.758 1.00 38.82 430 ARG C CA 1
ATOM 12133 C C . ARG C 1 430 ? 20.759 18.368 73.157 1.00 37.09 430 ARG C C 1
ATOM 12134 O O . ARG C 1 430 ? 20.885 19.333 73.920 1.00 34.65 430 ARG C O 1
ATOM 12142 N N . LEU C 1 431 ? 19.578 18.048 72.655 1.00 30.65 431 LEU C N 1
ATOM 12143 C CA . LEU C 1 431 ? 18.395 18.790 73.050 1.00 34.13 431 LEU C CA 1
ATOM 12144 C C . LEU C 1 431 ? 17.279 17.791 73.305 1.00 41.13 431 LEU C C 1
ATOM 12145 O O . LEU C 1 431 ? 17.223 16.736 72.662 1.00 42.61 431 LEU C O 1
ATOM 12150 N N . ILE C 1 432 ? 16.419 18.107 74.280 1.00 38.58 432 ILE C N 1
ATOM 12151 C CA . ILE C 1 432 ? 15.176 17.372 74.507 1.00 36.12 432 ILE C CA 1
ATOM 12152 C C . ILE C 1 432 ? 14.023 18.268 74.084 1.00 32.18 432 ILE C C 1
ATOM 12153 O O . ILE C 1 432 ? 14.002 19.463 74.422 1.00 30.45 432 ILE C O 1
ATOM 12158 N N . ILE C 1 433 ? 13.096 17.701 73.307 1.00 27.67 433 ILE C N 1
ATOM 12159 C CA . ILE C 1 433 ? 11.803 18.312 73.003 1.00 33.29 433 ILE C CA 1
ATOM 12160 C C . ILE C 1 433 ? 10.722 17.431 73.617 1.00 32.64 433 ILE C C 1
ATOM 12161 O O . ILE C 1 433 ? 10.650 16.230 73.324 1.00 32.54 433 ILE C O 1
ATOM 12166 N N . ASP C 1 434 ? 9.891 18.011 74.474 1.00 33.17 434 ASP C N 1
ATOM 12167 C CA . ASP C 1 434 ? 8.648 17.375 74.908 1.00 33.47 434 ASP C CA 1
ATOM 12168 C C . ASP C 1 434 ? 7.621 18.496 74.884 1.00 36.88 434 ASP C C 1
ATOM 12169 O O . ASP C 1 434 ? 7.774 19.498 75.594 1.00 31.41 434 ASP C O 1
ATOM 12174 N N . LEU C 1 435 ? 6.626 18.372 73.999 1.00 41.75 435 LEU C N 1
ATOM 12175 C CA . LEU C 1 435 ? 5.636 19.428 73.809 1.00 39.24 435 LEU C CA 1
ATOM 12176 C C . LEU C 1 435 ? 4.269 19.017 74.310 1.00 37.95 435 LEU C C 1
ATOM 12177 O O . LEU C 1 435 ? 3.269 19.613 73.901 1.00 36.92 435 LEU C O 1
ATOM 12182 N N . SER C 1 436 ? 4.218 18.020 75.199 1.00 41.90 436 SER C N 1
ATOM 12183 C CA . SER C 1 436 ? 2.965 17.537 75.759 1.00 33.37 436 SER C CA 1
ATOM 12184 C C . SER C 1 436 ? 2.400 18.540 76.757 1.00 41.11 436 SER C C 1
ATOM 12185 O O . SER C 1 436 ? 3.092 19.450 77.233 1.00 44.42 436 SER C O 1
ATOM 12188 N N . GLN C 1 437 ? 1.101 18.369 77.047 1.00 45.81 437 GLN C N 1
ATOM 12189 C CA . GLN C 1 437 ? 0.415 19.164 78.057 1.00 42.85 437 GLN C CA 1
ATOM 12190 C C . GLN C 1 437 ? 0.902 18.821 79.445 1.00 40.29 437 GLN C C 1
ATOM 12191 O O . GLN C 1 437 ? 0.805 19.650 80.352 1.00 47.53 437 GLN C O 1
ATOM 12197 N N . GLN C 1 438 ? 1.422 17.613 79.609 1.00 39.31 438 GLN C N 1
ATOM 12198 C CA . GLN C 1 438 ? 2.057 17.141 80.830 1.00 36.35 438 GLN C CA 1
ATOM 12199 C C . GLN C 1 438 ? 3.366 16.525 80.366 1.00 40.26 438 GLN C C 1
ATOM 12200 O O . GLN C 1 438 ? 3.392 15.351 79.963 1.00 40.56 438 GLN C O 1
ATOM 12206 N N . PRO C 1 439 ? 4.459 17.295 80.365 1.00 36.51 439 PRO C N 1
ATOM 12207 C CA . PRO C 1 439 ? 5.752 16.749 79.941 1.00 31.30 439 PRO C CA 1
ATOM 12208 C C . PRO C 1 439 ? 6.094 15.479 80.702 1.00 35.55 439 PRO C C 1
ATOM 12209 O O . PRO C 1 439 ? 5.915 15.396 81.920 1.00 42.20 439 PRO C O 1
ATOM 12213 N N . ASN C 1 440 ? 6.595 14.487 79.976 1.00 31.16 440 ASN C N 1
ATOM 12214 C CA . ASN C 1 440 ? 6.914 13.209 80.590 1.00 24.88 440 ASN C CA 1
ATOM 12215 C C . ASN C 1 440 ? 7.943 13.401 81.687 1.00 36.02 440 ASN C C 1
ATOM 12216 O O . ASN C 1 440 ? 9.049 13.900 81.442 1.00 42.15 440 ASN C O 1
ATOM 12221 N N . LEU C 1 441 ? 7.560 12.998 82.900 1.00 43.69 441 LEU C N 1
ATOM 12222 C CA . LEU C 1 441 ? 8.310 13.338 84.105 1.00 39.13 441 LEU C CA 1
ATOM 12223 C C . LEU C 1 441 ? 9.584 12.523 84.214 1.00 31.81 441 LEU C C 1
ATOM 12224 O O . LEU C 1 441 ? 10.622 13.034 84.650 1.00 29.33 441 LEU C O 1
ATOM 12229 N N . TYR C 1 442 ? 9.523 11.257 83.818 1.00 29.03 442 TYR C N 1
ATOM 12230 C CA . TYR C 1 442 ? 10.709 10.417 83.868 1.00 31.92 442 TYR C CA 1
ATOM 12231 C C . TYR C 1 442 ? 11.808 10.958 82.966 1.00 40.09 442 TYR C C 1
ATOM 12232 O O . TYR C 1 442 ? 12.985 10.976 83.349 1.00 36.72 442 TYR C O 1
ATOM 1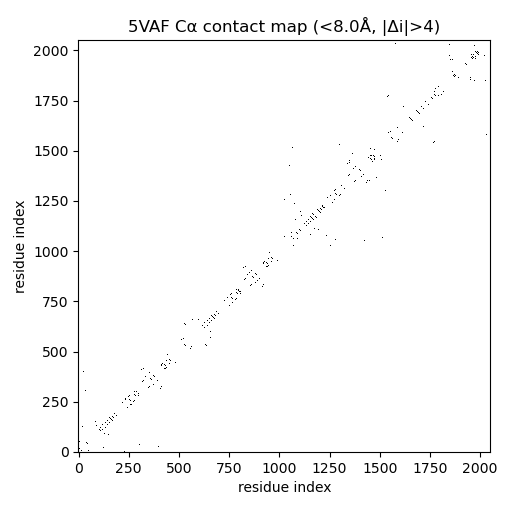2241 N N . THR C 1 443 ? 11.431 11.390 81.753 1.00 42.67 443 THR C N 1
ATOM 12242 C CA . THR C 1 443 ? 12.363 12.002 80.809 1.00 35.23 443 THR C CA 1
ATOM 12243 C C . THR C 1 443 ? 12.948 13.294 81.371 1.00 36.51 443 THR C C 1
ATOM 12244 O O . THR C 1 443 ? 14.161 13.534 81.293 1.00 35.31 443 THR C O 1
ATOM 12248 N N . GLN C 1 444 ? 12.078 14.154 81.909 1.00 33.12 444 GLN C N 1
ATOM 12249 C CA . GLN C 1 444 ? 12.506 15.419 82.493 1.00 32.95 444 GLN C CA 1
ATOM 12250 C C . GLN C 1 444 ? 13.642 15.222 83.492 1.00 34.62 444 GLN C C 1
ATOM 12251 O O . GLN C 1 444 ? 14.648 15.941 83.457 1.00 32.98 444 GLN C O 1
ATOM 12257 N N . ILE C 1 445 ? 13.482 14.257 84.404 1.00 31.62 445 ILE C N 1
ATOM 12258 C CA . ILE C 1 445 ? 14.502 13.991 85.414 1.00 33.21 445 ILE C CA 1
ATOM 12259 C C . ILE C 1 445 ? 15.779 13.505 84.741 1.00 36.08 445 ILE C C 1
ATOM 12260 O O . ILE C 1 445 ? 16.839 14.141 84.834 1.00 35.06 445 ILE C O 1
ATOM 12265 N N . ALA C 1 446 ? 15.684 12.372 84.037 1.00 31.71 446 ALA C N 1
ATOM 12266 C CA . ALA C 1 446 ? 16.835 11.810 83.349 1.00 33.56 446 ALA C CA 1
ATOM 12267 C C . ALA C 1 446 ? 17.528 12.845 82.458 1.00 37.88 446 ALA C C 1
ATOM 12268 O O . ALA C 1 446 ? 18.748 12.778 82.248 1.00 31.12 446 ALA C O 1
ATOM 12270 N N . GLY C 1 447 ? 16.776 13.824 81.955 1.00 31.99 447 GLY C N 1
ATOM 12271 C CA . GLY C 1 447 ? 17.393 14.893 81.196 1.00 35.10 447 GLY C CA 1
ATOM 12272 C C . GLY C 1 447 ? 18.195 15.842 82.065 1.00 38.74 447 GLY C C 1
ATOM 12273 O O . GLY C 1 447 ? 19.295 16.266 81.683 1.00 39.11 447 GLY C O 1
ATOM 12274 N N . ILE C 1 448 ? 17.653 16.213 83.232 1.00 35.25 448 ILE C N 1
ATOM 12275 C CA . ILE C 1 448 ? 18.468 16.946 84.195 1.00 33.84 448 ILE C CA 1
ATOM 12276 C C . ILE C 1 448 ? 19.727 16.149 84.514 1.00 35.53 448 ILE C C 1
ATOM 12277 O O . ILE C 1 448 ? 20.836 16.691 84.536 1.00 34.09 448 ILE C O 1
ATOM 12282 N N . SER C 1 449 ? 19.577 14.838 84.700 1.00 34.23 449 SER C N 1
ATOM 12283 C CA . SER C 1 449 ? 20.693 13.996 85.090 1.00 32.07 449 SER C CA 1
ATOM 12284 C C . SER C 1 449 ? 21.838 14.065 84.093 1.00 37.40 449 SER C C 1
ATOM 12285 O O . SER C 1 449 ? 23.000 13.900 84.479 1.00 44.11 449 SER C O 1
ATOM 12288 N N . ALA C 1 450 ? 21.542 14.313 82.818 1.00 37.26 450 ALA C N 1
ATOM 12289 C CA . ALA C 1 450 ? 22.552 14.298 81.772 1.00 32.12 450 ALA C CA 1
ATOM 12290 C C . ALA C 1 450 ? 22.911 15.681 81.276 1.00 35.61 450 ALA C C 1
ATOM 12291 O O . ALA C 1 450 ? 23.831 15.807 80.457 1.00 43.39 450 ALA C O 1
ATOM 12293 N N . GLY C 1 451 ? 22.256 16.721 81.773 1.00 28.45 451 GLY C N 1
ATOM 12294 C CA . GLY C 1 451 ? 22.712 18.057 81.458 1.00 31.96 451 GLY C CA 1
ATOM 12295 C C . GLY C 1 451 ? 22.275 18.503 80.085 1.00 39.28 451 GLY C C 1
ATOM 12296 O O . GLY C 1 451 ? 23.049 19.150 79.362 1.00 41.14 451 GLY C O 1
ATOM 12297 N N . ILE C 1 452 ? 21.044 18.180 79.719 1.00 35.99 452 ILE C N 1
ATOM 12298 C CA . ILE C 1 452 ? 20.460 18.374 78.400 1.00 35.35 452 ILE C CA 1
ATOM 12299 C C . ILE C 1 452 ? 19.401 19.462 78.527 1.00 34.99 452 ILE C C 1
ATOM 12300 O O . ILE C 1 452 ? 18.492 19.329 79.359 1.00 38.25 452 ILE C O 1
ATOM 12305 N N . PRO C 1 453 ? 19.471 20.547 77.760 1.00 32.56 453 PRO C N 1
ATOM 12306 C CA . PRO C 1 453 ? 18.412 21.552 77.855 1.00 35.55 453 PRO C CA 1
ATOM 12307 C C . PRO C 1 453 ? 17.116 20.959 77.338 1.00 34.99 453 PRO C C 1
ATOM 12308 O O . PRO C 1 453 ? 17.111 20.073 76.478 1.00 36.39 453 PRO C O 1
ATOM 12312 N N . GLN C 1 454 ? 16.006 21.418 77.905 1.00 35.55 454 GLN C N 1
ATOM 12313 C CA . GLN C 1 454 ? 14.707 20.839 77.595 1.00 30.35 454 GLN C CA 1
ATOM 12314 C C . GLN C 1 454 ? 13.774 21.949 77.192 1.00 34.92 454 GLN C C 1
ATOM 12315 O O . GLN C 1 454 ? 13.566 22.894 77.959 1.00 35.47 454 GLN C O 1
ATOM 12321 N N . ILE C 1 455 ? 13.252 21.845 75.983 1.00 33.56 455 ILE C N 1
ATOM 12322 C CA . ILE C 1 455 ? 12.223 22.748 75.515 1.00 33.84 455 ILE C CA 1
ATOM 12323 C C . ILE C 1 455 ? 10.869 22.137 75.840 1.00 37.27 455 ILE C C 1
ATOM 12324 O O . ILE C 1 455 ? 10.603 20.965 75.533 1.00 31.81 455 ILE C O 1
ATOM 12329 N N . ASN C 1 456 ? 10.025 22.932 76.481 1.00 34.74 456 ASN C N 1
ATOM 12330 C CA . ASN C 1 456 ? 8.760 22.473 77.005 1.00 36.32 456 ASN C CA 1
ATOM 12331 C C . ASN C 1 456 ? 7.698 23.496 76.656 1.00 34.34 456 ASN C C 1
ATOM 12332 O O . ASN C 1 456 ? 7.947 24.710 76.638 1.00 27.29 456 ASN C O 1
ATOM 12337 N N . LEU C 1 457 ? 6.492 22.975 76.455 1.00 33.58 457 LEU C N 1
ATOM 12338 C CA . LEU C 1 457 ? 5.323 23.778 76.153 1.00 33.67 457 LEU C CA 1
ATOM 12339 C C . LEU C 1 457 ? 4.726 24.460 77.382 1.00 37.68 457 LEU C C 1
ATOM 12340 O O . LEU C 1 457 ? 4.039 25.478 77.238 1.00 34.55 457 LEU C O 1
ATOM 12345 N N . VAL C 1 458 ? 5.011 23.946 78.583 1.00 41.89 458 VAL C N 1
ATOM 12346 C CA . VAL C 1 458 ? 4.288 24.270 79.814 1.00 41.49 458 VAL C CA 1
ATOM 12347 C C . VAL C 1 458 ? 5.244 24.314 81.011 1.00 37.38 458 VAL C C 1
ATOM 12348 O O . VAL C 1 458 ? 5.924 23.329 81.317 1.00 36.08 458 VAL C O 1
ATOM 12352 N N . ALA C 1 459 ? 5.300 25.455 81.698 1.00 32.09 459 ALA C N 1
ATOM 12353 C CA . ALA C 1 459 ? 6.084 25.599 82.921 1.00 33.67 459 ALA C CA 1
ATOM 12354 C C . ALA C 1 459 ? 5.867 24.471 83.927 1.00 44.11 459 ALA C C 1
ATOM 12355 O O . ALA C 1 459 ? 4.803 23.831 83.943 1.00 42.72 459 ALA C O 1
ATOM 12357 N N . SER C 1 460 ? 6.869 24.253 84.785 1.00 43.23 460 SER C N 1
ATOM 12358 C CA . SER C 1 460 ? 6.955 23.155 85.745 1.00 37.33 460 SER C CA 1
ATOM 12359 C C . SER C 1 460 ? 8.174 23.397 86.636 1.00 46.33 460 SER C C 1
ATOM 12360 O O . SER C 1 460 ? 9.005 24.271 86.369 1.00 45.86 460 SER C O 1
ATOM 12363 N N . ASP C 1 461 ? 8.290 22.595 87.693 1.00 49.46 461 ASP C N 1
ATOM 12364 C CA . ASP C 1 461 ? 9.379 22.829 88.633 1.00 48.07 461 ASP C CA 1
ATOM 12365 C C . ASP C 1 461 ? 10.706 22.311 88.106 1.00 46.58 461 ASP C C 1
ATOM 12366 O O . ASP C 1 461 ? 11.759 22.851 88.459 1.00 49.26 461 ASP C O 1
ATOM 12371 N N . TYR C 1 462 ? 10.680 21.294 87.248 1.00 46.13 462 TYR C N 1
ATOM 12372 C CA . TYR C 1 462 ? 11.906 20.650 86.792 1.00 41.36 462 TYR C CA 1
ATOM 12373 C C . TYR C 1 462 ? 12.528 21.319 85.570 1.00 43.29 462 TYR C C 1
ATOM 12374 O O . TYR C 1 462 ? 13.712 21.096 85.295 1.00 46.09 462 TYR C O 1
ATOM 12383 N N . VAL C 1 463 ? 11.779 22.140 84.838 1.00 42.57 463 VAL C N 1
ATOM 12384 C CA . VAL C 1 463 ? 12.319 22.888 83.714 1.00 35.59 463 VAL C CA 1
ATOM 12385 C C . VAL C 1 463 ? 11.905 24.341 83.871 1.00 37.54 463 VAL C C 1
ATOM 12386 O O . VAL C 1 463 ? 10.709 24.654 83.901 1.00 35.40 463 VAL C O 1
ATOM 12390 N N . THR C 1 464 ? 12.893 25.222 83.968 1.00 38.51 464 THR C N 1
ATOM 12391 C CA . THR C 1 464 ? 12.701 26.618 84.322 1.00 35.63 464 THR C CA 1
ATOM 12392 C C . THR C 1 464 ? 13.226 27.485 83.193 1.00 41.28 464 THR C C 1
ATOM 12393 O O . THR C 1 464 ? 14.353 27.281 82.728 1.00 45.77 464 THR C O 1
ATOM 12397 N N . HIS C 1 465 ? 12.426 28.467 82.780 1.00 43.07 465 HIS C N 1
ATOM 12398 C CA . HIS C 1 465 ? 12.701 29.215 81.557 1.00 40.55 465 HIS C CA 1
ATOM 12399 C C . HIS C 1 465 ? 14.019 29.980 81.643 1.00 39.47 465 HIS C C 1
ATOM 12400 O O . HIS C 1 465 ? 14.205 30.826 82.521 1.00 41.72 465 HIS C O 1
ATOM 12407 N N . LEU C 1 466 ? 14.919 29.683 80.708 1.00 37.10 466 LEU C N 1
ATOM 12408 C CA . LEU C 1 466 ? 16.244 30.270 80.546 1.00 40.95 466 LEU C CA 1
ATOM 12409 C C . LEU C 1 466 ? 17.238 29.779 81.596 1.00 43.50 466 LEU C C 1
ATOM 12410 O O . LEU C 1 466 ? 18.399 30.219 81.599 1.00 42.19 466 LEU C O 1
ATOM 12415 N N . GLN C 1 467 ? 16.832 28.884 82.489 1.00 43.60 467 GLN C N 1
ATOM 12416 C CA . GLN C 1 467 ? 17.807 28.206 83.325 1.00 38.62 467 GLN C CA 1
ATOM 12417 C C . GLN C 1 467 ? 18.163 26.885 82.647 1.00 38.30 467 GLN C C 1
ATOM 12418 O O . GLN C 1 467 ? 18.962 26.886 81.704 1.00 39.62 467 GLN C O 1
ATOM 12424 N N . ASN C 1 468 ? 17.562 25.765 83.061 1.00 35.15 468 ASN C N 1
ATOM 12425 C CA . ASN C 1 468 ? 17.925 24.482 82.469 1.00 33.27 468 ASN C CA 1
ATOM 12426 C C . ASN C 1 468 ? 17.081 24.138 81.242 1.00 38.29 468 ASN C C 1
ATOM 12427 O O . ASN C 1 468 ? 17.288 23.074 80.639 1.00 36.69 468 ASN C O 1
ATOM 12432 N N . GLY C 1 469 ? 16.174 25.022 80.840 1.00 36.96 469 GLY C N 1
ATOM 12433 C CA . GLY C 1 469 ? 15.415 24.806 79.625 1.00 34.87 469 GLY C CA 1
ATOM 12434 C C . GLY C 1 469 ? 14.717 26.068 79.164 1.00 34.23 469 GLY C C 1
ATOM 12435 O O . GLY C 1 469 ? 15.004 27.167 79.640 1.00 36.00 469 GLY C O 1
ATOM 12436 N N . TYR C 1 470 ? 13.776 25.888 78.238 1.00 33.90 470 TYR C N 1
ATOM 12437 C CA . TYR C 1 470 ? 13.059 26.974 77.572 1.00 35.47 470 TYR C CA 1
ATOM 12438 C C . TYR C 1 470 ? 11.593 26.600 77.584 1.00 36.15 470 TYR C C 1
ATOM 12439 O O . TYR C 1 470 ? 11.254 25.452 77.268 1.00 39.37 470 TYR C O 1
ATOM 12448 N N . ILE C 1 471 ? 10.726 27.546 77.946 1.00 34.02 471 ILE C N 1
ATOM 12449 C CA . ILE C 1 471 ? 9.286 27.315 77.899 1.00 40.45 471 ILE C CA 1
ATOM 12450 C C . ILE C 1 471 ? 8.662 28.303 76.927 1.00 39.74 471 ILE C C 1
ATOM 12451 O O . ILE C 1 471 ? 8.726 29.524 77.133 1.00 37.19 471 ILE C O 1
ATOM 12456 N N . LEU C 1 472 ? 8.043 27.753 75.880 1.00 40.40 472 LEU C N 1
ATOM 12457 C CA . LEU C 1 472 ? 7.495 28.522 74.775 1.00 41.09 472 LEU C CA 1
ATOM 12458 C C . LEU C 1 472 ? 6.122 29.067 75.123 1.00 40.86 472 LEU C C 1
ATOM 12459 O O . LEU C 1 472 ? 5.271 28.333 75.626 1.00 45.33 472 LEU C O 1
ATOM 12464 N N . ASP C 1 473 ? 5.908 30.352 74.849 1.00 43.80 473 ASP C N 1
ATOM 12465 C CA . ASP C 1 473 ? 4.553 30.897 74.859 1.00 43.49 473 ASP C CA 1
ATOM 12466 C C . ASP C 1 473 ? 3.621 30.016 74.042 1.00 42.95 473 ASP C C 1
ATOM 12467 O O . ASP C 1 473 ? 2.532 29.638 74.490 1.00 45.15 473 ASP C O 1
ATOM 12472 N N . SER C 1 474 ? 4.051 29.677 72.832 1.00 44.48 474 SER C N 1
ATOM 12473 C CA . SER C 1 474 ? 3.296 28.879 71.881 1.00 40.25 474 SER C CA 1
ATOM 12474 C C . SER C 1 474 ? 4.219 27.877 71.201 1.00 43.70 474 SER C C 1
ATOM 12475 O O . SER C 1 474 ? 5.411 28.123 71.000 1.00 46.80 474 SER C O 1
ATOM 12478 N N . ILE C 1 475 ? 3.643 26.747 70.813 1.00 40.06 475 ILE C N 1
ATOM 12479 C CA . ILE C 1 475 ? 4.391 25.732 70.096 1.00 34.97 475 ILE C CA 1
ATOM 12480 C C . ILE C 1 475 ? 4.873 26.221 68.739 1.00 42.25 475 ILE C C 1
ATOM 12481 O O . ILE C 1 475 ? 5.697 25.559 68.096 1.00 40.46 475 ILE C O 1
ATOM 12486 N N . SER C 1 476 ? 4.424 27.404 68.312 1.00 50.31 476 SER C N 1
ATOM 12487 C CA . SER C 1 476 ? 4.940 28.045 67.106 1.00 48.16 476 SER C CA 1
ATOM 12488 C C . SER C 1 476 ? 6.285 28.734 67.327 1.00 45.10 476 SER C C 1
ATOM 12489 O O . SER C 1 476 ? 6.899 29.211 66.357 1.00 37.93 476 SER C O 1
ATOM 12492 N N . GLN C 1 477 ? 6.760 28.809 68.568 1.00 39.57 477 GLN C N 1
ATOM 12493 C CA . GLN C 1 477 ? 8.059 29.413 68.824 1.00 42.22 477 GLN C CA 1
ATOM 12494 C C . GLN C 1 477 ? 9.188 28.383 68.829 1.00 33.03 477 GLN C C 1
ATOM 12495 O O . GLN C 1 477 ? 10.328 28.723 69.140 1.00 30.80 477 GLN C O 1
ATOM 12501 N N . LEU C 1 478 ? 8.897 27.144 68.436 1.00 36.17 478 LEU C N 1
ATOM 12502 C CA . LEU C 1 478 ? 9.860 26.059 68.588 1.00 33.84 478 LEU C CA 1
ATOM 12503 C C . LEU C 1 478 ? 11.223 26.409 68.007 1.00 30.11 478 LEU C C 1
ATOM 12504 O O . LEU C 1 478 ? 12.252 26.039 68.573 1.00 36.05 478 LEU C O 1
ATOM 12509 N N . ALA C 1 479 ? 11.259 27.127 66.883 1.00 36.75 479 ALA C N 1
ATOM 12510 C CA . ALA C 1 479 ? 12.523 27.268 66.163 1.00 31.43 479 ALA C CA 1
ATOM 12511 C C . ALA C 1 479 ? 13.479 28.197 66.898 1.00 30.56 479 ALA C C 1
ATOM 12512 O O . ALA C 1 479 ? 14.672 27.912 66.989 1.00 30.45 479 ALA C O 1
ATOM 12514 N N . VAL C 1 480 ? 12.965 29.310 67.422 1.00 31.82 480 VAL C N 1
ATOM 12515 C CA . VAL C 1 480 ? 13.733 30.199 68.290 1.00 28.37 480 VAL C CA 1
ATOM 12516 C C . VAL C 1 480 ? 14.413 29.421 69.422 1.00 40.16 480 VAL C C 1
ATOM 12517 O O . VAL C 1 480 ? 15.626 29.560 69.658 1.00 45.97 480 VAL C O 1
ATOM 12521 N N . ALA C 1 481 ? 13.650 28.576 70.134 1.00 38.88 481 ALA C N 1
ATOM 12522 C CA . ALA C 1 481 ? 14.188 27.922 71.331 1.00 37.03 481 ALA C CA 1
ATOM 12523 C C . ALA C 1 481 ? 15.259 26.894 70.993 1.00 32.77 481 ALA C C 1
ATOM 12524 O O . ALA C 1 481 ? 16.293 26.839 71.657 1.00 40.31 481 ALA C O 1
ATOM 12526 N N . ALA C 1 482 ? 15.036 26.061 69.980 1.00 30.75 482 ALA C N 1
ATOM 12527 C CA . ALA C 1 482 ? 16.093 25.143 69.563 1.00 36.68 482 ALA C CA 1
ATOM 12528 C C . ALA C 1 482 ? 17.327 25.900 69.055 1.00 42.02 482 ALA C C 1
ATOM 12529 O O . ALA C 1 482 ? 18.461 25.530 69.389 1.00 43.02 482 ALA C O 1
ATOM 12531 N N . ASP C 1 483 ? 17.130 26.964 68.252 1.00 36.87 483 ASP C N 1
ATOM 12532 C CA . ASP C 1 483 ? 18.246 27.826 67.844 1.00 40.71 483 ASP C CA 1
ATOM 12533 C C . ASP C 1 483 ? 18.993 28.363 69.057 1.00 40.49 483 ASP C C 1
ATOM 12534 O O . ASP C 1 483 ? 20.226 28.500 69.032 1.00 38.23 483 ASP C O 1
ATOM 12539 N N . TYR C 1 484 ? 18.257 28.689 70.123 1.00 34.99 484 TYR C N 1
ATOM 12540 C CA . TYR C 1 484 ? 18.881 29.253 71.317 1.00 40.70 484 TYR C CA 1
ATOM 12541 C C . TYR C 1 484 ? 19.868 28.285 71.976 1.00 37.06 484 TYR C C 1
ATOM 12542 O O . TYR C 1 484 ? 20.868 28.722 72.552 1.00 36.26 484 TYR C O 1
ATOM 12551 N N . TYR C 1 485 ? 19.629 26.981 71.895 1.00 32.72 485 TYR C N 1
ATOM 12552 C CA . TYR C 1 485 ? 20.584 26.028 72.443 1.00 34.17 485 TYR C CA 1
ATOM 12553 C C . TYR C 1 485 ? 21.527 25.435 71.406 1.00 36.85 485 TYR C C 1
ATOM 12554 O O . TYR C 1 485 ? 22.701 25.188 71.722 1.00 35.84 485 TYR C O 1
ATOM 12563 N N . LEU C 1 486 ? 21.047 25.220 70.178 1.00 38.51 486 LEU C N 1
ATOM 12564 C CA . LEU C 1 486 ? 21.793 24.497 69.153 1.00 40.88 486 LEU C CA 1
ATOM 12565 C C . LEU C 1 486 ? 22.741 25.369 68.339 1.00 41.92 486 LEU C C 1
ATOM 12566 O O . LEU C 1 486 ? 23.663 24.828 67.709 1.00 36.40 486 LEU C O 1
ATOM 12571 N N . GLN C 1 487 ? 22.544 26.687 68.341 1.00 40.93 487 GLN C N 1
ATOM 12572 C CA . GLN C 1 487 ? 23.244 27.611 67.442 1.00 43.12 487 GLN C CA 1
ATOM 12573 C C . GLN C 1 487 ? 24.308 28.348 68.247 1.00 43.48 487 GLN C C 1
ATOM 12574 O O . GLN C 1 487 ? 24.175 29.538 68.561 1.00 41.59 487 GLN C O 1
ATOM 12580 N N . GLY C 1 488 ? 25.359 27.606 68.608 1.00 40.17 488 GLY C N 1
ATOM 12581 C CA . GLY C 1 488 ? 26.438 28.094 69.454 1.00 36.74 488 GLY C CA 1
ATOM 12582 C C . GLY C 1 488 ? 26.592 27.257 70.718 1.00 46.12 488 GLY C C 1
ATOM 12583 O O . GLY C 1 488 ? 25.851 26.302 70.965 1.00 48.08 488 GLY C O 1
ATOM 12584 N N . LEU C 1 489 ? 27.586 27.652 71.529 1.00 40.09 489 LEU C N 1
ATOM 12585 C CA . LEU C 1 489 ? 28.034 26.965 72.747 1.00 34.30 489 LEU C CA 1
ATOM 12586 C C . LEU C 1 489 ? 27.617 27.646 74.044 1.00 34.96 489 LEU C C 1
ATOM 12587 O O . LEU C 1 489 ? 27.286 26.967 75.010 1.00 36.90 489 LEU C O 1
ATOM 12592 N N . LYS C 1 490 ? 27.681 28.970 74.101 1.00 30.42 490 LYS C N 1
ATOM 12593 C CA . LYS C 1 490 ? 27.384 29.750 75.288 1.00 31.93 490 LYS C CA 1
ATOM 12594 C C . LYS C 1 490 ? 26.076 29.341 75.970 1.00 38.52 490 LYS C C 1
ATOM 12595 O O . LYS C 1 490 ? 26.096 28.785 77.079 1.00 36.20 490 LYS C O 1
ATOM 12601 N N . ASN C 1 491 ? 24.935 29.626 75.327 1.00 41.30 491 ASN C N 1
ATOM 12602 C CA . ASN C 1 491 ? 23.636 29.370 75.951 1.00 39.70 491 ASN C CA 1
ATOM 12603 C C . ASN C 1 491 ? 23.529 27.926 76.446 1.00 41.36 491 ASN C C 1
ATOM 12604 O O . ASN C 1 491 ? 23.109 27.672 77.585 1.00 38.31 491 ASN C O 1
ATOM 12609 N N . TRP C 1 492 ? 23.942 26.968 75.608 1.00 39.07 492 TRP C N 1
ATOM 12610 C CA . TRP C 1 492 ? 23.857 25.559 75.987 1.00 34.37 492 TRP C CA 1
ATOM 12611 C C . TRP C 1 492 ? 24.696 25.275 77.214 1.00 34.44 492 TRP C C 1
ATOM 12612 O O . TRP C 1 492 ? 24.280 24.530 78.107 1.00 38.05 492 TRP C O 1
ATOM 12623 N N . ASN C 1 493 ? 25.884 25.869 77.273 1.00 40.03 493 ASN C N 1
ATOM 12624 C CA . ASN C 1 493 ? 26.784 25.658 78.398 1.00 35.60 493 ASN C CA 1
ATOM 12625 C C . ASN C 1 493 ? 26.188 26.213 79.686 1.00 34.41 493 ASN C C 1
ATOM 12626 O O . ASN C 1 493 ? 26.182 25.547 80.722 1.00 35.01 493 ASN C O 1
ATOM 12631 N N . GLN C 1 494 ? 25.669 27.433 79.636 1.00 34.26 494 GLN C N 1
ATOM 12632 C CA . GLN C 1 494 ? 25.004 27.979 80.804 1.00 32.13 494 GLN C CA 1
ATOM 12633 C C . GLN C 1 494 ? 23.835 27.097 81.242 1.00 43.41 494 GLN C C 1
ATOM 12634 O O . GLN C 1 494 ? 23.541 27.002 82.446 1.00 43.25 494 GLN C O 1
ATOM 12640 N N . ALA C 1 495 ? 23.173 26.420 80.293 1.00 40.13 495 ALA C N 1
ATOM 12641 C CA . ALA C 1 495 ? 22.111 25.490 80.678 1.00 40.53 495 ALA C CA 1
ATOM 12642 C C . ALA C 1 495 ? 22.675 24.309 81.463 1.00 43.31 495 ALA C C 1
ATOM 12643 O O . ALA C 1 495 ? 22.083 23.882 82.465 1.00 41.72 495 ALA C O 1
ATOM 12645 N N . LEU C 1 496 ? 23.827 23.777 81.032 1.00 37.85 496 LEU C N 1
ATOM 12646 C CA . LEU C 1 496 ? 24.433 22.663 81.747 1.00 36.97 496 LEU C CA 1
ATOM 12647 C C . LEU C 1 496 ? 24.766 23.038 83.186 1.00 37.18 496 LEU C C 1
ATOM 12648 O O . LEU C 1 496 ? 24.782 22.175 84.066 1.00 40.19 496 LEU C O 1
ATOM 12653 N N . ILE C 1 497 ? 24.997 24.316 83.457 1.00 35.49 497 ILE C N 1
ATOM 12654 C CA . ILE C 1 497 ? 25.288 24.711 84.825 1.00 38.08 497 ILE C CA 1
ATOM 12655 C C . ILE C 1 497 ? 24.022 24.707 85.672 1.00 40.17 497 ILE C C 1
ATOM 12656 O O . ILE C 1 497 ? 24.050 24.324 86.848 1.00 42.69 497 ILE C O 1
ATOM 12661 N N . TYR C 1 498 ? 22.899 25.123 85.089 1.00 40.10 498 TYR C N 1
ATOM 12662 C CA . TYR C 1 498 ? 21.619 25.116 85.783 1.00 35.14 498 TYR C CA 1
ATOM 12663 C C . TYR C 1 498 ? 21.035 23.714 85.883 1.00 41.09 498 TYR C C 1
ATOM 12664 O O . TYR C 1 498 ? 20.303 23.392 86.835 1.00 39.10 498 TYR C O 1
ATOM 12673 N N . SER C 1 499 ? 21.326 22.879 84.897 1.00 37.30 499 SER C N 1
ATOM 12674 C CA . SER C 1 499 ? 20.916 21.490 84.980 1.00 36.26 499 SER C CA 1
ATOM 12675 C C . SER C 1 499 ? 21.664 20.768 86.104 1.00 42.45 499 SER C C 1
ATOM 12676 O O . SER C 1 499 ? 21.088 19.918 86.805 1.00 38.07 499 SER C O 1
ATOM 12679 N N . ILE C 1 500 ? 22.947 21.112 86.302 1.00 43.69 500 ILE C N 1
ATOM 12680 C CA . ILE C 1 500 ? 23.712 20.585 87.434 1.00 43.61 500 ILE C CA 1
ATOM 12681 C C . ILE C 1 500 ? 23.068 21.004 88.756 1.00 44.65 500 ILE C C 1
ATOM 12682 O O . ILE C 1 500 ? 22.904 20.189 89.672 1.00 43.98 500 ILE C O 1
ATOM 12687 N N . GLU C 1 501 ? 22.691 22.282 88.874 1.00 40.84 501 GLU C N 1
ATOM 12688 C CA . GLU C 1 501 ? 22.019 22.749 90.083 1.00 39.96 501 GLU C CA 1
ATOM 12689 C C . GLU C 1 501 ? 20.696 22.017 90.320 1.00 47.61 501 GLU C C 1
ATOM 12690 O O . GLU C 1 501 ? 20.373 21.658 91.464 1.00 47.52 501 GLU C O 1
ATOM 12696 N N . LYS C 1 502 ? 19.918 21.783 89.255 1.00 45.18 502 LYS C N 1
ATOM 12697 C CA . LYS C 1 502 ? 18.698 20.989 89.385 1.00 43.66 502 LYS C CA 1
ATOM 12698 C C . LYS C 1 502 ? 19.006 19.600 89.939 1.00 44.74 502 LYS C C 1
ATOM 12699 O O . LYS C 1 502 ? 18.312 19.103 90.840 1.00 42.01 502 LYS C O 1
ATOM 12705 N N . ILE C 1 503 ? 20.035 18.948 89.387 1.00 47.01 503 ILE C N 1
ATOM 12706 C CA . ILE C 1 503 ? 20.452 17.634 89.880 1.00 45.97 503 ILE C CA 1
ATOM 12707 C C . ILE C 1 503 ? 20.584 17.672 91.394 1.00 47.93 503 ILE C C 1
ATOM 12708 O O . ILE C 1 503 ? 19.908 16.930 92.116 1.00 49.69 503 ILE C O 1
ATOM 12713 N N . LYS C 1 504 ? 21.423 18.590 91.889 1.00 46.66 504 LYS C N 1
ATOM 12714 C CA . LYS C 1 504 ? 21.702 18.677 93.317 1.00 45.60 504 LYS C CA 1
ATOM 12715 C C . LYS C 1 504 ? 20.435 18.903 94.134 1.00 49.92 504 LYS C C 1
ATOM 12716 O O . LYS C 1 504 ? 20.380 18.501 95.311 1.00 52.55 504 LYS C O 1
ATOM 12722 N N . LEU C 1 505 ? 19.406 19.520 93.542 1.00 42.36 505 LEU C N 1
ATOM 12723 C CA . LEU C 1 505 ? 18.187 19.800 94.294 1.00 40.40 505 LEU C CA 1
ATOM 12724 C C . LEU C 1 505 ? 17.160 18.677 94.250 1.00 40.48 505 LEU C C 1
ATOM 12725 O O . LEU C 1 505 ? 16.101 18.828 94.867 1.00 38.05 505 LEU C O 1
ATOM 12730 N N . ASN C 1 506 ? 17.448 17.550 93.587 1.00 39.31 506 ASN C N 1
ATOM 12731 C CA . ASN C 1 506 ? 16.452 16.500 93.376 1.00 38.47 506 ASN C CA 1
ATOM 12732 C C . ASN C 1 506 ? 17.086 15.105 93.450 1.00 42.45 506 ASN C C 1
ATOM 12733 O O . ASN C 1 506 ? 16.661 14.178 92.754 1.00 43.26 506 ASN C O 1
ATOM 12738 N N . THR C 1 507 ? 18.059 14.921 94.360 1.00 49.56 507 THR C N 1
ATOM 12739 C CA . THR C 1 507 ? 19.043 13.830 94.293 1.00 51.92 507 THR C CA 1
ATOM 12740 C C . THR C 1 507 ? 18.549 12.508 94.871 1.00 53.42 507 THR C C 1
ATOM 12741 O O . THR C 1 507 ? 19.070 11.439 94.505 1.00 55.35 507 THR C O 1
ATOM 12745 N N . GLY C 1 508 ? 17.597 12.559 95.797 1.00 44.32 508 GLY C N 1
ATOM 12746 C CA . GLY C 1 508 ? 17.177 11.387 96.534 1.00 39.10 508 GLY C CA 1
ATOM 12747 C C . GLY C 1 508 ? 17.150 11.819 97.975 1.00 41.86 508 GLY C C 1
ATOM 12748 O O . GLY C 1 508 ? 16.100 11.839 98.622 1.00 41.94 508 GLY C O 1
ATOM 12749 N N . HIS C 1 509 ? 18.332 12.207 98.456 1.00 47.15 509 HIS C N 1
ATOM 12750 C CA . HIS C 1 509 ? 18.468 12.937 99.709 1.00 42.23 509 HIS C CA 1
ATOM 12751 C C . HIS C 1 509 ? 17.529 14.131 99.778 1.00 34.11 509 HIS C C 1
ATOM 12752 O O . HIS C 1 509 ? 16.989 14.448 100.841 1.00 34.11 509 HIS C O 1
ATOM 12759 N N . GLN C 1 510 ? 17.343 14.823 98.658 1.00 41.51 510 GLN C N 1
ATOM 12760 C CA . GLN C 1 510 ? 16.506 16.017 98.642 1.00 41.98 510 GLN C CA 1
ATOM 12761 C C . GLN C 1 510 ? 15.014 15.688 98.618 1.00 37.96 510 GLN C C 1
ATOM 12762 O O . GLN C 1 510 ? 14.195 16.531 99.007 1.00 32.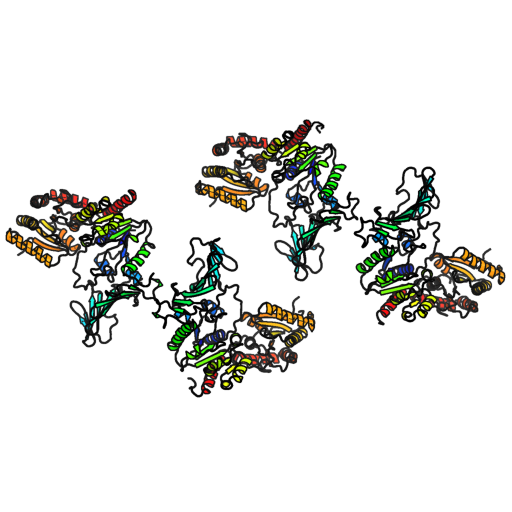63 510 GLN C O 1
ATOM 12768 N N . VAL C 1 511 ? 14.661 14.464 98.219 1.00 35.01 511 VAL C N 1
ATOM 12769 C CA . VAL C 1 511 ? 13.268 14.046 98.137 1.00 34.04 511 VAL C CA 1
ATOM 12770 C C . VAL C 1 511 ? 12.734 13.657 99.507 1.00 35.18 511 VAL C C 1
ATOM 12771 O O . VAL C 1 511 ? 11.634 14.064 99.897 1.00 35.67 511 VAL C O 1
ATOM 12775 N N . ILE C 1 512 ? 13.476 12.825 100.243 1.00 37.27 512 ILE C N 1
ATOM 12776 C CA . ILE C 1 512 ? 13.076 12.545 101.614 1.00 28.85 512 ILE C CA 1
ATOM 12777 C C . ILE C 1 512 ? 13.055 13.831 102.407 1.00 28.67 512 ILE C C 1
ATOM 12778 O O . ILE C 1 512 ? 12.117 14.096 103.161 1.00 33.61 512 ILE C O 1
ATOM 12783 N N . LYS C 1 513 ? 14.076 14.661 102.232 1.00 28.99 513 LYS C N 1
ATOM 12784 C CA . LYS C 1 513 ? 14.132 15.913 102.970 1.00 32.92 513 LYS C CA 1
ATOM 12785 C C . LYS C 1 513 ? 12.851 16.712 102.776 1.00 36.03 513 LYS C C 1
ATOM 12786 O O . LYS C 1 513 ? 12.369 17.367 103.715 1.00 36.06 513 LYS C O 1
ATOM 12792 N N . ARG C 1 514 ? 12.272 16.642 101.563 1.00 35.60 514 ARG C N 1
ATOM 12793 C CA . ARG C 1 514 ? 11.109 17.423 101.131 1.00 33.76 514 ARG C CA 1
ATOM 12794 C C . ARG C 1 514 ? 9.772 16.778 101.522 1.00 32.82 514 ARG C C 1
ATOM 12795 O O . ARG C 1 514 ? 8.885 17.472 102.031 1.00 30.83 514 ARG C O 1
ATOM 12803 N N . TRP C 1 515 ? 9.595 15.475 101.251 1.00 27.94 515 TRP C N 1
ATOM 12804 C CA . TRP C 1 515 ? 8.540 14.709 101.904 1.00 32.28 515 TRP C CA 1
ATOM 12805 C C . TRP C 1 515 ? 8.413 15.103 103.370 1.00 40.77 515 TRP C C 1
ATOM 12806 O O . TRP C 1 515 ? 7.321 15.449 103.845 1.00 40.15 515 TRP C O 1
ATOM 12817 N N . GLU C 1 516 ? 9.534 15.044 104.102 1.00 33.47 516 GLU C N 1
ATOM 12818 C CA . GLU C 1 516 ? 9.494 15.345 105.523 1.00 32.95 516 GLU C CA 1
ATOM 12819 C C . GLU C 1 516 ? 9.124 16.800 105.765 1.00 34.47 516 GLU C C 1
ATOM 12820 O O . GLU C 1 516 ? 8.206 17.094 106.538 1.00 33.59 516 GLU C O 1
ATOM 12826 N N . LYS C 1 517 ? 9.794 17.737 105.097 1.00 33.90 517 LYS C N 1
ATOM 12827 C CA . LYS C 1 517 ? 9.451 19.128 105.363 1.00 39.78 517 LYS C CA 1
ATOM 12828 C C . LYS C 1 517 ? 7.966 19.379 105.089 1.00 43.88 517 LYS C C 1
ATOM 12829 O O . LYS C 1 517 ? 7.255 19.939 105.934 1.00 41.76 517 LYS C O 1
ATOM 12835 N N . TRP C 1 518 ? 7.474 18.920 103.928 1.00 40.28 518 TRP C N 1
ATOM 12836 C CA . TRP C 1 518 ? 6.061 19.068 103.570 1.00 42.82 518 TRP C CA 1
ATOM 12837 C C . TRP C 1 518 ? 5.139 18.375 104.573 1.00 42.81 518 TRP C C 1
ATOM 12838 O O . TRP C 1 518 ? 4.113 18.941 104.983 1.00 39.46 518 TRP C O 1
ATOM 12849 N N . LEU C 1 519 ? 5.476 17.136 104.953 1.00 44.32 519 LEU C N 1
ATOM 12850 C CA . LEU C 1 519 ? 4.742 16.414 106.001 1.00 44.75 519 LEU C CA 1
ATOM 12851 C C . LEU C 1 519 ? 4.558 17.259 107.256 1.00 38.55 519 LEU C C 1
ATOM 12852 O O . LEU C 1 519 ? 3.435 17.462 107.724 1.00 42.23 519 LEU C O 1
ATOM 12857 N N . LYS C 1 520 ? 5.663 17.759 107.810 1.00 39.26 520 LYS C N 1
ATOM 12858 C CA . LYS C 1 520 ? 5.611 18.560 109.024 1.00 39.61 520 LYS C CA 1
ATOM 12859 C C . LYS C 1 520 ? 4.884 19.884 108.802 1.00 40.95 520 LYS C C 1
ATOM 12860 O O . LYS C 1 520 ? 4.275 20.416 109.738 1.00 41.55 520 LYS C O 1
ATOM 12866 N N . GLU C 1 521 ? 4.918 20.425 107.580 1.00 44.08 521 GLU C N 1
ATOM 12867 C CA . GLU C 1 521 ? 4.199 21.670 107.321 1.00 47.10 521 GLU C CA 1
ATOM 12868 C C . GLU C 1 521 ? 2.716 21.416 107.109 1.00 45.28 521 GLU C C 1
ATOM 12869 O O . GLU C 1 521 ? 1.877 22.208 107.556 1.00 46.22 521 GLU C O 1
ATOM 12875 N N . ALA C 1 522 ? 2.370 20.312 106.453 1.00 41.05 522 ALA C N 1
ATOM 12876 C CA . ALA C 1 522 ? 0.960 19.968 106.337 1.00 46.60 522 ALA C CA 1
ATOM 12877 C C . ALA C 1 522 ? 0.351 19.761 107.717 1.00 44.38 522 ALA C C 1
ATOM 12878 O O . ALA C 1 522 ? -0.595 20.462 108.099 1.00 46.93 522 ALA C O 1
ATOM 12880 N N . ILE C 1 523 ? 0.914 18.822 108.495 1.00 44.09 523 ILE C N 1
ATOM 12881 C CA . ILE C 1 523 ? 0.430 18.545 109.853 1.00 43.17 523 ILE C CA 1
ATOM 12882 C C . ILE C 1 523 ? 0.341 19.826 110.668 1.00 42.16 523 ILE C C 1
ATOM 12883 O O . ILE C 1 523 ? -0.580 20.012 111.466 1.00 44.03 523 ILE C O 1
ATOM 12888 N N . ASP C 1 524 ? 1.295 20.733 110.484 1.00 45.20 524 ASP C N 1
ATOM 12889 C CA . ASP C 1 524 ? 1.260 21.966 111.256 1.00 49.63 524 ASP C CA 1
ATOM 12890 C C . ASP C 1 524 ? 0.016 22.801 110.961 1.00 45.60 524 ASP C C 1
ATOM 12891 O O . ASP C 1 524 ? -0.337 23.664 111.773 1.00 46.38 524 ASP C O 1
ATOM 12896 N N . GLU C 1 525 ? -0.659 22.583 109.828 1.00 44.26 525 GLU C N 1
ATOM 12897 C CA . GLU C 1 525 ? -1.909 23.303 109.610 1.00 51.14 525 GLU C CA 1
ATOM 12898 C C . GLU C 1 525 ? -3.151 22.499 109.998 1.00 48.34 525 GLU C C 1
ATOM 12899 O O . GLU C 1 525 ? -4.228 23.085 110.129 1.00 54.04 525 GLU C O 1
ATOM 12905 N N . LYS C 1 526 ? -3.034 21.189 110.203 1.00 45.75 526 LYS C N 1
ATOM 12906 C CA . LYS C 1 526 ? -4.089 20.445 110.880 1.00 42.34 526 LYS C CA 1
ATOM 12907 C C . LYS C 1 526 ? -4.293 20.978 112.289 1.00 44.05 526 LYS C C 1
ATOM 12908 O O . LYS C 1 526 ? -3.334 21.132 113.046 1.00 48.07 526 LYS C O 1
ATOM 12914 N N . VAL C 1 527 ? -5.546 21.281 112.630 1.00 45.68 527 VAL C N 1
ATOM 12915 C CA . VAL C 1 527 ? -5.929 21.273 114.037 1.00 43.99 527 VAL C CA 1
ATOM 12916 C C . VAL C 1 527 ? -5.872 19.834 114.563 1.00 51.53 527 VAL C C 1
ATOM 12917 O O . VAL C 1 527 ? -5.889 18.867 113.780 1.00 54.84 527 VAL C O 1
ATOM 12921 N N . ASP C 1 528 ? -5.761 19.694 115.905 1.00 51.26 528 ASP C N 1
ATOM 12922 C CA . ASP C 1 528 ? -5.776 18.400 116.616 1.00 51.01 528 ASP C CA 1
ATOM 12923 C C . ASP C 1 528 ? -4.391 17.729 116.642 1.00 47.12 528 ASP C C 1
ATOM 12924 O O . ASP C 1 528 ? -4.127 16.912 117.536 1.00 55.44 528 ASP C O 1
ATOM 12929 N N . LYS C 1 529 ? -3.487 18.022 115.705 1.00 45.20 529 LYS C N 1
ATOM 12930 C CA . LYS C 1 529 ? -2.277 17.212 115.559 1.00 42.28 529 LYS C CA 1
ATOM 12931 C C . LYS C 1 529 ? -1.002 17.980 115.870 1.00 44.20 529 LYS C C 1
ATOM 12932 O O . LYS C 1 529 ? -0.859 19.151 115.499 1.00 47.48 529 LYS C O 1
ATOM 12938 N N . LEU C 1 530 ? -0.064 17.290 116.538 1.00 39.61 530 LEU C N 1
ATOM 12939 C CA . LEU C 1 530 ? 1.288 17.808 116.723 1.00 42.17 530 LEU C CA 1
ATOM 12940 C C . LEU C 1 530 ? 2.180 17.487 115.522 1.00 46.88 530 LEU C C 1
ATOM 12941 O O . LEU C 1 530 ? 2.031 16.449 114.862 1.00 41.13 530 LEU C O 1
ATOM 12946 N N . VAL C 1 531 ? 3.138 18.378 115.276 1.00 43.55 531 VAL C N 1
ATOM 12947 C CA . VAL C 1 531 ? 4.206 18.146 114.291 1.00 40.72 531 VAL C CA 1
ATOM 12948 C C . VAL C 1 531 ? 5.196 17.129 114.847 1.00 41.68 531 VAL C C 1
ATOM 12949 O O . VAL C 1 531 ? 5.754 17.351 115.932 1.00 48.61 531 VAL C O 1
ATOM 12953 N N . PRO C 1 532 ? 5.479 16.021 114.145 1.00 46.35 532 PRO C N 1
ATOM 12954 C CA . PRO C 1 532 ? 6.408 15.013 114.692 1.00 48.01 532 PRO C CA 1
ATOM 12955 C C . PRO C 1 532 ? 7.838 15.531 114.888 1.00 44.54 532 PRO C C 1
ATOM 12956 O O . PRO C 1 532 ? 8.364 16.175 113.975 1.00 49.11 532 PRO C O 1
ATOM 12960 N N . MET D 1 1 ? 0.490 -58.870 107.395 1.00 45.73 1 MET D N 1
ATOM 12961 C CA . MET D 1 1 ? 0.245 -57.954 108.504 1.00 46.70 1 MET D CA 1
ATOM 12962 C C . MET D 1 1 ? -0.918 -58.420 109.396 1.00 50.70 1 MET D C 1
ATOM 12963 O O . MET D 1 1 ? -2.016 -58.717 108.915 1.00 44.68 1 MET D O 1
ATOM 12968 N N . TYR D 1 2 ? -0.643 -58.489 110.699 1.00 51.49 2 TYR D N 1
ATOM 12969 C CA . TYR D 1 2 ? -1.621 -58.848 111.714 1.00 44.82 2 TYR D CA 1
ATOM 12970 C C . TYR D 1 2 ? -2.110 -57.591 112.418 1.00 47.31 2 TYR D C 1
ATOM 12971 O O . TYR D 1 2 ? -1.304 -56.744 112.817 1.00 51.27 2 TYR D O 1
ATOM 12980 N N . TYR D 1 3 ? -3.427 -57.479 112.567 1.00 47.81 3 TYR D N 1
ATOM 12981 C CA . TYR D 1 3 ? -4.082 -56.417 113.317 1.00 44.74 3 TYR D CA 1
ATOM 12982 C C . TYR D 1 3 ? -4.801 -57.024 114.522 1.00 42.68 3 TYR D C 1
ATOM 12983 O O . TYR D 1 3 ? -5.387 -58.114 114.434 1.00 37.83 3 TYR D O 1
ATOM 12992 N N . PHE D 1 4 ? -4.778 -56.313 115.639 1.00 36.69 4 PHE D N 1
ATOM 12993 C CA . PHE D 1 4 ? -5.390 -56.792 116.864 1.00 35.15 4 PHE D CA 1
ATOM 12994 C C . PHE D 1 4 ? -6.469 -55.811 117.283 1.00 37.27 4 PHE D C 1
ATOM 12995 O O . PHE D 1 4 ? -6.215 -54.608 117.394 1.00 39.05 4 PHE D O 1
ATOM 13003 N N . ILE D 1 5 ? -7.677 -56.326 117.481 1.00 39.86 5 ILE D N 1
ATOM 13004 C CA . ILE D 1 5 ? -8.806 -55.522 117.928 1.00 39.54 5 ILE D CA 1
ATOM 13005 C C . ILE D 1 5 ? -9.166 -56.043 119.310 1.00 40.55 5 ILE D C 1
ATOM 13006 O O . ILE D 1 5 ? -9.869 -57.061 119.420 1.00 44.48 5 ILE D O 1
ATOM 13011 N N . PRO D 1 6 ? -8.684 -55.417 120.375 1.00 41.22 6 PRO D N 1
ATOM 13012 C CA . PRO D 1 6 ? -8.923 -55.952 121.719 1.00 44.72 6 PRO D CA 1
ATOM 13013 C C . PRO D 1 6 ? -10.251 -55.487 122.326 1.00 39.58 6 PRO D C 1
ATOM 13014 O O . PRO D 1 6 ? -10.917 -54.563 121.862 1.00 33.24 6 PRO D O 1
ATOM 13018 N N . SER D 1 7 ? -10.637 -56.177 123.394 1.00 42.51 7 SER D N 1
ATOM 13019 C CA . SER D 1 7 ? -11.718 -55.714 124.250 1.00 43.99 7 SER D CA 1
ATOM 13020 C C . SER D 1 7 ? -11.111 -55.161 125.535 1.00 46.92 7 SER D C 1
ATOM 13021 O O . SER D 1 7 ? -11.108 -55.795 126.595 1.00 55.49 7 SER D O 1
ATOM 13024 N N . TRP D 1 8 ? -10.549 -53.966 125.408 1.00 42.39 8 TRP D N 1
ATOM 13025 C CA . TRP D 1 8 ? -9.980 -53.261 126.548 1.00 41.79 8 TRP D CA 1
ATOM 13026 C C . TRP D 1 8 ? -10.994 -52.207 126.991 1.00 42.39 8 TRP D C 1
ATOM 13027 O O . TRP D 1 8 ? -10.856 -51.015 126.723 1.00 43.81 8 TRP D O 1
ATOM 13038 N N . SER D 1 9 ? -12.018 -52.675 127.714 1.00 42.67 9 SER D N 1
ATOM 13039 C CA . SER D 1 9 ? -13.230 -51.928 128.027 1.00 44.64 9 SER D CA 1
ATOM 13040 C C . SER D 1 9 ? -13.189 -51.317 129.430 1.00 50.03 9 SER D C 1
ATOM 13041 O O . SER D 1 9 ? -12.211 -51.441 130.182 1.00 44.96 9 SER D O 1
ATOM 13044 N N . GLY D 1 10 ? -14.302 -50.687 129.791 1.00 46.99 10 GLY D N 1
ATOM 13045 C CA . GLY D 1 10 ? -14.458 -50.051 131.091 1.00 46.28 10 GLY D CA 1
ATOM 13046 C C . GLY D 1 10 ? -15.551 -50.730 131.890 1.00 53.79 10 GLY D C 1
ATOM 13047 O O . GLY D 1 10 ? -16.601 -51.081 131.345 1.00 56.37 10 GLY D O 1
ATOM 13048 N N . SER D 1 11 ? -15.298 -50.906 133.193 1.00 52.36 11 SER D N 1
ATOM 13049 C CA . SER D 1 11 ? -16.183 -51.700 134.035 1.00 44.15 11 SER D CA 1
ATOM 13050 C C . SER D 1 11 ? -17.599 -51.148 134.051 1.00 51.98 11 SER D C 1
ATOM 13051 O O . SER D 1 11 ? -18.555 -51.909 134.232 1.00 56.90 11 SER D O 1
ATOM 13054 N N . GLY D 1 12 ? -17.759 -49.840 133.857 1.00 53.57 12 GLY D N 1
ATOM 13055 C CA . GLY D 1 12 ? -19.069 -49.214 133.919 1.00 59.61 12 GLY D CA 1
ATOM 13056 C C . GLY D 1 12 ? -20.028 -49.579 132.799 1.00 55.05 12 GLY D C 1
ATOM 13057 O O . GLY D 1 12 ? -19.828 -50.583 132.100 1.00 49.16 12 GLY D O 1
ATOM 13058 N N . LYS D 1 13 ? -21.076 -48.763 132.615 1.00 53.15 13 LYS D N 1
ATOM 13059 C CA . LYS D 1 13 ? -22.053 -49.041 131.559 1.00 66.04 13 LYS D CA 1
ATOM 13060 C C . LYS D 1 13 ? -21.493 -48.726 130.173 1.00 54.00 13 LYS D C 1
ATOM 13061 O O . LYS D 1 13 ? -21.633 -49.526 129.239 1.00 52.66 13 LYS D O 1
ATOM 13067 N N . ARG D 1 14 ? -20.880 -47.559 130.016 1.00 43.36 14 ARG D N 1
ATOM 13068 C CA . ARG D 1 14 ? -20.203 -47.224 128.771 1.00 45.91 14 ARG D CA 1
ATOM 13069 C C . ARG D 1 14 ? -18.945 -48.077 128.662 1.00 47.28 14 ARG D C 1
ATOM 13070 O O . ARG D 1 14 ? -17.900 -47.727 129.210 1.00 50.43 14 ARG D O 1
ATOM 13078 N N . VAL D 1 15 ? -19.023 -49.214 127.964 1.00 45.09 15 VAL D N 1
ATOM 13079 C CA . VAL D 1 15 ? -17.862 -50.106 127.938 1.00 43.31 15 VAL D CA 1
ATOM 13080 C C . VAL D 1 15 ? -16.687 -49.450 127.224 1.00 45.82 15 VAL D C 1
ATOM 13081 O O . VAL D 1 15 ? -15.528 -49.611 127.634 1.00 50.51 15 VAL D O 1
ATOM 13085 N N . TRP D 1 16 ? -16.964 -48.684 126.167 1.00 47.75 16 TRP D N 1
ATOM 13086 C CA . TRP D 1 16 ? -15.951 -48.023 125.344 1.00 42.16 16 TRP D CA 1
ATOM 13087 C C . TRP D 1 16 ? -15.195 -46.944 126.112 1.00 42.35 16 TRP D C 1
ATOM 13088 O O . TRP D 1 16 ? -14.434 -46.177 125.517 1.00 41.92 16 TRP D O 1
ATOM 13099 N N . HIS D 1 17 ? -15.412 -46.849 127.420 1.00 41.58 17 HIS D N 1
ATOM 13100 C CA . HIS D 1 17 ? -14.767 -45.826 128.227 1.00 41.09 17 HIS D CA 1
ATOM 13101 C C . HIS D 1 17 ? -14.084 -46.481 129.419 1.00 40.33 17 HIS D C 1
ATOM 13102 O O . HIS D 1 17 ? -14.740 -47.137 130.234 1.00 43.75 17 HIS D O 1
ATOM 13109 N N . ARG D 1 18 ? -12.768 -46.305 129.516 1.00 40.69 18 ARG D N 1
ATOM 13110 C CA . ARG D 1 18 ? -11.971 -46.973 130.533 1.00 42.22 18 ARG D CA 1
ATOM 13111 C C . ARG D 1 18 ? -12.170 -46.304 131.877 1.00 48.70 18 ARG D C 1
ATOM 13112 O O . ARG D 1 18 ? -12.442 -45.102 131.953 1.00 49.35 18 ARG D O 1
ATOM 13120 N N . ASP D 1 19 ? -12.011 -47.086 132.943 1.00 47.13 19 ASP D N 1
ATOM 13121 C CA . ASP D 1 19 ? -12.232 -46.554 134.279 1.00 52.59 19 ASP D CA 1
ATOM 13122 C C . ASP D 1 19 ? -11.094 -45.635 134.682 1.00 49.50 19 ASP D C 1
ATOM 13123 O O . ASP D 1 19 ? -9.926 -45.913 134.413 1.00 51.97 19 ASP D O 1
ATOM 13128 N N . ILE D 1 20 ? -11.447 -44.531 135.334 1.00 48.10 20 ILE D N 1
ATOM 13129 C CA . ILE D 1 20 ? -10.460 -43.559 135.781 1.00 47.43 20 ILE D CA 1
ATOM 13130 C C . ILE D 1 20 ? -10.282 -43.727 137.281 1.00 52.67 20 ILE D C 1
ATOM 13131 O O . ILE D 1 20 ? -11.011 -43.117 138.074 1.00 57.12 20 ILE D O 1
ATOM 13136 N N . ILE D 1 21 ? -9.336 -44.572 137.671 1.00 56.90 21 ILE D N 1
ATOM 13137 C CA . ILE D 1 21 ? -9.170 -45.020 139.053 1.00 51.48 21 ILE D CA 1
ATOM 13138 C C . ILE D 1 21 ? -7.881 -44.425 139.605 1.00 54.11 21 ILE D C 1
ATOM 13139 O O . ILE D 1 21 ? -6.828 -44.545 138.961 1.00 43.33 21 ILE D O 1
ATOM 13144 N N . PRO D 1 22 ? -7.917 -43.800 140.786 1.00 55.68 22 PRO D N 1
ATOM 13145 C CA . PRO D 1 22 ? -6.684 -43.320 141.408 1.00 56.66 22 PRO D CA 1
ATOM 13146 C C . PRO D 1 22 ? -5.735 -44.476 141.665 1.00 54.09 22 PRO D C 1
ATOM 13147 O O . PRO D 1 22 ? -6.126 -45.646 141.703 1.00 53.96 22 PRO D O 1
ATOM 13151 N N . TRP D 1 23 ? -4.463 -44.133 141.836 1.00 48.87 23 TRP D N 1
ATOM 13152 C CA . TRP D 1 23 ? -3.448 -45.169 141.954 1.00 55.36 23 TRP D CA 1
ATOM 13153 C C . TRP D 1 23 ? -3.659 -46.014 143.207 1.00 53.44 23 TRP D C 1
ATOM 13154 O O . TRP D 1 23 ? -3.491 -47.238 143.170 1.00 55.29 23 TRP D O 1
ATOM 13165 N N . TYR D 1 24 ? -4.054 -45.384 144.319 1.00 56.21 24 TYR D N 1
ATOM 13166 C CA . TYR D 1 24 ? -4.188 -46.082 145.601 1.00 55.24 24 TYR D CA 1
ATOM 13167 C C . TYR D 1 24 ? -5.391 -46.990 145.660 1.00 51.07 24 TYR D C 1
ATOM 13168 O O . TYR D 1 24 ? -5.573 -47.665 146.679 1.00 58.41 24 TYR D O 1
ATOM 13177 N N . ARG D 1 25 ? -6.227 -47.014 144.625 1.00 49.91 25 ARG D N 1
ATOM 13178 C CA . ARG D 1 25 ? -7.327 -47.963 144.563 1.00 46.79 25 ARG D CA 1
ATOM 13179 C C . ARG D 1 25 ? -7.170 -48.936 143.402 1.00 45.11 25 ARG D C 1
ATOM 13180 O O . ARG D 1 25 ? -8.122 -49.637 143.055 1.00 49.15 25 ARG D O 1
ATOM 13188 N N . SER D 1 26 ? -5.978 -49.025 142.819 1.00 42.78 26 SER D N 1
ATOM 13189 C CA . SER D 1 26 ? -5.751 -49.853 141.638 1.00 50.73 26 SER D CA 1
ATOM 13190 C C . SER D 1 26 ? -5.106 -51.157 142.085 1.00 42.71 26 SER D C 1
ATOM 13191 O O . SER D 1 26 ? -3.891 -51.230 142.243 1.00 38.72 26 SER D O 1
ATOM 13194 N N . MET D 1 27 ? -5.915 -52.198 142.263 1.00 47.20 27 MET D N 1
ATOM 13195 C CA . MET D 1 27 ? -5.363 -53.485 142.666 1.00 50.33 27 MET D CA 1
ATOM 13196 C C . MET D 1 27 ? -4.301 -53.929 141.673 1.00 43.36 27 MET D C 1
ATOM 13197 O O . MET D 1 27 ? -4.560 -54.046 140.475 1.00 48.81 27 MET D O 1
ATOM 13202 N N . GLN D 1 28 ? -3.093 -54.146 142.167 1.00 51.06 28 GLN D N 1
ATOM 13203 C CA . GLN D 1 28 ? -2.065 -54.767 141.348 1.00 50.28 28 GLN D CA 1
ATOM 13204 C C . GLN D 1 28 ? -2.543 -56.141 140.886 1.00 49.94 28 GLN D C 1
ATOM 13205 O O . GLN D 1 28 ? -3.157 -56.897 141.651 1.00 56.43 28 GLN D O 1
ATOM 13211 N N . ARG D 1 29 ? -2.337 -56.432 139.603 1.00 45.76 29 ARG D N 1
ATOM 13212 C CA . ARG D 1 29 ? -2.926 -57.620 139.004 1.00 40.11 29 ARG D CA 1
ATOM 13213 C C . ARG D 1 29 ? -1.980 -58.198 137.968 1.00 37.62 29 ARG D C 1
ATOM 13214 O O . ARG D 1 29 ? -1.225 -57.468 137.331 1.00 43.03 29 ARG D O 1
ATOM 13222 N N . LEU D 1 30 ? -1.999 -59.516 137.825 1.00 36.12 30 LEU D N 1
ATOM 13223 C CA . LEU D 1 30 ? -1.360 -60.162 136.686 1.00 35.98 30 LEU D CA 1
ATOM 13224 C C . LEU D 1 30 ? -2.427 -60.312 135.602 1.00 41.55 30 LEU D C 1
ATOM 13225 O O . LEU D 1 30 ? -3.337 -61.142 135.727 1.00 37.60 30 LEU D O 1
ATOM 13230 N N . GLU D 1 31 ? -2.320 -59.506 134.540 1.00 42.75 31 GLU D N 1
ATOM 13231 C CA . GLU D 1 31 ? -3.354 -59.449 133.506 1.00 36.69 31 GLU D CA 1
ATOM 13232 C C . GLU D 1 31 ? -3.183 -60.633 132.573 1.00 35.00 31 GLU D C 1
ATOM 13233 O O . GLU D 1 31 ? -2.199 -60.717 131.836 1.00 36.07 31 GLU D O 1
ATOM 13239 N N . PHE D 1 32 ? -4.133 -61.552 132.602 1.00 39.04 32 PHE D N 1
ATOM 13240 C CA . PHE D 1 32 ? -4.034 -62.725 131.755 1.00 37.50 32 PHE D CA 1
ATOM 13241 C C . PHE D 1 32 ? -4.637 -62.504 130.378 1.00 32.68 32 PHE D C 1
ATOM 13242 O O . PHE D 1 32 ? -4.648 -63.440 129.569 1.00 34.61 32 PHE D O 1
ATOM 13250 N N . ASP D 1 33 ? -5.107 -61.287 130.104 1.00 34.80 33 ASP D N 1
ATOM 13251 C CA . ASP D 1 33 ? -5.711 -60.901 128.826 1.00 41.53 33 ASP D CA 1
ATOM 13252 C C . ASP D 1 33 ? -5.047 -61.580 127.632 1.00 35.50 33 ASP D C 1
ATOM 13253 O O . ASP D 1 33 ? -3.825 -61.574 127.498 1.00 34.96 33 ASP D O 1
ATOM 13258 N N . ASP D 1 34 ? -5.865 -62.185 126.769 1.00 37.89 34 ASP D N 1
ATOM 13259 C CA . ASP D 1 34 ? -5.310 -62.921 125.633 1.00 39.05 34 ASP D CA 1
ATOM 13260 C C . ASP D 1 34 ? -4.547 -61.994 124.695 1.00 36.35 34 ASP D C 1
ATOM 13261 O O . ASP D 1 34 ? -3.495 -62.356 124.163 1.00 35.57 34 ASP D O 1
ATOM 13266 N N . THR D 1 35 ? -5.053 -60.787 124.497 1.00 36.88 35 THR D N 1
ATOM 13267 C CA . THR D 1 35 ? -4.548 -59.952 123.420 1.00 38.46 35 THR D CA 1
ATOM 13268 C C . THR D 1 35 ? -3.161 -59.407 123.746 1.00 41.84 35 THR D C 1
ATOM 13269 O O . THR D 1 35 ? -2.278 -59.342 122.874 1.00 38.76 35 THR D O 1
ATOM 13273 N N . ILE D 1 36 ? -2.953 -59.028 125.007 1.00 41.97 36 ILE D N 1
ATOM 13274 C CA . ILE D 1 36 ? -1.641 -58.581 125.464 1.00 38.63 36 ILE D CA 1
ATOM 13275 C C . ILE D 1 36 ? -0.602 -59.656 125.163 1.00 38.83 36 ILE D C 1
ATOM 13276 O O . ILE D 1 36 ? 0.383 -59.426 124.452 1.00 36.92 36 ILE D O 1
ATOM 13281 N N . HIS D 1 37 ? -0.844 -60.865 125.652 1.00 36.85 37 HIS D N 1
ATOM 13282 C CA . HIS D 1 37 ? 0.141 -61.915 125.480 1.00 33.22 37 HIS D CA 1
ATOM 13283 C C . HIS D 1 37 ? 0.266 -62.307 124.026 1.00 30.72 37 HIS D C 1
ATOM 13284 O O . HIS D 1 37 ? 1.338 -62.748 123.597 1.00 35.55 37 HIS D O 1
ATOM 13291 N N . GLN D 1 38 ? -0.805 -62.145 123.252 1.00 32.50 38 GLN D N 1
ATOM 13292 C CA . GLN D 1 38 ? -0.721 -62.447 121.829 1.00 33.82 38 GLN D CA 1
ATOM 13293 C C . GLN D 1 38 ? 0.203 -61.462 121.141 1.00 33.36 38 GLN D C 1
ATOM 13294 O O . GLN D 1 38 ? 1.007 -61.841 120.284 1.00 29.98 38 GLN D O 1
ATOM 13300 N N . ILE D 1 39 ? 0.155 -60.208 121.579 1.00 34.71 39 ILE D N 1
ATOM 13301 C CA . ILE D 1 39 ? 1.001 -59.164 121.022 1.00 35.02 39 ILE D CA 1
ATOM 13302 C C . ILE D 1 39 ? 2.475 -59.382 121.374 1.00 38.36 39 ILE D C 1
ATOM 13303 O O . ILE D 1 39 ? 3.352 -59.203 120.518 1.00 41.98 39 ILE D O 1
ATOM 13308 N N . ARG D 1 40 ? 2.779 -59.757 122.631 1.00 35.17 40 ARG D N 1
ATOM 13309 C CA . ARG D 1 40 ? 4.170 -59.925 123.048 1.00 27.93 40 ARG D CA 1
ATOM 13310 C C . ARG D 1 40 ? 4.880 -60.962 122.194 1.00 35.85 40 ARG D C 1
ATOM 13311 O O . ARG D 1 40 ? 6.077 -60.823 121.894 1.00 35.69 40 ARG D O 1
ATOM 13319 N N . ILE D 1 41 ? 4.156 -62.004 121.779 1.00 37.23 41 ILE D N 1
ATOM 13320 C CA . ILE D 1 41 ? 4.730 -62.993 120.867 1.00 41.65 41 ILE D CA 1
ATOM 13321 C C . ILE D 1 41 ? 5.112 -62.342 119.543 1.00 44.77 41 ILE D C 1
ATOM 13322 O O . ILE D 1 41 ? 6.193 -62.596 118.982 1.00 48.90 41 ILE D O 1
ATOM 13327 N N . PHE D 1 42 ? 4.235 -61.488 119.027 1.00 37.67 42 PHE D N 1
ATOM 13328 C CA . PHE D 1 42 ? 4.513 -60.839 117.761 1.00 43.54 42 PHE D CA 1
ATOM 13329 C C . PHE D 1 42 ? 5.647 -59.829 117.862 1.00 45.74 42 PHE D C 1
ATOM 13330 O O . PHE D 1 42 ? 6.139 -59.373 116.827 1.00 52.05 42 PHE D O 1
ATOM 13338 N N . HIS D 1 43 ? 6.067 -59.457 119.066 1.00 44.91 43 HIS D N 1
ATOM 13339 C CA . HIS D 1 43 ? 7.265 -58.643 119.211 1.00 40.33 43 HIS D CA 1
ATOM 13340 C C . HIS D 1 43 ? 8.505 -59.468 119.520 1.00 46.30 43 HIS D C 1
ATOM 13341 O O . HIS D 1 43 ? 9.605 -59.051 119.154 1.00 50.76 43 HIS D O 1
ATOM 13348 N N . SER D 1 44 ? 8.375 -60.622 120.187 1.00 45.61 44 SER D N 1
ATOM 13349 C CA . SER D 1 44 ? 9.567 -61.425 120.449 1.00 48.60 44 SER D CA 1
ATOM 13350 C C . SER D 1 44 ? 10.126 -61.978 119.143 1.00 48.15 44 SER D C 1
ATOM 13351 O O . SER D 1 44 ? 11.319 -61.828 118.856 1.00 49.42 44 SER D O 1
ATOM 13354 N N . GLU D 1 45 ? 9.280 -62.618 118.339 1.00 51.81 45 GLU D N 1
ATOM 13355 C CA . GLU D 1 45 ? 9.514 -62.660 116.904 1.00 49.22 45 GLU D CA 1
ATOM 13356 C C . GLU D 1 45 ? 9.238 -61.265 116.363 1.00 49.39 45 GLU D C 1
ATOM 13357 O O . GLU D 1 45 ? 8.335 -60.579 116.837 1.00 52.00 45 GLU D O 1
ATOM 13363 N N . ASN D 1 46 ? 10.050 -60.802 115.429 1.00 49.78 46 ASN D N 1
ATOM 13364 C CA . ASN D 1 46 ? 9.860 -59.456 114.879 1.00 58.71 46 ASN D CA 1
ATOM 13365 C C . ASN D 1 46 ? 8.961 -59.584 113.652 1.00 52.94 46 ASN D C 1
ATOM 13366 O O . ASN D 1 46 ? 9.416 -59.960 112.568 1.00 56.20 46 ASN D O 1
ATOM 13371 N N . LEU D 1 47 ? 7.672 -59.273 113.828 1.00 52.65 47 LEU D N 1
ATOM 13372 C CA . LEU D 1 47 ? 6.645 -59.456 112.797 1.00 46.46 47 LEU D CA 1
ATOM 13373 C C . LEU D 1 47 ? 5.701 -58.264 112.874 1.00 49.28 47 LEU D C 1
ATOM 13374 O O . LEU D 1 47 ? 5.308 -57.868 113.991 1.00 48.94 47 LEU D O 1
ATOM 13379 N N . PRO D 1 48 ? 5.320 -57.672 111.732 1.00 48.71 48 PRO D N 1
ATOM 13380 C CA . PRO D 1 48 ? 4.543 -56.427 111.783 1.00 45.52 48 PRO D CA 1
ATOM 13381 C C . PRO D 1 48 ? 3.207 -56.678 112.462 1.00 41.01 48 PRO D C 1
ATOM 13382 O O . PRO D 1 48 ? 2.561 -57.701 112.228 1.00 40.13 48 PRO D O 1
ATOM 13386 N N . VAL D 1 49 ? 2.815 -55.743 113.325 1.00 37.13 49 VAL D N 1
ATOM 13387 C CA . VAL D 1 49 ? 1.566 -55.825 114.066 1.00 43.12 49 VAL D CA 1
ATOM 13388 C C . VAL D 1 49 ? 1.083 -54.414 114.331 1.00 44.22 49 VAL D C 1
ATOM 13389 O O . VAL D 1 49 ? 1.879 -53.486 114.498 1.00 47.87 49 VAL D O 1
ATOM 13393 N N . LYS D 1 50 ? -0.237 -54.256 114.364 1.00 47.07 50 LYS D N 1
ATOM 13394 C CA . LYS D 1 50 ? -0.874 -52.979 114.645 1.00 48.02 50 LYS D CA 1
ATOM 13395 C C . LYS D 1 50 ? -2.071 -53.212 115.558 1.00 46.78 50 LYS D C 1
ATOM 13396 O O . LYS D 1 50 ? -2.815 -54.184 115.390 1.00 48.59 50 LYS D O 1
ATOM 13402 N N . LEU D 1 51 ? -2.244 -52.329 116.532 1.00 42.96 51 LEU D N 1
ATOM 13403 C CA . LEU D 1 51 ? -3.445 -52.311 117.348 1.00 41.56 51 LEU D CA 1
ATOM 13404 C C . LEU D 1 51 ? -4.460 -51.355 116.723 1.00 46.51 51 LEU D C 1
ATOM 13405 O O . LEU D 1 51 ? -4.103 -50.243 116.322 1.00 48.69 51 LEU D O 1
ATOM 13410 N N . LEU D 1 52 ? -5.717 -51.786 116.620 1.00 38.55 52 LEU D N 1
ATOM 13411 C CA . LEU D 1 52 ? -6.812 -50.885 116.275 1.00 38.40 52 LEU D CA 1
ATOM 13412 C C . LEU D 1 52 ? -7.737 -50.851 117.479 1.00 38.12 52 LEU D C 1
ATOM 13413 O O . LEU D 1 52 ? -8.363 -51.863 117.807 1.00 43.46 52 LEU D O 1
ATOM 13418 N N . LEU D 1 53 ? -7.838 -49.695 118.122 1.00 33.38 53 LEU D N 1
ATOM 13419 C CA . LEU D 1 53 ? -8.444 -49.587 119.442 1.00 34.28 53 LEU D CA 1
ATOM 13420 C C . LEU D 1 53 ? -9.751 -48.816 119.370 1.00 39.88 53 LEU D C 1
ATOM 13421 O O . LEU D 1 53 ? -9.746 -47.619 119.051 1.00 41.07 53 LEU D O 1
ATOM 13426 N N . GLN D 1 54 ? -10.856 -49.484 119.736 1.00 40.93 54 GLN D N 1
ATOM 13427 C CA . GLN D 1 54 ? -12.159 -48.814 119.789 1.00 37.52 54 GLN D CA 1
ATOM 13428 C C . GLN D 1 54 ? -12.310 -47.901 121.006 1.00 37.53 54 GLN D C 1
ATOM 13429 O O . GLN D 1 54 ? -13.065 -46.925 120.946 1.00 34.52 54 GLN D O 1
ATOM 13435 N N . ALA D 1 55 ? -11.632 -48.193 122.113 1.00 35.88 55 ALA D N 1
ATOM 13436 C CA . ALA D 1 55 ? -12.036 -47.606 123.386 1.00 38.01 55 ALA D CA 1
ATOM 13437 C C . ALA D 1 55 ? -11.297 -46.303 123.697 1.00 35.29 55 ALA D C 1
ATOM 13438 O O . ALA D 1 55 ? -10.192 -46.052 123.215 1.00 39.29 55 ALA D O 1
ATOM 13440 N N . TYR D 1 56 ? -11.926 -45.487 124.540 1.00 37.37 56 TYR D N 1
ATOM 13441 C CA . TYR D 1 56 ? -11.349 -44.253 125.074 1.00 41.07 56 TYR D CA 1
ATOM 13442 C C . TYR D 1 56 ? -10.341 -44.588 126.180 1.00 40.00 56 TYR D C 1
ATOM 13443 O O . TYR D 1 56 ? -10.693 -44.779 127.341 1.00 39.36 56 TYR D O 1
ATOM 13452 N N . MET D 1 57 ? -9.070 -44.646 125.817 1.00 40.57 57 MET D N 1
ATOM 13453 C CA . MET D 1 57 ? -7.963 -44.952 126.716 1.00 36.06 57 MET D CA 1
ATOM 13454 C C . MET D 1 57 ? -7.050 -43.743 126.885 1.00 40.44 57 MET D C 1
ATOM 13455 O O . MET D 1 57 ? -5.916 -43.767 126.385 1.00 35.12 57 MET D O 1
ATOM 13460 N N . PRO D 1 58 ? -7.481 -42.680 127.600 1.00 39.00 58 PRO D N 1
ATOM 13461 C CA . PRO D 1 58 ? -6.645 -41.477 127.709 1.00 41.04 58 PRO D CA 1
ATOM 13462 C C . PRO D 1 58 ? -5.342 -41.715 128.463 1.00 47.73 58 PRO D C 1
ATOM 13463 O O . PRO D 1 58 ? -4.537 -40.793 128.648 1.00 45.85 58 PRO D O 1
ATOM 13467 N N . HIS D 1 59 ? -5.142 -42.948 128.921 1.00 47.68 59 HIS D N 1
ATOM 13468 C CA . HIS D 1 59 ? -3.931 -43.376 129.600 1.00 44.09 59 HIS D CA 1
ATOM 13469 C C . HIS D 1 59 ? -3.361 -44.606 128.921 1.00 39.94 59 HIS D C 1
ATOM 13470 O O . HIS D 1 59 ? -2.836 -45.514 129.563 1.00 41.95 59 HIS D O 1
ATOM 13477 N N . ALA D 1 60 ? -3.463 -44.669 127.604 1.00 40.46 60 ALA D N 1
ATOM 13478 C CA . ALA D 1 60 ? -3.026 -45.883 126.937 1.00 44.53 60 ALA D CA 1
ATOM 13479 C C . ALA D 1 60 ? -1.515 -46.093 127.028 1.00 45.76 60 ALA D C 1
ATOM 13480 O O . ALA D 1 60 ? -1.067 -47.242 126.971 1.00 47.45 60 ALA D O 1
ATOM 13482 N N . ARG D 1 61 ? -0.725 -45.029 127.205 1.00 43.28 61 ARG D N 1
ATOM 13483 C CA . ARG D 1 61 ? 0.728 -45.165 127.149 1.00 44.50 61 ARG D CA 1
ATOM 13484 C C . ARG D 1 61 ? 1.301 -45.757 128.429 1.00 46.86 61 ARG D C 1
ATOM 13485 O O . ARG D 1 61 ? 2.198 -46.611 128.380 1.00 45.72 61 ARG D O 1
ATOM 13493 N N . TYR D 1 62 ? 0.809 -45.320 129.585 1.00 51.02 62 TYR D N 1
ATOM 13494 C CA . TYR D 1 62 ? 1.216 -45.979 130.819 1.00 47.80 62 TYR D CA 1
ATOM 13495 C C . TYR D 1 62 ? 0.680 -47.401 130.889 1.00 49.05 62 TYR D C 1
ATOM 13496 O O . TYR D 1 62 ? 1.327 -48.270 131.480 1.00 50.86 62 TYR D O 1
ATOM 13505 N N . PHE D 1 63 ? -0.478 -47.663 130.271 1.00 48.03 63 PHE D N 1
ATOM 13506 C CA . PHE D 1 63 ? -1.009 -49.019 130.203 1.00 43.19 63 PHE D CA 1
ATOM 13507 C C . PHE D 1 63 ? -0.116 -49.910 129.354 1.00 45.05 63 PHE D C 1
ATOM 13508 O O . PHE D 1 63 ? 0.346 -50.961 129.818 1.00 45.91 63 PHE D O 1
ATOM 13516 N N . LEU D 1 64 ? 0.127 -49.510 128.098 1.00 40.32 64 LEU D N 1
ATOM 13517 C CA . LEU D 1 64 ? 0.918 -50.340 127.193 1.00 39.45 64 LEU D CA 1
ATOM 13518 C C . LEU D 1 64 ? 2.309 -50.583 127.744 1.00 41.93 64 LEU D C 1
ATOM 13519 O O . LEU D 1 64 ? 2.867 -51.672 127.573 1.00 44.41 64 LEU D O 1
ATOM 13524 N N . HIS D 1 65 ? 2.894 -49.580 128.396 1.00 41.63 65 HIS D N 1
ATOM 13525 C CA . HIS D 1 65 ? 4.208 -49.773 129.007 1.00 48.85 65 HIS D CA 1
ATOM 13526 C C . HIS D 1 65 ? 4.141 -50.794 130.148 1.00 45.40 65 HIS D C 1
ATOM 13527 O O . HIS D 1 65 ? 4.965 -51.713 130.231 1.00 40.23 65 HIS D O 1
ATOM 13534 N N . ARG D 1 66 ? 3.139 -50.656 131.018 1.00 42.32 66 ARG D N 1
ATOM 13535 C CA . ARG D 1 66 ? 2.928 -51.580 132.128 1.00 43.54 66 ARG D CA 1
ATOM 13536 C C . ARG D 1 66 ? 2.739 -53.024 131.676 1.00 43.28 66 ARG D C 1
ATOM 13537 O O . ARG D 1 66 ? 3.083 -53.956 132.416 1.00 39.51 66 ARG D O 1
ATOM 13545 N N . GLN D 1 67 ? 2.155 -53.240 130.503 1.00 42.13 67 GLN D N 1
ATOM 13546 C CA . GLN D 1 67 ? 2.006 -54.593 129.990 1.00 38.67 67 GLN D CA 1
ATOM 13547 C C . GLN D 1 67 ? 3.164 -55.009 129.087 1.00 44.70 67 GLN D C 1
ATOM 13548 O O . GLN D 1 67 ? 3.128 -56.118 128.528 1.00 40.62 67 GLN D O 1
ATOM 13554 N N . ASP D 1 68 ? 4.197 -54.152 128.972 1.00 44.32 68 ASP D N 1
ATOM 13555 C CA . ASP D 1 68 ? 5.414 -54.403 128.191 1.00 42.34 68 ASP D CA 1
ATOM 13556 C C . ASP D 1 68 ? 5.069 -54.738 126.748 1.00 38.31 68 ASP D C 1
ATOM 13557 O O . ASP D 1 68 ? 5.504 -55.744 126.187 1.00 39.62 68 ASP D O 1
ATOM 13562 N N . ILE D 1 69 ? 4.263 -53.878 126.150 1.00 43.25 69 ILE D N 1
ATOM 13563 C CA . ILE D 1 69 ? 4.021 -53.915 124.716 1.00 41.06 69 ILE D CA 1
ATOM 13564 C C . ILE D 1 69 ? 3.969 -52.472 124.246 1.00 42.61 69 ILE D C 1
ATOM 13565 O O . ILE D 1 69 ? 3.110 -52.093 123.445 1.00 43.96 69 ILE D O 1
ATOM 13570 N N . PHE D 1 70 ? 4.886 -51.650 124.760 1.00 43.67 70 PHE D N 1
ATOM 13571 C CA . PHE D 1 70 ? 4.872 -50.239 124.406 1.00 43.15 70 PHE D CA 1
ATOM 13572 C C . PHE D 1 70 ? 5.234 -50.028 122.941 1.00 41.83 70 PHE D C 1
ATOM 13573 O O . PHE D 1 70 ? 4.705 -49.114 122.296 1.00 33.08 70 PHE D O 1
ATOM 13581 N N . GLU D 1 71 ? 6.093 -50.894 122.390 1.00 43.40 71 GLU D N 1
ATOM 13582 C CA . GLU D 1 71 ? 6.670 -50.788 121.047 1.00 47.78 71 GLU D CA 1
ATOM 13583 C C . GLU D 1 71 ? 5.671 -51.019 119.986 1.00 46.45 71 GLU D C 1
ATOM 13584 O O . GLU D 1 71 ? 6.033 -51.120 118.809 1.00 54.51 71 GLU D O 1
ATOM 13590 N N . THR D 1 72 ? 4.410 -51.102 120.372 1.00 45.30 72 THR D N 1
ATOM 13591 C CA . THR D 1 72 ? 3.348 -51.496 119.468 1.00 45.58 72 THR D CA 1
ATOM 13592 C C . THR D 1 72 ? 2.826 -50.262 118.755 1.00 47.21 72 THR D C 1
ATOM 13593 O O . THR D 1 72 ? 2.531 -49.246 119.395 1.00 47.82 72 THR D O 1
ATOM 13597 N N . GLU D 1 73 ? 2.718 -50.341 117.429 1.00 47.55 73 GLU D N 1
ATOM 13598 C CA . GLU D 1 73 ? 2.083 -49.257 116.692 1.00 48.24 73 GLU D CA 1
ATOM 13599 C C . GLU D 1 73 ? 0.570 -49.426 116.759 1.00 52.44 73 GLU D C 1
ATOM 13600 O O . GLU D 1 73 ? 0.045 -50.547 116.721 1.00 45.66 73 GLU D O 1
ATOM 13606 N N . TYR D 1 74 ? -0.138 -48.306 116.851 1.00 53.06 74 TYR D N 1
ATOM 13607 C CA . TYR D 1 74 ? -1.562 -48.408 117.100 1.00 41.01 74 TYR D CA 1
ATOM 13608 C C . TYR D 1 74 ? -2.337 -47.265 116.471 1.00 40.79 74 TYR D C 1
ATOM 13609 O O . TYR D 1 74 ? -1.939 -46.104 116.561 1.00 44.55 74 TYR D O 1
ATOM 13618 N N . TYR D 1 75 ? -3.463 -47.614 115.862 1.00 44.01 75 TYR D N 1
ATOM 13619 C CA . TYR D 1 75 ? -4.521 -46.664 115.569 1.00 42.11 75 TYR D CA 1
ATOM 13620 C C . TYR D 1 75 ? -5.496 -46.648 116.744 1.00 40.27 75 TYR D C 1
ATOM 13621 O O . TYR D 1 75 ? -5.840 -47.698 117.294 1.00 38.04 75 TYR D O 1
ATOM 13630 N N . SER D 1 76 ? -5.914 -45.451 117.146 1.00 39.21 76 SER D N 1
ATOM 13631 C CA . SER D 1 76 ? -6.898 -45.277 118.208 1.00 37.85 76 SER D CA 1
ATOM 13632 C C . SER D 1 76 ? -8.071 -44.436 117.704 1.00 50.05 76 SER D C 1
ATOM 13633 O O . SER D 1 76 ? -7.883 -43.273 117.314 1.00 49.93 76 SER D O 1
ATOM 13636 N N . VAL D 1 77 ? -9.280 -45.023 117.746 1.00 45.89 77 VAL D N 1
ATOM 13637 C CA . VAL D 1 77 ? -10.493 -44.364 117.250 1.00 41.93 77 VAL D CA 1
ATOM 13638 C C . VAL D 1 77 ? -10.669 -42.986 117.890 1.00 42.10 77 VAL D C 1
ATOM 13639 O O . VAL D 1 77 ? -10.954 -41.996 117.208 1.00 41.44 77 VAL D O 1
ATOM 13643 N N . PHE D 1 78 ? -10.525 -42.904 119.215 1.00 41.72 78 PHE D N 1
ATOM 13644 C CA . PHE D 1 78 ? -10.747 -41.635 119.899 1.00 40.13 78 PHE D CA 1
ATOM 13645 C C . PHE D 1 78 ? -9.616 -40.634 119.666 1.00 48.56 78 PHE D C 1
ATOM 13646 O O . PHE D 1 78 ? -9.786 -39.440 119.946 1.00 48.62 78 PHE D O 1
ATOM 13654 N N . ASP D 1 79 ? -8.461 -41.081 119.174 1.00 46.45 79 ASP D N 1
ATOM 13655 C CA . ASP D 1 79 ? -7.464 -40.117 118.726 1.00 45.49 79 ASP D CA 1
ATOM 13656 C C . ASP D 1 79 ? -7.930 -39.411 117.456 1.00 49.78 79 ASP D C 1
ATOM 13657 O O . ASP D 1 79 ? -7.871 -38.179 117.367 1.00 52.96 79 ASP D O 1
ATOM 13662 N N . GLU D 1 80 ? -8.429 -40.170 116.469 1.00 47.68 80 GLU D N 1
ATOM 13663 C CA . GLU D 1 80 ? -9.016 -39.536 115.292 1.00 41.96 80 GLU D CA 1
ATOM 13664 C C . GLU D 1 80 ? -10.151 -38.598 115.680 1.00 43.92 80 GLU D C 1
ATOM 13665 O O . GLU D 1 80 ? -10.306 -37.528 115.081 1.00 47.40 80 GLU D O 1
ATOM 13671 N N . ILE D 1 81 ? -10.948 -38.977 116.684 1.00 42.43 81 ILE D N 1
ATOM 13672 C CA . ILE D 1 81 ? -12.090 -38.162 117.107 1.00 38.93 81 ILE D CA 1
ATOM 13673 C C . ILE D 1 81 ? -11.616 -36.864 117.741 1.00 39.50 81 ILE D C 1
ATOM 13674 O O . ILE D 1 81 ? -12.157 -35.787 117.475 1.00 42.10 81 ILE D O 1
ATOM 13679 N N . GLN D 1 82 ? -10.630 -36.950 118.621 1.00 47.29 82 GLN D N 1
ATOM 13680 C CA . GLN D 1 82 ? -10.115 -35.776 119.302 1.00 48.61 82 GLN D CA 1
ATOM 13681 C C . GLN D 1 82 ? -9.020 -35.090 118.520 1.00 44.27 82 GLN D C 1
ATOM 13682 O O . GLN D 1 82 ? -8.579 -34.016 118.936 1.00 49.06 82 GLN D O 1
ATOM 13688 N N . ALA D 1 83 ? -8.592 -35.682 117.400 1.00 48.56 83 ALA D N 1
ATOM 13689 C CA . ALA D 1 83 ? -7.598 -35.083 116.505 1.00 52.89 83 ALA D CA 1
ATOM 13690 C C . ALA D 1 83 ? -6.316 -34.758 117.264 1.00 55.99 83 ALA D C 1
ATOM 13691 O O . ALA D 1 83 ? -5.784 -33.651 117.174 1.00 55.85 83 ALA D O 1
ATOM 13693 N N . VAL D 1 84 ? -5.865 -35.717 118.072 1.00 55.94 84 VAL D N 1
ATOM 13694 C CA . VAL D 1 84 ? -4.527 -35.676 118.654 1.00 59.38 84 VAL D CA 1
ATOM 13695 C C . VAL D 1 84 ? -3.561 -36.173 117.582 1.00 57.71 84 VAL D C 1
ATOM 13696 O O . VAL D 1 84 ? -3.676 -37.302 117.085 1.00 50.95 84 VAL D O 1
ATOM 13700 N N . GLU D 1 85 ? -2.654 -35.299 117.153 1.00 56.06 85 GLU D N 1
ATOM 13701 C CA . GLU D 1 85 ? -1.912 -35.606 115.938 1.00 63.20 85 GLU D CA 1
ATOM 13702 C C . GLU D 1 85 ? -0.545 -36.237 116.188 1.00 61.47 85 GLU D C 1
ATOM 13703 O O . GLU D 1 85 ? 0.065 -36.731 115.233 1.00 57.13 85 GLU D O 1
ATOM 13709 N N . SER D 1 86 ? -0.065 -36.279 117.433 1.00 64.15 86 SER D N 1
ATOM 13710 C CA . SER D 1 86 ? 1.157 -37.014 117.748 1.00 59.76 86 SER D CA 1
ATOM 13711 C C . SER D 1 86 ? 0.992 -37.757 119.071 1.00 62.62 86 SER D C 1
ATOM 13712 O O . SER D 1 86 ? 0.079 -37.483 119.859 1.00 54.32 86 SER D O 1
ATOM 13715 N N . ASN D 1 87 ? 1.889 -38.723 119.297 1.00 67.12 87 ASN D N 1
ATOM 13716 C CA . ASN D 1 87 ? 2.001 -39.431 120.568 1.00 63.62 87 ASN D CA 1
ATOM 13717 C C . ASN D 1 87 ? 3.106 -38.857 121.458 1.00 63.19 87 ASN D C 1
ATOM 13718 O O . ASN D 1 87 ? 3.536 -39.523 122.406 1.00 59.81 87 ASN D O 1
ATOM 13723 N N . ASP D 1 88 ? 3.592 -37.656 121.138 1.00 61.09 88 ASP D N 1
ATOM 13724 C CA . ASP D 1 88 ? 4.617 -36.962 121.899 1.00 62.29 88 ASP D CA 1
ATOM 13725 C C . ASP D 1 88 ? 4.096 -36.712 123.302 1.00 57.69 88 ASP D C 1
ATOM 13726 O O . ASP D 1 88 ? 3.230 -35.854 123.488 1.00 64.50 88 ASP D O 1
ATOM 13731 N N . MET D 1 89 ? 4.574 -37.458 124.290 1.00 56.00 89 MET D N 1
ATOM 13732 C CA . MET D 1 89 ? 4.169 -37.142 125.652 1.00 62.35 89 MET D CA 1
ATOM 13733 C C . MET D 1 89 ? 4.809 -35.817 126.078 1.00 66.37 89 MET D C 1
ATOM 13734 O O . MET D 1 89 ? 5.799 -35.364 125.493 1.00 72.64 89 MET D O 1
ATOM 13739 N N . GLN D 1 90 ? 4.202 -35.161 127.069 1.00 58.77 90 GLN D N 1
ATOM 13740 C CA . GLN D 1 90 ? 4.875 -34.066 127.771 1.00 61.55 90 GLN D CA 1
ATOM 13741 C C . GLN D 1 90 ? 4.344 -34.067 129.199 1.00 66.24 90 GLN D C 1
ATOM 13742 O O . GLN D 1 90 ? 3.155 -33.833 129.422 1.00 69.26 90 GLN D O 1
ATOM 13748 N N . VAL D 1 91 ? 5.218 -34.382 130.157 1.00 70.96 91 VAL D N 1
ATOM 13749 C CA . VAL D 1 91 ? 4.787 -34.579 131.536 1.00 67.24 91 VAL D CA 1
ATOM 13750 C C . VAL D 1 91 ? 4.321 -33.252 132.109 1.00 71.48 91 VAL D C 1
ATOM 13751 O O . VAL D 1 91 ? 5.039 -32.241 132.072 1.00 76.37 91 VAL D O 1
ATOM 13755 N N . LEU D 1 92 ? 3.109 -33.239 132.620 1.00 69.44 92 LEU D N 1
ATOM 13756 C CA . LEU D 1 92 ? 2.584 -32.069 133.303 1.00 74.71 92 LEU D CA 1
ATOM 13757 C C . LEU D 1 92 ? 2.627 -32.347 134.804 1.00 77.26 92 LEU D C 1
ATOM 13758 O O . LEU D 1 92 ? 1.937 -33.242 135.310 1.00 73.67 92 LEU D O 1
ATOM 13763 N N . GLN D 1 93 ? 3.506 -31.639 135.502 1.00 77.25 93 GLN D N 1
ATOM 13764 C CA . GLN D 1 93 ? 3.471 -31.697 136.950 1.00 81.11 93 GLN D CA 1
ATOM 13765 C C . GLN D 1 93 ? 2.547 -30.580 137.432 1.00 79.69 93 GLN D C 1
ATOM 13766 O O . GLN D 1 93 ? 2.313 -29.604 136.719 1.00 76.10 93 GLN D O 1
ATOM 13772 N N . ILE D 1 94 ? 2.023 -30.742 138.654 1.00 85.46 94 ILE D N 1
ATOM 13773 C CA . ILE D 1 94 ? 0.815 -30.035 139.091 1.00 82.97 94 ILE D CA 1
ATOM 13774 C C . ILE D 1 94 ? 0.829 -28.570 138.669 1.00 79.01 94 ILE D C 1
ATOM 13775 O O . ILE D 1 94 ? -0.106 -28.087 138.023 1.00 80.07 94 ILE D O 1
ATOM 13780 N N . LYS D 1 95 ? 1.871 -27.835 139.035 1.00 83.03 95 LYS D N 1
ATOM 13781 C CA . LYS D 1 95 ? 1.861 -26.391 138.796 1.00 87.07 95 LYS D CA 1
ATOM 13782 C C . LYS D 1 95 ? 2.373 -26.015 137.403 1.00 82.45 95 LYS D C 1
ATOM 13783 O O . LYS D 1 95 ? 3.072 -25.013 137.243 1.00 80.36 95 LYS D O 1
ATOM 13789 N N . ASP D 1 96 ? 1.984 -26.781 136.408 1.00 90.27 96 ASP D N 1
ATOM 13790 C CA . ASP D 1 96 ? 2.169 -26.404 134.998 1.00 83.54 96 ASP D CA 1
ATOM 13791 C C . ASP D 1 96 ? 0.746 -26.046 134.602 1.00 79.08 96 ASP D C 1
ATOM 13792 O O . ASP D 1 96 ? 0.421 -26.166 133.465 1.00 80.62 96 ASP D O 1
ATOM 13797 N N . LEU D 1 97 ? -0.089 -25.529 135.493 1.00 82.12 97 LEU D N 1
ATOM 13798 C CA . LEU D 1 97 ? -1.485 -25.484 135.174 1.00 85.68 97 LEU D CA 1
ATOM 13799 C C . LEU D 1 97 ? -2.476 -24.370 135.441 1.00 87.47 97 LEU D C 1
ATOM 13800 O O . LEU D 1 97 ? -2.250 -23.434 136.181 1.00 82.59 97 LEU D O 1
ATOM 13805 N N . GLU D 1 98 ? -3.605 -24.493 134.763 1.00 88.99 98 GLU D N 1
ATOM 13806 C CA . GLU D 1 98 ? -4.722 -23.612 135.086 1.00 91.88 98 GLU D CA 1
ATOM 13807 C C . GLU D 1 98 ? -4.903 -23.546 136.599 1.00 95.12 98 GLU D C 1
ATOM 13808 O O . GLU D 1 98 ? -5.388 -24.507 137.211 1.00 93.30 98 GLU D O 1
ATOM 13814 N N . TRP D 1 99 ? -4.472 -22.446 137.222 1.00 93.94 99 TRP D N 1
ATOM 13815 C CA . TRP D 1 99 ? -4.665 -22.255 138.662 1.00 97.62 99 TRP D CA 1
ATOM 13816 C C . TRP D 1 99 ? -4.875 -20.775 138.935 1.00 97.32 99 TRP D C 1
ATOM 13817 O O . TRP D 1 99 ? -4.014 -19.957 138.605 1.00 103.27 99 TRP D O 1
ATOM 13828 N N . GLU D 1 100 ? -6.045 -20.512 139.511 1.00 99.95 100 GLU D N 1
ATOM 13829 C CA . GLU D 1 100 ? -6.556 -19.208 139.885 1.00 100.43 100 GLU D CA 1
ATOM 13830 C C . GLU D 1 100 ? -5.610 -18.499 140.819 1.00 104.01 100 GLU D C 1
ATOM 13831 O O . GLU D 1 100 ? -4.402 -18.684 140.758 1.00 98.08 100 GLU D O 1
ATOM 13837 N N . ASP D 1 101 ? -6.195 -17.759 141.746 1.00 104.59 101 ASP D N 1
ATOM 13838 C CA . ASP D 1 101 ? -5.475 -16.921 142.654 1.00 102.68 101 ASP D CA 1
ATOM 13839 C C . ASP D 1 101 ? -5.103 -17.418 144.038 1.00 102.03 101 ASP D C 1
ATOM 13840 O O . ASP D 1 101 ? -3.939 -17.552 144.357 1.00 102.60 101 ASP D O 1
ATOM 13845 N N . ASP D 1 102 ? -6.089 -17.683 144.857 1.00 97.16 102 ASP D N 1
ATOM 13846 C CA . ASP D 1 102 ? -5.825 -18.022 146.230 1.00 89.13 102 ASP D CA 1
ATOM 13847 C C . ASP D 1 102 ? -5.727 -19.452 146.466 1.00 89.98 102 ASP D C 1
ATOM 13848 O O . ASP D 1 102 ? -5.811 -19.900 147.574 1.00 86.88 102 ASP D O 1
ATOM 13853 N N . CYS D 1 103 ? -5.495 -20.186 145.425 1.00 93.22 103 CYS D N 1
ATOM 13854 C CA . CYS D 1 103 ? -5.415 -21.639 145.565 1.00 88.80 103 CYS D CA 1
ATOM 13855 C C . CYS D 1 103 ? -4.399 -22.073 146.611 1.00 87.95 103 CYS D C 1
ATOM 13856 O O . CYS D 1 103 ? -3.200 -21.801 146.485 1.00 90.41 103 CYS D O 1
ATOM 13859 N N . GLU D 1 104 ? -4.891 -22.776 147.623 1.00 84.45 104 GLU D N 1
ATOM 13860 C CA . GLU D 1 104 ? -4.094 -23.281 148.729 1.00 78.63 104 GLU D CA 1
ATOM 13861 C C . GLU D 1 104 ? -3.871 -24.775 148.496 1.00 79.11 104 GLU D C 1
ATOM 13862 O O . GLU D 1 104 ? -4.806 -25.572 148.612 1.00 82.25 104 GLU D O 1
ATOM 13868 N N . PHE D 1 105 ? -2.645 -25.149 148.142 1.00 75.77 105 PHE D N 1
ATOM 13869 C CA . PHE D 1 105 ? -2.315 -26.530 147.810 1.00 72.81 105 PHE D CA 1
ATOM 13870 C C . PHE D 1 105 ? -1.990 -27.295 149.091 1.00 72.76 105 PHE D C 1
ATOM 13871 O O . PHE D 1 105 ? -1.187 -26.831 149.903 1.00 66.22 105 PHE D O 1
ATOM 13879 N N . ILE D 1 106 ? -2.640 -28.450 149.281 1.00 81.28 106 ILE D N 1
ATOM 13880 C CA . ILE D 1 106 ? -2.556 -29.245 150.519 1.00 75.93 106 ILE D CA 1
ATOM 13881 C C . ILE D 1 106 ? -2.141 -30.663 150.138 1.00 78.01 106 ILE D C 1
ATOM 13882 O O . ILE D 1 106 ? -2.980 -31.468 149.708 1.00 70.61 106 ILE D O 1
ATOM 13887 N N . TYR D 1 107 ? -0.857 -30.987 150.342 1.00 81.05 107 TYR D N 1
ATOM 13888 C CA . TYR D 1 107 ? -0.275 -32.248 149.891 1.00 71.30 107 TYR D CA 1
ATOM 13889 C C . TYR D 1 107 ? -0.539 -33.368 150.899 1.00 76.97 107 TYR D C 1
ATOM 13890 O O . TYR D 1 107 ? -0.144 -33.277 152.072 1.00 75.62 107 TYR D O 1
ATOM 13899 N N . THR D 1 108 ? -1.203 -34.455 150.419 1.00 72.88 108 THR D N 1
ATOM 13900 C CA . THR D 1 108 ? -1.506 -35.813 150.833 1.00 64.00 108 THR D CA 1
ATOM 13901 C C . THR D 1 108 ? -0.477 -36.768 150.225 1.00 66.03 108 THR D C 1
ATOM 13902 O O . THR D 1 108 ? 0.065 -36.505 149.140 1.00 59.96 108 THR D O 1
ATOM 13906 N N . PRO D 1 109 ? -0.141 -37.877 150.909 1.00 67.62 109 PRO D N 1
ATOM 13907 C CA . PRO D 1 109 ? 0.643 -38.939 150.255 1.00 63.35 109 PRO D CA 1
ATOM 13908 C C . PRO D 1 109 ? -0.038 -39.433 148.989 1.00 66.63 109 PRO D C 1
ATOM 13909 O O . PRO D 1 109 ? 0.591 -40.055 148.122 1.00 65.76 109 PRO D O 1
ATOM 13913 N N . PHE D 1 110 ? -1.335 -39.136 148.883 1.00 65.89 110 PHE D N 1
ATOM 13914 C CA . PHE D 1 110 ? -2.207 -39.697 147.866 1.00 65.66 110 PHE D CA 1
ATOM 13915 C C . PHE D 1 110 ? -2.712 -38.698 146.835 1.00 62.92 110 PHE D C 1
ATOM 13916 O O . PHE D 1 110 ? -2.949 -39.098 145.692 1.00 58.35 110 PHE D O 1
ATOM 13924 N N . LEU D 1 111 ? -2.898 -37.428 147.193 1.00 62.12 111 LEU D N 1
ATOM 13925 C CA . LEU D 1 111 ? -3.520 -36.492 146.264 1.00 62.61 111 LEU D CA 1
ATOM 13926 C C . LEU D 1 111 ? -3.250 -35.062 146.710 1.00 64.79 111 LEU D C 1
ATOM 13927 O O . LEU D 1 111 ? -2.663 -34.803 147.763 1.00 65.05 111 LEU D O 1
ATOM 13932 N N . ILE D 1 112 ? -3.715 -34.133 145.885 1.00 67.96 112 ILE D N 1
ATOM 13933 C CA . ILE D 1 112 ? -3.561 -32.699 146.075 1.00 69.11 112 ILE D CA 1
ATOM 13934 C C . ILE D 1 112 ? -4.941 -32.143 146.401 1.00 69.05 112 ILE D C 1
ATOM 13935 O O . ILE D 1 112 ? -5.867 -32.263 145.592 1.00 69.75 112 ILE D O 1
ATOM 13940 N N . ILE D 1 113 ? -5.095 -31.552 147.584 1.00 70.81 113 ILE D N 1
ATOM 13941 C CA . ILE D 1 113 ? -6.347 -30.884 147.925 1.00 69.78 113 ILE D CA 1
ATOM 13942 C C . ILE D 1 113 ? -6.232 -29.390 147.635 1.00 74.95 113 ILE D C 1
ATOM 13943 O O . ILE D 1 113 ? -6.045 -28.586 148.553 1.00 76.17 113 ILE D O 1
ATOM 13948 N N . VAL D 1 114 ? -6.332 -28.998 146.357 1.00 76.27 114 VAL D N 1
ATOM 13949 C CA . VAL D 1 114 ? -6.409 -27.572 146.053 1.00 73.89 114 VAL D CA 1
ATOM 13950 C C . VAL D 1 114 ? -7.666 -27.003 146.695 1.00 77.96 114 VAL D C 1
ATOM 13951 O O . VAL D 1 114 ? -8.766 -27.550 146.547 1.00 77.49 114 VAL D O 1
ATOM 13955 N N . ARG D 1 115 ? -7.503 -25.897 147.417 1.00 86.32 115 ARG D N 1
ATOM 13956 C CA . ARG D 1 115 ? -8.572 -25.281 148.187 1.00 84.67 115 ARG D CA 1
ATOM 13957 C C . ARG D 1 115 ? -8.415 -23.767 148.115 1.00 89.56 115 ARG D C 1
ATOM 13958 O O . ARG D 1 115 ? -7.299 -23.250 147.988 1.00 86.97 115 ARG D O 1
ATOM 13966 N N . ARG D 1 116 ? -9.539 -23.052 148.165 1.00 90.42 116 ARG D N 1
ATOM 13967 C CA . ARG D 1 116 ? -9.494 -21.594 148.197 1.00 87.83 116 ARG D CA 1
ATOM 13968 C C . ARG D 1 116 ? -10.432 -21.069 149.265 1.00 89.22 116 ARG D C 1
ATOM 13969 O O . ARG D 1 116 ? -11.610 -21.429 149.312 1.00 89.15 116 ARG D O 1
ATOM 13977 N N . GLN D 1 117 ? -9.885 -20.202 150.106 1.00 92.48 117 GLN D N 1
ATOM 13978 C CA . GLN D 1 117 ? -10.560 -19.628 151.273 1.00 91.44 117 GLN D CA 1
ATOM 13979 C C . GLN D 1 117 ? -11.080 -20.692 152.235 1.00 86.27 117 GLN D C 1
ATOM 13980 O O . GLN D 1 117 ? -12.154 -20.536 152.818 1.00 86.76 117 GLN D O 1
ATOM 13986 N N . GLY D 1 118 ? -10.304 -21.750 152.441 1.00 84.11 118 GLY D N 1
ATOM 13987 C CA . GLY D 1 118 ? -10.747 -22.799 153.338 1.00 87.13 118 GLY D CA 1
ATOM 13988 C C . GLY D 1 118 ? -12.033 -23.452 152.877 1.00 86.83 118 GLY D C 1
ATOM 13989 O O . GLY D 1 118 ? -12.892 -23.791 153.700 1.00 84.42 118 GLY D O 1
ATOM 13990 N N . GLN D 1 119 ? -12.176 -23.649 151.568 1.00 90.47 119 GLN D N 1
ATOM 13991 C CA . GLN D 1 119 ? -13.384 -24.197 150.960 1.00 89.04 119 GLN D CA 1
ATOM 13992 C C . GLN D 1 119 ? -12.945 -25.176 149.881 1.00 87.40 119 GLN D C 1
ATOM 13993 O O . GLN D 1 119 ? -12.261 -24.774 148.933 1.00 85.27 119 GLN D O 1
ATOM 13999 N N . LEU D 1 120 ? -13.307 -26.452 150.041 1.00 82.10 120 LEU D N 1
ATOM 14000 C CA . LEU D 1 120 ? -12.919 -27.503 149.106 1.00 79.68 120 LEU D CA 1
ATOM 14001 C C . LEU D 1 120 ? -13.098 -27.060 147.662 1.00 82.05 120 LEU D C 1
ATOM 14002 O O . LEU D 1 120 ? -14.205 -26.711 147.240 1.00 87.33 120 LEU D O 1
ATOM 14007 N N . TYR D 1 121 ? -12.008 -27.075 146.897 1.00 73.26 121 TYR D N 1
ATOM 14008 C CA . TYR D 1 121 ? -12.047 -26.620 145.517 1.00 74.35 121 TYR D CA 1
ATOM 14009 C C . TYR D 1 121 ? -11.806 -27.755 144.531 1.00 72.11 121 TYR D C 1
ATOM 14010 O O . TYR D 1 121 ? -12.652 -28.021 143.671 1.00 69.31 121 TYR D O 1
ATOM 14019 N N . ALA D 1 122 ? -10.664 -28.429 144.626 1.00 71.84 122 ALA D N 1
ATOM 14020 C CA . ALA D 1 122 ? -10.255 -29.362 143.591 1.00 66.41 122 ALA D CA 1
ATOM 14021 C C . ALA D 1 122 ? -9.460 -30.494 144.212 1.00 60.50 122 ALA D C 1
ATOM 14022 O O . ALA D 1 122 ? -8.825 -30.325 145.255 1.00 63.11 122 ALA D O 1
ATOM 14024 N N . HIS D 1 123 ? -9.514 -31.651 143.556 1.00 61.04 123 HIS D N 1
ATOM 14025 C CA . HIS D 1 123 ? -8.766 -32.841 143.942 1.00 57.11 123 HIS D CA 1
ATOM 14026 C C . HIS D 1 123 ? -7.940 -33.275 142.742 1.00 58.76 123 HIS D C 1
ATOM 14027 O O . HIS D 1 123 ? -8.480 -33.775 141.752 1.00 58.50 123 HIS D O 1
ATOM 14034 N N . VAL D 1 124 ? -6.637 -33.063 142.820 1.00 64.48 124 VAL D N 1
ATOM 14035 C CA . VAL D 1 124 ? -5.723 -33.478 141.768 1.00 59.13 124 VAL D CA 1
ATOM 14036 C C . VAL D 1 124 ? -5.226 -34.880 142.107 1.00 61.96 124 VAL D C 1
ATOM 14037 O O . VAL D 1 124 ? -4.603 -35.092 143.153 1.00 58.38 124 VAL D O 1
ATOM 14041 N N . GLU D 1 125 ? -5.541 -35.850 141.244 1.00 60.87 125 GLU D N 1
ATOM 14042 C CA . GLU D 1 125 ? -5.232 -37.253 141.495 1.00 57.43 125 GLU D CA 1
ATOM 14043 C C . GLU D 1 125 ? -4.351 -37.818 140.387 1.00 56.65 125 GLU D C 1
ATOM 14044 O O . GLU D 1 125 ? -4.404 -37.363 139.238 1.00 62.21 125 GLU D O 1
ATOM 14050 N N . PHE D 1 126 ? -3.546 -38.826 140.742 1.00 53.37 126 PHE D N 1
ATOM 14051 C CA . PHE D 1 126 ? -2.505 -39.374 139.884 1.00 47.22 126 PHE D CA 1
ATOM 14052 C C . PHE D 1 126 ? -2.726 -40.857 139.629 1.00 45.93 126 PHE D C 1
ATOM 14053 O O . PHE D 1 126 ? -3.346 -41.559 140.427 1.00 54.94 126 PHE D O 1
ATOM 14061 N N . GLY D 1 127 ? -2.186 -41.336 138.511 1.00 47.83 127 GLY D N 1
ATOM 14062 C CA . GLY D 1 127 ? -2.298 -42.732 138.147 1.00 50.83 127 GLY D CA 1
ATOM 14063 C C . GLY D 1 127 ? -1.227 -43.602 138.788 1.00 55.88 127 GLY D C 1
ATOM 14064 O O . GLY D 1 127 ? -0.416 -43.156 139.601 1.00 54.21 127 GLY D O 1
ATOM 14065 N N . VAL D 1 128 ? -1.227 -44.879 138.380 1.00 57.68 128 VAL D N 1
ATOM 14066 C CA . VAL D 1 128 ? -0.360 -45.890 138.992 1.00 57.70 128 VAL D CA 1
ATOM 14067 C C . VAL D 1 128 ? 1.084 -45.403 139.047 1.00 59.63 128 VAL D C 1
ATOM 14068 O O . VAL D 1 128 ? 1.787 -45.597 140.050 1.00 64.69 128 VAL D O 1
ATOM 14072 N N . GLU D 1 129 ? 1.537 -44.722 137.997 1.00 52.75 129 GLU D N 1
ATOM 14073 C CA . GLU D 1 129 ? 2.915 -44.268 137.915 1.00 52.90 129 GLU D CA 1
ATOM 14074 C C . GLU D 1 129 ? 3.091 -42.803 138.300 1.00 55.92 129 GLU D C 1
ATOM 14075 O O . GLU D 1 129 ? 4.194 -42.269 138.153 1.00 54.29 129 GLU D O 1
ATOM 14081 N N . GLY D 1 130 ? 2.033 -42.136 138.770 1.00 53.26 130 GLY D N 1
ATOM 14082 C CA . GLY D 1 130 ? 2.155 -40.804 139.330 1.00 50.45 130 GLY D CA 1
ATOM 14083 C C . GLY D 1 130 ? 1.898 -39.629 138.402 1.00 53.25 130 GLY D C 1
ATOM 14084 O O . GLY D 1 130 ? 1.997 -38.480 138.862 1.00 51.63 130 GLY D O 1
ATOM 14085 N N . PHE D 1 131 ? 1.595 -39.866 137.119 1.00 59.09 131 PHE D N 1
ATOM 14086 C CA . PHE D 1 131 ? 1.145 -38.802 136.214 1.00 56.47 131 PHE D CA 1
ATOM 14087 C C . PHE D 1 131 ? -0.197 -38.239 136.677 1.00 55.13 131 PHE D C 1
ATOM 14088 O O . PHE D 1 131 ? -1.011 -38.947 137.279 1.00 51.52 131 PHE D O 1
ATOM 14096 N N . ILE D 1 132 ? -0.442 -36.958 136.380 1.00 50.84 132 ILE D N 1
ATOM 14097 C CA . ILE D 1 132 ? -1.727 -36.389 136.788 1.00 51.35 132 ILE D CA 1
ATOM 14098 C C . ILE D 1 132 ? -2.861 -37.058 136.032 1.00 53.74 132 ILE D C 1
ATOM 14099 O O . ILE D 1 132 ? -3.007 -36.883 134.815 1.00 52.09 132 ILE D O 1
ATOM 14104 N N . SER D 1 133 ? -3.697 -37.793 136.764 1.00 50.07 133 SER D N 1
ATOM 14105 C CA . SER D 1 133 ? -4.688 -38.632 136.113 1.00 51.41 133 SER D CA 1
ATOM 14106 C C . SER D 1 133 ? -6.017 -37.914 135.936 1.00 54.92 133 SER D C 1
ATOM 14107 O O . SER D 1 133 ? -6.653 -38.051 134.887 1.00 51.17 133 SER D O 1
ATOM 14110 N N . PHE D 1 134 ? -6.440 -37.133 136.925 1.00 52.61 134 PHE D N 1
ATOM 14111 C CA . PHE D 1 134 ? -7.668 -36.362 136.781 1.00 55.14 134 PHE D CA 1
ATOM 14112 C C . PHE D 1 134 ? -7.747 -35.326 137.896 1.00 57.69 134 PHE D C 1
ATOM 14113 O O . PHE D 1 134 ? -7.021 -35.406 138.896 1.00 56.48 134 PHE D O 1
ATOM 14121 N N . ILE D 1 135 ? -8.631 -34.344 137.699 1.00 54.75 135 ILE D N 1
ATOM 14122 C CA . ILE D 1 135 ? -8.912 -33.312 138.693 1.00 61.60 135 ILE D CA 1
ATOM 14123 C C . ILE D 1 135 ? -10.417 -33.264 138.941 1.00 57.32 135 ILE D C 1
ATOM 14124 O O . ILE D 1 135 ? -11.188 -32.969 138.021 1.00 54.66 135 ILE D O 1
ATOM 14129 N N . LYS D 1 136 ? -10.825 -33.532 140.185 1.00 55.94 136 LYS D N 1
ATOM 14130 C CA . LYS D 1 136 ? -12.217 -33.409 140.618 1.00 61.06 136 LYS D CA 1
ATOM 14131 C C . LYS D 1 136 ? -12.455 -31.985 141.115 1.00 61.27 136 LYS D C 1
ATOM 14132 O O . LYS D 1 136 ? -11.996 -31.620 142.196 1.00 65.83 136 LYS D O 1
ATOM 14138 N N . PHE D 1 137 ? -13.187 -31.185 140.345 1.00 61.66 137 PHE D N 1
ATOM 14139 C CA . PHE D 1 137 ? -13.483 -29.807 140.719 1.00 62.78 137 PHE D CA 1
ATOM 14140 C C . PHE D 1 137 ? -14.797 -29.726 141.489 1.00 66.46 137 PHE D C 1
ATOM 14141 O O . PHE D 1 137 ? -15.810 -30.280 141.049 1.00 68.16 137 PHE D O 1
ATOM 14149 N N . PHE D 1 138 ? -14.788 -28.999 142.611 1.00 61.47 138 PHE D N 1
ATOM 14150 C CA . PHE D 1 138 ? -15.911 -28.963 143.545 1.00 70.68 138 PHE D CA 1
ATOM 14151 C C . PHE D 1 138 ? -16.516 -27.566 143.645 1.00 75.97 138 PHE D C 1
ATOM 14152 O O . PHE D 1 138 ? -15.845 -26.621 144.070 1.00 76.61 138 PHE D O 1
ATOM 14160 N N . LYS D 1 139 ? -17.792 -27.450 143.285 1.00 83.56 139 LYS D N 1
ATOM 14161 C CA . LYS D 1 139 ? -18.619 -26.296 143.610 1.00 84.20 139 LYS D CA 1
ATOM 14162 C C . LYS D 1 139 ? -19.512 -26.661 144.795 1.00 86.43 139 LYS D C 1
ATOM 14163 O O . LYS D 1 139 ? -19.958 -27.808 144.916 1.00 82.51 139 LYS D O 1
ATOM 14169 N N . ASP D 1 140 ? -19.765 -25.685 145.673 1.00 86.02 140 ASP D N 1
ATOM 14170 C CA . ASP D 1 140 ? -20.452 -25.921 146.947 1.00 81.72 140 ASP D CA 1
ATOM 14171 C C . ASP D 1 140 ? -19.636 -26.989 147.662 1.00 83.61 140 ASP D C 1
ATOM 14172 O O . ASP D 1 140 ? -18.433 -26.767 147.888 1.00 89.84 140 ASP D O 1
ATOM 14177 N N . ASP D 1 141 ? -20.206 -28.137 148.018 1.00 82.01 141 ASP D N 1
ATOM 14178 C CA . ASP D 1 141 ? -19.423 -29.247 148.554 1.00 88.65 141 ASP D CA 1
ATOM 14179 C C . ASP D 1 141 ? -19.789 -30.529 147.830 1.00 86.12 141 ASP D C 1
ATOM 14180 O O . ASP D 1 141 ? -20.020 -31.586 148.426 1.00 89.70 141 ASP D O 1
ATOM 14185 N N . GLN D 1 142 ? -19.807 -30.439 146.506 1.00 82.88 142 GLN D N 1
ATOM 14186 C CA . GLN D 1 142 ? -20.112 -31.575 145.653 1.00 81.51 142 GLN D CA 1
ATOM 14187 C C . GLN D 1 142 ? -19.317 -31.432 144.361 1.00 77.53 142 GLN D C 1
ATOM 14188 O O . GLN D 1 142 ? -18.645 -30.426 144.131 1.00 73.63 142 GLN D O 1
ATOM 14194 N N . LEU D 1 143 ? -19.409 -32.447 143.508 1.00 75.85 143 LEU D N 1
ATOM 14195 C CA . LEU D 1 143 ? -18.768 -32.397 142.202 1.00 74.10 143 LEU D CA 1
ATOM 14196 C C . LEU D 1 143 ? -19.538 -31.492 141.240 1.00 69.56 143 LEU D C 1
ATOM 14197 O O . LEU D 1 143 ? -20.771 -31.458 141.237 1.00 75.75 143 LEU D O 1
ATOM 14202 N N . GLU D 1 144 ? -18.798 -30.751 140.428 1.00 67.29 144 GLU D N 1
ATOM 14203 C CA . GLU D 1 144 ? -19.362 -29.963 139.341 1.00 64.02 144 GLU D CA 1
ATOM 14204 C C . GLU D 1 144 ? -18.633 -30.157 138.028 1.00 63.53 144 GLU D C 1
ATOM 14205 O O . GLU D 1 144 ? -19.249 -29.984 136.975 1.00 62.55 144 GLU D O 1
ATOM 14211 N N . LYS D 1 145 ? -17.369 -30.559 138.053 1.00 68.75 145 LYS D N 1
ATOM 14212 C CA . LYS D 1 145 ? -16.562 -30.757 136.861 1.00 64.95 145 LYS D CA 1
ATOM 14213 C C . LYS D 1 145 ? -15.528 -31.835 137.153 1.00 63.00 145 LYS D C 1
ATOM 14214 O O . LYS D 1 145 ? -15.023 -31.918 138.274 1.00 64.50 145 LYS D O 1
ATOM 14220 N N . LEU D 1 146 ? -15.222 -32.656 136.145 1.00 62.57 146 LEU D N 1
ATOM 14221 C CA . LEU D 1 146 ? -14.194 -33.691 136.234 1.00 55.24 146 LEU D CA 1
ATOM 14222 C C . LEU D 1 146 ? -13.300 -33.602 135.006 1.00 55.89 146 LEU D C 1
ATOM 14223 O O . LEU D 1 146 ? -13.735 -33.906 133.891 1.00 54.42 146 LEU D O 1
ATOM 14228 N N . ASN D 1 147 ? -12.051 -33.188 135.208 1.00 59.70 147 ASN D N 1
ATOM 14229 C CA . ASN D 1 147 ? -11.062 -33.140 134.131 1.00 57.80 147 ASN D CA 1
ATOM 14230 C C . ASN D 1 147 ? -10.320 -34.473 134.068 1.00 49.20 147 ASN D C 1
ATOM 14231 O O . ASN D 1 147 ? -9.537 -34.796 134.962 1.00 52.75 147 ASN D O 1
ATOM 14236 N N . ILE D 1 148 ? -10.562 -35.243 133.017 1.00 48.12 148 ILE D N 1
ATOM 14237 C CA . ILE D 1 148 ? -9.776 -36.441 132.739 1.00 49.88 148 ILE D CA 1
ATOM 14238 C C . ILE D 1 148 ? -8.576 -36.022 131.906 1.00 49.66 148 ILE D C 1
ATOM 14239 O O . ILE D 1 148 ? -8.725 -35.312 130.905 1.00 52.86 148 ILE D O 1
ATOM 14244 N N . PHE D 1 149 ? -7.387 -36.447 132.312 1.00 46.65 149 PHE D N 1
ATOM 14245 C CA . PHE D 1 149 ? -6.170 -36.038 131.634 1.00 44.25 149 PHE D CA 1
ATOM 14246 C C . PHE D 1 149 ? -5.665 -37.122 130.704 1.00 48.58 149 PHE D C 1
ATOM 14247 O O . PHE D 1 149 ? -5.778 -38.316 130.994 1.00 48.73 149 PHE D O 1
ATOM 14255 N N . ASP D 1 150 ? -5.121 -36.693 129.571 1.00 51.41 150 ASP D N 1
ATOM 14256 C CA . ASP D 1 150 ? -4.393 -37.607 128.715 1.00 52.37 150 ASP D CA 1
ATOM 14257 C C . ASP D 1 150 ? -2.974 -37.726 129.249 1.00 51.63 150 ASP D C 1
ATOM 14258 O O . ASP D 1 150 ? -2.366 -36.727 129.656 1.00 52.21 150 ASP D O 1
ATOM 14263 N N . ASP D 1 151 ? -2.455 -38.951 129.265 1.00 48.65 151 ASP D N 1
ATOM 14264 C CA . ASP D 1 151 ? -1.109 -39.200 129.755 1.00 48.87 151 ASP D CA 1
ATOM 14265 C C . ASP D 1 151 ? -0.059 -38.639 128.797 1.00 48.94 151 ASP D C 1
ATOM 14266 O O . ASP D 1 151 ? 1.144 -38.879 128.973 1.00 48.28 151 ASP D O 1
ATOM 14271 N N . ARG D 1 152 ? -0.501 -37.898 127.773 1.00 59.89 152 ARG D N 1
ATOM 14272 C CA . ARG D 1 152 ? 0.373 -37.121 126.914 1.00 55.87 152 ARG D CA 1
ATOM 14273 C C . ARG D 1 152 ? 0.491 -35.674 127.354 1.00 51.66 152 ARG D C 1
ATOM 14274 O O . ARG D 1 152 ? 1.244 -34.919 126.728 1.00 48.75 152 ARG D O 1
ATOM 14282 N N . GLY D 1 153 ? -0.244 -35.261 128.381 1.00 50.48 153 GLY D N 1
ATOM 14283 C CA . GLY D 1 153 ? -0.004 -33.986 129.027 1.00 55.79 153 GLY D CA 1
ATOM 14284 C C . GLY D 1 153 ? -1.063 -32.918 128.849 1.00 56.21 153 GLY D C 1
ATOM 14285 O O . GLY D 1 153 ? -0.904 -31.827 129.406 1.00 58.42 153 GLY D O 1
ATOM 14286 N N . PHE D 1 154 ? -2.130 -33.176 128.107 1.00 51.50 154 PHE D N 1
ATOM 14287 C CA . PHE D 1 154 ? -3.214 -32.221 127.950 1.00 53.06 154 PHE D CA 1
ATOM 14288 C C . PHE D 1 154 ? -4.504 -32.803 128.528 1.00 46.91 154 PHE D C 1
ATOM 14289 O O . PHE D 1 154 ? -4.642 -34.022 128.673 1.00 48.24 154 PHE D O 1
ATOM 14297 N N . VAL D 1 155 ? -5.454 -31.921 128.858 1.00 41.95 155 VAL D N 1
ATOM 14298 C CA . VAL D 1 155 ? -6.794 -32.371 129.234 1.00 47.97 155 VAL D CA 1
ATOM 14299 C C . VAL D 1 155 ? -7.487 -32.950 128.005 1.00 56.00 155 VAL D C 1
ATOM 14300 O O . VAL D 1 155 ? -7.520 -32.322 126.932 1.00 46.92 155 VAL D O 1
ATOM 14304 N N . SER D 1 156 ? -8.041 -34.162 128.157 1.00 52.25 156 SER D N 1
ATOM 14305 C CA . SER D 1 156 ? -8.644 -34.910 127.059 1.00 44.92 156 SER D CA 1
ATOM 14306 C C . SER D 1 156 ? -10.152 -34.853 127.071 1.00 46.74 156 SER D C 1
ATOM 14307 O O . SER D 1 156 ? -10.773 -34.871 126.004 1.00 48.15 156 SER D O 1
ATOM 14310 N N . SER D 1 157 ? -10.743 -34.777 128.258 1.00 50.14 157 SER D N 1
ATOM 14311 C CA . SER D 1 157 ? -12.167 -34.982 128.431 1.00 47.01 157 SER D CA 1
ATOM 14312 C C . SER D 1 157 ? -12.601 -34.281 129.704 1.00 50.75 157 SER D C 1
ATOM 14313 O O . SER D 1 157 ? -11.860 -34.274 130.696 1.00 46.29 157 SER D O 1
ATOM 14316 N N . ILE D 1 158 ? -13.792 -33.680 129.665 1.00 51.69 158 ILE D N 1
ATOM 14317 C CA . ILE D 1 158 ? -14.426 -33.111 130.851 1.00 50.75 158 ILE D CA 1
ATOM 14318 C C . ILE D 1 158 ? -15.831 -33.667 130.985 1.00 55.39 158 ILE D C 1
ATOM 14319 O O . ILE D 1 158 ? -16.610 -33.655 130.023 1.00 53.43 158 ILE D O 1
ATOM 14324 N N . VAL D 1 159 ? -16.163 -34.089 132.198 1.00 54.29 159 VAL D N 1
ATOM 14325 C CA . VAL D 1 159 ? -17.492 -34.558 132.556 1.00 56.43 159 VAL D CA 1
ATOM 14326 C C . VAL D 1 159 ? -18.127 -33.531 133.487 1.00 56.79 159 VAL D C 1
ATOM 14327 O O . VAL D 1 159 ? -17.509 -33.101 134.464 1.00 60.39 159 VAL D O 1
ATOM 14331 N N . TYR D 1 160 ? -19.347 -33.122 133.177 1.00 60.37 160 TYR D N 1
ATOM 14332 C CA . TYR D 1 160 ? -20.058 -32.144 133.984 1.00 60.87 160 TYR D CA 1
ATOM 14333 C C . TYR D 1 160 ? -21.117 -32.830 134.840 1.00 64.28 160 TYR D C 1
ATOM 14334 O O . TYR D 1 160 ? -21.583 -33.930 134.541 1.00 60.24 160 TYR D O 1
ATOM 14343 N N . TYR D 1 161 ? -21.495 -32.162 135.925 1.00 70.20 161 TYR D N 1
ATOM 14344 C CA . TYR D 1 161 ? -22.373 -32.771 136.914 1.00 67.16 161 TYR D CA 1
ATOM 14345 C C . TYR D 1 161 ? -23.438 -31.783 137.357 1.00 75.17 161 TYR D C 1
ATOM 14346 O O . TYR D 1 161 ? -23.168 -30.584 137.474 1.00 71.84 161 TYR D O 1
ATOM 14355 N N . GLU D 1 162 ? -24.645 -32.299 137.614 1.00 85.26 162 GLU D N 1
ATOM 14356 C CA . GLU D 1 162 ? -25.754 -31.527 138.185 1.00 85.01 162 GLU D CA 1
ATOM 14357 C C . GLU D 1 162 ? -26.339 -32.320 139.350 1.00 84.31 162 GLU D C 1
ATOM 14358 O O . GLU D 1 162 ? -27.184 -33.195 139.145 1.00 86.27 162 GLU D O 1
ATOM 14364 N N . ASP D 1 163 ? -25.888 -32.020 140.567 1.00 88.92 163 ASP D N 1
ATOM 14365 C CA . ASP D 1 163 ? -26.499 -32.548 141.783 1.00 90.20 163 ASP D CA 1
ATOM 14366 C C . ASP D 1 163 ? -26.442 -34.080 141.801 1.00 92.46 163 ASP D C 1
ATOM 14367 O O . ASP D 1 163 ? -27.437 -34.776 141.576 1.00 90.26 163 ASP D O 1
ATOM 14372 N N . GLY D 1 164 ? -25.232 -34.585 142.061 1.00 91.50 164 GLY D N 1
ATOM 14373 C CA . GLY D 1 164 ? -25.001 -36.016 142.156 1.00 89.36 164 GLY D CA 1
ATOM 14374 C C . GLY D 1 164 ? -25.348 -36.751 140.877 1.00 85.08 164 GLY D C 1
ATOM 14375 O O . GLY D 1 164 ? -26.131 -37.707 140.890 1.00 78.02 164 GLY D O 1
ATOM 14376 N N . GLN D 1 165 ? -24.765 -36.314 139.764 1.00 80.86 165 GLN D N 1
ATOM 14377 C CA . GLN D 1 165 ? -25.263 -36.712 138.457 1.00 78.88 165 GLN D CA 1
ATOM 14378 C C . GLN D 1 165 ? -24.307 -36.299 137.347 1.00 69.34 165 GLN D C 1
ATOM 14379 O O . GLN D 1 165 ? -24.199 -35.115 137.029 1.00 66.13 165 GLN D O 1
ATOM 14385 N N . GLU D 1 166 ? -23.622 -37.247 136.731 1.00 64.28 166 GLU D N 1
ATOM 14386 C CA . GLU D 1 166 ? -22.943 -36.913 135.491 1.00 62.33 166 GLU D CA 1
ATOM 14387 C C . GLU D 1 166 ? -23.999 -36.585 134.433 1.00 64.07 166 GLU D C 1
ATOM 14388 O O . GLU D 1 166 ? -25.062 -37.211 134.385 1.00 69.20 166 GLU D O 1
ATOM 14394 N N . VAL D 1 167 ? -23.717 -35.573 133.604 1.00 69.00 167 VAL D N 1
ATOM 14395 C CA . VAL D 1 167 ? -24.697 -34.993 132.678 1.00 64.32 167 VAL D CA 1
ATOM 14396 C C . VAL D 1 167 ? -24.270 -35.199 131.227 1.00 60.94 167 VAL D C 1
ATOM 14397 O O . VAL D 1 167 ? -24.999 -35.805 130.429 1.00 63.55 167 VAL D O 1
ATOM 14401 N N . CYS D 1 168 ? -23.101 -34.668 130.870 1.00 60.76 168 CYS D N 1
ATOM 14402 C CA . CYS D 1 168 ? -22.525 -34.837 129.540 1.00 58.94 168 CYS D CA 1
ATOM 14403 C C . CYS D 1 168 ? -21.008 -34.739 129.641 1.00 58.20 168 CYS D C 1
ATOM 14404 O O . CYS D 1 168 ? -20.448 -34.342 130.671 1.00 54.79 168 CYS D O 1
ATOM 14407 N N . GLN D 1 169 ? -20.333 -35.103 128.551 1.00 58.34 169 GLN D N 1
ATOM 14408 C CA . GLN D 1 169 ? -18.876 -35.220 128.574 1.00 56.18 169 GLN D CA 1
ATOM 14409 C C . GLN D 1 169 ? -18.303 -34.723 127.258 1.00 49.59 169 GLN D C 1
ATOM 14410 O O . GLN D 1 169 ? -18.537 -35.333 126.213 1.00 47.43 169 GLN D O 1
ATOM 14416 N N . ASP D 1 170 ? -17.541 -33.632 127.326 1.00 49.51 170 ASP D N 1
ATOM 14417 C CA . ASP D 1 170 ? -16.880 -33.053 126.162 1.00 51.65 170 ASP D CA 1
ATOM 14418 C C . ASP D 1 170 ? -15.541 -33.741 125.896 1.00 47.99 170 ASP D C 1
ATOM 14419 O O . ASP D 1 170 ? -14.687 -33.845 126.784 1.00 52.24 170 ASP D O 1
ATOM 14424 N N . TYR D 1 171 ? -15.339 -34.184 124.668 1.00 44.84 171 TYR D N 1
ATOM 14425 C CA . TYR D 1 171 ? -14.063 -34.757 124.260 1.00 44.66 171 TYR D CA 1
ATOM 14426 C C . TYR D 1 171 ? -13.246 -33.667 123.568 1.00 47.78 171 TYR D C 1
ATOM 14427 O O . TYR D 1 171 ? -13.636 -33.166 122.511 1.00 46.90 171 TYR D O 1
ATOM 14436 N N . LEU D 1 172 ? -12.125 -33.285 124.180 1.00 48.21 172 LEU D N 1
ATOM 14437 C CA . LEU D 1 172 ? -11.344 -32.143 123.727 1.00 45.10 172 LEU D CA 1
ATOM 14438 C C . LEU D 1 172 ? -10.217 -32.536 122.775 1.00 48.28 172 LEU D C 1
ATOM 14439 O O . LEU D 1 172 ? -9.670 -33.643 122.836 1.00 45.74 172 LEU D O 1
ATOM 14444 N N . ASN D 1 173 ? -9.875 -31.605 121.883 1.00 49.24 173 ASN D N 1
ATOM 14445 C CA . ASN D 1 173 ? -8.600 -31.684 121.198 1.00 52.85 173 ASN D CA 1
ATOM 14446 C C . ASN D 1 173 ? -7.488 -31.099 122.086 1.00 52.94 173 ASN D C 1
ATOM 14447 O O . ASN D 1 173 ? -7.763 -30.331 123.023 1.00 44.82 173 ASN D O 1
ATOM 14452 N N . PRO D 1 174 ? -6.222 -31.494 121.832 1.00 50.13 174 PRO D N 1
ATOM 14453 C CA . PRO D 1 174 ? -5.096 -31.000 122.652 1.00 49.49 174 PRO D CA 1
ATOM 14454 C C . PRO D 1 174 ? -5.075 -29.499 122.791 1.00 46.81 174 PRO D C 1
ATOM 14455 O O . PRO D 1 174 ? -4.790 -28.974 123.879 1.00 50.07 174 PRO D O 1
ATOM 14459 N N . ASN D 1 175 ? -5.327 -28.809 121.672 1.00 49.26 175 ASN D N 1
ATOM 14460 C CA . ASN D 1 175 ? -5.579 -27.375 121.635 1.00 53.71 175 ASN D CA 1
ATOM 14461 C C . ASN D 1 175 ? -6.399 -26.936 122.841 1.00 58.28 175 ASN D C 1
ATOM 14462 O O . ASN D 1 175 ? -5.919 -26.150 123.661 1.00 64.15 175 ASN D O 1
ATOM 14467 N N . GLY D 1 176 ? -7.637 -27.429 122.975 1.00 59.39 176 GLY D N 1
ATOM 14468 C CA . GLY D 1 176 ? -8.486 -27.107 124.121 1.00 53.28 176 GLY D CA 1
ATOM 14469 C C . GLY D 1 176 ? -9.964 -27.070 123.771 1.00 54.77 176 GLY D C 1
ATOM 14470 O O . GLY D 1 176 ? -10.856 -26.974 124.629 1.00 47.46 176 GLY D O 1
ATOM 14471 N N . ASP D 1 177 ? -10.207 -27.159 122.471 1.00 54.40 177 ASP D N 1
ATOM 14472 C CA . ASP D 1 177 ? -11.534 -27.086 121.894 1.00 56.66 177 ASP D CA 1
ATOM 14473 C C . ASP D 1 177 ? -12.279 -28.399 122.073 1.00 50.46 177 ASP D C 1
ATOM 14474 O O . ASP D 1 177 ? -11.676 -29.473 122.112 1.00 45.65 177 ASP D O 1
ATOM 14479 N N . TRP D 1 178 ? -13.612 -28.303 122.145 1.00 53.89 178 TRP D N 1
ATOM 14480 C CA . TRP D 1 178 ? -14.471 -29.480 122.221 1.00 48.57 178 TRP D CA 1
ATOM 14481 C C . TRP D 1 178 ? -14.828 -29.957 120.824 1.00 48.24 178 TRP D C 1
ATOM 14482 O O . TRP D 1 178 ? -15.324 -29.178 120.007 1.00 54.47 178 TRP D O 1
ATOM 14493 N N . ARG D 1 179 ? -14.562 -31.235 120.551 1.00 47.10 179 ARG D N 1
ATOM 14494 C CA . ARG D 1 179 ? -14.887 -31.824 119.256 1.00 46.93 179 ARG D CA 1
ATOM 14495 C C . ARG D 1 179 ? -16.245 -32.524 119.268 1.00 47.00 179 ARG D C 1
ATOM 14496 O O . ARG D 1 179 ? -16.996 -32.416 118.295 1.00 49.60 179 ARG D O 1
ATOM 14504 N N . ILE D 1 180 ? -16.579 -33.249 120.343 1.00 47.45 180 ILE D N 1
ATOM 14505 C CA . ILE D 1 180 ? -17.868 -33.919 120.487 1.00 48.26 180 ILE D CA 1
ATOM 14506 C C . ILE D 1 180 ? -18.310 -33.860 121.943 1.00 51.30 180 ILE D C 1
ATOM 14507 O O . ILE D 1 180 ? -17.500 -33.770 122.869 1.00 48.69 180 ILE D O 1
ATOM 14512 N N . ARG D 1 181 ? -19.625 -33.953 122.126 1.00 52.13 181 ARG D N 1
ATOM 14513 C CA . ARG D 1 181 ? -20.260 -33.938 123.433 1.00 48.07 181 ARG D CA 1
ATOM 14514 C C . ARG D 1 181 ? -21.177 -35.147 123.491 1.00 50.71 181 ARG D C 1
ATOM 14515 O O . ARG D 1 181 ? -22.091 -35.276 122.670 1.00 54.13 181 ARG D O 1
ATOM 14523 N N . GLU D 1 182 ? -20.903 -36.048 124.423 1.00 52.40 182 GLU D N 1
ATOM 14524 C CA . GLU D 1 182 ? -21.687 -37.255 124.614 1.00 55.44 182 GLU D CA 1
ATOM 14525 C C . GLU D 1 182 ? -22.544 -37.071 125.854 1.00 57.46 182 GLU D C 1
ATOM 14526 O O . GLU D 1 182 ? -22.023 -36.743 126.928 1.00 61.08 182 GLU D O 1
ATOM 14532 N N . TYR D 1 183 ? -23.851 -37.260 125.698 1.00 57.67 183 TYR D N 1
ATOM 14533 C CA . TYR D 1 183 ? -24.777 -37.142 126.810 1.00 57.79 183 TYR D CA 1
ATOM 14534 C C . TYR D 1 183 ? -24.860 -38.479 127.526 1.00 58.40 183 TYR D C 1
ATOM 14535 O O . TYR D 1 183 ? -24.879 -39.541 126.892 1.00 56.33 183 TYR D O 1
ATOM 14544 N N . LEU D 1 184 ? -24.858 -38.417 128.857 1.00 59.75 184 LEU D N 1
ATOM 14545 C CA . LEU D 1 184 ? -24.589 -39.578 129.691 1.00 62.52 184 LEU D CA 1
ATOM 14546 C C . LEU D 1 184 ? -25.794 -40.061 130.471 1.00 67.14 184 LEU D C 1
ATOM 14547 O O . LEU D 1 184 ? -25.699 -41.092 131.152 1.00 70.55 184 LEU D O 1
ATOM 14552 N N . LYS D 1 185 ? -26.906 -39.343 130.424 1.00 69.37 185 LYS D N 1
ATOM 14553 C CA . LYS D 1 185 ? -28.053 -39.783 131.192 1.00 71.55 185 LYS D CA 1
ATOM 14554 C C . LYS D 1 185 ? -28.942 -40.680 130.332 1.00 72.38 185 LYS D C 1
ATOM 14555 O O . LYS D 1 185 ? -28.828 -40.712 129.102 1.00 59.74 185 LYS D O 1
ATOM 14561 N N . PHE D 1 186 ? -29.792 -41.458 131.023 1.00 77.70 186 PHE D N 1
ATOM 14562 C CA . PHE D 1 186 ? -30.584 -42.516 130.392 1.00 74.57 186 PHE D CA 1
ATOM 14563 C C . PHE D 1 186 ? -31.352 -41.986 129.193 1.00 73.11 186 PHE D C 1
ATOM 14564 O O . PHE D 1 186 ? -31.409 -42.614 128.127 1.00 70.69 186 PHE D O 1
ATOM 14572 N N . GLU D 1 187 ? -31.892 -40.800 129.338 1.00 70.74 187 GLU D N 1
ATOM 14573 C CA . GLU D 1 187 ? -32.785 -40.180 128.377 1.00 67.26 187 GLU D CA 1
ATOM 14574 C C . GLU D 1 187 ? -32.091 -39.485 127.209 1.00 69.46 187 GLU D C 1
ATOM 14575 O O . GLU D 1 187 ? -32.609 -39.520 126.084 1.00 72.04 187 GLU D O 1
ATOM 14581 N N . ASN D 1 188 ? -30.950 -38.837 127.435 1.00 73.00 188 ASN D N 1
ATOM 14582 C CA . ASN D 1 188 ? -30.139 -38.280 126.356 1.00 71.92 188 ASN D CA 1
ATOM 14583 C C . ASN D 1 188 ? -28.861 -39.104 126.250 1.00 67.13 188 ASN D C 1
ATOM 14584 O O . ASN D 1 188 ? -27.997 -39.028 127.126 1.00 68.58 188 ASN D O 1
ATOM 14589 N N . SER D 1 189 ? -28.738 -39.892 125.184 1.00 65.72 189 SER D N 1
ATOM 14590 C CA . SER D 1 189 ? -27.533 -40.676 124.950 1.00 63.05 189 SER D CA 1
ATOM 14591 C C . SER D 1 189 ? -26.927 -40.400 123.586 1.00 62.98 189 SER D C 1
ATOM 14592 O O . SER D 1 189 ? -25.955 -41.059 123.200 1.00 58.28 189 SER D O 1
ATOM 14595 N N . HIS D 1 190 ? -27.487 -39.451 122.849 1.00 69.58 190 HIS D N 1
ATOM 14596 C CA . HIS D 1 190 ? -26.949 -39.027 121.577 1.00 63.74 190 HIS D CA 1
ATOM 14597 C C . HIS D 1 190 ? -25.585 -38.367 121.785 1.00 64.52 190 HIS D C 1
ATOM 14598 O O . HIS D 1 190 ? -25.186 -38.019 122.906 1.00 57.91 190 HIS D O 1
ATOM 14605 N N . VAL D 1 191 ? -24.868 -38.201 120.675 1.00 66.48 191 VAL D N 1
ATOM 14606 C CA . VAL D 1 191 ? -23.531 -37.616 120.650 1.00 58.32 191 VAL D CA 1
ATOM 14607 C C . VAL D 1 191 ? -23.512 -36.547 119.561 1.00 57.72 191 VAL D C 1
ATOM 14608 O O . VAL D 1 191 ? -23.638 -36.867 118.368 1.00 55.86 191 VAL D O 1
ATOM 14612 N N . VAL D 1 192 ? -23.350 -35.278 119.963 1.00 53.95 192 VAL D N 1
ATOM 14613 C CA . VAL D 1 192 ? -23.404 -34.156 119.030 1.00 51.79 192 VAL D CA 1
ATOM 14614 C C . VAL D 1 192 ? -21.990 -33.704 118.683 1.00 52.43 192 VAL D C 1
ATOM 14615 O O . VAL D 1 192 ? -21.097 -33.619 119.544 1.00 44.32 192 VAL D O 1
ATOM 14619 N N . VAL D 1 193 ? -21.796 -33.431 117.398 1.00 54.28 193 VAL D N 1
ATOM 14620 C CA . VAL D 1 193 ? -20.532 -32.964 116.858 1.00 47.44 193 VAL D CA 1
ATOM 14621 C C . VAL D 1 193 ? -20.508 -31.446 116.920 1.00 49.17 193 VAL D C 1
ATOM 14622 O O . VAL D 1 193 ? -21.481 -30.786 116.541 1.00 52.96 193 VAL D O 1
ATOM 14626 N N . ASN D 1 194 ? -19.402 -30.891 117.392 1.00 55.11 194 ASN D N 1
ATOM 14627 C CA . ASN D 1 194 ? -19.158 -29.462 117.256 1.00 57.23 194 ASN D CA 1
ATOM 14628 C C . ASN D 1 194 ? -19.070 -29.128 115.769 1.00 54.96 194 ASN D C 1
ATOM 14629 O O . ASN D 1 194 ? -18.151 -29.614 115.088 1.00 50.49 194 ASN D O 1
ATOM 14634 N N . PRO D 1 195 ? -19.982 -28.306 115.230 1.00 53.79 195 PRO D N 1
ATOM 14635 C CA . PRO D 1 195 ? -20.060 -28.143 113.766 1.00 53.58 195 PRO D CA 1
ATOM 14636 C C . PRO D 1 195 ? -18.865 -27.408 113.173 1.00 52.04 195 PRO D C 1
ATOM 14637 O O . PRO D 1 195 ? -18.728 -27.381 111.940 1.00 44.25 195 PRO D O 1
ATOM 14641 N N . VAL D 1 196 ? -18.003 -26.821 114.009 1.00 51.52 196 VAL D N 1
ATOM 14642 C CA . VAL D 1 196 ? -16.721 -26.307 113.532 1.00 47.12 196 VAL D CA 1
ATOM 14643 C C . VAL D 1 196 ? -15.946 -27.402 112.807 1.00 50.17 196 VAL D C 1
ATOM 14644 O O . VAL D 1 196 ? -15.396 -27.185 111.718 1.00 52.46 196 VAL D O 1
ATOM 14648 N N . PHE D 1 197 ? -15.922 -28.608 113.389 1.00 47.38 197 PHE D N 1
ATOM 14649 C CA . PHE D 1 197 ? -15.149 -29.737 112.879 1.00 45.94 197 PHE D CA 1
ATOM 14650 C C . PHE D 1 197 ? -15.981 -30.740 112.068 1.00 45.52 197 PHE D C 1
ATOM 14651 O O . PHE D 1 197 ? -15.542 -31.883 111.867 1.00 42.98 197 PHE D O 1
ATOM 14659 N N . SER D 1 198 ? -17.145 -30.324 111.555 1.00 53.00 198 SER D N 1
ATOM 14660 C CA . SER D 1 198 ? -18.021 -31.219 110.796 1.00 48.70 198 SER D CA 1
ATOM 14661 C C . SER D 1 198 ? -17.356 -31.784 109.548 1.00 45.28 198 SER D C 1
ATOM 14662 O O . SER D 1 198 ? -17.801 -32.810 109.028 1.00 47.36 198 SER D O 1
ATOM 14665 N N . ARG D 1 199 ? -16.297 -31.147 109.060 1.00 49.02 199 ARG D N 1
ATOM 14666 C CA . ARG D 1 199 ? -15.503 -31.753 108.002 1.00 50.51 199 ARG D CA 1
ATOM 14667 C C . ARG D 1 199 ? -14.982 -33.141 108.382 1.00 50.43 199 ARG D C 1
ATOM 14668 O O . ARG D 1 199 ? -14.661 -33.933 107.488 1.00 48.29 199 ARG D O 1
ATOM 14676 N N . ASP D 1 200 ? -14.914 -33.463 109.680 1.00 47.69 200 ASP D N 1
ATOM 14677 C CA . ASP D 1 200 ? -14.281 -34.679 110.176 1.00 47.94 200 ASP D CA 1
ATOM 14678 C C . ASP D 1 200 ? -15.271 -35.778 110.553 1.00 55.44 200 ASP D C 1
ATOM 14679 O O . ASP D 1 200 ? -14.905 -36.693 111.298 1.00 53.32 200 ASP D O 1
ATOM 14684 N N . PHE D 1 201 ? -16.512 -35.713 110.066 1.00 59.18 201 PHE D N 1
ATOM 14685 C CA . PHE D 1 201 ? -17.590 -36.537 110.605 1.00 50.33 201 PHE D CA 1
ATOM 14686 C C . PHE D 1 201 ? -18.690 -36.670 109.567 1.00 50.70 201 PHE D C 1
ATOM 14687 O O . PHE D 1 201 ? -19.179 -35.655 109.062 1.00 55.76 201 PHE D O 1
ATOM 14695 N N . ASP D 1 202 ? -19.106 -37.905 109.276 1.00 43.26 202 ASP D N 1
ATOM 14696 C CA . ASP D 1 202 ? -20.196 -38.088 108.322 1.00 44.28 202 ASP D CA 1
ATOM 14697 C C . ASP D 1 202 ? -21.506 -37.492 108.819 1.00 51.33 202 ASP D C 1
ATOM 14698 O O . ASP D 1 202 ? -22.340 -37.070 108.007 1.00 63.21 202 ASP D O 1
ATOM 14703 N N . LYS D 1 203 ? -21.723 -37.450 110.129 1.00 43.68 203 LYS D N 1
ATOM 14704 C CA . LYS D 1 203 ? -22.980 -36.956 110.666 1.00 44.04 203 LYS D CA 1
ATOM 14705 C C . LYS D 1 203 ? -22.669 -35.850 111.656 1.00 45.97 203 LYS D C 1
ATOM 14706 O O . LYS D 1 203 ? -21.509 -35.618 112.003 1.00 50.44 203 LYS D O 1
ATOM 14712 N N . LEU D 1 204 ? -23.710 -35.128 112.075 1.00 41.92 204 LEU D N 1
ATOM 14713 C CA . LEU D 1 204 ? -23.575 -34.128 113.124 1.00 40.89 204 LEU D CA 1
ATOM 14714 C C . LEU D 1 204 ? -24.197 -34.584 114.426 1.00 46.73 204 LEU D C 1
ATOM 14715 O O . LEU D 1 204 ? -24.090 -33.876 115.435 1.00 46.03 204 LEU D O 1
ATOM 14720 N N . GLU D 1 205 ? -24.854 -35.738 114.415 1.00 49.25 205 GLU D N 1
ATOM 14721 C CA . GLU D 1 205 ? -25.502 -36.309 115.580 1.00 50.46 205 GLU D CA 1
ATOM 14722 C C . GLU D 1 205 ? -25.424 -37.819 115.442 1.00 52.22 205 GLU D C 1
ATOM 14723 O O . GLU D 1 205 ? -25.474 -38.358 114.330 1.00 45.06 205 GLU D O 1
ATOM 14729 N N . TYR D 1 206 ? -25.260 -38.488 116.572 1.00 53.47 206 TYR D N 1
ATOM 14730 C CA . TYR D 1 206 ? -25.211 -39.936 116.597 1.00 57.14 206 TYR D CA 1
ATOM 14731 C C . TYR D 1 206 ? -26.230 -40.451 117.605 1.00 56.74 206 TYR D C 1
ATOM 14732 O O . TYR D 1 206 ? -26.459 -39.829 118.647 1.00 56.76 206 TYR D O 1
ATOM 14741 N N . GLU D 1 207 ? -26.873 -41.568 117.276 1.00 52.39 207 GLU D N 1
ATOM 14742 C CA . GLU D 1 207 ? -27.729 -42.176 118.281 1.00 58.65 207 GLU D CA 1
ATOM 14743 C C . GLU D 1 207 ? -26.907 -42.649 119.472 1.00 57.80 207 GLU D C 1
ATOM 14744 O O . GLU D 1 207 ? -27.362 -42.542 120.611 1.00 60.59 207 GLU D O 1
ATOM 14750 N N . CYS D 1 208 ? -25.679 -43.112 119.239 1.00 56.82 208 CYS D N 1
ATOM 14751 C CA . CYS D 1 208 ? -24.840 -43.646 120.304 1.00 52.07 208 CYS D CA 1
ATOM 14752 C C . CYS D 1 208 ? -23.392 -43.705 119.833 1.00 50.77 208 CYS D C 1
ATOM 14753 O O . CYS D 1 208 ? -23.112 -43.750 118.631 1.00 50.67 208 CYS D O 1
ATOM 14756 N N . MET D 1 209 ? -22.473 -43.745 120.798 1.00 44.70 209 MET D N 1
ATOM 14757 C CA . MET D 1 209 ? -21.054 -43.742 120.454 1.00 44.49 209 MET D CA 1
ATOM 14758 C C . MET D 1 209 ? -20.623 -44.887 119.553 1.00 47.14 209 MET D C 1
ATOM 14759 O O . MET D 1 209 ? -19.813 -44.636 118.645 1.00 45.21 209 MET D O 1
ATOM 14764 N N . PRO D 1 210 ? -21.063 -46.137 119.747 1.00 44.61 210 PRO D N 1
ATOM 14765 C CA . PRO D 1 210 ? -20.593 -47.202 118.846 1.00 41.75 210 PRO D CA 1
ATOM 14766 C C . PRO D 1 210 ? -20.846 -46.885 117.391 1.00 47.40 210 PRO D C 1
ATOM 14767 O O . PRO D 1 210 ? -20.109 -47.353 116.508 1.00 45.08 210 PRO D O 1
ATOM 14771 N N . ASP D 1 211 ? -21.860 -46.073 117.118 1.00 42.67 211 ASP D N 1
ATOM 14772 C CA . ASP D 1 211 ? -22.069 -45.632 115.751 1.00 49.77 211 ASP D CA 1
ATOM 14773 C C . ASP D 1 211 ? -20.933 -44.717 115.293 1.00 46.21 211 ASP D C 1
ATOM 14774 O O . ASP D 1 211 ? -20.437 -44.849 114.167 1.00 41.75 211 ASP D O 1
ATOM 14779 N N . LEU D 1 212 ? -20.475 -43.818 116.167 1.00 47.63 212 LEU D N 1
ATOM 14780 C CA . LEU D 1 212 ? -19.298 -43.010 115.854 1.00 47.19 212 LEU D CA 1
ATOM 14781 C C . LEU D 1 212 ? -18.039 -43.865 115.812 1.00 43.37 212 LEU D C 1
ATOM 14782 O O . LEU D 1 212 ? -17.233 -43.753 114.883 1.00 38.93 212 LEU D O 1
ATOM 14787 N N . ILE D 1 213 ? -17.851 -44.716 116.823 1.00 45.09 213 ILE D N 1
ATOM 14788 C CA . ILE D 1 213 ? -16.648 -45.539 116.896 1.00 41.98 213 ILE D CA 1
ATOM 14789 C C . ILE D 1 213 ? -16.526 -46.392 115.644 1.00 46.32 213 ILE D C 1
ATOM 14790 O O . ILE D 1 213 ? -15.477 -46.415 114.986 1.00 46.33 213 ILE D O 1
ATOM 14795 N N . LEU D 1 214 ? -17.603 -47.090 115.281 1.00 43.46 214 LEU D N 1
ATOM 14796 C CA . LEU D 1 214 ? -17.525 -47.940 114.101 1.00 43.84 214 LEU D CA 1
ATOM 14797 C C . LEU D 1 214 ? -17.501 -47.133 112.800 1.00 46.22 214 LEU D C 1
ATOM 14798 O O . LEU D 1 214 ? -17.024 -47.654 111.787 1.00 46.98 214 LEU D O 1
ATOM 14803 N N . GLU D 1 215 ? -17.982 -45.881 112.798 1.00 41.76 215 GLU D N 1
ATOM 14804 C CA . GLU D 1 215 ? -17.787 -45.019 111.630 1.00 42.49 215 GLU D CA 1
ATOM 14805 C C . GLU D 1 215 ? -16.303 -44.857 111.310 1.00 46.05 215 GLU D C 1
ATOM 14806 O O . GLU D 1 215 ? -15.852 -45.172 110.203 1.00 47.98 215 GLU D O 1
ATOM 14812 N N . LYS D 1 216 ? -15.533 -44.357 112.281 1.00 46.96 216 LYS D N 1
ATOM 14813 C CA . LYS D 1 216 ? -14.091 -44.185 112.126 1.00 45.82 216 LYS D CA 1
ATOM 14814 C C . LYS D 1 216 ? -13.391 -45.514 111.843 1.00 46.31 216 LYS D C 1
ATOM 14815 O O . LYS D 1 216 ? -12.716 -45.678 110.820 1.00 46.95 216 LYS D O 1
ATOM 14821 N N . LEU D 1 217 ? -13.521 -46.470 112.763 1.00 45.34 217 LEU D N 1
ATOM 14822 C CA . LEU D 1 217 ? -12.821 -47.741 112.625 1.00 44.55 217 LEU D CA 1
ATOM 14823 C C . LEU D 1 217 ? -13.143 -48.415 111.302 1.00 44.85 217 LEU D C 1
ATOM 14824 O O . LEU D 1 217 ? -12.280 -49.073 110.711 1.00 46.22 217 LEU D O 1
ATOM 14829 N N . GLY D 1 218 ? -14.373 -48.265 110.818 1.00 47.59 218 GLY D N 1
ATOM 14830 C CA . GLY D 1 218 ? -14.684 -48.758 109.486 1.00 52.54 218 GLY D CA 1
ATOM 14831 C C . GLY D 1 218 ? -13.884 -48.047 108.408 1.00 52.74 218 GLY D C 1
ATOM 14832 O O . GLY D 1 218 ? -13.321 -48.684 107.513 1.00 53.17 218 GLY D O 1
ATOM 14833 N N . TYR D 1 219 ? -13.828 -46.711 108.475 1.00 46.79 219 TYR D N 1
ATOM 14834 C CA . TYR D 1 219 ? -13.083 -45.965 107.468 1.00 49.38 219 TYR D CA 1
ATOM 14835 C C . TYR D 1 219 ? -11.606 -46.360 107.474 1.00 59.96 219 TYR D C 1
ATOM 14836 O O . TYR D 1 219 ? -10.969 -46.433 106.409 1.00 59.88 219 TYR D O 1
ATOM 14845 N N . TYR D 1 220 ? -11.041 -46.635 108.659 1.00 54.12 220 TYR D N 1
ATOM 14846 C CA . TYR D 1 220 ? -9.648 -47.066 108.708 1.00 46.65 220 TYR D CA 1
ATOM 14847 C C . TYR D 1 220 ? -9.465 -48.424 108.031 1.00 50.85 220 TYR D C 1
ATOM 14848 O O . TYR D 1 220 ? -8.581 -48.590 107.184 1.00 52.48 220 TYR D O 1
ATOM 14857 N N . ILE D 1 221 ? -10.276 -49.417 108.409 1.00 50.35 221 ILE D N 1
ATOM 14858 C CA . ILE D 1 221 ? -10.010 -50.779 107.955 1.00 50.04 221 ILE D CA 1
ATOM 14859 C C . ILE D 1 221 ? -10.135 -50.876 106.444 1.00 55.57 221 ILE D C 1
ATOM 14860 O O . ILE D 1 221 ? -9.413 -51.647 105.800 1.00 60.13 221 ILE D O 1
ATOM 14865 N N . SER D 1 222 ? -11.024 -50.083 105.847 1.00 57.83 222 SER D N 1
ATOM 14866 C CA . SER D 1 222 ? -11.252 -50.149 104.409 1.00 61.48 222 SER D CA 1
ATOM 14867 C C . SER D 1 222 ? -10.194 -49.405 103.600 1.00 61.41 222 SER D C 1
ATOM 14868 O O . SER D 1 222 ? -9.979 -49.742 102.433 1.00 60.38 222 SER D O 1
ATOM 14871 N N . HIS D 1 223 ? -9.518 -48.421 104.192 1.00 60.17 223 HIS D N 1
ATOM 14872 C CA . HIS D 1 223 ? -8.605 -47.541 103.474 1.00 57.43 223 HIS D CA 1
ATOM 14873 C C . HIS D 1 223 ? -7.133 -47.823 103.738 1.00 59.50 223 HIS D C 1
ATOM 14874 O O . HIS D 1 223 ? -6.334 -47.863 102.796 1.00 56.14 223 HIS D O 1
ATOM 14881 N N . ASN D 1 224 ? -6.747 -48.024 104.997 1.00 60.47 224 ASN D N 1
ATOM 14882 C CA . ASN D 1 224 ? -5.347 -48.140 105.381 1.00 52.00 224 ASN D CA 1
ATOM 14883 C C . ASN D 1 224 ? -4.846 -49.579 105.448 1.00 52.05 224 ASN D C 1
ATOM 14884 O O . ASN D 1 224 ? -3.709 -49.799 105.884 1.00 53.30 224 ASN D O 1
ATOM 14889 N N . VAL D 1 225 ? -5.642 -50.560 105.030 1.00 47.06 225 VAL D N 1
ATOM 14890 C CA . VAL D 1 225 ? -5.334 -51.955 105.315 1.00 55.21 225 VAL D CA 1
ATOM 14891 C C . VAL D 1 225 ? -5.133 -52.696 104.004 1.00 49.27 225 VAL D C 1
ATOM 14892 O O . VAL D 1 225 ? -6.097 -52.971 103.277 1.00 48.41 225 VAL D O 1
ATOM 14896 N N . GLU D 1 226 ? -3.874 -53.041 103.723 1.00 51.81 226 GLU D N 1
ATOM 14897 C CA . GLU D 1 226 ? -3.486 -53.899 102.607 1.00 57.06 226 GLU D CA 1
ATOM 14898 C C . GLU D 1 226 ? -4.222 -55.228 102.659 1.00 56.65 226 GLU D C 1
ATOM 14899 O O . GLU D 1 226 ? -4.875 -55.544 103.656 1.00 64.40 226 GLU D O 1
ATOM 14905 N N . GLU D 1 227 ? -4.080 -56.043 101.628 1.00 54.36 227 GLU D N 1
ATOM 14906 C CA . GLU D 1 227 ? -5.150 -56.981 101.359 1.00 61.79 227 GLU D CA 1
ATOM 14907 C C . GLU D 1 227 ? -5.088 -58.209 102.267 1.00 60.71 227 GLU D C 1
ATOM 14908 O O . GLU D 1 227 ? -5.868 -58.297 103.222 1.00 62.69 227 GLU D O 1
ATOM 14914 N N . ASP D 1 228 ? -4.187 -59.154 102.019 1.00 56.49 228 ASP D N 1
ATOM 14915 C CA . ASP D 1 228 ? -4.166 -60.378 102.821 1.00 59.72 228 ASP D CA 1
ATOM 14916 C C . ASP D 1 228 ? -3.748 -60.111 104.267 1.00 62.96 228 ASP D C 1
ATOM 14917 O O . ASP D 1 228 ? -2.814 -60.758 104.754 1.00 64.36 228 ASP D O 1
ATOM 14922 N N . SER D 1 229 ? -4.410 -59.168 104.953 1.00 58.58 229 SER D N 1
ATOM 14923 C CA . SER D 1 229 ? -4.134 -58.933 106.365 1.00 50.53 229 SER D CA 1
ATOM 14924 C C . SER D 1 229 ? -4.860 -59.970 107.207 1.00 53.62 229 SER D C 1
ATOM 14925 O O . SER D 1 229 ? -5.955 -60.420 106.856 1.00 52.45 229 SER D O 1
ATOM 14928 N N . ARG D 1 230 ? -4.242 -60.361 108.318 1.00 54.73 230 ARG D N 1
ATOM 14929 C CA . ARG D 1 230 ? -4.891 -61.224 109.300 1.00 47.89 230 ARG D CA 1
ATOM 14930 C C . ARG D 1 230 ? -5.454 -60.353 110.424 1.00 44.28 230 ARG D C 1
ATOM 14931 O O . ARG D 1 230 ? -4.837 -59.359 110.828 1.00 41.71 230 ARG D O 1
ATOM 14939 N N . PHE D 1 231 ? -6.640 -60.717 110.912 1.00 42.51 231 PHE D N 1
ATOM 14940 C CA . PHE D 1 231 ? -7.322 -59.974 111.967 1.00 42.61 231 PHE D CA 1
ATOM 14941 C C . PHE D 1 231 ? -7.545 -60.876 113.174 1.00 40.00 231 PHE D C 1
ATOM 14942 O O . PHE D 1 231 ? -8.068 -61.986 113.035 1.00 41.95 231 PHE D O 1
ATOM 14950 N N . VAL D 1 232 ? -7.160 -60.400 114.355 1.00 42.42 232 VAL D N 1
ATOM 14951 C CA . VAL D 1 232 ? -7.402 -61.114 115.610 1.00 38.65 232 VAL D CA 1
ATOM 14952 C C . VAL D 1 232 ? -8.406 -60.300 116.411 1.00 39.66 232 VAL D C 1
ATOM 14953 O O . VAL D 1 232 ? -8.108 -59.192 116.876 1.00 34.41 232 VAL D O 1
ATOM 14957 N N . VAL D 1 233 ? -9.606 -60.838 116.574 1.00 44.49 233 VAL D N 1
ATOM 14958 C CA . VAL D 1 233 ? -10.642 -60.152 117.327 1.00 41.41 233 VAL D CA 1
ATOM 14959 C C . VAL D 1 233 ? -10.707 -60.755 118.724 1.00 39.00 233 VAL D C 1
ATOM 14960 O O . VAL D 1 233 ? -10.854 -61.974 118.889 1.00 41.15 233 VAL D O 1
ATOM 14964 N N . ALA D 1 234 ? -10.527 -59.909 119.727 1.00 35.22 234 ALA D N 1
ATOM 14965 C CA . ALA D 1 234 ? -10.878 -60.277 121.082 1.00 34.22 234 ALA D CA 1
ATOM 14966 C C . ALA D 1 234 ? -12.397 -60.256 121.139 1.00 43.78 234 ALA D C 1
ATOM 14967 O O . ALA D 1 234 ? -13.017 -59.192 120.997 1.00 44.96 234 ALA D O 1
ATOM 14969 N N . ALA D 1 235 ? -12.991 -61.437 121.278 1.00 36.99 235 ALA D N 1
ATOM 14970 C CA . ALA D 1 235 ? -14.423 -61.623 121.093 1.00 39.41 235 ALA D CA 1
ATOM 14971 C C . ALA D 1 235 ? -15.180 -61.079 122.298 1.00 37.08 235 ALA D C 1
ATOM 14972 O O . ALA D 1 235 ? -15.153 -61.678 123.370 1.00 41.41 235 ALA D O 1
ATOM 14974 N N . GLN D 1 236 ? -15.857 -59.955 122.124 1.00 43.70 236 GLN D N 1
ATOM 14975 C CA . GLN D 1 236 ? -16.704 -59.367 123.153 1.00 43.56 236 GLN D CA 1
ATOM 14976 C C . GLN D 1 236 ? -17.647 -60.425 123.686 1.00 43.71 236 GLN D C 1
ATOM 14977 O O . GLN D 1 236 ? -17.998 -61.356 122.954 1.00 47.71 236 GLN D O 1
ATOM 14983 N N . PRO D 1 237 ? -18.079 -60.325 124.944 1.00 49.35 237 PRO D N 1
ATOM 14984 C CA . PRO D 1 237 ? -19.038 -61.326 125.463 1.00 43.57 237 PRO D CA 1
ATOM 14985 C C . PRO D 1 237 ? -20.330 -61.393 124.667 1.00 47.04 237 PRO D C 1
ATOM 14986 O O . PRO D 1 237 ? -20.959 -62.454 124.597 1.00 49.47 237 PRO D O 1
ATOM 14990 N N . PHE D 1 238 ? -20.737 -60.295 124.044 1.00 47.34 238 PHE D N 1
ATOM 14991 C CA . PHE D 1 238 ? -22.003 -60.239 123.335 1.00 46.74 238 PHE D CA 1
ATOM 14992 C C . PHE D 1 238 ? -21.834 -60.619 121.859 1.00 46.80 238 PHE D C 1
ATOM 14993 O O . PHE D 1 238 ? -21.178 -61.617 121.564 1.00 46.10 238 PHE D O 1
ATOM 15001 N N . THR D 1 239 ? -22.445 -59.875 120.926 1.00 55.00 239 THR D N 1
ATOM 15002 C CA . THR D 1 239 ? -22.208 -60.074 119.490 1.00 53.74 239 THR D CA 1
ATOM 15003 C C . THR D 1 239 ? -21.055 -59.190 119.040 1.00 51.52 239 THR D C 1
ATOM 15004 O O . THR D 1 239 ? -20.921 -58.043 119.484 1.00 51.84 239 THR D O 1
ATOM 15008 N N . ASN D 1 240 ? -20.208 -59.744 118.177 1.00 49.23 240 ASN D N 1
ATOM 15009 C CA . ASN D 1 240 ? -19.050 -59.035 117.653 1.00 52.71 240 ASN D CA 1
ATOM 15010 C C . ASN D 1 240 ? -19.299 -58.503 116.257 1.00 52.01 240 ASN D C 1
ATOM 15011 O O . ASN D 1 240 ? -18.367 -58.009 115.612 1.00 48.86 240 ASN D O 1
ATOM 15016 N N . GLN D 1 241 ? -20.550 -58.566 115.799 1.00 52.01 241 GLN D N 1
ATOM 15017 C CA . GLN D 1 241 ? -20.833 -58.384 114.387 1.00 48.85 241 GLN D CA 1
ATOM 15018 C C . GLN D 1 241 ? -20.497 -56.974 113.936 1.00 43.51 241 GLN D C 1
ATOM 15019 O O . GLN D 1 241 ? -20.004 -56.786 112.823 1.00 46.19 241 GLN D O 1
ATOM 15025 N N . GLY D 1 242 ? -20.735 -55.978 114.791 1.00 46.29 242 GLY D N 1
ATOM 15026 C CA . GLY D 1 242 ? -20.452 -54.601 114.411 1.00 39.97 242 GLY D CA 1
ATOM 15027 C C . GLY D 1 242 ? -19.027 -54.413 113.936 1.00 47.55 242 GLY D C 1
ATOM 15028 O O . GLY D 1 242 ? -18.777 -53.712 112.955 1.00 56.50 242 GLY D O 1
ATOM 15029 N N . VAL D 1 243 ? -18.076 -55.063 114.602 1.00 50.29 243 VAL D N 1
ATOM 15030 C CA . VAL D 1 243 ? -16.684 -55.029 114.161 1.00 45.40 243 VAL D CA 1
ATOM 15031 C C . VAL D 1 243 ? -16.480 -55.939 112.954 1.00 44.69 243 VAL D C 1
ATOM 15032 O O . VAL D 1 243 ? -15.871 -55.543 111.954 1.00 54.44 243 VAL D O 1
ATOM 15036 N N . LEU D 1 244 ? -16.965 -57.178 113.027 1.00 45.00 244 LEU D N 1
ATOM 15037 C CA . LEU D 1 244 ? -16.699 -58.134 111.962 1.00 43.64 244 LEU D CA 1
ATOM 15038 C C . LEU D 1 244 ? -17.432 -57.796 110.675 1.00 45.86 244 LEU D C 1
ATOM 15039 O O . LEU D 1 244 ? -17.179 -58.444 109.655 1.00 50.23 244 LEU D O 1
ATOM 15044 N N . ASP D 1 245 ? -18.347 -56.821 110.704 1.00 46.58 245 ASP D N 1
ATOM 15045 C CA . ASP D 1 245 ? -18.944 -56.311 109.470 1.00 47.26 245 ASP D CA 1
ATOM 15046 C C . ASP D 1 245 ? -17.927 -55.523 108.662 1.00 51.24 245 ASP D C 1
ATOM 15047 O O . ASP D 1 245 ? -17.873 -55.639 107.436 1.00 50.39 245 ASP D O 1
ATOM 15052 N N . LEU D 1 246 ? -17.109 -54.719 109.345 1.00 51.15 246 LEU D N 1
ATOM 15053 C CA . LEU D 1 246 ? -16.153 -53.849 108.683 1.00 42.72 246 LEU D CA 1
ATOM 15054 C C . LEU D 1 246 ? -15.042 -54.626 107.985 1.00 46.11 246 LEU D C 1
ATOM 15055 O O . LEU D 1 246 ? -14.478 -54.140 106.998 1.00 50.91 246 LEU D O 1
ATOM 15060 N N . LEU D 1 247 ? -14.710 -55.817 108.466 1.00 47.94 247 LEU D N 1
ATOM 15061 C CA . LEU D 1 247 ? -13.529 -56.496 107.952 1.00 49.90 247 LEU D CA 1
ATOM 15062 C C . LEU D 1 247 ? -13.664 -56.738 106.451 1.00 46.65 247 LEU D C 1
ATOM 15063 O O . LEU D 1 247 ? -14.773 -56.879 105.931 1.00 51.17 247 LEU D O 1
ATOM 15068 N N . PRO D 1 248 ? -12.552 -56.750 105.727 1.00 53.15 248 PRO D N 1
ATOM 15069 C CA . PRO D 1 248 ? -12.614 -56.832 104.264 1.00 54.32 248 PRO D CA 1
ATOM 15070 C C . PRO D 1 248 ? -12.834 -58.253 103.761 1.00 52.92 248 PRO D C 1
ATOM 15071 O O . PRO D 1 248 ? -12.492 -59.239 104.411 1.00 50.05 248 PRO D O 1
ATOM 15075 N N . GLN D 1 249 ? -13.410 -58.342 102.559 1.00 53.67 249 GLN D N 1
ATOM 15076 C CA . GLN D 1 249 ? -13.538 -59.644 101.911 1.00 53.79 249 GLN D CA 1
ATOM 15077 C C . GLN D 1 249 ? -12.184 -60.320 101.753 1.00 52.84 249 GLN D C 1
ATOM 15078 O O . GLN D 1 249 ? -12.081 -61.554 101.836 1.00 41.00 249 GLN D O 1
ATOM 15084 N N . HIS D 1 250 ? -11.140 -59.522 101.538 1.00 58.70 250 HIS D N 1
ATOM 15085 C CA . HIS D 1 250 ? -9.795 -59.986 101.254 1.00 53.23 250 HIS D CA 1
ATOM 15086 C C . HIS D 1 250 ? -8.963 -60.208 102.514 1.00 57.13 250 HIS D C 1
ATOM 15087 O O . HIS D 1 250 ? -7.739 -60.346 102.417 1.00 57.12 250 HIS D O 1
ATOM 15094 N N . SER D 1 251 ? -9.594 -60.262 103.683 1.00 53.64 251 SER D N 1
ATOM 15095 C CA . SER D 1 251 ? -8.907 -60.443 104.947 1.00 49.94 251 SER D CA 1
ATOM 15096 C C . SER D 1 251 ? -9.145 -61.846 105.482 1.00 46.96 251 SER D C 1
ATOM 15097 O O . SER D 1 251 ? -9.908 -62.627 104.917 1.00 48.20 251 SER D O 1
ATOM 15100 N N . HIS D 1 252 ? -8.466 -62.152 106.589 1.00 53.44 252 HIS D N 1
ATOM 15101 C CA . HIS D 1 252 ? -8.627 -63.384 107.354 1.00 48.07 252 HIS D CA 1
ATOM 15102 C C . HIS D 1 252 ? -8.979 -63.027 108.796 1.00 41.51 252 HIS D C 1
ATOM 15103 O O . HIS D 1 252 ? -8.624 -61.955 109.291 1.00 40.18 252 HIS D O 1
ATOM 15110 N N . SER D 1 253 ? -9.673 -63.931 109.480 1.00 44.74 253 SER D N 1
ATOM 15111 C CA . SER D 1 253 ? -10.249 -63.642 110.787 1.00 37.29 253 SER D CA 1
ATOM 15112 C C . SER D 1 253 ? -9.740 -64.639 111.805 1.00 41.06 253 SER D C 1
ATOM 15113 O O . SER D 1 253 ? -9.597 -65.830 111.506 1.00 46.53 253 SER D O 1
ATOM 15116 N N . ILE D 1 254 ? -9.490 -64.157 113.015 1.00 37.53 254 ILE D N 1
ATOM 15117 C CA . ILE D 1 254 ? -9.171 -65.021 114.140 1.00 36.61 254 ILE D CA 1
ATOM 15118 C C . ILE D 1 254 ? -9.988 -64.546 115.325 1.00 40.19 254 ILE D C 1
ATOM 15119 O O . ILE D 1 254 ? -9.863 -63.390 115.753 1.00 36.84 254 ILE D O 1
ATOM 15124 N N . LEU D 1 255 ? -10.840 -65.422 115.841 1.00 40.36 255 LEU D N 1
ATOM 15125 C CA . LEU D 1 255 ? -11.696 -65.088 116.965 1.00 37.35 255 LEU D CA 1
ATOM 15126 C C . LEU D 1 255 ? -11.157 -65.777 118.214 1.00 38.15 255 LEU D C 1
ATOM 15127 O O . LEU D 1 255 ? -11.077 -67.013 118.272 1.00 34.61 255 LEU D O 1
ATOM 15132 N N . SER D 1 256 ? -10.794 -64.972 119.210 1.00 35.04 256 SER D N 1
ATOM 15133 C CA . SER D 1 256 ? -10.031 -65.415 120.366 1.00 33.42 256 SER D CA 1
ATOM 15134 C C . SER D 1 256 ? -10.871 -65.231 121.623 1.00 30.83 256 SER D C 1
ATOM 15135 O O . SER D 1 256 ? -11.206 -64.095 121.980 1.00 32.54 256 SER D O 1
ATOM 15138 N N . PHE D 1 257 ? -11.187 -66.342 122.306 1.00 25.70 257 PHE D N 1
ATOM 15139 C CA . PHE D 1 257 ? -11.981 -66.319 123.535 1.00 26.83 257 PHE D CA 1
ATOM 15140 C C . PHE D 1 257 ? -11.086 -66.412 124.770 1.00 34.40 257 PHE D C 1
ATOM 15141 O O . PHE D 1 257 ? -10.369 -67.409 124.967 1.00 30.79 257 PHE D O 1
ATOM 15149 N N . PHE D 1 258 ? -11.176 -65.398 125.624 1.00 33.37 258 PHE D N 1
ATOM 15150 C CA . PHE D 1 258 ? -10.377 -65.310 126.840 1.00 37.81 258 PHE D CA 1
ATOM 15151 C C . PHE D 1 258 ? -11.306 -65.468 128.050 1.00 36.49 258 PHE D C 1
ATOM 15152 O O . PHE D 1 258 ? -12.249 -64.685 128.230 1.00 31.31 258 PHE D O 1
ATOM 15160 N N . HIS D 1 259 ? -11.024 -66.482 128.876 1.00 34.80 259 HIS D N 1
ATOM 15161 C CA . HIS D 1 259 ? -12.004 -66.979 129.837 1.00 35.71 259 HIS D CA 1
ATOM 15162 C C . HIS D 1 259 ? -12.496 -65.896 130.785 1.00 34.72 259 HIS D C 1
ATOM 15163 O O . HIS D 1 259 ? -13.683 -65.844 131.099 1.00 35.48 259 HIS D O 1
ATOM 15170 N N . GLU D 1 260 ? -11.610 -65.034 131.274 1.00 36.49 260 GLU D N 1
ATOM 15171 C CA . GLU D 1 260 ? -12.074 -64.028 132.224 1.00 36.18 260 GLU D CA 1
ATOM 15172 C C . GLU D 1 260 ? -13.074 -63.077 131.588 1.00 37.17 260 GLU D C 1
ATOM 15173 O O . GLU D 1 260 ? -13.938 -62.538 132.281 1.00 38.47 260 GLU D O 1
ATOM 15179 N N . ARG D 1 261 ? -12.982 -62.871 130.273 1.00 38.88 261 ARG D N 1
ATOM 15180 C CA . ARG D 1 261 ? -13.904 -62.005 129.556 1.00 31.71 261 ARG D CA 1
ATOM 15181 C C . ARG D 1 261 ? -15.126 -62.739 129.033 1.00 30.30 261 ARG D C 1
ATOM 15182 O O . ARG D 1 261 ? -16.206 -62.143 128.953 1.00 32.58 261 ARG D O 1
ATOM 15190 N N . ASN D 1 262 ? -14.982 -64.018 128.694 1.00 29.80 262 ASN D N 1
ATOM 15191 C CA . ASN D 1 262 ? -15.959 -64.748 127.903 1.00 29.96 262 ASN D CA 1
ATOM 15192 C C . ASN D 1 262 ? -16.562 -65.941 128.626 1.00 37.27 262 ASN D C 1
ATOM 15193 O O . ASN D 1 262 ? -16.957 -66.902 127.969 1.00 39.68 262 ASN D O 1
ATOM 15198 N N . GLN D 1 263 ? -16.652 -65.921 129.960 1.00 41.46 263 GLN D N 1
ATOM 15199 C CA . GLN D 1 263 ? -17.173 -67.101 130.651 1.00 45.52 263 GLN D CA 1
ATOM 15200 C C . GLN D 1 263 ? -18.660 -67.015 130.994 1.00 49.48 263 GLN D C 1
ATOM 15201 O O . GLN D 1 263 ? -19.318 -68.056 131.095 1.00 57.94 263 GLN D O 1
ATOM 15207 N N . ALA D 1 264 ? -19.216 -65.825 131.189 1.00 45.24 264 ALA D N 1
ATOM 15208 C CA . ALA D 1 264 ? -20.670 -65.687 131.151 1.00 48.54 264 ALA D CA 1
ATOM 15209 C C . ALA D 1 264 ? -21.131 -65.255 129.748 1.00 50.53 264 ALA D C 1
ATOM 15210 O O . ALA D 1 264 ? -21.958 -64.360 129.540 1.00 40.24 264 ALA D O 1
ATOM 15212 N N . SER D 1 265 ? -20.562 -65.907 128.746 1.00 48.23 265 SER D N 1
ATOM 15213 C CA . SER D 1 265 ? -20.746 -65.462 127.378 1.00 48.68 265 SER D CA 1
ATOM 15214 C C . SER D 1 265 ? -22.107 -65.923 126.864 1.00 51.28 265 SER D C 1
ATOM 15215 O O . SER D 1 265 ? -22.534 -67.052 127.111 1.00 57.98 265 SER D O 1
ATOM 15218 N N . ASN D 1 266 ? -22.811 -65.023 126.192 1.00 43.49 266 ASN D N 1
ATOM 15219 C CA . ASN D 1 266 ? -24.070 -65.382 125.561 1.00 41.77 266 ASN D CA 1
ATOM 15220 C C . ASN D 1 266 ? -23.757 -66.325 124.399 1.00 48.90 266 ASN D C 1
ATOM 15221 O O . ASN D 1 266 ? -23.469 -65.871 123.284 1.00 50.65 266 ASN D O 1
ATOM 15226 N N . ILE D 1 267 ? -23.794 -67.640 124.650 1.00 45.46 267 ILE D N 1
ATOM 15227 C CA . ILE D 1 267 ? -23.348 -68.599 123.640 1.00 40.65 267 ILE D CA 1
ATOM 15228 C C . ILE D 1 267 ? -24.211 -68.526 122.374 1.00 43.36 267 ILE D C 1
ATOM 15229 O O . ILE D 1 267 ? -23.696 -68.650 121.255 1.00 45.55 267 ILE D O 1
ATOM 15234 N N . GLU D 1 268 ? -25.521 -68.297 122.508 1.00 41.35 268 GLU D N 1
ATOM 15235 C CA . GLU D 1 268 ? -26.366 -68.306 121.301 1.00 50.29 268 GLU D CA 1
ATOM 15236 C C . GLU D 1 268 ? -26.197 -67.024 120.479 1.00 45.27 268 GLU D C 1
ATOM 15237 O O . GLU D 1 268 ? -26.133 -67.075 119.245 1.00 37.13 268 GLU D O 1
ATOM 15243 N N . ASN D 1 269 ? -26.095 -65.874 121.142 1.00 44.63 269 ASN D N 1
ATOM 15244 C CA . ASN D 1 269 ? -25.826 -64.611 120.471 1.00 37.81 269 ASN D CA 1
ATOM 15245 C C . ASN D 1 269 ? -24.377 -64.599 119.982 1.00 46.46 269 ASN D C 1
ATOM 15246 O O . ASN D 1 269 ? -23.583 -63.718 120.343 1.00 49.14 269 ASN D O 1
ATOM 15251 N N . LEU D 1 270 ? -24.023 -65.591 119.159 1.00 46.51 270 LEU D N 1
ATOM 15252 C CA . LEU D 1 270 ? -22.640 -65.828 118.754 1.00 42.09 270 LEU D CA 1
ATOM 15253 C C . LEU D 1 270 ? -22.564 -66.837 117.619 1.00 41.90 270 LEU D C 1
ATOM 15254 O O . LEU D 1 270 ? -21.470 -67.188 117.169 1.00 49.38 270 LEU D O 1
ATOM 15259 N N . LYS D 1 271 ? -23.710 -67.352 117.180 1.00 46.19 271 LYS D N 1
ATOM 15260 C CA . LYS D 1 271 ? -23.709 -68.188 115.987 1.00 46.72 271 LYS D CA 1
ATOM 15261 C C . LYS D 1 271 ? -23.135 -67.423 114.815 1.00 45.77 271 LYS D C 1
ATOM 15262 O O . LYS D 1 271 ? -22.434 -67.995 113.973 1.00 50.87 271 LYS D O 1
ATOM 15268 N N . ALA D 1 272 ? -23.396 -66.117 114.769 1.00 40.33 272 ALA D N 1
ATOM 15269 C CA . ALA D 1 272 ? -22.997 -65.328 113.617 1.00 46.40 272 ALA D CA 1
ATOM 15270 C C . ALA D 1 272 ? -21.481 -65.141 113.566 1.00 51.97 272 ALA D C 1
ATOM 15271 O O . ALA D 1 272 ? -20.876 -65.218 112.487 1.00 49.76 272 ALA D O 1
ATOM 15273 N N . ASP D 1 273 ? -20.846 -64.903 114.722 1.00 50.15 273 ASP D N 1
ATOM 15274 C CA . ASP D 1 273 ? -19.405 -64.660 114.733 1.00 44.87 273 ASP D CA 1
ATOM 15275 C C . ASP D 1 273 ? -18.625 -65.951 114.522 1.00 44.17 273 ASP D C 1
ATOM 15276 O O . ASP D 1 273 ? -17.622 -65.965 113.800 1.00 45.49 273 ASP D O 1
ATOM 15281 N N . LEU D 1 274 ? -19.073 -67.051 115.123 1.00 39.00 274 LEU D N 1
ATOM 15282 C CA . LEU D 1 274 ? -18.408 -68.317 114.864 1.00 37.60 274 LEU D CA 1
ATOM 15283 C C . LEU D 1 274 ? -18.493 -68.708 113.400 1.00 40.26 274 LEU D C 1
ATOM 15284 O O . LEU D 1 274 ? -17.597 -69.399 112.899 1.00 39.83 274 LEU D O 1
ATOM 15289 N N . GLU D 1 275 ? -19.548 -68.276 112.691 1.00 45.14 275 GLU D N 1
ATOM 15290 C CA . GLU D 1 275 ? -19.639 -68.586 111.258 1.00 49.91 275 GLU D CA 1
ATOM 15291 C C . GLU D 1 275 ? -18.678 -67.729 110.429 1.00 42.13 275 GLU D C 1
ATOM 15292 O O . GLU D 1 275 ? -18.026 -68.243 109.514 1.00 35.89 275 GLU D O 1
ATOM 15298 N N . TYR D 1 276 ? -18.541 -66.442 110.762 1.00 40.24 276 TYR D N 1
ATOM 15299 C CA . TYR D 1 276 ? -17.669 -65.569 109.984 1.00 41.32 276 TYR D CA 1
ATOM 15300 C C . TYR D 1 276 ? -16.202 -65.938 110.156 1.00 46.59 276 TYR D C 1
ATOM 15301 O O . TYR D 1 276 ? -15.433 -65.901 109.188 1.00 46.84 276 TYR D O 1
ATOM 15310 N N . ALA D 1 277 ? -15.790 -66.259 111.382 1.00 47.59 277 ALA D N 1
ATOM 15311 C CA . ALA D 1 277 ? -14.372 -66.388 111.692 1.00 42.47 277 ALA D CA 1
ATOM 15312 C C . ALA D 1 277 ? -13.763 -67.582 110.968 1.00 38.57 277 ALA D C 1
ATOM 15313 O O . ALA D 1 277 ? -14.407 -68.623 110.808 1.00 35.38 277 ALA D O 1
ATOM 15315 N N . ASP D 1 278 ? -12.509 -67.433 110.527 1.00 36.45 278 ASP D N 1
ATOM 15316 C CA . ASP D 1 278 ? -11.823 -68.553 109.894 1.00 36.09 278 ASP D CA 1
ATOM 15317 C C . ASP D 1 278 ? -11.147 -69.448 110.899 1.00 37.62 278 ASP D C 1
ATOM 15318 O O . ASP D 1 278 ? -10.888 -70.617 110.596 1.00 42.07 278 ASP D O 1
ATOM 15323 N N . LEU D 1 279 ? -10.879 -68.920 112.087 1.00 42.41 279 LEU D N 1
ATOM 15324 C CA . LEU D 1 279 ? -10.143 -69.604 113.133 1.00 40.88 279 LEU D CA 1
ATOM 15325 C C . LEU D 1 279 ? -10.645 -69.068 114.460 1.00 39.04 279 LEU D C 1
ATOM 15326 O O . LEU D 1 279 ? -10.709 -67.845 114.648 1.00 36.24 279 LEU D O 1
ATOM 15331 N N . VAL D 1 280 ? -11.007 -69.976 115.365 1.00 37.17 280 VAL D N 1
ATOM 15332 C CA . VAL D 1 280 ? -11.542 -69.614 116.675 1.00 34.72 280 VAL D CA 1
ATOM 15333 C C . VAL D 1 280 ? -10.626 -70.191 117.750 1.00 32.85 280 VAL D C 1
ATOM 15334 O O . VAL D 1 280 ? -10.443 -71.413 117.829 1.00 36.93 280 VAL D O 1
ATOM 15338 N N . LEU D 1 281 ? -10.069 -69.322 118.590 1.00 31.77 281 LEU D N 1
ATOM 15339 C CA . LEU D 1 281 ? -9.175 -69.731 119.673 1.00 33.96 281 LEU D CA 1
ATOM 15340 C C . LEU D 1 281 ? -9.860 -69.602 121.022 1.00 29.50 281 LEU D C 1
ATOM 15341 O O . LEU D 1 281 ? -10.544 -68.604 121.285 1.00 33.92 281 LEU D O 1
ATOM 15346 N N . THR D 1 282 ? -9.642 -70.578 121.898 1.00 30.13 282 THR D N 1
ATOM 15347 C CA . THR D 1 282 ? -10.062 -70.428 123.293 1.00 34.86 282 THR D CA 1
ATOM 15348 C C . THR D 1 282 ? -8.972 -70.950 124.216 1.00 27.08 282 THR D C 1
ATOM 15349 O O . THR D 1 282 ? -8.220 -71.863 123.863 1.00 26.69 282 THR D O 1
ATOM 15353 N N . ASP D 1 283 ? -8.884 -70.345 125.400 1.00 32.33 283 ASP D N 1
ATOM 15354 C CA . ASP D 1 283 ? -7.986 -70.797 126.464 1.00 30.73 283 ASP D CA 1
ATOM 15355 C C . ASP D 1 283 ? -8.619 -71.832 127.394 1.00 34.67 283 ASP D C 1
ATOM 15356 O O . ASP D 1 283 ? -7.971 -72.262 128.349 1.00 42.18 283 ASP D O 1
ATOM 15361 N N . ARG D 1 284 ? -9.858 -72.246 127.148 1.00 37.69 284 ARG D N 1
ATOM 15362 C CA . ARG D 1 284 ? -10.578 -73.150 128.037 1.00 40.48 284 ARG D CA 1
ATOM 15363 C C . ARG D 1 284 ? -10.912 -74.437 127.298 1.00 37.95 284 ARG D C 1
ATOM 15364 O O . ARG D 1 284 ? -11.537 -74.404 126.234 1.00 43.05 284 ARG D O 1
ATOM 15372 N N . MET D 1 285 ? -10.486 -75.564 127.857 1.00 35.86 285 MET D N 1
ATOM 15373 C CA . MET D 1 285 ? -10.776 -76.858 127.251 1.00 39.49 285 MET D CA 1
ATOM 15374 C C . MET D 1 285 ? -12.269 -77.146 127.242 1.00 41.71 285 MET D C 1
ATOM 15375 O O . MET D 1 285 ? -12.784 -77.807 126.327 1.00 41.41 285 MET D O 1
ATOM 15380 N N . ASP D 1 286 ? -12.964 -76.676 128.271 1.00 42.22 286 ASP D N 1
ATOM 15381 C CA . ASP D 1 286 ? -14.402 -76.833 128.381 1.00 35.89 286 ASP D CA 1
ATOM 15382 C C . ASP D 1 286 ? -15.137 -75.883 127.433 1.00 35.47 286 ASP D C 1
ATOM 15383 O O . ASP D 1 286 ? -16.089 -76.296 126.764 1.00 37.62 286 ASP D O 1
ATOM 15388 N N . PHE D 1 287 ? -14.698 -74.621 127.337 1.00 33.28 287 PHE D N 1
ATOM 15389 C CA . PHE D 1 287 ? -15.273 -73.694 126.354 1.00 35.70 287 PHE D CA 1
ATOM 15390 C C . PHE D 1 287 ? -15.105 -74.203 124.925 1.00 36.91 287 PHE D C 1
ATOM 15391 O O . PHE D 1 287 ? -15.982 -73.989 124.068 1.00 31.50 287 PHE D O 1
ATOM 15399 N N . LYS D 1 288 ? -13.979 -74.860 124.638 1.00 34.48 288 LYS D N 1
ATOM 15400 C CA . LYS D 1 288 ? -13.872 -75.530 123.353 1.00 36.84 288 LYS D CA 1
ATOM 15401 C C . LYS D 1 288 ? -14.961 -76.585 123.205 1.00 36.43 288 LYS D C 1
ATOM 15402 O O . LYS D 1 288 ? -15.721 -76.582 122.229 1.00 37.12 288 LYS D O 1
ATOM 15408 N N . GLU D 1 289 ? -15.076 -77.482 124.183 1.00 41.60 289 GLU D N 1
ATOM 15409 C CA . GLU D 1 289 ? -16.118 -78.501 124.100 1.00 46.92 289 GLU D CA 1
ATOM 15410 C C . GLU D 1 289 ? -17.509 -77.869 123.997 1.00 37.81 289 GLU D C 1
ATOM 15411 O O . GLU D 1 289 ? -18.273 -78.190 123.078 1.00 35.62 289 GLU D O 1
ATOM 15417 N N . THR D 1 290 ? -17.839 -76.950 124.915 1.00 35.91 290 THR D N 1
ATOM 15418 C CA . THR D 1 290 ? -19.096 -76.206 124.858 1.00 33.80 290 THR D CA 1
ATOM 15419 C C . THR D 1 290 ? -19.424 -75.757 123.441 1.00 36.51 290 THR D C 1
ATOM 15420 O O . THR D 1 290 ? -20.503 -76.060 122.926 1.00 34.60 290 THR D O 1
ATOM 15424 N N . LEU D 1 291 ? -18.498 -75.028 122.798 1.00 38.37 291 LEU D N 1
ATOM 15425 C CA . LEU D 1 291 ? -18.803 -74.436 121.500 1.00 33.35 291 LEU D CA 1
ATOM 15426 C C . LEU D 1 291 ? -19.012 -75.518 120.462 1.00 35.36 291 LEU D C 1
ATOM 15427 O O . LEU D 1 291 ? -19.978 -75.477 119.689 1.00 33.63 291 LEU D O 1
ATOM 15432 N N . GLN D 1 292 ? -18.129 -76.515 120.460 1.00 33.77 292 GLN D N 1
ATOM 15433 C CA . GLN D 1 292 ? -18.228 -77.589 119.483 1.00 36.19 292 GLN D CA 1
ATOM 15434 C C . GLN D 1 292 ? -19.574 -78.311 119.579 1.00 32.85 292 GLN D C 1
ATOM 15435 O O . GLN D 1 292 ? -20.196 -78.615 118.554 1.00 29.34 292 GLN D O 1
ATOM 15441 N N . ASN D 1 293 ? -20.056 -78.563 120.803 1.00 39.68 293 ASN D N 1
ATOM 15442 C CA . ASN D 1 293 ? -21.296 -79.317 120.994 1.00 39.75 293 ASN D CA 1
ATOM 15443 C C . ASN D 1 293 ? -22.549 -78.480 120.717 1.00 35.75 293 ASN D C 1
ATOM 15444 O O . ASN D 1 293 ? -23.588 -79.046 120.373 1.00 35.05 293 ASN D O 1
ATOM 15449 N N . TYR D 1 294 ? -22.465 -77.149 120.846 1.00 30.49 294 TYR D N 1
ATOM 15450 C CA . TYR D 1 294 ? -23.559 -76.230 120.551 1.00 30.23 294 TYR D CA 1
ATOM 15451 C C . TYR D 1 294 ? -23.610 -75.845 119.080 1.00 42.35 294 TYR D C 1
ATOM 15452 O O . TYR D 1 294 ? -24.651 -75.389 118.592 1.00 42.22 294 TYR D O 1
ATOM 15461 N N . PHE D 1 295 ? -22.512 -76.001 118.372 1.00 41.56 295 PHE D N 1
ATOM 15462 C CA . PHE D 1 295 ? -22.389 -75.503 117.019 1.00 31.97 295 PHE D CA 1
ATOM 15463 C C . PHE D 1 295 ? -21.579 -76.496 116.218 1.00 32.23 295 PHE D C 1
ATOM 15464 O O . PHE D 1 295 ? -20.473 -76.164 115.790 1.00 34.84 295 PHE D O 1
ATOM 15472 N N . PRO D 1 296 ? -22.078 -77.718 116.016 1.00 35.00 296 PRO D N 1
ATOM 15473 C CA . PRO D 1 296 ? -21.281 -78.730 115.298 1.00 32.64 296 PRO D CA 1
ATOM 15474 C C . PRO D 1 296 ? -20.782 -78.279 113.930 1.00 42.14 296 PRO D C 1
ATOM 15475 O O . PRO D 1 296 ? -19.708 -78.735 113.505 1.00 44.72 296 PRO D O 1
ATOM 15479 N N . LEU D 1 297 ? -21.532 -77.413 113.222 1.00 41.20 297 LEU D N 1
ATOM 15480 C CA . LEU D 1 297 ? -21.119 -76.930 111.899 1.00 42.85 297 LEU D CA 1
ATOM 15481 C C . LEU D 1 297 ? -19.861 -76.073 111.951 1.00 47.90 297 LEU D C 1
ATOM 15482 O O . LEU D 1 297 ? -19.198 -75.895 110.922 1.00 50.80 297 LEU D O 1
ATOM 15487 N N . GLN D 1 298 ? -19.528 -75.523 113.115 1.00 40.70 298 GLN D N 1
ATOM 15488 C CA . GLN D 1 298 ? -18.331 -74.720 113.263 1.00 39.25 298 GLN D CA 1
ATOM 15489 C C . GLN D 1 298 ? -17.217 -75.457 113.991 1.00 39.29 298 GLN D C 1
ATOM 15490 O O . GLN D 1 298 ? -16.066 -75.016 113.923 1.00 33.25 298 GLN D O 1
ATOM 15496 N N . ALA D 1 299 ? -17.527 -76.584 114.643 1.00 41.04 299 ALA D N 1
ATOM 15497 C CA . ALA D 1 299 ? -16.639 -77.257 115.590 1.00 38.10 299 ALA D CA 1
ATOM 15498 C C . ALA D 1 299 ? -15.177 -77.292 115.152 1.00 38.68 299 ALA D C 1
ATOM 15499 O O . ALA D 1 299 ? -14.266 -77.064 115.960 1.00 32.45 299 ALA D O 1
ATOM 15501 N N . GLU D 1 300 ? -14.957 -77.543 113.860 1.00 35.82 300 GLU D N 1
ATOM 15502 C CA . GLU D 1 300 ? -13.627 -77.851 113.360 1.00 40.74 300 GLU D CA 1
ATOM 15503 C C . GLU D 1 300 ? -12.695 -76.639 113.349 1.00 34.74 300 GLU D C 1
ATOM 15504 O O . GLU D 1 300 ? -11.484 -76.808 113.226 1.00 31.83 300 GLU D O 1
ATOM 15510 N N . LYS D 1 301 ? -13.224 -75.435 113.486 1.00 32.51 301 LYS D N 1
ATOM 15511 C CA . LYS D 1 301 ? -12.421 -74.233 113.473 1.00 29.68 301 LYS D CA 1
ATOM 15512 C C . LYS D 1 301 ? -12.142 -73.712 114.872 1.00 36.39 301 LYS D C 1
ATOM 15513 O O . LYS D 1 301 ? -11.635 -72.592 115.024 1.00 37.98 301 LYS D O 1
ATOM 15519 N N . ILE D 1 302 ? -12.445 -74.496 115.898 1.00 32.76 302 ILE D N 1
ATOM 15520 C CA . ILE D 1 302 ? -12.311 -74.052 117.275 1.00 34.09 302 ILE D CA 1
ATOM 15521 C C . ILE D 1 302 ? -11.159 -74.804 117.921 1.00 36.64 302 ILE D C 1
ATOM 15522 O O . ILE D 1 302 ? -11.043 -76.032 117.784 1.00 37.04 302 ILE D O 1
ATOM 15527 N N . HIS D 1 303 ? -10.299 -74.067 118.614 1.00 33.93 303 HIS D N 1
ATOM 15528 C CA . HIS D 1 303 ? -9.077 -74.658 119.129 1.00 34.22 303 HIS D CA 1
ATOM 15529 C C . HIS D 1 303 ? -8.790 -74.213 120.560 1.00 34.42 303 HIS D C 1
ATOM 15530 O O . HIS D 1 303 ? -8.941 -73.037 120.909 1.00 32.71 303 HIS D O 1
ATOM 15537 N N . TYR D 1 304 ? -8.376 -75.168 121.387 1.00 32.58 304 TYR D N 1
ATOM 15538 C CA . TYR D 1 304 ? -7.776 -74.851 122.676 1.00 33.12 304 TYR D CA 1
ATOM 15539 C C . TYR D 1 304 ? -6.292 -74.582 122.475 1.00 30.83 304 TYR D C 1
ATOM 15540 O O . TYR D 1 304 ? -5.544 -75.464 122.036 1.00 32.62 304 TYR D O 1
ATOM 15549 N N . LEU D 1 305 ? -5.858 -73.369 122.783 1.00 30.27 305 LEU D N 1
ATOM 15550 C CA . LEU D 1 305 ? -4.474 -73.025 122.504 1.00 34.07 305 LEU D CA 1
ATOM 15551 C C . LEU D 1 305 ? -3.998 -71.963 123.482 1.00 34.94 305 LEU D C 1
ATOM 15552 O O . LEU D 1 305 ? -4.699 -70.975 123.740 1.00 34.17 305 LEU D O 1
ATOM 15557 N N . SER D 1 306 ? -2.791 -72.141 123.981 1.00 31.54 306 SER D N 1
ATOM 15558 C CA . SER D 1 306 ? -2.298 -71.213 124.975 1.00 32.83 306 SER D CA 1
ATOM 15559 C C . SER D 1 306 ? -1.882 -69.906 124.323 1.00 31.29 306 SER D C 1
ATOM 15560 O O . SER D 1 306 ? -1.104 -69.919 123.360 1.00 26.62 306 SER D O 1
ATOM 15563 N N . PRO D 1 307 ? -2.358 -68.768 124.822 1.00 33.07 307 PRO D N 1
ATOM 15564 C CA . PRO D 1 307 ? -1.815 -67.475 124.407 1.00 33.06 307 PRO D CA 1
ATOM 15565 C C . PRO D 1 307 ? -0.489 -67.124 125.061 1.00 35.46 307 PRO D C 1
ATOM 15566 O O . PRO D 1 307 ? -0.119 -65.949 125.069 1.00 36.97 307 PRO D O 1
ATOM 15570 N N . PHE D 1 308 ? 0.181 -68.074 125.694 1.00 32.47 308 PHE D N 1
ATOM 15571 C CA . PHE D 1 308 ? 1.437 -67.818 126.377 1.00 30.41 308 PHE D CA 1
ATOM 15572 C C . PHE D 1 308 ? 2.532 -68.665 125.743 1.00 35.87 308 PHE D C 1
ATOM 15573 O O . PHE D 1 308 ? 2.358 -69.874 125.520 1.00 28.96 308 PHE D O 1
ATOM 15581 N N . ASP D 1 309 ? 3.653 -68.022 125.428 1.00 37.81 309 ASP D N 1
ATOM 15582 C CA . ASP D 1 309 ? 4.750 -68.761 124.834 1.00 36.89 309 ASP D CA 1
ATOM 15583 C C . ASP D 1 309 ? 5.712 -69.244 125.924 1.00 40.56 309 ASP D C 1
ATOM 15584 O O . ASP D 1 309 ? 5.722 -68.751 127.061 1.00 33.94 309 ASP D O 1
ATOM 15589 N N . THR D 1 310 ? 6.513 -70.237 125.552 1.00 39.13 310 THR D N 1
ATOM 15590 C CA . THR D 1 310 ? 7.388 -70.959 126.460 1.00 41.43 310 THR D CA 1
ATOM 15591 C C . THR D 1 310 ? 8.854 -70.566 126.207 1.00 44.17 310 THR D C 1
ATOM 15592 O O . THR D 1 310 ? 9.466 -71.012 125.230 1.00 46.29 310 THR D O 1
ATOM 15596 N N . ARG D 1 311 ? 9.416 -69.738 127.090 1.00 42.87 311 ARG D N 1
ATOM 15597 C CA . ARG D 1 311 ? 10.846 -69.453 127.088 1.00 40.26 311 ARG D CA 1
ATOM 15598 C C . ARG D 1 311 ? 11.634 -70.639 127.643 1.00 38.77 311 ARG D C 1
ATOM 15599 O O . ARG D 1 311 ? 11.085 -71.565 128.236 1.00 39.48 311 ARG D O 1
ATOM 15607 N N . LEU D 1 312 ? 12.949 -70.599 127.447 1.00 43.61 312 LEU D N 1
ATOM 15608 C CA . LEU D 1 312 ? 13.882 -71.471 128.159 1.00 32.70 312 LEU D CA 1
ATOM 15609 C C . LEU D 1 312 ? 14.329 -70.713 129.397 1.00 34.61 312 LEU D C 1
ATOM 15610 O O . LEU D 1 312 ? 14.948 -69.658 129.281 1.00 36.80 312 LEU D O 1
ATOM 15615 N N . GLN D 1 313 ? 13.981 -71.217 130.580 1.00 38.56 313 GLN D N 1
ATOM 15616 C CA . GLN D 1 313 ? 14.495 -70.654 131.826 1.00 36.37 313 GLN D CA 1
ATOM 15617 C C . GLN D 1 313 ? 14.525 -71.738 132.900 1.00 38.58 313 GLN D C 1
ATOM 15618 O O . GLN D 1 313 ? 13.908 -71.638 133.963 1.00 40.68 313 GLN D O 1
ATOM 15624 N N . LEU D 1 314 ? 15.295 -72.791 132.644 1.00 29.72 314 LEU D N 1
ATOM 15625 C CA . LEU D 1 314 ? 15.351 -73.884 133.596 1.00 36.23 314 LEU D CA 1
ATOM 15626 C C . LEU D 1 314 ? 15.875 -73.414 134.951 1.00 44.47 314 LEU D C 1
ATOM 15627 O O . LEU D 1 314 ? 16.728 -72.523 135.051 1.00 50.73 314 LEU D O 1
ATOM 15632 N N . GLY D 1 315 ? 15.320 -74.012 136.003 1.00 37.36 315 GLY D N 1
ATOM 15633 C CA . GLY D 1 315 ? 15.566 -73.589 137.360 1.00 37.93 315 GLY D CA 1
ATOM 15634 C C . GLY D 1 315 ? 16.648 -74.409 138.048 1.00 42.31 315 GLY D C 1
ATOM 15635 O O . GLY D 1 315 ? 17.190 -75.369 137.509 1.00 44.67 315 GLY D O 1
ATOM 15636 N N . LYS D 1 316 ? 16.959 -73.991 139.271 1.00 41.01 316 LYS D N 1
ATOM 15637 C CA . LYS D 1 316 ? 18.040 -74.544 140.075 1.00 38.18 316 LYS D CA 1
ATOM 15638 C C . LYS D 1 316 ? 17.492 -75.396 141.215 1.00 42.40 316 LYS D C 1
ATOM 15639 O O . LYS D 1 316 ? 17.962 -75.318 142.349 1.00 45.39 316 LYS D O 1
ATOM 15645 N N . SER D 1 317 ? 16.432 -76.153 140.965 1.00 44.52 317 SER D N 1
ATOM 15646 C CA . SER D 1 317 ? 15.932 -77.028 142.019 1.00 41.40 317 SER D CA 1
ATOM 15647 C C . SER D 1 317 ? 16.912 -78.160 142.279 1.00 43.71 317 SER D C 1
ATOM 15648 O O . SER D 1 317 ? 17.006 -78.652 143.417 1.00 44.57 317 SER D O 1
ATOM 15651 N N . GLN D 1 318 ? 17.677 -78.559 141.253 1.00 41.69 318 GLN D N 1
ATOM 15652 C CA . GLN D 1 318 ? 18.663 -79.624 141.424 1.00 42.48 318 GLN D CA 1
ATOM 15653 C C . GLN D 1 318 ? 19.668 -79.319 142.521 1.00 46.39 318 GLN D C 1
ATOM 15654 O O . GLN D 1 318 ? 20.303 -80.249 143.031 1.00 45.94 318 GLN D O 1
ATOM 15660 N N . GLN D 1 319 ? 19.822 -78.048 142.894 1.00 45.42 319 GLN D N 1
ATOM 15661 C CA . GLN D 1 319 ? 20.772 -77.619 143.913 1.00 49.77 319 GLN D CA 1
ATOM 15662 C C . GLN D 1 319 ? 20.059 -77.124 145.167 1.00 46.29 319 GLN D C 1
ATOM 15663 O O . GLN D 1 319 ? 20.463 -76.140 145.794 1.00 46.41 319 GLN D O 1
ATOM 15669 N N . ARG D 1 320 ? 18.985 -77.807 145.541 1.00 46.04 320 ARG D N 1
ATOM 15670 C CA . ARG D 1 320 ? 18.246 -77.500 146.754 1.00 43.98 320 ARG D CA 1
ATOM 15671 C C . ARG D 1 320 ? 18.044 -78.790 147.530 1.00 46.18 320 ARG D C 1
ATOM 15672 O O . ARG D 1 320 ? 18.041 -79.871 146.935 1.00 45.94 320 ARG D O 1
ATOM 15680 N N . HIS D 1 321 ? 17.896 -78.679 148.861 1.00 49.36 321 HIS D N 1
ATOM 15681 C CA . HIS D 1 321 ? 17.910 -79.853 149.736 1.00 50.00 321 HIS D CA 1
ATOM 15682 C C . HIS D 1 321 ? 16.528 -80.385 150.099 1.00 49.23 321 HIS D C 1
ATOM 15683 O O . HIS D 1 321 ? 16.326 -81.603 150.090 1.00 56.58 321 HIS D O 1
ATOM 15690 N N . GLU D 1 322 ? 15.564 -79.534 150.406 1.00 45.89 322 GLU D N 1
ATOM 15691 C CA . GLU D 1 322 ? 14.185 -79.989 150.438 1.00 42.48 322 GLU D CA 1
ATOM 15692 C C . GLU D 1 322 ? 13.600 -79.859 149.041 1.00 42.39 322 GLU D C 1
ATOM 15693 O O . GLU D 1 322 ? 14.061 -79.050 148.241 1.00 41.79 322 GLU D O 1
ATOM 15699 N N . SER D 1 323 ? 12.581 -80.661 148.748 1.00 41.23 323 SER D N 1
ATOM 15700 C CA . SER D 1 323 ? 11.858 -80.560 147.485 1.00 31.19 323 SER D CA 1
ATOM 15701 C C . SER D 1 323 ? 10.675 -79.620 147.673 1.00 35.08 323 SER D C 1
ATOM 15702 O O . SER D 1 323 ? 9.775 -79.906 148.466 1.00 32.74 323 SER D O 1
ATOM 15705 N N . LYS D 1 324 ? 10.682 -78.502 146.942 1.00 42.00 324 LYS D N 1
ATOM 15706 C CA . LYS D 1 324 ? 9.634 -77.485 147.020 1.00 40.41 324 LYS D CA 1
ATOM 15707 C C . LYS D 1 324 ? 8.539 -77.805 146.014 1.00 38.02 324 LYS D C 1
ATOM 15708 O O . LYS D 1 324 ? 8.785 -77.808 144.801 1.00 35.39 324 LYS D O 1
ATOM 15714 N N . ILE D 1 325 ? 7.336 -78.049 146.520 1.00 37.51 325 ILE D N 1
ATOM 15715 C CA . ILE D 1 325 ? 6.187 -78.453 145.720 1.00 32.38 325 ILE D CA 1
ATOM 15716 C C . ILE D 1 325 ? 5.331 -77.216 145.478 1.00 34.40 325 ILE D C 1
ATOM 15717 O O . ILE D 1 325 ? 4.917 -76.539 146.430 1.00 35.05 325 ILE D O 1
ATOM 15722 N N . PHE D 1 326 ? 5.080 -76.888 144.213 1.00 34.78 326 PHE D N 1
ATOM 15723 C CA . PHE D 1 326 ? 4.152 -75.810 143.891 1.00 38.30 326 PHE D CA 1
ATOM 15724 C C . PHE D 1 326 ? 2.783 -76.427 143.609 1.00 40.19 326 PHE D C 1
ATOM 15725 O O . PHE D 1 326 ? 2.653 -77.322 142.754 1.00 36.55 326 PHE D O 1
ATOM 15733 N N . TYR D 1 327 ? 1.772 -75.952 144.334 1.00 33.70 327 TYR D N 1
ATOM 15734 C CA . TYR D 1 327 ? 0.436 -76.527 144.298 1.00 31.40 327 TYR D CA 1
ATOM 15735 C C . TYR D 1 327 ? -0.508 -75.456 143.800 1.00 31.54 327 TYR D C 1
ATOM 15736 O O . TYR D 1 327 ? -0.724 -74.451 144.483 1.00 34.64 327 TYR D O 1
ATOM 15745 N N . GLN D 1 328 ? -1.070 -75.672 142.616 1.00 32.46 328 GLN D N 1
ATOM 15746 C CA . GLN D 1 328 ? -1.920 -74.674 141.989 1.00 32.48 328 GLN D CA 1
ATOM 15747 C C . GLN D 1 328 ? -3.377 -74.883 142.389 1.00 30.91 328 GLN D C 1
ATOM 15748 O O . GLN D 1 328 ? -3.910 -76.000 142.308 1.00 28.96 328 GLN D O 1
ATOM 15754 N N . ILE D 1 329 ? -4.007 -73.782 142.796 1.00 32.14 329 ILE D N 1
ATOM 15755 C CA . ILE D 1 329 ? -5.360 -73.729 143.338 1.00 35.79 329 ILE D CA 1
ATOM 15756 C C . ILE D 1 329 ? -6.179 -72.716 142.531 1.00 36.75 329 ILE D C 1
ATOM 15757 O O . ILE D 1 329 ? -5.775 -71.561 142.360 1.00 37.15 329 ILE D O 1
ATOM 15762 N N . ASP D 1 330 ? -7.311 -73.152 142.009 1.00 35.47 330 ASP D N 1
ATOM 15763 C CA . ASP D 1 330 ? -8.189 -72.247 141.293 1.00 38.63 330 ASP D CA 1
ATOM 15764 C C . ASP D 1 330 ? -9.167 -71.664 142.299 1.00 46.67 330 ASP D C 1
ATOM 15765 O O . ASP D 1 330 ? -10.004 -72.392 142.843 1.00 51.61 330 ASP D O 1
ATOM 15770 N N . LEU D 1 331 ? -9.076 -70.351 142.527 1.00 43.51 331 LEU D N 1
ATOM 15771 C CA . LEU D 1 331 ? -9.958 -69.700 143.490 1.00 48.29 331 LEU D CA 1
ATOM 15772 C C . LEU D 1 331 ? -11.381 -69.603 142.968 1.00 47.59 331 LEU D C 1
ATOM 15773 O O . LEU D 1 331 ? -12.336 -69.763 143.728 1.00 51.03 331 LEU D O 1
ATOM 15778 N N . SER D 1 332 ? -11.543 -69.337 141.679 1.00 50.14 332 SER D N 1
ATOM 15779 C CA . SER D 1 332 ? -12.880 -69.280 141.116 1.00 46.31 332 SER D CA 1
ATOM 15780 C C . SER D 1 332 ? -13.618 -70.607 141.319 1.00 51.62 332 SER D C 1
ATOM 15781 O O . SER D 1 332 ? -14.723 -70.622 141.870 1.00 61.55 332 SER D O 1
ATOM 15784 N N . GLU D 1 333 ? -13.028 -71.737 140.904 1.00 50.32 333 GLU D N 1
ATOM 15785 C CA . GLU D 1 333 ? -13.667 -73.023 141.180 1.00 47.25 333 GLU D CA 1
ATOM 15786 C C . GLU D 1 333 ? -13.774 -73.221 142.696 1.00 59.54 333 GLU D C 1
ATOM 15787 O O . GLU D 1 333 ? -12.988 -72.677 143.479 1.00 55.72 333 GLU D O 1
ATOM 15793 N N . LEU D 1 334 ? -14.774 -73.994 143.110 1.00 58.55 334 LEU D N 1
ATOM 15794 C CA . LEU D 1 334 ? -14.905 -74.362 144.512 1.00 49.64 334 LEU D CA 1
ATOM 15795 C C . LEU D 1 334 ? -13.673 -75.119 144.991 1.00 48.68 334 LEU D C 1
ATOM 15796 O O . LEU D 1 334 ? -13.059 -75.891 144.244 1.00 43.57 334 LEU D O 1
ATOM 15801 N N . LEU D 1 335 ? -13.324 -74.897 146.261 1.00 49.71 335 LEU D N 1
ATOM 15802 C CA . LEU D 1 335 ? -12.173 -75.560 146.869 1.00 40.98 335 LEU D CA 1
ATOM 15803 C C . LEU D 1 335 ? -12.445 -77.046 147.065 1.00 41.49 335 LEU D C 1
ATOM 15804 O O . LEU D 1 335 ? -13.505 -77.442 147.563 1.00 51.67 335 LEU D O 1
ATOM 15809 N N . ASN D 1 336 ? -11.492 -77.871 146.679 1.00 33.49 336 ASN D N 1
ATOM 15810 C CA . ASN D 1 336 ? -11.697 -79.311 146.702 1.00 34.60 336 ASN D CA 1
ATOM 15811 C C . ASN D 1 336 ? -10.970 -79.846 147.938 1.00 35.34 336 ASN D C 1
ATOM 15812 O O . ASN D 1 336 ? -9.767 -80.142 147.902 1.00 36.97 336 ASN D O 1
ATOM 15817 N N . ASP D 1 337 ? -11.722 -79.965 149.043 1.00 35.93 337 ASP D N 1
ATOM 15818 C CA . ASP D 1 337 ? -11.124 -80.278 150.347 1.00 30.14 337 ASP D CA 1
ATOM 15819 C C . ASP D 1 337 ? -10.304 -81.548 150.296 1.00 28.98 337 ASP D C 1
ATOM 15820 O O . ASP D 1 337 ? -9.241 -81.630 150.917 1.00 30.39 337 ASP D O 1
ATOM 15825 N N . TYR D 1 338 ? -10.785 -82.560 149.579 1.00 31.77 338 TYR D N 1
ATOM 15826 C CA . TYR D 1 338 ? -10.027 -83.801 149.509 1.00 29.04 338 TYR D CA 1
ATOM 15827 C C . TYR D 1 338 ? -8.706 -83.558 148.808 1.00 30.09 338 TYR D C 1
ATOM 15828 O O . TYR D 1 338 ? -7.632 -83.897 149.328 1.00 24.72 338 TYR D O 1
ATOM 15837 N N . ALA D 1 339 ? -8.785 -82.964 147.614 1.00 30.63 339 ALA D N 1
ATOM 15838 C CA . ALA D 1 339 ? -7.606 -82.494 146.909 1.00 30.13 339 ALA D CA 1
ATOM 15839 C C . ALA D 1 339 ? -6.654 -81.770 147.862 1.00 33.61 339 ALA D C 1
ATOM 15840 O O . ALA D 1 339 ? -5.492 -82.170 148.014 1.00 31.58 339 ALA D O 1
ATOM 15842 N N . ILE D 1 340 ? -7.133 -80.716 148.535 1.00 24.71 340 ILE D N 1
ATOM 15843 C CA . ILE D 1 340 ? -6.234 -79.969 149.403 1.00 26.18 340 ILE D CA 1
ATOM 15844 C C . ILE D 1 340 ? -5.704 -80.854 150.514 1.00 29.41 340 ILE D C 1
ATOM 15845 O O . ILE D 1 340 ? -4.519 -80.792 150.866 1.00 30.83 340 ILE D O 1
ATOM 15850 N N . PHE D 1 341 ? -6.572 -81.666 151.112 1.00 32.31 341 PHE D N 1
ATOM 15851 C CA . PHE D 1 341 ? -6.107 -82.525 152.190 1.00 30.85 341 PHE D CA 1
ATOM 15852 C C . PHE D 1 341 ? -4.945 -83.369 151.702 1.00 28.49 341 PHE D C 1
ATOM 15853 O O . PHE D 1 341 ? -3.902 -83.440 152.355 1.00 32.08 341 PHE D O 1
ATOM 15861 N N . LYS D 1 342 ? -5.087 -83.969 150.522 1.00 28.68 342 LYS D N 1
ATOM 15862 C CA . LYS D 1 342 ? -4.168 -85.035 150.150 1.00 32.54 342 LYS D CA 1
ATOM 15863 C C . LYS D 1 342 ? -2.774 -84.509 149.829 1.00 39.62 342 LYS D C 1
ATOM 15864 O O . LYS D 1 342 ? -1.774 -85.211 150.058 1.00 37.77 342 LYS D O 1
ATOM 15870 N N . VAL D 1 343 ? -2.686 -83.308 149.258 1.00 35.53 343 VAL D N 1
ATOM 15871 C CA . VAL D 1 343 ? -1.388 -82.647 149.180 1.00 28.78 343 VAL D CA 1
ATOM 15872 C C . VAL D 1 343 ? -0.807 -82.446 150.578 1.00 32.39 343 VAL D C 1
ATOM 15873 O O . VAL D 1 343 ? 0.298 -82.912 150.886 1.00 32.48 343 VAL D O 1
ATOM 15877 N N . LEU D 1 344 ? -1.550 -81.742 151.446 1.00 33.35 344 LEU D N 1
ATOM 15878 C CA . LEU D 1 344 ? -1.108 -81.512 152.824 1.00 29.72 344 LEU D CA 1
ATOM 15879 C C . LEU D 1 344 ? -0.709 -82.809 153.524 1.00 32.35 344 LEU D C 1
ATOM 15880 O O . LEU D 1 344 ? 0.302 -82.850 154.238 1.00 37.11 344 LEU D O 1
ATOM 15885 N N . PHE D 1 345 ? -1.497 -83.878 153.348 1.00 33.15 345 PHE D N 1
ATOM 15886 C CA . PHE D 1 345 ? -1.077 -85.171 153.882 1.00 31.77 345 PHE D CA 1
ATOM 15887 C C . PHE D 1 345 ? 0.293 -85.548 153.335 1.00 29.43 345 PHE D C 1
ATOM 15888 O O . PHE D 1 345 ? 1.174 -85.946 154.098 1.00 32.18 345 PHE D O 1
ATOM 15896 N N . TYR D 1 346 ? 0.509 -85.371 152.028 1.00 30.81 346 TYR D N 1
ATOM 15897 C CA . TYR D 1 346 ? 1.797 -85.719 151.443 1.00 28.02 346 TYR D CA 1
ATOM 15898 C C . TYR D 1 346 ? 2.941 -84.963 152.120 1.00 29.69 346 TYR D C 1
ATOM 15899 O O . TYR D 1 346 ? 4.003 -85.543 152.403 1.00 26.44 346 TYR D O 1
ATOM 15908 N N . VAL D 1 347 ? 2.744 -83.675 152.398 1.00 27.68 347 VAL D N 1
ATOM 15909 C CA . VAL D 1 347 ? 3.861 -82.879 152.891 1.00 35.86 347 VAL D CA 1
ATOM 15910 C C . VAL D 1 347 ? 4.104 -83.174 154.358 1.00 35.66 347 VAL D C 1
ATOM 15911 O O . VAL D 1 347 ? 5.249 -83.127 154.824 1.00 35.20 347 VAL D O 1
ATOM 15915 N N . ALA D 1 348 ? 3.037 -83.484 155.094 1.00 36.44 348 ALA D N 1
ATOM 15916 C CA . ALA D 1 348 ? 3.150 -83.956 156.473 1.00 33.37 348 ALA D CA 1
ATOM 15917 C C . ALA D 1 348 ? 4.109 -85.130 156.591 1.00 29.44 348 ALA D C 1
ATOM 15918 O O . ALA D 1 348 ? 5.050 -85.100 157.387 1.00 35.80 348 ALA D O 1
ATOM 15920 N N . GLN D 1 349 ? 3.881 -86.174 155.797 1.00 27.24 349 GLN D N 1
ATOM 15921 C CA . GLN D 1 349 ? 4.579 -87.451 155.854 1.00 28.83 349 GLN D CA 1
ATOM 15922 C C . GLN D 1 349 ? 6.001 -87.419 155.292 1.00 31.32 349 GLN D C 1
ATOM 15923 O O . GLN D 1 349 ? 6.678 -88.456 155.323 1.00 27.55 349 GLN D O 1
ATOM 15929 N N . HIS D 1 350 ? 6.460 -86.284 154.771 1.00 32.80 350 HIS D N 1
ATOM 15930 C CA . HIS D 1 350 ? 7.734 -86.193 154.057 1.00 32.84 350 HIS D CA 1
ATOM 15931 C C . HIS D 1 350 ? 8.455 -84.932 154.509 1.00 37.46 350 HIS D C 1
ATOM 15932 O O . HIS D 1 350 ? 8.407 -83.890 153.841 1.00 35.52 350 HIS D O 1
ATOM 15939 N N . PRO D 1 351 ? 9.154 -85.000 155.647 1.00 37.52 351 PRO D N 1
ATOM 15940 C CA . PRO D 1 351 ? 9.752 -83.784 156.230 1.00 33.89 351 PRO D CA 1
ATOM 15941 C C . PRO D 1 351 ? 10.695 -83.024 155.308 1.00 36.84 351 PRO D C 1
ATOM 15942 O O . PRO D 1 351 ? 10.902 -81.825 155.545 1.00 38.66 351 PRO D O 1
ATOM 15946 N N . ASP D 1 352 ? 11.276 -83.649 154.276 1.00 33.71 352 ASP D N 1
ATOM 15947 C CA . ASP D 1 352 ? 12.158 -82.884 153.380 1.00 38.09 352 ASP D CA 1
ATOM 15948 C C . ASP D 1 352 ? 11.432 -82.343 152.136 1.00 44.67 352 ASP D C 1
ATOM 15949 O O . ASP D 1 352 ? 12.015 -82.299 151.032 1.00 43.22 352 ASP D O 1
ATOM 15954 N N . THR D 1 353 ? 10.170 -81.909 152.280 1.00 37.06 353 THR D N 1
ATOM 15955 C CA . THR D 1 353 ? 9.472 -81.193 151.224 1.00 34.60 353 THR D CA 1
ATOM 15956 C C . THR D 1 353 ? 8.888 -79.890 151.759 1.00 35.28 353 THR D C 1
ATOM 15957 O O . THR D 1 353 ? 8.733 -79.694 152.966 1.00 35.15 353 THR D O 1
ATOM 15961 N N . GLU D 1 354 ? 8.598 -78.981 150.830 1.00 40.94 354 GLU D N 1
ATOM 15962 C CA . GLU D 1 354 ? 8.008 -77.682 151.124 1.00 39.06 354 GLU D CA 1
ATOM 15963 C C . GLU D 1 354 ? 6.826 -77.437 150.201 1.00 40.62 354 GLU D C 1
ATOM 15964 O O . GLU D 1 354 ? 6.872 -77.770 149.012 1.00 44.90 354 GLU D O 1
ATOM 15970 N N . LEU D 1 355 ? 5.768 -76.854 150.753 1.00 36.36 355 LEU D N 1
ATOM 15971 C CA . LEU D 1 355 ? 4.554 -76.578 150.012 1.00 30.29 355 LEU D CA 1
ATOM 15972 C C . LEU D 1 355 ? 4.341 -75.081 149.968 1.00 34.55 355 LEU D C 1
ATOM 15973 O O . LEU D 1 355 ? 4.326 -74.423 151.009 1.00 33.44 355 LEU D O 1
ATOM 15978 N N . VAL D 1 356 ? 4.173 -74.548 148.766 1.00 35.12 356 VAL D N 1
ATOM 15979 C CA . VAL D 1 356 ? 3.640 -73.209 148.575 1.00 32.14 356 VAL D CA 1
ATOM 15980 C C . VAL D 1 356 ? 2.330 -73.370 147.810 1.00 33.30 356 VAL D C 1
ATOM 15981 O O . VAL D 1 356 ? 2.294 -74.032 146.763 1.00 40.23 356 VAL D O 1
ATOM 15985 N N . ILE D 1 357 ? 1.247 -72.824 148.351 1.00 30.21 357 ILE D N 1
ATOM 15986 C CA . ILE D 1 357 ? -0.068 -72.908 147.713 1.00 36.55 357 ILE D CA 1
ATOM 15987 C C . ILE D 1 357 ? -0.310 -71.587 147.003 1.00 38.69 357 ILE D C 1
ATOM 15988 O O . ILE D 1 357 ? -0.531 -70.559 147.655 1.00 39.97 357 ILE D O 1
ATOM 15993 N N . GLY D 1 358 ? -0.281 -71.599 145.672 1.00 29.86 358 GLY D N 1
ATOM 15994 C CA . GLY D 1 358 ? -0.375 -70.380 144.900 1.00 28.14 358 GLY D CA 1
ATOM 15995 C C . GLY D 1 358 ? -1.778 -70.152 144.366 1.00 35.50 358 GLY D C 1
ATOM 15996 O O . GLY D 1 358 ? -2.410 -71.065 143.826 1.00 32.41 358 GLY D O 1
ATOM 15997 N N . VAL D 1 359 ? -2.252 -68.914 144.523 1.00 35.33 359 VAL D N 1
ATOM 15998 C CA . VAL D 1 359 ? -3.417 -68.408 143.810 1.00 35.11 359 VAL D CA 1
ATOM 15999 C C . VAL D 1 359 ? -3.010 -67.187 142.977 1.00 42.18 359 VAL D C 1
ATOM 16000 O O . VAL D 1 359 ? -1.958 -66.573 143.193 1.00 39.89 359 VAL D O 1
ATOM 16004 N N . TYR D 1 360 ? -3.854 -66.843 141.999 1.00 37.34 360 TYR D N 1
ATOM 16005 C CA . TYR D 1 360 ? -3.660 -65.649 141.190 1.00 34.81 360 TYR D CA 1
ATOM 16006 C C . TYR D 1 360 ? -4.710 -64.604 141.534 1.00 37.95 360 TYR D C 1
ATOM 16007 O O . TYR D 1 360 ? -5.886 -64.937 141.713 1.00 37.78 360 TYR D O 1
ATOM 16016 N N . ASN D 1 361 ? -4.273 -63.343 141.630 1.00 37.44 361 ASN D N 1
ATOM 16017 C CA . ASN D 1 361 ? -5.171 -62.183 141.606 1.00 39.90 361 ASN D CA 1
ATOM 16018 C C . ASN D 1 361 ? -6.320 -62.309 142.609 1.00 41.16 361 ASN D C 1
ATOM 16019 O O . ASN D 1 361 ? -7.465 -61.952 142.328 1.00 44.10 361 ASN D O 1
ATOM 16024 N N . ALA D 1 362 ? -6.013 -62.813 143.797 1.00 45.71 362 ALA D N 1
ATOM 16025 C CA . ALA D 1 362 ? -7.048 -63.151 144.767 1.00 46.16 362 ALA D CA 1
ATOM 16026 C C . ALA D 1 362 ? -7.632 -61.909 145.427 1.00 49.56 362 ALA D C 1
ATOM 16027 O O . ALA D 1 362 ? -6.921 -60.939 145.708 1.00 47.92 362 ALA D O 1
ATOM 16029 N N . TRP D 1 363 ? -8.937 -61.955 145.684 1.00 50.85 363 TRP D N 1
ATOM 16030 C CA . TRP D 1 363 ? -9.629 -60.949 146.471 1.00 57.10 363 TRP D CA 1
ATOM 16031 C C . TRP D 1 363 ? -9.463 -61.253 147.963 1.00 59.96 363 TRP D C 1
ATOM 16032 O O . TRP D 1 363 ? -8.910 -62.283 148.357 1.00 58.27 363 TRP D O 1
ATOM 16043 N N . GLN D 1 364 ? -9.941 -60.344 148.813 1.00 62.38 364 GLN D N 1
ATOM 16044 C CA . GLN D 1 364 ? -9.721 -60.516 150.249 1.00 68.15 364 GLN D CA 1
ATOM 16045 C C . GLN D 1 364 ? -10.358 -61.807 150.768 1.00 67.79 364 GLN D C 1
ATOM 16046 O O . GLN D 1 364 ? -9.664 -62.709 151.263 1.00 60.05 364 GLN D O 1
ATOM 16052 N N . GLU D 1 365 ? -11.689 -61.910 150.666 1.00 67.45 365 GLU D N 1
ATOM 16053 C CA . GLU D 1 365 ? -12.376 -63.128 151.077 1.00 63.49 365 GLU D CA 1
ATOM 16054 C C . GLU D 1 365 ? -11.830 -64.360 150.362 1.00 60.96 365 GLU D C 1
ATOM 16055 O O . GLU D 1 365 ? -12.040 -65.481 150.827 1.00 62.47 365 GLU D O 1
ATOM 16061 N N . GLY D 1 366 ? -11.120 -64.181 149.256 1.00 63.69 366 GLY D N 1
ATOM 16062 C CA . GLY D 1 366 ? -10.498 -65.299 148.577 1.00 61.86 366 GLY D CA 1
ATOM 16063 C C . GLY D 1 366 ? -9.409 -65.981 149.381 1.00 53.05 366 GLY D C 1
ATOM 16064 O O . GLY D 1 366 ? -9.489 -67.192 149.618 1.00 49.64 366 GLY D O 1
ATOM 16065 N N . ILE D 1 367 ? -8.380 -65.231 149.789 1.00 50.11 367 ILE D N 1
ATOM 16066 C CA . ILE D 1 367 ? -7.286 -65.847 150.535 1.00 53.52 367 ILE D CA 1
ATOM 16067 C C . ILE D 1 367 ? -7.765 -66.329 151.895 1.00 53.42 367 ILE D C 1
ATOM 16068 O O . ILE D 1 367 ? -7.225 -67.299 152.446 1.00 48.12 367 ILE D O 1
ATOM 16073 N N . LYS D 1 368 ? -8.791 -65.688 152.453 1.00 54.00 368 LYS D N 1
ATOM 16074 C CA . LYS D 1 368 ? -9.306 -66.135 153.741 1.00 45.83 368 LYS D CA 1
ATOM 16075 C C . LYS D 1 368 ? -9.839 -67.562 153.654 1.00 47.60 368 LYS D C 1
ATOM 16076 O O . LYS D 1 368 ? -9.517 -68.408 154.496 1.00 49.19 368 LYS D O 1
ATOM 16082 N N . GLN D 1 369 ? -10.650 -67.850 152.634 1.00 40.66 369 GLN D N 1
ATOM 16083 C CA . GLN D 1 369 ? -11.077 -69.220 152.388 1.00 40.30 369 GLN D CA 1
ATOM 16084 C C . GLN D 1 369 ? -9.898 -70.182 152.264 1.00 38.32 369 GLN D C 1
ATOM 16085 O O . GLN D 1 369 ? -9.952 -71.297 152.781 1.00 42.98 369 GLN D O 1
ATOM 16091 N N . VAL D 1 370 ? -8.830 -69.786 151.573 1.00 41.69 370 VAL D N 1
ATOM 16092 C CA . VAL D 1 370 ? -7.687 -70.689 151.437 1.00 39.37 370 VAL D CA 1
ATOM 16093 C C . VAL D 1 370 ? -6.888 -70.739 152.733 1.00 43.50 370 VAL D C 1
ATOM 16094 O O . VAL D 1 370 ? -6.433 -71.809 153.155 1.00 42.08 370 VAL D O 1
ATOM 16098 N N . GLU D 1 371 ? -6.698 -69.586 153.385 1.00 43.41 371 GLU D N 1
ATOM 16099 C CA . GLU D 1 371 ? -6.088 -69.589 154.710 1.00 43.90 371 GLU D CA 1
ATOM 16100 C C . GLU D 1 371 ? -6.913 -70.411 155.701 1.00 47.81 371 GLU D C 1
ATOM 16101 O O . GLU D 1 371 ? -6.356 -71.164 156.513 1.00 48.06 371 GLU D O 1
ATOM 16107 N N . ASN D 1 372 ? -8.243 -70.295 155.644 1.00 45.69 372 ASN D N 1
ATOM 16108 C CA . ASN D 1 372 ? -9.073 -71.012 156.605 1.00 42.07 372 ASN D CA 1
ATOM 16109 C C . ASN D 1 372 ? -9.198 -72.481 156.243 1.00 41.84 372 ASN D C 1
ATOM 16110 O O . ASN D 1 372 ? -8.982 -73.352 157.091 1.00 44.71 372 ASN D O 1
ATOM 16115 N N . LYS D 1 373 ? -9.528 -72.775 154.984 1.00 40.55 373 LYS D N 1
ATOM 16116 C CA . LYS D 1 373 ? -9.681 -74.165 154.563 1.00 38.62 373 LYS D CA 1
ATOM 16117 C C . LYS D 1 373 ? -8.444 -74.989 154.883 1.00 38.19 373 LYS D C 1
ATOM 16118 O O . LYS D 1 373 ? -8.572 -76.156 155.265 1.00 35.70 373 LYS D O 1
ATOM 16124 N N . VAL D 1 374 ? -7.249 -74.385 154.781 1.00 40.76 374 VAL D N 1
ATOM 16125 C CA . VAL D 1 374 ? -5.992 -75.086 155.058 1.00 34.14 374 VAL D CA 1
ATOM 16126 C C . VAL D 1 374 ? -5.767 -75.250 156.560 1.00 36.93 374 VAL D C 1
ATOM 16127 O O . VAL D 1 374 ? -5.349 -76.320 157.018 1.00 37.91 374 VAL D O 1
ATOM 16131 N N . GLU D 1 375 ? -6.041 -74.221 157.365 1.00 38.27 375 GLU D N 1
ATOM 16132 C CA . GLU D 1 375 ? -5.867 -74.392 158.809 1.00 44.13 375 GLU D CA 1
ATOM 16133 C C . GLU D 1 375 ? -6.874 -75.385 159.372 1.00 45.85 375 GLU D C 1
ATOM 16134 O O . GLU D 1 375 ? -6.502 -76.300 160.125 1.00 46.10 375 GLU D O 1
ATOM 16140 N N . GLU D 1 376 ? -8.158 -75.210 159.023 1.00 40.73 376 GLU D N 1
ATOM 16141 C CA . GLU D 1 376 ? -9.197 -76.138 159.458 1.00 40.77 376 GLU D CA 1
ATOM 16142 C C . GLU D 1 376 ? -8.887 -77.559 159.009 1.00 40.35 376 GLU D C 1
ATOM 16143 O O . GLU D 1 376 ? -8.925 -78.497 159.814 1.00 35.86 376 GLU D O 1
ATOM 16149 N N . LEU D 1 377 ? -8.561 -77.739 157.728 1.00 38.03 377 LEU D N 1
ATOM 16150 C CA . LEU D 1 377 ? -8.243 -79.080 157.248 1.00 35.66 377 LEU D CA 1
ATOM 16151 C C . LEU D 1 377 ? -7.086 -79.685 158.025 1.00 36.33 377 LEU D C 1
ATOM 16152 O O . LEU D 1 377 ? -7.111 -80.873 158.357 1.00 37.06 377 LEU D O 1
ATOM 16157 N N . ILE D 1 378 ? -6.049 -78.893 158.307 1.00 38.89 378 ILE D N 1
ATOM 16158 C CA . ILE D 1 378 ? -4.911 -79.434 159.041 1.00 35.59 378 ILE D CA 1
ATOM 16159 C C . ILE D 1 378 ? -5.363 -79.914 160.404 1.00 37.64 378 ILE D C 1
ATOM 16160 O O . ILE D 1 378 ? -5.185 -81.088 160.758 1.00 39.21 378 ILE D O 1
ATOM 16165 N N . SER D 1 379 ? -6.022 -79.031 161.160 1.00 37.69 379 SER D N 1
ATOM 16166 C CA . SER D 1 379 ? -6.414 -79.354 162.528 1.00 37.17 379 SER D CA 1
ATOM 16167 C C . SER D 1 379 ? -7.495 -80.426 162.618 1.00 35.14 379 SER D C 1
ATOM 16168 O O . SER D 1 379 ? -7.685 -80.980 163.700 1.00 39.56 379 SER D O 1
ATOM 16171 N N . ASP D 1 380 ? -8.192 -80.740 161.525 1.00 39.17 380 ASP D N 1
ATOM 16172 C CA . ASP D 1 380 ? -9.251 -81.750 161.496 1.00 38.44 380 ASP D CA 1
ATOM 16173 C C . ASP D 1 380 ? -8.708 -83.160 161.293 1.00 39.68 380 ASP D C 1
ATOM 16174 O O . ASP D 1 380 ? -9.261 -84.126 161.847 1.00 32.63 380 ASP D O 1
ATOM 16179 N N . TYR D 1 381 ? -7.656 -83.299 160.472 1.00 35.29 381 TYR D N 1
ATOM 16180 C CA . TYR D 1 381 ? -7.133 -84.610 160.119 1.00 35.52 381 TYR D CA 1
ATOM 16181 C C . TYR D 1 381 ? -5.618 -84.712 160.151 1.00 36.01 381 TYR D C 1
ATOM 16182 O O . TYR D 1 381 ? -5.085 -85.790 159.853 1.00 38.11 381 TYR D O 1
ATOM 16191 N N . LEU D 1 382 ? -4.903 -83.638 160.463 1.00 37.24 382 LEU D N 1
ATOM 16192 C CA . LEU D 1 382 ? -3.448 -83.712 160.481 1.00 37.96 382 LEU D CA 1
ATOM 16193 C C . LEU D 1 382 ? -2.926 -83.156 161.796 1.00 39.40 382 LEU D C 1
ATOM 16194 O O . LEU D 1 382 ? -3.692 -82.702 162.654 1.00 40.03 382 LEU D O 1
ATOM 16199 N N . ASP D 1 383 ? -1.604 -83.193 161.945 1.00 40.01 383 ASP D N 1
ATOM 16200 C CA . ASP D 1 383 ? -0.933 -82.702 163.142 1.00 35.54 383 ASP D CA 1
ATOM 16201 C C . ASP D 1 383 ? 0.005 -81.576 162.726 1.00 37.92 383 ASP D C 1
ATOM 16202 O O . ASP D 1 383 ? 1.057 -81.831 162.127 1.00 39.38 383 ASP D O 1
ATOM 16207 N N . LEU D 1 384 ? -0.384 -80.332 163.044 1.00 34.55 384 LEU D N 1
ATOM 16208 C CA . LEU D 1 384 ? 0.429 -79.159 162.718 1.00 35.36 384 LEU D CA 1
ATOM 16209 C C . LEU D 1 384 ? 1.889 -79.329 163.114 1.00 39.51 384 LEU D C 1
ATOM 16210 O O . LEU D 1 384 ? 2.779 -78.815 162.431 1.00 42.29 384 LEU D O 1
ATOM 16215 N N . LYS D 1 385 ? 2.156 -80.044 164.207 1.00 40.38 385 LYS D N 1
ATOM 16216 C CA . LYS D 1 385 ? 3.529 -80.256 164.654 1.00 43.94 385 LYS D CA 1
ATOM 16217 C C . LYS D 1 385 ? 4.428 -80.808 163.537 1.00 46.02 385 LYS D C 1
ATOM 16218 O O . LYS D 1 385 ? 5.608 -80.434 163.442 1.00 45.41 385 LYS D O 1
ATOM 16224 N N . ASP D 1 386 ? 3.897 -81.683 162.670 1.00 40.88 386 ASP D N 1
ATOM 16225 C CA . ASP D 1 386 ? 4.741 -82.207 161.594 1.00 42.08 386 ASP D CA 1
ATOM 16226 C C . ASP D 1 386 ? 4.976 -81.212 160.460 1.00 40.75 386 ASP D C 1
ATOM 16227 O O . ASP D 1 386 ? 5.582 -81.581 159.452 1.00 41.91 386 ASP D O 1
ATOM 16232 N N . PHE D 1 387 ? 4.498 -79.985 160.565 1.00 36.97 387 PHE D N 1
ATOM 16233 C CA . PHE D 1 387 ? 4.822 -78.997 159.562 1.00 36.21 387 PHE D CA 1
ATOM 16234 C C . PHE D 1 387 ? 5.898 -78.049 160.035 1.00 43.90 387 PHE D C 1
ATOM 16235 O O . PHE D 1 387 ? 6.239 -77.109 159.313 1.00 41.95 387 PHE D O 1
ATOM 16243 N N . ILE D 1 388 ? 6.440 -78.271 161.226 1.00 48.41 388 ILE D N 1
ATOM 16244 C CA . ILE D 1 388 ? 7.492 -77.409 161.739 1.00 47.81 388 ILE D CA 1
ATOM 16245 C C . ILE D 1 388 ? 8.793 -77.800 161.061 1.00 50.79 388 ILE D C 1
ATOM 16246 O O . ILE D 1 388 ? 9.095 -78.997 160.931 1.00 48.72 388 ILE D O 1
ATOM 16251 N N . LYS D 1 389 ? 9.547 -76.797 160.582 1.00 49.37 389 LYS D N 1
ATOM 16252 C CA . LYS D 1 389 ? 10.861 -77.076 160.007 1.00 49.17 389 LYS D CA 1
ATOM 16253 C C . LYS D 1 389 ? 11.842 -77.362 161.132 1.00 53.96 389 LYS D C 1
ATOM 16254 O O . LYS D 1 389 ? 12.025 -76.544 162.043 1.00 55.12 389 LYS D O 1
ATOM 16260 N N . LYS D 1 390 ? 12.453 -78.544 161.074 1.00 60.75 390 LYS D N 1
ATOM 16261 C CA . LYS D 1 390 ? 13.395 -78.936 162.108 1.00 62.23 390 LYS D CA 1
ATOM 16262 C C . LYS D 1 390 ? 14.622 -78.043 162.100 1.00 62.45 390 LYS D C 1
ATOM 16263 O O . LYS D 1 390 ? 15.197 -77.788 163.164 1.00 67.69 390 LYS D O 1
ATOM 16269 N N . SER D 1 391 ? 15.019 -77.556 160.922 1.00 57.36 391 SER D N 1
ATOM 16270 C CA . SER D 1 391 ? 16.187 -76.673 160.744 1.00 70.21 391 SER D CA 1
ATOM 16271 C C . SER D 1 391 ? 16.391 -75.645 161.870 1.00 68.46 391 SER D C 1
ATOM 16272 O O . SER D 1 391 ? 17.490 -75.514 162.420 1.00 56.27 391 SER D O 1
ATOM 16275 N N . LEU D 1 407 ? 9.655 -70.073 165.047 1.00 63.02 407 LEU D N 1
ATOM 16276 C CA . LEU D 1 407 ? 8.580 -70.995 164.657 1.00 66.59 407 LEU D CA 1
ATOM 16277 C C . LEU D 1 407 ? 8.270 -70.904 163.151 1.00 66.20 407 LEU D C 1
ATOM 16278 O O . LEU D 1 407 ? 7.588 -69.980 162.687 1.00 65.85 407 LEU D O 1
ATOM 16283 N N . GLU D 1 408 ? 8.748 -71.884 162.392 1.00 56.50 408 GLU D N 1
ATOM 16284 C CA . GLU D 1 408 ? 8.717 -71.820 160.944 1.00 55.99 408 GLU D CA 1
ATOM 16285 C C . GLU D 1 408 ? 8.007 -73.059 160.393 1.00 52.60 408 GLU D C 1
ATOM 16286 O O . GLU D 1 408 ? 8.249 -74.178 160.862 1.00 55.04 408 GLU D O 1
ATOM 16292 N N . TYR D 1 409 ? 7.126 -72.879 159.401 1.00 47.16 409 TYR D N 1
ATOM 16293 C CA . TYR D 1 409 ? 6.326 -73.993 158.896 1.00 43.49 409 TYR D CA 1
ATOM 16294 C C . TYR D 1 409 ? 6.655 -74.319 157.442 1.00 41.82 409 TYR D C 1
ATOM 16295 O O . TYR D 1 409 ? 6.981 -73.437 156.641 1.00 50.71 409 TYR D O 1
ATOM 16304 N N . ARG D 1 410 ? 6.527 -75.607 157.103 1.00 38.63 410 ARG D N 1
ATOM 16305 C CA . ARG D 1 410 ? 6.877 -76.170 155.802 1.00 40.85 410 ARG D CA 1
ATOM 16306 C C . ARG D 1 410 ? 5.814 -75.921 154.714 1.00 36.71 410 ARG D C 1
ATOM 16307 O O . ARG D 1 410 ? 5.784 -76.658 153.712 1.00 27.70 410 ARG D O 1
ATOM 16315 N N . PHE D 1 411 ? 4.942 -74.932 154.904 1.00 31.62 411 PHE D N 1
ATOM 16316 C CA . PHE D 1 411 ? 3.930 -74.610 153.915 1.00 28.60 411 PHE D CA 1
ATOM 16317 C C . PHE D 1 411 ? 3.570 -73.145 154.088 1.00 31.44 411 PHE D C 1
ATOM 16318 O O . PHE D 1 411 ? 3.495 -72.657 155.213 1.00 35.44 411 PHE D O 1
ATOM 16326 N N . ARG D 1 412 ? 3.365 -72.455 152.966 1.00 32.78 412 ARG D N 1
ATOM 16327 C CA . ARG D 1 412 ? 2.966 -71.056 152.925 1.00 35.48 412 ARG D CA 1
ATOM 16328 C C . ARG D 1 412 ? 1.941 -70.914 151.807 1.00 33.10 412 ARG D C 1
ATOM 16329 O O . ARG D 1 412 ? 1.908 -71.714 150.870 1.00 34.50 412 ARG D O 1
ATOM 16337 N N . ILE D 1 413 ? 1.081 -69.909 151.915 1.00 31.62 413 ILE D N 1
ATOM 16338 C CA . ILE D 1 413 ? 0.125 -69.593 150.852 1.00 38.97 413 ILE D CA 1
ATOM 16339 C C . ILE D 1 413 ? 0.580 -68.310 150.166 1.00 37.51 413 ILE D C 1
ATOM 16340 O O . ILE D 1 413 ? 0.812 -67.291 150.835 1.00 34.80 413 ILE D O 1
ATOM 16345 N N . ARG D 1 414 ? 0.686 -68.350 148.835 1.00 34.66 414 ARG D N 1
ATOM 16346 C CA . ARG D 1 414 ? 1.154 -67.210 148.044 1.00 41.51 414 ARG D CA 1
ATOM 16347 C C . ARG D 1 414 ? 0.050 -66.700 147.117 1.00 42.43 414 ARG D C 1
ATOM 16348 O O . ARG D 1 414 ? -0.464 -67.451 146.274 1.00 37.38 414 ARG D O 1
ATOM 16356 N N . ASN D 1 415 ? -0.303 -65.422 147.268 1.00 36.83 415 ASN D N 1
ATOM 16357 C CA . ASN D 1 415 ? -1.131 -64.733 146.287 1.00 41.46 415 ASN D CA 1
ATOM 16358 C C . ASN D 1 415 ? -0.204 -64.103 145.247 1.00 38.46 415 ASN D C 1
ATOM 16359 O O . ASN D 1 415 ? 0.533 -63.162 145.553 1.00 31.75 415 ASN D O 1
ATOM 16364 N N . ILE D 1 416 ? -0.263 -64.620 144.018 1.00 40.52 416 ILE D N 1
ATOM 16365 C CA . ILE D 1 416 ? 0.574 -64.198 142.896 1.00 41.98 416 ILE D CA 1
ATOM 16366 C C . ILE D 1 416 ? -0.182 -63.161 142.065 1.00 41.02 416 ILE D C 1
ATOM 16367 O O . ILE D 1 416 ? -1.231 -63.473 141.485 1.00 45.97 416 ILE D O 1
ATOM 16372 N N . THR D 1 417 ? 0.362 -61.941 141.959 1.00 35.84 417 THR D N 1
ATOM 16373 C CA . THR D 1 417 ? -0.289 -60.886 141.186 1.00 40.31 417 THR D CA 1
ATOM 16374 C C . THR D 1 417 ? 0.636 -60.252 140.150 1.00 44.04 417 THR D C 1
ATOM 16375 O O . THR D 1 417 ? 0.328 -59.168 139.656 1.00 42.83 417 THR D O 1
ATOM 16379 N N . ASP D 1 418 ? 1.742 -60.908 139.798 1.00 42.06 418 ASP D N 1
ATOM 16380 C CA . ASP D 1 418 ? 2.680 -60.402 138.809 1.00 33.94 418 ASP D CA 1
ATOM 16381 C C . ASP D 1 418 ? 3.554 -61.557 138.338 1.00 37.23 418 ASP D C 1
ATOM 16382 O O . ASP D 1 418 ? 3.842 -62.480 139.104 1.00 39.61 418 ASP D O 1
ATOM 16387 N N . GLU D 1 419 ? 3.993 -61.488 137.074 1.00 38.31 419 GLU D N 1
ATOM 16388 C CA . GLU D 1 419 ? 4.689 -62.628 136.485 1.00 34.83 419 GLU D CA 1
ATOM 16389 C C . GLU D 1 419 ? 6.104 -62.797 137.021 1.00 40.87 419 GLU D C 1
ATOM 16390 O O . GLU D 1 419 ? 6.628 -63.912 136.987 1.00 44.40 419 GLU D O 1
ATOM 16396 N N . LEU D 1 420 ? 6.739 -61.745 137.533 1.00 38.85 420 LEU D N 1
ATOM 16397 C CA . LEU D 1 420 ? 8.055 -61.959 138.125 1.00 39.82 420 LEU D CA 1
ATOM 16398 C C . LEU D 1 420 ? 7.953 -62.816 139.381 1.00 40.90 420 LEU D C 1
ATOM 16399 O O . LEU D 1 420 ? 8.747 -63.746 139.571 1.00 42.04 420 LEU D O 1
ATOM 16404 N N . SER D 1 421 ? 6.975 -62.523 140.242 1.00 36.99 421 SER D N 1
ATOM 16405 C CA . SER D 1 421 ? 6.706 -63.384 141.385 1.00 38.88 421 SER D CA 1
ATOM 16406 C C . SER D 1 421 ? 6.728 -64.849 140.994 1.00 36.36 421 SER D C 1
ATOM 16407 O O . SER D 1 421 ? 7.469 -65.647 141.573 1.00 40.97 421 SER D O 1
ATOM 16410 N N . LEU D 1 422 ? 5.941 -65.211 139.987 1.00 35.36 422 LEU D N 1
ATOM 16411 C CA . LEU D 1 422 ? 5.814 -66.611 139.611 1.00 33.46 422 LEU D CA 1
ATOM 16412 C C . LEU D 1 422 ? 7.152 -67.193 139.174 1.00 34.30 422 LEU D C 1
ATOM 16413 O O . LEU D 1 422 ? 7.556 -68.268 139.642 1.00 34.30 422 LEU D O 1
ATOM 16418 N N . ILE D 1 423 ? 7.851 -66.501 138.260 1.00 36.58 423 ILE D N 1
ATOM 16419 C CA . ILE D 1 423 ? 9.152 -66.982 137.793 1.00 38.66 423 ILE D CA 1
ATOM 16420 C C . ILE D 1 423 ? 10.084 -67.216 138.974 1.00 37.97 423 ILE D C 1
ATOM 16421 O O . ILE D 1 423 ? 10.757 -68.253 139.056 1.00 38.10 423 ILE D O 1
ATOM 16426 N N . GLN D 1 424 ? 10.115 -66.265 139.915 1.00 33.17 424 GLN D N 1
ATOM 16427 C CA . GLN D 1 424 ? 10.870 -66.445 141.149 1.00 31.50 424 GLN D CA 1
ATOM 16428 C C . GLN D 1 424 ? 10.442 -67.710 141.874 1.00 36.49 424 GLN D C 1
ATOM 16429 O O . GLN D 1 424 ? 11.269 -68.577 142.170 1.00 36.13 424 GLN D O 1
ATOM 16435 N N . GLU D 1 425 ? 9.145 -67.835 142.165 1.00 39.32 425 GLU D N 1
ATOM 16436 C CA . GLU D 1 425 ? 8.659 -68.985 142.916 1.00 33.72 425 GLU D CA 1
ATOM 16437 C C . GLU D 1 425 ? 9.018 -70.291 142.233 1.00 35.05 425 GLU D C 1
ATOM 16438 O O . GLU D 1 425 ? 9.484 -71.228 142.887 1.00 37.11 425 GLU D O 1
ATOM 16444 N N . LEU D 1 426 ? 8.826 -70.376 140.919 1.00 30.77 426 LEU D N 1
ATOM 16445 C CA . LEU D 1 426 ? 9.083 -71.642 140.242 1.00 34.01 426 LEU D CA 1
ATOM 16446 C C . LEU D 1 426 ? 10.570 -71.954 140.064 1.00 36.74 426 LEU D C 1
ATOM 16447 O O . LEU D 1 426 ? 10.918 -73.099 139.743 1.00 31.93 426 LEU D O 1
ATOM 16452 N N . ASP D 1 427 ? 11.450 -70.976 140.286 1.00 35.68 427 ASP D N 1
ATOM 16453 C CA . ASP D 1 427 ? 12.859 -71.156 139.956 1.00 39.53 427 ASP D CA 1
ATOM 16454 C C . ASP D 1 427 ? 13.461 -72.356 140.671 1.00 40.70 427 ASP D C 1
ATOM 16455 O O . ASP D 1 427 ? 14.168 -73.160 140.057 1.00 46.61 427 ASP D O 1
ATOM 16460 N N . ASP D 1 428 ? 13.208 -72.494 141.965 1.00 35.10 428 ASP D N 1
ATOM 16461 C CA . ASP D 1 428 ? 13.641 -73.681 142.694 1.00 43.07 428 ASP D CA 1
ATOM 16462 C C . ASP D 1 428 ? 12.468 -74.542 143.140 1.00 41.94 428 ASP D C 1
ATOM 16463 O O . ASP D 1 428 ? 12.502 -75.132 144.221 1.00 41.20 428 ASP D O 1
ATOM 16468 N N . THR D 1 429 ? 11.413 -74.596 142.336 1.00 39.75 429 THR D N 1
ATOM 16469 C CA . THR D 1 429 ? 10.328 -75.518 142.599 1.00 36.80 429 THR D CA 1
ATOM 16470 C C . THR D 1 429 ? 10.627 -76.840 141.909 1.00 37.39 429 THR D C 1
ATOM 16471 O O . THR D 1 429 ? 10.937 -76.877 140.715 1.00 38.05 429 THR D O 1
ATOM 16475 N N . ARG D 1 430 ? 10.534 -77.915 142.678 1.00 35.51 430 ARG D N 1
ATOM 16476 C CA . ARG D 1 430 ? 10.881 -79.256 142.245 1.00 32.20 430 ARG D CA 1
ATOM 16477 C C . ARG D 1 430 ? 9.743 -79.962 141.523 1.00 29.75 430 ARG D C 1
ATOM 16478 O O . ARG D 1 430 ? 10.001 -80.894 140.749 1.00 28.84 430 ARG D O 1
ATOM 16486 N N . LEU D 1 431 ? 8.499 -79.559 141.779 1.00 23.87 431 LEU D N 1
ATOM 16487 C CA . LEU D 1 431 ? 7.338 -80.310 141.323 1.00 26.47 431 LEU D CA 1
ATOM 16488 C C . LEU D 1 431 ? 6.086 -79.460 141.436 1.00 32.48 431 LEU D C 1
ATOM 16489 O O . LEU D 1 431 ? 5.861 -78.824 142.476 1.00 30.51 431 LEU D O 1
ATOM 16494 N N . ILE D 1 432 ? 5.285 -79.424 140.347 1.00 31.83 432 ILE D N 1
ATOM 16495 C CA . ILE D 1 432 ? 4.040 -78.666 140.282 1.00 32.50 432 ILE D CA 1
ATOM 16496 C C . ILE D 1 432 ? 2.862 -79.618 140.435 1.00 28.98 432 ILE D C 1
ATOM 16497 O O . ILE D 1 432 ? 2.869 -80.724 139.881 1.00 29.05 432 ILE D O 1
ATOM 16502 N N . ILE D 1 433 ? 1.865 -79.211 141.216 1.00 26.10 433 ILE D N 1
ATOM 16503 C CA . ILE D 1 433 ? 0.618 -79.966 141.345 1.00 32.79 433 ILE D CA 1
ATOM 16504 C C . ILE D 1 433 ? -0.554 -79.049 141.009 1.00 34.27 433 ILE D C 1
ATOM 16505 O O . ILE D 1 433 ? -0.663 -77.945 141.564 1.00 32.96 433 ILE D O 1
ATOM 16510 N N . ASP D 1 434 ? -1.412 -79.489 140.087 1.00 26.67 434 ASP D N 1
ATOM 16511 C CA . ASP D 1 434 ? -2.683 -78.810 139.868 1.00 34.31 434 ASP D CA 1
ATOM 16512 C C . ASP D 1 434 ? -3.761 -79.868 139.683 1.00 40.07 434 ASP D C 1
ATOM 16513 O O . ASP D 1 434 ? -3.733 -80.612 138.693 1.00 40.33 434 ASP D O 1
ATOM 16518 N N . LEU D 1 435 ? -4.721 -79.915 140.614 1.00 34.11 435 LEU D N 1
ATOM 16519 C CA . LEU D 1 435 ? -5.764 -80.938 140.617 1.00 35.22 435 LEU D CA 1
ATOM 16520 C C . LEU D 1 435 ? -7.101 -80.427 140.085 1.00 39.04 435 LEU D C 1
ATOM 16521 O O . LEU D 1 435 ? -8.108 -81.148 140.148 1.00 32.89 435 LEU D O 1
ATOM 16526 N N . SER D 1 436 ? -7.115 -79.211 139.540 1.00 38.81 436 SER D N 1
ATOM 16527 C CA . SER D 1 436 ? -8.321 -78.550 139.062 1.00 39.38 436 SER D CA 1
ATOM 16528 C C . SER D 1 436 ? -8.877 -79.250 137.818 1.00 37.79 436 SER D C 1
ATOM 16529 O O . SER D 1 436 ? -8.176 -79.995 137.131 1.00 40.32 436 SER D O 1
ATOM 16532 N N . GLN D 1 437 ? -10.168 -79.021 137.540 1.00 36.29 437 GLN D N 1
ATOM 16533 C CA . GLN D 1 437 ? -10.774 -79.657 136.374 1.00 34.13 437 GLN D CA 1
ATOM 16534 C C . GLN D 1 437 ? -10.208 -79.077 135.093 1.00 34.12 437 GLN D C 1
ATOM 16535 O O . GLN D 1 437 ? -9.890 -79.823 134.163 1.00 32.25 437 GLN D O 1
ATOM 16541 N N . GLN D 1 438 ? -10.084 -77.743 135.035 1.00 34.62 438 GLN D N 1
ATOM 16542 C CA . GLN D 1 438 ? -9.239 -76.994 134.108 1.00 28.52 438 GLN D CA 1
ATOM 16543 C C . GLN D 1 438 ? -7.898 -76.645 134.751 1.00 33.07 438 GLN D C 1
ATOM 16544 O O . GLN D 1 438 ? -7.801 -75.646 135.488 1.00 33.84 438 GLN D O 1
ATOM 16550 N N . PRO D 1 439 ? -6.853 -77.467 134.536 1.00 32.12 439 PRO D N 1
ATOM 16551 C CA . PRO D 1 439 ? -5.481 -77.036 134.872 1.00 28.21 439 PRO D CA 1
ATOM 16552 C C . PRO D 1 439 ? -5.186 -75.611 134.434 1.00 30.27 439 PRO D C 1
ATOM 16553 O O . PRO D 1 439 ? -5.421 -75.246 133.275 1.00 35.15 439 PRO D O 1
ATOM 16557 N N . ASN D 1 440 ? -4.672 -74.794 135.340 1.00 29.15 440 ASN D N 1
ATOM 16558 C CA . ASN D 1 440 ? -4.339 -73.415 134.995 1.00 29.87 440 ASN D CA 1
ATOM 16559 C C . ASN D 1 440 ? -3.281 -73.357 133.877 1.00 33.64 440 ASN D C 1
ATOM 16560 O O . ASN D 1 440 ? -2.209 -73.974 133.957 1.00 27.65 440 ASN D O 1
ATOM 16565 N N . LEU D 1 441 ? -3.586 -72.580 132.834 1.00 40.43 441 LEU D N 1
ATOM 16566 C CA . LEU D 1 441 ? -2.776 -72.587 131.619 1.00 32.09 441 LEU D CA 1
ATOM 16567 C C . LEU D 1 441 ? -1.435 -71.888 131.825 1.00 32.65 441 LEU D C 1
ATOM 16568 O O . LEU D 1 441 ? -0.375 -72.393 131.413 1.00 29.50 441 LEU D O 1
ATOM 16573 N N . TYR D 1 442 ? -1.470 -70.699 132.416 1.00 27.41 442 TYR D N 1
ATOM 16574 C CA . TYR D 1 442 ? -0.248 -69.946 132.623 1.00 25.13 442 TYR D CA 1
ATOM 16575 C C . TYR D 1 442 ? 0.776 -70.780 133.386 1.00 33.97 442 TYR D C 1
ATOM 16576 O O . TYR D 1 442 ? 1.901 -70.992 132.914 1.00 32.72 442 TYR D O 1
ATOM 16585 N N . THR D 1 443 ? 0.360 -71.334 134.536 1.00 31.75 443 THR D N 1
ATOM 16586 C CA . THR D 1 443 ? 1.264 -72.069 135.410 1.00 27.56 443 THR D CA 1
ATOM 16587 C C . THR D 1 443 ? 1.843 -73.291 134.711 1.00 30.91 443 THR D C 1
ATOM 16588 O O . THR D 1 443 ? 3.023 -73.625 134.897 1.00 33.62 443 THR D O 1
ATOM 16592 N N . GLN D 1 444 ? 1.033 -73.986 133.917 1.00 27.22 444 GLN D N 1
ATOM 16593 C CA . GLN D 1 444 ? 1.586 -75.068 133.113 1.00 27.65 444 GLN D CA 1
ATOM 16594 C C . GLN D 1 444 ? 2.658 -74.540 132.170 1.00 37.04 444 GLN D C 1
ATOM 16595 O O . GLN D 1 444 ? 3.730 -75.139 132.031 1.00 35.51 444 GLN D O 1
ATOM 16601 N N . ILE D 1 445 ? 2.370 -73.420 131.493 1.00 33.26 445 ILE D N 1
ATOM 16602 C CA . ILE D 1 445 ? 3.327 -72.854 130.550 1.00 31.69 445 ILE D CA 1
ATOM 16603 C C . ILE D 1 445 ? 4.600 -72.467 131.279 1.00 31.17 445 ILE D C 1
ATOM 16604 O O . ILE D 1 445 ? 5.700 -72.893 130.905 1.00 34.31 445 ILE D O 1
ATOM 16609 N N . ALA D 1 446 ? 4.465 -71.676 132.351 1.00 30.61 446 ALA D N 1
ATOM 16610 C CA . ALA D 1 446 ? 5.607 -71.357 133.203 1.00 27.01 446 ALA D CA 1
ATOM 16611 C C . ALA D 1 446 ? 6.280 -72.626 133.728 1.00 28.42 446 ALA D C 1
ATOM 16612 O O . ALA D 1 446 ? 7.512 -72.701 133.807 1.00 30.39 446 ALA D O 1
ATOM 16614 N N . GLY D 1 447 ? 5.492 -73.651 134.047 1.00 29.59 447 GLY D N 1
ATOM 16615 C CA . GLY D 1 447 ? 6.076 -74.925 134.440 1.00 31.66 447 GLY D CA 1
ATOM 16616 C C . GLY D 1 447 ? 6.944 -75.562 133.365 1.00 32.10 447 GLY D C 1
ATOM 16617 O O . GLY D 1 447 ? 8.030 -76.066 133.654 1.00 32.82 447 GLY D O 1
ATOM 16618 N N . ILE D 1 448 ? 6.460 -75.588 132.118 1.00 32.77 448 ILE D N 1
ATOM 16619 C CA . ILE D 1 448 ? 7.256 -76.136 131.021 1.00 29.09 448 ILE D CA 1
ATOM 16620 C C . ILE D 1 448 ? 8.562 -75.377 130.917 1.00 37.16 448 ILE D C 1
ATOM 16621 O O . ILE D 1 448 ? 9.647 -75.965 130.804 1.00 35.26 448 ILE D O 1
ATOM 16626 N N . SER D 1 449 ? 8.472 -74.052 131.023 1.00 34.74 449 SER D N 1
ATOM 16627 C CA . SER D 1 449 ? 9.582 -73.159 130.777 1.00 29.63 449 SER D CA 1
ATOM 16628 C C . SER D 1 449 ? 10.675 -73.281 131.823 1.00 35.05 449 SER D C 1
ATOM 16629 O O . SER D 1 449 ? 11.807 -72.843 131.578 1.00 39.22 449 SER D O 1
ATOM 16632 N N . ALA D 1 450 ? 10.364 -73.840 132.988 1.00 37.01 450 ALA D N 1
ATOM 16633 C CA . ALA D 1 450 ? 11.340 -73.996 134.049 1.00 33.19 450 ALA D CA 1
ATOM 16634 C C . ALA D 1 450 ? 11.834 -75.430 134.179 1.00 34.98 450 ALA D C 1
ATOM 16635 O O . ALA D 1 450 ? 12.848 -75.670 134.862 1.00 34.35 450 ALA D O 1
ATOM 16637 N N . GLY D 1 451 ? 11.170 -76.382 133.513 1.00 31.45 451 GLY D N 1
ATOM 16638 C CA . GLY D 1 451 ? 11.552 -77.779 133.567 1.00 37.19 451 GLY D CA 1
ATOM 16639 C C . GLY D 1 451 ? 10.888 -78.590 134.657 1.00 33.63 451 GLY D C 1
ATOM 16640 O O . GLY D 1 451 ? 11.058 -79.815 134.691 1.00 40.71 451 GLY D O 1
ATOM 16641 N N . ILE D 1 452 ? 10.142 -77.948 135.541 1.00 31.87 452 ILE D N 1
ATOM 16642 C CA . ILE D 1 452 ? 9.378 -78.599 136.601 1.00 36.77 452 ILE D CA 1
ATOM 16643 C C . ILE D 1 452 ? 8.423 -79.656 136.057 1.00 32.55 452 ILE D C 1
ATOM 16644 O O . ILE D 1 452 ? 7.688 -79.381 135.101 1.00 35.37 452 ILE D O 1
ATOM 16649 N N . PRO D 1 453 ? 8.406 -80.870 136.599 1.00 32.45 453 PRO D N 1
ATOM 16650 C CA . PRO D 1 453 ? 7.380 -81.847 136.199 1.00 31.99 453 PRO D CA 1
ATOM 16651 C C . PRO D 1 453 ? 6.048 -81.508 136.830 1.00 33.45 453 PRO D C 1
ATOM 16652 O O . PRO D 1 453 ? 5.978 -80.926 137.918 1.00 34.41 453 PRO D O 1
ATOM 16656 N N . GLN D 1 454 ? 4.977 -81.888 136.138 1.00 33.86 454 GLN D N 1
ATOM 16657 C CA . GLN D 1 454 ? 3.633 -81.469 136.530 1.00 33.21 454 GLN D CA 1
ATOM 16658 C C . GLN D 1 454 ? 2.711 -82.664 136.744 1.00 30.79 454 GLN D C 1
ATOM 16659 O O . GLN D 1 454 ? 2.546 -83.488 135.839 1.00 30.48 454 GLN D O 1
ATOM 16665 N N . ILE D 1 455 ? 2.149 -82.766 137.959 1.00 34.01 455 ILE D N 1
ATOM 16666 C CA . ILE D 1 455 ? 1.079 -83.712 138.290 1.00 30.24 455 ILE D CA 1
ATOM 16667 C C . ILE D 1 455 ? -0.274 -83.040 138.068 1.00 29.16 455 ILE D C 1
ATOM 16668 O O . ILE D 1 455 ? -0.588 -82.010 138.684 1.00 28.02 455 ILE D O 1
ATOM 16673 N N . ASN D 1 456 ? -1.092 -83.650 137.225 1.00 25.94 456 ASN D N 1
ATOM 16674 C CA . ASN D 1 456 ? -2.332 -83.054 136.764 1.00 27.90 456 ASN D CA 1
ATOM 16675 C C . ASN D 1 456 ? -3.452 -84.084 136.857 1.00 30.35 456 ASN D C 1
ATOM 16676 O O . ASN D 1 456 ? -3.243 -85.281 136.622 1.00 28.86 456 ASN D O 1
ATOM 16681 N N . LEU D 1 457 ? -4.642 -83.629 137.224 1.00 34.63 457 LEU D N 1
ATOM 16682 C CA . LEU D 1 457 ? -5.738 -84.583 137.319 1.00 31.52 457 LEU D CA 1
ATOM 16683 C C . LEU D 1 457 ? -6.339 -84.881 135.938 1.00 31.91 457 LEU D C 1
ATOM 16684 O O . LEU D 1 457 ? -6.673 -86.032 135.644 1.00 33.48 457 LEU D O 1
ATOM 16689 N N . VAL D 1 458 ? -6.415 -83.876 135.066 1.00 34.89 458 VAL D N 1
ATOM 16690 C CA . VAL D 1 458 ? -7.041 -83.964 133.742 1.00 41.71 458 VAL D CA 1
ATOM 16691 C C . VAL D 1 458 ? -5.979 -83.845 132.647 1.00 40.33 458 VAL D C 1
ATOM 16692 O O . VAL D 1 458 ? -5.150 -82.923 132.682 1.00 37.32 458 VAL D O 1
ATOM 16696 N N . ALA D 1 459 ? -6.055 -84.731 131.639 1.00 38.36 459 ALA D N 1
ATOM 16697 C CA . ALA D 1 459 ? -5.170 -84.662 130.469 1.00 33.20 459 ALA D CA 1
ATOM 16698 C C . ALA D 1 459 ? -5.337 -83.369 129.684 1.00 31.73 459 ALA D C 1
ATOM 16699 O O . ALA D 1 459 ? -6.430 -82.802 129.585 1.00 33.87 459 ALA D O 1
ATOM 16701 N N . SER D 1 460 ? -4.226 -82.945 129.081 1.00 34.26 460 SER D N 1
ATOM 16702 C CA . SER D 1 460 ? -4.094 -81.679 128.379 1.00 33.44 460 SER D CA 1
ATOM 16703 C C . SER D 1 460 ? -3.018 -81.834 127.317 1.00 35.43 460 SER D C 1
ATOM 16704 O O . SER D 1 460 ? -2.217 -82.769 127.356 1.00 36.76 460 SER D O 1
ATOM 16707 N N . ASP D 1 461 ? -3.000 -80.908 126.355 1.00 44.05 461 ASP D N 1
ATOM 16708 C CA . ASP D 1 461 ? -1.874 -80.872 125.424 1.00 41.46 461 ASP D CA 1
ATOM 16709 C C . ASP D 1 461 ? -0.569 -80.559 126.152 1.00 40.36 461 ASP D C 1
ATOM 16710 O O . ASP D 1 461 ? 0.453 -81.203 125.909 1.00 47.29 461 ASP D O 1
ATOM 16715 N N . TYR D 1 462 ? -0.588 -79.599 127.070 1.00 32.27 462 TYR D N 1
ATOM 16716 C CA . TYR D 1 462 ? 0.654 -79.092 127.623 1.00 32.15 462 TYR D CA 1
ATOM 16717 C C . TYR D 1 462 ? 1.332 -80.023 128.635 1.00 42.41 462 TYR D C 1
ATOM 16718 O O . TYR D 1 462 ? 2.552 -79.886 128.849 1.00 38.14 462 TYR D O 1
ATOM 16727 N N . VAL D 1 463 ? 0.606 -80.978 129.236 1.00 38.35 463 VAL D N 1
ATOM 16728 C CA . VAL D 1 463 ? 1.193 -81.912 130.198 1.00 32.75 463 VAL D CA 1
ATOM 16729 C C . VAL D 1 463 ? 0.816 -83.329 129.796 1.00 32.94 463 VAL D C 1
ATOM 16730 O O . VAL D 1 463 ? -0.356 -83.713 129.891 1.00 33.48 463 VAL D O 1
ATOM 16734 N N . THR D 1 464 ? 1.814 -84.118 129.397 1.00 34.66 464 THR D N 1
ATOM 16735 C CA . THR D 1 464 ? 1.612 -85.428 128.787 1.00 34.63 464 THR D CA 1
ATOM 16736 C C . THR D 1 464 ? 2.128 -86.510 129.725 1.00 35.32 464 THR D C 1
ATOM 16737 O O . THR D 1 464 ? 3.273 -86.446 130.189 1.00 36.99 464 THR D O 1
ATOM 16741 N N . HIS D 1 465 ? 1.284 -87.513 129.971 1.00 37.22 465 HIS D N 1
ATOM 16742 C CA . HIS D 1 465 ? 1.519 -88.497 131.023 1.00 33.33 465 HIS D CA 1
ATOM 16743 C C . HIS D 1 465 ? 2.849 -89.231 130.839 1.00 35.31 465 HIS D C 1
ATOM 16744 O O . HIS D 1 465 ? 3.138 -89.775 129.768 1.00 33.48 465 HIS D O 1
ATOM 16751 N N . LEU D 1 466 ? 3.642 -89.264 131.913 1.00 34.34 466 LEU D N 1
ATOM 16752 C CA . LEU D 1 466 ? 4.955 -89.907 131.948 1.00 35.98 466 LEU D CA 1
ATOM 16753 C C . LEU D 1 466 ? 5.938 -89.286 130.946 1.00 37.04 466 LEU D C 1
ATOM 16754 O O . LEU D 1 466 ? 6.946 -89.902 130.577 1.00 37.10 466 LEU D O 1
ATOM 16759 N N . GLN D 1 467 ? 5.669 -88.055 130.519 1.00 37.05 467 GLN D N 1
ATOM 16760 C CA . GLN D 1 467 ? 6.685 -87.227 129.886 1.00 33.96 467 GLN D CA 1
ATOM 16761 C C . GLN D 1 467 ? 6.964 -86.000 130.736 1.00 33.04 467 GLN D C 1
ATOM 16762 O O . GLN D 1 467 ? 7.541 -86.124 131.820 1.00 35.15 467 GLN D O 1
ATOM 16768 N N . ASN D 1 468 ? 6.542 -84.820 130.293 1.00 28.03 468 ASN D N 1
ATOM 16769 C CA . ASN D 1 468 ? 6.805 -83.706 131.186 1.00 28.89 468 ASN D CA 1
ATOM 16770 C C . ASN D 1 468 ? 5.917 -83.717 132.432 1.00 35.38 468 ASN D C 1
ATOM 16771 O O . ASN D 1 468 ? 6.036 -82.813 133.269 1.00 36.44 468 ASN D O 1
ATOM 16776 N N . GLY D 1 469 ? 5.048 -84.714 132.599 1.00 37.67 469 GLY D N 1
ATOM 16777 C CA . GLY D 1 469 ? 4.331 -84.838 133.853 1.00 33.63 469 GLY D CA 1
ATOM 16778 C C . GLY D 1 469 ? 3.598 -86.145 134.031 1.00 33.42 469 GLY D C 1
ATOM 16779 O O . GLY D 1 469 ? 3.956 -87.162 133.432 1.00 34.05 469 GLY D O 1
ATOM 16780 N N . TYR D 1 470 ? 2.528 -86.106 134.822 1.00 36.72 470 TYR D N 1
ATOM 16781 C CA . TYR D 1 470 ? 1.798 -87.288 135.274 1.00 32.18 470 TYR D CA 1
ATOM 16782 C C . TYR D 1 470 ? 0.300 -86.984 135.303 1.00 29.31 470 TYR D C 1
ATOM 16783 O O . TYR D 1 470 ? -0.118 -85.983 135.893 1.00 30.21 470 TYR D O 1
ATOM 16792 N N . ILE D 1 471 ? -0.516 -87.826 134.680 1.00 25.33 471 ILE D N 1
ATOM 16793 C CA . ILE D 1 471 ? -1.964 -87.634 134.698 1.00 28.35 471 ILE D CA 1
ATOM 16794 C C . ILE D 1 471 ? -2.571 -88.676 135.622 1.00 34.20 471 ILE D C 1
ATOM 16795 O O . ILE D 1 471 ? -2.355 -89.880 135.432 1.00 36.80 471 ILE D O 1
ATOM 16800 N N . LEU D 1 472 ? -3.311 -88.215 136.634 1.00 34.82 472 LEU D N 1
ATOM 16801 C CA . LEU D 1 472 ? -3.882 -89.114 137.632 1.00 31.16 472 LEU D CA 1
ATOM 16802 C C . LEU D 1 472 ? -5.193 -89.700 137.125 1.00 30.93 472 LEU D C 1
ATOM 16803 O O . LEU D 1 472 ? -5.971 -89.023 136.448 1.00 35.48 472 LEU D O 1
ATOM 16808 N N . ASP D 1 473 ? -5.440 -90.968 137.440 1.00 34.50 473 ASP D N 1
ATOM 16809 C CA . ASP D 1 473 ? -6.817 -91.439 137.357 1.00 35.48 473 ASP D CA 1
ATOM 16810 C C . ASP D 1 473 ? -7.681 -90.735 138.387 1.00 32.76 473 ASP D C 1
ATOM 16811 O O . ASP D 1 473 ? -8.829 -90.394 138.100 1.00 30.80 473 ASP D O 1
ATOM 16816 N N . SER D 1 474 ? -7.119 -90.456 139.560 1.00 37.64 474 SER D N 1
ATOM 16817 C CA . SER D 1 474 ? -7.859 -90.015 140.733 1.00 34.59 474 SER D CA 1
ATOM 16818 C C . SER D 1 474 ? -6.898 -89.361 141.719 1.00 33.95 474 SER D C 1
ATOM 16819 O O . SER D 1 474 ? -5.773 -89.836 141.898 1.00 37.17 474 SER D O 1
ATOM 16822 N N . ILE D 1 475 ? -7.361 -88.304 142.381 1.00 27.31 475 ILE D N 1
ATOM 16823 C CA . ILE D 1 475 ? -6.643 -87.653 143.470 1.00 28.42 475 ILE D CA 1
ATOM 16824 C C . ILE D 1 475 ? -6.163 -88.708 144.459 1.00 36.31 475 ILE D C 1
ATOM 16825 O O . ILE D 1 475 ? -5.240 -88.474 145.249 1.00 33.53 475 ILE D O 1
ATOM 16830 N N . SER D 1 476 ? -6.799 -89.882 144.415 1.00 41.21 476 SER D N 1
ATOM 16831 C CA . SER D 1 476 ? -6.389 -91.008 145.243 1.00 42.27 476 SER D CA 1
ATOM 16832 C C . SER D 1 476 ? -4.935 -91.400 144.992 1.00 41.87 476 SER D C 1
ATOM 16833 O O . SER D 1 476 ? -4.246 -91.843 145.916 1.00 48.56 476 SER D O 1
ATOM 16836 N N . GLN D 1 477 ? -4.447 -91.256 143.767 1.00 38.18 477 GLN D N 1
ATOM 16837 C CA . GLN D 1 477 ? -3.127 -91.770 143.433 1.00 40.52 477 GLN D CA 1
ATOM 16838 C C . GLN D 1 477 ? -2.020 -90.735 143.581 1.00 37.47 477 GLN D C 1
ATOM 16839 O O . GLN D 1 477 ? -0.878 -91.024 143.203 1.00 35.26 477 GLN D O 1
ATOM 16845 N N . LEU D 1 478 ? -2.326 -89.567 144.160 1.00 33.74 478 LEU D N 1
ATOM 16846 C CA . LEU D 1 478 ? -1.387 -88.449 144.183 1.00 31.66 478 LEU D CA 1
ATOM 16847 C C . LEU D 1 478 ? -0.009 -88.839 144.707 1.00 31.02 478 LEU D C 1
ATOM 16848 O O . LEU D 1 478 ? 1.016 -88.422 144.151 1.00 31.34 478 LEU D O 1
ATOM 16853 N N . ALA D 1 479 ? 0.044 -89.646 145.767 1.00 38.54 479 ALA D N 1
ATOM 16854 C CA . ALA D 1 479 ? 1.326 -89.912 146.426 1.00 33.43 479 ALA D CA 1
ATOM 16855 C C . ALA D 1 479 ? 2.235 -90.822 145.613 1.00 30.51 479 ALA D C 1
ATOM 16856 O O . ALA D 1 479 ? 3.450 -90.766 145.789 1.00 33.26 479 ALA D O 1
ATOM 16858 N N . VAL D 1 480 ? 1.698 -91.658 144.726 1.00 32.80 480 VAL D N 1
ATOM 16859 C CA . VAL D 1 480 ? 2.632 -92.351 143.844 1.00 36.83 480 VAL D CA 1
ATOM 16860 C C . VAL D 1 480 ? 3.152 -91.399 142.773 1.00 36.17 480 VAL D C 1
ATOM 16861 O O . VAL D 1 480 ? 4.311 -91.510 142.358 1.00 44.37 480 VAL D O 1
ATOM 16865 N N . ALA D 1 481 ? 2.340 -90.441 142.323 1.00 31.20 481 ALA D N 1
ATOM 16866 C CA . ALA D 1 481 ? 2.856 -89.483 141.352 1.00 36.68 481 ALA D CA 1
ATOM 16867 C C . ALA D 1 481 ? 3.919 -88.598 141.986 1.00 32.47 481 ALA D C 1
ATOM 16868 O O . ALA D 1 481 ? 4.970 -88.360 141.392 1.00 32.02 481 ALA D O 1
ATOM 16870 N N . ALA D 1 482 ? 3.679 -88.115 143.199 1.00 33.26 482 ALA D N 1
ATOM 16871 C CA . ALA D 1 482 ? 4.728 -87.362 143.871 1.00 35.14 482 ALA D CA 1
ATOM 16872 C C . ALA D 1 482 ? 5.977 -88.221 144.029 1.00 34.55 482 ALA D C 1
ATOM 16873 O O . ALA D 1 482 ? 7.092 -87.789 143.706 1.00 31.37 482 ALA D O 1
ATOM 16875 N N . ASP D 1 483 ? 5.793 -89.466 144.483 1.00 33.59 483 ASP D N 1
ATOM 16876 C CA . ASP D 1 483 ? 6.921 -90.360 144.718 1.00 37.70 483 ASP D CA 1
ATOM 16877 C C . ASP D 1 483 ? 7.722 -90.608 143.444 1.00 35.37 483 ASP D C 1
ATOM 16878 O O . ASP D 1 483 ? 8.950 -90.786 143.503 1.00 32.44 483 ASP D O 1
ATOM 16883 N N . TYR D 1 484 ? 7.048 -90.615 142.292 1.00 29.53 484 TYR D N 1
ATOM 16884 C CA . TYR D 1 484 ? 7.722 -90.906 141.034 1.00 28.76 484 TYR D CA 1
ATOM 16885 C C . TYR D 1 484 ? 8.765 -89.836 140.711 1.00 32.72 484 TYR D C 1
ATOM 16886 O O . TYR D 1 484 ? 9.892 -90.151 140.303 1.00 32.33 484 TYR D O 1
ATOM 16895 N N . TYR D 1 485 ? 8.424 -88.568 140.931 1.00 27.70 485 TYR D N 1
ATOM 16896 C CA . TYR D 1 485 ? 9.368 -87.488 140.706 1.00 29.61 485 TYR D CA 1
ATOM 16897 C C . TYR D 1 485 ? 10.271 -87.223 141.897 1.00 30.02 485 TYR D C 1
ATOM 16898 O O . TYR D 1 485 ? 11.416 -86.800 141.707 1.00 31.61 485 TYR D O 1
ATOM 16907 N N . LEU D 1 486 ? 9.807 -87.478 143.114 1.00 30.81 486 LEU D N 1
ATOM 16908 C CA . LEU D 1 486 ? 10.529 -86.992 144.278 1.00 27.90 486 LEU D CA 1
ATOM 16909 C C . LEU D 1 486 ? 11.538 -87.990 144.834 1.00 28.86 486 LEU D C 1
ATOM 16910 O O . LEU D 1 486 ? 12.424 -87.582 145.591 1.00 30.92 486 LEU D O 1
ATOM 16915 N N . GLN D 1 487 ? 11.461 -89.263 144.460 1.00 27.34 487 GLN D N 1
ATOM 16916 C CA . GLN D 1 487 ? 12.409 -90.270 144.927 1.00 27.66 487 GLN D CA 1
ATOM 16917 C C . GLN D 1 487 ? 13.350 -90.664 143.799 1.00 31.72 487 GLN D C 1
ATOM 16918 O O . GLN D 1 487 ? 13.007 -91.521 142.982 1.00 38.41 487 GLN D O 1
ATOM 16924 N N . GLY D 1 488 ? 14.531 -90.067 143.745 1.00 31.98 488 GLY D N 1
ATOM 16925 C CA . GLY D 1 488 ? 15.648 -90.699 143.066 1.00 39.32 488 GLY D CA 1
ATOM 16926 C C . GLY D 1 488 ? 16.140 -90.170 141.692 1.00 42.20 488 GLY D C 1
ATOM 16927 O O . GLY D 1 488 ? 16.819 -90.932 140.963 1.00 40.28 488 GLY D O 1
ATOM 16928 N N . LEU D 1 489 ? 15.836 -88.920 141.336 1.00 34.14 489 LEU D N 1
ATOM 16929 C CA . LEU D 1 489 ? 16.493 -88.220 140.224 1.00 35.26 489 LEU D CA 1
ATOM 16930 C C . LEU D 1 489 ? 16.304 -88.809 138.819 1.00 28.57 489 LEU D C 1
ATOM 16931 O O . LEU D 1 489 ? 16.176 -88.052 137.857 1.00 28.23 489 LEU D O 1
ATOM 16936 N N . LYS D 1 490 ? 16.292 -90.130 138.667 1.00 23.13 490 LYS D N 1
ATOM 16937 C CA . LYS D 1 490 ? 16.111 -90.720 137.346 1.00 24.28 490 LYS D CA 1
ATOM 16938 C C . LYS D 1 490 ? 14.833 -90.226 136.687 1.00 34.49 490 LYS D C 1
ATOM 16939 O O . LYS D 1 490 ? 14.853 -89.717 135.557 1.00 34.48 490 LYS D O 1
ATOM 16945 N N . ASN D 1 491 ? 13.696 -90.392 137.370 1.00 32.63 491 ASN D N 1
ATOM 16946 C CA . ASN D 1 491 ? 12.430 -90.019 136.747 1.00 32.25 491 ASN D CA 1
ATOM 16947 C C . ASN D 1 491 ? 12.328 -88.508 136.518 1.00 31.55 491 ASN D C 1
ATOM 16948 O O . ASN D 1 491 ? 11.717 -88.063 135.537 1.00 31.13 491 ASN D O 1
ATOM 16953 N N . TRP D 1 492 ? 12.878 -87.708 137.434 1.00 30.87 492 TRP D N 1
ATOM 16954 C CA . TRP D 1 492 ? 12.766 -86.255 137.320 1.00 32.13 492 TRP D CA 1
ATOM 16955 C C . TRP D 1 492 ? 13.605 -85.743 136.153 1.00 34.31 492 TRP D C 1
ATOM 16956 O O . TRP D 1 492 ? 13.175 -84.876 135.377 1.00 35.87 492 TRP D O 1
ATOM 16967 N N . ASN D 1 493 ? 14.802 -86.283 136.003 1.00 30.87 493 ASN D N 1
ATOM 16968 C CA . ASN D 1 493 ? 15.653 -85.862 134.914 1.00 29.59 493 ASN D CA 1
ATOM 16969 C C . ASN D 1 493 ? 15.007 -86.176 133.564 1.00 37.52 493 ASN D C 1
ATOM 16970 O O . ASN D 1 493 ? 14.854 -85.281 132.721 1.00 36.95 493 ASN D O 1
ATOM 16975 N N . GLN D 1 494 ? 14.564 -87.429 133.359 1.00 39.23 494 GLN D N 1
ATOM 16976 C CA . GLN D 1 494 ? 13.767 -87.736 132.167 1.00 34.37 494 GLN D CA 1
ATOM 16977 C C . GLN D 1 494 ? 12.681 -86.697 131.961 1.00 32.83 494 GLN D C 1
ATOM 16978 O O . GLN D 1 494 ? 12.430 -86.255 130.834 1.00 40.86 494 GLN D O 1
ATOM 16984 N N . ALA D 1 495 ? 12.066 -86.254 133.045 1.00 29.62 495 ALA D N 1
ATOM 16985 C CA . ALA D 1 495 ? 10.975 -85.306 132.922 1.00 32.47 495 ALA D CA 1
ATOM 16986 C C . ALA D 1 495 ? 11.474 -83.955 132.432 1.00 35.27 495 ALA D C 1
ATOM 16987 O O . ALA D 1 495 ? 10.857 -83.349 131.550 1.00 36.41 495 ALA D O 1
ATOM 16989 N N . LEU D 1 496 ? 12.595 -83.468 132.972 1.00 35.50 496 LEU D N 1
ATOM 16990 C CA . LEU D 1 496 ? 13.159 -82.218 132.461 1.00 36.23 496 LEU D CA 1
ATOM 16991 C C . LEU D 1 496 ? 13.342 -82.259 130.935 1.00 37.72 496 LEU D C 1
ATOM 16992 O O . LEU D 1 496 ? 13.136 -81.252 130.241 1.00 34.86 496 LEU D O 1
ATOM 16997 N N . ILE D 1 497 ? 13.714 -83.422 130.393 1.00 34.88 497 ILE D N 1
ATOM 16998 C CA . ILE D 1 497 ? 13.937 -83.525 128.957 1.00 32.47 497 ILE D CA 1
ATOM 16999 C C . ILE D 1 497 ? 12.633 -83.285 128.189 1.00 36.00 497 ILE D C 1
ATOM 17000 O O . ILE D 1 497 ? 12.585 -82.473 127.254 1.00 35.25 497 ILE D O 1
ATOM 17005 N N . TYR D 1 498 ? 11.544 -83.952 128.584 1.00 33.96 498 TYR D N 1
ATOM 17006 C CA . TYR D 1 498 ? 10.278 -83.702 127.890 1.00 30.49 498 TYR D CA 1
ATOM 17007 C C . TYR D 1 498 ? 9.839 -82.253 128.043 1.00 29.90 498 TYR D C 1
ATOM 17008 O O . TYR D 1 498 ? 9.310 -81.656 127.101 1.00 34.13 498 TYR D O 1
ATOM 17017 N N . SER D 1 499 ? 10.066 -81.653 129.204 1.00 26.11 499 SER D N 1
ATOM 17018 C CA . SER D 1 499 ? 9.709 -80.246 129.336 1.00 30.30 499 SER D CA 1
ATOM 17019 C C . SER D 1 499 ? 10.516 -79.371 128.377 1.00 35.43 499 SER D C 1
ATOM 17020 O O . SER D 1 499 ? 9.988 -78.392 127.824 1.00 36.22 499 SER D O 1
ATOM 17023 N N . ILE D 1 500 ? 11.789 -79.706 128.150 1.00 26.73 500 ILE D N 1
ATOM 17024 C CA . ILE D 1 500 ? 12.551 -78.963 127.153 1.00 31.46 500 ILE D CA 1
ATOM 17025 C C . ILE D 1 500 ? 11.924 -79.148 125.767 1.00 32.71 500 ILE D C 1
ATOM 17026 O O . ILE D 1 500 ? 11.691 -78.179 125.032 1.00 26.86 500 ILE D O 1
ATOM 17031 N N . GLU D 1 501 ? 11.610 -80.397 125.412 1.00 33.49 501 GLU D N 1
ATOM 17032 C CA . GLU D 1 501 ? 10.925 -80.688 124.157 1.00 31.41 501 GLU D CA 1
ATOM 17033 C C . GLU D 1 501 ? 9.610 -79.918 124.040 1.00 34.20 501 GLU D C 1
ATOM 17034 O O . GLU D 1 501 ? 9.230 -79.494 122.942 1.00 36.61 501 GLU D O 1
ATOM 17040 N N . LYS D 1 502 ? 8.894 -79.729 125.156 1.00 28.34 502 LYS D N 1
ATOM 17041 C CA . LYS D 1 502 ? 7.664 -78.939 125.092 1.00 34.42 502 LYS D CA 1
ATOM 17042 C C . LYS D 1 502 ? 7.951 -77.439 125.016 1.00 37.20 502 LYS D C 1
ATOM 17043 O O . LYS D 1 502 ? 7.182 -76.697 124.380 1.00 36.05 502 LYS D O 1
ATOM 17049 N N . ILE D 1 503 ? 9.022 -76.962 125.662 1.00 37.12 503 ILE D N 1
ATOM 17050 C CA . ILE D 1 503 ? 9.417 -75.560 125.473 1.00 42.05 503 ILE D CA 1
ATOM 17051 C C . ILE D 1 503 ? 9.571 -75.258 123.984 1.00 38.94 503 ILE D C 1
ATOM 17052 O O . ILE D 1 503 ? 8.907 -74.374 123.430 1.00 36.97 503 ILE D O 1
ATOM 17057 N N . LYS D 1 504 ? 10.456 -76.011 123.321 1.00 36.39 504 LYS D N 1
ATOM 17058 C CA . LYS D 1 504 ? 10.804 -75.800 121.924 1.00 37.10 504 LYS D CA 1
ATOM 17059 C C . LYS D 1 504 ? 9.624 -76.004 120.990 1.00 43.69 504 LYS D C 1
ATOM 17060 O O . LYS D 1 504 ? 9.730 -75.681 119.798 1.00 40.16 504 LYS D O 1
ATOM 17066 N N . LEU D 1 505 ? 8.509 -76.528 121.494 1.00 39.62 505 LEU D N 1
ATOM 17067 C CA . LEU D 1 505 ? 7.359 -76.775 120.650 1.00 32.57 505 LEU D CA 1
ATOM 17068 C C . LEU D 1 505 ? 6.230 -75.779 120.867 1.00 32.52 505 LEU D C 1
ATOM 17069 O O . LEU D 1 505 ? 5.203 -75.883 120.197 1.00 37.52 505 LEU D O 1
ATOM 17074 N N . ASN D 1 506 ? 6.390 -74.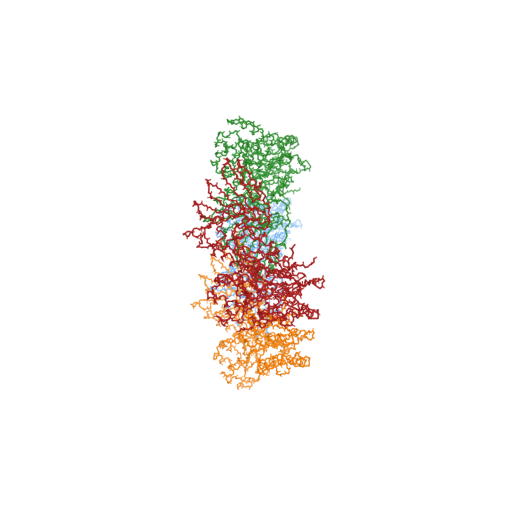803 121.759 1.00 31.45 506 ASN D N 1
ATOM 17075 C CA . ASN D 1 506 ? 5.302 -73.879 122.067 1.00 34.07 506 ASN D CA 1
ATOM 17076 C C . ASN D 1 506 ? 5.842 -72.472 122.264 1.00 38.95 506 ASN D C 1
ATOM 17077 O O . ASN D 1 506 ? 5.262 -71.665 123.004 1.00 39.29 506 ASN D O 1
ATOM 17082 N N . THR D 1 507 ? 6.911 -72.149 121.532 1.00 46.57 507 THR D N 1
ATOM 17083 C CA . THR D 1 507 ? 7.866 -71.120 121.919 1.00 47.65 507 THR D CA 1
ATOM 17084 C C . THR D 1 507 ? 7.422 -69.696 121.594 1.00 48.38 507 THR D C 1
ATOM 17085 O O . THR D 1 507 ? 7.984 -68.746 122.160 1.00 53.52 507 THR D O 1
ATOM 17089 N N . GLY D 1 508 ? 6.436 -69.513 120.726 1.00 41.36 508 GLY D N 1
ATOM 17090 C CA . GLY D 1 508 ? 6.108 -68.171 120.303 1.00 35.95 508 GLY D CA 1
ATOM 17091 C C . GLY D 1 508 ? 6.273 -68.176 118.811 1.00 39.33 508 GLY D C 1
ATOM 17092 O O . GLY D 1 508 ? 5.322 -67.955 118.058 1.00 41.28 508 GLY D O 1
ATOM 17093 N N . HIS D 1 509 ? 7.495 -68.464 118.375 1.00 42.05 509 HIS D N 1
ATOM 17094 C CA . HIS D 1 509 ? 7.677 -68.883 116.999 1.00 38.34 509 HIS D CA 1
ATOM 17095 C C . HIS D 1 509 ? 6.692 -69.989 116.662 1.00 33.05 509 HIS D C 1
ATOM 17096 O O . HIS D 1 509 ? 6.133 -70.017 115.564 1.00 31.21 509 HIS D O 1
ATOM 17103 N N . GLN D 1 510 ? 6.433 -70.889 117.610 1.00 37.91 510 GLN D N 1
ATOM 17104 C CA . GLN D 1 510 ? 5.542 -72.001 117.306 1.00 41.05 510 GLN D CA 1
ATOM 17105 C C . GLN D 1 510 ? 4.057 -71.611 117.379 1.00 38.28 510 GLN D C 1
ATOM 17106 O O . GLN D 1 510 ? 3.205 -72.290 116.789 1.00 27.38 510 GLN D O 1
ATOM 17112 N N . VAL D 1 511 ? 3.724 -70.520 118.062 1.00 34.23 511 VAL D N 1
ATOM 17113 C CA . VAL D 1 511 ? 2.316 -70.203 118.200 1.00 33.60 511 VAL D CA 1
ATOM 17114 C C . VAL D 1 511 ? 1.801 -69.497 116.961 1.00 36.87 511 VAL D C 1
ATOM 17115 O O . VAL D 1 511 ? 0.710 -69.823 116.469 1.00 38.83 511 VAL D O 1
ATOM 17119 N N . ILE D 1 512 ? 2.560 -68.529 116.428 1.00 36.65 512 ILE D N 1
ATOM 17120 C CA . ILE D 1 512 ? 2.170 -67.929 115.152 1.00 33.45 512 ILE D CA 1
ATOM 17121 C C . ILE D 1 512 ? 2.168 -68.987 114.058 1.00 36.76 512 ILE D C 1
ATOM 17122 O O . ILE D 1 512 ? 1.219 -69.080 113.269 1.00 35.19 512 ILE D O 1
ATOM 17127 N N . LYS D 1 513 ? 3.205 -69.832 114.034 1.00 33.44 513 LYS D N 1
ATOM 17128 C CA . LYS D 1 513 ? 3.259 -70.942 113.093 1.00 33.52 513 LYS D CA 1
ATOM 17129 C C . LYS D 1 513 ? 1.984 -71.758 113.130 1.00 35.92 513 LYS D C 1
ATOM 17130 O O . LYS D 1 513 ? 1.433 -72.121 112.085 1.00 42.49 513 LYS D O 1
ATOM 17136 N N . ARG D 1 514 ? 1.499 -72.055 114.332 1.00 39.14 514 ARG D N 1
ATOM 17137 C CA . ARG D 1 514 ? 0.321 -72.902 114.465 1.00 38.81 514 ARG D CA 1
ATOM 17138 C C . ARG D 1 514 ? -0.926 -72.186 113.952 1.00 35.89 514 ARG D C 1
ATOM 17139 O O . ARG D 1 514 ? -1.745 -72.795 113.250 1.00 33.00 514 ARG D O 1
ATOM 17147 N N . TRP D 1 515 ? -1.080 -70.895 114.287 1.00 32.76 515 TRP D N 1
ATOM 17148 C CA . TRP D 1 515 ? -2.147 -70.081 113.702 1.00 38.67 515 TRP D CA 1
ATOM 17149 C C . TRP D 1 515 ? -2.097 -70.111 112.175 1.00 40.39 515 TRP D C 1
ATOM 17150 O O . TRP D 1 515 ? -3.083 -70.450 111.504 1.00 37.42 515 TRP D O 1
ATOM 17161 N N . GLU D 1 516 ? -0.959 -69.682 111.617 1.00 34.03 516 GLU D N 1
ATOM 17162 C CA . GLU D 1 516 ? -0.851 -69.524 110.176 1.00 39.08 516 GLU D CA 1
ATOM 17163 C C . GLU D 1 516 ? -1.248 -70.803 109.463 1.00 41.83 516 GLU D C 1
ATOM 17164 O O . GLU D 1 516 ? -1.964 -70.763 108.452 1.00 43.14 516 GLU D O 1
ATOM 17170 N N . LYS D 1 517 ? -0.836 -71.953 110.001 1.00 34.63 517 LYS D N 1
ATOM 17171 C CA . LYS D 1 517 ? -1.180 -73.213 109.361 1.00 36.56 517 LYS D CA 1
ATOM 17172 C C . LYS D 1 517 ? -2.690 -73.423 109.346 1.00 40.37 517 LYS D C 1
ATOM 17173 O O . LYS D 1 517 ? -3.260 -73.788 108.315 1.00 42.25 517 LYS D O 1
ATOM 17179 N N . TRP D 1 518 ? -3.361 -73.173 110.479 1.00 43.16 518 TRP D N 1
ATOM 17180 C CA . TRP D 1 518 ? -4.818 -73.333 110.537 1.00 40.64 518 TRP D CA 1
ATOM 17181 C C . TRP D 1 518 ? -5.507 -72.436 109.508 1.00 40.36 518 TRP D C 1
ATOM 17182 O O . TRP D 1 518 ? -6.414 -72.879 108.796 1.00 37.74 518 TRP D O 1
ATOM 17193 N N . LEU D 1 519 ? -5.067 -71.180 109.400 1.00 42.84 519 LEU D N 1
ATOM 17194 C CA . LEU D 1 519 ? -5.538 -70.287 108.343 1.00 43.13 519 LEU D CA 1
ATOM 17195 C C . LEU D 1 519 ? -5.267 -70.871 106.963 1.00 41.32 519 LEU D C 1
ATOM 17196 O O . LEU D 1 519 ? -6.191 -71.108 106.180 1.00 42.32 519 LEU D O 1
ATOM 17201 N N . LYS D 1 520 ? -3.993 -71.102 106.646 1.00 41.84 520 LYS D N 1
ATOM 17202 C CA . LYS D 1 520 ? -3.637 -71.610 105.329 1.00 46.00 520 LYS D CA 1
ATOM 17203 C C . LYS D 1 520 ? -4.390 -72.892 104.968 1.00 47.35 520 LYS D C 1
ATOM 17204 O O . LYS D 1 520 ? -4.489 -73.223 103.780 1.00 46.55 520 LYS D O 1
ATOM 17210 N N . GLU D 1 521 ? -4.941 -73.625 105.944 1.00 44.72 521 GLU D N 1
ATOM 17211 C CA . GLU D 1 521 ? -5.806 -74.741 105.571 1.00 48.77 521 GLU D CA 1
ATOM 17212 C C . GLU D 1 521 ? -7.291 -74.395 105.616 1.00 45.99 521 GLU D C 1
ATOM 17213 O O . GLU D 1 521 ? -8.096 -75.163 105.092 1.00 42.29 521 GLU D O 1
ATOM 17219 N N . ALA D 1 522 ? -7.665 -73.247 106.184 1.00 42.55 522 ALA D N 1
ATOM 17220 C CA . ALA D 1 522 ? -9.011 -72.729 105.968 1.00 42.10 522 ALA D CA 1
ATOM 17221 C C . ALA D 1 522 ? -9.159 -72.165 104.555 1.00 50.95 522 ALA D C 1
ATOM 17222 O O . ALA D 1 522 ? -10.194 -72.361 103.907 1.00 49.55 522 ALA D O 1
ATOM 17224 N N . ILE D 1 523 ? -8.131 -71.475 104.052 1.00 50.09 523 ILE D N 1
ATOM 17225 C CA . ILE D 1 523 ? -8.121 -71.046 102.662 1.00 48.71 523 ILE D CA 1
ATOM 17226 C C . ILE D 1 523 ? -8.172 -72.221 101.694 1.00 55.55 523 ILE D C 1
ATOM 17227 O O . ILE D 1 523 ? -8.437 -72.023 100.503 1.00 55.98 523 ILE D O 1
ATOM 17232 N N . ASP D 1 524 ? -7.941 -73.444 102.176 1.00 54.91 524 ASP D N 1
ATOM 17233 C CA . ASP D 1 524 ? -7.796 -74.615 101.317 1.00 57.04 524 ASP D CA 1
ATOM 17234 C C . ASP D 1 524 ? -9.067 -75.463 101.224 1.00 63.35 524 ASP D C 1
ATOM 17235 O O . ASP D 1 524 ? -9.466 -75.831 100.114 1.00 71.13 524 ASP D O 1
ATOM 17240 N N . GLU D 1 525 ? -9.725 -75.785 102.350 1.00 63.00 525 GLU D N 1
ATOM 17241 C CA . GLU D 1 525 ? -10.849 -76.735 102.335 1.00 59.55 525 GLU D CA 1
ATOM 17242 C C . GLU D 1 525 ? -12.151 -75.963 102.137 1.00 60.70 525 GLU D C 1
ATOM 17243 O O . GLU D 1 525 ? -12.817 -75.566 103.095 1.00 62.33 525 GLU D O 1
ATOM 17249 N N . LYS D 1 526 ? -12.526 -75.762 100.869 1.00 64.48 526 LYS D N 1
ATOM 17250 C CA . LYS D 1 526 ? -13.689 -74.936 100.500 1.00 62.62 526 LYS D CA 1
ATOM 17251 C C . LYS D 1 526 ? -14.411 -75.471 99.243 1.00 59.84 526 LYS D C 1
ATOM 17252 O O . LYS D 1 526 ? -15.651 -75.402 99.110 1.00 47.57 526 LYS D O 1
#

Solvent-accessible surface area: 98578 Å² total; per-residue (Å²): 92,14,4,0,2,8,13,17,43,15,101,54,150,26,52,24,18,54,61,44,78,21,102,63,140,45,120,124,107,4,46,20,13,5,2,0,12,6,0,42,5,1,34,77,51,137,73,85,12,39,0,0,4,51,10,3,18,4,29,4,7,40,17,2,120,99,30,103,0,97,112,4,126,38,24,15,0,4,20,80,0,2,30,20,167,52,73,112,82,123,84,32,107,39,172,81,34,171,44,94,156,54,22,84,68,66,132,53,117,104,24,4,50,0,92,75,136,39,107,48,42,0,43,0,5,32,6,80,76,51,8,8,0,14,4,69,29,32,137,128,94,108,36,56,57,27,16,2,2,6,3,7,10,31,35,1,0,15,5,68,44,91,141,52,97,64,30,5,0,7,0,12,16,64,132,38,66,87,7,0,76,11,64,10,46,200,132,64,66,46,0,37,1,13,34,94,28,10,140,55,7,114,133,41,95,5,151,50,4,50,54,0,4,48,38,16,0,15,134,31,2,72,106,80,22,138,139,81,3,38,0,1,6,3,0,32,36,88,54,7,47,35,9,2,107,42,12,44,179,117,20,23,3,0,1,3,3,17,45,83,46,0,114,95,10,85,36,103,54,0,107,44,0,0,86,89,2,26,3,0,6,3,21,52,66,71,21,52,97,60,0,45,108,110,12,96,159,15,22,159,48,2,40,17,14,2,12,16,28,0,117,121,53,72,15,124,7,102,150,82,166,67,21,13,0,0,5,3,8,45,55,102,57,157,27,66,50,105,0,4,40,33,0,1,76,10,0,8,108,50,71,89,4,40,2,2,0,0,2,29,28,10,194,115,111,3,24,133,108,1,70,79,49,2,115,77,9,5,85,94,151,30,84,85,143,75,0,48,101,214,165,115,73,12,32,103,34,77,39,0,26,48,46,126,13,1,65,112,10,4,42,42,2,20,0,0,1,2,8,11,136,28,1,36,13,16,1,1,5,16,0,0,3,10,1,3,1,1,0,0,36,45,62,16,88,8,1,49,78,89,58,0,0,39,28,7,132,34,16,70,73,0,39,87,0,0,39,69,2,36,128,50,116,166,31,8,77,92,3,28,88,61,1,54,92,27,5,137,107,16,39,1,109,38,7,16,115,73,4,27,118,41,0,119,72,32,75,122,145,203,89,12,11,0,2,8,14,18,34,8,107,48,198,63,56,25,15,56,72,39,77,18,102,59,165,47,118,116,94,4,57,11,18,4,2,2,8,7,0,64,2,2,35,86,63,137,77,84,11,26,0,0,2,38,9,1,22,5,31,4,11,43,26,2,122,108,21,105,0,83,117,6,120,46,24,12,0,5,23,66,0,5,42,20,144,52,75,118,95,133,103,26,105,50,159,85,33,172,53,94,139,93,25,92,56,72,148,54,122,118,20,8,40,0,58,103,127,67,74,0,44,0,8,30,4,71,76,45,21,4,0,3,0,70,32,36,129,105,133,75,39,73,72,14,18,3,6,2,4,16,20,38,32,0,0,24,5,64,34,100,115,43,91,65,34,7,2,7,0,10,12,56,67,42,38,72,12,0,77,8,51,29,64,192,121,68,54,47,0,34,0,11,84,70,3,59,191,42,12,123,132,78,99,6,146,47,1,53,69,0,6,51,37,10,0,11,135,26,1,72,125,85,16,130,130,38,4,16,1,1,5,4,0,45,27,112,67,10,41,37,14,1,99,41,19,24,173,78,6,8,3,0,1,3,4,13,43,90,42,2,140,83,16,84,32,91,61,0,104,50,0,0,96,78,0,5,0,0,6,2,12,71,26,56,28,48,72,69,0,38,127,109,17,94,169,25,18,142,20,3,36,14,11,3,9,13,38,2,137,119,55,66,13,95,5,100,147,82,174,49,21,8,1,0,8,3,8,58,48,95,125,153,25,63,58,102,2,2,38,40,2,1,67,14,0,11,110,53,100,101,4,29,2,2,1,0,2,29,30,18,159,112,131,9,24,111,96,0,74,83,65,1,86,72,10,3,92,94,146,35,77,62,140,75,0,34,99,216,174,139,84,12,24,107,31,74,45,0,23,58,54,110,8,1,69,103,19,3,50,35,2,18,0,0,5,4,8,29,122,40,7,37,10,25,0,0,6,14,0,0,3,9,0,2,0,0,0,0,31,42,68,19,87,9,2,46,85,72,76,0,0,32,24,6,128,43,20,60,67,1,41,94,0,1,46,78,2,33,127,46,120,165,36,5,69,112,1,26,96,67,0,46,84,24,4,145,98,11,47,0,95,36,6,22,102,48,3,28,107,30,0,70,91,14,0,102,124,53,146,126,62,166,73,9,201,82,16,11,0,6,11,19,16,42,7,95,31,188,45,63,23,16,50,71,38,71,16,103,51,163,43,123,131,100,4,56,24,16,2,0,2,9,6,0,65,2,2,39,80,55,132,78,88,13,27,0,0,2,45,7,2,16,5,32,2,7,50,20,1,116,103,21,98,0,97,118,4,116,33,23,13,0,4,21,77,0,5,29,16,156,56,74,119,80,130,123,34,127,29,172,104,20,147,56,56,151,58,26,96,63,57,125,43,121,102,22,15,35,0,84,95,168,68,111,52,42,0,32,0,4,23,4,79,72,48,26,5,2,16,4,63,33,32,142,107,121,73,33,62,73,22,25,1,8,6,10,9,16,32,30,1,0,28,5,68,51,109,117,56,93,74,20,3,0,7,0,5,15,67,116,38,59,60,9,0,67,12,61,31,51,181,126,66,68,51,1,21,1,12,18,96,44,28,149,61,13,124,126,74,94,7,135,66,6,51,64,0,2,47,36,18,0,11,136,29,1,79,125,81,15,137,124,65,1,30,0,0,3,3,0,31,36,86,55,12,54,36,17,1,114,46,12,26,164,69,7,5,3,0,1,2,3,18,56,97,39,1,114,97,11,91,29,103,65,0,105,48,1,0,86,83,0,5,0,0,7,2,18,45,43,66,23,54,98,63,0,44,102,96,26,89,154,29,16,130,22,5,36,17,10,2,9,16,19,2,134,123,50,66,12,126,6,100,147,79,180,54,23,8,3,0,5,2,17,44,42,106,109,166,21,79,53,96,4,7,40,38,3,0,75,11,0,8,102,53,93,83,3,39,1,0,2,0,1,26,34,19,180,109,119,12,36,118,102,4,54,79,60,2,84,72,8,2,91,95,146,30,70,64,157,67,0,49,88,213,175,147,99,12,21,99,31,74,44,0,31,53,51,101,14,0,69,105,11,2,45,40,0,28,0,1,3,2,12,22,145,18,1,45,17,23,1,2,4,12,0,0,1,7,1,2,1,1,0,1,32,49,69,18,94,12,2,45,81,80,66,0,0,33,29,3,133,44,27,62,67,4,40,91,0,2,35,77,3,32,139,47,128,162,43,5,64,98,3,31,97,75,1,49,74,27,5,123,99,14,47,0,109,30,6,21,122,64,1,26,128,44,0,79,93,14,0,101,133,61,138,142,57,158,69,50,63,13,4,0,2,6,16,12,39,5,107,48,187,47,55,47,18,58,65,31,78,5,95,79,170,43,131,111,85,3,57,20,14,3,1,2,10,4,0,61,4,2,53,87,51,150,67,89,12,28,0,0,0,26,8,3,18,4,30,4,9,48,24,1,115,98,21,100,0,90,114,6,107,38,24,14,0,3,24,74,0,6,26,20,154,51,81,113,81,122,123,21,134,11,153,87,51,120,47,114,139,70,19,84,54,52,147,45,113,93,27,2,36,0,66,68,161,56,100,48,53,0,37,0,6,42,5,75,83,44,20,3,2,10,3,65,13,26,116,103,107,73,39,53,63,21,9,2,2,4,8,6,10,27,36,0,0,24,4,57,35,116,117,73,92,69,41,6,0,12,0,16,11,52,84,43,49,84,10,0,79,4,52,28,79,201,123,55,58,51,0,33,6,12,88,58,14,45,133,58,16,117,128,100,104,7,149,44,2,50,69,0,5,49,35,9,0,13,136,24,1,77,118,87,8,91,106,80,0,36,0,0,3,3,0,28,43,95,61,6,48,30,15,4,106,47,12,18,189,79,16,30,3,0,1,2,4,17,52,86,36,1,113,94,9,83,37,97,70,3,102,49,0,0,92,83,2,41,1,0,7,2,22,45,51,60,15,53,109,62,0,46,112,113,18,100,166,19,20,156,41,3,38,15,15,2,10,17,33,0,118,110,46,63,14,120,8,99,135,76,171,56,23,18,0,1,7,5,9,38,20,94,50,169,28,68,55,110,2,3,41,28,0,0,77,10,0,12,108,54,89,89,4,23,3,1,0,1,1,25,13,10,116,121,107,0,31,80,74,0,77,70,58,2,114,93,9,4,89,99,147,28,86,75,143,68,0,31,55,181,133,183,89,70,6,33,108,46,73,53,1,32,47,48,112,10,1,55,103,8,3,49,39,2,21,0,0,1,4,9,14,128,15,0,39,14,19,2,2,6,14,0,0,1,11,0,3,0,0,0,0,30,42,64,14,100,9,1,48,81,85,60,0,0,36,28,7,124,43,19,66,67,0,34,84,0,0,43,73,4,34,119,57,113,161,33,7,73,96,1,32,87,63,0,48,91,28,5,143,97,14,45,0,94,26,4,15,108,62,4,25,106,40,0,114,68,24,101,113,117,215

Organism: Streptococcus gordonii (NCBI:txid1302)

InterPro domains:
  IPR022372 Accessory secretory system protein Asp1 [PF16993] (1-522)
  IPR022372 Accessory secretory system protein Asp1 [TIGR03713] (1-519)

Radius of gyration: 65.85 Å; Cα contacts (8 Å, |Δi|>4): 3827; chains: 4; bounding box: 65×138×204 Å

Secondary structure (DSSP, 8-state):
-EEEE-----SSS-TTB-----GGG--------HHHHHHHHHHHTT--EEEEE-SB-TTHHHHHHHTT-TT-EEEEHHHHHTT-------PPPSTTS---TTEEEEE-SS-EEEEETTEEEEEEEE-TTS-EEEEEEESSSSEEEEEEEETTTEEEEEEEESSSSEEEEEEE-TTS-EEEEEE-SSS---EEE-GGGTTT-SSSEESSHHHHHHHHHHHHHTTSPPTT-EEEEE--SS--HHHHTTS-TT-EEEEEE-HHHHTT--TGGGHHHHHH-SEEEES-HHHHHHHHHH-GGGGGGEEE---S---------TT-SSEEEEEE--TTS---HHHHHHHHHHHHT-TTEEEEEEEES--HHHHHHHHHHHHHHHHHHS-GGGGB----BSEEEEEE--HHHHHHHHHH--EEEE-SSS--HHHHHHHHHHT--EEESS--SSS-BTTTEEE-S-GGGHHHHHHHHHSSSHHHHHHHHHHHHHHHTTSHHHHHHHHHHHHHHHHHH-/-EEEE-----SSS-TTB-----TTTPPP-----HHHHHHHHHHHTT--EEEEE-SB-TTHHHHHHHTT-TT-EEEEHHHHHTT----------TTSS---SS--EEE-SS-EEE-----EEEEE-TTS-EEEEEEEETTEEEEEEEEETTTEEEEEEEEETTEEEEEEEE-TTSSEEEEEE-SSSS-SEEE-GGGGGG-S-SEESSHHHHHHHHHHHHHHHT--TT-EEEEE--SS--HHHHTTS-TTSEEEEEE-HHHHTT--TTTTHHHHHH-SEEEES-HHHHHHHHHH-GGGGGGEEE--SS--------GGG-SSEEEEEE--TTS---HHHHHHHHHHHHT-TTEEEEEEEES--HHHHHHHHHHHHHHHHHHS-GGGGB----BSEEEEEE-SHHHHHHHHTS--EEEE-SSS--HHHHHHHHTTT--EEESS--SSS-BBTTEEE-SSGGGHHHHHHHHHSSSHHHHHHHHHHHHHHHTTSSHHHHHHHHHHHHHHHTTSTTSPPP-/-EEEE-----SSSSTTB-----TTT--------HHHHHHHHHHHHT--EEEEE-SB-TTHHHHHHHTT-TT--EEEHHHHHTT----------GGGS---S-EEEEE-SSSEEEEETTEEEEEEEE-TTS-EEEEEEEETTEEEEEEEEETTTEEEEEEEESSSSEEEEEEE-TTS-EEEEEE-SSSS--EEE-GGGTTS-S-SEESSHHHHHHHHHHHHHHHHPPTT-EEEEE--SS--HHHHTTS-TT-EEEEEE-HHHHSS--SGGGHHHHHH-SEEEES-HHHHHHHHHSSTTTTTSEEE--SSPP-------TT-SSEEEEEE--SSS---HHHHHHHHHHHHH-TTEEEEEEEES--HHHHHHHHHHHHHHHHHHS-GGGGB----BSEEEEEE-SHHHHHHHHHT--EEEE-SSS--HHHHHHHHHHT--EEESS--SSS-BTTTEEE-SSGGGHHHHHHHHHSSSHHHHHHHHHHHHHHHTTSSHHHHHHHHHHHHHHHHHSSS----/-EEEE-----SSS-TTB-----GGG--------HHHHHHHHHHHTT--EEEEE-SB-TTHHHHHHHTT-TT-EEEEHHHHHHT----------TTSS---SS-B--B-SSEEEEESSSSEEEEEEE-TTSSEEEEEEEETTEEEEEEEEPTTSSEEEEEEESSS-EEEEEEE-SSS-EEEEEE-SSS---EEEPGGGGGG-S-SEESSHHHHHHHHHHHHHHHS--TT-EEEEE--SS--HHHHHHS-TT-EEEEEE-HHHHTT--SSTTHHHHHH-SEEEES-HHHHHHHHHH-TTTGGGEEE--SS--------GGG-SSEEEEEE--SSSPP-HHHHHHHHHHHHT-TTEEEEEEEES--HHHHHHHHHHHHHHHHHHS-GGGGB-----BSEEEEEE-SHHHHHHHHHT--EEEE-SSS--HHHHHHHHHHT--EEESS--SSS-BTTTEEE-S-GGGHHHHHHHHHSSSHHHHHHHHHHHHHHTTSSSHHHHHHHHHHHHHHTT--

Foldseek 3Di:
DEEEEDQQFDDDPGRLEHDQDFAVPPDFFDDQGLRLLLQVLCVVVPHAYEYERLHDDLAVQVVCVVSVNNVHHYDYLVCLLQVPPDPQADFDDPPPDDDDPQWDWADDPFFIFIAHVNHGAWTFGAHNVRGTAWIFGDDRPHTAKIFGHRRSGARQKMFGDDPRHTAKMFGHHRVGHGQKIAGDDPVQGWMAGDVVVCVSDPDRIGRHVLVSSLVSSLVCQVPPDDFAYEYEYADALAEPCSPLVSHDPRYAYEYEYECVRNVVRPLVRHVVVLVSHLAYEYQFPVVLVCNCVVHVVNNVRYDYARSHFFAAQAADQVVDFAAEEEEEDELVDPGDLLLVLLVVVLCLPDLRYAYEYEYGPDDVVSVVVVVVSVCVSCVVPHDQVSQVRCVDGRYDYYYDSDPVVLLVVQRNHAEYEYADPTGDVVCLRSNLSHLHEYEYADDDPRHDDLALYHHDPDSVCVNVRVCQPPVDHVSSVRNSVSSVVSNVCGGSVNVVVVVVVSSVVSVVVD/DEEEEFQQFDPDPHGLEHDQDFQVPDDQFDDPRLRLLLLVLCVVVPHAYAYEAQHHDLEVQVVCVVSVVNPHHYDYLLCLLQVAPDQQADADDPVNDDDDPQWDWDDDPQWIFIDVQGFKTQGAHNVGTRQKMFTDGDNATAKIFGHRRSGAGQKIFGDDPRDTAKMFGHHRVGDGQKIAGDDPVRGKIAGDVVVVVRAPDGIGNHSLVSRLVSSLVVQVPPPDFQYEYEYADALAEPCSPLVSHDPRYAYEYEYECVRNVPRPPVRCLVVLVSHLAYEYQWPVVLVVCCVVPVVSNLRYDHDRSHAAAQLAAVLVPDQAAEEEEEDELVDDGPLVLLLLVVVLCLVCLSYAYEYEYGPDDPVSQVVVVVSNVVSCVVPHPQVSQVRCVPGRYYYDYDSDPVVLLVSCNNHAAYEYADPIGDSVNLRSCLNRLHEYEYADDDPRHDDQQQYHHDVDSVCVSVRVCQRPVDHDSSVSNSVSSPVSNVCGHSVNRVVVVLVSSQVSVVVVPPDDRDD/DAEEEFQCADPDPGRLEHDFDFAVVPDFFDDQGLRLLLLVLCVVVVHDYEYEALGDDLEVQVVCVVSVNNVHHYDYLVCLLQVAPDLQQDADDDVVDDDDPFWDFCDDDRWTFIDGDPDTAKTFGAHNVGGTAKMFGDDPVDGAKMFGHRSSDATQKMWGADGHGTAWMFGHHRVRHGAKIAGVDPVRGWMAGDVVPPVSFPDRIGRDPLVSSLVRSLVCQVPPPDFQYEYEYAQALAEPCSPLVSHDPRYAYEHEYECVRHVNGPLVRHLVVLVSHLAYEYQFPVVLVVNCVPVVVSNVRYDHDRSHAAAQDAAPQVVAQQAEEEEEDDLVDPPDLVLLLVVVVLCLVPLSYAYEYEDGPDDVVSVVVVVVSNVVSCVVPHDQVSQVRVVDGRYDYDYDSDPVVLLVSQRNHAAYEYADPTGDRSNLRSCLNHLHEYEYQDDDDSHDDLALYHHDPDSVCVNVRCCQRVVDDVSSVNNSVSSPVSNVCGHSVNVVVVVLVSSQVSQVPDPPGHRD/DEEEEAQQFDPDPRGLEHDQDFQVPDDQFADQGLRLLLLVLCVVVPHAYEYEYLHDCLAVQVVCVVSPNNVHHYDYLLCLQQVAPDLQADADDDPVDDDDDQFDWDDDPFWTQTDHPNHGAKTFGAHNVGGGAKIFGDDPHDGAKIFGHRRSHAGAKMWGADDNGTAKMFGHHRVGDGQKIAGDDPVGGKIAGDVVVCVSDPDRIGSHVLVSSLVRSLVCQVPVPDFAYEYEYAQALAAPVSVVVSHDPRYAYEYEYECVRHVNRPLVNCLVVLVSHLAYEYCFPVVLVVNCVVHVVSSVRYDRARSHAAAADAADLVPDFAAEEEEEDELVDDGDLLLLLLVVVLCLVPLRYAYEYEDGPADDVSVVCVVVSNVVSCVVPHDQVSQPNPVVDGRYYYDYDRHVVVLLVSCRNHQAYEYADPTDDRVNLSSCLNHLHAYEYQDDDPSHDDLELYHHDPDSVCVNVRCCQRPPDPPSSVNNSVSSVVSNVCRHSVNVVVVVVVSSVVSVPPD

Sequence (2052 aa):
MYYFIPSWSGSGKRVWHRDIIPWYRSMQRLEFDDTIHQIRIFHSENLPVKLLLQAYMPHARYFLHRQDIFETEYYSVFDEIQAVESNDMQVLQIKDLEWEDDCEFIYTPFLIIVRRQGQLYAHVEFGVEGFISFIKFFKDDQLEKLNIFDDRGFVSSIVYYEDGQEVCQDYLNPNGDWRIREYLKFENSHVVVNPVFSRDFDKLEYECMPDLILEKLGYYISHNVEEDSRFVVAAQPFTNQGVLDLLPQHSHSILSFFHERNQASNIENLKADLEYADLVLTDRMDFKETLQNYFPLQAEKIHYLSPFDTRLQLGKSQQRHESKIFYQIDLSELLNDYAIFKVLFYVAQHPDTELVIGVYNAWQEGIKQVENKVEELISDYLDLKDFIKKLEYRFRIRNITDELSLIQELDDTRLIIDLSQQPNLYTQIAGISAGIPQINLVASDYVTHLQNGYILDSISQLAVAADYYLQGLKNWNQALIYSIEKIKLNTGHQVIKRWEKWLKEAIDEKMYYFIPSWSGSGKRVWHRDIIPWYRSMQRLEFDDTIHQIRIFHSENLPVKLLLQAYMPHARYFLHRQDIFETEYYSVFDEIQAVESNDMQVLQIKDLEWEDDCEFIYTPFLIIVRGQLYAHVEFGVEGFISFIKFFKDDQLEKLNIFDDRGFVSSIVYYEDGQEVCQDYLNPNGDWRIREYLKFENSHVVVNPVFSRDFDKLEYECMPDLILEKLGYYISHNVEEDSRFVVAAQPFTNQGVLDLLPQHSHSILSFFHERNQASNIENLKADLEYADLVLTDRMDFKETLQNYFPLQAEKIHYLSPFDTRLQLGKSQQRHESKIFYQIDLSELLNDYAIFKVLFYVAQHPDTELVIGVYNAWQEGIKQVENKVEELISDYLDLKDFIKKLEYRFRIRNITDELSLIQELDDTRLIIDLSQQPNLYTQIAGISAGIPQINLVASDYVTHLQNGYILDSISQLAVAADYYLQGLKNWNQALIYSIEKIKLNTGHQVIKRWEKWLKEAIDEKVDKLVPRMYYFIPSWSGSGKRVWHRDIIPWYRSMQRLEFDDTIHQIRIFHSENLPVKLLLQAYMPHARYFLHRQDIFETEYYSVFDEIQAVESNDMQVLQIKDLEWEDDCEFIYTPFLIIVRRQGQLYAHVEFGVEGFISFIKFFKDDQLEKLNIFDDRGFVSSIVYYEDGQEVCQDYLNPNGDWRIREYLKFENSHVVVNPVFSRDFDKLEYECMPDLILEKLGYYISHNVEEDSRFVVAAQPFTNQGVLDLLPQHSHSILSFFHERNQASNIENLKADLEYADLVLTDRMDFKETLQNYFPLQAEKIHYLSPFDTRLQLGKSQQRHESKIFYQIDLSELLNDYAIFKVLFYVAQHPDTELVIGVYNAWQEGIKQVENKVEELISDYLDLKDFIKKLEYRFRIRNITDELSLIQELDDTRLIIDLSQQPNLYTQIAGISAGIPQINLVASDYVTHLQNGYILDSISQLAVAADYYLQGLKNWNQALIYSIEKIKLNTGHQVIKRWEKWLKEAIDEKVDKLVPMYYFIPSWSGSGKRVWHRDIIPWYRSMQRLEFDDTIHQIRIFHSENLPVKLLLQAYMPHARYFLHRQDIFETEYYSVFDEIQAVESNDMQVLQIKDLEWEDDCEFIYTPFLIIVRRQGQLYAHVEFGVEGFISFIKFFKDDQLEKLNIFDDRGFVSSIVYYEDGQEVCQDYLNPNGDWRIREYLKFENSHVVVNPVFSRDFDKLEYECMPDLILEKLGYYISHNVEEDSRFVVAAQPFTNQGVLDLLPQHSHSILSFFHERNQASNIENLKADLEYADLVLTDRMDFKETLQNYFPLQAEKIHYLSPFDTRLQLGKSQQRHESKIFYQIDLSELLNDYAIFKVLFYVAQHPDTELVIGVYNAWQEGIKQVENKVEELISDYLDLKDFIKKSLEYRFRIRNITDELSLIQELDDTRLIIDLSQQPNLYTQIAGISAGIPQINLVASDYVTHLQNGYILDSISQLAVAADYYLQGLKNWNQALIYSIEKIKLNTGHQVIKRWEKWLKEAIDEK

B-factor: mean 50.57, std 17.03, range [15.41, 126.5]